Protein AF-0000000078547496 (afdb_homodimer)

Structure (mmCIF, N/CA/C/O backbone):
data_AF-0000000078547496-model_v1
#
loop_
_entity.id
_entity.type
_entity.pdbx_description
1 polymer Aminopeptidase
#
loop_
_atom_site.group_PDB
_atom_site.id
_atom_site.type_symbol
_atom_site.label_atom_id
_atom_site.label_alt_id
_atom_site.label_comp_id
_atom_site.label_asym_id
_atom_site.label_entity_id
_atom_site.label_seq_id
_atom_site.pdbx_PDB_ins_code
_atom_site.Cartn_x
_atom_site.Cartn_y
_atom_site.Cartn_z
_atom_site.occupancy
_atom_site.B_iso_or_equiv
_atom_site.auth_seq_id
_atom_site.auth_comp_id
_atom_site.auth_asym_id
_atom_site.auth_atom_id
_atom_site.pdbx_PDB_model_num
ATOM 1 N N . MET A 1 1 ? -31.172 48.812 3.635 1 89.94 1 MET A N 1
ATOM 2 C CA . MET A 1 1 ? -29.969 48.875 2.811 1 89.94 1 MET A CA 1
ATOM 3 C C . MET A 1 1 ? -30.062 50 1.812 1 89.94 1 MET A C 1
ATOM 5 O O . MET A 1 1 ? -31.141 50.344 1.342 1 89.94 1 MET A O 1
ATOM 9 N N . VAL A 1 2 ? -28.953 50.531 1.65 1 91.81 2 VAL A N 1
ATOM 10 C CA . VAL A 1 2 ? -28.906 51.625 0.682 1 91.81 2 VAL A CA 1
ATOM 11 C C . VAL A 1 2 ? -28.422 51.094 -0.667 1 91.81 2 VAL A C 1
ATOM 13 O O . VAL A 1 2 ? -27.438 50.375 -0.738 1 91.81 2 VAL A O 1
ATOM 16 N N . VAL A 1 3 ? -29.156 51.438 -1.668 1 93.88 3 VAL A N 1
ATOM 17 C CA . VAL A 1 3 ? -28.844 51 -3.016 1 93.88 3 VAL A CA 1
ATOM 18 C C . VAL A 1 3 ? -27.656 51.781 -3.574 1 93.88 3 VAL A C 1
ATOM 20 O O . VAL A 1 3 ? -27.688 53 -3.609 1 93.88 3 VAL A O 1
ATOM 23 N N . VAL A 1 4 ? -26.656 51.062 -3.99 1 92.69 4 VAL A N 1
ATOM 24 C CA . VAL A 1 4 ? -25.453 51.719 -4.48 1 92.69 4 VAL A CA 1
ATOM 25 C C . VAL A 1 4 ? -25.391 51.625 -6.004 1 92.69 4 VAL A C 1
ATOM 27 O O . VAL A 1 4 ? -24.688 52.406 -6.656 1 92.69 4 VAL A O 1
ATOM 30 N N . GLN A 1 5 ? -26.156 50.719 -6.562 1 94.19 5 GLN A N 1
ATOM 31 C CA . GLN A 1 5 ? -26.344 50.562 -8 1 94.19 5 GLN A CA 1
ATOM 32 C C . GLN A 1 5 ? -27.781 50.219 -8.352 1 94.19 5 GLN A C 1
ATOM 34 O O . GLN A 1 5 ? -28.375 49.344 -7.711 1 94.19 5 GLN A O 1
ATOM 39 N N . ALA A 1 6 ? -28.172 50.875 -9.352 1 94.94 6 ALA A N 1
ATOM 40 C CA . ALA A 1 6 ? -29.562 50.625 -9.75 1 94.94 6 ALA A CA 1
ATOM 41 C C . ALA A 1 6 ? -29.734 49.156 -10.117 1 94.94 6 ALA A C 1
ATOM 43 O O . ALA A 1 6 ? -28.891 48.562 -10.789 1 94.94 6 ALA A O 1
ATOM 44 N N . THR A 1 7 ? -30.781 48.625 -9.578 1 95.31 7 THR A N 1
ATOM 45 C CA . THR A 1 7 ? -31 47.188 -9.82 1 95.31 7 THR A CA 1
ATOM 46 C C . THR A 1 7 ? -32.469 46.844 -9.57 1 95.31 7 THR A C 1
ATOM 48 O O . THR A 1 7 ? -33.219 47.594 -8.969 1 95.31 7 THR A O 1
ATOM 51 N N . ASN A 1 8 ? -32.875 45.75 -10.156 1 96 8 ASN A N 1
ATOM 52 C CA . ASN A 1 8 ? -34.219 45.188 -9.867 1 96 8 ASN A CA 1
ATOM 53 C C . ASN A 1 8 ? -34.094 43.844 -9.141 1 96 8 ASN A C 1
ATOM 55 O O . ASN A 1 8 ? -35.031 43.031 -9.188 1 96 8 ASN A O 1
ATOM 59 N N . ALA A 1 9 ? -32.969 43.594 -8.625 1 96.38 9 ALA A N 1
ATOM 60 C CA . ALA A 1 9 ? -32.781 42.312 -7.938 1 96.38 9 ALA A CA 1
ATOM 61 C C . ALA A 1 9 ? -31.938 42.5 -6.676 1 96.38 9 ALA A C 1
ATOM 63 O O . ALA A 1 9 ? -30.984 43.281 -6.66 1 96.38 9 ALA A O 1
ATOM 64 N N . ILE A 1 10 ? -32.281 41.781 -5.586 1 95.81 10 ILE A N 1
ATOM 65 C CA . ILE A 1 10 ? -31.516 41.719 -4.359 1 95.81 10 ILE A CA 1
ATOM 66 C C . ILE A 1 10 ? -30.922 40.312 -4.227 1 95.81 10 ILE A C 1
ATOM 68 O O . ILE A 1 10 ? -31.656 39.312 -4.145 1 95.81 10 ILE A O 1
ATOM 72 N N . VAL A 1 11 ? -29.578 40.25 -4.266 1 96.5 11 VAL A N 1
ATOM 73 C CA . VAL A 1 11 ? -28.891 38.969 -4.191 1 96.5 11 VAL A CA 1
ATOM 74 C C . VAL A 1 11 ? -28.25 38.812 -2.816 1 96.5 11 VAL A C 1
ATOM 76 O O . VAL A 1 11 ? -27.469 39.656 -2.385 1 96.5 11 VAL A O 1
ATOM 79 N N . LEU A 1 12 ? -28.594 37.75 -2.059 1 97.19 12 LEU A N 1
ATOM 80 C CA . LEU A 1 12 ? -28.016 37.438 -0.758 1 97.19 12 LEU A CA 1
ATOM 81 C C . LEU A 1 12 ? -27.359 36.062 -0.783 1 97.19 12 LEU A C 1
ATOM 83 O O . LEU A 1 12 ? -27.625 35.25 -1.682 1 97.19 12 LEU A O 1
ATOM 87 N N . ASN A 1 13 ? -26.453 35.875 0.131 1 96.94 13 ASN A N 1
ATOM 88 C CA . ASN A 1 13 ? -25.906 34.531 0.353 1 96.94 13 ASN A CA 1
ATOM 89 C C . ASN A 1 13 ? -26.828 33.688 1.243 1 96.94 13 ASN A C 1
ATOM 91 O O . ASN A 1 13 ? -27.422 34.219 2.193 1 96.94 13 ASN A O 1
ATOM 95 N N . MET A 1 14 ? -26.984 32.375 0.861 1 96.81 14 MET A N 1
ATOM 96 C CA . MET A 1 14 ? -27.859 31.5 1.623 1 96.81 14 MET A CA 1
ATOM 97 C C . MET A 1 14 ? -27.5 30.047 1.399 1 96.81 14 MET A C 1
ATOM 99 O O . MET A 1 14 ? -27.172 29.641 0.28 1 96.81 14 MET A O 1
ATOM 103 N N . LYS A 1 15 ? -27.5 29.312 2.496 1 94.69 15 LYS A N 1
ATOM 104 C CA . LYS A 1 15 ? -27.219 27.891 2.414 1 94.69 15 LYS A CA 1
ATOM 105 C C . LYS A 1 15 ? -28.047 27.094 3.42 1 94.69 15 LYS A C 1
ATOM 107 O O . LYS A 1 15 ? -28.125 27.453 4.594 1 94.69 15 LYS A O 1
ATOM 112 N N . ASP A 1 16 ? -28.75 26.047 3.066 1 93.12 16 ASP A N 1
ATOM 113 C CA . ASP A 1 16 ? -29.5 25.125 3.91 1 93.12 16 ASP A CA 1
ATOM 114 C C . ASP A 1 16 ? -30.656 25.828 4.621 1 93.12 16 ASP A C 1
ATOM 116 O O . ASP A 1 16 ? -30.844 25.656 5.824 1 93.12 16 ASP A O 1
ATOM 120 N N . ILE A 1 17 ? -31.281 26.719 3.975 1 95.12 17 ILE A N 1
ATOM 121 C CA . ILE A 1 17 ? -32.438 27.469 4.465 1 95.12 17 ILE A CA 1
ATOM 122 C C . ILE A 1 17 ? -33.594 27.312 3.496 1 95.12 17 ILE A C 1
ATOM 124 O O . ILE A 1 17 ? -33.406 27.281 2.279 1 95.12 17 ILE A O 1
ATOM 128 N N . VAL A 1 18 ? -34.781 27.172 4.031 1 94.38 18 VAL A N 1
ATOM 129 C CA . VAL A 1 18 ? -36 27.109 3.223 1 94.38 18 VAL A CA 1
ATOM 130 C C . VAL A 1 18 ? -36.781 28.406 3.363 1 94.38 18 VAL A C 1
ATOM 132 O O . VAL A 1 18 ? -37.281 28.719 4.441 1 94.38 18 VAL A O 1
ATOM 135 N N . ILE A 1 19 ? -36.938 29.109 2.295 1 95 19 ILE A N 1
ATOM 136 C CA . ILE A 1 19 ? -37.625 30.391 2.297 1 95 19 ILE A CA 1
ATOM 137 C C . ILE A 1 19 ? -39.156 30.172 2.234 1 95 19 ILE A C 1
ATOM 139 O O . ILE A 1 19 ? -39.625 29.328 1.477 1 95 19 ILE A O 1
ATOM 143 N N . LEU A 1 20 ? -39.781 30.891 3.129 1 93.56 20 LEU A N 1
ATOM 144 C CA . LEU A 1 20 ? -41.25 30.922 3.043 1 93.56 20 LEU A CA 1
ATOM 145 C C . LEU A 1 20 ? -41.688 32.031 2.105 1 93.56 20 LEU A C 1
ATOM 147 O O . LEU A 1 20 ? -41.906 33.188 2.541 1 93.56 20 LEU A O 1
ATOM 151 N N . LEU A 1 21 ? -42.031 31.734 0.866 1 84.94 21 LEU A N 1
ATOM 152 C CA . LEU A 1 21 ? -42.188 32.625 -0.268 1 84.94 21 LEU A CA 1
ATOM 153 C C . LEU A 1 21 ? -43.281 33.656 -0.021 1 84.94 21 LEU A C 1
ATOM 155 O O . LEU A 1 21 ? -43.156 34.844 -0.322 1 84.94 21 LEU A O 1
ATOM 159 N N . ASP A 1 22 ? -44.375 33.219 0.554 1 86.5 22 ASP A N 1
ATOM 160 C CA . ASP A 1 22 ? -45.562 34.062 0.708 1 86.5 22 ASP A CA 1
ATOM 161 C C . ASP A 1 22 ? -45.406 35.031 1.883 1 86.5 22 ASP A C 1
ATOM 163 O O . ASP A 1 22 ? -46.219 35.938 2.053 1 86.5 22 ASP A O 1
ATOM 167 N N . LYS A 1 23 ? -44.25 34.906 2.518 1 91.12 23 LYS A N 1
ATOM 168 C CA . LYS A 1 23 ? -44.062 35.719 3.719 1 91.12 23 LYS A CA 1
ATOM 169 C C . LYS A 1 23 ? -42.875 36.656 3.578 1 91.12 23 LYS A C 1
ATOM 171 O O . LYS A 1 23 ? -42.375 37.156 4.578 1 91.12 23 LYS A O 1
ATOM 176 N N . CYS A 1 24 ? -42.438 36.844 2.406 1 93.81 24 CYS A N 1
ATOM 177 C CA . CYS A 1 24 ? -41.344 37.781 2.145 1 93.81 24 CYS A CA 1
ATOM 178 C C . CYS A 1 24 ? -41.906 39.094 1.597 1 93.81 24 CYS A C 1
ATOM 180 O O . CYS A 1 24 ? -42.844 39.125 0.83 1 93.81 24 CYS A O 1
ATOM 182 N N . GLU A 1 25 ? -41.25 40.219 2.105 1 94.5 25 GLU A N 1
ATOM 183 C CA . GLU A 1 25 ? -41.719 41.562 1.682 1 94.5 25 GLU A CA 1
ATOM 184 C C . GLU A 1 25 ? -40.531 42.5 1.454 1 94.5 25 GLU A C 1
ATOM 186 O O . GLU A 1 25 ? -39.562 42.469 2.205 1 94.5 25 GLU A O 1
ATOM 191 N N . ALA A 1 26 ? -40.656 43.281 0.436 1 94.69 26 ALA A N 1
ATOM 192 C CA . ALA A 1 26 ? -39.688 44.344 0.159 1 94.69 26 ALA A CA 1
ATOM 193 C C . ALA A 1 26 ? -40.375 45.719 0.131 1 94.69 26 ALA A C 1
ATOM 195 O O . ALA A 1 26 ? -41.5 45.844 -0.376 1 94.69 26 ALA A O 1
ATOM 196 N N . ARG A 1 27 ? -39.625 46.656 0.765 1 95 27 ARG A N 1
ATOM 197 C CA . ARG A 1 27 ? -40.188 48 0.815 1 95 27 ARG A CA 1
ATOM 198 C C . ARG A 1 27 ? -39.125 49.062 0.579 1 95 27 ARG A C 1
ATOM 200 O O . ARG A 1 27 ? -37.969 48.844 0.933 1 95 27 ARG A O 1
ATOM 207 N N . SER A 1 28 ? -39.375 50.031 -0.055 1 91.69 28 SER A N 1
ATOM 208 C CA . SER A 1 28 ? -38.594 51.281 -0.08 1 91.69 28 SER A CA 1
ATOM 209 C C . SER A 1 28 ? -39.312 52.406 0.667 1 91.69 28 SER A C 1
ATOM 211 O O . SER A 1 28 ? -40.312 52.938 0.187 1 91.69 28 SER A O 1
ATOM 213 N N . ASN A 1 29 ? -38.844 52.656 1.875 1 83.62 29 ASN A N 1
ATOM 214 C CA . ASN A 1 29 ? -39.562 53.531 2.777 1 83.62 29 ASN A CA 1
ATOM 215 C C . ASN A 1 29 ? -40.969 53.062 3.02 1 83.62 29 ASN A C 1
ATOM 217 O O . ASN A 1 29 ? -41.188 51.938 3.498 1 83.62 29 ASN A O 1
ATOM 221 N N . THR A 1 30 ? -41.938 53.781 2.449 1 84.81 30 THR A N 1
ATOM 222 C CA . THR A 1 30 ? -43.312 53.406 2.725 1 84.81 30 THR A CA 1
ATOM 223 C C . THR A 1 30 ? -43.938 52.688 1.521 1 84.81 30 THR A C 1
ATOM 225 O O . THR A 1 30 ? -45.062 52.188 1.602 1 84.81 30 THR A O 1
ATOM 228 N N . VAL A 1 31 ? -43.156 52.531 0.525 1 90.5 31 VAL A N 1
ATOM 229 C CA . VAL A 1 31 ? -43.719 51.969 -0.695 1 90.5 31 VAL A CA 1
ATOM 230 C C . VAL A 1 31 ? -43.344 50.5 -0.782 1 90.5 31 VAL A C 1
ATOM 232 O O . VAL A 1 31 ? -42.188 50.125 -0.64 1 90.5 31 VAL A O 1
ATOM 235 N N . ARG A 1 32 ? -44.375 49.75 -0.981 1 93.19 32 ARG A N 1
ATOM 236 C CA . ARG A 1 32 ? -44.156 48.312 -1.154 1 93.19 32 ARG A CA 1
ATOM 237 C C . ARG A 1 32 ? -43.594 48 -2.541 1 93.19 32 ARG A C 1
ATOM 239 O O . ARG A 1 32 ? -44.094 48.531 -3.543 1 93.19 32 ARG A O 1
ATOM 246 N N . LEU A 1 33 ? -42.531 47.219 -2.545 1 94.19 33 LEU A N 1
ATOM 247 C CA . LEU A 1 33 ? -41.969 46.75 -3.795 1 94.19 33 LEU A CA 1
ATOM 248 C C . LEU A 1 33 ? -42.438 45.312 -4.105 1 94.19 33 LEU A C 1
ATOM 250 O O . LEU A 1 33 ? -42.531 44.469 -3.213 1 94.19 33 LEU A O 1
ATOM 254 N N . THR A 1 34 ? -42.812 45.031 -5.375 1 94.06 34 THR A N 1
ATOM 255 C CA . THR A 1 34 ? -43.312 43.719 -5.758 1 94.06 34 THR A CA 1
ATOM 256 C C . THR A 1 34 ? -42.188 42.781 -6.07 1 94.06 34 THR A C 1
ATOM 258 O O . THR A 1 34 ? -41.375 43.031 -6.961 1 94.06 34 THR A O 1
ATOM 261 N N . ILE A 1 35 ? -42.156 41.719 -5.309 1 95.12 35 ILE A N 1
ATOM 262 C CA . ILE A 1 35 ? -41.25 40.625 -5.617 1 95.12 35 ILE A CA 1
ATOM 263 C C . ILE A 1 35 ? -41.844 39.719 -6.68 1 95.12 35 ILE A C 1
ATOM 265 O O . ILE A 1 35 ? -42.875 39.062 -6.438 1 95.12 35 ILE A O 1
ATOM 269 N N . THR A 1 36 ? -41.219 39.625 -7.832 1 94.62 36 THR A N 1
ATOM 270 C CA . THR A 1 36 ? -41.781 38.844 -8.938 1 94.62 36 THR A CA 1
ATOM 271 C C . THR A 1 36 ? -41.312 37.406 -8.891 1 94.62 36 THR A C 1
ATOM 273 O O . THR A 1 36 ? -42.031 36.5 -9.336 1 94.62 36 THR A O 1
ATOM 276 N N . ASN A 1 37 ? -40.156 37.281 -8.5 1 94.44 37 ASN A N 1
ATOM 277 C CA . ASN A 1 37 ? -39.594 35.938 -8.453 1 94.44 37 ASN A CA 1
ATOM 278 C C . ASN A 1 37 ? -38.531 35.812 -7.363 1 94.44 37 ASN A C 1
ATOM 280 O O . ASN A 1 37 ? -37.875 36.812 -7.016 1 94.44 37 ASN A O 1
ATOM 284 N N . ILE A 1 38 ? -38.375 34.594 -6.773 1 95.31 38 ILE A N 1
ATOM 285 C CA . ILE A 1 38 ? -37.312 34.25 -5.859 1 95.31 38 ILE A CA 1
ATOM 286 C C . ILE A 1 38 ? -36.531 33.062 -6.422 1 95.31 38 ILE A C 1
ATOM 288 O O . ILE A 1 38 ? -37.062 31.953 -6.566 1 95.31 38 ILE A O 1
ATOM 292 N N . ASN A 1 39 ? -35.281 33.281 -6.781 1 95.25 39 ASN A N 1
ATOM 293 C CA . ASN A 1 39 ? -34.438 32.281 -7.371 1 95.25 39 ASN A CA 1
ATOM 294 C C . ASN A 1 39 ? -33.375 31.797 -6.383 1 95.25 39 ASN A C 1
ATOM 296 O O . ASN A 1 39 ? -32.594 32.594 -5.859 1 95.25 39 ASN A O 1
ATOM 300 N N . ILE A 1 40 ? -33.375 30.5 -6.133 1 94.44 40 ILE A N 1
ATOM 301 C CA . ILE A 1 40 ? -32.375 29.906 -5.242 1 94.44 40 ILE A CA 1
ATOM 302 C C . ILE A 1 40 ? -31.312 29.203 -6.059 1 94.44 40 ILE A C 1
ATOM 304 O O . ILE A 1 40 ? -31.609 28.344 -6.898 1 94.44 40 ILE A O 1
ATOM 308 N N . ASP A 1 41 ? -30.062 29.547 -5.906 1 94.44 41 ASP A N 1
ATOM 309 C CA . ASP A 1 41 ? -28.906 28.922 -6.539 1 94.44 41 ASP A CA 1
ATOM 310 C C . ASP A 1 41 ? -28.094 28.125 -5.523 1 94.44 41 ASP A C 1
ATOM 312 O O . ASP A 1 41 ? -27.203 28.672 -4.863 1 94.44 41 ASP A O 1
ATOM 316 N N . GLU A 1 42 ? -28.219 26.859 -5.492 1 89.25 42 GLU A N 1
ATOM 317 C CA . GLU A 1 42 ? -27.547 26 -4.516 1 89.25 42 GLU A CA 1
ATOM 318 C C . GLU A 1 42 ? -26.062 25.875 -4.824 1 89.25 42 GLU A C 1
ATOM 320 O O . GLU A 1 42 ? -25.25 25.656 -3.922 1 89.25 42 GLU A O 1
ATOM 325 N N . HIS A 1 43 ? -25.75 26.062 -6.031 1 85.25 43 HIS A N 1
ATOM 326 C CA . HIS A 1 43 ? -24.359 25.922 -6.441 1 85.25 43 HIS A CA 1
ATOM 327 C C . HIS A 1 43 ? -23.5 27.062 -5.902 1 85.25 43 HIS A C 1
ATOM 329 O O . HIS A 1 43 ? -22.375 26.844 -5.445 1 85.25 43 HIS A O 1
ATOM 335 N N . PHE A 1 44 ? -24.094 28.188 -5.887 1 89.88 44 PHE A N 1
ATOM 336 C CA . PHE A 1 44 ? -23.328 29.359 -5.461 1 89.88 44 PHE A CA 1
ATOM 337 C C . PHE A 1 44 ? -23.781 29.828 -4.082 1 89.88 44 PHE A C 1
ATOM 339 O O . PHE A 1 44 ? -23.312 30.844 -3.578 1 89.88 44 PHE A O 1
ATOM 346 N N . ASP A 1 45 ? -24.688 29.156 -3.436 1 92.94 45 ASP A N 1
ATOM 347 C CA . ASP A 1 45 ? -25.219 29.5 -2.119 1 92.94 45 ASP A CA 1
ATOM 348 C C . ASP A 1 45 ? -25.797 30.906 -2.113 1 92.94 45 ASP A C 1
ATOM 350 O O . ASP A 1 45 ? -25.422 31.734 -1.27 1 92.94 45 ASP A O 1
ATOM 354 N N . ARG A 1 46 ? -26.766 31.078 -3.109 1 96.25 46 ARG A N 1
ATOM 355 C CA . ARG A 1 46 ? -27.328 32.406 -3.24 1 96.25 46 ARG A CA 1
ATOM 356 C C . ARG A 1 46 ? -28.844 32.344 -3.402 1 96.25 46 ARG A C 1
ATOM 358 O O . ARG A 1 46 ? -29.391 31.328 -3.842 1 96.25 46 ARG A O 1
ATOM 365 N N . VAL A 1 47 ? -29.469 33.375 -2.961 1 96.75 47 VAL A N 1
ATOM 366 C CA . VAL A 1 47 ? -30.891 33.625 -3.217 1 96.75 47 VAL A CA 1
ATOM 367 C C . VAL A 1 47 ? -31.094 35 -3.826 1 96.75 47 VAL A C 1
ATOM 369 O O . VAL A 1 47 ? -30.469 35.969 -3.4 1 96.75 47 VAL A O 1
ATOM 372 N N . THR A 1 48 ? -31.844 35.062 -4.895 1 97.06 48 THR A N 1
ATOM 373 C CA . THR A 1 48 ? -32.125 36.312 -5.598 1 97.06 48 THR A CA 1
ATOM 374 C C . THR A 1 48 ? -33.594 36.656 -5.52 1 97.06 48 THR A C 1
ATOM 376 O O . THR A 1 48 ? -34.469 35.875 -5.938 1 97.06 48 THR A O 1
ATOM 379 N N . PHE A 1 49 ? -33.906 37.812 -4.945 1 96.44 49 PHE A N 1
ATOM 380 C CA . PHE A 1 49 ? -35.25 38.375 -4.953 1 96.44 49 PHE A CA 1
ATOM 381 C C . PHE A 1 49 ? -35.406 39.344 -6.105 1 96.44 49 PHE A C 1
ATOM 383 O O . PHE A 1 49 ? -34.844 40.469 -6.09 1 96.44 49 PHE A O 1
ATOM 390 N N . VAL A 1 50 ? -36.156 38.938 -7.09 1 96.62 50 VAL A N 1
ATOM 391 C CA . VAL A 1 50 ? -36.375 39.75 -8.273 1 96.62 50 VAL A CA 1
ATOM 392 C C . VAL A 1 50 ? -37.562 40.688 -8.055 1 96.62 50 VAL A C 1
ATOM 394 O O . VAL A 1 50 ? -38.656 40.25 -7.664 1 96.62 50 VAL A O 1
ATOM 397 N N . LEU A 1 51 ? -37.281 41.969 -8.273 1 95.5 51 LEU A N 1
ATOM 398 C CA . LEU A 1 51 ? -38.312 43 -8.078 1 95.5 51 LEU A CA 1
ATOM 399 C C . LEU A 1 51 ? -38.906 43.438 -9.414 1 95.5 51 LEU A C 1
ATOM 401 O O . LEU A 1 51 ? -38.25 43.406 -10.445 1 95.5 51 LEU A O 1
ATOM 405 N N . ALA A 1 52 ? -40.156 43.812 -9.359 1 94.69 52 ALA A N 1
ATOM 406 C CA . ALA A 1 52 ? -40.812 44.344 -10.547 1 94.69 52 ALA A CA 1
ATOM 407 C C . ALA A 1 52 ? -40.281 45.719 -10.898 1 94.69 52 ALA A C 1
ATOM 409 O O . ALA A 1 52 ? -40.156 46.062 -12.078 1 94.69 52 ALA A O 1
ATOM 410 N N . GLU A 1 53 ? -39.906 46.438 -9.883 1 92.5 53 GLU A N 1
ATOM 411 C CA . GLU A 1 53 ? -39.406 47.812 -10.031 1 92.5 53 GLU A CA 1
ATOM 412 C C . GLU A 1 53 ? -37.875 47.875 -9.945 1 92.5 53 GLU A C 1
ATOM 414 O O . GLU A 1 53 ? -37.281 47.094 -9.227 1 92.5 53 GLU A O 1
ATOM 419 N N . THR A 1 54 ? -37.406 48.812 -10.68 1 94.31 54 THR A N 1
ATOM 420 C CA . THR A 1 54 ? -36 49.125 -10.5 1 94.31 54 THR A CA 1
ATOM 421 C C . THR A 1 54 ? -35.812 50.094 -9.328 1 94.31 54 THR A C 1
ATOM 423 O O . THR A 1 54 ? -36.469 51.125 -9.266 1 94.31 54 THR A O 1
ATOM 426 N N . VAL A 1 55 ? -35.031 49.625 -8.391 1 94.12 55 VAL A N 1
ATOM 427 C CA . VAL A 1 55 ? -34.688 50.5 -7.293 1 94.12 55 VAL A CA 1
ATOM 428 C C . VAL A 1 55 ? -33.469 51.344 -7.668 1 94.12 55 VAL A C 1
ATOM 430 O O . VAL A 1 55 ? -32.562 50.844 -8.32 1 94.12 55 VAL A O 1
ATOM 433 N N . HIS A 1 56 ? -33.375 52.594 -7.25 1 93.38 56 HIS A N 1
ATOM 434 C CA . HIS A 1 56 ? -32.375 53.531 -7.734 1 93.38 56 HIS A CA 1
ATOM 435 C C . HIS A 1 56 ? -31.344 53.844 -6.656 1 93.38 56 HIS A C 1
ATOM 437 O O . HIS A 1 56 ? -31.578 53.594 -5.469 1 93.38 56 HIS A O 1
ATOM 443 N N . ILE A 1 57 ? -30.266 54.406 -7.109 1 93.94 57 ILE A N 1
ATOM 444 C CA . ILE A 1 57 ? -29.141 54.75 -6.242 1 93.94 57 ILE A CA 1
ATOM 445 C C . ILE A 1 57 ? -29.609 55.688 -5.145 1 93.94 57 ILE A C 1
ATOM 447 O O . ILE A 1 57 ? -30.344 56.656 -5.414 1 93.94 57 ILE A O 1
ATOM 451 N N . GLY A 1 58 ? -29.219 55.312 -3.9 1 91.31 58 GLY A N 1
ATOM 452 C CA . GLY A 1 58 ? -29.547 56.188 -2.771 1 91.31 58 GLY A CA 1
ATOM 453 C C . GLY A 1 58 ? -30.844 55.781 -2.084 1 91.31 58 GLY A C 1
ATOM 454 O O . GLY A 1 58 ? -31.109 56.188 -0.951 1 91.31 58 GLY A O 1
ATOM 455 N N . GLN A 1 59 ? -31.578 55.062 -2.809 1 92.31 59 GLN A N 1
ATOM 456 C CA . GLN A 1 59 ? -32.812 54.594 -2.207 1 92.31 59 GLN A CA 1
ATOM 457 C C . GLN A 1 59 ? -32.562 53.594 -1.067 1 92.31 59 GLN A C 1
ATOM 459 O O . GLN A 1 59 ? -31.609 52.812 -1.133 1 92.31 59 GLN A O 1
ATOM 464 N N . GLU A 1 60 ? -33.406 53.781 -0.075 1 94.31 60 GLU A N 1
ATOM 465 C CA . GLU A 1 60 ? -33.344 52.812 1.029 1 94.31 60 GLU A CA 1
ATOM 466 C C . GLU A 1 60 ? -34.406 51.719 0.859 1 94.31 60 GLU A C 1
ATOM 468 O O . GLU A 1 60 ? -35.594 52 0.651 1 94.31 60 GLU A O 1
ATOM 473 N N . VAL A 1 61 ? -33.906 50.469 0.887 1 94.69 61 VAL A N 1
ATOM 474 C CA . VAL A 1 61 ? -34.781 49.312 0.724 1 94.69 61 VAL A CA 1
ATOM 475 C C . VAL A 1 61 ? -34.719 48.438 1.976 1 94.69 61 VAL A C 1
ATOM 477 O O . VAL A 1 61 ? -33.656 48.219 2.539 1 94.69 61 VAL A O 1
ATOM 480 N N . SER A 1 62 ? -35.906 48.094 2.41 1 95.38 62 SER A N 1
ATOM 481 C CA . SER A 1 62 ? -36.031 47.094 3.477 1 95.38 62 SER A CA 1
ATOM 482 C C . SER A 1 62 ? -36.562 45.781 2.943 1 95.38 62 SER A C 1
ATOM 484 O O . SER A 1 62 ? -37.562 45.75 2.199 1 95.38 62 SER A O 1
ATOM 486 N N . LEU A 1 63 ? -35.812 44.719 3.193 1 95.56 63 LEU A N 1
ATOM 487 C CA . LEU A 1 63 ? -36.219 43.375 2.818 1 95.56 63 LEU A CA 1
ATOM 488 C C . LEU A 1 63 ? -36.5 42.531 4.055 1 95.56 63 LEU A C 1
ATOM 490 O O . LEU A 1 63 ? -35.625 42.375 4.914 1 95.56 63 LEU A O 1
ATOM 494 N N . LYS A 1 64 ? -37.688 42.062 4.176 1 95.69 64 LYS A N 1
ATOM 495 C CA . LYS A 1 64 ? -38.062 41.094 5.215 1 95.69 64 LYS A CA 1
ATOM 496 C C . LYS A 1 64 ? -38.188 39.688 4.645 1 95.69 64 LYS A C 1
ATOM 498 O O . LYS A 1 64 ? -38.938 39.438 3.699 1 95.69 64 LYS A O 1
ATOM 503 N N . VAL A 1 65 ? -37.438 38.812 5.172 1 96.38 65 VAL A N 1
ATOM 504 C CA . VAL A 1 65 ? -37.438 37.438 4.711 1 96.38 65 VAL A CA 1
ATOM 505 C C . VAL A 1 65 ? -37.844 36.531 5.859 1 96.38 65 VAL A C 1
ATOM 507 O O . VAL A 1 65 ? -37.219 36.531 6.93 1 96.38 65 VAL A O 1
ATOM 510 N N . ASN A 1 66 ? -38.906 35.688 5.672 1 95.69 66 ASN A N 1
ATOM 511 C CA . ASN A 1 66 ? -39.281 34.625 6.57 1 95.69 66 ASN A CA 1
ATOM 512 C C . ASN A 1 66 ? -38.781 33.25 6.059 1 95.69 66 ASN A C 1
ATOM 514 O O . ASN A 1 66 ? -38.906 32.969 4.875 1 95.69 66 ASN A O 1
ATOM 518 N N . TYR A 1 67 ? -38.156 32.562 6.934 1 96.5 67 TYR A N 1
ATOM 519 C CA . TYR A 1 67 ? -37.5 31.328 6.477 1 96.5 67 TYR A CA 1
ATOM 520 C C . TYR A 1 67 ? -37.438 30.297 7.598 1 96.5 67 TYR A C 1
ATOM 522 O O . TYR A 1 67 ? -37.75 30.609 8.75 1 96.5 67 TYR A O 1
ATOM 530 N N . VAL A 1 68 ? -37.188 29.094 7.242 1 95.31 68 VAL A N 1
ATOM 531 C CA . VAL A 1 68 ? -36.938 28 8.172 1 95.31 68 VAL A CA 1
ATOM 532 C C . VAL A 1 68 ? -35.469 27.547 8.039 1 95.31 68 VAL A C 1
ATOM 534 O O . VAL A 1 68 ? -35.031 27.234 6.938 1 95.31 68 VAL A O 1
ATOM 537 N N . GLY A 1 69 ? -34.781 27.781 9.18 1 93.62 69 GLY A N 1
ATOM 538 C CA . GLY A 1 69 ? -33.406 27.25 9.258 1 93.62 69 GLY A CA 1
ATOM 539 C C . GLY A 1 69 ? -33.312 26.047 10.164 1 93.62 69 GLY A C 1
ATOM 540 O O . GLY A 1 69 ? -34.281 25.641 10.797 1 93.62 69 GLY A O 1
ATOM 541 N N . PHE A 1 70 ? -32.094 25.391 10.156 1 92.06 70 PHE A N 1
ATOM 542 C CA . PHE A 1 70 ? -31.891 24.172 10.93 1 92.06 70 PHE A CA 1
ATOM 543 C C . PHE A 1 70 ? -30.797 24.375 11.969 1 92.06 70 PHE A C 1
ATOM 545 O O . PHE A 1 70 ? -29.797 25.031 11.703 1 92.06 70 PHE A O 1
ATOM 552 N N . VAL A 1 71 ? -31.016 23.875 13.195 1 94.88 71 VAL A N 1
ATOM 553 C CA . VAL A 1 71 ? -29.906 23.609 14.109 1 94.88 71 VAL A CA 1
ATOM 554 C C . VAL A 1 71 ? -29.25 22.281 13.75 1 94.88 71 VAL A C 1
ATOM 556 O O . VAL A 1 71 ? -29.75 21.219 14.117 1 94.88 71 VAL A O 1
ATOM 559 N N . ASN A 1 72 ? -28.172 22.359 13.094 1 90.88 72 ASN A N 1
ATOM 560 C CA . ASN A 1 72 ? -27.609 21.172 12.461 1 90.88 72 ASN A CA 1
ATOM 561 C C . ASN A 1 72 ? -26.578 20.5 13.359 1 90.88 72 ASN A C 1
ATOM 563 O O . ASN A 1 72 ? -26.547 20.75 14.57 1 90.88 72 ASN A O 1
ATOM 567 N N . ASP A 1 73 ? -25.844 19.562 12.836 1 85.44 73 ASP A N 1
ATOM 568 C CA . ASP A 1 73 ? -24.797 18.859 13.57 1 85.44 73 ASP A CA 1
ATOM 569 C C . ASP A 1 73 ? -23.469 18.922 12.82 1 85.44 73 ASP A C 1
ATOM 571 O O . ASP A 1 73 ? -22.641 18.016 12.945 1 85.44 73 ASP A O 1
ATOM 575 N N . LYS A 1 74 ? -23.25 19.922 11.992 1 86.44 74 LYS A N 1
ATOM 576 C CA . LYS A 1 74 ? -22.078 20.016 11.117 1 86.44 74 LYS A CA 1
ATOM 577 C C . LYS A 1 74 ? -21.047 20.969 11.695 1 86.44 74 LYS A C 1
ATOM 579 O O . LYS A 1 74 ? -20.031 21.266 11.055 1 86.44 74 LYS A O 1
ATOM 584 N N . LEU A 1 75 ? -21.266 21.531 12.867 1 90.06 75 LEU A N 1
ATOM 585 C CA . LEU A 1 75 ? -20.406 22.469 13.578 1 90.06 75 LEU A CA 1
ATOM 586 C C . LEU A 1 75 ? -20.266 23.781 12.812 1 90.06 75 LEU A C 1
ATOM 588 O O . LEU A 1 75 ? -19.219 24.438 12.891 1 90.06 75 LEU A O 1
ATOM 592 N N . ARG A 1 76 ? -21.266 24.078 11.953 1 91.88 76 ARG A N 1
ATOM 593 C CA . ARG A 1 76 ? -21.312 25.297 11.164 1 91.88 76 ARG A CA 1
ATOM 594 C C . ARG A 1 76 ? -22.688 25.953 11.258 1 91.88 76 ARG A C 1
ATOM 596 O O . ARG A 1 76 ? -23.688 25.266 11.422 1 91.88 76 ARG A O 1
ATOM 603 N N . GLY A 1 77 ? -22.625 27.25 11.031 1 94.88 77 GLY A N 1
ATOM 604 C CA . GLY A 1 77 ? -23.906 27.906 11.258 1 94.88 77 GLY A CA 1
ATOM 605 C C . GLY A 1 77 ? -24.422 27.75 12.672 1 94.88 77 GLY A C 1
ATOM 606 O O . GLY A 1 77 ? -23.672 27.906 13.633 1 94.88 77 GLY A O 1
ATOM 607 N N . LEU A 1 78 ? -25.625 27.547 12.773 1 96.62 78 LEU A N 1
ATOM 608 C CA . LEU A 1 78 ? -26.203 27.188 14.062 1 96.62 78 LEU A CA 1
ATOM 609 C C . LEU A 1 78 ? -26.234 25.672 14.25 1 96.62 78 LEU A C 1
ATOM 611 O O . LEU A 1 78 ? -26.859 24.969 13.469 1 96.62 78 LEU A O 1
ATOM 615 N N . TYR A 1 79 ? -25.5 25.203 15.188 1 94.56 79 TYR A N 1
ATOM 616 C CA . TYR A 1 79 ? -25.406 23.75 15.359 1 94.56 79 TYR A CA 1
ATOM 617 C C . TYR A 1 79 ? -25.641 23.359 16.812 1 94.56 79 TYR A C 1
ATOM 619 O O . TYR A 1 79 ? -25.656 24.219 17.703 1 94.56 79 TYR A O 1
ATOM 627 N N . GLN A 1 80 ? -25.875 22.109 17.016 1 93.75 80 GLN A N 1
ATOM 628 C CA . GLN A 1 80 ? -26.125 21.578 18.344 1 93.75 80 GLN A CA 1
ATOM 629 C C . GLN A 1 80 ? -24.891 20.859 18.891 1 93.75 80 GLN A C 1
ATOM 631 O O . GLN A 1 80 ? -24.109 20.297 18.141 1 93.75 80 GLN A O 1
ATOM 636 N N . THR A 1 81 ? -24.672 20.969 20.109 1 90.81 81 THR A N 1
ATOM 637 C CA . THR A 1 81 ? -23.688 20.188 20.844 1 90.81 81 THR A CA 1
ATOM 638 C C . THR A 1 81 ? -24.312 19.547 22.078 1 90.81 81 THR A C 1
ATOM 640 O O . THR A 1 81 ? -25.312 20.031 22.594 1 90.81 81 THR A O 1
ATOM 643 N N . THR A 1 82 ? -23.812 18.391 22.406 1 88.44 82 THR A N 1
ATOM 644 C CA . THR A 1 82 ? -24.359 17.672 23.547 1 88.44 82 THR A CA 1
ATOM 645 C C . THR A 1 82 ? -23.328 17.547 24.672 1 88.44 82 THR A C 1
ATOM 647 O O . THR A 1 82 ? -22.125 17.625 24.422 1 88.44 82 THR A O 1
ATOM 650 N N . TYR A 1 83 ? -23.781 17.469 25.875 1 86.44 83 TYR A N 1
ATOM 651 C CA . TYR A 1 83 ? -22.969 17.25 27.062 1 86.44 83 TYR A CA 1
ATOM 652 C C . TYR A 1 83 ? -23.75 16.547 28.156 1 86.44 83 TYR A C 1
ATOM 654 O O . TYR A 1 83 ? -24.984 16.438 28.078 1 86.44 83 TYR A O 1
ATOM 662 N N . THR A 1 84 ? -23.047 16.016 29.094 1 82.69 84 THR A N 1
ATOM 663 C CA . THR A 1 84 ? -23.703 15.344 30.219 1 82.69 84 THR A CA 1
ATOM 664 C C . THR A 1 84 ? -23.641 16.219 31.469 1 82.69 84 THR A C 1
ATOM 666 O O . THR A 1 84 ? -22.578 16.734 31.828 1 82.69 84 THR A O 1
ATOM 669 N N . ASP A 1 85 ? -24.781 16.281 32.094 1 82.69 85 ASP A N 1
ATOM 670 C CA . ASP A 1 85 ? -24.812 17.094 33.312 1 82.69 85 ASP A CA 1
ATOM 671 C C . ASP A 1 85 ? -24.328 16.281 34.531 1 82.69 85 ASP A C 1
ATOM 673 O O . ASP A 1 85 ? -23.891 15.141 34.375 1 82.69 85 ASP A O 1
ATOM 677 N N . LEU A 1 86 ? -24.297 16.891 35.656 1 78.75 86 LEU A N 1
ATOM 678 C CA . LEU A 1 86 ? -23.781 16.281 36.906 1 78.75 86 LEU A CA 1
ATOM 679 C C . LEU A 1 86 ? -24.609 15.07 37.281 1 78.75 86 LEU A C 1
ATOM 681 O O . LEU A 1 86 ? -24.141 14.195 38 1 78.75 86 LEU A O 1
ATOM 685 N N . LYS A 1 87 ? -25.812 14.961 36.844 1 80.31 87 LYS A N 1
ATOM 686 C CA . LYS A 1 87 ? -26.703 13.852 37.156 1 80.31 87 LYS A CA 1
ATOM 687 C C . LYS A 1 87 ? -26.625 12.758 36.125 1 80.31 87 LYS A C 1
ATOM 689 O O . LYS A 1 87 ? -27.406 11.797 36.156 1 80.31 87 LYS A O 1
ATOM 694 N N . GLY A 1 88 ? -25.812 13.016 35.156 1 78.44 88 GLY A N 1
ATOM 695 C CA . GLY A 1 88 ? -25.625 12.008 34.125 1 78.44 88 GLY A CA 1
ATOM 696 C C . GLY A 1 88 ? -26.625 12.125 33 1 78.44 88 GLY A C 1
ATOM 697 O O . GLY A 1 88 ? -26.703 11.258 32.125 1 78.44 88 GLY A O 1
ATOM 698 N N . LYS A 1 89 ? -27.359 13.117 32.969 1 88.31 89 LYS A N 1
ATOM 699 C CA . LYS A 1 89 ? -28.375 13.312 31.922 1 88.31 89 LYS A CA 1
ATOM 700 C C . LYS A 1 89 ? -27.781 14.023 30.719 1 88.31 89 LYS A C 1
ATOM 702 O O . LYS A 1 89 ? -27.031 14.992 30.859 1 88.31 89 LYS A O 1
ATOM 707 N N . LEU A 1 90 ? -28.203 13.586 29.547 1 88.56 90 LEU A N 1
ATOM 708 C CA . LEU A 1 90 ? -27.766 14.188 28.281 1 88.56 90 LEU A CA 1
ATOM 709 C C . LEU A 1 90 ? -28.484 15.516 28.047 1 88.56 90 LEU A C 1
ATOM 711 O O . LEU A 1 90 ? -29.703 15.594 28.141 1 88.56 90 LEU A O 1
ATOM 715 N N . LYS A 1 91 ? -27.75 16.562 27.828 1 91.94 91 LYS A N 1
ATOM 716 C CA . LYS A 1 91 ? -28.25 17.906 27.547 1 91.94 91 LYS A CA 1
ATOM 717 C C . LYS A 1 91 ? -27.75 18.406 26.203 1 91.94 91 LYS A C 1
ATOM 719 O O . LYS A 1 91 ? -26.797 17.859 25.641 1 91.94 91 LYS A O 1
ATOM 724 N N . MET A 1 92 ? -28.469 19.406 25.703 1 92.81 92 MET A N 1
ATOM 725 C CA . MET A 1 92 ? -28.094 19.969 24.406 1 92.81 92 MET A CA 1
ATOM 726 C C . MET A 1 92 ? -27.875 21.484 24.516 1 92.81 92 MET A C 1
ATOM 728 O O . MET A 1 92 ? -28.469 22.141 25.375 1 92.81 92 MET A O 1
ATOM 732 N N . ALA A 1 93 ? -27.016 22 23.75 1 95.19 93 ALA A N 1
ATOM 733 C CA . ALA A 1 93 ? -26.797 23.422 23.562 1 95.19 93 ALA A CA 1
ATOM 734 C C . ALA A 1 93 ? -26.781 23.797 22.078 1 95.19 93 ALA A C 1
ATOM 736 O O . ALA A 1 93 ? -26.5 22.953 21.234 1 95.19 93 ALA A O 1
ATOM 737 N N . ALA A 1 94 ? -27.172 24.984 21.797 1 97.19 94 ALA A N 1
ATOM 738 C CA . ALA A 1 94 ? -27.094 25.516 20.438 1 97.19 94 ALA A CA 1
ATOM 739 C C . ALA A 1 94 ? -26.016 26.594 20.328 1 97.19 94 ALA A C 1
ATOM 741 O O . ALA A 1 94 ? -25.938 27.469 21.188 1 97.19 94 ALA A O 1
ATOM 742 N N . VAL A 1 95 ? -25.156 26.453 19.391 1 96.81 95 VAL A N 1
ATOM 743 C CA . VAL A 1 95 ? -24.016 27.359 19.234 1 96.81 95 VAL A CA 1
ATOM 744 C C . VAL A 1 95 ? -23.875 27.75 17.766 1 96.81 95 VAL A C 1
ATOM 746 O O . VAL A 1 95 ? -24.156 26.953 16.859 1 96.81 95 VAL A O 1
ATOM 749 N N . SER A 1 96 ? -23.453 28.938 17.516 1 96.88 96 SER A N 1
ATOM 750 C CA . SER A 1 96 ? -23.219 29.375 16.141 1 96.88 96 SER A CA 1
ATOM 751 C C . SER A 1 96 ? -21.734 29.391 15.812 1 96.88 96 SER A C 1
ATOM 753 O O . SER A 1 96 ? -20.891 29.578 16.703 1 96.88 96 SER A O 1
ATOM 755 N N . HIS A 1 97 ? -21.328 29.094 14.656 1 96.12 97 HIS A N 1
ATOM 756 C CA . HIS A 1 97 ? -20.031 29.281 14.047 1 96.12 97 HIS A CA 1
ATOM 757 C C . HIS A 1 97 ? -20.156 29.797 12.617 1 96.12 97 HIS A C 1
ATOM 759 O O . HIS A 1 97 ? -20.562 29.047 11.727 1 96.12 97 HIS A O 1
ATOM 765 N N . CYS A 1 98 ? -19.656 31.016 12.391 1 96.88 98 CYS A N 1
ATOM 766 C CA . CYS A 1 98 ? -20.016 31.641 11.133 1 96.88 98 CYS A CA 1
ATOM 767 C C . CYS A 1 98 ? -18.781 31.844 10.25 1 96.88 98 CYS A C 1
ATOM 769 O O . CYS A 1 98 ? -18.922 32.094 9.047 1 96.88 98 CYS A O 1
ATOM 771 N N . GLU A 1 99 ? -17.578 31.859 10.789 1 94.94 99 GLU A N 1
ATOM 772 C CA . GLU A 1 99 ? -16.375 32.094 9.992 1 94.94 99 GLU A CA 1
ATOM 773 C C . GLU A 1 99 ? -16 30.844 9.195 1 94.94 99 GLU A C 1
ATOM 775 O O . GLU A 1 99 ? -16 29.734 9.742 1 94.94 99 GLU A O 1
ATOM 780 N N . PRO A 1 100 ? -15.719 30.906 7.926 1 94.12 100 PRO A N 1
ATOM 781 C CA . PRO A 1 100 ? -15.57 32.156 7.195 1 94.12 100 PRO A CA 1
ATOM 782 C C . PRO A 1 100 ? -16.844 32.562 6.465 1 94.12 100 PRO A C 1
ATOM 784 O O . PRO A 1 100 ? -17.047 33.75 6.176 1 94.12 100 PRO A O 1
ATOM 787 N N . MET A 1 101 ? -17.625 31.594 6.074 1 94.19 101 MET A N 1
ATOM 788 C CA . MET A 1 101 ? -18.797 31.891 5.254 1 94.19 101 MET A CA 1
ATOM 789 C C . MET A 1 101 ? -19.984 31 5.668 1 94.19 101 MET A C 1
ATOM 791 O O . MET A 1 101 ? -20.594 30.344 4.828 1 94.19 101 MET A O 1
ATOM 795 N N . GLU A 1 102 ? -20.266 31.062 6.977 1 95.62 102 GLU A N 1
ATOM 796 C CA . GLU A 1 102 ? -21.297 30.156 7.438 1 95.62 102 GLU A CA 1
ATOM 797 C C . GLU A 1 102 ? -22.469 30.906 8.047 1 95.62 102 GLU A C 1
ATOM 799 O O . GLU A 1 102 ? -23.469 30.297 8.461 1 95.62 102 GLU A O 1
ATOM 804 N N . ALA A 1 103 ? -22.375 32.219 8.078 1 97.25 103 ALA A N 1
ATOM 805 C CA . ALA A 1 103 ? -23.531 33 8.508 1 97.25 103 ALA A CA 1
ATOM 806 C C . ALA A 1 103 ? -24.734 32.75 7.602 1 97.25 103 ALA A C 1
ATOM 808 O O . ALA A 1 103 ? -25.875 32.781 8.055 1 97.25 103 ALA A O 1
ATOM 809 N N . ARG A 1 104 ? -24.438 32.438 6.367 1 96.88 104 ARG A N 1
ATOM 810 C CA . ARG A 1 104 ? -25.438 32.156 5.344 1 96.88 104 ARG A CA 1
ATOM 811 C C . ARG A 1 104 ? -26.281 30.938 5.715 1 96.88 104 ARG A C 1
ATOM 813 O O . ARG A 1 104 ? -27.344 30.703 5.133 1 96.88 104 ARG A O 1
ATOM 820 N N . ARG A 1 105 ? -25.875 30.188 6.684 1 96.31 105 ARG A N 1
ATOM 821 C CA . ARG A 1 105 ? -26.641 29.031 7.16 1 96.31 105 ARG A CA 1
ATOM 822 C C . ARG A 1 105 ? -27.625 29.453 8.25 1 96.31 105 ARG A C 1
ATOM 824 O O . ARG A 1 105 ? -28.531 28.703 8.594 1 96.31 105 ARG A O 1
ATOM 831 N N . ILE A 1 106 ? -27.453 30.625 8.758 1 97.12 106 ILE A N 1
ATOM 832 C CA . ILE A 1 106 ? -28.297 31.109 9.852 1 97.12 106 ILE A CA 1
ATOM 833 C C . ILE A 1 106 ? -29.297 32.125 9.312 1 97.12 106 ILE A C 1
ATOM 835 O O . ILE A 1 106 ? -30.484 32.094 9.68 1 97.12 106 ILE A O 1
ATOM 839 N N . VAL A 1 107 ? -28.812 33.031 8.477 1 96.56 107 VAL A N 1
ATOM 840 C CA . VAL A 1 107 ? -29.641 34.125 7.938 1 96.56 107 VAL A CA 1
ATOM 841 C C . VAL A 1 107 ? -29.234 34.406 6.5 1 96.56 107 VAL A C 1
ATOM 843 O O . VAL A 1 107 ? -28.031 34.5 6.191 1 96.56 107 VAL A O 1
ATOM 846 N N . PRO A 1 108 ? -30.266 34.5 5.547 1 96.62 108 PRO A N 1
ATOM 847 C CA . PRO A 1 108 ? -29.875 35.094 4.262 1 96.62 108 PRO A CA 1
ATOM 848 C C . PRO A 1 108 ? -29.266 36.5 4.414 1 96.62 108 PRO A C 1
ATOM 850 O O . PRO A 1 108 ? -29.922 37.406 4.949 1 96.62 108 PRO A O 1
ATOM 853 N N . CYS A 1 109 ? -28.047 36.656 3.99 1 96.62 109 CYS A N 1
ATOM 854 C CA . CYS A 1 109 ? -27.344 37.906 4.238 1 96.62 109 CYS A CA 1
ATOM 855 C C . CYS A 1 109 ? -26.172 38.094 3.285 1 96.62 109 CYS A C 1
ATOM 857 O O . CYS A 1 109 ? -25.906 37.219 2.461 1 96.62 109 CYS A O 1
ATOM 859 N N . PHE A 1 110 ? -25.547 39.281 3.305 1 96.25 110 PHE A N 1
ATOM 860 C CA . PHE A 1 110 ? -24.266 39.469 2.654 1 96.25 110 PHE A CA 1
ATOM 861 C C . PHE A 1 110 ? -23.141 38.875 3.48 1 96.25 110 PHE A C 1
ATOM 863 O O . PHE A 1 110 ? -22.625 39.5 4.41 1 96.25 110 PHE A O 1
ATOM 870 N N . ASP A 1 111 ? -22.766 37.688 3.074 1 96 111 ASP A N 1
ATOM 871 C CA . ASP A 1 111 ? -21.844 36.906 3.887 1 96 111 ASP A CA 1
ATOM 872 C C . ASP A 1 111 ? -20.406 37.062 3.389 1 96 111 ASP A C 1
ATOM 874 O O . ASP A 1 111 ? -19.75 36.094 3.041 1 96 111 ASP A O 1
ATOM 878 N N . GLU A 1 112 ? -19.891 38.312 3.406 1 93.81 112 GLU A N 1
ATOM 879 C CA . GLU A 1 112 ? -18.531 38.719 3.074 1 93.81 112 GLU A CA 1
ATOM 880 C C . GLU A 1 112 ? -18.016 39.75 4.066 1 93.81 112 GLU A C 1
ATOM 882 O O . GLU A 1 112 ? -18.781 40.562 4.586 1 93.81 112 GLU A O 1
ATOM 887 N N . PRO A 1 113 ? -16.75 39.719 4.277 1 95.25 113 PRO A N 1
ATOM 888 C CA . PRO A 1 113 ? -16.188 40.625 5.293 1 95.25 113 PRO A CA 1
ATOM 889 C C . PRO A 1 113 ? -16.469 42.094 4.988 1 95.25 113 PRO A C 1
ATOM 891 O O . PRO A 1 113 ? -16.641 42.906 5.91 1 95.25 113 PRO A O 1
ATOM 894 N N . LYS A 1 114 ? -16.516 42.5 3.756 1 93.94 114 LYS A N 1
ATOM 895 C CA . LYS A 1 114 ? -16.609 43.906 3.377 1 93.94 114 LYS A CA 1
ATOM 896 C C . LYS A 1 114 ? -17.984 44.469 3.738 1 93.94 114 LYS A C 1
ATOM 898 O O . LYS A 1 114 ? -18.125 45.688 3.926 1 93.94 114 LYS A O 1
ATOM 903 N N . TYR A 1 115 ? -18.953 43.625 3.836 1 94.88 115 TYR A N 1
ATOM 904 C CA . TYR A 1 115 ? -20.312 44.094 4.117 1 94.88 115 TYR A CA 1
ATOM 905 C C . TYR A 1 115 ? -20.625 44 5.605 1 94.88 115 TYR A C 1
ATOM 907 O O . TYR A 1 115 ? -21.359 43.125 6.027 1 94.88 115 TYR A O 1
ATOM 915 N N . LYS A 1 116 ? -20.109 44.906 6.336 1 95.81 116 LYS A N 1
ATOM 916 C CA . LYS A 1 116 ? -20.391 44.969 7.77 1 95.81 116 LYS A CA 1
ATOM 917 C C . LYS A 1 116 ? -21.766 45.562 8.039 1 95.81 116 LYS A C 1
ATOM 919 O O . LYS A 1 116 ? -22.281 46.344 7.246 1 95.81 116 LYS A O 1
ATOM 924 N N . ALA A 1 117 ? -22.359 45.156 9.18 1 95.81 117 ALA A N 1
ATOM 925 C CA . ALA A 1 117 ? -23.688 45.656 9.531 1 95.81 117 ALA A CA 1
ATOM 926 C C . ALA A 1 117 ? -23.859 45.688 11.047 1 95.81 117 ALA A C 1
ATOM 928 O O . ALA A 1 117 ? -23.094 45.062 11.789 1 95.81 117 ALA A O 1
ATOM 929 N N . VAL A 1 118 ? -24.859 46.5 11.414 1 96.44 118 VAL A N 1
ATOM 930 C CA . VAL A 1 118 ? -25.344 46.438 12.789 1 96.44 118 VAL A CA 1
ATOM 931 C C . VAL A 1 118 ? -26.359 45.312 12.922 1 96.44 118 VAL A C 1
ATOM 933 O O . VAL A 1 118 ? -27.297 45.219 12.133 1 96.44 118 VAL A O 1
ATOM 936 N N . TRP A 1 119 ? -26.156 44.469 13.828 1 96.94 119 TRP A N 1
ATOM 937 C CA . TRP A 1 119 ? -27.031 43.312 14.039 1 96.94 119 TRP A CA 1
ATOM 938 C C . TRP A 1 119 ? -27.891 43.5 15.273 1 96.94 119 TRP A C 1
ATOM 940 O O . TRP A 1 119 ? -27.375 43.719 16.375 1 96.94 119 TRP A O 1
ATOM 950 N N . ASN A 1 120 ? -29.156 43.5 15.109 1 96.75 120 ASN A N 1
ATOM 951 C CA . ASN A 1 120 ? -30.141 43.406 16.188 1 96.75 120 ASN A CA 1
ATOM 952 C C . ASN A 1 120 ? -30.656 42 16.359 1 96.75 120 ASN A C 1
ATOM 954 O O . ASN A 1 120 ? -31.328 41.469 15.484 1 96.75 120 ASN A O 1
ATOM 958 N N . VAL A 1 121 ? -30.359 41.438 17.516 1 97.62 121 VAL A N 1
ATOM 959 C CA . VAL A 1 121 ? -30.609 40 17.672 1 97.62 121 VAL A CA 1
ATOM 960 C C . VAL A 1 121 ? -31.672 39.781 18.75 1 97.62 121 VAL A C 1
ATOM 962 O O . VAL A 1 121 ? -31.625 40.375 19.812 1 97.62 121 VAL A O 1
ATOM 965 N N . THR A 1 122 ? -32.625 39 18.453 1 97.75 122 THR A N 1
ATOM 966 C CA . THR A 1 122 ? -33.594 38.438 19.391 1 97.75 122 THR A CA 1
ATOM 967 C C . THR A 1 122 ? -33.594 36.906 19.297 1 97.75 122 THR A C 1
ATOM 969 O O . THR A 1 122 ? -33.688 36.344 18.203 1 97.75 122 THR A O 1
ATOM 972 N N . ILE A 1 123 ? -33.5 36.281 20.453 1 97.88 123 ILE A N 1
ATOM 973 C CA . ILE A 1 123 ? -33.5 34.844 20.469 1 97.88 123 ILE A CA 1
ATOM 974 C C . ILE A 1 123 ? -34.688 34.312 21.297 1 97.88 123 ILE A C 1
ATOM 976 O O . ILE A 1 123 ? -34.844 34.688 22.453 1 97.88 123 ILE A O 1
ATOM 980 N N . ILE A 1 124 ? -35.469 33.531 20.688 1 97.44 124 ILE A N 1
ATOM 981 C CA . ILE A 1 124 ? -36.531 32.812 21.391 1 97.44 124 ILE A CA 1
ATOM 982 C C . ILE A 1 124 ? -36.031 31.391 21.672 1 97.44 124 ILE A C 1
ATOM 984 O O . ILE A 1 124 ? -35.75 30.625 20.75 1 97.44 124 ILE A O 1
ATOM 988 N N . HIS A 1 125 ? -35.906 31.047 22.922 1 97.25 125 HIS A N 1
ATOM 989 C CA . HIS A 1 125 ? -35.312 29.781 23.328 1 97.25 125 HIS A CA 1
ATOM 990 C C . HIS A 1 125 ? -36.094 29.141 24.453 1 97.25 125 HIS A C 1
ATOM 992 O O . HIS A 1 125 ? -36.906 29.781 25.094 1 97.25 125 HIS A O 1
ATOM 998 N N . PRO A 1 126 ? -35.844 27.844 24.734 1 96.19 126 PRO A N 1
ATOM 999 C CA . PRO A 1 126 ? -36.656 27.141 25.75 1 96.19 126 PRO A CA 1
ATOM 1000 C C . PRO A 1 126 ? -36.469 27.719 27.141 1 96.19 126 PRO A C 1
ATOM 1002 O O . PRO A 1 126 ? -35.344 28.094 27.516 1 96.19 126 PRO A O 1
ATOM 1005 N N . ASN A 1 127 ? -37.594 27.641 27.859 1 95.44 127 ASN A N 1
ATOM 1006 C CA . ASN A 1 127 ? -37.5 28.047 29.266 1 95.44 127 ASN A CA 1
ATOM 1007 C C . ASN A 1 127 ? -36.562 27.141 30.047 1 95.44 127 ASN A C 1
ATOM 1009 O O . ASN A 1 127 ? -36.531 25.938 29.844 1 95.44 127 ASN A O 1
ATOM 1013 N N . GLY A 1 128 ? -35.781 27.797 30.875 1 92.94 128 GLY A N 1
ATOM 1014 C CA . GLY A 1 128 ? -34.781 27.047 31.609 1 92.94 128 GLY A CA 1
ATOM 1015 C C . GLY A 1 128 ? -33.375 27.203 31.031 1 92.94 128 GLY A C 1
ATOM 1016 O O . GLY A 1 128 ? -32.375 26.891 31.703 1 92.94 128 GLY A O 1
ATOM 1017 N N . THR A 1 129 ? -33.312 27.641 29.781 1 96.12 129 THR A N 1
ATOM 1018 C CA . THR A 1 129 ? -32 27.906 29.172 1 96.12 129 THR A CA 1
ATOM 1019 C C . THR A 1 129 ? -31.672 29.391 29.219 1 96.12 129 THR A C 1
ATOM 1021 O O . THR A 1 129 ? -32.531 30.219 29.547 1 96.12 129 THR A O 1
ATOM 1024 N N . LYS A 1 130 ? -30.438 29.625 28.984 1 96.56 130 LYS A N 1
ATOM 1025 C CA . LYS A 1 130 ? -29.953 31 28.844 1 96.56 130 LYS A CA 1
ATOM 1026 C C . LYS A 1 130 ? -29.453 31.25 27.422 1 96.56 130 LYS A C 1
ATOM 1028 O O . LYS A 1 130 ? -28.891 30.344 26.797 1 96.56 130 LYS A O 1
ATOM 1033 N N . ALA A 1 131 ? -29.734 32.5 26.984 1 97.94 131 ALA A N 1
ATOM 1034 C CA . ALA A 1 131 ? -29.25 32.906 25.656 1 97.94 131 ALA A CA 1
ATOM 1035 C C . ALA A 1 131 ? -28.266 34.062 25.766 1 97.94 131 ALA A C 1
ATOM 1037 O O . ALA A 1 131 ? -28.469 35 26.547 1 97.94 131 ALA A O 1
ATOM 1038 N N . ILE A 1 132 ? -27.172 33.938 25.078 1 97.75 132 ILE A N 1
ATOM 1039 C CA . ILE A 1 132 ? -26.234 35.062 24.969 1 97.75 132 ILE A CA 1
ATOM 1040 C C . ILE A 1 132 ? -25.891 35.281 23.5 1 97.75 132 ILE A C 1
ATOM 1042 O O . ILE A 1 132 ? -26.031 34.406 22.672 1 97.75 132 ILE A O 1
ATOM 1046 N N . ALA A 1 133 ? -25.484 36.5 23.156 1 97.88 133 ALA A N 1
ATOM 1047 C CA . ALA A 1 133 ? -25.109 36.938 21.812 1 97.88 133 ALA A CA 1
ATOM 1048 C C . ALA A 1 133 ? -23.953 37.938 21.844 1 97.88 133 ALA A C 1
ATOM 1050 O O . ALA A 1 133 ? -23.297 38.094 22.875 1 97.88 133 ALA A O 1
ATOM 1051 N N . ASN A 1 134 ? -23.672 38.562 20.719 1 97.69 134 ASN A N 1
ATOM 1052 C CA . ASN A 1 134 ? -22.547 39.5 20.609 1 97.69 134 ASN A CA 1
ATOM 1053 C C . ASN A 1 134 ? -22.688 40.656 21.594 1 97.69 134 ASN A C 1
ATOM 1055 O O . ASN A 1 134 ? -21.719 41 22.266 1 97.69 134 ASN A O 1
ATOM 1059 N N . ALA A 1 135 ? -23.906 41.156 21.719 1 96.88 135 ALA A N 1
ATOM 1060 C CA . ALA A 1 135 ? -24.109 42.375 22.469 1 96.88 135 ALA A CA 1
ATOM 1061 C C . ALA A 1 135 ? -24.719 42.094 23.844 1 96.88 135 ALA A C 1
ATOM 1063 O O . ALA A 1 135 ? -25.156 40.969 24.109 1 96.88 135 ALA A O 1
ATOM 1064 N N . MET A 1 136 ? -24.75 43.188 24.672 1 96.12 136 MET A N 1
ATOM 1065 C CA . MET A 1 136 ? -25.281 43.094 26.031 1 96.12 136 MET A CA 1
ATOM 1066 C C . MET A 1 136 ? -26.766 42.781 26.016 1 96.12 136 MET A C 1
ATOM 1068 O O . MET A 1 136 ? -27.5 43.219 25.141 1 96.12 136 MET A O 1
ATOM 1072 N N . GLU A 1 137 ? -27.141 42.062 27.016 1 95.75 137 GLU A N 1
ATOM 1073 C CA . GLU A 1 137 ? -28.562 41.75 27.172 1 95.75 137 GLU A CA 1
ATOM 1074 C C . GLU A 1 137 ? -29.375 43 27.406 1 95.75 137 GLU A C 1
ATOM 1076 O O . GLU A 1 137 ? -28.953 43.906 28.141 1 95.75 137 GLU A O 1
ATOM 1081 N N . LEU A 1 138 ? -30.469 43.125 26.734 1 96.62 138 LEU A N 1
ATOM 1082 C CA . LEU A 1 138 ? -31.375 44.25 26.859 1 96.62 138 LEU A CA 1
ATOM 1083 C C . LEU A 1 138 ? -32.594 43.875 27.734 1 96.62 138 LEU A C 1
ATOM 1085 O O . LEU A 1 138 ? -32.938 44.625 28.641 1 96.62 138 LEU A O 1
ATOM 1089 N N . SER A 1 139 ? -33.219 42.75 27.344 1 96.19 139 SER A N 1
ATOM 1090 C CA . SER A 1 139 ? -34.406 42.281 28.109 1 96.19 139 SER A CA 1
ATOM 1091 C C . SER A 1 139 ? -34.594 40.781 27.938 1 96.19 139 SER A C 1
ATOM 1093 O O . SER A 1 139 ? -34.094 40.188 26.984 1 96.19 139 SER A O 1
ATOM 1095 N N . GLU A 1 140 ? -35.156 40.281 28.906 1 95.06 140 GLU A N 1
ATOM 1096 C CA . GLU A 1 140 ? -35.594 38.875 28.906 1 95.06 140 GLU A CA 1
ATOM 1097 C C . GLU A 1 140 ? -37 38.719 29.422 1 95.06 140 GLU A C 1
ATOM 1099 O O . GLU A 1 140 ? -37.344 39.188 30.516 1 95.06 140 GLU A O 1
ATOM 1104 N N . THR A 1 141 ? -37.844 38.094 28.609 1 95.31 141 THR A N 1
ATOM 1105 C CA . THR A 1 141 ? -39.25 37.875 29.016 1 95.31 141 THR A CA 1
ATOM 1106 C C . THR A 1 141 ? -39.656 36.438 28.719 1 95.31 141 THR A C 1
ATOM 1108 O O . THR A 1 141 ? -39.094 35.781 27.828 1 95.31 141 THR A O 1
ATOM 1111 N N . THR A 1 142 ? -40.594 36 29.516 1 94.81 142 THR A N 1
ATOM 1112 C CA . THR A 1 142 ? -41.156 34.656 29.281 1 94.81 142 THR A CA 1
ATOM 1113 C C . THR A 1 142 ? -42.438 34.75 28.469 1 94.81 142 THR A C 1
ATOM 1115 O O . THR A 1 142 ? -43.312 35.562 28.781 1 94.81 142 THR A O 1
ATOM 1118 N N . GLU A 1 143 ? -42.5 34 27.484 1 92.75 143 GLU A N 1
ATOM 1119 C CA . GLU A 1 143 ? -43.719 33.969 26.703 1 92.75 143 GLU A CA 1
ATOM 1120 C C . GLU A 1 143 ? -44.906 33.5 27.562 1 92.75 143 GLU A C 1
ATOM 1122 O O . GLU A 1 143 ? -44.719 32.75 28.516 1 92.75 143 GLU A O 1
ATOM 1127 N N . PRO A 1 144 ? -46.062 33.875 27.172 1 91.56 144 PRO A N 1
ATOM 1128 C CA . PRO A 1 144 ? -47.25 33.562 27.969 1 91.56 144 PRO A CA 1
ATOM 1129 C C . PRO A 1 144 ? -47.438 32.062 28.156 1 91.56 144 PRO A C 1
ATOM 1131 O O . PRO A 1 144 ? -47.938 31.609 29.203 1 91.56 144 PRO A O 1
ATOM 1134 N N . ASN A 1 145 ? -47.062 31.297 27.234 1 91.75 145 ASN A N 1
ATOM 1135 C CA . ASN A 1 145 ? -47.25 29.844 27.344 1 91.75 145 ASN A CA 1
ATOM 1136 C C . ASN A 1 145 ? -46.25 29.219 28.297 1 91.75 145 ASN A C 1
ATOM 1138 O O . ASN A 1 145 ? -46.344 28.031 28.625 1 91.75 145 ASN A O 1
ATOM 1142 N N . GLY A 1 146 ? -45.281 29.938 28.734 1 92 146 GLY A N 1
ATOM 1143 C CA . GLY A 1 146 ? -44.344 29.5 29.75 1 92 146 GLY A CA 1
ATOM 1144 C C . GLY A 1 146 ? -43.281 28.578 29.203 1 92 146 GLY A C 1
ATOM 1145 O O . GLY A 1 146 ? -42.344 28.188 29.922 1 92 146 GLY A O 1
ATOM 1146 N N . LYS A 1 147 ? -43.375 28.234 28.031 1 94.56 147 LYS A N 1
ATOM 1147 C CA . LYS A 1 147 ? -42.469 27.25 27.469 1 94.56 147 LYS A CA 1
ATOM 1148 C C . LYS A 1 147 ? -41.219 27.906 26.859 1 94.56 147 LYS A C 1
ATOM 1150 O O . LYS A 1 147 ? -40.188 27.266 26.719 1 94.56 147 LYS A O 1
ATOM 1155 N N . TRP A 1 148 ? -41.344 29.156 26.422 1 96.25 148 TRP A N 1
ATOM 1156 C CA . TRP A 1 148 ? -40.281 29.844 25.688 1 96.25 148 TRP A CA 1
ATOM 1157 C C . TRP A 1 148 ? -39.906 31.141 26.375 1 96.25 148 TRP A C 1
ATOM 1159 O O . TRP A 1 148 ? -40.75 31.781 27.031 1 96.25 148 TRP A O 1
ATOM 1169 N N . LYS A 1 149 ? -38.656 31.484 26.25 1 96.81 149 LYS A N 1
ATOM 1170 C CA . LYS A 1 149 ? -38.125 32.75 26.703 1 96.81 149 LYS A CA 1
ATOM 1171 C C . LYS A 1 149 ? -37.688 33.625 25.516 1 96.81 149 LYS A C 1
ATOM 1173 O O . LYS A 1 149 ? -37.188 33.094 24.516 1 96.81 149 LYS A O 1
ATOM 1178 N N . VAL A 1 150 ? -37.969 34.875 25.625 1 97.44 150 VAL A N 1
ATOM 1179 C CA . VAL A 1 150 ? -37.531 35.812 24.609 1 97.44 150 VAL A CA 1
ATOM 1180 C C . VAL A 1 150 ? -36.406 36.688 25.172 1 97.44 150 VAL A C 1
ATOM 1182 O O . VAL A 1 150 ? -36.625 37.469 26.094 1 97.44 150 VAL A O 1
ATOM 1185 N N . SER A 1 151 ? -35.219 36.5 24.672 1 97.94 151 SER A N 1
ATOM 1186 C CA . SER A 1 151 ? -34.062 37.312 25.047 1 97.94 151 SER A CA 1
ATOM 1187 C C . SER A 1 151 ? -33.719 38.312 23.938 1 97.94 151 SER A C 1
ATOM 1189 O O . SER A 1 151 ? -33.469 37.938 22.797 1 97.94 151 SER A O 1
ATOM 1191 N N . ARG A 1 152 ? -33.688 39.562 24.281 1 97.88 152 ARG A N 1
ATOM 1192 C CA . ARG A 1 152 ? -33.312 40.625 23.344 1 97.88 152 ARG A CA 1
ATOM 1193 C C . ARG A 1 152 ? -31.969 41.219 23.734 1 97.88 152 ARG A C 1
ATOM 1195 O O . ARG A 1 152 ? -31.656 41.375 24.922 1 97.88 152 ARG A O 1
ATOM 1202 N N . PHE A 1 153 ? -31.25 41.656 22.797 1 98 153 PHE A N 1
ATOM 1203 C CA . PHE A 1 153 ? -29.906 42.219 23.016 1 98 153 PHE A CA 1
ATOM 1204 C C . PHE A 1 153 ? -29.781 43.594 22.422 1 98 153 PHE A C 1
ATOM 1206 O O . PHE A 1 153 ? -30.547 43.969 21.531 1 98 153 PHE A O 1
ATOM 1213 N N . ARG A 1 154 ? -28.828 44.375 22.906 1 97.19 154 ARG A N 1
ATOM 1214 C CA . ARG A 1 154 ? -28.516 45.688 22.328 1 97.19 154 ARG A CA 1
ATOM 1215 C C . ARG A 1 154 ? -27.969 45.531 20.906 1 97.19 154 ARG A C 1
ATOM 1217 O O . ARG A 1 154 ? -27.531 44.438 20.516 1 97.19 154 ARG A O 1
ATOM 1224 N N . PRO A 1 155 ? -28.141 46.562 20.109 1 96.19 155 PRO A N 1
ATOM 1225 C CA . PRO A 1 155 ? -27.484 46.5 18.797 1 96.19 155 PRO A CA 1
ATOM 1226 C C . PRO A 1 155 ? -25.969 46.312 18.891 1 96.19 155 PRO A C 1
ATOM 1228 O O . PRO A 1 155 ? -25.328 46.906 19.766 1 96.19 155 PRO A O 1
ATOM 1231 N N . THR A 1 156 ? -25.469 45.5 18.062 1 95.69 156 THR A N 1
ATOM 1232 C CA . THR A 1 156 ? -24.031 45.344 18.016 1 95.69 156 THR A CA 1
ATOM 1233 C C . THR A 1 156 ? -23.375 46.562 17.391 1 95.69 156 THR A C 1
ATOM 1235 O O . THR A 1 156 ? -24.047 47.406 16.766 1 95.69 156 THR A O 1
ATOM 1238 N N . PRO A 1 157 ? -22.016 46.719 17.625 1 93.5 157 PRO A N 1
ATOM 1239 C CA . PRO A 1 157 ? -21.312 47.594 16.672 1 93.5 157 PRO A CA 1
ATOM 1240 C C . PRO A 1 157 ? -21.391 47.062 15.242 1 93.5 157 PRO A C 1
ATOM 1242 O O . PRO A 1 157 ? -21.891 45.969 15.016 1 93.5 157 PRO A O 1
ATOM 1245 N N . ILE A 1 158 ? -20.984 47.875 14.344 1 95.12 158 ILE A N 1
ATOM 1246 C CA . ILE A 1 158 ? -20.953 47.375 12.969 1 95.12 158 ILE A CA 1
ATOM 1247 C C . ILE A 1 158 ? -19.969 46.25 12.852 1 95.12 158 ILE A C 1
ATOM 1249 O O . ILE A 1 158 ? -18.781 46.406 13.172 1 95.12 158 ILE A O 1
ATOM 1253 N N . LEU A 1 159 ? -20.344 45.125 12.531 1 94.38 159 LEU A N 1
ATOM 1254 C CA . LEU A 1 159 ? -19.406 44 12.445 1 94.38 159 LEU A CA 1
ATOM 1255 C C . LEU A 1 159 ? -19.719 43.125 11.234 1 94.38 159 LEU A C 1
ATOM 1257 O O . LEU A 1 159 ? -20.828 43.156 10.711 1 94.38 159 LEU A O 1
ATOM 1261 N N . ALA A 1 160 ? -18.75 42.406 10.805 1 96.56 160 ALA A N 1
ATOM 1262 C CA . ALA A 1 160 ? -18.859 41.5 9.672 1 96.56 160 ALA A CA 1
ATOM 1263 C C . ALA A 1 160 ? -19.703 40.25 10.031 1 96.56 160 ALA A C 1
ATOM 1265 O O . ALA A 1 160 ? -19.766 39.875 11.203 1 96.56 160 ALA A O 1
ATOM 1266 N N . SER A 1 161 ? -20.297 39.625 9.031 1 96.94 161 SER A N 1
ATOM 1267 C CA . SER A 1 161 ? -21.219 38.5 9.227 1 96.94 161 SER A CA 1
ATOM 1268 C C . SER A 1 161 ? -20.547 37.312 9.898 1 96.94 161 SER A C 1
ATOM 1270 O O . SER A 1 161 ? -21.172 36.594 10.664 1 96.94 161 SER A O 1
ATOM 1272 N N . TYR A 1 162 ? -19.234 37.094 9.594 1 96.56 162 TYR A N 1
ATOM 1273 C CA . TYR A 1 162 ? -18.547 35.906 10.117 1 96.56 162 TYR A CA 1
ATOM 1274 C C . TYR A 1 162 ? -18.344 36 11.617 1 96.56 162 TYR A C 1
ATOM 1276 O O . TYR A 1 162 ? -18.016 35.031 12.281 1 96.56 162 TYR A O 1
ATOM 1284 N N . LEU A 1 163 ? -18.672 37.156 12.25 1 97.56 163 LEU A N 1
ATOM 1285 C CA . LEU A 1 163 ? -18.438 37.375 13.672 1 97.56 163 LEU A CA 1
ATOM 1286 C C . LEU A 1 163 ? -19.75 37.25 14.453 1 97.56 163 LEU A C 1
ATOM 1288 O O . LEU A 1 163 ? -19.734 37.312 15.688 1 97.56 163 LEU A O 1
ATOM 1292 N N . VAL A 1 164 ? -20.828 37.094 13.789 1 97.25 164 VAL A N 1
ATOM 1293 C CA . VAL A 1 164 ? -22.109 36.938 14.477 1 97.25 164 VAL A CA 1
ATOM 1294 C C . VAL A 1 164 ? -22.094 35.656 15.32 1 97.25 164 VAL A C 1
ATOM 1296 O O . VAL A 1 164 ? -21.641 34.594 14.867 1 97.25 164 VAL A O 1
ATOM 1299 N N . ALA A 1 165 ? -22.578 35.844 16.594 1 97.56 165 ALA A N 1
ATOM 1300 C CA . ALA A 1 165 ? -22.531 34.688 17.484 1 97.56 165 ALA A CA 1
ATOM 1301 C C . ALA A 1 165 ? -23.75 34.625 18.391 1 97.56 165 ALA A C 1
ATOM 1303 O O . ALA A 1 165 ? -24.25 35.688 18.844 1 97.56 165 ALA A O 1
ATOM 1304 N N . LEU A 1 166 ? -24.234 33.5 18.578 1 97 166 LEU A N 1
ATOM 1305 C CA . LEU A 1 166 ? -25.297 33.188 19.531 1 97 166 LEU A CA 1
ATOM 1306 C C . LEU A 1 166 ? -25.047 31.891 20.25 1 97 166 LEU A C 1
ATOM 1308 O O . LEU A 1 166 ? -24.453 30.969 19.672 1 97 166 LEU A O 1
ATOM 1312 N N . PHE A 1 167 ? -25.453 31.797 21.438 1 98 167 PHE A N 1
ATOM 1313 C CA . PHE A 1 167 ? -25.25 30.609 22.25 1 98 167 PHE A CA 1
ATOM 1314 C C . PHE A 1 167 ? -26.406 30.438 23.234 1 98 167 PHE A C 1
ATOM 1316 O O . PHE A 1 167 ? -26.781 31.375 23.953 1 98 167 PHE A O 1
ATOM 1323 N N . VAL A 1 168 ? -27.047 29.297 23.156 1 98.19 168 VAL A N 1
ATOM 1324 C CA . VAL A 1 168 ? -28.141 28.938 24.062 1 98.19 168 VAL A CA 1
ATOM 1325 C C . VAL A 1 168 ? -27.797 27.641 24.797 1 98.19 168 VAL A C 1
ATOM 1327 O O . VAL A 1 168 ? -27.469 26.625 24.188 1 98.19 168 VAL A O 1
ATOM 1330 N N . SER A 1 169 ? -27.844 27.703 26.109 1 97.06 169 SER A N 1
ATOM 1331 C CA . SER A 1 169 ? -27.469 26.516 26.859 1 97.06 169 SER A CA 1
ATOM 1332 C C . SER A 1 169 ? -27.969 26.594 28.297 1 97.06 169 SER A C 1
ATOM 1334 O O . SER A 1 169 ? -28.656 27.562 28.672 1 97.06 169 SER A O 1
ATOM 1336 N N . GLU A 1 170 ? -27.625 25.547 29.047 1 95.69 170 GLU A N 1
ATOM 1337 C CA . GLU A 1 170 ? -27.828 25.516 30.5 1 95.69 170 GLU A CA 1
ATOM 1338 C C . GLU A 1 170 ? -26.5 25.656 31.234 1 95.69 170 GLU A C 1
ATOM 1340 O O . GLU A 1 170 ? -26.391 25.266 32.406 1 95.69 170 GLU A O 1
ATOM 1345 N N . PHE A 1 171 ? -25.531 26.219 30.562 1 95.81 171 PHE A N 1
ATOM 1346 C CA . PHE A 1 171 ? -24.219 26.438 31.172 1 95.81 171 PHE A CA 1
ATOM 1347 C C . PHE A 1 171 ? -24.328 27.453 32.312 1 95.81 171 PHE A C 1
ATOM 1349 O O . PHE A 1 171 ? -25.266 28.25 32.344 1 95.81 171 PHE A O 1
ATOM 1356 N N . ASP A 1 172 ? -23.359 27.266 33.219 1 93.88 172 ASP A N 1
ATOM 1357 C CA . ASP A 1 172 ? -23.141 28.297 34.25 1 93.88 172 ASP A CA 1
ATOM 1358 C C . ASP A 1 172 ? -21.891 29.125 33.938 1 93.88 172 ASP A C 1
ATOM 1360 O O . ASP A 1 172 ? -21.172 28.812 32.969 1 93.88 172 ASP A O 1
ATOM 1364 N N . TYR A 1 173 ? -21.75 30.266 34.625 1 96.5 173 TYR A N 1
ATOM 1365 C CA . TYR A 1 173 ? -20.625 31.141 34.312 1 96.5 173 TYR A CA 1
ATOM 1366 C C . TYR A 1 173 ? -20.016 31.75 35.562 1 96.5 173 TYR A C 1
ATOM 1368 O O . TYR A 1 173 ? -20.672 31.797 36.594 1 96.5 173 TYR A O 1
ATOM 1376 N N . ASP A 1 174 ? -18.766 32.094 35.531 1 96.81 174 ASP A N 1
ATOM 1377 C CA . ASP A 1 174 ? -18.094 33 36.438 1 96.81 174 ASP A CA 1
ATOM 1378 C C . ASP A 1 174 ? -17.922 34.375 35.812 1 96.81 174 ASP A C 1
ATOM 1380 O O . ASP A 1 174 ? -17.766 34.5 34.594 1 96.81 174 ASP A O 1
ATOM 1384 N N . GLU A 1 175 ? -18.031 35.438 36.656 1 96.12 175 GLU A N 1
ATOM 1385 C CA . GLU A 1 175 ? -18.016 36.781 36.125 1 96.12 175 GLU A CA 1
ATOM 1386 C C . GLU A 1 175 ? -16.969 37.625 36.844 1 96.12 175 GLU A C 1
ATOM 1388 O O . GLU A 1 175 ? -16.766 37.5 38.031 1 96.12 175 GLU A O 1
ATOM 1393 N N . THR A 1 176 ? -16.281 38.406 36.062 1 95.56 176 THR A N 1
ATOM 1394 C CA . THR A 1 176 ? -15.344 39.406 36.594 1 95.56 176 THR A CA 1
ATOM 1395 C C . THR A 1 176 ? -15.297 40.625 35.656 1 95.56 176 THR A C 1
ATOM 1397 O O . THR A 1 176 ? -16.016 40.688 34.656 1 95.56 176 THR A O 1
ATOM 1400 N N . TYR A 1 177 ? -14.578 41.656 36.031 1 95.44 177 TYR A N 1
ATOM 1401 C CA . TYR A 1 177 ? -14.531 42.906 35.281 1 95.44 177 TYR A CA 1
ATOM 1402 C C . TYR A 1 177 ? -13.094 43.375 35.094 1 95.44 177 TYR A C 1
ATOM 1404 O O . TYR A 1 177 ? -12.25 43.156 35.969 1 95.44 177 TYR A O 1
ATOM 1412 N N . THR A 1 178 ? -12.875 44 33.969 1 94.69 178 THR A N 1
ATOM 1413 C CA . THR A 1 178 ? -11.602 44.688 33.781 1 94.69 178 THR A CA 1
ATOM 1414 C C . THR A 1 178 ? -11.547 45.969 34.625 1 94.69 178 THR A C 1
ATOM 1416 O O . THR A 1 178 ? -12.547 46.344 35.25 1 94.69 178 THR A O 1
ATOM 1419 N N . ASN A 1 179 ? -10.359 46.562 34.594 1 93.06 179 ASN A N 1
ATOM 1420 C CA . ASN A 1 179 ? -10.188 47.812 35.312 1 93.06 179 ASN A CA 1
ATOM 1421 C C . ASN A 1 179 ? -11.094 48.906 34.781 1 93.06 179 ASN A C 1
ATOM 1423 O O . ASN A 1 179 ? -11.547 49.781 35.531 1 93.06 179 ASN A O 1
ATOM 1427 N N . ARG A 1 180 ? -11.344 48.875 33.5 1 92.31 180 ARG A N 1
ATOM 1428 C CA . ARG A 1 180 ? -12.18 49.906 32.906 1 92.31 180 ARG A CA 1
ATOM 1429 C C . ARG A 1 180 ? -13.656 49.531 33 1 92.31 180 ARG A C 1
ATOM 1431 O O . ARG A 1 180 ? -14.516 50.281 32.531 1 92.31 180 ARG A O 1
ATOM 1438 N N . GLY A 1 181 ? -13.953 48.375 33.469 1 93.81 181 GLY A N 1
ATOM 1439 C CA . GLY A 1 181 ? -15.336 48 33.719 1 93.81 181 GLY A CA 1
ATOM 1440 C C . GLY A 1 181 ? -15.938 47.125 32.656 1 93.81 181 GLY A C 1
ATOM 1441 O O . GLY A 1 181 ? -17.156 46.969 32.594 1 93.81 181 GLY A O 1
ATOM 1442 N N . VAL A 1 182 ? -15.188 46.562 31.797 1 95.25 182 VAL A N 1
ATOM 1443 C CA . VAL A 1 182 ? -15.688 45.594 30.812 1 95.25 182 VAL A CA 1
ATOM 1444 C C . VAL A 1 182 ? -16.047 44.281 31.516 1 95.25 182 VAL A C 1
ATOM 1446 O O . VAL A 1 182 ? -15.234 43.719 32.25 1 95.25 182 VAL A O 1
ATOM 1449 N N . ARG A 1 183 ? -17.188 43.781 31.328 1 97 183 ARG A N 1
ATOM 1450 C CA . ARG A 1 183 ? -17.641 42.531 31.953 1 97 183 ARG A CA 1
ATOM 1451 C C . ARG A 1 183 ? -17.109 41.312 31.203 1 97 183 ARG A C 1
ATOM 1453 O O . ARG A 1 183 ? -17.266 41.188 30 1 97 183 ARG A O 1
ATOM 1460 N N . PHE A 1 184 ? -16.422 40.469 31.953 1 97.44 184 PHE A N 1
ATOM 1461 C CA . PHE A 1 184 ? -15.984 39.188 31.406 1 97.44 184 PHE A CA 1
ATOM 1462 C C . PHE A 1 184 ? -16.719 38.031 32.094 1 97.44 184 PHE A C 1
ATOM 1464 O O . PHE A 1 184 ? -16.828 38 33.312 1 97.44 184 PHE A O 1
ATOM 1471 N N . ARG A 1 185 ? -17.219 37.125 31.297 1 97.88 185 ARG A N 1
ATOM 1472 C CA . ARG A 1 185 ? -17.797 35.875 31.812 1 97.88 185 ARG A CA 1
ATOM 1473 C C . ARG A 1 185 ? -17.203 34.656 31.125 1 97.88 185 ARG A C 1
ATOM 1475 O O . ARG A 1 185 ? -16.906 34.688 29.922 1 97.88 185 ARG A O 1
ATOM 1482 N N . LEU A 1 186 ? -16.953 33.656 31.859 1 97.62 186 LEU A N 1
ATOM 1483 C CA . LEU A 1 186 ? -16.547 32.375 31.312 1 97.62 186 LEU A CA 1
ATOM 1484 C C . LEU A 1 186 ? -17.609 31.312 31.578 1 97.62 186 LEU A C 1
ATOM 1486 O O . LEU A 1 186 ? -17.906 31 32.75 1 97.62 186 LEU A O 1
ATOM 1490 N N . TRP A 1 187 ? -18.203 30.812 30.453 1 97.19 187 TRP A N 1
ATOM 1491 C CA . TRP A 1 187 ? -19.297 29.828 30.5 1 97.19 187 TRP A CA 1
ATOM 1492 C C . TRP A 1 187 ? -18.766 28.422 30.266 1 97.19 187 TRP A C 1
ATOM 1494 O O . TRP A 1 187 ? -17.938 28.203 29.375 1 97.19 187 TRP A O 1
ATOM 1504 N N . SER A 1 188 ? -19.141 27.453 31.031 1 94.62 188 SER A N 1
ATOM 1505 C CA . SER A 1 188 ? -18.812 26.047 30.828 1 94.62 188 SER A CA 1
ATOM 1506 C C . SER A 1 188 ? -19.859 25.125 31.453 1 94.62 188 SER A C 1
ATOM 1508 O O . SER A 1 188 ? -20.797 25.594 32.094 1 94.62 188 SER A O 1
ATOM 1510 N N . THR A 1 189 ? -19.75 23.922 31.172 1 90.69 189 THR A N 1
ATOM 1511 C CA . THR A 1 189 ? -20.656 22.953 31.781 1 90.69 189 THR A CA 1
ATOM 1512 C C . THR A 1 189 ? -20.5 22.953 33.312 1 90.69 189 THR A C 1
ATOM 1514 O O . THR A 1 189 ? -19.438 23.297 33.812 1 90.69 189 THR A O 1
ATOM 1517 N N . PRO A 1 190 ? -21.516 22.531 33.969 1 84.88 190 PRO A N 1
ATOM 1518 C CA . PRO A 1 190 ? -21.422 22.531 35.438 1 84.88 190 PRO A CA 1
ATOM 1519 C C . PRO A 1 190 ? -20.297 21.641 35.938 1 84.88 190 PRO A C 1
ATOM 1521 O O . PRO A 1 190 ? -19.688 21.953 36.969 1 84.88 190 PRO A O 1
ATOM 1524 N N . ALA A 1 191 ? -19.984 20.688 35.219 1 79.5 191 ALA A N 1
ATOM 1525 C CA . ALA A 1 191 ? -18.969 19.719 35.656 1 79.5 191 ALA A CA 1
ATOM 1526 C C . ALA A 1 191 ? -17.578 20.344 35.625 1 79.5 191 ALA A C 1
ATOM 1528 O O . ALA A 1 191 ? -16.688 19.906 36.375 1 79.5 191 ALA A O 1
ATOM 1529 N N . THR A 1 192 ? -17.359 21.406 34.938 1 85 192 THR A N 1
ATOM 1530 C CA . THR A 1 192 ? -16.016 21.969 34.75 1 85 192 THR A CA 1
ATOM 1531 C C . THR A 1 192 ? -15.914 23.328 35.438 1 85 192 THR A C 1
ATOM 1533 O O . THR A 1 192 ? -15 24.109 35.156 1 85 192 THR A O 1
ATOM 1536 N N . ARG A 1 193 ? -16.766 23.578 36.344 1 85.94 193 ARG A N 1
ATOM 1537 C CA . ARG A 1 193 ? -16.828 24.875 37.031 1 85.94 193 ARG A CA 1
ATOM 1538 C C . ARG A 1 193 ? -15.5 25.203 37.688 1 85.94 193 ARG A C 1
ATOM 1540 O O . ARG A 1 193 ? -15.055 26.344 37.688 1 85.94 193 ARG A O 1
ATOM 1547 N N . HIS A 1 194 ? -14.844 24.234 38.219 1 83.5 194 HIS A N 1
ATOM 1548 C CA . HIS A 1 194 ? -13.633 24.422 39 1 83.5 194 HIS A CA 1
ATOM 1549 C C . HIS A 1 194 ? -12.453 24.812 38.125 1 83.5 194 HIS A C 1
ATOM 1551 O O . HIS A 1 194 ? -11.406 25.219 38.625 1 83.5 194 HIS A O 1
ATOM 1557 N N . LYS A 1 195 ? -12.578 24.828 36.844 1 85.62 195 LYS A N 1
ATOM 1558 C CA . LYS A 1 195 ? -11.477 25.094 35.906 1 85.62 195 LYS A CA 1
ATOM 1559 C C . LYS A 1 195 ? -11.594 26.484 35.312 1 85.62 195 LYS A C 1
ATOM 1561 O O . LYS A 1 195 ? -10.742 26.906 34.531 1 85.62 195 LYS A O 1
ATOM 1566 N N . ARG A 1 196 ? -12.562 27.312 35.719 1 91 196 ARG A N 1
ATOM 1567 C CA . ARG A 1 196 ? -12.875 28.547 35 1 91 196 ARG A CA 1
ATOM 1568 C C . ARG A 1 196 ? -11.953 29.672 35.438 1 91 196 ARG A C 1
ATOM 1570 O O . ARG A 1 196 ? -11.703 30.609 34.688 1 91 196 ARG A O 1
ATOM 1577 N N . GLU A 1 197 ? -11.492 29.578 36.594 1 88.19 197 GLU A N 1
ATOM 1578 C CA . GLU A 1 197 ? -10.805 30.703 37.219 1 88.19 197 GLU A CA 1
ATOM 1579 C C . GLU A 1 197 ? -9.562 31.094 36.438 1 88.19 197 GLU A C 1
ATOM 1581 O O . GLU A 1 197 ? -9.344 32.281 36.156 1 88.19 197 GLU A O 1
ATOM 1586 N N . PHE A 1 198 ? -8.805 30.219 36.062 1 85 198 PHE A N 1
ATOM 1587 C CA . PHE A 1 198 ? -7.559 30.484 35.344 1 85 198 PHE A CA 1
ATOM 1588 C C . PHE A 1 198 ? -7.832 31.156 34 1 85 198 PHE A C 1
ATOM 1590 O O . PHE A 1 198 ? -7.176 32.156 33.656 1 85 198 PHE A O 1
ATOM 1597 N N . GLY A 1 199 ? -8.758 30.625 33.281 1 87.88 199 GLY A N 1
ATOM 1598 C CA . GLY A 1 199 ? -9.094 31.203 31.984 1 87.88 199 GLY A CA 1
ATOM 1599 C C . GLY A 1 199 ? -9.562 32.656 32.094 1 87.88 199 GLY A C 1
ATOM 1600 O O . GLY A 1 199 ? -9.227 33.469 31.234 1 87.88 199 GLY A O 1
ATOM 1601 N N . LEU A 1 200 ? -10.305 32.938 33.062 1 91.5 200 LEU A N 1
ATOM 1602 C CA . LEU A 1 200 ? -10.812 34.281 33.281 1 91.5 200 LEU A CA 1
ATOM 1603 C C . LEU A 1 200 ? -9.68 35.25 33.625 1 91.5 200 LEU A C 1
ATOM 1605 O O . LEU A 1 200 ? -9.648 36.375 33.125 1 91.5 200 LEU A O 1
ATOM 1609 N N . LYS A 1 201 ? -8.844 34.812 34.438 1 87.94 201 LYS A N 1
ATOM 1610 C CA . LYS A 1 201 ? -7.699 35.656 34.812 1 87.94 201 LYS A CA 1
ATOM 1611 C C . LYS A 1 201 ? -6.82 35.938 33.594 1 87.94 201 LYS A C 1
ATOM 1613 O O . LYS A 1 201 ? -6.375 37.094 33.438 1 87.94 201 LYS A O 1
ATOM 1618 N N . VAL A 1 202 ? -6.559 34.969 32.844 1 87.5 202 VAL A N 1
ATOM 1619 C CA . VAL A 1 202 ? -5.746 35.125 31.625 1 87.5 202 VAL A CA 1
ATOM 1620 C C . VAL A 1 202 ? -6.41 36.125 30.688 1 87.5 202 VAL A C 1
ATOM 1622 O O . VAL A 1 202 ? -5.746 37 30.109 1 87.5 202 VAL A O 1
ATOM 1625 N N . ALA A 1 203 ? -7.684 36 30.547 1 92.38 203 ALA A N 1
ATOM 1626 C CA . ALA A 1 203 ? -8.43 36.844 29.609 1 92.38 203 ALA A CA 1
ATOM 1627 C C . ALA A 1 203 ? -8.367 38.312 30.031 1 92.38 203 ALA A C 1
ATOM 1629 O O . ALA A 1 203 ? -8.117 39.188 29.188 1 92.38 203 ALA A O 1
ATOM 1630 N N . ILE A 1 204 ? -8.547 38.562 31.219 1 92.25 204 ILE A N 1
ATOM 1631 C CA . ILE A 1 204 ? -8.531 39.938 31.719 1 92.25 204 ILE A CA 1
ATOM 1632 C C . ILE A 1 204 ? -7.137 40.531 31.562 1 92.25 204 ILE A C 1
ATOM 1634 O O . ILE A 1 204 ? -6.992 41.688 31.109 1 92.25 204 ILE A O 1
ATOM 1638 N N . THR A 1 205 ? -6.199 39.75 31.906 1 88.31 205 THR A N 1
ATOM 1639 C CA . THR A 1 205 ? -4.816 40.219 31.812 1 88.31 205 THR A CA 1
ATOM 1640 C C . THR A 1 205 ? -4.48 40.625 30.375 1 88.31 205 THR A C 1
ATOM 1642 O O . THR A 1 205 ? -3.926 41.688 30.141 1 88.31 205 THR A O 1
ATOM 1645 N N . PHE A 1 206 ? -4.828 39.844 29.453 1 91.06 206 PHE A N 1
ATOM 1646 C CA . PHE A 1 206 ? -4.477 40.094 28.078 1 91.06 206 PHE A CA 1
ATOM 1647 C C . PHE A 1 206 ? -5.297 41.25 27.516 1 91.06 206 PHE A C 1
ATOM 1649 O O . PHE A 1 206 ? -4.805 42.062 26.719 1 91.06 206 PHE A O 1
ATOM 1656 N N . MET A 1 207 ? -6.555 41.344 27.891 1 93.38 207 MET A N 1
ATOM 1657 C CA . MET A 1 207 ? -7.367 42.469 27.438 1 93.38 207 MET A CA 1
ATOM 1658 C C . MET A 1 207 ? -6.746 43.781 27.859 1 93.38 207 MET A C 1
ATOM 1660 O O . MET A 1 207 ? -6.629 44.719 27.047 1 93.38 207 MET A O 1
ATOM 1664 N N . GLU A 1 208 ? -6.309 43.844 29.031 1 92.31 208 GLU A N 1
ATOM 1665 C CA . GLU A 1 208 ? -5.719 45.062 29.547 1 92.31 208 GLU A CA 1
ATOM 1666 C C . GLU A 1 208 ? -4.359 45.344 28.906 1 92.31 208 GLU A C 1
ATOM 1668 O O . GLU A 1 208 ? -4.035 46.469 28.594 1 92.31 208 GLU A O 1
ATOM 1673 N N . LEU A 1 209 ? -3.633 44.312 28.703 1 89.81 209 LEU A N 1
ATOM 1674 C CA . LEU A 1 209 ? -2.332 44.469 28.047 1 89.81 209 LEU A CA 1
ATOM 1675 C C . LEU A 1 209 ? -2.484 44.969 26.625 1 89.81 209 LEU A C 1
ATOM 1677 O O . LEU A 1 209 ? -1.705 45.812 26.172 1 89.81 209 LEU A O 1
ATOM 1681 N N . PHE A 1 210 ? -3.436 44.469 25.906 1 92.31 210 PHE A N 1
ATOM 1682 C CA . PHE A 1 210 ? -3.643 44.875 24.516 1 92.31 210 PHE A CA 1
ATOM 1683 C C . PHE A 1 210 ? -4.137 46.312 24.438 1 92.31 210 PHE A C 1
ATOM 1685 O O . PHE A 1 210 ? -3.697 47.062 23.578 1 92.31 210 PHE A O 1
ATOM 1692 N N . GLU A 1 211 ? -5.023 46.656 25.297 1 92.69 211 GLU A N 1
ATOM 1693 C CA . GLU A 1 211 ? -5.508 48.031 25.328 1 92.69 211 GLU A CA 1
ATOM 1694 C C . GLU A 1 211 ? -4.379 49 25.625 1 92.69 211 GLU A C 1
ATOM 1696 O O . GLU A 1 211 ? -4.316 50.094 25.031 1 92.69 211 GLU A O 1
ATOM 1701 N N . GLU A 1 212 ? -3.576 48.594 26.484 1 90.25 212 GLU A N 1
ATOM 1702 C CA . GLU A 1 212 ? -2.428 49.438 26.812 1 90.25 212 GLU A CA 1
ATOM 1703 C C . GLU A 1 212 ? -1.45 49.531 25.641 1 90.25 212 GLU A C 1
ATOM 1705 O O . GLU A 1 212 ? -0.997 50.625 25.281 1 90.25 212 GLU A O 1
ATOM 1710 N N . TYR A 1 213 ? -1.141 48.469 25.062 1 90.12 213 TYR A N 1
ATOM 1711 C CA . TYR A 1 213 ? -0.137 48.406 24 1 90.12 213 TYR A CA 1
ATOM 1712 C C . TYR A 1 213 ? -0.615 49.156 22.766 1 90.12 213 TYR A C 1
ATOM 1714 O O . TYR A 1 213 ? 0.15 49.875 22.141 1 90.12 213 TYR A O 1
ATOM 1722 N N . PHE A 1 214 ? -1.879 48.906 22.391 1 92.31 214 PHE A N 1
ATOM 1723 C CA . PHE A 1 214 ? -2.402 49.531 21.172 1 92.31 214 PHE A CA 1
ATOM 1724 C C . PHE A 1 214 ? -2.828 50.969 21.422 1 92.31 214 PHE A C 1
ATOM 1726 O O . PHE A 1 214 ? -2.949 51.75 20.484 1 92.31 214 PHE A O 1
ATOM 1733 N N . GLY A 1 215 ? -3.145 51.281 22.672 1 90.38 215 GLY A N 1
ATOM 1734 C CA . GLY A 1 215 ? -3.605 52.594 23.031 1 90.38 215 GLY A CA 1
ATOM 1735 C C . GLY A 1 215 ? -5.039 52.875 22.609 1 90.38 215 GLY A C 1
ATOM 1736 O O . GLY A 1 215 ? -5.445 54.031 22.469 1 90.38 215 GLY A O 1
ATOM 1737 N N . ILE A 1 216 ? -5.699 51.844 22.281 1 93.5 216 ILE A N 1
ATOM 1738 C CA . ILE A 1 216 ? -7.09 51.938 21.844 1 93.5 216 ILE A CA 1
ATOM 1739 C C . ILE A 1 216 ? -7.93 50.938 22.609 1 93.5 216 ILE A C 1
ATOM 1741 O O . ILE A 1 216 ? -7.605 49.75 22.641 1 93.5 216 ILE A O 1
ATOM 1745 N N . GLN A 1 217 ? -8.953 51.438 23.203 1 91.31 217 GLN A N 1
ATOM 1746 C CA . GLN A 1 217 ? -9.844 50.562 23.984 1 91.31 217 GLN A CA 1
ATOM 1747 C C . GLN A 1 217 ? -10.781 49.781 23.062 1 91.31 217 GLN A C 1
ATOM 1749 O O . GLN A 1 217 ? -11.148 50.25 22 1 91.31 217 GLN A O 1
ATOM 1754 N N . ASP A 1 218 ? -11.109 48.594 23.516 1 87.44 218 ASP A N 1
ATOM 1755 C CA . ASP A 1 218 ? -12.109 47.812 22.797 1 87.44 218 ASP A CA 1
ATOM 1756 C C . ASP A 1 218 ? -13.477 48.5 22.844 1 87.44 218 ASP A C 1
ATOM 1758 O O . ASP A 1 218 ? -13.742 49.281 23.75 1 87.44 218 ASP A O 1
ATOM 1762 N N . VAL A 1 219 ? -14.266 48.156 21.906 1 85.5 219 VAL A N 1
ATOM 1763 C CA . VAL A 1 219 ? -15.547 48.844 21.75 1 85.5 219 VAL A CA 1
ATOM 1764 C C . VAL A 1 219 ? -16.594 48.188 22.625 1 85.5 219 VAL A C 1
ATOM 1766 O O . VAL A 1 219 ? -17.531 48.844 23.109 1 85.5 219 VAL A O 1
ATOM 1769 N N . THR A 1 220 ? -16.484 46.938 22.734 1 88.31 220 THR A N 1
ATOM 1770 C CA . THR A 1 220 ? -17.531 46.219 23.453 1 88.31 220 THR A CA 1
ATOM 1771 C C . THR A 1 220 ? -17.297 46.281 24.969 1 88.31 220 THR A C 1
ATOM 1773 O O . THR A 1 220 ? -16.156 46.25 25.422 1 88.31 220 THR A O 1
ATOM 1776 N N . MET A 1 221 ? -18.406 46.406 25.719 1 92 221 MET A N 1
ATOM 1777 C CA . MET A 1 221 ? -18.344 46.469 27.172 1 92 221 MET A CA 1
ATOM 1778 C C . MET A 1 221 ? -18.656 45.094 27.797 1 92 221 MET A C 1
ATOM 1780 O O . MET A 1 221 ? -18.891 45 29 1 92 221 MET A O 1
ATOM 1784 N N . LYS A 1 222 ? -18.672 44.156 27.047 1 94.38 222 LYS A N 1
ATOM 1785 C CA . LYS A 1 222 ? -18.828 42.812 27.547 1 94.38 222 LYS A CA 1
ATOM 1786 C C . LYS A 1 222 ? -18.016 41.812 26.719 1 94.38 222 LYS A C 1
ATOM 1788 O O . LYS A 1 222 ? -17.812 42.031 25.516 1 94.38 222 LYS A O 1
ATOM 1793 N N . GLN A 1 223 ? -17.609 40.812 27.312 1 96.94 223 GLN A N 1
ATOM 1794 C CA . GLN A 1 223 ? -16.906 39.719 26.656 1 96.94 223 GLN A CA 1
ATOM 1795 C C . GLN A 1 223 ? -17.266 38.375 27.328 1 96.94 223 GLN A C 1
ATOM 1797 O O . GLN A 1 223 ? -16.75 38.062 28.406 1 96.94 223 GLN A O 1
ATOM 1802 N N . ASP A 1 224 ? -18.062 37.594 26.672 1 98 224 ASP A N 1
ATOM 1803 C CA . ASP A 1 224 ? -18.344 36.219 27.109 1 98 224 ASP A CA 1
ATOM 1804 C C . ASP A 1 224 ? -17.391 35.25 26.453 1 98 224 ASP A C 1
ATOM 1806 O O . ASP A 1 224 ? -17.047 35.375 25.281 1 98 224 ASP A O 1
ATOM 1810 N N . MET A 1 225 ? -16.906 34.344 27.172 1 98 225 MET A N 1
ATOM 1811 C CA . MET A 1 225 ? -16.109 33.219 26.688 1 98 225 MET A CA 1
ATOM 1812 C C . MET A 1 225 ? -16.781 31.891 27.016 1 98 225 MET A C 1
ATOM 1814 O O . MET A 1 225 ? -17.125 31.641 28.172 1 98 225 MET A O 1
ATOM 1818 N N . VAL A 1 226 ? -16.953 31.031 26 1 97.5 226 VAL A N 1
ATOM 1819 C CA . VAL A 1 226 ? -17.672 29.781 26.203 1 97.5 226 VAL A CA 1
ATOM 1820 C C . VAL A 1 226 ? -16.75 28.609 25.906 1 97.5 226 VAL A C 1
ATOM 1822 O O . VAL A 1 226 ? -16.125 28.547 24.844 1 97.5 226 VAL A O 1
ATOM 1825 N N . ALA A 1 227 ? -16.672 27.672 26.812 1 94.94 227 ALA A N 1
ATOM 1826 C CA . ALA A 1 227 ? -15.961 26.406 26.594 1 94.94 227 ALA A CA 1
ATOM 1827 C C . ALA A 1 227 ? -16.891 25.344 26.047 1 94.94 227 ALA A C 1
ATOM 1829 O O . ALA A 1 227 ? -17.703 24.766 26.781 1 94.94 227 ALA A O 1
ATOM 1830 N N . LEU A 1 228 ? -16.719 25.016 24.797 1 93.12 228 LEU A N 1
ATOM 1831 C CA . LEU A 1 228 ? -17.641 24.125 24.094 1 93.12 228 LEU A CA 1
ATOM 1832 C C . LEU A 1 228 ? -17.109 22.703 24.062 1 93.12 228 LEU A C 1
ATOM 1834 O O . LEU A 1 228 ? -15.906 22.484 23.875 1 93.12 228 LEU A O 1
ATOM 1838 N N . PRO A 1 229 ? -18 21.766 24.188 1 85.62 229 PRO A N 1
ATOM 1839 C CA . PRO A 1 229 ? -17.578 20.375 24.031 1 85.62 229 PRO A CA 1
ATOM 1840 C C . PRO A 1 229 ? -17.188 20.031 22.609 1 85.62 229 PRO A C 1
ATOM 1842 O O . PRO A 1 229 ? -16.281 19.219 22.391 1 85.62 229 PRO A O 1
ATOM 1845 N N . ASP A 1 230 ? -17.969 20.609 21.625 1 86 230 ASP A N 1
ATOM 1846 C CA . ASP A 1 230 ? -17.719 20.359 20.219 1 86 230 ASP A CA 1
ATOM 1847 C C . ASP A 1 230 ? -17.469 21.656 19.453 1 86 230 ASP A C 1
ATOM 1849 O O . ASP A 1 230 ? -18.312 22.547 19.453 1 86 230 ASP A O 1
ATOM 1853 N N . PHE A 1 231 ? -16.391 21.656 18.906 1 87.75 231 PHE A N 1
ATOM 1854 C CA . PHE A 1 231 ? -16.062 22.797 18.047 1 87.75 231 PHE A CA 1
ATOM 1855 C C . PHE A 1 231 ? -15.055 22.406 16.969 1 87.75 231 PHE A C 1
ATOM 1857 O O . PHE A 1 231 ? -14.141 21.625 17.234 1 87.75 231 PHE A O 1
ATOM 1864 N N . CYS A 1 232 ? -15.203 22.812 15.734 1 84.12 232 CYS A N 1
ATOM 1865 C CA . CYS A 1 232 ? -14.391 22.391 14.602 1 84.12 232 CYS A CA 1
ATOM 1866 C C . CYS A 1 232 ? -13.008 23.031 14.648 1 84.12 232 CYS A C 1
ATOM 1868 O O . CYS A 1 232 ? -12.07 22.531 14.031 1 84.12 232 CYS A O 1
ATOM 1870 N N . ALA A 1 233 ? -12.844 24.172 15.344 1 86.25 233 ALA A N 1
ATOM 1871 C CA . ALA A 1 233 ? -11.57 24.891 15.477 1 86.25 233 ALA A CA 1
ATOM 1872 C C . ALA A 1 233 ? -11.148 24.969 16.938 1 86.25 233 ALA A C 1
ATOM 1874 O O . ALA A 1 233 ? -11.766 24.359 17.812 1 86.25 233 ALA A O 1
ATOM 1875 N N . GLY A 1 234 ? -10.055 25.688 17.156 1 87.94 234 GLY A N 1
ATOM 1876 C CA . GLY A 1 234 ? -9.641 25.938 18.531 1 87.94 234 GLY A CA 1
ATOM 1877 C C . GLY A 1 234 ? -10.523 26.938 19.25 1 87.94 234 GLY A C 1
ATOM 1878 O O . GLY A 1 234 ? -10.914 26.734 20.391 1 87.94 234 GLY A O 1
ATOM 1879 N N . ALA A 1 235 ? -10.75 27.938 18.516 1 95.62 235 ALA A N 1
ATOM 1880 C CA . ALA A 1 235 ? -11.586 29.016 19.031 1 95.62 235 ALA A CA 1
ATOM 1881 C C . ALA A 1 235 ? -12.062 29.938 17.906 1 95.62 235 ALA A C 1
ATOM 1883 O O . ALA A 1 235 ? -11.68 29.75 16.75 1 95.62 235 ALA A O 1
ATOM 1884 N N . MET A 1 236 ? -12.977 30.75 18.219 1 96.81 236 MET A N 1
ATOM 1885 C CA . MET A 1 236 ? -13.477 31.766 17.312 1 96.81 236 MET A CA 1
ATOM 1886 C C . MET A 1 236 ? -13.641 33.094 18.031 1 96.81 236 MET A C 1
ATOM 1888 O O . MET A 1 236 ? -14.234 33.156 19.109 1 96.81 236 MET A O 1
ATOM 1892 N N . GLU A 1 237 ? -13.219 34.188 17.484 1 97.19 237 GLU A N 1
ATOM 1893 C CA . GLU A 1 237 ? -13.023 35.469 18.125 1 97.19 237 GLU A CA 1
ATOM 1894 C C . GLU A 1 237 ? -14.305 36.312 18.094 1 97.19 237 GLU A C 1
ATOM 1896 O O . GLU A 1 237 ? -14.266 37.531 18.266 1 97.19 237 GLU A O 1
ATOM 1901 N N . ASN A 1 238 ? -15.398 35.75 17.938 1 97.12 238 ASN A N 1
ATOM 1902 C CA . ASN A 1 238 ? -16.625 36.531 17.828 1 97.12 238 ASN A CA 1
ATOM 1903 C C . ASN A 1 238 ? -16.641 37.688 18.812 1 97.12 238 ASN A C 1
ATOM 1905 O O . ASN A 1 238 ? -16.359 37.531 20 1 97.12 238 ASN A O 1
ATOM 1909 N N . TRP A 1 239 ? -17 38.812 18.234 1 95 239 TRP A N 1
ATOM 1910 C CA . TRP A 1 239 ? -16.938 40.031 19.031 1 95 239 TRP A CA 1
ATOM 1911 C C . TRP A 1 239 ? -17.938 40 20.172 1 95 239 TRP A C 1
ATOM 1913 O O . TRP A 1 239 ? -19.141 39.906 19.953 1 95 239 TRP A O 1
ATOM 1923 N N . GLY A 1 240 ? -17.484 40.031 21.359 1 96.69 240 GLY A N 1
ATOM 1924 C CA . GLY A 1 240 ? -18.328 40.031 22.547 1 96.69 240 GLY A CA 1
ATOM 1925 C C . GLY A 1 240 ? -18.703 38.625 23.016 1 96.69 240 GLY A C 1
ATOM 1926 O O . GLY A 1 240 ? -19.266 38.469 24.094 1 96.69 240 GLY A O 1
ATOM 1927 N N . LEU A 1 241 ? -18.422 37.625 22.266 1 97.94 241 LEU A N 1
ATOM 1928 C CA . LEU A 1 241 ? -18.719 36.219 22.578 1 97.94 241 LEU A CA 1
ATOM 1929 C C . LEU A 1 241 ? -17.719 35.281 21.922 1 97.94 241 LEU A C 1
ATOM 1931 O O . LEU A 1 241 ? -18 34.688 20.875 1 97.94 241 LEU A O 1
ATOM 1935 N N . ILE A 1 242 ? -16.625 35.062 22.594 1 98 242 ILE A N 1
ATOM 1936 C CA . ILE A 1 242 ? -15.609 34.188 22.047 1 98 242 ILE A CA 1
ATOM 1937 C C . ILE A 1 242 ? -15.938 32.75 22.406 1 98 242 ILE A C 1
ATOM 1939 O O . ILE A 1 242 ? -16.25 32.438 23.547 1 98 242 ILE A O 1
ATOM 1943 N N . THR A 1 243 ? -15.891 31.875 21.422 1 97.19 243 THR A N 1
ATOM 1944 C CA . THR A 1 243 ? -16.141 30.453 21.641 1 97.19 243 THR A CA 1
ATOM 1945 C C . THR A 1 243 ? -14.844 29.656 21.547 1 97.19 243 THR A C 1
ATOM 1947 O O . THR A 1 243 ? -13.977 29.953 20.734 1 97.19 243 THR A O 1
ATOM 1950 N N . PHE A 1 244 ? -14.68 28.688 22.516 1 95.12 244 PHE A N 1
ATOM 1951 C CA . PHE A 1 244 ? -13.492 27.844 22.594 1 95.12 244 PHE A CA 1
ATOM 1952 C C . PHE A 1 244 ? -13.883 26.359 22.656 1 95.12 244 PHE A C 1
ATOM 1954 O O . PHE A 1 244 ? -14.914 26.016 23.234 1 95.12 244 PHE A O 1
ATOM 1961 N N . ARG A 1 245 ? -13.055 25.609 22.047 1 89.81 245 ARG A N 1
ATOM 1962 C CA . ARG A 1 245 ? -13.07 24.234 22.516 1 89.81 245 ARG A CA 1
ATOM 1963 C C . ARG A 1 245 ? -12.617 24.141 23.969 1 89.81 245 ARG A C 1
ATOM 1965 O O . ARG A 1 245 ? -11.711 24.859 24.391 1 89.81 245 ARG A O 1
ATOM 1972 N N . GLU A 1 246 ? -13.094 23.25 24.672 1 85.56 246 GLU A N 1
ATOM 1973 C CA . GLU A 1 246 ? -12.906 23.172 26.109 1 85.56 246 GLU A CA 1
ATOM 1974 C C . GLU A 1 246 ? -11.43 23.172 26.484 1 85.56 246 GLU A C 1
ATOM 1976 O O . GLU A 1 246 ? -10.992 23.906 27.359 1 85.56 246 GLU A O 1
ATOM 1981 N N . ASN A 1 247 ? -10.625 22.406 25.766 1 79.56 247 ASN A N 1
ATOM 1982 C CA . ASN A 1 247 ? -9.227 22.219 26.125 1 79.56 247 ASN A CA 1
ATOM 1983 C C . ASN A 1 247 ? -8.391 23.453 25.812 1 79.56 247 ASN A C 1
ATOM 1985 O O . ASN A 1 247 ? -7.254 23.578 26.281 1 79.56 247 ASN A O 1
ATOM 1989 N N . PHE A 1 248 ? -8.945 24.438 25.141 1 87.94 248 PHE A N 1
ATOM 1990 C CA . PHE A 1 248 ? -8.234 25.656 24.797 1 87.94 248 PHE A CA 1
ATOM 1991 C C . PHE A 1 248 ? -8.602 26.797 25.75 1 87.94 248 PHE A C 1
ATOM 1993 O O . PHE A 1 248 ? -8.078 27.906 25.656 1 87.94 248 PHE A O 1
ATOM 2000 N N . LEU A 1 249 ? -9.453 26.484 26.656 1 89.31 249 LEU A N 1
ATOM 2001 C CA . LEU A 1 249 ? -9.883 27.531 27.594 1 89.31 249 LEU A CA 1
ATOM 2002 C C . LEU A 1 249 ? -9.805 27.031 29.031 1 89.31 249 LEU A C 1
ATOM 2004 O O . LEU A 1 249 ? -9.43 27.797 29.922 1 89.31 249 LEU A O 1
ATOM 2008 N N . LEU A 1 250 ? -10.195 25.75 29.141 1 86 250 LEU A N 1
ATOM 2009 C CA . LEU A 1 250 ? -10.32 25.203 30.484 1 86 250 LEU A CA 1
ATOM 2010 C C . LEU A 1 250 ? -9.062 24.422 30.875 1 86 250 LEU A C 1
ATOM 2012 O O . LEU A 1 250 ? -8.867 23.297 30.406 1 86 250 LEU A O 1
ATOM 2016 N N . VAL A 1 251 ? -8.156 24.953 31.594 1 74.5 251 VAL A N 1
ATOM 2017 C CA . VAL A 1 251 ? -6.98 24.25 32.094 1 74.5 251 VAL A CA 1
ATOM 2018 C C . VAL A 1 251 ? -6.805 24.531 33.562 1 74.5 251 VAL A C 1
ATOM 2020 O O . VAL A 1 251 ? -7.324 25.531 34.094 1 74.5 251 VAL A O 1
ATOM 2023 N N . TYR A 1 252 ? -6.305 23.406 34.188 1 61.59 252 TYR A N 1
ATOM 2024 C CA . TYR A 1 252 ? -5.938 23.672 35.562 1 61.59 252 TYR A CA 1
ATOM 2025 C C . TYR A 1 252 ? -4.711 24.562 35.656 1 61.59 252 TYR A C 1
ATOM 2027 O O . TYR A 1 252 ? -3.729 24.359 34.938 1 61.59 252 TYR A O 1
ATOM 2035 N N . GLY A 1 253 ? -4.988 25.719 36.125 1 56.06 253 GLY A N 1
ATOM 2036 C CA . GLY A 1 253 ? -3.939 26.719 36.219 1 56.06 253 GLY A CA 1
ATOM 2037 C C . GLY A 1 253 ? -2.76 26.266 37.062 1 56.06 253 GLY A C 1
ATOM 2038 O O . GLY A 1 253 ? -2.934 25.844 38.188 1 56.06 253 GLY A O 1
ATOM 2039 N N . ARG A 1 254 ? -1.772 25.5 36.562 1 53.66 254 ARG A N 1
ATOM 2040 C CA . ARG A 1 254 ? -0.541 25.359 37.344 1 53.66 254 ARG A CA 1
ATOM 2041 C C . ARG A 1 254 ? 0.405 26.516 37.062 1 53.66 254 ARG A C 1
ATOM 2043 O O . ARG A 1 254 ? 0.617 26.906 35.906 1 53.66 254 ARG A O 1
ATOM 2050 N N . PRO A 1 255 ? 0.843 27.031 38.188 1 46.06 255 PRO A N 1
ATOM 2051 C CA . PRO A 1 255 ? 1.823 28.109 38 1 46.06 255 PRO A CA 1
ATOM 2052 C C . PRO A 1 255 ? 3.002 27.688 37.125 1 46.06 255 PRO A C 1
ATOM 2054 O O . PRO A 1 255 ? 3.281 26.484 37 1 46.06 255 PRO A O 1
ATOM 2057 N N . ASN A 1 256 ? 3.412 28.516 36.062 1 43.56 256 ASN A N 1
ATOM 2058 C CA . ASN A 1 256 ? 4.656 28.453 35.312 1 43.56 256 ASN A CA 1
ATOM 2059 C C . ASN A 1 256 ? 4.523 27.562 34.094 1 43.56 256 ASN A C 1
ATOM 2061 O O . ASN A 1 256 ? 5.523 27.109 33.531 1 43.56 256 ASN A O 1
ATOM 2065 N N . ILE A 1 257 ? 3.258 27.016 33.875 1 53.03 257 ILE A N 1
ATOM 2066 C CA . ILE A 1 257 ? 3.061 26.188 32.688 1 53.03 257 ILE A CA 1
ATOM 2067 C C . ILE A 1 257 ? 2.244 26.969 31.672 1 53.03 257 ILE A C 1
ATOM 2069 O O . ILE A 1 257 ? 1.19 27.531 31.984 1 53.03 257 ILE A O 1
ATOM 2073 N N . VAL A 1 258 ? 3.018 27.312 30.547 1 58.72 258 VAL A N 1
ATOM 2074 C CA . VAL A 1 258 ? 2.248 27.875 29.438 1 58.72 258 VAL A CA 1
ATOM 2075 C C . VAL A 1 258 ? 1.28 26.828 28.891 1 58.72 258 VAL A C 1
ATOM 2077 O O . VAL A 1 258 ? 1.697 25.75 28.469 1 58.72 258 VAL A O 1
ATOM 2080 N N . HIS A 1 259 ? 0.109 27.266 29.016 1 64.62 259 HIS A N 1
ATOM 2081 C CA . HIS A 1 259 ? -0.954 26.391 28.547 1 64.62 259 HIS A CA 1
ATOM 2082 C C . HIS A 1 259 ? -1.456 26.828 27.172 1 64.62 259 HIS A C 1
ATOM 2084 O O . HIS A 1 259 ? -1.347 28 26.812 1 64.62 259 HIS A O 1
ATOM 2090 N N . THR A 1 260 ? -1.767 25.938 26.359 1 75.44 260 THR A N 1
ATOM 2091 C CA . THR A 1 260 ? -2.434 26.203 25.078 1 75.44 260 THR A CA 1
ATOM 2092 C C . THR A 1 260 ? -3.584 27.188 25.266 1 75.44 260 THR A C 1
ATOM 2094 O O . THR A 1 260 ? -3.867 27.984 24.375 1 75.44 260 THR A O 1
ATOM 2097 N N . SER A 1 261 ? -4.09 27.203 26.469 1 81.75 261 SER A N 1
ATOM 2098 C CA . SER A 1 261 ? -5.203 28.094 26.766 1 81.75 261 SER A CA 1
ATOM 2099 C C . SER A 1 261 ? -4.758 29.562 26.766 1 81.75 261 SER A C 1
ATOM 2101 O O . SER A 1 261 ? -5.48 30.438 26.281 1 81.75 261 SER A O 1
ATOM 2103 N N . GLN A 1 262 ? -3.602 29.812 27.281 1 82.44 262 GLN A N 1
ATOM 2104 C CA . GLN A 1 262 ? -3.102 31.188 27.312 1 82.44 262 GLN A CA 1
ATOM 2105 C C . GLN A 1 262 ? -2.852 31.719 25.906 1 82.44 262 GLN A C 1
ATOM 2107 O O . GLN A 1 262 ? -3.219 32.844 25.594 1 82.44 262 GLN A O 1
ATOM 2112 N N . ILE A 1 263 ? -2.289 30.875 25.078 1 85.5 263 ILE A N 1
ATOM 2113 C CA . ILE A 1 263 ? -1.968 31.25 23.703 1 85.5 263 ILE A CA 1
ATOM 2114 C C . ILE A 1 263 ? -3.256 31.484 22.922 1 85.5 263 ILE A C 1
ATOM 2116 O O . ILE A 1 263 ? -3.377 32.5 22.203 1 85.5 263 ILE A O 1
ATOM 2120 N N . THR A 1 264 ? -4.184 30.641 23.141 1 90.88 264 THR A N 1
ATOM 2121 C CA . THR A 1 264 ? -5.43 30.734 22.391 1 90.88 264 THR A CA 1
ATOM 2122 C C . THR A 1 264 ? -6.246 31.938 22.828 1 90.88 264 THR A C 1
ATOM 2124 O O . THR A 1 264 ? -6.82 32.656 22 1 90.88 264 THR A O 1
ATOM 2127 N N . VAL A 1 265 ? -6.262 32.125 24.094 1 91.94 265 VAL A N 1
ATOM 2128 C CA . VAL A 1 265 ? -7.004 33.281 24.625 1 91.94 265 VAL A CA 1
ATOM 2129 C C . VAL A 1 265 ? -6.379 34.562 24.125 1 91.94 265 VAL A C 1
ATOM 2131 O O . VAL A 1 265 ? -7.086 35.469 23.688 1 91.94 265 VAL A O 1
ATOM 2134 N N . ALA A 1 266 ? -5.059 34.625 24.188 1 91.38 266 ALA A N 1
ATOM 2135 C CA . ALA A 1 266 ? -4.359 35.812 23.672 1 91.38 266 ALA A CA 1
ATOM 2136 C C . ALA A 1 266 ? -4.648 36.031 22.188 1 91.38 266 ALA A C 1
ATOM 2138 O O . ALA A 1 266 ? -4.879 37.156 21.75 1 91.38 266 ALA A O 1
ATOM 2139 N N . HIS A 1 267 ? -4.605 35 21.422 1 93.81 267 HIS A N 1
ATOM 2140 C CA . HIS A 1 267 ? -4.875 35.031 20 1 93.81 267 HIS A CA 1
ATOM 2141 C C . HIS A 1 267 ? -6.262 35.594 19.703 1 93.81 267 HIS A C 1
ATOM 2143 O O . HIS A 1 267 ? -6.41 36.531 18.906 1 93.81 267 HIS A O 1
ATOM 2149 N N . GLU A 1 268 ? -7.223 35.062 20.422 1 96.62 268 GLU A N 1
ATOM 2150 C CA . GLU A 1 268 ? -8.609 35.438 20.172 1 96.62 268 GLU A CA 1
ATOM 2151 C C . GLU A 1 268 ? -8.859 36.875 20.609 1 96.62 268 GLU A C 1
ATOM 2153 O O . GLU A 1 268 ? -9.656 37.594 19.984 1 96.62 268 GLU A O 1
ATOM 2158 N N . LEU A 1 269 ? -8.25 37.25 21.641 1 95.94 269 LEU A N 1
ATOM 2159 C CA . LEU A 1 269 ? -8.461 38.625 22.109 1 95.94 269 LEU A CA 1
ATOM 2160 C C . LEU A 1 269 ? -7.766 39.625 21.188 1 95.94 269 LEU A C 1
ATOM 2162 O O . LEU A 1 269 ? -8.25 40.719 21 1 95.94 269 LEU A O 1
ATOM 2166 N N . ALA A 1 270 ? -6.629 39.281 20.625 1 95.81 270 ALA A N 1
ATOM 2167 C CA . ALA A 1 270 ? -5.953 40.156 19.672 1 95.81 270 ALA A CA 1
ATOM 2168 C C . ALA A 1 270 ? -6.859 40.438 18.484 1 95.81 270 ALA A C 1
ATOM 2170 O O . ALA A 1 270 ? -6.805 41.562 17.922 1 95.81 270 ALA A O 1
ATOM 2171 N N . HIS A 1 271 ? -7.703 39.531 18.156 1 97.12 271 HIS A N 1
ATOM 2172 C CA . HIS A 1 271 ? -8.617 39.688 17.031 1 97.12 271 HIS A CA 1
ATOM 2173 C C . HIS A 1 271 ? -9.578 40.875 17.25 1 97.12 271 HIS A C 1
ATOM 2175 O O . HIS A 1 271 ? -10.148 41.375 16.281 1 97.12 271 HIS A O 1
ATOM 2181 N N . GLN A 1 272 ? -9.836 41.25 18.469 1 96.25 272 GLN A N 1
ATOM 2182 C CA . GLN A 1 272 ? -10.727 42.375 18.688 1 96.25 272 GLN A CA 1
ATOM 2183 C C . GLN A 1 272 ? -10.266 43.594 17.922 1 96.25 272 GLN A C 1
ATOM 2185 O O . GLN A 1 272 ? -11.086 44.375 17.406 1 96.25 272 GLN A O 1
ATOM 2190 N N . TRP A 1 273 ? -9 43.812 17.812 1 96.44 273 TRP A N 1
ATOM 2191 C CA . TRP A 1 273 ? -8.445 44.906 17.062 1 96.44 273 TRP A CA 1
ATOM 2192 C C . TRP A 1 273 ? -8.219 44.531 15.609 1 96.44 273 TRP A C 1
ATOM 2194 O O . TRP A 1 273 ? -8.438 45.344 14.703 1 96.44 273 TRP A O 1
ATOM 2204 N N . PHE A 1 274 ? -7.75 43.375 15.414 1 97.25 274 PHE A N 1
ATOM 2205 C CA . PHE A 1 274 ? -7.41 42.875 14.078 1 97.25 274 PHE A CA 1
ATOM 2206 C C . PHE A 1 274 ? -8.414 41.844 13.602 1 97.25 274 PHE A C 1
ATOM 2208 O O . PHE A 1 274 ? -8.391 40.688 14.062 1 97.25 274 PHE A O 1
ATOM 2215 N N . GLY A 1 275 ? -9.188 42.125 12.672 1 96.06 275 GLY A N 1
ATOM 2216 C CA . GLY A 1 275 ? -10.242 41.25 12.195 1 96.06 275 GLY A CA 1
ATOM 2217 C C . GLY A 1 275 ? -11.633 41.719 12.586 1 96.06 275 GLY A C 1
ATOM 2218 O O . GLY A 1 275 ? -12.586 41.531 11.828 1 96.06 275 GLY A O 1
ATOM 2219 N N . ASN A 1 276 ? -11.711 42.188 13.836 1 96.75 276 ASN A N 1
ATOM 2220 C CA . ASN A 1 276 ? -13.008 42.688 14.297 1 96.75 276 ASN A CA 1
ATOM 2221 C C . ASN A 1 276 ? -13.148 44.188 14.062 1 96.75 276 ASN A C 1
ATOM 2223 O O . ASN A 1 276 ? -13.867 44.594 13.148 1 96.75 276 ASN A O 1
ATOM 2227 N N . MET A 1 277 ? -12.367 44.969 14.828 1 96.44 277 MET A N 1
ATOM 2228 C CA . MET A 1 277 ? -12.398 46.438 14.672 1 96.44 277 MET A CA 1
ATOM 2229 C C . MET A 1 277 ? -11.953 46.844 13.273 1 96.44 277 MET A C 1
ATOM 2231 O O . MET A 1 277 ? -12.688 47.531 12.562 1 96.44 277 MET A O 1
ATOM 2235 N N . VAL A 1 278 ? -10.758 46.5 12.961 1 97.38 278 VAL A N 1
ATOM 2236 C CA . VAL A 1 278 ? -10.297 46.625 11.578 1 97.38 278 VAL A CA 1
ATOM 2237 C C . VAL A 1 278 ? -10.484 45.312 10.844 1 97.38 278 VAL A C 1
ATOM 2239 O O . VAL A 1 278 ? -9.805 44.344 11.133 1 97.38 278 VAL A O 1
ATOM 2242 N N . THR A 1 279 ? -11.414 45.281 9.938 1 97.38 279 THR A N 1
ATOM 2243 C CA . THR A 1 279 ? -11.781 44.031 9.25 1 97.38 279 THR A CA 1
ATOM 2244 C C . THR A 1 279 ? -11.141 44 7.867 1 97.38 279 THR A C 1
ATOM 2246 O O . THR A 1 279 ? -11.055 45 7.176 1 97.38 279 THR A O 1
ATOM 2249 N N . LEU A 1 280 ? -10.641 42.844 7.461 1 96.88 280 LEU A N 1
ATOM 2250 C CA . LEU A 1 280 ? -10.125 42.688 6.102 1 96.88 280 LEU A CA 1
ATOM 2251 C C . LEU A 1 280 ? -11.219 42.969 5.074 1 96.88 280 LEU A C 1
ATOM 2253 O O . LEU A 1 280 ? -12.391 42.688 5.324 1 96.88 280 LEU A O 1
ATOM 2257 N N . LYS A 1 281 ? -10.844 43.438 3.998 1 95.5 281 LYS A N 1
ATOM 2258 C CA . LYS A 1 281 ? -11.797 43.781 2.957 1 95.5 281 LYS A CA 1
ATOM 2259 C C . LYS A 1 281 ? -12.398 42.562 2.309 1 95.5 281 LYS A C 1
ATOM 2261 O O . LYS A 1 281 ? -13.586 42.531 1.966 1 95.5 281 LYS A O 1
ATOM 2266 N N . ASP A 1 282 ? -11.57 41.594 2.072 1 92.81 282 ASP A N 1
ATOM 2267 C CA . ASP A 1 282 ? -11.969 40.312 1.521 1 92.81 282 ASP A CA 1
ATOM 2268 C C . ASP A 1 282 ? -11.047 39.188 2.012 1 92.81 282 ASP A C 1
ATOM 2270 O O . ASP A 1 282 ? -10.125 39.438 2.797 1 92.81 282 ASP A O 1
ATOM 2274 N N . TRP A 1 283 ? -11.344 38 1.609 1 94.69 283 TRP A N 1
ATOM 2275 C CA . TRP A 1 283 ? -10.625 36.844 2.137 1 94.69 283 TRP A CA 1
ATOM 2276 C C . TRP A 1 283 ? -9.281 36.656 1.43 1 94.69 283 TRP A C 1
ATOM 2278 O O . TRP A 1 283 ? -8.531 35.719 1.722 1 94.69 283 TRP A O 1
ATOM 2288 N N . ASN A 1 284 ? -8.906 37.594 0.521 1 94.94 284 ASN A N 1
ATOM 2289 C CA . ASN A 1 284 ? -7.629 37.5 -0.184 1 94.94 284 ASN A CA 1
ATOM 2290 C C . ASN A 1 284 ? -6.453 37.781 0.749 1 94.94 284 ASN A C 1
ATOM 2292 O O . ASN A 1 284 ? -5.312 37.438 0.445 1 94.94 284 ASN A O 1
ATOM 2296 N N . GLU A 1 285 ? -6.766 38.469 1.872 1 96 285 GLU A N 1
ATOM 2297 C CA . GLU A 1 285 ? -5.684 38.875 2.766 1 96 285 GLU A CA 1
ATOM 2298 C C . GLU A 1 285 ? -5.988 38.5 4.211 1 96 285 GLU A C 1
ATOM 2300 O O . GLU A 1 285 ? -5.922 39.344 5.109 1 96 285 GLU A O 1
ATOM 2305 N N . VAL A 1 286 ? -6.082 37.219 4.41 1 96.44 286 VAL A N 1
ATOM 2306 C CA . VAL A 1 286 ? -6.441 36.625 5.699 1 96.44 286 VAL A CA 1
ATOM 2307 C C . VAL A 1 286 ? -5.371 36.969 6.734 1 96.44 286 VAL A C 1
ATOM 2309 O O . VAL A 1 286 ? -5.668 37.094 7.926 1 96.44 286 VAL A O 1
ATOM 2312 N N . TRP A 1 287 ? -4.156 37.281 6.348 1 96.75 287 TRP A N 1
ATOM 2313 C CA . TRP A 1 287 ? -3.031 37.531 7.238 1 96.75 287 TRP A CA 1
ATOM 2314 C C . TRP A 1 287 ? -3.24 38.812 8.031 1 96.75 287 TRP A C 1
ATOM 2316 O O . TRP A 1 287 ? -2.643 39 9.094 1 96.75 287 TRP A O 1
ATOM 2326 N N . LEU A 1 288 ? -4.117 39.719 7.602 1 97.62 288 LEU A N 1
ATOM 2327 C CA . LEU A 1 288 ? -4.375 40.969 8.281 1 97.62 288 LEU A CA 1
ATOM 2328 C C . LEU A 1 288 ? -5.098 40.75 9.602 1 97.62 288 LEU A C 1
ATOM 2330 O O . LEU A 1 288 ? -5.129 41.625 10.469 1 97.62 288 LEU A O 1
ATOM 2334 N N . LYS A 1 289 ? -5.695 39.656 9.695 1 96.94 289 LYS A N 1
ATOM 2335 C CA . LYS A 1 289 ? -6.27 39.281 10.977 1 96.94 289 LYS A CA 1
ATOM 2336 C C . LYS A 1 289 ? -5.441 38.156 11.641 1 96.94 289 LYS A C 1
ATOM 2338 O O . LYS A 1 289 ? -4.809 38.406 12.672 1 96.94 289 LYS A O 1
ATOM 2343 N N . GLU A 1 290 ? -5.215 37.062 10.93 1 96.44 290 GLU A N 1
ATOM 2344 C CA . GLU A 1 290 ? -4.562 35.906 11.5 1 96.44 290 GLU A CA 1
ATOM 2345 C C . GLU A 1 290 ? -3.08 36.156 11.742 1 96.44 290 GLU A C 1
ATOM 2347 O O . GLU A 1 290 ? -2.506 35.656 12.711 1 96.44 290 GLU A O 1
ATOM 2352 N N . GLY A 1 291 ? -2.453 36.875 10.844 1 96.12 291 GLY A N 1
ATOM 2353 C CA . GLY A 1 291 ? -1.046 37.188 11.023 1 96.12 291 GLY A CA 1
ATOM 2354 C C . GLY A 1 291 ? -0.785 38.062 12.234 1 96.12 291 GLY A C 1
ATOM 2355 O O . GLY A 1 291 ? 0.141 37.812 13.008 1 96.12 291 GLY A O 1
ATOM 2356 N N . PHE A 1 292 ? -1.594 39.031 12.406 1 96.38 292 PHE A N 1
ATOM 2357 C CA . PHE A 1 292 ? -1.451 39.938 13.547 1 96.38 292 PHE A CA 1
ATOM 2358 C C . PHE A 1 292 ? -1.769 39.219 14.852 1 96.38 292 PHE A C 1
ATOM 2360 O O . PHE A 1 292 ? -1.053 39.375 15.844 1 96.38 292 PHE A O 1
ATOM 2367 N N . ALA A 1 293 ? -2.865 38.469 14.828 1 95.56 293 ALA A N 1
ATOM 2368 C CA . ALA A 1 293 ? -3.227 37.719 16.031 1 95.56 293 ALA A CA 1
ATOM 2369 C C . ALA A 1 293 ? -2.123 36.75 16.438 1 95.56 293 ALA A C 1
ATOM 2371 O O . ALA A 1 293 ? -1.786 36.625 17.609 1 95.56 293 ALA A O 1
ATOM 2372 N N . LYS A 1 294 ? -1.617 36.094 15.438 1 94 294 LYS A N 1
ATOM 2373 C CA . LYS A 1 294 ? -0.542 35.156 15.688 1 94 294 LYS A CA 1
ATOM 2374 C C . LYS A 1 294 ? 0.704 35.844 16.219 1 94 294 LYS A C 1
ATOM 2376 O O . LYS A 1 294 ? 1.371 35.344 17.125 1 94 294 LYS A O 1
ATOM 2381 N N . TYR A 1 295 ? 1.041 36.969 15.688 1 92.75 295 TYR A N 1
ATOM 2382 C CA . TYR A 1 295 ? 2.201 37.719 16.156 1 92.75 295 TYR A CA 1
ATOM 2383 C C . TYR A 1 295 ? 2.035 38.156 17.609 1 92.75 295 TYR A C 1
ATOM 2385 O O . TYR A 1 295 ? 2.943 37.969 18.422 1 92.75 295 TYR A O 1
ATOM 2393 N N . PHE A 1 296 ? 0.921 38.594 17.969 1 90.62 296 PHE A N 1
ATOM 2394 C CA . PHE A 1 296 ? 0.716 39.156 19.297 1 90.62 296 PHE A CA 1
ATOM 2395 C C . PHE A 1 296 ? 0.481 38.062 20.328 1 90.62 296 PHE A C 1
ATOM 2397 O O . PHE A 1 296 ? 0.793 38.25 21.516 1 90.62 296 PHE A O 1
ATOM 2404 N N . GLU A 1 297 ? -0.103 36.969 19.891 1 87.88 297 GLU A N 1
ATOM 2405 C CA . GLU A 1 297 ? -0.233 35.875 20.844 1 87.88 297 GLU A CA 1
ATOM 2406 C C . GLU A 1 297 ? 1.132 35.438 21.359 1 87.88 297 GLU A C 1
ATOM 2408 O O . GLU A 1 297 ? 1.267 35.062 22.531 1 87.88 297 GLU A O 1
ATOM 2413 N N . ASN A 1 298 ? 2.051 35.531 20.484 1 76.56 298 ASN A N 1
ATOM 2414 C CA . ASN A 1 298 ? 3.404 35.094 20.828 1 76.56 298 ASN A CA 1
ATOM 2415 C C . ASN A 1 298 ? 4.148 36.156 21.625 1 76.56 298 ASN A C 1
ATOM 2417 O O . ASN A 1 298 ? 4.84 35.844 22.594 1 76.56 298 ASN A O 1
ATOM 2421 N N . THR A 1 299 ? 4.105 37.406 21.25 1 74.62 299 THR A N 1
ATOM 2422 C CA . THR A 1 299 ? 4.949 38.469 21.781 1 74.62 299 THR A CA 1
ATOM 2423 C C . THR A 1 299 ? 4.414 38.969 23.125 1 74.62 299 THR A C 1
ATOM 2425 O O . THR A 1 299 ? 5.188 39.375 24 1 74.62 299 THR A O 1
ATOM 2428 N N . MET A 1 300 ? 3.205 38.969 23.234 1 64.19 300 MET A N 1
ATOM 2429 C CA . MET A 1 300 ? 2.66 39.5 24.484 1 64.19 300 MET A CA 1
ATOM 2430 C C . MET A 1 300 ? 2.803 38.5 25.609 1 64.19 300 MET A C 1
ATOM 2432 O O . MET A 1 300 ? 2.859 38.875 26.781 1 64.19 300 MET A O 1
ATOM 2436 N N . LEU A 1 301 ? 2.785 37.281 25.25 1 57.59 301 LEU A N 1
ATOM 2437 C CA . LEU A 1 301 ? 2.988 36.25 26.25 1 57.59 301 LEU A CA 1
ATOM 2438 C C . LEU A 1 301 ? 4.371 36.344 26.891 1 57.59 301 LEU A C 1
ATOM 2440 O O . LEU A 1 301 ? 4.535 36.094 28.078 1 57.59 301 LEU A O 1
ATOM 2444 N N . ASP A 1 302 ? 5.371 36.75 26.188 1 55.09 302 ASP A N 1
ATOM 2445 C CA . ASP A 1 302 ? 6.754 36.812 26.656 1 55.09 302 ASP A CA 1
ATOM 2446 C C . ASP A 1 302 ? 6.922 37.906 27.719 1 55.09 302 ASP A C 1
ATOM 2448 O O . ASP A 1 302 ? 7.625 37.688 28.719 1 55.09 302 ASP A O 1
ATOM 2452 N N . ASN A 1 303 ? 6.398 39.156 27.562 1 51.62 303 ASN A N 1
ATOM 2453 C CA . ASN A 1 303 ? 6.746 40.312 28.375 1 51.62 303 ASN A CA 1
ATOM 2454 C C . ASN A 1 303 ? 6.07 40.25 29.75 1 51.62 303 ASN A C 1
ATOM 2456 O O . ASN A 1 303 ? 6.625 40.75 30.734 1 51.62 303 ASN A O 1
ATOM 2460 N N . LYS A 1 304 ? 4.809 39.875 29.812 1 52.31 304 LYS A N 1
ATOM 2461 C CA . LYS A 1 304 ? 4.145 40.312 31.031 1 52.31 304 LYS A CA 1
ATOM 2462 C C . LYS A 1 304 ? 3.652 39.125 31.844 1 52.31 304 LYS A C 1
ATOM 2464 O O . LYS A 1 304 ? 3.336 39.281 33.031 1 52.31 304 LYS A O 1
ATOM 2469 N N . ILE A 1 305 ? 3.254 38.219 31.156 1 47.5 305 ILE A N 1
ATOM 2470 C CA . ILE A 1 305 ? 2.578 37.281 32.062 1 47.5 305 ILE A CA 1
ATOM 2471 C C . ILE A 1 305 ? 3.611 36.469 32.844 1 47.5 305 ILE A C 1
ATOM 2473 O O . ILE A 1 305 ? 3.459 36.25 34.031 1 47.5 305 ILE A O 1
ATOM 2477 N N . ASP A 1 306 ? 4.371 35.562 32.188 1 45.78 306 ASP A N 1
ATOM 2478 C CA . ASP A 1 306 ? 5.105 34.625 33.031 1 45.78 306 ASP A CA 1
ATOM 2479 C C . ASP A 1 306 ? 6.426 35.25 33.5 1 45.78 306 ASP A C 1
ATOM 2481 O O . ASP A 1 306 ? 7.18 35.812 32.688 1 45.78 306 ASP A O 1
ATOM 2485 N N . ASN A 1 307 ? 6.539 35.688 34.75 1 39.91 307 ASN A N 1
ATOM 2486 C CA . ASN A 1 307 ? 7.648 35.875 35.656 1 39.91 307 ASN A CA 1
ATOM 2487 C C . ASN A 1 307 ? 8.914 35.188 35.156 1 39.91 307 ASN A C 1
ATOM 2489 O O . ASN A 1 307 ? 9.578 34.469 35.906 1 39.91 307 ASN A O 1
ATOM 2493 N N . GLY A 1 308 ? 9.344 35.375 33.938 1 41.62 308 GLY A N 1
ATOM 2494 C CA . GLY A 1 308 ? 10.609 34.812 33.531 1 41.62 308 GLY A CA 1
ATOM 2495 C C . GLY A 1 308 ? 10.469 33.781 32.406 1 41.62 308 GLY A C 1
ATOM 2496 O O . GLY A 1 308 ? 11.43 33.094 32.062 1 41.62 308 GLY A O 1
ATOM 2497 N N . LEU A 1 309 ? 9.375 33.375 31.984 1 43.12 309 LEU A N 1
ATOM 2498 C CA . LEU A 1 309 ? 9.25 32.281 31.047 1 43.12 309 LEU A CA 1
ATOM 2499 C C . LEU A 1 309 ? 9.594 32.719 29.641 1 43.12 309 LEU A C 1
ATOM 2501 O O . LEU A 1 309 ? 8.984 33.656 29.109 1 43.12 309 LEU A O 1
ATOM 2505 N N . ASN A 1 310 ? 10.805 32.938 29.266 1 45.84 310 ASN A N 1
ATOM 2506 C CA . ASN A 1 310 ? 11.328 33.156 27.922 1 45.84 310 ASN A CA 1
ATOM 2507 C C . ASN A 1 310 ? 10.648 32.219 26.906 1 45.84 310 ASN A C 1
ATOM 2509 O O . ASN A 1 310 ? 11.312 31.594 26.094 1 45.84 310 ASN A O 1
ATOM 2513 N N . LEU A 1 311 ? 9.391 31.844 27.047 1 48.16 311 LEU A N 1
ATOM 2514 C CA . LEU A 1 311 ? 8.602 30.938 26.203 1 48.16 311 LEU A CA 1
ATOM 2515 C C . LEU A 1 311 ? 8.406 31.531 24.812 1 48.16 311 LEU A C 1
ATOM 2517 O O . LEU A 1 311 ? 8.359 30.797 23.828 1 48.16 311 LEU A O 1
ATOM 2521 N N . TYR A 1 312 ? 8.359 32.906 24.703 1 51.41 312 TYR A N 1
ATOM 2522 C CA . TYR A 1 312 ? 7.992 33.625 23.5 1 51.41 312 TYR A CA 1
ATOM 2523 C C . TYR A 1 312 ? 9.008 33.375 22.391 1 51.41 312 TYR A C 1
ATOM 2525 O O . TYR A 1 312 ? 8.633 33.125 21.234 1 51.41 312 TYR A O 1
ATOM 2533 N N . GLY A 1 313 ? 10.195 33.562 22.828 1 54.16 313 GLY A N 1
ATOM 2534 C CA . GLY A 1 313 ? 11.234 33.5 21.812 1 54.16 313 GLY A CA 1
ATOM 2535 C C . GLY A 1 313 ? 11.258 32.156 21.078 1 54.16 313 GLY A C 1
ATOM 2536 O O . GLY A 1 313 ? 11.391 32.094 19.859 1 54.16 313 GLY A O 1
ATOM 2537 N N . ASP A 1 314 ? 10.664 31.344 21.766 1 63.5 314 ASP A N 1
ATOM 2538 C CA . ASP A 1 314 ? 10.773 30 21.203 1 63.5 314 ASP A CA 1
ATOM 2539 C C . ASP A 1 314 ? 9.594 29.688 20.297 1 63.5 314 ASP A C 1
ATOM 2541 O O . ASP A 1 314 ? 9.773 29.125 19.203 1 63.5 314 ASP A O 1
ATOM 2545 N N . LEU A 1 315 ? 8.422 30.219 20.609 1 63.75 315 LEU A N 1
ATOM 2546 C CA . LEU A 1 315 ? 7.227 29.938 19.812 1 63.75 315 LEU A CA 1
ATOM 2547 C C . LEU A 1 315 ? 7.281 30.672 18.484 1 63.75 315 LEU A C 1
ATOM 2549 O O . LEU A 1 315 ? 6.906 30.109 17.453 1 63.75 315 LEU A O 1
ATOM 2553 N N . ALA A 1 316 ? 7.773 31.891 18.625 1 70.69 316 ALA A N 1
ATOM 2554 C CA . ALA A 1 316 ? 7.906 32.656 17.406 1 70.69 316 ALA A CA 1
ATOM 2555 C C . ALA A 1 316 ? 8.891 32.031 16.438 1 70.69 316 ALA A C 1
ATOM 2557 O O . ALA A 1 316 ? 8.672 32.031 15.227 1 70.69 316 ALA A O 1
ATOM 2558 N N . THR A 1 317 ? 9.758 31.469 17.078 1 74.56 317 THR A N 1
ATOM 2559 C CA . THR A 1 317 ? 10.781 30.828 16.25 1 74.56 317 THR A CA 1
ATOM 2560 C C . THR A 1 317 ? 10.234 29.547 15.609 1 74.56 317 THR A C 1
ATOM 2562 O O . THR A 1 317 ? 10.531 29.25 14.445 1 74.56 317 THR A O 1
ATOM 2565 N N . MET A 1 318 ? 9.352 28.953 16.328 1 79.19 318 MET A N 1
ATOM 2566 C CA . MET A 1 318 ? 8.758 27.734 15.773 1 79.19 318 MET A CA 1
ATOM 2567 C C . MET A 1 318 ? 7.777 28.062 14.656 1 79.19 318 MET A C 1
ATOM 2569 O O . MET A 1 318 ? 7.723 27.359 13.648 1 79.19 318 MET A O 1
ATOM 2573 N N . ASP A 1 319 ? 7.094 29.078 14.883 1 84.5 319 ASP A N 1
ATOM 2574 C CA . ASP A 1 319 ? 6.156 29.516 13.852 1 84.5 319 ASP A CA 1
ATOM 2575 C C . ASP A 1 319 ? 6.895 29.969 12.602 1 84.5 319 ASP A C 1
ATOM 2577 O O . ASP A 1 319 ? 6.414 29.766 11.484 1 84.5 319 ASP A O 1
ATOM 2581 N N . PHE A 1 320 ? 7.969 30.609 12.945 1 89.44 320 PHE A N 1
ATOM 2582 C CA . PHE A 1 320 ? 8.828 31.062 11.859 1 89.44 320 PHE A CA 1
ATOM 2583 C C . PHE A 1 320 ? 9.266 29.875 11 1 89.44 320 PHE A C 1
ATOM 2585 O O . PHE A 1 320 ? 9.211 29.938 9.766 1 89.44 320 PHE A O 1
ATOM 2592 N N . GLU A 1 321 ? 9.547 28.828 11.617 1 91.94 321 GLU A N 1
ATOM 2593 C CA . GLU A 1 321 ? 10 27.625 10.906 1 91.94 321 GLU A CA 1
ATOM 2594 C C . GLU A 1 321 ? 8.852 26.984 10.125 1 91.94 321 GLU A C 1
ATOM 2596 O O . GLU A 1 321 ? 9.055 26.469 9.023 1 91.94 321 GLU A O 1
ATOM 2601 N N . LYS A 1 322 ? 7.727 26.969 10.68 1 92.19 322 LYS A N 1
ATOM 2602 C CA . LYS A 1 322 ? 6.551 26.422 10.008 1 92.19 322 LYS A CA 1
ATOM 2603 C C . LYS A 1 322 ? 6.25 27.188 8.727 1 92.19 322 LYS A C 1
ATOM 2605 O O . LYS A 1 322 ? 5.875 26.594 7.711 1 92.19 322 LYS A O 1
ATOM 2610 N N . ALA A 1 323 ? 6.387 28.469 8.867 1 95.25 323 ALA A N 1
ATOM 2611 C CA . ALA A 1 323 ? 6.152 29.328 7.711 1 95.25 323 ALA A CA 1
ATOM 2612 C C . ALA A 1 323 ? 7.137 29.016 6.586 1 95.25 323 ALA A C 1
ATOM 2614 O O . ALA A 1 323 ? 6.738 28.875 5.426 1 95.25 323 ALA A O 1
ATOM 2615 N N . LEU A 1 324 ? 8.375 28.922 6.977 1 96.81 324 LEU A N 1
ATOM 2616 C CA . LEU A 1 324 ? 9.406 28.641 5.98 1 96.81 324 LEU A CA 1
ATOM 2617 C C . LEU A 1 324 ? 9.172 27.297 5.316 1 96.81 324 LEU A C 1
ATOM 2619 O O . LEU A 1 324 ? 9.352 27.156 4.105 1 96.81 324 LEU A O 1
ATOM 2623 N N . GLU A 1 325 ? 8.781 26.375 6.098 1 95.25 325 GLU A N 1
ATOM 2624 C CA . GLU A 1 325 ? 8.539 25.031 5.582 1 95.25 325 GLU A CA 1
ATOM 2625 C C . GLU A 1 325 ? 7.418 25.031 4.551 1 95.25 325 GLU A C 1
ATOM 2627 O O . GLU A 1 325 ? 7.578 24.5 3.449 1 95.25 325 GLU A O 1
ATOM 2632 N N . LYS A 1 326 ? 6.344 25.594 4.879 1 95.38 326 LYS A N 1
ATOM 2633 C CA . LYS A 1 326 ? 5.199 25.641 3.971 1 95.38 326 LYS A CA 1
ATOM 2634 C C . LYS A 1 326 ? 5.52 26.453 2.717 1 95.38 326 LYS A C 1
ATOM 2636 O O . LYS A 1 326 ? 5.121 26.078 1.612 1 95.38 326 LYS A O 1
ATOM 2641 N N . ASP A 1 327 ? 6.234 27.516 2.893 1 97.06 327 ASP A N 1
ATOM 2642 C CA . ASP A 1 327 ? 6.504 28.469 1.815 1 97.06 327 ASP A CA 1
ATOM 2643 C C . ASP A 1 327 ? 7.625 27.953 0.908 1 97.06 327 ASP A C 1
ATOM 2645 O O . ASP A 1 327 ? 7.973 28.609 -0.079 1 97.06 327 ASP A O 1
ATOM 2649 N N . SER A 1 328 ? 8.195 26.828 1.238 1 97.12 328 SER A N 1
ATOM 2650 C CA . SER A 1 328 ? 9.289 26.266 0.457 1 97.12 328 SER A CA 1
ATOM 2651 C C . SER A 1 328 ? 8.758 25.438 -0.708 1 97.12 328 SER A C 1
ATOM 2653 O O . SER A 1 328 ? 9.531 24.953 -1.538 1 97.12 328 SER A O 1
ATOM 2655 N N . PHE A 1 329 ? 7.469 25.281 -0.844 1 95.5 329 PHE A N 1
ATOM 2656 C CA . PHE A 1 329 ? 6.859 24.469 -1.894 1 95.5 329 PHE A CA 1
ATOM 2657 C C . PHE A 1 329 ? 6.23 25.359 -2.963 1 95.5 329 PHE A C 1
ATOM 2659 O O . PHE A 1 329 ? 5.801 26.484 -2.678 1 95.5 329 PHE A O 1
ATOM 2666 N N . ALA A 1 330 ? 6.105 24.766 -4.188 1 95.06 330 ALA A N 1
ATOM 2667 C CA . ALA A 1 330 ? 5.469 25.469 -5.297 1 95.06 330 ALA A CA 1
ATOM 2668 C C . ALA A 1 330 ? 3.955 25.547 -5.102 1 95.06 330 ALA A C 1
ATOM 2670 O O . ALA A 1 330 ? 3.285 26.391 -5.707 1 95.06 330 ALA A O 1
ATOM 2671 N N . THR A 1 331 ? 3.459 24.719 -4.223 1 92.38 331 THR A N 1
ATOM 2672 C CA . THR A 1 331 ? 2.025 24.688 -3.953 1 92.38 331 THR A CA 1
ATOM 2673 C C . THR A 1 331 ? 1.649 25.719 -2.889 1 92.38 331 THR A C 1
ATOM 2675 O O . THR A 1 331 ? 0.487 25.797 -2.488 1 92.38 331 THR A O 1
ATOM 2678 N N . SER A 1 332 ? 2.633 26.453 -2.35 1 94.25 332 SER A N 1
ATOM 2679 C CA . SER A 1 332 ? 2.354 27.562 -1.435 1 94.25 332 SER A CA 1
ATOM 2680 C C . SER A 1 332 ? 1.509 28.641 -2.107 1 94.25 332 SER A C 1
ATOM 2682 O O . SER A 1 332 ? 0.988 28.438 -3.205 1 94.25 332 SER A O 1
ATOM 2684 N N . HIS A 1 333 ? 1.246 29.75 -1.438 1 93.75 333 HIS A N 1
ATOM 2685 C CA . HIS A 1 333 ? 0.557 30.938 -1.966 1 93.75 333 HIS A CA 1
ATOM 2686 C C . HIS A 1 333 ? 1.018 32.188 -1.261 1 93.75 333 HIS A C 1
ATOM 2688 O O . HIS A 1 333 ? 1.559 32.156 -0.155 1 93.75 333 HIS A O 1
ATOM 2694 N N . PRO A 1 334 ? 0.861 33.344 -1.855 1 96.06 334 PRO A N 1
ATOM 2695 C CA . PRO A 1 334 ? 1.203 34.625 -1.2 1 96.06 334 PRO A CA 1
ATOM 2696 C C . PRO A 1 334 ? 0.251 34.969 -0.059 1 96.06 334 PRO A C 1
ATOM 2698 O O . PRO A 1 334 ? -0.807 34.344 0.078 1 96.06 334 PRO A O 1
ATOM 2701 N N . LEU A 1 335 ? 0.677 35.875 0.778 1 96.62 335 LEU A N 1
ATOM 2702 C CA . LEU A 1 335 ? -0.219 36.375 1.803 1 96.62 335 LEU A CA 1
ATOM 2703 C C . LEU A 1 335 ? -1.398 37.125 1.17 1 96.62 335 LEU A C 1
ATOM 2705 O O . LEU A 1 335 ? -2.518 37.062 1.688 1 96.62 335 LEU A O 1
ATOM 2709 N N . CYS A 1 336 ? -1.122 37.875 0.102 1 93.88 336 CYS A N 1
ATOM 2710 C CA . CYS A 1 336 ? -2.176 38.438 -0.731 1 93.88 336 CYS A CA 1
ATOM 2711 C C . CYS A 1 336 ? -2.561 37.469 -1.854 1 93.88 336 CYS A C 1
ATOM 2713 O O . CYS A 1 336 ? -2.043 37.562 -2.967 1 93.88 336 CYS A O 1
ATOM 2715 N N . SER A 1 337 ? -3.486 36.656 -1.595 1 87.19 337 SER A N 1
ATOM 2716 C CA . SER A 1 337 ? -3.85 35.594 -2.525 1 87.19 337 SER A CA 1
ATOM 2717 C C . SER A 1 337 ? -5.035 36 -3.396 1 87.19 337 SER A C 1
ATOM 2719 O O . SER A 1 337 ? -5.758 36.938 -3.064 1 87.19 337 SER A O 1
ATOM 2721 N N . SER A 1 338 ? -5.102 35.375 -4.5 1 85.31 338 SER A N 1
ATOM 2722 C CA . SER A 1 338 ? -6.273 35.531 -5.359 1 85.31 338 SER A CA 1
ATOM 2723 C C . SER A 1 338 ? -7.258 34.375 -5.156 1 85.31 338 SER A C 1
ATOM 2725 O O . SER A 1 338 ? -7.215 33.375 -5.879 1 85.31 338 SER A O 1
ATOM 2727 N N . ILE A 1 339 ? -8.195 34.594 -4.242 1 89.38 339 ILE A N 1
ATOM 2728 C CA . ILE A 1 339 ? -9.172 33.531 -3.943 1 89.38 339 ILE A CA 1
ATOM 2729 C C . ILE A 1 339 ? -10.297 33.562 -4.969 1 89.38 339 ILE A C 1
ATOM 2731 O O . ILE A 1 339 ? -10.93 34.625 -5.176 1 89.38 339 ILE A O 1
ATOM 2735 N N . GLU A 1 340 ? -10.508 32.406 -5.613 1 83.94 340 GLU A N 1
ATOM 2736 C CA . GLU A 1 340 ? -11.484 32.344 -6.695 1 83.94 340 GLU A CA 1
ATOM 2737 C C . GLU A 1 340 ? -12.656 31.438 -6.336 1 83.94 340 GLU A C 1
ATOM 2739 O O . GLU A 1 340 ? -13.734 31.531 -6.93 1 83.94 340 GLU A O 1
ATOM 2744 N N . THR A 1 341 ? -12.43 30.531 -5.402 1 84.75 341 THR A N 1
ATOM 2745 C CA . THR A 1 341 ? -13.469 29.578 -5.047 1 84.75 341 THR A CA 1
ATOM 2746 C C . THR A 1 341 ? -13.688 29.547 -3.539 1 84.75 341 THR A C 1
ATOM 2748 O O . THR A 1 341 ? -12.82 29.984 -2.773 1 84.75 341 THR A O 1
ATOM 2751 N N . ALA A 1 342 ? -14.828 29 -3.158 1 83.94 342 ALA A N 1
ATOM 2752 C CA . ALA A 1 342 ? -15.156 28.875 -1.741 1 83.94 342 ALA A CA 1
ATOM 2753 C C . ALA A 1 342 ? -14.172 27.953 -1.024 1 83.94 342 ALA A C 1
ATOM 2755 O O . ALA A 1 342 ? -13.805 28.203 0.126 1 83.94 342 ALA A O 1
ATOM 2756 N N . SER A 1 343 ? -13.742 26.953 -1.696 1 85.12 343 SER A N 1
ATOM 2757 C CA . SER A 1 343 ? -12.805 26.016 -1.098 1 85.12 343 SER A CA 1
ATOM 2758 C C . SER A 1 343 ? -11.477 26.672 -0.779 1 85.12 343 SER A C 1
ATOM 2760 O O . SER A 1 343 ? -10.844 26.375 0.235 1 85.12 343 SER A O 1
ATOM 2762 N N . GLU A 1 344 ? -11.156 27.641 -1.583 1 87.25 344 GLU A N 1
ATOM 2763 C CA . GLU A 1 344 ? -9.891 28.328 -1.389 1 87.25 344 GLU A CA 1
ATOM 2764 C C . GLU A 1 344 ? -9.938 29.234 -0.155 1 87.25 344 GLU A C 1
ATOM 2766 O O . GLU A 1 344 ? -8.906 29.469 0.481 1 87.25 344 GLU A O 1
ATOM 2771 N N . VAL A 1 345 ? -11.102 29.672 0.158 1 89.88 345 VAL A N 1
ATOM 2772 C CA . VAL A 1 345 ? -11.25 30.484 1.357 1 89.88 345 VAL A CA 1
ATOM 2773 C C . VAL A 1 345 ? -10.906 29.656 2.594 1 89.88 345 VAL A C 1
ATOM 2775 O O . VAL A 1 345 ? -10.109 30.094 3.434 1 89.88 345 VAL A O 1
ATOM 2778 N N . TYR A 1 346 ? -11.422 28.516 2.617 1 88.75 346 TYR A N 1
ATOM 2779 C CA . TYR A 1 346 ? -11.18 27.641 3.76 1 88.75 346 TYR A CA 1
ATOM 2780 C C . TYR A 1 346 ? -9.711 27.25 3.838 1 88.75 346 TYR A C 1
ATOM 2782 O O . TYR A 1 346 ? -9.125 27.203 4.926 1 88.75 346 TYR A O 1
ATOM 2790 N N . GLU A 1 347 ? -9.109 27.047 2.746 1 88 347 GLU A N 1
ATOM 2791 C CA . GLU A 1 347 ? -7.727 26.578 2.699 1 88 347 GLU A CA 1
ATOM 2792 C C . GLU A 1 347 ? -6.75 27.719 2.994 1 88 347 GLU A C 1
ATOM 2794 O O . GLU A 1 347 ? -5.586 27.469 3.324 1 88 347 GLU A O 1
ATOM 2799 N N . SER A 1 348 ? -7.258 28.906 2.873 1 90.06 348 SER A N 1
ATOM 2800 C CA . SER A 1 348 ? -6.395 30.062 3.098 1 90.06 348 SER A CA 1
ATOM 2801 C C . SER A 1 348 ? -6.062 30.234 4.578 1 90.06 348 SER A C 1
ATOM 2803 O O . SER A 1 348 ? -5.125 30.938 4.934 1 90.06 348 SER A O 1
ATOM 2805 N N . PHE A 1 349 ? -6.797 29.516 5.414 1 91.56 349 PHE A N 1
ATOM 2806 C CA . PHE A 1 349 ? -6.484 29.484 6.836 1 91.56 349 PHE A CA 1
ATOM 2807 C C . PHE A 1 349 ? -5.422 28.438 7.133 1 91.56 349 PHE A C 1
ATOM 2809 O O . PHE A 1 349 ? -5.742 27.344 7.617 1 91.56 349 PHE A O 1
ATOM 2816 N N . ASP A 1 350 ? -4.219 28.781 6.77 1 91.69 350 ASP A N 1
ATOM 2817 C CA . ASP A 1 350 ? -3.123 27.828 6.871 1 91.69 350 ASP A CA 1
ATOM 2818 C C . ASP A 1 350 ? -1.881 28.469 7.477 1 91.69 350 ASP A C 1
ATOM 2820 O O . ASP A 1 350 ? -1.958 29.562 8.047 1 91.69 350 ASP A O 1
ATOM 2824 N N . ASP A 1 351 ? -0.845 27.844 7.395 1 92.19 351 ASP A N 1
ATOM 2825 C CA . ASP A 1 351 ? 0.391 28.312 8.023 1 92.19 351 ASP A CA 1
ATOM 2826 C C . ASP A 1 351 ? 0.918 29.562 7.336 1 92.19 351 ASP A C 1
ATOM 2828 O O . ASP A 1 351 ? 1.62 30.375 7.957 1 92.19 351 ASP A O 1
ATOM 2832 N N . ILE A 1 352 ? 0.601 29.766 6.109 1 94.88 352 ILE A N 1
ATOM 2833 C CA . ILE A 1 352 ? 1.042 30.969 5.43 1 94.88 352 ILE A CA 1
ATOM 2834 C C . ILE A 1 352 ? 0.325 32.188 6.016 1 94.88 352 ILE A C 1
ATOM 2836 O O . ILE A 1 352 ? 0.968 33.156 6.441 1 94.88 352 ILE A O 1
ATOM 2840 N N . SER A 1 353 ? -0.965 32.094 6.113 1 95.31 353 SER A N 1
ATOM 2841 C CA . SER A 1 353 ? -1.733 33.219 6.641 1 95.31 353 SER A CA 1
ATOM 2842 C C . SER A 1 353 ? -1.42 33.469 8.109 1 95.31 353 SER A C 1
ATOM 2844 O O . SER A 1 353 ? -1.433 34.594 8.578 1 95.31 353 SER A O 1
ATOM 2846 N N . TYR A 1 354 ? -1.126 32.375 8.781 1 94.69 354 TYR A N 1
ATOM 2847 C CA . TYR A 1 354 ? -0.859 32.469 10.211 1 94.69 354 TYR A CA 1
ATOM 2848 C C . TYR A 1 354 ? 0.615 32.781 10.469 1 94.69 354 TYR A C 1
ATOM 2850 O O . TYR A 1 354 ? 0.976 33.875 10.859 1 94.69 354 TYR A O 1
ATOM 2858 N N . SER A 1 355 ? 1.412 31.812 10.18 1 95.06 355 SER A N 1
ATOM 2859 C CA . SER A 1 355 ? 2.811 31.844 10.594 1 95.06 355 SER A CA 1
ATOM 2860 C C . SER A 1 355 ? 3.627 32.781 9.719 1 95.06 355 SER A C 1
ATOM 2862 O O . SER A 1 355 ? 4.465 33.531 10.219 1 95.06 355 SER A O 1
ATOM 2864 N N . LYS A 1 356 ? 3.465 32.688 8.422 1 96.38 356 LYS A N 1
ATOM 2865 C CA . LYS A 1 356 ? 4.188 33.656 7.582 1 96.38 356 LYS A CA 1
ATOM 2866 C C . LYS A 1 356 ? 3.748 35.094 7.863 1 96.38 356 LYS A C 1
ATOM 2868 O O . LYS A 1 356 ? 4.574 36 7.895 1 96.38 356 LYS A O 1
ATOM 2873 N N . GLY A 1 357 ? 2.412 35.25 7.977 1 96.56 357 GLY A N 1
ATOM 2874 C CA . GLY A 1 357 ? 1.936 36.562 8.367 1 96.56 357 GLY A CA 1
ATOM 2875 C C . GLY A 1 357 ? 2.604 37.094 9.625 1 96.56 357 GLY A C 1
ATOM 2876 O O . GLY A 1 357 ? 3.051 38.25 9.656 1 96.56 357 GLY A O 1
ATOM 2877 N N . SER A 1 358 ? 2.686 36.281 10.602 1 94.56 358 SER A N 1
ATOM 2878 C CA . SER A 1 358 ? 3.326 36.625 11.859 1 94.56 358 SER A CA 1
ATOM 2879 C C . SER A 1 358 ? 4.801 36.969 11.656 1 94.56 358 SER A C 1
ATOM 2881 O O . SER A 1 358 ? 5.316 37.906 12.227 1 94.56 358 SER A O 1
ATOM 2883 N N . ALA A 1 359 ? 5.449 36.219 10.883 1 94.62 359 ALA A N 1
ATOM 2884 C CA . ALA A 1 359 ? 6.879 36.375 10.625 1 94.62 359 ALA A CA 1
ATOM 2885 C C . ALA A 1 359 ? 7.145 37.719 9.914 1 94.62 359 ALA A C 1
ATOM 2887 O O . ALA A 1 359 ? 8.133 38.375 10.211 1 94.62 359 ALA A O 1
ATOM 2888 N N . ILE A 1 360 ? 6.324 38.031 8.992 1 96.38 360 ILE A N 1
ATOM 2889 C CA . ILE A 1 360 ? 6.496 39.281 8.227 1 96.38 360 ILE A CA 1
ATOM 2890 C C . ILE A 1 360 ? 6.254 40.469 9.133 1 96.38 360 ILE A C 1
ATOM 2892 O O . ILE A 1 360 ? 6.941 41.5 9.016 1 96.38 360 ILE A O 1
ATOM 2896 N N . ILE A 1 361 ? 5.285 40.375 10 1 95.5 361 ILE A N 1
ATOM 2897 C CA . ILE A 1 361 ? 5.023 41.438 10.961 1 95.5 361 ILE A CA 1
ATOM 2898 C C . ILE A 1 361 ? 6.227 41.594 11.891 1 95.5 361 ILE A C 1
ATOM 2900 O O . ILE A 1 361 ? 6.652 42.719 12.172 1 95.5 361 ILE A O 1
ATOM 2904 N N . ALA A 1 362 ? 6.777 40.531 12.352 1 92.5 362 ALA A N 1
ATOM 2905 C CA . ALA A 1 362 ? 7.961 40.562 13.203 1 92.5 362 ALA A CA 1
ATOM 2906 C C . ALA A 1 362 ? 9.133 41.219 12.477 1 92.5 362 ALA A C 1
ATOM 2908 O O . ALA A 1 362 ? 9.883 42 13.062 1 92.5 362 ALA A O 1
ATOM 2909 N N . MET A 1 363 ? 9.32 40.781 11.25 1 94.44 363 MET A N 1
ATOM 2910 C CA . MET A 1 363 ? 10.391 41.375 10.453 1 94.44 363 MET A CA 1
ATOM 2911 C C . MET A 1 363 ? 10.172 42.875 10.281 1 94.44 363 MET A C 1
ATOM 2913 O O . MET A 1 363 ? 11.125 43.656 10.328 1 94.44 363 MET A O 1
ATOM 2917 N N . THR A 1 364 ? 8.961 43.281 10.078 1 95.88 364 THR A N 1
ATOM 2918 C CA . THR A 1 364 ? 8.609 44.688 9.938 1 95.88 364 THR A CA 1
ATOM 2919 C C . THR A 1 364 ? 9.008 45.469 11.18 1 95.88 364 THR A C 1
ATOM 2921 O O . THR A 1 364 ? 9.57 46.562 11.078 1 95.88 364 THR A O 1
ATOM 2924 N N . LEU A 1 365 ? 8.703 44.938 12.289 1 93.44 365 LEU A N 1
ATOM 2925 C CA . LEU A 1 365 ? 9.094 45.562 13.539 1 93.44 365 LEU A CA 1
ATOM 2926 C C . LEU A 1 365 ? 10.602 45.75 13.602 1 93.44 365 LEU A C 1
ATOM 2928 O O . LEU A 1 365 ? 11.078 46.812 14.039 1 93.44 365 LEU A O 1
ATOM 2932 N N . LYS A 1 366 ? 11.344 44.781 13.172 1 91.38 366 LYS A N 1
ATOM 2933 C CA . LYS A 1 366 ? 12.805 44.875 13.188 1 91.38 366 LYS A CA 1
ATOM 2934 C C . LYS A 1 366 ? 13.305 45.938 12.211 1 91.38 366 LYS A C 1
ATOM 2936 O O . LYS A 1 366 ? 14.344 46.562 12.453 1 91.38 366 LYS A O 1
ATOM 2941 N N . ILE A 1 367 ? 12.625 46.094 11.156 1 94.94 367 ILE A N 1
ATOM 2942 C CA . ILE A 1 367 ? 13.023 47.062 10.133 1 94.94 367 ILE A CA 1
ATOM 2943 C C . ILE A 1 367 ? 12.75 48.5 10.617 1 94.94 367 ILE A C 1
ATOM 2945 O O . ILE A 1 367 ? 13.617 49.375 10.531 1 94.94 367 ILE A O 1
ATOM 2949 N N . VAL A 1 368 ? 11.555 48.75 11.172 1 95.81 368 VAL A N 1
ATOM 2950 C CA . VAL A 1 368 ? 11.125 50.125 11.422 1 95.81 368 VAL A CA 1
ATOM 2951 C C . VAL A 1 368 ? 11.445 50.5 12.859 1 95.81 368 VAL A C 1
ATOM 2953 O O . VAL A 1 368 ? 11.531 51.688 13.188 1 95.81 368 VAL A O 1
ATOM 2956 N N . GLY A 1 369 ? 11.609 49.5 13.75 1 91.94 369 GLY A N 1
ATOM 2957 C CA . GLY A 1 369 ? 11.812 49.781 15.164 1 91.94 369 GLY A CA 1
ATOM 2958 C C . GLY A 1 369 ? 10.523 49.781 15.961 1 91.94 369 GLY A C 1
ATOM 2959 O O . GLY A 1 369 ? 9.461 50.094 15.422 1 91.94 369 GLY A O 1
ATOM 2960 N N . GLU A 1 370 ? 10.562 49.562 17.203 1 91.31 370 GLU A N 1
ATOM 2961 C CA . GLU A 1 370 ? 9.406 49.375 18.062 1 91.31 370 GLU A CA 1
ATOM 2962 C C . GLU A 1 370 ? 8.555 50.656 18.141 1 91.31 370 GLU A C 1
ATOM 2964 O O . GLU A 1 370 ? 7.324 50.594 18.094 1 91.31 370 GLU A O 1
ATOM 2969 N N . LYS A 1 371 ? 9.18 51.75 18.281 1 93.69 371 LYS A N 1
ATOM 2970 C CA . LYS A 1 371 ? 8.445 53 18.438 1 93.69 371 LYS A CA 1
ATOM 2971 C C . LYS A 1 371 ? 7.621 53.312 17.188 1 93.69 371 LYS A C 1
ATOM 2973 O O . LYS A 1 371 ? 6.43 53.625 17.297 1 93.69 371 LYS A O 1
ATOM 2978 N N . LYS A 1 372 ? 8.273 53.25 16.062 1 96 372 LYS A N 1
ATOM 2979 C CA . LYS A 1 372 ? 7.586 53.562 14.805 1 96 372 LYS A CA 1
ATOM 2980 C C . LYS A 1 372 ? 6.551 52.5 14.469 1 96 372 LYS A C 1
ATOM 2982 O O . LYS A 1 372 ? 5.508 52.812 13.883 1 96 372 LYS A O 1
ATOM 2987 N N . PHE A 1 373 ? 6.855 51.312 14.844 1 95.5 373 PHE A N 1
ATOM 2988 C CA . PHE A 1 373 ? 5.891 50.219 14.664 1 95.5 373 PHE A CA 1
ATOM 2989 C C . PHE A 1 373 ? 4.613 50.5 15.445 1 95.5 373 PHE A C 1
ATOM 2991 O O . PHE A 1 373 ? 3.512 50.406 14.906 1 95.5 373 PHE A O 1
ATOM 2998 N N . LYS A 1 374 ? 4.727 50.844 16.703 1 94.19 374 LYS A N 1
ATOM 2999 C CA . LYS A 1 374 ? 3.586 51.156 17.562 1 94.19 374 LYS A CA 1
ATOM 3000 C C . LYS A 1 374 ? 2.797 52.344 17.016 1 94.19 374 LYS A C 1
ATOM 3002 O O . LYS A 1 374 ? 1.564 52.344 17.047 1 94.19 374 LYS A O 1
ATOM 3007 N N . GLU A 1 375 ? 3.543 53.312 16.531 1 95.81 375 GLU A N 1
ATOM 3008 C CA . GLU A 1 375 ? 2.887 54.469 15.93 1 95.81 375 GLU A CA 1
ATOM 3009 C C . GLU A 1 375 ? 2.104 54.094 14.68 1 95.81 375 GLU A C 1
ATOM 3011 O O . GLU A 1 375 ? 0.991 54.562 14.469 1 95.81 375 GLU A O 1
ATOM 3016 N N . GLY A 1 376 ? 2.756 53.344 13.891 1 96.31 376 GLY A N 1
ATOM 3017 C CA . GLY A 1 376 ? 2.072 52.844 12.711 1 96.31 376 GLY A CA 1
ATOM 3018 C C . GLY A 1 376 ? 0.814 52.062 13.031 1 96.31 376 GLY A C 1
ATOM 3019 O O . GLY A 1 376 ? -0.206 52.188 12.359 1 96.31 376 GLY A O 1
ATOM 3020 N N . LEU A 1 377 ? 0.868 51.219 14.062 1 95.88 377 LEU A N 1
ATOM 3021 C CA . LEU A 1 377 ? -0.288 50.469 14.516 1 95.88 377 LEU A CA 1
ATOM 3022 C C . LEU A 1 377 ? -1.412 51.375 14.961 1 95.88 377 LEU A C 1
ATOM 3024 O O . LEU A 1 377 ? -2.58 51.156 14.641 1 95.88 377 LEU A O 1
ATOM 3028 N N . ASN A 1 378 ? -0.993 52.281 15.727 1 94.69 378 ASN A N 1
ATOM 3029 C CA . ASN A 1 378 ? -1.97 53.281 16.203 1 94.69 378 ASN A CA 1
ATOM 3030 C C . ASN A 1 378 ? -2.658 54 15.047 1 94.69 378 ASN A C 1
ATOM 3032 O O . ASN A 1 378 ? -3.881 54.125 15.039 1 94.69 378 ASN A O 1
ATOM 3036 N N . HIS A 1 379 ? -1.906 54.406 14.023 1 96.31 379 HIS A N 1
ATOM 3037 C CA . HIS A 1 379 ? -2.461 55.031 12.836 1 96.31 379 HIS A CA 1
ATOM 3038 C C . HIS A 1 379 ? -3.416 54.094 12.102 1 96.31 379 HIS A C 1
ATOM 3040 O O . HIS A 1 379 ? -4.508 54.531 11.703 1 96.31 379 HIS A O 1
ATOM 3046 N N . TYR A 1 380 ? -3.006 52.938 11.961 1 97.44 380 TYR A N 1
ATOM 3047 C CA . TYR A 1 380 ? -3.76 51.938 11.219 1 97.44 380 TYR A CA 1
ATOM 3048 C C . TYR A 1 380 ? -5.109 51.688 11.875 1 97.44 380 TYR A C 1
ATOM 3050 O O . TYR A 1 380 ? -6.148 51.719 11.219 1 97.44 380 TYR A O 1
ATOM 3058 N N . ILE A 1 381 ? -5.109 51.438 13.18 1 97.12 381 ILE A N 1
ATOM 3059 C CA . ILE A 1 381 ? -6.328 51.062 13.898 1 97.12 381 ILE A CA 1
ATOM 3060 C C . ILE A 1 381 ? -7.258 52.281 13.977 1 97.12 381 ILE A C 1
ATOM 3062 O O . ILE A 1 381 ? -8.469 52.156 13.781 1 97.12 381 ILE A O 1
ATOM 3066 N N . LYS A 1 382 ? -6.715 53.438 14.203 1 96.25 382 LYS A N 1
ATOM 3067 C CA . LYS A 1 382 ? -7.535 54.625 14.312 1 96.25 382 LYS A CA 1
ATOM 3068 C C . LYS A 1 382 ? -8.164 54.969 12.961 1 96.25 382 LYS A C 1
ATOM 3070 O O . LYS A 1 382 ? -9.344 55.312 12.891 1 96.25 382 LYS A O 1
ATOM 3075 N N . LYS A 1 383 ? -7.387 54.938 11.977 1 97.31 383 LYS A N 1
ATOM 3076 C CA . LYS A 1 383 ? -7.855 55.312 10.648 1 97.31 383 LYS A CA 1
ATOM 3077 C C . LYS A 1 383 ? -8.953 54.375 10.164 1 97.31 383 LYS A C 1
ATOM 3079 O O . LYS A 1 383 ? -9.898 54.781 9.492 1 97.31 383 LYS A O 1
ATOM 3084 N N . PHE A 1 384 ? -8.82 53.188 10.453 1 97.62 384 PHE A N 1
ATOM 3085 C CA . PHE A 1 384 ? -9.75 52.188 9.922 1 97.62 384 PHE A CA 1
ATOM 3086 C C . PHE A 1 384 ? -10.641 51.625 11.031 1 97.62 384 PHE A C 1
ATOM 3088 O O . PHE A 1 384 ? -11.117 50.5 10.938 1 97.62 384 PHE A O 1
ATOM 3095 N N . PHE A 1 385 ? -10.836 52.375 12.055 1 96.12 385 PHE A N 1
ATOM 3096 C CA . PHE A 1 385 ? -11.703 52.031 13.18 1 96.12 385 PHE A CA 1
ATOM 3097 C C . PHE A 1 385 ? -13.117 51.719 12.688 1 96.12 385 PHE A C 1
ATOM 3099 O O . PHE A 1 385 ? -13.805 52.594 12.164 1 96.12 385 PHE A O 1
ATOM 3106 N N . LEU A 1 386 ? -13.539 50.375 12.82 1 96.12 386 LEU A N 1
ATOM 3107 C CA . LEU A 1 386 ? -14.836 49.844 12.438 1 96.12 386 LEU A CA 1
ATOM 3108 C C . LEU A 1 386 ? -15.016 49.875 10.922 1 96.12 386 LEU A C 1
ATOM 3110 O O . LEU A 1 386 ? -16.141 49.938 10.43 1 96.12 386 LEU A O 1
ATOM 3114 N N . GLN A 1 387 ? -13.875 49.844 10.234 1 96.94 387 GLN A N 1
ATOM 3115 C CA . GLN A 1 387 ? -13.875 49.812 8.773 1 96.94 387 GLN A CA 1
ATOM 3116 C C . GLN A 1 387 ? -13.086 48.625 8.242 1 96.94 387 GLN A C 1
ATOM 3118 O O . GLN A 1 387 ? -12.602 47.781 9.023 1 96.94 387 GLN A O 1
ATOM 3123 N N . ASN A 1 388 ? -13.148 48.469 6.922 1 97.38 388 ASN A N 1
ATOM 3124 C CA . ASN A 1 388 ? -12.359 47.469 6.25 1 97.38 388 ASN A CA 1
ATOM 3125 C C . ASN A 1 388 ? -11.016 48 5.777 1 97.38 388 ASN A C 1
ATOM 3127 O O . ASN A 1 388 ? -10.906 49.188 5.449 1 97.38 388 ASN A O 1
ATOM 3131 N N . ALA A 1 389 ? -10.023 47.188 5.809 1 97.5 389 ALA A N 1
ATOM 3132 C CA . ALA A 1 389 ? -8.695 47.594 5.355 1 97.5 389 ALA A CA 1
ATOM 3133 C C . ALA A 1 389 ? -8.062 46.5 4.488 1 97.5 389 ALA A C 1
ATOM 3135 O O . ALA A 1 389 ? -8.516 45.344 4.492 1 97.5 389 ALA A O 1
ATOM 3136 N N . GLN A 1 390 ? -7.105 46.906 3.674 1 96.44 390 GLN A N 1
ATOM 3137 C CA . GLN A 1 390 ? -6.262 46 2.877 1 96.44 390 GLN A CA 1
ATOM 3138 C C . GLN A 1 390 ? -4.797 46.125 3.299 1 96.44 390 GLN A C 1
ATOM 3140 O O . GLN A 1 390 ? -4.445 46.969 4.125 1 96.44 390 GLN A O 1
ATOM 3145 N N . GLY A 1 391 ? -4.035 45.188 2.766 1 96.5 391 GLY A N 1
ATOM 3146 C CA . GLY A 1 391 ? -2.619 45.188 3.098 1 96.5 391 GLY A CA 1
ATOM 3147 C C . GLY A 1 391 ? -1.936 46.5 2.826 1 96.5 391 GLY A C 1
ATOM 3148 O O . GLY A 1 391 ? -1.117 46.969 3.625 1 96.5 391 GLY A O 1
ATOM 3149 N N . ASP A 1 392 ? -2.275 47.125 1.782 1 96.88 392 ASP A N 1
ATOM 3150 C CA . ASP A 1 392 ? -1.684 48.406 1.409 1 96.88 392 ASP A CA 1
ATOM 3151 C C . ASP A 1 392 ? -1.995 49.469 2.451 1 96.88 392 ASP A C 1
ATOM 3153 O O . ASP A 1 392 ? -1.188 50.375 2.682 1 96.88 392 ASP A O 1
ATOM 3157 N N . ASP A 1 393 ? -3.137 49.344 3.078 1 97.81 393 ASP A N 1
ATOM 3158 C CA . ASP A 1 393 ? -3.514 50.281 4.117 1 97.81 393 ASP A CA 1
ATOM 3159 C C . ASP A 1 393 ? -2.588 50.188 5.328 1 97.81 393 ASP A C 1
ATOM 3161 O O . ASP A 1 393 ? -2.234 51.188 5.941 1 97.81 393 ASP A O 1
ATOM 3165 N N . TRP A 1 394 ? -2.268 49.031 5.684 1 97.69 394 TRP A N 1
ATOM 3166 C CA . TRP A 1 394 ? -1.315 48.781 6.766 1 97.69 394 TRP A CA 1
ATOM 3167 C C . TRP A 1 394 ? 0.048 49.375 6.43 1 97.69 394 TRP A C 1
ATOM 3169 O O . TRP A 1 394 ? 0.631 50.125 7.234 1 97.69 394 TRP A O 1
ATOM 3179 N N . TRP A 1 395 ? 0.544 49.094 5.258 1 97.88 395 TRP A N 1
ATOM 3180 C CA . TRP A 1 395 ? 1.86 49.594 4.859 1 97.88 395 TRP A CA 1
ATOM 3181 C C . TRP A 1 395 ? 1.882 51.125 4.793 1 97.88 395 TRP A C 1
ATOM 3183 O O . TRP A 1 395 ? 2.857 51.75 5.203 1 97.88 395 TRP A O 1
ATOM 3193 N N . ASN A 1 396 ? 0.825 51.656 4.262 1 97.69 396 ASN A N 1
ATOM 3194 C CA . ASN A 1 396 ? 0.728 53.125 4.191 1 97.69 396 ASN A CA 1
ATOM 3195 C C . ASN A 1 396 ? 0.709 53.75 5.586 1 97.69 396 ASN A C 1
ATOM 3197 O O . ASN A 1 396 ? 1.25 54.844 5.789 1 97.69 396 ASN A O 1
ATOM 3201 N N . SER A 1 397 ? 0.051 53.125 6.5 1 97.69 397 SER A N 1
ATOM 3202 C CA . SER A 1 397 ? 0.022 53.594 7.871 1 97.69 397 SER A CA 1
ATOM 3203 C C . SER A 1 397 ? 1.416 53.594 8.492 1 97.69 397 SER A C 1
ATOM 3205 O O . SER A 1 397 ? 1.766 54.5 9.258 1 97.69 397 SER A O 1
ATOM 3207 N N . LEU A 1 398 ? 2.203 52.656 8.227 1 97.5 398 LEU A N 1
ATOM 3208 C CA . LEU A 1 398 ? 3.584 52.625 8.695 1 97.5 398 LEU A CA 1
ATOM 3209 C C . LEU A 1 398 ? 4.414 53.719 8.055 1 97.5 398 LEU A C 1
ATOM 3211 O O . LEU A 1 398 ? 5.25 54.344 8.727 1 97.5 398 LEU A O 1
ATOM 3215 N N . ASP A 1 399 ? 4.176 53.906 6.758 1 97.5 399 ASP A N 1
ATOM 3216 C CA . ASP A 1 399 ? 4.902 54.969 6.062 1 97.5 399 ASP A CA 1
ATOM 3217 C C . ASP A 1 399 ? 4.59 56.344 6.668 1 97.5 399 ASP A C 1
ATOM 3219 O O . ASP A 1 399 ? 5.469 57.188 6.75 1 97.5 399 ASP A O 1
ATOM 3223 N N . GLN A 1 400 ? 3.367 56.469 7.043 1 96.81 400 GLN A N 1
ATOM 3224 C CA . GLN A 1 400 ? 2.977 57.719 7.707 1 96.81 400 GLN A CA 1
ATOM 3225 C C . GLN A 1 400 ? 3.727 57.875 9.023 1 96.81 400 GLN A C 1
ATOM 3227 O O . GLN A 1 400 ? 4.164 59 9.352 1 96.81 400 GLN A O 1
ATOM 3232 N N . ALA A 1 401 ? 3.92 56.812 9.742 1 96.56 401 ALA A N 1
ATOM 3233 C CA . ALA A 1 401 ? 4.633 56.875 11.016 1 96.56 401 ALA A CA 1
ATOM 3234 C C . ALA A 1 401 ? 6.121 57.125 10.797 1 96.56 401 ALA A C 1
ATOM 3236 O O . ALA A 1 401 ? 6.762 57.812 11.609 1 96.56 401 ALA A O 1
ATOM 3237 N N . LEU A 1 402 ? 6.746 56.625 9.805 1 95.56 402 LEU A N 1
ATOM 3238 C CA . LEU A 1 402 ? 8.18 56.719 9.547 1 95.56 402 LEU A CA 1
ATOM 3239 C C . LEU A 1 402 ? 8.57 58.156 9.141 1 95.56 402 LEU A C 1
ATOM 3241 O O . LEU A 1 402 ? 9.648 58.625 9.492 1 95.56 402 LEU A O 1
ATOM 3245 N N . GLU A 1 403 ? 7.824 58.875 8.477 1 86.44 403 GLU A N 1
ATOM 3246 C CA . GLU A 1 403 ? 8.055 60.25 8.094 1 86.44 403 GLU A CA 1
ATOM 3247 C C . GLU A 1 403 ? 9.453 60.438 7.52 1 86.44 403 GLU A C 1
ATOM 3249 O O . GLU A 1 403 ? 10.148 61.406 7.867 1 86.44 403 GLU A O 1
ATOM 3254 N N . GLY A 1 404 ? 9.977 59.531 6.809 1 84.12 404 GLY A N 1
ATOM 3255 C CA . GLY A 1 404 ? 11.289 59.625 6.18 1 84.12 404 GLY A CA 1
ATOM 3256 C C . GLY A 1 404 ? 12.438 59.5 7.164 1 84.12 404 GLY A C 1
ATOM 3257 O O . GLY A 1 404 ? 13.562 59.875 6.867 1 84.12 404 GLY A O 1
ATOM 3258 N N . SER A 1 405 ? 12.219 58.906 8.234 1 88.12 405 SER A N 1
ATOM 3259 C CA . SER A 1 405 ? 13.18 58.875 9.336 1 88.12 405 SER A CA 1
ATOM 3260 C C . SER A 1 405 ? 14.227 57.781 9.133 1 88.12 405 SER A C 1
ATOM 3262 O O . SER A 1 405 ? 15.258 57.75 9.797 1 88.12 405 SER A O 1
ATOM 3264 N N . LYS A 1 406 ? 13.945 56.906 8.219 1 93.12 406 LYS A N 1
ATOM 3265 C CA . LYS A 1 406 ? 14.852 55.781 8 1 93.12 406 LYS A CA 1
ATOM 3266 C C . LYS A 1 406 ? 15.227 55.656 6.527 1 93.12 406 LYS A C 1
ATOM 3268 O O . LYS A 1 406 ? 14.422 55.969 5.648 1 93.12 406 LYS A O 1
ATOM 3273 N N . GLU A 1 407 ? 16.375 55.125 6.332 1 93.12 407 GLU A N 1
ATOM 3274 C CA . GLU A 1 407 ? 16.875 54.969 4.969 1 93.12 407 GLU A CA 1
ATOM 3275 C C . GLU A 1 407 ? 16.422 53.656 4.363 1 93.12 407 GLU A C 1
ATOM 3277 O O . GLU A 1 407 ? 16.422 52.625 5.043 1 93.12 407 GLU A O 1
ATOM 3282 N N . GLY A 1 408 ? 15.992 53.75 3.102 1 94 408 GLY A N 1
ATOM 3283 C CA . GLY A 1 408 ? 15.586 52.562 2.369 1 94 408 GLY A CA 1
ATOM 3284 C C . GLY A 1 408 ? 16.719 51.938 1.601 1 94 408 GLY A C 1
ATOM 3285 O O . GLY A 1 408 ? 17.875 52.344 1.713 1 94 408 GLY A O 1
ATOM 3286 N N . PRO A 1 409 ? 16.422 50.906 0.846 1 94.31 409 PRO A N 1
ATOM 3287 C CA . PRO A 1 409 ? 17.453 50.156 0.142 1 94.31 409 PRO A CA 1
ATOM 3288 C C . PRO A 1 409 ? 18.141 50.969 -0.944 1 94.31 409 PRO A C 1
ATOM 3290 O O . PRO A 1 409 ? 19.312 50.688 -1.261 1 94.31 409 PRO A O 1
ATOM 3293 N N . ASN A 1 410 ? 17.453 51.969 -1.455 1 90.69 410 ASN A N 1
ATOM 3294 C CA . ASN A 1 410 ? 18.047 52.781 -2.535 1 90.69 410 ASN A CA 1
ATOM 3295 C C . ASN A 1 410 ? 18.578 54.094 -2.031 1 90.69 410 ASN A C 1
ATOM 3297 O O . ASN A 1 410 ? 18.797 55.031 -2.818 1 90.69 410 ASN A O 1
ATOM 3301 N N . GLY A 1 411 ? 18.766 54.25 -0.789 1 88.81 411 GLY A N 1
ATOM 3302 C CA . GLY A 1 411 ? 19.344 55.469 -0.218 1 88.81 411 GLY A CA 1
ATOM 3303 C C . GLY A 1 411 ? 18.312 56.531 0.139 1 88.81 411 GLY A C 1
ATOM 3304 O O . GLY A 1 411 ? 18.609 57.469 0.88 1 88.81 411 GLY A O 1
ATOM 3305 N N . GLY A 1 412 ? 17.172 56.438 -0.355 1 91.88 412 GLY A N 1
ATOM 3306 C CA . GLY A 1 412 ? 16.094 57.344 -0.003 1 91.88 412 GLY A CA 1
ATOM 3307 C C . GLY A 1 412 ? 15.336 56.906 1.245 1 91.88 412 GLY A C 1
ATOM 3308 O O . GLY A 1 412 ? 15.789 56.031 1.979 1 91.88 412 GLY A O 1
ATOM 3309 N N . SER A 1 413 ? 14.273 57.594 1.46 1 94.44 413 SER A N 1
ATOM 3310 C CA . SER A 1 413 ? 13.461 57.281 2.631 1 94.44 413 SER A CA 1
ATOM 3311 C C . SER A 1 413 ? 12.844 55.875 2.518 1 94.44 413 SER A C 1
ATOM 3313 O O . SER A 1 413 ? 12.398 55.469 1.44 1 94.44 413 SER A O 1
ATOM 3315 N N . LEU A 1 414 ? 12.852 55.25 3.602 1 96.31 414 LEU A N 1
ATOM 3316 C CA . LEU A 1 414 ? 12.25 53.938 3.652 1 96.31 414 LEU A CA 1
ATOM 3317 C C . LEU A 1 414 ? 10.758 54 3.377 1 96.31 414 LEU A C 1
ATOM 3319 O O . LEU A 1 414 ? 10.039 54.781 4.004 1 96.31 414 LEU A O 1
ATOM 3323 N N . LYS A 1 415 ? 10.273 53.25 2.422 1 96.25 415 LYS A N 1
ATOM 3324 C CA . LYS A 1 415 ? 8.852 53.094 2.119 1 96.25 415 LYS A CA 1
ATOM 3325 C C . LYS A 1 415 ? 8.406 51.656 2.355 1 96.25 415 LYS A C 1
ATOM 3327 O O . LYS A 1 415 ? 8.625 50.781 1.509 1 96.25 415 LYS A O 1
ATOM 3332 N N . MET A 1 416 ? 7.672 51.469 3.342 1 96.94 416 MET A N 1
ATOM 3333 C CA . MET A 1 416 ? 7.25 50.125 3.697 1 96.94 416 MET A CA 1
ATOM 3334 C C . MET A 1 416 ? 6.234 49.594 2.695 1 96.94 416 MET A C 1
ATOM 3336 O O . MET A 1 416 ? 6.148 48.375 2.477 1 96.94 416 MET A O 1
ATOM 3340 N N . TRP A 1 417 ? 5.469 50.438 2.088 1 96.44 417 TRP A N 1
ATOM 3341 C CA . TRP A 1 417 ? 4.559 50.031 1.025 1 96.44 417 TRP A CA 1
ATOM 3342 C C . TRP A 1 417 ? 5.301 49.25 -0.05 1 96.44 417 TRP A C 1
ATOM 3344 O O . TRP A 1 417 ? 4.836 48.188 -0.493 1 96.44 417 TRP A O 1
ATOM 3354 N N . TYR A 1 418 ? 6.41 49.781 -0.396 1 95.44 418 TYR A N 1
ATOM 3355 C CA . TYR A 1 418 ? 7.211 49.125 -1.434 1 95.44 418 TYR A CA 1
ATOM 3356 C C . TYR A 1 418 ? 7.848 47.844 -0.917 1 95.44 418 TYR A C 1
ATOM 3358 O O . TYR A 1 418 ? 7.812 46.812 -1.592 1 95.44 418 TYR A O 1
ATOM 3366 N N . ILE A 1 419 ? 8.422 47.844 0.233 1 96.44 419 ILE A N 1
ATOM 3367 C CA . ILE A 1 419 ? 9.094 46.688 0.821 1 96.44 419 ILE A CA 1
ATOM 3368 C C . ILE A 1 419 ? 8.055 45.594 1.167 1 96.44 419 ILE A C 1
ATOM 3370 O O . ILE A 1 419 ? 8.242 44.438 0.843 1 96.44 419 ILE A O 1
ATOM 3374 N N . GLY A 1 420 ? 6.953 46.031 1.803 1 97.12 420 GLY A N 1
ATOM 3375 C CA . GLY A 1 420 ? 5.93 45.094 2.262 1 97.12 420 GLY A CA 1
ATOM 3376 C C . GLY A 1 420 ? 5.289 44.312 1.133 1 97.12 420 GLY A C 1
ATOM 3377 O O . GLY A 1 420 ? 4.988 43.125 1.287 1 97.12 420 GLY A O 1
ATOM 3378 N N . ARG A 1 421 ? 5.094 44.906 0.01 1 96.56 421 ARG A N 1
ATOM 3379 C CA . ARG A 1 421 ? 4.457 44.25 -1.135 1 96.56 421 ARG A CA 1
ATOM 3380 C C . ARG A 1 421 ? 5.312 43.125 -1.667 1 96.56 421 ARG A C 1
ATOM 3382 O O . ARG A 1 421 ? 4.781 42.094 -2.143 1 96.56 421 ARG A O 1
ATOM 3389 N N . GLN A 1 422 ? 6.629 43.25 -1.568 1 96.94 422 GLN A N 1
ATOM 3390 C CA . GLN A 1 422 ? 7.52 42.188 -2.01 1 96.94 422 GLN A CA 1
ATOM 3391 C C . GLN A 1 422 ? 7.309 40.906 -1.191 1 96.94 422 GLN A C 1
ATOM 3393 O O . GLN A 1 422 ? 7.414 39.812 -1.719 1 96.94 422 GLN A O 1
ATOM 3398 N N . TRP A 1 423 ? 6.934 41.094 0.031 1 97.44 423 TRP A N 1
ATOM 3399 C CA . TRP A 1 423 ? 6.832 39.969 0.952 1 97.44 423 TRP A CA 1
ATOM 3400 C C . TRP A 1 423 ? 5.402 39.438 1.014 1 97.44 423 TRP A C 1
ATOM 3402 O O . TRP A 1 423 ? 5.16 38.344 1.504 1 97.44 423 TRP A O 1
ATOM 3412 N N . THR A 1 424 ? 4.395 40.188 0.512 1 97.06 424 THR A N 1
ATOM 3413 C CA . THR A 1 424 ? 3.01 39.781 0.695 1 97.06 424 THR A CA 1
ATOM 3414 C C . THR A 1 424 ? 2.365 39.438 -0.646 1 97.06 424 THR A C 1
ATOM 3416 O O . THR A 1 424 ? 1.386 38.688 -0.697 1 97.06 424 THR A O 1
ATOM 3419 N N . ARG A 1 425 ? 2.881 39.938 -1.733 1 96.12 425 ARG A N 1
ATOM 3420 C CA . ARG A 1 425 ? 2.217 39.75 -3.021 1 96.12 425 ARG A CA 1
ATOM 3421 C C . ARG A 1 425 ? 2.854 38.625 -3.818 1 96.12 425 ARG A C 1
ATOM 3423 O O . ARG A 1 425 ? 2.398 38.281 -4.918 1 96.12 425 ARG A O 1
ATOM 3430 N N . GLN A 1 426 ? 3.867 38.031 -3.357 1 95.12 426 GLN A N 1
ATOM 3431 C CA . GLN A 1 426 ? 4.426 36.812 -3.938 1 95.12 426 GLN A CA 1
ATOM 3432 C C . GLN A 1 426 ? 4.727 35.781 -2.859 1 95.12 426 GLN A C 1
ATOM 3434 O O . GLN A 1 426 ? 4.832 36.125 -1.678 1 95.12 426 GLN A O 1
ATOM 3439 N N . MET A 1 427 ? 4.723 34.5 -3.299 1 95.25 427 MET A N 1
ATOM 3440 C CA . MET A 1 427 ? 5.043 33.406 -2.383 1 95.25 427 MET A CA 1
ATOM 3441 C C . MET A 1 427 ? 6.547 33.188 -2.33 1 95.25 427 MET A C 1
ATOM 3443 O O . MET A 1 427 ? 7.305 33.781 -3.1 1 95.25 427 MET A O 1
ATOM 3447 N N . GLY A 1 428 ? 6.961 32.406 -1.303 1 96.19 428 GLY A N 1
ATOM 3448 C CA . GLY A 1 428 ? 8.352 32 -1.215 1 96.19 428 GLY A CA 1
ATOM 3449 C C . GLY A 1 428 ? 9.188 32.906 -0.348 1 96.19 428 GLY A C 1
ATOM 3450 O O . GLY A 1 428 ? 8.656 33.844 0.271 1 96.19 428 GLY A O 1
ATOM 3451 N N . PHE A 1 429 ? 10.453 32.656 -0.289 1 97.81 429 PHE A N 1
ATOM 3452 C CA . PHE A 1 429 ? 11.461 33.375 0.451 1 97.81 429 PHE A CA 1
ATOM 3453 C C . PHE A 1 429 ? 12.852 33.094 -0.096 1 97.81 429 PHE A C 1
ATOM 3455 O O . PHE A 1 429 ? 13.055 32.125 -0.812 1 97.81 429 PHE A O 1
ATOM 3462 N N . PRO A 1 430 ? 13.797 33.969 0.163 1 98.06 430 PRO A N 1
ATOM 3463 C CA . PRO A 1 430 ? 15.125 33.812 -0.438 1 98.06 430 PRO A CA 1
ATOM 3464 C C . PRO A 1 430 ? 16.062 32.938 0.419 1 98.06 430 PRO A C 1
ATOM 3466 O O . PRO A 1 430 ? 15.93 32.938 1.646 1 98.06 430 PRO A O 1
ATOM 3469 N N . LEU A 1 431 ? 16.875 32.219 -0.222 1 98.19 431 LEU A N 1
ATOM 3470 C CA . LEU A 1 431 ? 18.141 31.75 0.338 1 98.19 431 LEU A CA 1
ATOM 3471 C C . LEU A 1 431 ? 19.25 32.75 0.106 1 98.19 431 LEU A C 1
ATOM 3473 O O . LEU A 1 431 ? 19.656 33 -1.036 1 98.19 431 LEU A O 1
ATOM 3477 N N . VAL A 1 432 ? 19.703 33.406 1.134 1 98.44 432 VAL A N 1
ATOM 3478 C CA . VAL A 1 432 ? 20.766 34.375 1.057 1 98.44 432 VAL A CA 1
ATOM 3479 C C . VAL A 1 432 ? 22.125 33.688 1.202 1 98.44 432 VAL A C 1
ATOM 3481 O O . VAL A 1 432 ? 22.406 33.062 2.229 1 98.44 432 VAL A O 1
ATOM 3484 N N . THR A 1 433 ? 22.953 33.844 0.257 1 98.12 433 THR A N 1
ATOM 3485 C CA . THR A 1 433 ? 24.234 33.156 0.238 1 98.12 433 THR A CA 1
ATOM 3486 C C . THR A 1 433 ? 25.375 34.125 0.425 1 98.12 433 THR A C 1
ATOM 3488 O O . THR A 1 433 ? 25.406 35.188 -0.214 1 98.12 433 THR A O 1
ATOM 3491 N N . VAL A 1 434 ? 26.281 33.812 1.308 1 97.12 434 VAL A N 1
ATOM 3492 C CA . VAL A 1 434 ? 27.469 34.625 1.593 1 97.12 434 VAL A CA 1
ATOM 3493 C C . VAL A 1 434 ? 28.703 33.938 1.036 1 97.12 434 VAL A C 1
ATOM 3495 O O . VAL A 1 434 ? 29.016 32.812 1.417 1 97.12 434 VAL A O 1
ATOM 3498 N N . LYS A 1 435 ? 29.344 34.625 0.187 1 96 435 LYS A N 1
ATOM 3499 C CA . LYS A 1 435 ? 30.578 34.094 -0.405 1 96 435 LYS A CA 1
ATOM 3500 C C . LYS A 1 435 ? 31.781 34.938 -0 1 96 435 LYS A C 1
ATOM 3502 O O . LYS A 1 435 ? 31.766 36.156 -0.153 1 96 435 LYS A O 1
ATOM 3507 N N . THR A 1 436 ? 32.75 34.281 0.472 1 91.94 436 THR A N 1
ATOM 3508 C CA . THR A 1 436 ? 33.969 34.969 0.833 1 91.94 436 THR A CA 1
ATOM 3509 C C . THR A 1 436 ? 34.75 35.375 -0.414 1 91.94 436 THR A C 1
ATOM 3511 O O . THR A 1 436 ? 35.125 34.5 -1.21 1 91.94 436 THR A O 1
ATOM 3514 N N . LEU A 1 437 ? 35 36.625 -0.551 1 90.31 437 LEU A N 1
ATOM 3515 C CA . LEU A 1 437 ? 35.781 37.094 -1.688 1 90.31 437 LEU A CA 1
ATOM 3516 C C . LEU A 1 437 ? 37.25 37.219 -1.312 1 90.31 437 LEU A C 1
ATOM 3518 O O . LEU A 1 437 ? 38.125 36.906 -2.109 1 90.31 437 LEU A O 1
ATOM 3522 N N . ASN A 1 438 ? 37.5 37.844 -0.199 1 85.81 438 ASN A N 1
ATOM 3523 C CA . ASN A 1 438 ? 38.812 37.969 0.384 1 85.81 438 ASN A CA 1
ATOM 3524 C C . ASN A 1 438 ? 38.75 38.031 1.907 1 85.81 438 ASN A C 1
ATOM 3526 O O . ASN A 1 438 ? 37.75 37.688 2.508 1 85.81 438 ASN A O 1
ATOM 3530 N N . SER A 1 439 ? 39.875 38.438 2.514 1 81.06 439 SER A N 1
ATOM 3531 C CA . SER A 1 439 ? 39.969 38.312 3.965 1 81.06 439 SER A CA 1
ATOM 3532 C C . SER A 1 439 ? 39.094 39.344 4.656 1 81.06 439 SER A C 1
ATOM 3534 O O . SER A 1 439 ? 38.75 39.188 5.836 1 81.06 439 SER A O 1
ATOM 3536 N N . THR A 1 440 ? 38.594 40.312 3.977 1 86.06 440 THR A N 1
ATOM 3537 C CA . THR A 1 440 ? 37.844 41.344 4.664 1 86.06 440 THR A CA 1
ATOM 3538 C C . THR A 1 440 ? 36.469 41.594 4.012 1 86.06 440 THR A C 1
ATOM 3540 O O . THR A 1 440 ? 35.656 42.344 4.523 1 86.06 440 THR A O 1
ATOM 3543 N N . THR A 1 441 ? 36.312 40.969 2.895 1 89.69 441 THR A N 1
ATOM 3544 C CA . THR A 1 441 ? 35.094 41.281 2.146 1 89.69 441 THR A CA 1
ATOM 3545 C C . THR A 1 441 ? 34.344 40.031 1.769 1 89.69 441 THR A C 1
ATOM 3547 O O . THR A 1 441 ? 34.969 39.031 1.354 1 89.69 441 THR A O 1
ATOM 3550 N N . VAL A 1 442 ? 33 40.062 1.925 1 93.06 442 VAL A N 1
ATOM 3551 C CA . VAL A 1 442 ? 32.125 38.969 1.479 1 93.06 442 VAL A CA 1
ATOM 3552 C C . VAL A 1 442 ? 31.094 39.5 0.483 1 93.06 442 VAL A C 1
ATOM 3554 O O . VAL A 1 442 ? 30.703 40.688 0.55 1 93.06 442 VAL A O 1
ATOM 3557 N N . LYS A 1 443 ? 30.75 38.75 -0.418 1 96.31 443 LYS A N 1
ATOM 3558 C CA . LYS A 1 443 ? 29.672 39 -1.366 1 96.31 443 LYS A CA 1
ATOM 3559 C C . LYS A 1 443 ? 28.391 38.281 -0.934 1 96.31 443 LYS A C 1
ATOM 3561 O O . LYS A 1 443 ? 28.406 37.094 -0.627 1 96.31 443 LYS A O 1
ATOM 3566 N N . VAL A 1 444 ? 27.297 39.031 -0.861 1 97.31 444 VAL A N 1
ATOM 3567 C CA . VAL A 1 444 ? 26 38.5 -0.428 1 97.31 444 VAL A CA 1
ATOM 3568 C C . VAL A 1 444 ? 24.984 38.594 -1.558 1 97.31 444 VAL A C 1
ATOM 3570 O O . VAL A 1 444 ? 24.859 39.656 -2.178 1 97.31 444 VAL A O 1
ATOM 3573 N N . TRP A 1 445 ? 24.312 37.562 -1.871 1 97.5 445 TRP A N 1
ATOM 3574 C CA . TRP A 1 445 ? 23.266 37.562 -2.887 1 97.5 445 TRP A CA 1
ATOM 3575 C C . TRP A 1 445 ? 22.125 36.656 -2.51 1 97.5 445 TRP A C 1
ATOM 3577 O O . TRP A 1 445 ? 22.172 35.969 -1.479 1 97.5 445 TRP A O 1
ATOM 3587 N N . GLN A 1 446 ? 21.016 36.656 -3.289 1 97.81 446 GLN A N 1
ATOM 3588 C CA . GLN A 1 446 ? 19.812 35.906 -2.922 1 97.81 446 GLN A CA 1
ATOM 3589 C C . GLN A 1 446 ? 19.281 35.094 -4.102 1 97.81 446 GLN A C 1
ATOM 3591 O O . GLN A 1 446 ? 19.5 35.469 -5.262 1 97.81 446 GLN A O 1
ATOM 3596 N N . GLN A 1 447 ? 18.703 33.969 -3.852 1 96.75 447 GLN A N 1
ATOM 3597 C CA . GLN A 1 447 ? 17.906 33.156 -4.758 1 96.75 447 GLN A CA 1
ATOM 3598 C C . GLN A 1 447 ? 16.688 32.594 -4.047 1 96.75 447 GLN A C 1
ATOM 3600 O O . GLN A 1 447 ? 16.719 32.375 -2.832 1 96.75 447 GLN A O 1
ATOM 3605 N N . ARG A 1 448 ? 15.609 32.375 -4.758 1 96.5 448 ARG A N 1
ATOM 3606 C CA . ARG A 1 448 ? 14.438 31.766 -4.129 1 96.5 448 ARG A CA 1
ATOM 3607 C C . ARG A 1 448 ? 14.766 30.375 -3.58 1 96.5 448 ARG A C 1
ATOM 3609 O O . ARG A 1 448 ? 15.398 29.562 -4.258 1 96.5 448 ARG A O 1
ATOM 3616 N N . TYR A 1 449 ? 14.438 30.109 -2.381 1 97.69 449 TYR A N 1
ATOM 3617 C CA . TYR A 1 449 ? 14.523 28.766 -1.811 1 97.69 449 TYR A CA 1
ATOM 3618 C C . TYR A 1 449 ? 13.328 27.922 -2.217 1 97.69 449 TYR A C 1
ATOM 3620 O O . TYR A 1 449 ? 12.18 28.281 -1.953 1 97.69 449 TYR A O 1
ATOM 3628 N N . LEU A 1 450 ? 13.531 26.859 -2.885 1 96 450 LEU A N 1
ATOM 3629 C CA . LEU A 1 450 ? 12.508 25.906 -3.326 1 96 450 LEU A CA 1
ATOM 3630 C C . LEU A 1 450 ? 12.977 24.469 -3.119 1 96 450 LEU A C 1
ATOM 3632 O O . LEU A 1 450 ? 14.055 24.094 -3.588 1 96 450 LEU A O 1
ATOM 3636 N N . LYS A 1 451 ? 12.188 23.656 -2.43 1 94.62 451 LYS A N 1
ATOM 3637 C CA . LYS A 1 451 ? 12.578 22.281 -2.113 1 94.62 451 LYS A CA 1
ATOM 3638 C C . LYS A 1 451 ? 12.664 21.422 -3.375 1 94.62 451 LYS A C 1
ATOM 3640 O O . LYS A 1 451 ? 13.633 20.688 -3.561 1 94.62 451 LYS A O 1
ATOM 3645 N N . ASN A 1 452 ? 11.617 21.5 -4.195 1 92.38 452 ASN A N 1
ATOM 3646 C CA . ASN A 1 452 ? 11.609 20.797 -5.48 1 92.38 452 ASN A CA 1
ATOM 3647 C C . ASN A 1 452 ? 11.766 21.766 -6.645 1 92.38 452 ASN A C 1
ATOM 3649 O O . ASN A 1 452 ? 10.797 22.406 -7.066 1 92.38 452 ASN A O 1
ATOM 3653 N N . PRO A 1 453 ? 12.875 21.797 -7.164 1 90.25 453 PRO A N 1
ATOM 3654 C CA . PRO A 1 453 ? 13.125 22.781 -8.227 1 90.25 453 PRO A CA 1
ATOM 3655 C C . PRO A 1 453 ? 12.305 22.5 -9.484 1 90.25 453 PRO A C 1
ATOM 3657 O O . PRO A 1 453 ? 12.125 23.391 -10.312 1 90.25 453 PRO A O 1
ATOM 3660 N N . ASN A 1 454 ? 11.781 21.297 -9.578 1 89.06 454 ASN A N 1
ATOM 3661 C CA . ASN A 1 454 ? 11.047 20.906 -10.781 1 89.06 454 ASN A CA 1
ATOM 3662 C C . ASN A 1 454 ? 9.539 21.125 -10.602 1 89.06 454 ASN A C 1
ATOM 3664 O O . ASN A 1 454 ? 8.773 20.938 -11.547 1 89.06 454 ASN A O 1
ATOM 3668 N N . ALA A 1 455 ? 9.195 21.516 -9.43 1 91.56 455 ALA A N 1
ATOM 3669 C CA . ALA A 1 455 ? 7.773 21.734 -9.188 1 91.56 455 ALA A CA 1
ATOM 3670 C C . ALA A 1 455 ? 7.301 23.047 -9.797 1 91.56 455 ALA A C 1
ATOM 3672 O O . ALA A 1 455 ? 8.055 24.016 -9.859 1 91.56 455 ALA A O 1
ATOM 3673 N N . LEU A 1 456 ? 6.016 23 -10.25 1 90.62 456 LEU A N 1
ATOM 3674 C CA . LEU A 1 456 ? 5.434 24.188 -10.844 1 90.62 456 LEU A CA 1
ATOM 3675 C C . LEU A 1 456 ? 4.379 24.797 -9.93 1 90.62 456 LEU A C 1
ATOM 3677 O O . LEU A 1 456 ? 3.586 24.078 -9.32 1 90.62 456 LEU A O 1
ATOM 3681 N N . GLU A 1 457 ? 4.504 26.156 -9.82 1 92.38 457 GLU A N 1
ATOM 3682 C CA . GLU A 1 457 ? 3.469 26.875 -9.078 1 92.38 457 GLU A CA 1
ATOM 3683 C C . GLU A 1 457 ? 2.109 26.734 -9.758 1 92.38 457 GLU A C 1
ATOM 3685 O O . GLU A 1 457 ? 2.031 26.422 -10.945 1 92.38 457 GLU A O 1
ATOM 3690 N N . LEU A 1 458 ? 1.087 27.016 -8.977 1 89.12 458 LEU A N 1
ATOM 3691 C CA . LEU A 1 458 ? -0.221 27.156 -9.609 1 89.12 458 LEU A CA 1
ATOM 3692 C C . LEU A 1 458 ? -0.183 28.203 -10.719 1 89.12 458 LEU A C 1
ATOM 3694 O O . LEU A 1 458 ? 0.584 29.156 -10.648 1 89.12 458 LEU A O 1
ATOM 3698 N N . LEU A 1 459 ? -0.992 28.078 -11.727 1 89.31 459 LEU A N 1
ATOM 3699 C CA . LEU A 1 459 ? -0.987 28.938 -12.898 1 89.31 459 LEU A CA 1
ATOM 3700 C C . LEU A 1 459 ? -1.074 30.406 -12.5 1 89.31 459 LEU A C 1
ATOM 3702 O O . LEU A 1 459 ? -0.362 31.25 -13.047 1 89.31 459 LEU A O 1
ATOM 3706 N N . LYS A 1 460 ? -1.814 30.75 -11.508 1 89.69 460 LYS A N 1
ATOM 3707 C CA . LYS A 1 460 ? -2.066 32.125 -11.117 1 89.69 460 LYS A CA 1
ATOM 3708 C C . LYS A 1 460 ? -0.868 32.719 -10.375 1 89.69 460 LYS A C 1
ATOM 3710 O O . LYS A 1 460 ? -0.774 33.938 -10.203 1 89.69 460 LYS A O 1
ATOM 3715 N N . TYR A 1 461 ? 0.105 31.891 -10.023 1 91.19 461 TYR A N 1
ATOM 3716 C CA . TYR A 1 461 ? 1.259 32.406 -9.281 1 91.19 461 TYR A CA 1
ATOM 3717 C C . TYR A 1 461 ? 2.545 32.188 -10.078 1 91.19 461 TYR A C 1
ATOM 3719 O O . TYR A 1 461 ? 3.643 32.375 -9.547 1 91.19 461 TYR A O 1
ATOM 3727 N N . ARG A 1 462 ? 2.504 31.812 -11.312 1 90.94 462 ARG A N 1
ATOM 3728 C CA . ARG A 1 462 ? 3.666 31.484 -12.141 1 90.94 462 ARG A CA 1
ATOM 3729 C C . ARG A 1 462 ? 4.324 32.75 -12.672 1 90.94 462 ARG A C 1
ATOM 3731 O O . ARG A 1 462 ? 5.473 32.719 -13.109 1 90.94 462 ARG A O 1
ATOM 3738 N N . SER A 1 463 ? 3.637 33.969 -12.57 1 90.69 463 SER A N 1
ATOM 3739 C CA . SER A 1 463 ? 4.203 35.25 -12.969 1 90.69 463 SER A CA 1
ATOM 3740 C C . SER A 1 463 ? 4.273 36.219 -11.797 1 90.69 463 SER A C 1
ATOM 3742 O O . SER A 1 463 ? 3.49 37.156 -11.711 1 90.69 463 SER A O 1
ATOM 3744 N N . PRO A 1 464 ? 5.324 36.062 -10.977 1 91.12 464 PRO A N 1
ATOM 3745 C CA . PRO A 1 464 ? 5.422 36.906 -9.781 1 91.12 464 PRO A CA 1
ATOM 3746 C C . PRO A 1 464 ? 5.754 38.344 -10.102 1 91.12 464 PRO A C 1
ATOM 3748 O O . PRO A 1 464 ? 6.562 38.625 -10.992 1 91.12 464 PRO A O 1
ATOM 3751 N N . SER A 1 465 ? 5.203 39.25 -9.383 1 89.44 465 SER A N 1
ATOM 3752 C CA . SER A 1 465 ? 5.348 40.688 -9.617 1 89.44 465 SER A CA 1
ATOM 3753 C C . SER A 1 465 ? 6.781 41.156 -9.367 1 89.44 465 SER A C 1
ATOM 3755 O O . SER A 1 465 ? 7.242 42.125 -9.977 1 89.44 465 SER A O 1
ATOM 3757 N N . TYR A 1 466 ? 7.516 40.438 -8.508 1 95.38 466 TYR A N 1
ATOM 3758 C CA . TYR A 1 466 ? 8.852 40.906 -8.125 1 95.38 466 TYR A CA 1
ATOM 3759 C C . TYR A 1 466 ? 9.898 39.844 -8.43 1 95.38 466 TYR A C 1
ATOM 3761 O O . TYR A 1 466 ? 10.977 39.844 -7.836 1 95.38 466 TYR A O 1
ATOM 3769 N N . GLY A 1 467 ? 9.539 38.844 -9.188 1 94.62 467 GLY A N 1
ATOM 3770 C CA . GLY A 1 467 ? 10.469 37.844 -9.695 1 94.62 467 GLY A CA 1
ATOM 3771 C C . GLY A 1 467 ? 11.008 36.906 -8.617 1 94.62 467 GLY A C 1
ATOM 3772 O O . GLY A 1 467 ? 12.117 36.375 -8.742 1 94.62 467 GLY A O 1
ATOM 3773 N N . TYR A 1 468 ? 10.281 36.812 -7.531 1 95.62 468 TYR A N 1
ATOM 3774 C CA . TYR A 1 468 ? 10.688 36 -6.387 1 95.62 468 TYR A CA 1
ATOM 3775 C C . TYR A 1 468 ? 12.031 36.438 -5.844 1 95.62 468 TYR A C 1
ATOM 3777 O O . TYR A 1 468 ? 12.898 35.625 -5.543 1 95.62 468 TYR A O 1
ATOM 3785 N N . LYS A 1 469 ? 12.195 37.75 -5.781 1 97.19 469 LYS A N 1
ATOM 3786 C CA . LYS A 1 469 ? 13.305 38.438 -5.133 1 97.19 469 LYS A CA 1
ATOM 3787 C C . LYS A 1 469 ? 12.797 39.5 -4.164 1 97.19 469 LYS A C 1
ATOM 3789 O O . LYS A 1 469 ? 11.664 39.969 -4.281 1 97.19 469 LYS A O 1
ATOM 3794 N N . TRP A 1 470 ? 13.625 39.938 -3.197 1 98.12 470 TRP A N 1
ATOM 3795 C CA . TRP A 1 470 ? 13.172 40.812 -2.125 1 98.12 470 TRP A CA 1
ATOM 3796 C C . TRP A 1 470 ? 14.273 41.781 -1.711 1 98.12 470 TRP A C 1
ATOM 3798 O O . TRP A 1 470 ? 15.461 41.438 -1.789 1 98.12 470 TRP A O 1
ATOM 3808 N N . ASP A 1 471 ? 13.914 43 -1.392 1 97.75 471 ASP A N 1
ATOM 3809 C CA . ASP A 1 471 ? 14.82 43.812 -0.609 1 97.75 471 ASP A CA 1
ATOM 3810 C C . ASP A 1 471 ? 14.891 43.344 0.841 1 97.75 471 ASP A C 1
ATOM 3812 O O . ASP A 1 471 ? 13.859 43.219 1.507 1 97.75 471 ASP A O 1
ATOM 3816 N N . ILE A 1 472 ? 16.109 43.062 1.286 1 97.88 472 ILE A N 1
ATOM 3817 C CA . ILE A 1 472 ? 16.266 42.438 2.596 1 97.88 472 ILE A CA 1
ATOM 3818 C C . ILE A 1 472 ? 17.172 43.312 3.477 1 97.88 472 ILE A C 1
ATOM 3820 O O . ILE A 1 472 ? 18.297 43.625 3.094 1 97.88 472 ILE A O 1
ATOM 3824 N N . LEU A 1 473 ? 16.688 43.75 4.641 1 96.44 473 LEU A N 1
ATOM 3825 C CA . LEU A 1 473 ? 17.578 44.344 5.629 1 96.44 473 LEU A CA 1
ATOM 3826 C C . LEU A 1 473 ? 18.328 43.281 6.418 1 96.44 473 LEU A C 1
ATOM 3828 O O . LEU A 1 473 ? 17.734 42.625 7.285 1 96.44 473 LEU A O 1
ATOM 3832 N N . LEU A 1 474 ? 19.578 43.156 6.176 1 95.62 474 LEU A N 1
ATOM 3833 C CA . LEU A 1 474 ? 20.375 42.125 6.84 1 95.62 474 LEU A CA 1
ATOM 3834 C C . LEU A 1 474 ? 20.859 42.625 8.211 1 95.62 474 LEU A C 1
ATOM 3836 O O . LEU A 1 474 ? 21.344 43.75 8.336 1 95.62 474 LEU A O 1
ATOM 3840 N N . HIS A 1 475 ? 20.578 41.844 9.227 1 93.5 475 HIS A N 1
ATOM 3841 C CA . HIS A 1 475 ? 21.25 42 10.516 1 93.5 475 HIS A CA 1
ATOM 3842 C C . HIS A 1 475 ? 22.359 40.969 10.68 1 93.5 475 HIS A C 1
ATOM 3844 O O . HIS A 1 475 ? 22.109 39.781 10.68 1 93.5 475 HIS A O 1
ATOM 3850 N N . TYR A 1 476 ? 23.594 41.406 10.68 1 92.5 476 TYR A N 1
ATOM 3851 C CA . TYR A 1 476 ? 24.703 40.469 10.648 1 92.5 476 TYR A CA 1
ATOM 3852 C C . TYR A 1 476 ? 25.625 40.688 11.836 1 92.5 476 TYR A C 1
ATOM 3854 O O . TYR A 1 476 ? 25.609 41.75 12.469 1 92.5 476 TYR A O 1
ATOM 3862 N N . GLN A 1 477 ? 26.266 39.688 12.227 1 91.31 477 GLN A N 1
ATOM 3863 C CA . GLN A 1 477 ? 27.203 39.656 13.336 1 91.31 477 GLN A CA 1
ATOM 3864 C C . GLN A 1 477 ? 28.531 39 12.898 1 91.31 477 GLN A C 1
ATOM 3866 O O . GLN A 1 477 ? 28.531 38.031 12.133 1 91.31 477 GLN A O 1
ATOM 3871 N N . THR A 1 478 ? 29.641 39.688 13.227 1 86.75 478 THR A N 1
ATOM 3872 C CA . THR A 1 478 ? 30.969 39.156 13.016 1 86.75 478 THR A CA 1
ATOM 3873 C C . THR A 1 478 ? 31.688 38.938 14.352 1 86.75 478 THR A C 1
ATOM 3875 O O . THR A 1 478 ? 32 39.906 15.047 1 86.75 478 THR A O 1
ATOM 3878 N N . GLY A 1 479 ? 31.984 37.75 14.656 1 76.81 479 GLY A N 1
ATOM 3879 C CA . GLY A 1 479 ? 32.531 37.469 15.984 1 76.81 479 GLY A CA 1
ATOM 3880 C C . GLY A 1 479 ? 31.625 37.938 17.109 1 76.81 479 GLY A C 1
ATOM 3881 O O . GLY A 1 479 ? 30.422 37.656 17.109 1 76.81 479 GLY A O 1
ATOM 3882 N N . LYS A 1 480 ? 32.188 38.688 18.109 1 74.81 480 LYS A N 1
ATOM 3883 C CA . LYS A 1 480 ? 31.422 39.156 19.25 1 74.81 480 LYS A CA 1
ATOM 3884 C C . LYS A 1 480 ? 30.781 40.531 18.953 1 74.81 480 LYS A C 1
ATOM 3886 O O . LYS A 1 480 ? 29.875 40.969 19.672 1 74.81 480 LYS A O 1
ATOM 3891 N N . GLU A 1 481 ? 31.219 41.031 17.938 1 70.31 481 GLU A N 1
ATOM 3892 C CA . GLU A 1 481 ? 30.734 42.375 17.609 1 70.31 481 GLU A CA 1
ATOM 3893 C C . GLU A 1 481 ? 29.484 42.281 16.734 1 70.31 481 GLU A C 1
ATOM 3895 O O . GLU A 1 481 ? 29.5 41.625 15.688 1 70.31 481 GLU A O 1
ATOM 3900 N N . ILE A 1 482 ? 28.391 42.719 17.359 1 64.56 482 ILE A N 1
ATOM 3901 C CA . ILE A 1 482 ? 27.156 42.844 16.578 1 64.56 482 ILE A CA 1
ATOM 3902 C C . ILE A 1 482 ? 27.188 44.125 15.75 1 64.56 482 ILE A C 1
ATOM 3904 O O . ILE A 1 482 ? 27.312 45.219 16.297 1 64.56 482 ILE A O 1
ATOM 3908 N N . PHE A 1 483 ? 27.719 44.094 14.594 1 62.47 483 PHE A N 1
ATOM 3909 C CA . PHE A 1 483 ? 28.031 45.281 13.82 1 62.47 483 PHE A CA 1
ATOM 3910 C C . PHE A 1 483 ? 26.75 46.062 13.477 1 62.47 483 PHE A C 1
ATOM 3912 O O . PHE A 1 483 ? 26.672 47.25 13.688 1 62.47 483 PHE A O 1
ATOM 3919 N N . GLY A 1 484 ? 25.969 45.906 12.602 1 76.5 484 GLY A N 1
ATOM 3920 C CA . GLY A 1 484 ? 24.953 46.781 12.047 1 76.5 484 GLY A CA 1
ATOM 3921 C C . GLY A 1 484 ? 24.047 46.094 11.047 1 76.5 484 GLY A C 1
ATOM 3922 O O . GLY A 1 484 ? 23.953 44.875 11.023 1 76.5 484 GLY A O 1
ATOM 3923 N N . SER A 1 485 ? 23.078 46.75 10.484 1 88.06 485 SER A N 1
ATOM 3924 C CA . SER A 1 485 ? 22.125 46.312 9.453 1 88.06 485 SER A CA 1
ATOM 3925 C C . SER A 1 485 ? 22.453 46.969 8.109 1 88.06 485 SER A C 1
ATOM 3927 O O . SER A 1 485 ? 22.922 48.094 8.062 1 88.06 485 SER A O 1
ATOM 3929 N N . LYS A 1 486 ? 22.469 46.125 7.027 1 92.81 486 LYS A N 1
ATOM 3930 C CA . LYS A 1 486 ? 22.656 46.594 5.66 1 92.81 486 LYS A CA 1
ATOM 3931 C C . LYS A 1 486 ? 21.594 46.031 4.727 1 92.81 486 LYS A C 1
ATOM 3933 O O . LYS A 1 486 ? 21.203 44.875 4.867 1 92.81 486 LYS A O 1
ATOM 3938 N N . TRP A 1 487 ? 21.172 46.875 3.754 1 95.94 487 TRP A N 1
ATOM 3939 C CA . TRP A 1 487 ? 20.172 46.438 2.807 1 95.94 487 TRP A CA 1
ATOM 3940 C C . TRP A 1 487 ? 20.797 45.594 1.702 1 95.94 487 TRP A C 1
ATOM 3942 O O . TRP A 1 487 ? 21.75 46 1.061 1 95.94 487 TRP A O 1
ATOM 3952 N N . LEU A 1 488 ? 20.359 44.375 1.541 1 97.5 488 LEU A N 1
ATOM 3953 C CA . LEU A 1 488 ? 20.562 43.594 0.319 1 97.5 488 LEU A CA 1
ATOM 3954 C C . LEU A 1 488 ? 19.469 43.906 -0.698 1 97.5 488 LEU A C 1
ATOM 3956 O O . LEU A 1 488 ? 18.297 43.562 -0.477 1 97.5 488 LEU A O 1
ATOM 3960 N N . LYS A 1 489 ? 19.844 44.469 -1.816 1 96.44 489 LYS A N 1
ATOM 3961 C CA . LYS A 1 489 ? 18.875 44.875 -2.836 1 96.44 489 LYS A CA 1
ATOM 3962 C C . LYS A 1 489 ? 18.438 43.656 -3.666 1 96.44 489 LYS A C 1
ATOM 3964 O O . LYS A 1 489 ? 19.172 42.688 -3.797 1 96.44 489 LYS A O 1
ATOM 3969 N N . ARG A 1 490 ? 17.297 43.812 -4.273 1 94.06 490 ARG A N 1
ATOM 3970 C CA . ARG A 1 490 ? 16.656 42.719 -4.988 1 94.06 490 ARG A CA 1
ATOM 3971 C C . ARG A 1 490 ? 17.484 42.281 -6.195 1 94.06 490 ARG A C 1
ATOM 3973 O O . ARG A 1 490 ? 17.656 41.094 -6.438 1 94.06 490 ARG A O 1
ATOM 3980 N N . GLU A 1 491 ? 18.062 43.188 -6.938 1 92.62 491 GLU A N 1
ATOM 3981 C CA . GLU A 1 491 ? 18.625 42.875 -8.25 1 92.62 491 GLU A CA 1
ATOM 3982 C C . GLU A 1 491 ? 20.156 42.906 -8.211 1 92.62 491 GLU A C 1
ATOM 3984 O O . GLU A 1 491 ? 20.812 42.594 -9.203 1 92.62 491 GLU A O 1
ATOM 3989 N N . GLU A 1 492 ? 20.75 43.25 -7.031 1 94.5 492 GLU A N 1
ATOM 3990 C CA . GLU A 1 492 ? 22.188 43.406 -6.98 1 94.5 492 GLU A CA 1
ATOM 3991 C C . GLU A 1 492 ? 22.781 42.75 -5.734 1 94.5 492 GLU A C 1
ATOM 3993 O O . GLU A 1 492 ? 22.188 42.812 -4.66 1 94.5 492 GLU A O 1
ATOM 3998 N N . PRO A 1 493 ? 23.953 42.188 -5.941 1 96.69 493 PRO A N 1
ATOM 3999 C CA . PRO A 1 493 ? 24.609 41.625 -4.754 1 96.69 493 PRO A CA 1
ATOM 4000 C C . PRO A 1 493 ? 25.109 42.719 -3.809 1 96.69 493 PRO A C 1
ATOM 4002 O O . PRO A 1 493 ? 25.25 43.875 -4.211 1 96.69 493 PRO A O 1
ATOM 4005 N N . LEU A 1 494 ? 25.281 42.375 -2.619 1 96.44 494 LEU A N 1
ATOM 4006 C CA . LEU A 1 494 ? 25.828 43.25 -1.592 1 96.44 494 LEU A CA 1
ATOM 4007 C C . LEU A 1 494 ? 27.25 42.844 -1.234 1 96.44 494 LEU A C 1
ATOM 4009 O O . LEU A 1 494 ? 27.547 41.656 -1.082 1 96.44 494 LEU A O 1
ATOM 4013 N N . TYR A 1 495 ? 28.141 43.781 -1.193 1 94 495 TYR A N 1
ATOM 4014 C CA . TYR A 1 495 ? 29.5 43.562 -0.751 1 94 495 TYR A CA 1
ATOM 4015 C C . TYR A 1 495 ? 29.734 44.125 0.647 1 94 495 TYR A C 1
ATOM 4017 O O . TYR A 1 495 ? 29.641 45.344 0.858 1 94 495 TYR A O 1
ATOM 4025 N N . LEU A 1 496 ? 29.938 43.281 1.635 1 90.06 496 LEU A N 1
ATOM 4026 C CA . LEU A 1 496 ? 30.062 43.625 3.041 1 90.06 496 LEU A CA 1
ATOM 4027 C C . LEU A 1 496 ? 31.516 43.562 3.504 1 90.06 496 LEU A C 1
ATOM 4029 O O . LEU A 1 496 ? 32.188 42.562 3.25 1 90.06 496 LEU A O 1
ATOM 4033 N N . ASN A 1 497 ? 31.922 44.656 4.129 1 85.12 497 ASN A N 1
ATOM 4034 C CA . ASN A 1 497 ? 33.219 44.594 4.805 1 85.12 497 ASN A CA 1
ATOM 4035 C C . ASN A 1 497 ? 33.094 44.031 6.207 1 85.12 497 ASN A C 1
ATOM 4037 O O . ASN A 1 497 ? 32.375 44.562 7.051 1 85.12 497 ASN A O 1
ATOM 4041 N N . ILE A 1 498 ? 33.75 42.906 6.453 1 82.94 498 ILE A N 1
ATOM 4042 C CA . ILE A 1 498 ? 33.562 42.156 7.703 1 82.94 498 ILE A CA 1
ATOM 4043 C C . ILE A 1 498 ? 34.75 42.344 8.609 1 82.94 498 ILE A C 1
ATOM 4045 O O . ILE A 1 498 ? 34.875 41.719 9.656 1 82.94 498 ILE A O 1
ATOM 4049 N N . GLY A 1 499 ? 35.594 43.281 8.359 1 77.12 499 GLY A N 1
ATOM 4050 C CA . GLY A 1 499 ? 36.75 43.594 9.172 1 77.12 499 GLY A CA 1
ATOM 4051 C C . GLY A 1 499 ? 37.875 42.562 8.984 1 77.12 499 GLY A C 1
ATOM 4052 O O . GLY A 1 499 ? 37.719 41.625 8.227 1 77.12 499 GLY A O 1
ATOM 4053 N N . GLU A 1 500 ? 38.938 42.875 9.789 1 69.75 500 GLU A N 1
ATOM 4054 C CA . GLU A 1 500 ? 40.125 42.062 9.633 1 69.75 500 GLU A CA 1
ATOM 4055 C C . GLU A 1 500 ? 40.062 40.781 10.469 1 69.75 500 GLU A C 1
ATOM 4057 O O . GLU A 1 500 ? 39.438 40.781 11.531 1 69.75 500 GLU A O 1
ATOM 4062 N N . GLY A 1 501 ? 40.469 39.625 10.016 1 64.62 501 GLY A N 1
ATOM 4063 C CA . GLY A 1 501 ? 40.594 38.375 10.742 1 64.62 501 GLY A CA 1
ATOM 4064 C C . GLY A 1 501 ? 39.562 37.312 10.352 1 64.62 501 GLY A C 1
ATOM 4065 O O . GLY A 1 501 ? 38.469 37.656 9.883 1 64.62 501 GLY A O 1
ATOM 4066 N N . GLU A 1 502 ? 39.906 36.281 9.758 1 73.69 502 GLU A N 1
ATOM 4067 C CA . GLU A 1 502 ? 39.125 35.094 9.344 1 73.69 502 GLU A CA 1
ATOM 4068 C C . GLU A 1 502 ? 38 34.812 10.344 1 73.69 502 GLU A C 1
ATOM 4070 O O . GLU A 1 502 ? 37.938 33.719 10.898 1 73.69 502 GLU A O 1
ATOM 4075 N N . LYS A 1 503 ? 37 35.875 10.586 1 81.75 503 LYS A N 1
ATOM 4076 C CA . LYS A 1 503 ? 35.938 35.688 11.562 1 81.75 503 LYS A CA 1
ATOM 4077 C C . LYS A 1 503 ? 34.656 35.156 10.898 1 81.75 503 LYS A C 1
ATOM 4079 O O . LYS A 1 503 ? 34.438 35.375 9.703 1 81.75 503 LYS A O 1
ATOM 4084 N N . ALA A 1 504 ? 33.906 34.531 11.719 1 90.31 504 ALA A N 1
ATOM 4085 C CA . ALA A 1 504 ? 32.625 34 11.234 1 90.31 504 ALA A CA 1
ATOM 4086 C C . ALA A 1 504 ? 31.609 35.125 11.07 1 90.31 504 ALA A C 1
ATOM 4088 O O . ALA A 1 504 ? 31.516 36.031 11.914 1 90.31 504 ALA A O 1
ATOM 4089 N N . VAL A 1 505 ? 30.953 35.125 9.992 1 91.69 505 VAL A N 1
ATOM 4090 C CA . VAL A 1 505 ? 29.891 36.094 9.711 1 91.69 505 VAL A CA 1
ATOM 4091 C C . VAL A 1 505 ? 28.547 35.375 9.688 1 91.69 505 VAL A C 1
ATOM 4093 O O . VAL A 1 505 ? 28.391 34.344 9.062 1 91.69 505 VAL A O 1
ATOM 4096 N N . VAL A 1 506 ? 27.609 35.938 10.469 1 94.25 506 VAL A N 1
ATOM 4097 C CA . VAL A 1 506 ? 26.219 35.469 10.43 1 94.25 506 VAL A CA 1
ATOM 4098 C C . VAL A 1 506 ? 25.312 36.594 9.984 1 94.25 506 VAL A C 1
ATOM 4100 O O . VAL A 1 506 ? 25.359 37.719 10.547 1 94.25 506 VAL A O 1
ATOM 4103 N N . VAL A 1 507 ? 24.438 36.344 8.992 1 95.31 507 VAL A N 1
ATOM 4104 C CA . VAL A 1 507 ? 23.781 37.469 8.336 1 95.31 507 VAL A CA 1
ATOM 4105 C C . VAL A 1 507 ? 22.297 37.5 8.727 1 95.31 507 VAL A C 1
ATOM 4107 O O . VAL A 1 507 ? 21.562 38.375 8.297 1 95.31 507 VAL A O 1
ATOM 4110 N N . ASN A 1 508 ? 21.766 36.625 9.453 1 94.88 508 ASN A N 1
ATOM 4111 C CA . ASN A 1 508 ? 20.375 36.656 9.938 1 94.88 508 ASN A CA 1
ATOM 4112 C C . ASN A 1 508 ? 20.312 36.531 11.453 1 94.88 508 ASN A C 1
ATOM 4114 O O . ASN A 1 508 ? 19.625 35.625 11.977 1 94.88 508 ASN A O 1
ATOM 4118 N N . VAL A 1 509 ? 20.938 37.406 12.109 1 93.44 509 VAL A N 1
ATOM 4119 C CA . VAL A 1 509 ? 21.047 37.406 13.562 1 93.44 509 VAL A CA 1
ATOM 4120 C C . VAL A 1 509 ? 19.656 37.438 14.188 1 93.44 509 VAL A C 1
ATOM 4122 O O . VAL A 1 509 ? 18.797 38.219 13.75 1 93.44 509 VAL A O 1
ATOM 4125 N N . ASP A 1 510 ? 19.422 36.5 15.133 1 88.88 510 ASP A N 1
ATOM 4126 C CA . ASP A 1 510 ? 18.188 36.406 15.906 1 88.88 510 ASP A CA 1
ATOM 4127 C C . ASP A 1 510 ? 16.984 36.094 15.008 1 88.88 510 ASP A C 1
ATOM 4129 O O . ASP A 1 510 ? 15.844 36.375 15.383 1 88.88 510 ASP A O 1
ATOM 4133 N N . ARG A 1 511 ? 17.266 35.719 13.734 1 90.94 511 ARG A N 1
ATOM 4134 C CA . ARG A 1 511 ? 16.203 35.438 12.773 1 90.94 511 ARG A CA 1
ATOM 4135 C C . ARG A 1 511 ? 15.344 36.688 12.547 1 90.94 511 ARG A C 1
ATOM 4137 O O . ARG A 1 511 ? 14.117 36.625 12.641 1 90.94 511 ARG A O 1
ATOM 4144 N N . SER A 1 512 ? 16.062 37.688 12.266 1 90.81 512 SER A N 1
ATOM 4145 C CA . SER A 1 512 ? 15.422 39 12.141 1 90.81 512 SER A CA 1
ATOM 4146 C C . SER A 1 512 ? 14.711 39.125 10.797 1 90.81 512 SER A C 1
ATOM 4148 O O . SER A 1 512 ? 13.789 39.938 10.656 1 90.81 512 SER A O 1
ATOM 4150 N N . GLY A 1 513 ? 15.148 38.469 9.859 1 94.44 513 GLY A N 1
ATOM 4151 C CA . GLY A 1 513 ? 14.539 38.5 8.539 1 94.44 513 GLY A CA 1
ATOM 4152 C C . GLY A 1 513 ? 13.898 37.188 8.133 1 94.44 513 GLY A C 1
ATOM 4153 O O . GLY A 1 513 ? 14.289 36.125 8.633 1 94.44 513 GLY A O 1
ATOM 4154 N N . TYR A 1 514 ? 12.922 37.219 7.238 1 96.62 514 TYR A N 1
ATOM 4155 C CA . TYR A 1 514 ? 12.219 36.031 6.742 1 96.62 514 TYR A CA 1
ATOM 4156 C C . TYR A 1 514 ? 12.945 35.438 5.551 1 96.62 514 TYR A C 1
ATOM 4158 O O . TYR A 1 514 ? 12.461 35.5 4.418 1 96.62 514 TYR A O 1
ATOM 4166 N N . PHE A 1 515 ? 14.078 34.875 5.781 1 97.62 515 PHE A N 1
ATOM 4167 C CA . PHE A 1 515 ? 14.898 34.219 4.766 1 97.62 515 PHE A CA 1
ATOM 4168 C C . PHE A 1 515 ? 15.812 33.188 5.395 1 97.62 515 PHE A C 1
ATOM 4170 O O . PHE A 1 515 ? 15.898 33.062 6.621 1 97.62 515 PHE A O 1
ATOM 4177 N N . ARG A 1 516 ? 16.375 32.312 4.598 1 97.94 516 ARG A N 1
ATOM 4178 C CA . ARG A 1 516 ? 17.391 31.375 5.031 1 97.94 516 ARG A CA 1
ATOM 4179 C C . ARG A 1 516 ? 18.781 31.844 4.629 1 97.94 516 ARG A C 1
ATOM 4181 O O . ARG A 1 516 ? 18.953 32.5 3.602 1 97.94 516 ARG A O 1
ATOM 4188 N N . GLN A 1 517 ? 19.781 31.531 5.453 1 98.12 517 GLN A N 1
ATOM 4189 C CA . GLN A 1 517 ? 21.172 31.922 5.203 1 98.12 517 GLN A CA 1
ATOM 4190 C C . GLN A 1 517 ? 22.016 30.719 4.789 1 98.12 517 GLN A C 1
ATOM 4192 O O . GLN A 1 517 ? 21.75 29.594 5.211 1 98.12 517 GLN A O 1
ATOM 4197 N N . ASN A 1 518 ? 22.938 30.922 3.963 1 98.31 518 ASN A N 1
ATOM 4198 C CA . ASN A 1 518 ? 23.922 29.938 3.547 1 98.31 518 ASN A CA 1
ATOM 4199 C C . ASN A 1 518 ? 25.297 30.578 3.301 1 98.31 518 ASN A C 1
ATOM 4201 O O . ASN A 1 518 ? 25.391 31.797 3.166 1 98.31 518 ASN A O 1
ATOM 4205 N N . TYR A 1 519 ? 26.328 29.75 3.338 1 97.81 519 TYR A N 1
ATOM 4206 C CA . TYR A 1 519 ? 27.703 30.25 3.229 1 97.81 519 TYR A CA 1
ATOM 4207 C C . TYR A 1 519 ? 28.531 29.359 2.326 1 97.81 519 TYR A C 1
ATOM 4209 O O . TYR A 1 519 ? 28.188 28.203 2.084 1 97.81 519 TYR A O 1
ATOM 4217 N N . ASP A 1 520 ? 29.609 29.938 1.778 1 96 520 ASP A N 1
ATOM 4218 C CA . ASP A 1 520 ? 30.578 29.109 1.058 1 96 520 ASP A CA 1
ATOM 4219 C C . ASP A 1 520 ? 31.375 28.25 2.02 1 96 520 ASP A C 1
ATOM 4221 O O . ASP A 1 520 ? 31.266 28.391 3.238 1 96 520 ASP A O 1
ATOM 4225 N N . PRO A 1 521 ? 32.125 27.281 1.516 1 95.31 521 PRO A N 1
ATOM 4226 C CA . PRO A 1 521 ? 32.812 26.344 2.393 1 95.31 521 PRO A CA 1
ATOM 4227 C C . PRO A 1 521 ? 33.688 27.047 3.439 1 95.31 521 PRO A C 1
ATOM 4229 O O . PRO A 1 521 ? 33.719 26.625 4.602 1 95.31 521 PRO A O 1
ATOM 4232 N N . ARG A 1 522 ? 34.375 28.094 3.051 1 93.06 522 ARG A N 1
ATOM 4233 C CA . ARG A 1 522 ? 35.188 28.828 3.996 1 93.06 522 ARG A CA 1
ATOM 4234 C C . ARG A 1 522 ? 34.344 29.484 5.078 1 93.06 522 ARG A C 1
ATOM 4236 O O . ARG A 1 522 ? 34.719 29.484 6.254 1 93.06 522 ARG A O 1
ATOM 4243 N N . GLY A 1 523 ? 33.281 30.141 4.633 1 93.75 523 GLY A N 1
ATOM 4244 C CA . GLY A 1 523 ? 32.344 30.734 5.594 1 93.75 523 GLY A CA 1
ATOM 4245 C C . GLY A 1 523 ? 31.828 29.719 6.598 1 93.75 523 GLY A C 1
ATOM 4246 O O . GLY A 1 523 ? 31.766 30 7.797 1 93.75 523 GLY A O 1
ATOM 4247 N N . TRP A 1 524 ? 31.438 28.531 6.133 1 96.81 524 TRP A N 1
ATOM 4248 C CA . TRP A 1 524 ? 30.953 27.484 7.016 1 96.81 524 TRP A CA 1
ATOM 4249 C C . TRP A 1 524 ? 32.031 27 7.957 1 96.81 524 TRP A C 1
ATOM 4251 O O . TRP A 1 524 ? 31.781 26.719 9.133 1 96.81 524 TRP A O 1
ATOM 4261 N N . GLN A 1 525 ? 33.25 26.891 7.484 1 94.88 525 GLN A N 1
ATOM 4262 C CA . GLN A 1 525 ? 34.375 26.469 8.344 1 94.88 525 GLN A CA 1
ATOM 4263 C C . GLN A 1 525 ? 34.562 27.453 9.492 1 94.88 525 GLN A C 1
ATOM 4265 O O . GLN A 1 525 ? 34.844 27.031 10.625 1 94.88 525 GLN A O 1
ATOM 4270 N N . ASN A 1 526 ? 34.5 28.734 9.172 1 93 526 ASN A N 1
ATOM 4271 C CA . ASN A 1 526 ? 34.625 29.75 10.211 1 93 526 ASN A CA 1
ATOM 4272 C C . ASN A 1 526 ? 33.5 29.641 11.25 1 93 526 ASN A C 1
ATOM 4274 O O . ASN A 1 526 ? 33.75 29.797 12.445 1 93 526 ASN A O 1
ATOM 4278 N N . ILE A 1 527 ? 32.312 29.391 10.781 1 95.88 527 ILE A N 1
ATOM 4279 C CA . ILE A 1 527 ? 31.188 29.234 11.672 1 95.88 527 ILE A CA 1
ATOM 4280 C C . ILE A 1 527 ? 31.359 28 12.539 1 95.88 527 ILE A C 1
ATOM 4282 O O . ILE A 1 527 ? 31.125 28.031 13.75 1 95.88 527 ILE A O 1
ATOM 4286 N N . LEU A 1 528 ? 31.812 26.891 11.938 1 96.75 528 LEU A N 1
ATOM 4287 C CA . LEU A 1 528 ? 32.062 25.641 12.648 1 96.75 528 LEU A CA 1
ATOM 4288 C C . LEU A 1 528 ? 33.062 25.859 13.766 1 96.75 528 LEU A C 1
ATOM 4290 O O . LEU A 1 528 ? 32.875 25.406 14.898 1 96.75 528 LEU A O 1
ATOM 4294 N N . LYS A 1 529 ? 34.094 26.516 13.422 1 94.75 529 LYS A N 1
ATOM 4295 C CA . LYS A 1 529 ? 35.156 26.812 14.398 1 94.75 529 LYS A CA 1
ATOM 4296 C C . LYS A 1 529 ? 34.594 27.641 15.555 1 94.75 529 LYS A C 1
ATOM 4298 O O . LYS A 1 529 ? 34.875 27.344 16.719 1 94.75 529 LYS A O 1
ATOM 4303 N N . GLN A 1 530 ? 33.812 28.625 15.227 1 94.19 530 GLN A N 1
ATOM 4304 C CA . GLN A 1 530 ? 33.25 29.5 16.25 1 94.19 530 GLN A CA 1
ATOM 4305 C C . GLN A 1 530 ? 32.312 28.734 17.156 1 94.19 530 GLN A C 1
ATOM 4307 O O . GLN A 1 530 ? 32.312 28.938 18.375 1 94.19 530 GLN A O 1
ATOM 4312 N N . PHE A 1 531 ? 31.438 27.922 16.609 1 96.44 531 PHE A N 1
ATOM 4313 C CA . PHE A 1 531 ? 30.516 27.125 17.406 1 96.44 531 PHE A CA 1
ATOM 4314 C C . PHE A 1 531 ? 31.266 26.203 18.359 1 96.44 531 PHE A C 1
ATOM 4316 O O . PHE A 1 531 ? 30.844 26.016 19.5 1 96.44 531 PHE A O 1
ATOM 4323 N N . LYS A 1 532 ? 32.344 25.609 17.906 1 95.62 532 LYS A N 1
ATOM 4324 C CA . LYS A 1 532 ? 33.125 24.688 18.719 1 95.62 532 LYS A CA 1
ATOM 4325 C C . LYS A 1 532 ? 33.875 25.438 19.828 1 95.62 532 LYS A C 1
ATOM 4327 O O . LYS A 1 532 ? 33.938 24.969 20.969 1 95.62 532 LYS A O 1
ATOM 4332 N N . GLU A 1 533 ? 34.375 26.578 19.422 1 94.06 533 GLU A N 1
ATOM 4333 C CA . GLU A 1 533 ? 35.188 27.344 20.375 1 94.06 533 GLU A CA 1
ATOM 4334 C C . GLU A 1 533 ? 34.281 28.062 21.375 1 94.06 533 GLU A C 1
ATOM 4336 O O . GLU A 1 533 ? 34.531 28.031 22.594 1 94.06 533 GLU A O 1
ATOM 4341 N N . ASP A 1 534 ? 33.312 28.797 20.875 1 94.75 534 ASP A N 1
ATOM 4342 C CA . ASP A 1 534 ? 32.406 29.547 21.734 1 94.75 534 ASP A CA 1
ATOM 4343 C C . ASP A 1 534 ? 31.094 29.828 21 1 94.75 534 ASP A C 1
ATOM 4345 O O . ASP A 1 534 ? 30.922 30.875 20.391 1 94.75 534 ASP A O 1
ATOM 4349 N N . HIS A 1 535 ? 30.109 28.969 21.141 1 95.31 535 HIS A N 1
ATOM 4350 C CA . HIS A 1 535 ? 28.828 29.109 20.469 1 95.31 535 HIS A CA 1
ATOM 4351 C C . HIS A 1 535 ? 27.953 30.156 21.156 1 95.31 535 HIS A C 1
ATOM 4353 O O . HIS A 1 535 ? 27.016 30.672 20.547 1 95.31 535 HIS A O 1
ATOM 4359 N N . GLU A 1 536 ? 28.266 30.562 22.375 1 93.75 536 GLU A N 1
ATOM 4360 C CA . GLU A 1 536 ? 27.391 31.422 23.172 1 93.75 536 GLU A CA 1
ATOM 4361 C C . GLU A 1 536 ? 27.562 32.906 22.797 1 93.75 536 GLU A C 1
ATOM 4363 O O . GLU A 1 536 ? 26.797 33.75 23.266 1 93.75 536 GLU A O 1
ATOM 4368 N N . ILE A 1 537 ? 28.562 33.125 21.938 1 92.31 537 ILE A N 1
ATOM 4369 C CA . ILE A 1 537 ? 28.625 34.469 21.422 1 92.31 537 ILE A CA 1
ATOM 4370 C C . ILE A 1 537 ? 27.359 34.781 20.625 1 92.31 537 ILE A C 1
ATOM 4372 O O . ILE A 1 537 ? 26.984 35.969 20.469 1 92.31 537 ILE A O 1
ATOM 4376 N N . TYR A 1 538 ? 26.75 33.75 20.062 1 93.19 538 TYR A N 1
ATOM 4377 C CA . TYR A 1 538 ? 25.484 33.875 19.344 1 93.19 538 TYR A CA 1
ATOM 4378 C C . TYR A 1 538 ? 24.312 33.562 20.25 1 93.19 538 TYR A C 1
ATOM 4380 O O . TYR A 1 538 ? 24.375 32.656 21.078 1 93.19 538 TYR A O 1
ATOM 4388 N N . SER A 1 539 ? 23.219 34.312 20.141 1 90.31 539 SER A N 1
ATOM 4389 C CA . SER A 1 539 ? 22 34 20.875 1 90.31 539 SER A CA 1
ATOM 4390 C C . SER A 1 539 ? 21.469 32.625 20.5 1 90.31 539 SER A C 1
ATOM 4392 O O . SER A 1 539 ? 21.828 32.094 19.469 1 90.31 539 SER A O 1
ATOM 4394 N N . ALA A 1 540 ? 20.625 32.031 21.312 1 90.44 540 ALA A N 1
ATOM 4395 C CA . ALA A 1 540 ? 19.984 30.75 21.016 1 90.44 540 ALA A CA 1
ATOM 4396 C C . ALA A 1 540 ? 19.203 30.812 19.703 1 90.44 540 ALA A C 1
ATOM 4398 O O . ALA A 1 540 ? 19.188 29.859 18.938 1 90.44 540 ALA A O 1
ATOM 4399 N N . ARG A 1 541 ? 18.578 31.953 19.406 1 91.12 541 ARG A N 1
ATOM 4400 C CA . ARG A 1 541 ? 17.797 32.125 18.172 1 91.12 541 ARG A CA 1
ATOM 4401 C C . ARG A 1 541 ? 18.719 32.094 16.953 1 91.12 541 ARG A C 1
ATOM 4403 O O . ARG A 1 541 ? 18.344 31.562 15.906 1 91.12 541 ARG A O 1
ATOM 4410 N N . THR A 1 542 ? 19.812 32.781 17.141 1 93.5 542 THR A N 1
ATOM 4411 C CA . THR A 1 542 ? 20.766 32.781 16.047 1 93.5 542 THR A CA 1
ATOM 4412 C C . THR A 1 542 ? 21.312 31.375 15.781 1 93.5 542 THR A C 1
ATOM 4414 O O . THR A 1 542 ? 21.406 30.953 14.633 1 93.5 542 THR A O 1
ATOM 4417 N N . ARG A 1 543 ? 21.703 30.672 16.875 1 95.62 543 ARG A N 1
ATOM 4418 C CA . ARG A 1 543 ? 22.203 29.312 16.719 1 95.62 543 ARG A CA 1
ATOM 4419 C C . ARG A 1 543 ? 21.141 28.406 16.109 1 95.62 543 ARG A C 1
ATOM 4421 O O . ARG A 1 543 ? 21.438 27.609 15.219 1 95.62 543 ARG A O 1
ATOM 4428 N N . PHE A 1 544 ? 19.859 28.578 16.594 1 95.31 544 PHE A N 1
ATOM 4429 C CA . PHE A 1 544 ? 18.719 27.891 16.016 1 95.31 544 PHE A CA 1
ATOM 4430 C C . PHE A 1 544 ? 18.625 28.125 14.508 1 95.31 544 PHE A C 1
ATOM 4432 O O . PHE A 1 544 ? 18.5 27.172 13.734 1 95.31 544 PHE A O 1
ATOM 4439 N N . GLY A 1 545 ? 18.734 29.375 14.125 1 95.62 545 GLY A N 1
ATOM 4440 C CA . GLY A 1 545 ? 18.625 29.75 12.727 1 95.62 545 GLY A CA 1
ATOM 4441 C C . GLY A 1 545 ? 19.734 29.156 11.867 1 95.62 545 GLY A C 1
ATOM 4442 O O . GLY A 1 545 ? 19.469 28.672 10.766 1 95.62 545 GLY A O 1
ATOM 4443 N N . VAL A 1 546 ? 20.922 29.203 12.367 1 97.5 546 VAL A N 1
ATOM 4444 C CA . VAL A 1 546 ? 22.078 28.703 11.609 1 97.5 546 VAL A CA 1
ATOM 4445 C C . VAL A 1 546 ? 21.922 27.203 11.375 1 97.5 546 VAL A C 1
ATOM 4447 O O . VAL A 1 546 ? 22.125 26.719 10.258 1 97.5 546 VAL A O 1
ATOM 4450 N N . ILE A 1 547 ? 21.531 26.484 12.367 1 97.88 547 ILE A N 1
ATOM 4451 C CA . ILE A 1 547 ? 21.375 25.031 12.266 1 97.88 547 ILE A CA 1
ATOM 4452 C C . ILE A 1 547 ? 20.219 24.703 11.336 1 97.88 547 ILE A C 1
ATOM 4454 O O . ILE A 1 547 ? 20.328 23.844 10.469 1 97.88 547 ILE A O 1
ATOM 4458 N N . SER A 1 548 ? 19.078 25.359 11.531 1 97.38 548 SER A N 1
ATOM 4459 C CA . SER A 1 548 ? 17.922 25.156 10.672 1 97.38 548 SER A CA 1
ATOM 4460 C C . SER A 1 548 ? 18.266 25.391 9.203 1 97.38 548 SER A C 1
ATOM 4462 O O . SER A 1 548 ? 17.891 24.594 8.336 1 97.38 548 SER A O 1
ATOM 4464 N N . ASP A 1 549 ? 19 26.469 8.969 1 98.19 549 ASP A N 1
ATOM 4465 C CA . ASP A 1 549 ? 19.344 26.844 7.602 1 98.19 549 ASP A CA 1
ATOM 4466 C C . ASP A 1 549 ? 20.359 25.891 7.004 1 98.19 549 ASP A C 1
ATOM 4468 O O . ASP A 1 549 ? 20.359 25.641 5.797 1 98.19 549 ASP A O 1
ATOM 4472 N N . ALA A 1 550 ? 21.234 25.344 7.867 1 98.5 550 ALA A N 1
ATOM 4473 C CA . ALA A 1 550 ? 22.172 24.344 7.387 1 98.5 550 ALA A CA 1
ATOM 4474 C C . ALA A 1 550 ? 21.453 23.094 6.891 1 98.5 550 ALA A C 1
ATOM 4476 O O . ALA A 1 550 ? 21.734 22.594 5.797 1 98.5 550 ALA A O 1
ATOM 4477 N N . PHE A 1 551 ? 20.516 22.578 7.637 1 98 551 PHE A N 1
ATOM 4478 C CA . PHE A 1 551 ? 19.734 21.438 7.215 1 98 551 PHE A CA 1
ATOM 4479 C C . PHE A 1 551 ? 18.984 21.75 5.922 1 98 551 PHE A C 1
ATOM 4481 O O . PHE A 1 551 ? 18.922 20.906 5.016 1 98 551 PHE A O 1
ATOM 4488 N N . ALA A 1 552 ? 18.375 22.953 5.855 1 97.62 552 ALA A N 1
ATOM 4489 C CA . ALA A 1 552 ? 17.578 23.344 4.699 1 97.62 552 ALA A CA 1
ATOM 4490 C C . ALA A 1 552 ? 18.438 23.438 3.445 1 97.62 552 ALA A C 1
ATOM 4492 O O . ALA A 1 552 ? 18.031 23.016 2.363 1 97.62 552 ALA A O 1
ATOM 4493 N N . ALA A 1 553 ? 19.594 24.078 3.607 1 98.12 553 ALA A N 1
ATOM 4494 C CA . ALA A 1 553 ? 20.5 24.219 2.473 1 98.12 553 ALA A CA 1
ATOM 4495 C C . ALA A 1 553 ? 20.953 22.844 1.962 1 98.12 553 ALA A C 1
ATOM 4497 O O . ALA A 1 553 ? 21.078 22.641 0.753 1 98.12 553 ALA A O 1
ATOM 4498 N N . ALA A 1 554 ? 21.188 21.906 2.844 1 97.62 554 ALA A N 1
ATOM 4499 C CA . ALA A 1 554 ? 21.578 20.562 2.455 1 97.62 554 ALA A CA 1
ATOM 4500 C C . ALA A 1 554 ? 20.453 19.844 1.71 1 97.62 554 ALA A C 1
ATOM 4502 O O . ALA A 1 554 ? 20.703 19.109 0.752 1 97.62 554 ALA A O 1
ATOM 4503 N N . GLN A 1 555 ? 19.266 20.078 2.088 1 95.75 555 GLN A N 1
ATOM 4504 C CA . GLN A 1 555 ? 18.109 19.422 1.516 1 95.75 555 GLN A CA 1
ATOM 4505 C C . GLN A 1 555 ? 17.938 19.797 0.043 1 95.75 555 GLN A C 1
ATOM 4507 O O . GLN A 1 555 ? 17.344 19.031 -0.726 1 95.75 555 GLN A O 1
ATOM 4512 N N . VAL A 1 556 ? 18.438 20.969 -0.356 1 95.75 556 VAL A N 1
ATOM 4513 C CA . VAL A 1 556 ? 18.281 21.406 -1.742 1 95.75 556 VAL A CA 1
ATOM 4514 C C . VAL A 1 556 ? 19.641 21.391 -2.443 1 95.75 556 VAL A C 1
ATOM 4516 O O . VAL A 1 556 ? 19.844 22.125 -3.412 1 95.75 556 VAL A O 1
ATOM 4519 N N . ASP A 1 557 ? 20.594 20.766 -1.866 1 95.25 557 ASP A N 1
ATOM 4520 C CA . ASP A 1 557 ? 21.891 20.469 -2.467 1 95.25 557 ASP A CA 1
ATOM 4521 C C . ASP A 1 557 ? 22.766 21.719 -2.551 1 95.25 557 ASP A C 1
ATOM 4523 O O . ASP A 1 557 ? 23.5 21.891 -3.518 1 95.25 557 ASP A O 1
ATOM 4527 N N . ARG A 1 558 ? 22.594 22.625 -1.605 1 96.88 558 ARG A N 1
ATOM 4528 C CA . ARG A 1 558 ? 23.422 23.828 -1.573 1 96.88 558 ARG A CA 1
ATOM 4529 C C . ARG A 1 558 ? 24.469 23.75 -0.466 1 96.88 558 ARG A C 1
ATOM 4531 O O . ARG A 1 558 ? 25.297 24.641 -0.323 1 96.88 558 ARG A O 1
ATOM 4538 N N . LEU A 1 559 ? 24.375 22.719 0.277 1 97.44 559 LEU A N 1
ATOM 4539 C CA . LEU A 1 559 ? 25.344 22.406 1.327 1 97.44 559 LEU A CA 1
ATOM 4540 C C . LEU A 1 559 ? 25.516 20.891 1.48 1 97.44 559 LEU A C 1
ATOM 4542 O O . LEU A 1 559 ? 24.531 20.141 1.386 1 97.44 559 LEU A O 1
ATOM 4546 N N . ASP A 1 560 ? 26.734 20.453 1.662 1 96.38 560 ASP A N 1
ATOM 4547 C CA . ASP A 1 560 ? 26.984 19.031 1.917 1 96.38 560 ASP A CA 1
ATOM 4548 C C . ASP A 1 560 ? 26.531 18.656 3.322 1 96.38 560 ASP A C 1
ATOM 4550 O O . ASP A 1 560 ? 26.812 19.359 4.289 1 96.38 560 ASP A O 1
ATOM 4554 N N . TYR A 1 561 ? 25.844 17.484 3.416 1 97.06 561 TYR A N 1
ATOM 4555 C CA . TYR A 1 561 ? 25.344 17.031 4.711 1 97.06 561 TYR A CA 1
ATOM 4556 C C . TYR A 1 561 ? 26.5 16.797 5.684 1 97.06 561 TYR A C 1
ATOM 4558 O O . TYR A 1 561 ? 26.328 16.922 6.898 1 97.06 561 TYR A O 1
ATOM 4566 N N . LYS A 1 562 ? 27.672 16.469 5.219 1 96.06 562 LYS A N 1
ATOM 4567 C CA . LYS A 1 562 ? 28.844 16.297 6.086 1 96.06 562 LYS A CA 1
ATOM 4568 C C . LYS A 1 562 ? 29.109 17.562 6.895 1 96.06 562 LYS A C 1
ATOM 4570 O O . LYS A 1 562 ? 29.484 17.5 8.062 1 96.06 562 LYS A O 1
ATOM 4575 N N . THR A 1 563 ? 28.984 18.703 6.203 1 97.62 563 THR A N 1
ATOM 4576 C CA . THR A 1 563 ? 29.156 19.984 6.883 1 97.62 563 THR A CA 1
ATOM 4577 C C . THR A 1 563 ? 28.125 20.172 7.98 1 97.62 563 THR A C 1
ATOM 4579 O O . THR A 1 563 ? 28.422 20.688 9.055 1 97.62 563 THR A O 1
ATOM 4582 N N . VAL A 1 564 ? 26.891 19.75 7.727 1 98.06 564 VAL A N 1
ATOM 4583 C CA . VAL A 1 564 ? 25.828 19.828 8.719 1 98.06 564 VAL A CA 1
ATOM 4584 C C . VAL A 1 564 ? 26.203 19 9.945 1 98.06 564 VAL A C 1
ATOM 4586 O O . VAL A 1 564 ? 26.078 19.469 11.078 1 98.06 564 VAL A O 1
ATOM 4589 N N . PHE A 1 565 ? 26.656 17.797 9.742 1 97.56 565 PHE A N 1
ATOM 4590 C CA . PHE A 1 565 ? 26.984 16.906 10.852 1 97.56 565 PHE A CA 1
ATOM 4591 C C . PHE A 1 565 ? 28.203 17.422 11.609 1 97.56 565 PHE A C 1
ATOM 4593 O O . PHE A 1 565 ? 28.297 17.266 12.828 1 97.56 565 PHE A O 1
ATOM 4600 N N . GLN A 1 566 ? 29.156 18.062 10.898 1 97.25 566 GLN A N 1
ATOM 4601 C CA . GLN A 1 566 ? 30.281 18.703 11.57 1 97.25 566 GLN A CA 1
ATOM 4602 C C . GLN A 1 566 ? 29.797 19.844 12.469 1 97.25 566 GLN A C 1
ATOM 4604 O O . GLN A 1 566 ? 30.328 20.031 13.562 1 97.25 566 GLN A O 1
ATOM 4609 N N . LEU A 1 567 ? 28.844 20.594 11.969 1 97.88 567 LEU A N 1
ATOM 4610 C CA . LEU A 1 567 ? 28.266 21.672 12.75 1 97.88 567 LEU A CA 1
ATOM 4611 C C . LEU A 1 567 ? 27.672 21.156 14.055 1 97.88 567 LEU A C 1
ATOM 4613 O O . LEU A 1 567 ? 27.719 21.844 15.078 1 97.88 567 LEU A O 1
ATOM 4617 N N . LEU A 1 568 ? 27.156 19.953 14.039 1 97.5 568 LEU A N 1
ATOM 4618 C CA . LEU A 1 568 ? 26.453 19.391 15.195 1 97.5 568 LEU A CA 1
ATOM 4619 C C . LEU A 1 568 ? 27.438 18.844 16.219 1 97.5 568 LEU A C 1
ATOM 4621 O O . LEU A 1 568 ? 27.047 18.469 17.328 1 97.5 568 LEU A O 1
ATOM 4625 N N . GLU A 1 569 ? 28.719 18.859 15.992 1 96.31 569 GLU A N 1
ATOM 4626 C CA . GLU A 1 569 ? 29.719 18.266 16.875 1 96.31 569 GLU A CA 1
ATOM 4627 C C . GLU A 1 569 ? 29.828 19.047 18.188 1 96.31 569 GLU A C 1
ATOM 4629 O O . GLU A 1 569 ? 30.266 18.5 19.203 1 96.31 569 GLU A O 1
ATOM 4634 N N . TYR A 1 570 ? 29.359 20.266 18.234 1 97.38 570 TYR A N 1
ATOM 4635 C CA . TYR A 1 570 ? 29.484 21.078 19.438 1 97.38 570 TYR A CA 1
ATOM 4636 C C . TYR A 1 570 ? 28.359 20.766 20.422 1 97.38 570 TYR A C 1
ATOM 4638 O O . TYR A 1 570 ? 28.359 21.25 21.547 1 97.38 570 TYR A O 1
ATOM 4646 N N . LEU A 1 571 ? 27.422 19.969 20.062 1 97.06 571 LEU A N 1
ATOM 4647 C CA . LEU A 1 571 ? 26.125 19.797 20.719 1 97.06 571 LEU A CA 1
ATOM 4648 C C . LEU A 1 571 ? 26.297 19.406 22.172 1 97.06 571 LEU A C 1
ATOM 4650 O O . LEU A 1 571 ? 25.484 19.781 23.031 1 97.06 571 LEU A O 1
ATOM 4654 N N . PRO A 1 572 ? 27.312 18.625 22.547 1 95.44 572 PRO A N 1
ATOM 4655 C CA . PRO A 1 572 ? 27.453 18.297 23.969 1 95.44 572 PRO A CA 1
ATOM 4656 C C . PRO A 1 572 ? 27.578 19.531 24.859 1 95.44 572 PRO A C 1
ATOM 4658 O O . PRO A 1 572 ? 27.328 19.453 26.062 1 95.44 572 PRO A O 1
ATOM 4661 N N . LYS A 1 573 ? 27.859 20.688 24.188 1 95.88 573 LYS A N 1
ATOM 4662 C CA . LYS A 1 573 ? 28.016 21.938 24.938 1 95.88 573 LYS A CA 1
ATOM 4663 C C . LYS A 1 573 ? 26.734 22.766 24.891 1 95.88 573 LYS A C 1
ATOM 4665 O O . LYS A 1 573 ? 26.609 23.766 25.609 1 95.88 573 LYS A O 1
ATOM 4670 N N . GLU A 1 574 ? 25.75 22.406 24.094 1 95.88 574 GLU A N 1
ATOM 4671 C CA . GLU A 1 574 ? 24.547 23.188 23.891 1 95.88 574 GLU A CA 1
ATOM 4672 C C . GLU A 1 574 ? 23.531 22.953 25.016 1 95.88 574 GLU A C 1
ATOM 4674 O O . GLU A 1 574 ? 23.172 21.812 25.312 1 95.88 574 GLU A O 1
ATOM 4679 N N . GLN A 1 575 ? 23.016 24.047 25.547 1 90.38 575 GLN A N 1
ATOM 4680 C CA . GLN A 1 575 ? 22.109 23.922 26.688 1 90.38 575 GLN A CA 1
ATOM 4681 C C . GLN A 1 575 ? 20.703 24.359 26.312 1 90.38 575 GLN A C 1
ATOM 4683 O O . GLN A 1 575 ? 19.75 24.078 27.031 1 90.38 575 GLN A O 1
ATOM 4688 N N . SER A 1 576 ? 20.594 25.047 25.188 1 88.88 576 SER A N 1
ATOM 4689 C CA . SER A 1 576 ? 19.297 25.578 24.797 1 88.88 576 SER A CA 1
ATOM 4690 C C . SER A 1 576 ? 18.375 24.484 24.281 1 88.88 576 SER A C 1
ATOM 4692 O O . SER A 1 576 ? 18.703 23.812 23.297 1 88.88 576 SER A O 1
ATOM 4694 N N . SER A 1 577 ? 17.172 24.359 24.875 1 85.75 577 SER A N 1
ATOM 4695 C CA . SER A 1 577 ? 16.172 23.375 24.438 1 85.75 577 SER A CA 1
ATOM 4696 C C . SER A 1 577 ? 15.656 23.719 23.047 1 85.75 577 SER A C 1
ATOM 4698 O O . SER A 1 577 ? 15.344 22.812 22.266 1 85.75 577 SER A O 1
ATOM 4700 N N . MET A 1 578 ? 15.523 24.922 22.75 1 87.06 578 MET A N 1
ATOM 4701 C CA . MET A 1 578 ? 15.047 25.344 21.438 1 87.06 578 MET A CA 1
ATOM 4702 C C . MET A 1 578 ? 15.992 24.891 20.344 1 87.06 578 MET A C 1
ATOM 4704 O O . MET A 1 578 ? 15.555 24.453 19.266 1 87.06 578 MET A O 1
ATOM 4708 N N . VAL A 1 579 ? 17.266 25.031 20.609 1 93 579 VAL A N 1
ATOM 4709 C CA . VAL A 1 579 ? 18.266 24.609 19.625 1 93 579 VAL A CA 1
ATOM 4710 C C . VAL A 1 579 ? 18.219 23.094 19.438 1 93 579 VAL A C 1
ATOM 4712 O O . VAL A 1 579 ? 18.266 22.609 18.312 1 93 579 VAL A O 1
ATOM 4715 N N . TRP A 1 580 ? 18.062 22.391 20.547 1 93.25 580 TRP A N 1
ATOM 4716 C CA . TRP A 1 580 ? 17.953 20.938 20.453 1 93.25 580 TRP A CA 1
ATOM 4717 C C . TRP A 1 580 ? 16.703 20.516 19.688 1 93.25 580 TRP A C 1
ATOM 4719 O O . TRP A 1 580 ? 16.703 19.5 19 1 93.25 580 TRP A O 1
ATOM 4729 N N . ASP A 1 581 ? 15.672 21.266 19.781 1 91.5 581 ASP A N 1
ATOM 4730 C CA . ASP A 1 581 ? 14.438 20.938 19.062 1 91.5 581 ASP A CA 1
ATOM 4731 C C . ASP A 1 581 ? 14.656 20.969 17.562 1 91.5 581 ASP A C 1
ATOM 4733 O O . ASP A 1 581 ? 14.172 20.094 16.844 1 91.5 581 ASP A O 1
ATOM 4737 N N . ILE A 1 582 ? 15.328 22.016 17.094 1 93.94 582 ILE A N 1
ATOM 4738 C CA . ILE A 1 582 ? 15.555 22.125 15.648 1 93.94 582 ILE A CA 1
ATOM 4739 C C . ILE A 1 582 ? 16.547 21.047 15.203 1 93.94 582 ILE A C 1
ATOM 4741 O O . ILE A 1 582 ? 16.453 20.531 14.094 1 93.94 582 ILE A O 1
ATOM 4745 N N . VAL A 1 583 ? 17.516 20.719 16.078 1 96.19 583 VAL A N 1
ATOM 4746 C CA . VAL A 1 583 ? 18.438 19.625 15.781 1 96.19 583 VAL A CA 1
ATOM 4747 C C . VAL A 1 583 ? 17.656 18.328 15.602 1 96.19 583 VAL A C 1
ATOM 4749 O O . VAL A 1 583 ? 17.828 17.609 14.617 1 96.19 583 VAL A O 1
ATOM 4752 N N . LYS A 1 584 ? 16.797 18.062 16.516 1 94.75 584 LYS A N 1
ATOM 4753 C CA . LYS A 1 584 ? 15.969 16.859 16.453 1 94.75 584 LYS A CA 1
ATOM 4754 C C . LYS A 1 584 ? 15.125 16.844 15.18 1 94.75 584 LYS A C 1
ATOM 4756 O O . LYS A 1 584 ? 15.047 15.836 14.484 1 94.75 584 LYS A O 1
ATOM 4761 N N . SER A 1 585 ? 14.492 17.953 14.922 1 94.25 585 SER A N 1
ATOM 4762 C CA . SER A 1 585 ? 13.625 18.047 13.75 1 94.25 585 SER A CA 1
ATOM 4763 C C . SER A 1 585 ? 14.398 17.75 12.469 1 94.25 585 SER A C 1
ATOM 4765 O O . SER A 1 585 ? 13.898 17.062 11.586 1 94.25 585 SER A O 1
ATOM 4767 N N . GLY A 1 586 ? 15.594 18.344 12.383 1 95.69 586 GLY A N 1
ATOM 4768 C CA . GLY A 1 586 ? 16.422 18.094 11.219 1 95.69 586 GLY A CA 1
ATOM 4769 C C . GLY A 1 586 ? 16.844 16.641 11.086 1 95.69 586 GLY A C 1
ATOM 4770 O O . GLY A 1 586 ? 16.812 16.078 9.992 1 95.69 586 GLY A O 1
ATOM 4771 N N . LEU A 1 587 ? 17.188 16.047 12.219 1 96.5 587 LEU A N 1
ATOM 4772 C CA . LEU A 1 587 ? 17.609 14.648 12.227 1 96.5 587 LEU A CA 1
ATOM 4773 C C . LEU A 1 587 ? 16.453 13.711 11.906 1 96.5 587 LEU A C 1
ATOM 4775 O O . LEU A 1 587 ? 16.609 12.758 11.141 1 96.5 587 LEU A O 1
ATOM 4779 N N . VAL A 1 588 ? 15.336 13.984 12.453 1 94.38 588 VAL A N 1
ATOM 4780 C CA . VAL A 1 588 ? 14.141 13.172 12.227 1 94.38 588 VAL A CA 1
ATOM 4781 C C . VAL A 1 588 ? 13.75 13.25 10.75 1 94.38 588 VAL A C 1
ATOM 4783 O O . VAL A 1 588 ? 13.344 12.242 10.164 1 94.38 588 VAL A O 1
ATOM 4786 N N . ALA A 1 589 ? 13.867 14.406 10.164 1 93.81 589 ALA A N 1
ATOM 4787 C CA . ALA A 1 589 ? 13.539 14.57 8.75 1 93.81 589 ALA A CA 1
ATOM 4788 C C . ALA A 1 589 ? 14.414 13.672 7.879 1 93.81 589 ALA A C 1
ATOM 4790 O O . ALA A 1 589 ? 13.93 13.094 6.898 1 93.81 589 ALA A O 1
ATOM 4791 N N . ILE A 1 590 ? 15.625 13.562 8.227 1 95.44 590 ILE A N 1
ATOM 4792 C CA . ILE A 1 590 ? 16.531 12.719 7.465 1 95.44 590 ILE A CA 1
ATOM 4793 C C . ILE A 1 590 ? 16.062 11.266 7.535 1 95.44 590 ILE A C 1
ATOM 4795 O O . ILE A 1 590 ? 15.984 10.578 6.508 1 95.44 590 ILE A O 1
ATOM 4799 N N . VAL A 1 591 ? 15.75 10.805 8.711 1 93.38 591 VAL A N 1
ATOM 4800 C CA . VAL A 1 591 ? 15.289 9.43 8.875 1 93.38 591 VAL A CA 1
ATOM 4801 C C . VAL A 1 591 ? 14 9.227 8.086 1 93.38 591 VAL A C 1
ATOM 4803 O O . VAL A 1 591 ? 13.812 8.18 7.453 1 93.38 591 VAL A O 1
ATOM 4806 N N . ASP A 1 592 ? 13.133 10.172 8.156 1 90.94 592 ASP A N 1
ATOM 4807 C CA . ASP A 1 592 ? 11.852 10.086 7.457 1 90.94 592 ASP A CA 1
ATOM 4808 C C . ASP A 1 592 ? 12.055 9.977 5.949 1 90.94 592 ASP A C 1
ATOM 4810 O O . ASP A 1 592 ? 11.281 9.305 5.258 1 90.94 592 ASP A O 1
ATOM 4814 N N . PHE A 1 593 ? 13.086 10.641 5.449 1 92.75 593 PHE A N 1
ATOM 4815 C CA . PHE A 1 593 ? 13.359 10.609 4.016 1 92.75 593 PHE A CA 1
ATOM 4816 C C . PHE A 1 593 ? 13.797 9.211 3.584 1 92.75 593 PHE A C 1
ATOM 4818 O O . PHE A 1 593 ? 13.539 8.797 2.451 1 92.75 593 PHE A O 1
ATOM 4825 N N . PHE A 1 594 ? 14.383 8.492 4.484 1 90.94 594 PHE A N 1
ATOM 4826 C CA . PHE A 1 594 ? 14.789 7.121 4.172 1 90.94 594 PHE A CA 1
ATOM 4827 C C . PHE A 1 594 ? 13.578 6.195 4.145 1 90.94 594 PHE A C 1
ATOM 4829 O O . PHE A 1 594 ? 13.586 5.176 3.451 1 90.94 594 PHE A O 1
ATOM 4836 N N . GLY A 1 595 ? 12.578 6.594 4.91 1 82.75 595 GLY A N 1
ATOM 4837 C CA . GLY A 1 595 ? 11.406 5.734 4.965 1 82.75 595 GLY A CA 1
ATOM 4838 C C . GLY A 1 595 ? 11.727 4.328 5.438 1 82.75 595 GLY A C 1
ATOM 4839 O O . GLY A 1 595 ? 12.383 4.145 6.461 1 82.75 595 GLY A O 1
ATOM 4840 N N . ASN A 1 596 ? 11.188 3.334 4.723 1 80.06 596 ASN A N 1
ATOM 4841 C CA . ASN A 1 596 ? 11.406 1.938 5.086 1 80.06 596 ASN A CA 1
ATOM 4842 C C . ASN A 1 596 ? 12.438 1.275 4.184 1 80.06 596 ASN A C 1
ATOM 4844 O O . ASN A 1 596 ? 12.5 0.048 4.098 1 80.06 596 ASN A O 1
ATOM 4848 N N . GLU A 1 597 ? 13.227 2.047 3.555 1 87.62 597 GLU A N 1
ATOM 4849 C CA . GLU A 1 597 ? 14.289 1.507 2.711 1 87.62 597 GLU A CA 1
ATOM 4850 C C . GLU A 1 597 ? 15.414 0.915 3.551 1 87.62 597 GLU A C 1
ATOM 4852 O O . GLU A 1 597 ? 15.578 1.27 4.723 1 87.62 597 GLU A O 1
ATOM 4857 N N . PRO A 1 598 ? 16.172 -0.02 3.057 1 86.38 598 PRO A N 1
ATOM 4858 C CA . PRO A 1 598 ? 17.188 -0.729 3.838 1 86.38 598 PRO A CA 1
ATOM 4859 C C . PRO A 1 598 ? 18.203 0.215 4.484 1 86.38 598 PRO A C 1
ATOM 4861 O O . PRO A 1 598 ? 18.672 -0.039 5.598 1 86.38 598 PRO A O 1
ATOM 4864 N N . GLU A 1 599 ? 18.547 1.312 3.805 1 90.56 599 GLU A N 1
ATOM 4865 C CA . GLU A 1 599 ? 19.547 2.26 4.305 1 90.56 599 GLU A CA 1
ATOM 4866 C C . GLU A 1 599 ? 19.047 2.982 5.551 1 90.56 599 GLU A C 1
ATOM 4868 O O . GLU A 1 599 ? 19.828 3.582 6.289 1 90.56 599 GLU A O 1
ATOM 4873 N N . ALA A 1 600 ? 17.766 2.881 5.809 1 89.69 600 ALA A N 1
ATOM 4874 C CA . ALA A 1 600 ? 17.172 3.555 6.957 1 89.69 600 ALA A CA 1
ATOM 4875 C C . ALA A 1 600 ? 17.766 3.055 8.266 1 89.69 600 ALA A C 1
ATOM 4877 O O . ALA A 1 600 ? 17.828 3.793 9.25 1 89.69 600 ALA A O 1
ATOM 4878 N N . GLU A 1 601 ? 18.203 1.829 8.266 1 87.81 601 GLU A N 1
ATOM 4879 C CA . GLU A 1 601 ? 18.797 1.244 9.469 1 87.81 601 GLU A CA 1
ATOM 4880 C C . GLU A 1 601 ? 19.984 2.066 9.961 1 87.81 601 GLU A C 1
ATOM 4882 O O . GLU A 1 601 ? 20.078 2.387 11.141 1 87.81 601 GLU A O 1
ATOM 4887 N N . PHE A 1 602 ? 20.844 2.453 9.031 1 92.31 602 PHE A N 1
ATOM 4888 C CA . PHE A 1 602 ? 22.047 3.186 9.375 1 92.31 602 PHE A CA 1
ATOM 4889 C C . PHE A 1 602 ? 21.719 4.609 9.805 1 92.31 602 PHE A C 1
ATOM 4891 O O . PHE A 1 602 ? 22.344 5.152 10.719 1 92.31 602 PHE A O 1
ATOM 4898 N N . ALA A 1 603 ? 20.766 5.211 9.148 1 94.62 603 ALA A N 1
ATOM 4899 C CA . ALA A 1 603 ? 20.328 6.555 9.516 1 94.62 603 ALA A CA 1
ATOM 4900 C C . ALA A 1 603 ? 19.75 6.578 10.93 1 94.62 603 ALA A C 1
ATOM 4902 O O . ALA A 1 603 ? 20.078 7.465 11.727 1 94.62 603 ALA A O 1
ATOM 4903 N N . LYS A 1 604 ? 18.906 5.602 11.234 1 92.5 604 LYS A N 1
ATOM 4904 C CA . LYS A 1 604 ? 18.297 5.512 12.555 1 92.5 604 LYS A CA 1
ATOM 4905 C C . LYS A 1 604 ? 19.344 5.367 13.641 1 92.5 604 LYS A C 1
ATOM 4907 O O . LYS A 1 604 ? 19.281 6.047 14.672 1 92.5 604 LYS A O 1
ATOM 4912 N N . ARG A 1 605 ? 20.312 4.551 13.438 1 91.94 605 ARG A N 1
ATOM 4913 C CA . ARG A 1 605 ? 21.359 4.312 14.43 1 91.94 605 ARG A CA 1
ATOM 4914 C C . ARG A 1 605 ? 22.203 5.559 14.633 1 91.94 605 ARG A C 1
ATOM 4916 O O . ARG A 1 605 ? 22.562 5.895 15.766 1 91.94 605 ARG A O 1
ATOM 4923 N N . TYR A 1 606 ? 22.531 6.191 13.555 1 94.94 606 TYR A N 1
ATOM 4924 C CA . TYR A 1 606 ? 23.344 7.398 13.648 1 94.94 606 TYR A CA 1
ATOM 4925 C C . TYR A 1 606 ? 22.609 8.508 14.375 1 94.94 606 TYR A C 1
ATOM 4927 O O . TYR A 1 606 ? 23.172 9.18 15.242 1 94.94 606 TYR A O 1
ATOM 4935 N N . VAL A 1 607 ? 21.375 8.727 14.023 1 95.38 607 VAL A N 1
ATOM 4936 C CA . VAL A 1 607 ? 20.562 9.766 14.641 1 95.38 607 VAL A CA 1
ATOM 4937 C C . VAL A 1 607 ? 20.391 9.469 16.125 1 95.38 607 VAL A C 1
ATOM 4939 O O . VAL A 1 607 ? 20.469 10.367 16.969 1 95.38 607 VAL A O 1
ATOM 4942 N N . ASN A 1 608 ? 20.188 8.219 16.469 1 94.06 608 ASN A N 1
ATOM 4943 C CA . ASN A 1 608 ? 20.047 7.84 17.859 1 94.06 608 ASN A CA 1
ATOM 4944 C C . ASN A 1 608 ? 21.328 8.109 18.656 1 94.06 608 ASN A C 1
ATOM 4946 O O . ASN A 1 608 ? 21.281 8.43 19.844 1 94.06 608 ASN A O 1
ATOM 4950 N N . LYS A 1 609 ? 22.438 7.949 17.984 1 94.25 609 LYS A N 1
ATOM 4951 C CA . LYS A 1 609 ? 23.719 8.281 18.609 1 94.25 609 LYS A CA 1
ATOM 4952 C C . LYS A 1 609 ? 23.75 9.75 19.031 1 94.25 609 LYS A C 1
ATOM 4954 O O . LYS A 1 609 ? 24.203 10.07 20.125 1 94.25 609 LYS A O 1
ATOM 4959 N N . ILE A 1 610 ? 23.266 10.625 18.203 1 95.19 610 ILE A N 1
ATOM 4960 C CA . ILE A 1 610 ? 23.234 12.055 18.516 1 95.19 610 ILE A CA 1
ATOM 4961 C C . ILE A 1 610 ? 22.172 12.328 19.578 1 95.19 610 ILE A C 1
ATOM 4963 O O . ILE A 1 610 ? 22.422 13.07 20.531 1 95.19 610 ILE A O 1
ATOM 4967 N N . MET A 1 611 ? 21.031 11.727 19.406 1 93.31 611 MET A N 1
ATOM 4968 C CA . MET A 1 611 ? 19.938 11.93 20.359 1 93.31 611 MET A CA 1
ATOM 4969 C C . MET A 1 611 ? 20.312 11.461 21.75 1 93.31 611 MET A C 1
ATOM 4971 O O . MET A 1 611 ? 19.891 12.031 22.75 1 93.31 611 MET A O 1
ATOM 4975 N N . LYS A 1 612 ? 21.109 10.453 21.844 1 91.81 612 LYS A N 1
ATOM 4976 C CA . LYS A 1 612 ? 21.562 9.914 23.109 1 91.81 612 LYS A CA 1
ATOM 4977 C C . LYS A 1 612 ? 22.328 10.961 23.922 1 91.81 612 LYS A C 1
ATOM 4979 O O . LYS A 1 612 ? 22.266 10.977 25.141 1 91.81 612 LYS A O 1
ATOM 4984 N N . ILE A 1 613 ? 23.047 11.875 23.203 1 93.62 613 ILE A N 1
ATOM 4985 C CA . ILE A 1 613 ? 23.766 12.945 23.875 1 93.62 613 ILE A CA 1
ATOM 4986 C C . ILE A 1 613 ? 22.797 13.758 24.734 1 93.62 613 ILE A C 1
ATOM 4988 O O . ILE A 1 613 ? 23.062 14.008 25.906 1 93.62 613 ILE A O 1
ATOM 4992 N N . TRP A 1 614 ? 21.703 14.117 24.094 1 92.19 614 TRP A N 1
ATOM 4993 C CA . TRP A 1 614 ? 20.703 14.906 24.812 1 92.19 614 TRP A CA 1
ATOM 4994 C C . TRP A 1 614 ? 20.078 14.102 25.953 1 92.19 614 TRP A C 1
ATOM 4996 O O . TRP A 1 614 ? 19.844 14.633 27.047 1 92.19 614 TRP A O 1
ATOM 5006 N N . ILE A 1 615 ? 19.766 12.859 25.719 1 88.81 615 ILE A N 1
ATOM 5007 C CA . ILE A 1 615 ? 19.141 11.984 26.703 1 88.81 615 ILE A CA 1
ATOM 5008 C C . ILE A 1 615 ? 20.062 11.852 27.922 1 88.81 615 ILE A C 1
ATOM 5010 O O . ILE A 1 615 ? 19.609 11.906 29.062 1 88.81 615 ILE A O 1
ATOM 5014 N N . ASP A 1 616 ? 21.328 11.695 27.672 1 87.5 616 ASP A N 1
ATOM 5015 C CA . ASP A 1 616 ? 22.297 11.555 28.75 1 87.5 616 ASP A CA 1
ATOM 5016 C C . ASP A 1 616 ? 22.438 12.852 29.547 1 87.5 616 ASP A C 1
ATOM 5018 O O . ASP A 1 616 ? 22.609 12.828 30.766 1 87.5 616 ASP A O 1
ATOM 5022 N N . MET A 1 617 ? 22.328 13.914 28.797 1 87.5 617 MET A N 1
ATOM 5023 C CA . MET A 1 617 ? 22.469 15.234 29.406 1 87.5 617 MET A CA 1
ATOM 5024 C C . MET A 1 617 ? 21.281 15.555 30.297 1 87.5 617 MET A C 1
ATOM 5026 O O . MET A 1 617 ? 21.438 16.172 31.359 1 87.5 617 MET A O 1
ATOM 5030 N N . THR A 1 618 ? 20.047 15.109 29.969 1 85.56 618 THR A N 1
ATOM 5031 C CA . THR A 1 618 ? 18.844 15.586 30.625 1 85.56 618 THR A CA 1
ATOM 5032 C C . THR A 1 618 ? 18.219 14.484 31.469 1 85.56 618 THR A C 1
ATOM 5034 O O . THR A 1 618 ? 17.359 14.75 32.312 1 85.56 618 THR A O 1
ATOM 5037 N N . ASN A 1 619 ? 18.547 13.234 31.297 1 80.25 619 ASN A N 1
ATOM 5038 C CA . ASN A 1 619 ? 18.016 12.07 32 1 80.25 619 ASN A CA 1
ATOM 5039 C C . ASN A 1 619 ? 16.5 12.133 32.125 1 80.25 619 ASN A C 1
ATOM 5041 O O . ASN A 1 619 ? 15.961 12.164 33.25 1 80.25 619 ASN A O 1
ATOM 5045 N N . PRO A 1 620 ? 15.867 12.094 31 1 79.19 620 PRO A N 1
ATOM 5046 C CA . PRO A 1 620 ? 14.414 12.289 30.984 1 79.19 620 PRO A CA 1
ATOM 5047 C C . PRO A 1 620 ? 13.656 11.086 31.547 1 79.19 620 PRO A C 1
ATOM 5049 O O . PRO A 1 620 ? 12.43 11.133 31.688 1 79.19 620 PRO A O 1
ATOM 5052 N N . TRP A 1 621 ? 14.219 9.984 31.984 1 75.5 621 TRP A N 1
ATOM 5053 C CA . TRP A 1 621 ? 13.578 8.734 32.375 1 75.5 621 TRP A CA 1
ATOM 5054 C C . TRP A 1 621 ? 13.141 8.789 33.844 1 75.5 621 TRP A C 1
ATOM 5056 O O . TRP A 1 621 ? 12.484 7.867 34.344 1 75.5 621 TRP A O 1
ATOM 5066 N N . LEU A 1 622 ? 13.508 9.789 34.594 1 59.22 622 LEU A N 1
ATOM 5067 C CA . LEU A 1 622 ? 13.117 9.883 36 1 59.22 622 LEU A CA 1
ATOM 5068 C C . LEU A 1 622 ? 11.602 9.969 36.156 1 59.22 622 LEU A C 1
ATOM 5070 O O . LEU A 1 622 ? 10.977 10.922 35.656 1 59.22 622 LEU A O 1
ATOM 5074 N N . HIS A 1 623 ? 10.852 8.891 36.344 1 55 623 HIS A N 1
ATOM 5075 C CA . HIS A 1 623 ? 9.414 8.703 36.188 1 55 623 HIS A CA 1
ATOM 5076 C C . HIS A 1 623 ? 8.664 9.031 37.469 1 55 623 HIS A C 1
ATOM 5078 O O . HIS A 1 623 ? 7.43 9.109 37.469 1 55 623 HIS A O 1
ATOM 5084 N N . SER A 1 624 ? 9.188 8.828 38.75 1 48.31 624 SER A N 1
ATOM 5085 C CA . SER A 1 624 ? 8.273 8.969 39.875 1 48.31 624 SER A CA 1
ATOM 5086 C C . SER A 1 624 ? 8.117 10.438 40.281 1 48.31 624 SER A C 1
ATOM 5088 O O . SER A 1 624 ? 9.109 11.164 40.375 1 48.31 624 SER A O 1
ATOM 5090 N N . ASP A 1 625 ? 7.066 10.984 40.125 1 41.44 625 ASP A N 1
ATOM 5091 C CA . ASP A 1 625 ? 6.742 12.266 40.75 1 41.44 625 ASP A CA 1
ATOM 5092 C C . ASP A 1 625 ? 6.902 12.188 42.281 1 41.44 625 ASP A C 1
ATOM 5094 O O . ASP A 1 625 ? 6.527 13.117 43 1 41.44 625 ASP A O 1
ATOM 5098 N N . ASP A 1 626 ? 7.086 10.93 42.969 1 36.5 626 ASP A N 1
ATOM 5099 C CA . ASP A 1 626 ? 7.16 10.953 44.438 1 36.5 626 ASP A CA 1
ATOM 5100 C C . ASP A 1 626 ? 8.453 11.609 44.906 1 36.5 626 ASP A C 1
ATOM 5102 O O . ASP A 1 626 ? 9.547 11.203 44.5 1 36.5 626 ASP A O 1
ATOM 5106 N N . PRO A 1 627 ? 8.516 12.766 45.5 1 34.53 627 PRO A N 1
ATOM 5107 C CA . PRO A 1 627 ? 9.711 13.367 46.094 1 34.53 627 PRO A CA 1
ATOM 5108 C C . PRO A 1 627 ? 10.609 12.344 46.781 1 34.53 627 PRO A C 1
ATOM 5110 O O . PRO A 1 627 ? 11.812 12.555 46.906 1 34.53 627 PRO A O 1
ATOM 5113 N N . GLU A 1 628 ? 10.281 11.211 47.531 1 31.25 628 GLU A N 1
ATOM 5114 C CA . GLU A 1 628 ? 11.031 10.359 48.438 1 31.25 628 GLU A CA 1
ATOM 5115 C C . GLU A 1 628 ? 11.812 9.281 47.688 1 31.25 628 GLU A C 1
ATOM 5117 O O . GLU A 1 628 ? 12.812 8.773 48.188 1 31.25 628 GLU A O 1
ATOM 5122 N N . GLU A 1 629 ? 11.391 8.492 46.719 1 31.59 629 GLU A N 1
ATOM 5123 C CA . GLU A 1 629 ? 12.078 7.258 46.375 1 31.59 629 GLU A CA 1
ATOM 5124 C C . GLU A 1 629 ? 13.148 7.516 45.312 1 31.59 629 GLU A C 1
ATOM 5126 O O . GLU A 1 629 ? 12.844 7.523 44.094 1 31.59 629 GLU A O 1
ATOM 5131 N N . GLY A 1 630 ? 14.234 8.289 45.438 1 27.84 630 GLY A N 1
ATOM 5132 C CA . GLY A 1 630 ? 15.508 8.203 44.75 1 27.84 630 GLY A CA 1
ATOM 5133 C C . GLY A 1 630 ? 16.094 6.805 44.75 1 27.84 630 GLY A C 1
ATOM 5134 O O . GLY A 1 630 ? 17.156 6.578 45.344 1 27.84 630 GLY A O 1
ATOM 5135 N N . VAL A 1 631 ? 15.508 5.547 44.75 1 26.38 631 VAL A N 1
ATOM 5136 C CA . VAL A 1 631 ? 16.297 4.316 44.75 1 26.38 631 VAL A CA 1
ATOM 5137 C C . VAL A 1 631 ? 17.188 4.266 43.5 1 26.38 631 VAL A C 1
ATOM 5139 O O . VAL A 1 631 ? 16.703 4.395 42.375 1 26.38 631 VAL A O 1
ATOM 5142 N N . SER A 1 632 ? 18.594 4.305 43.625 1 25.19 632 SER A N 1
ATOM 5143 C CA . SER A 1 632 ? 19.75 3.908 42.812 1 25.19 632 SER A CA 1
ATOM 5144 C C . SER A 1 632 ? 19.641 2.455 42.375 1 25.19 632 SER A C 1
ATOM 5146 O O . SER A 1 632 ? 19.547 1.549 43.188 1 25.19 632 SER A O 1
ATOM 5148 N N . SER A 1 633 ? 18.906 1.862 41.594 1 25.56 633 SER A N 1
ATOM 5149 C CA . SER A 1 633 ? 19.156 0.51 41.125 1 25.56 633 SER A CA 1
ATOM 5150 C C . SER A 1 633 ? 20.578 0.359 40.594 1 25.56 633 SER A C 1
ATOM 5152 O O . SER A 1 633 ? 20.938 0.931 39.562 1 25.56 633 SER A O 1
ATOM 5154 N N . THR A 1 634 ? 21.672 0.175 41.531 1 23.98 634 THR A N 1
ATOM 5155 C CA . THR A 1 634 ? 23 -0.427 41.344 1 23.98 634 THR A CA 1
ATOM 5156 C C . THR A 1 634 ? 22.875 -1.83 40.781 1 23.98 634 THR A C 1
ATOM 5158 O O . THR A 1 634 ? 22.328 -2.734 41.406 1 23.98 634 THR A O 1
ATOM 5161 N N . THR A 1 635 ? 22.547 -2.127 39.625 1 24.12 635 THR A N 1
ATOM 5162 C CA . THR A 1 635 ? 22.922 -3.416 39.031 1 24.12 635 THR A CA 1
ATOM 5163 C C . THR A 1 635 ? 24.375 -3.746 39.344 1 24.12 635 THR A C 1
ATOM 5165 O O . THR A 1 635 ? 25.281 -3.023 38.906 1 24.12 635 THR A O 1
ATOM 5168 N N . GLU A 1 636 ? 24.797 -4.441 40.5 1 22.3 636 GLU A N 1
ATOM 5169 C CA . GLU A 1 636 ? 25.984 -5.207 40.906 1 22.3 636 GLU A CA 1
ATOM 5170 C C . GLU A 1 636 ? 26.438 -6.133 39.781 1 22.3 636 GLU A C 1
ATOM 5172 O O . GLU A 1 636 ? 25.625 -6.855 39.188 1 22.3 636 GLU A O 1
ATOM 5177 N N . GLU A 1 637 ? 27.562 -5.797 39.156 1 22.36 637 GLU A N 1
ATOM 5178 C CA . GLU A 1 637 ? 28.469 -6.711 38.469 1 22.36 637 GLU A CA 1
ATOM 5179 C C . GLU A 1 637 ? 28.828 -7.902 39.344 1 22.36 637 GLU A C 1
ATOM 5181 O O . GLU A 1 637 ? 29.375 -7.727 40.438 1 22.36 637 GLU A O 1
ATOM 5186 N N . ILE A 1 638 ? 28.109 -8.969 39.406 1 22.22 638 ILE A N 1
ATOM 5187 C CA . ILE A 1 638 ? 28.484 -10.227 40.031 1 22.22 638 ILE A CA 1
ATOM 5188 C C . ILE A 1 638 ? 29.844 -10.688 39.469 1 22.22 638 ILE A C 1
ATOM 5190 O O . ILE A 1 638 ? 29.938 -11.117 38.312 1 22.22 638 ILE A O 1
ATOM 5194 N N . SER A 1 639 ? 31.031 -9.969 39.812 1 19.53 639 SER A N 1
ATOM 5195 C CA . SER A 1 639 ? 32.375 -10.547 39.688 1 19.53 639 SER A CA 1
ATOM 5196 C C . SER A 1 639 ? 32.531 -11.742 40.625 1 19.53 639 SER A C 1
ATOM 5198 O O . SER A 1 639 ? 32.312 -11.633 41.812 1 19.53 639 SER A O 1
ATOM 5200 N N . THR A 1 640 ? 32.375 -12.93 40.156 1 19.91 640 THR A N 1
ATOM 5201 C CA . THR A 1 640 ? 32.781 -14.164 40.812 1 19.91 640 THR A CA 1
ATOM 5202 C C . THR A 1 640 ? 34.312 -14.18 41.031 1 19.91 640 THR A C 1
ATOM 5204 O O . THR A 1 640 ? 34.906 -15.242 41.031 1 19.91 640 THR A O 1
ATOM 5207 N N . THR A 1 641 ? 34.969 -13.133 41.5 1 18.56 641 THR A N 1
ATOM 5208 C CA . THR A 1 641 ? 36.344 -13.43 41.938 1 18.56 641 THR A CA 1
ATOM 5209 C C . THR A 1 641 ? 36.344 -14.461 43.062 1 18.56 641 THR A C 1
ATOM 5211 O O . THR A 1 641 ? 35.438 -14.461 43.938 1 18.56 641 THR A O 1
ATOM 5214 N N . SER A 1 642 ? 37.156 -15.578 42.906 1 19.23 642 SER A N 1
ATOM 5215 C CA . SER A 1 642 ? 37.875 -16.641 43.625 1 19.23 642 SER A CA 1
ATOM 5216 C C . SER A 1 642 ? 38.438 -16.141 44.938 1 19.23 642 SER A C 1
ATOM 5218 O O . SER A 1 642 ? 38.562 -14.93 45.156 1 19.23 642 SER A O 1
ATOM 5220 N N . GLU A 1 643 ? 39.344 -16.938 45.656 1 18.81 643 GLU A N 1
ATOM 5221 C CA . GLU A 1 643 ? 39.719 -17.359 47 1 18.81 643 GLU A CA 1
ATOM 5222 C C . GLU A 1 643 ? 40.406 -16.234 47.781 1 18.81 643 GLU A C 1
ATOM 5224 O O . GLU A 1 643 ? 39.969 -15.898 48.875 1 18.81 643 GLU A O 1
ATOM 5229 N N . GLU A 1 644 ? 41.75 -16.281 48 1 19.16 644 GLU A N 1
ATOM 5230 C CA . GLU A 1 644 ? 42.281 -16.297 49.375 1 19.16 644 GLU A CA 1
ATOM 5231 C C . GLU A 1 644 ? 42.125 -14.93 50.031 1 19.16 644 GLU A C 1
ATOM 5233 O O . GLU A 1 644 ? 41.688 -14.828 51.156 1 19.16 644 GLU A O 1
ATOM 5238 N N . VAL A 1 645 ? 42.969 -14.078 49.656 1 18.22 645 VAL A N 1
ATOM 5239 C CA . VAL A 1 645 ? 44.312 -13.75 50.156 1 18.22 645 VAL A CA 1
ATOM 5240 C C . VAL A 1 645 ? 44.219 -12.547 51.094 1 18.22 645 VAL A C 1
ATOM 5242 O O . VAL A 1 645 ? 43.25 -11.805 51.094 1 18.22 645 VAL A O 1
ATOM 5245 N N . SER A 1 646 ? 44.812 -11.391 50.875 1 17.45 646 SER A N 1
ATOM 5246 C CA . SER A 1 646 ? 45.844 -10.742 51.719 1 17.45 646 SER A CA 1
ATOM 5247 C C . SER A 1 646 ? 45.188 -9.75 52.688 1 17.45 646 SER A C 1
ATOM 5249 O O . SER A 1 646 ? 44.062 -9.312 52.469 1 17.45 646 SER A O 1
ATOM 5251 N N . SER A 1 647 ? 46.031 -9.078 53.531 1 18.61 647 SER A N 1
ATOM 5252 C CA . SER A 1 647 ? 46.406 -8.461 54.781 1 18.61 647 SER A CA 1
ATOM 5253 C C . SER A 1 647 ? 45.594 -7.18 55.031 1 18.61 647 SER A C 1
ATOM 5255 O O . SER A 1 647 ? 44.469 -7.035 54.531 1 18.61 647 SER A O 1
ATOM 5257 N N . THR A 1 648 ? 46.344 -6.098 55.375 1 17.52 648 THR A N 1
ATOM 5258 C CA . THR A 1 648 ? 46.406 -5.168 56.5 1 17.52 648 THR A CA 1
ATOM 5259 C C . THR A 1 648 ? 45.375 -4.047 56.312 1 17.52 648 THR A C 1
ATOM 5261 O O . THR A 1 648 ? 44.625 -3.734 57.219 1 17.52 648 THR A O 1
ATOM 5264 N N . THR A 1 649 ? 45.812 -3.094 55.469 1 18.11 649 THR A N 1
ATOM 5265 C CA . THR A 1 649 ? 46.031 -1.731 55.938 1 18.11 649 THR A CA 1
ATOM 5266 C C . THR A 1 649 ? 44.688 -0.967 56.031 1 18.11 649 THR A C 1
ATOM 5268 O O . THR A 1 649 ? 43.719 -1.345 55.375 1 18.11 649 THR A O 1
ATOM 5271 N N . SER A 1 650 ? 44.688 0.349 56.312 1 18.42 650 SER A N 1
ATOM 5272 C CA . SER A 1 650 ? 44.125 1.393 57.156 1 18.42 650 SER A CA 1
ATOM 5273 C C . SER A 1 650 ? 42.875 2.006 56.562 1 18.42 650 SER A C 1
ATOM 5275 O O . SER A 1 650 ? 42.062 2.625 57.25 1 18.42 650 SER A O 1
ATOM 5277 N N . GLU A 1 651 ? 42.844 2.037 55.125 1 18.06 651 GLU A N 1
ATOM 5278 C CA . GLU A 1 651 ? 42.5 3.373 54.625 1 18.06 651 GLU A CA 1
ATOM 5279 C C . GLU A 1 651 ? 41.062 3.717 54.938 1 18.06 651 GLU A C 1
ATOM 5281 O O . GLU A 1 651 ? 40.219 2.83 55 1 18.06 651 GLU A O 1
ATOM 5286 N N . SER A 1 652 ? 40.844 5.004 55.156 1 18.23 652 SER A N 1
ATOM 5287 C CA . SER A 1 652 ? 39.938 6.035 55.656 1 18.23 652 SER A CA 1
ATOM 5288 C C . SER A 1 652 ? 38.594 5.996 54.969 1 18.23 652 SER A C 1
ATOM 5290 O O . SER A 1 652 ? 38.5 6.059 53.75 1 18.23 652 SER A O 1
ATOM 5292 N N . ARG A 1 653 ? 37.719 5.266 55.406 1 19.33 653 ARG A N 1
ATOM 5293 C CA . ARG A 1 653 ? 36.281 5.012 55.188 1 19.33 653 ARG A CA 1
ATOM 5294 C C . ARG A 1 653 ? 35.531 6.32 55.031 1 19.33 653 ARG A C 1
ATOM 5296 O O . ARG A 1 653 ? 35.125 6.934 56 1 19.33 653 ARG A O 1
ATOM 5303 N N . THR A 1 654 ? 36 7.164 54.031 1 18.09 654 THR A N 1
ATOM 5304 C CA . THR A 1 654 ? 35.406 8.477 53.844 1 18.09 654 THR A CA 1
ATOM 5305 C C . THR A 1 654 ? 33.875 8.367 53.719 1 18.09 654 THR A C 1
ATOM 5307 O O . THR A 1 654 ? 33.375 7.559 52.938 1 18.09 654 THR A O 1
ATOM 5310 N N . ARG A 1 655 ? 33.188 8.617 54.75 1 21.61 655 ARG A N 1
ATOM 5311 C CA . ARG A 1 655 ? 31.797 8.953 55.125 1 21.61 655 ARG A CA 1
ATOM 5312 C C . ARG A 1 655 ? 31.141 9.766 54 1 21.61 655 ARG A C 1
ATOM 5314 O O . ARG A 1 655 ? 31.453 10.938 53.812 1 21.61 655 ARG A O 1
ATOM 5321 N N . ARG A 1 656 ? 30.938 9.109 53 1 21.84 656 ARG A N 1
ATOM 5322 C CA . ARG A 1 656 ? 30.406 9.773 51.781 1 21.84 656 ARG A CA 1
ATOM 5323 C C . ARG A 1 656 ? 29.125 10.539 52.125 1 21.84 656 ARG A C 1
ATOM 5325 O O . ARG A 1 656 ? 28.141 9.961 52.562 1 21.84 656 ARG A O 1
ATOM 5332 N N . LYS A 1 657 ? 29.297 11.773 52.656 1 20.22 657 LYS A N 1
ATOM 5333 C CA . LYS A 1 657 ? 28.375 12.875 52.906 1 20.22 657 LYS A CA 1
ATOM 5334 C C . LYS A 1 657 ? 27.25 12.891 51.875 1 20.22 657 LYS A C 1
ATOM 5336 O O . LYS A 1 657 ? 27.5 13.031 50.688 1 20.22 657 LYS A O 1
ATOM 5341 N N . TYR A 1 658 ? 26.312 12.117 52.219 1 24.03 658 TYR A N 1
ATOM 5342 C CA . TYR A 1 658 ? 24.969 12.18 51.656 1 24.03 658 TYR A CA 1
ATOM 5343 C C . TYR A 1 658 ? 24.484 13.617 51.5 1 24.03 658 TYR A C 1
ATOM 5345 O O . TYR A 1 658 ? 24.109 14.25 52.5 1 24.03 658 TYR A O 1
ATOM 5353 N N . SER A 1 659 ? 25.328 14.484 51.062 1 22.05 659 SER A N 1
ATOM 5354 C CA . SER A 1 659 ? 25.141 15.93 51.156 1 22.05 659 SER A CA 1
ATOM 5355 C C . SER A 1 659 ? 23.734 16.344 50.781 1 22.05 659 SER A C 1
ATOM 5357 O O . SER A 1 659 ? 23.078 15.656 50 1 22.05 659 SER A O 1
ATOM 5359 N N . LYS A 1 660 ? 22.953 17.188 51.594 1 26.78 660 LYS A N 1
ATOM 5360 C CA . LYS A 1 660 ? 21.766 18.031 51.656 1 26.78 660 LYS A CA 1
ATOM 5361 C C . LYS A 1 660 ? 21.391 18.578 50.281 1 26.78 660 LYS A C 1
ATOM 5363 O O . LYS A 1 660 ? 20.359 19.234 50.156 1 26.78 660 LYS A O 1
ATOM 5368 N N . ARG A 1 661 ? 22.25 18.734 49.438 1 25.08 661 ARG A N 1
ATOM 5369 C CA . ARG A 1 661 ? 22.109 19.703 48.375 1 25.08 661 ARG A CA 1
ATOM 5370 C C . ARG A 1 661 ? 21.062 19.25 47.375 1 25.08 661 ARG A C 1
ATOM 5372 O O . ARG A 1 661 ? 20.562 20.062 46.562 1 25.08 661 ARG A O 1
ATOM 5379 N N . SER A 1 662 ? 21.031 18.078 47.094 1 24.47 662 SER A N 1
ATOM 5380 C CA . SER A 1 662 ? 20.297 18.031 45.844 1 24.47 662 SER A CA 1
ATOM 5381 C C . SER A 1 662 ? 18.797 18.203 46.062 1 24.47 662 SER A C 1
ATOM 5383 O O . SER A 1 662 ? 18.031 17.266 45.812 1 24.47 662 SER A O 1
ATOM 5385 N N . GLN A 1 663 ? 18.234 18.516 47.188 1 24.97 663 GLN A N 1
ATOM 5386 C CA . GLN A 1 663 ? 16.938 19.109 47.469 1 24.97 663 GLN A CA 1
ATOM 5387 C C . GLN A 1 663 ? 16.547 20.141 46.406 1 24.97 663 GLN A C 1
ATOM 5389 O O . GLN A 1 663 ? 15.875 21.125 46.688 1 24.97 663 GLN A O 1
ATOM 5394 N N . GLY A 1 664 ? 17.344 20.219 45.438 1 25.83 664 GLY A N 1
ATOM 5395 C CA . GLY A 1 664 ? 17.391 21.344 44.5 1 25.83 664 GLY A CA 1
ATOM 5396 C C . GLY A 1 664 ? 16.047 21.688 43.906 1 25.83 664 GLY A C 1
ATOM 5397 O O . GLY A 1 664 ? 15.086 20.922 44.031 1 25.83 664 GLY A O 1
ATOM 5398 N N . ASN A 1 665 ? 15.992 22.922 43.25 1 25.78 665 ASN A N 1
ATOM 5399 C CA . ASN A 1 665 ? 14.93 23.641 42.562 1 25.78 665 ASN A CA 1
ATOM 5400 C C . ASN A 1 665 ? 14.148 22.719 41.625 1 25.78 665 ASN A C 1
ATOM 5402 O O . ASN A 1 665 ? 14.656 22.297 40.594 1 25.78 665 ASN A O 1
ATOM 5406 N N . ILE A 1 666 ? 13.625 21.688 41.969 1 34.25 666 ILE A N 1
ATOM 5407 C CA . ILE A 1 666 ? 12.445 21.266 41.219 1 34.25 666 ILE A CA 1
ATOM 5408 C C . ILE A 1 666 ? 11.852 22.453 40.469 1 34.25 666 ILE A C 1
ATOM 5410 O O . ILE A 1 666 ? 10.875 23.062 40.938 1 34.25 666 ILE A O 1
ATOM 5414 N N . ASN A 1 667 ? 12.453 23.516 40.344 1 35.03 667 ASN A N 1
ATOM 5415 C CA . ASN A 1 667 ? 12.289 24.781 39.625 1 35.03 667 ASN A CA 1
ATOM 5416 C C . ASN A 1 667 ? 11.586 24.562 38.281 1 35.03 667 ASN A C 1
ATOM 5418 O O . ASN A 1 667 ? 11.461 23.422 37.812 1 35.03 667 ASN A O 1
ATOM 5422 N N . SER A 1 668 ? 11.477 25.719 37.375 1 39.62 668 SER A N 1
ATOM 5423 C CA . SER A 1 668 ? 10.812 26.328 36.219 1 39.62 668 SER A CA 1
ATOM 5424 C C . SER A 1 668 ? 11.008 25.5 34.969 1 39.62 668 SER A C 1
ATOM 5426 O O . SER A 1 668 ? 11.82 25.844 34.094 1 39.62 668 SER A O 1
ATOM 5428 N N . GLU A 1 669 ? 11.148 24.266 35.156 1 49.34 669 GLU A N 1
ATOM 5429 C CA . GLU A 1 669 ? 11.211 23.672 33.812 1 49.34 669 GLU A CA 1
ATOM 5430 C C . GLU A 1 669 ? 10.039 24.109 32.938 1 49.34 669 GLU A C 1
ATOM 5432 O O . GLU A 1 669 ? 8.875 24.016 33.375 1 49.34 669 GLU A O 1
ATOM 5437 N N . SER A 1 670 ? 10.406 24.812 31.922 1 60.19 670 SER A N 1
ATOM 5438 C CA . SER A 1 670 ? 9.438 25.391 31 1 60.19 670 SER A CA 1
ATOM 5439 C C . SER A 1 670 ? 8.602 24.297 30.328 1 60.19 670 SER A C 1
ATOM 5441 O O . SER A 1 670 ? 9.008 23.141 30.281 1 60.19 670 SER A O 1
ATOM 5443 N N . SER A 1 671 ? 7.32 24.422 30.281 1 64.44 671 SER A N 1
ATOM 5444 C CA . SER A 1 671 ? 6.406 23.562 29.531 1 64.44 671 SER A CA 1
ATOM 5445 C C . SER A 1 671 ? 7.051 23.078 28.234 1 64.44 671 SER A C 1
ATOM 5447 O O . SER A 1 671 ? 6.848 21.922 27.844 1 64.44 671 SER A O 1
ATOM 5449 N N . PHE A 1 672 ? 8.008 23.844 27.781 1 68.69 672 PHE A N 1
ATOM 5450 C CA . PHE A 1 672 ? 8.656 23.469 26.531 1 68.69 672 PHE A CA 1
ATOM 5451 C C . PHE A 1 672 ? 9.68 22.359 26.766 1 68.69 672 PHE A C 1
ATOM 5453 O O . PHE A 1 672 ? 9.828 21.453 25.938 1 68.69 672 PHE A O 1
ATOM 5460 N N . ASP A 1 673 ? 10.281 22.391 27.906 1 72.31 673 ASP A N 1
ATOM 5461 C CA . ASP A 1 673 ? 11.273 21.375 28.219 1 72.31 673 ASP A CA 1
ATOM 5462 C C . ASP A 1 673 ? 10.617 20 28.391 1 72.31 673 ASP A C 1
ATOM 5464 O O . ASP A 1 673 ? 11.164 18.984 27.938 1 72.31 673 ASP A O 1
ATOM 5468 N N . ASN A 1 674 ? 9.461 20.078 28.984 1 72.38 674 ASN A N 1
ATOM 5469 C CA . ASN A 1 674 ? 8.742 18.828 29.156 1 72.38 674 ASN A CA 1
ATOM 5470 C C . ASN A 1 674 ? 8.266 18.266 27.812 1 72.38 674 ASN A C 1
ATOM 5472 O O . ASN A 1 674 ? 8.297 17.047 27.594 1 72.38 674 ASN A O 1
ATOM 5476 N N . PHE A 1 675 ? 7.789 19.188 27.016 1 75.38 675 PHE A N 1
ATOM 5477 C CA . PHE A 1 675 ? 7.391 18.781 25.672 1 75.38 675 PHE A CA 1
ATOM 5478 C C . PHE A 1 675 ? 8.57 18.172 24.922 1 75.38 675 PHE A C 1
ATOM 5480 O O . PHE A 1 675 ? 8.43 17.125 24.281 1 75.38 675 PHE A O 1
ATOM 5487 N N . LEU A 1 676 ? 9.68 18.797 25.031 1 81.69 676 LEU A N 1
ATOM 5488 C CA . LEU A 1 676 ? 10.867 18.344 24.297 1 81.69 676 LEU A CA 1
ATOM 5489 C C . LEU A 1 676 ? 11.32 16.969 24.812 1 81.69 676 LEU A C 1
ATOM 5491 O O . LEU A 1 676 ? 11.758 16.125 24.031 1 81.69 676 LEU A O 1
ATOM 5495 N N . LYS A 1 677 ? 11.219 16.812 26.125 1 84.12 677 LYS A N 1
ATOM 5496 C CA . LYS A 1 677 ? 11.586 15.531 26.703 1 84.12 677 LYS A CA 1
ATOM 5497 C C . LYS A 1 677 ? 10.742 14.398 26.125 1 84.12 677 LYS A C 1
ATOM 5499 O O . LYS A 1 677 ? 11.281 13.375 25.703 1 84.12 677 LYS A O 1
ATOM 5504 N N . GLY A 1 678 ? 9.461 14.625 26.125 1 84.5 678 GLY A N 1
ATOM 5505 C CA . GLY A 1 678 ? 8.57 13.625 25.547 1 84.5 678 GLY A CA 1
ATOM 5506 C C . GLY A 1 678 ? 8.844 13.352 24.078 1 84.5 678 GLY A C 1
ATOM 5507 O O . GLY A 1 678 ? 8.852 12.203 23.641 1 84.5 678 GLY A O 1
ATOM 5508 N N . SER A 1 679 ? 9.047 14.414 23.344 1 87.5 679 SER A N 1
ATOM 5509 C CA . SER A 1 679 ? 9.281 14.32 21.906 1 87.5 679 SER A CA 1
ATOM 5510 C C . SER A 1 679 ? 10.586 13.586 21.609 1 87.5 679 SER A C 1
ATOM 5512 O O . SER A 1 679 ? 10.664 12.812 20.656 1 87.5 679 SER A O 1
ATOM 5514 N N . PHE A 1 680 ? 11.625 13.836 22.422 1 89.5 680 PHE A N 1
ATOM 5515 C CA . PHE A 1 680 ? 12.906 13.172 22.234 1 89.5 680 PHE A CA 1
ATOM 5516 C C . PHE A 1 680 ? 12.797 11.68 22.547 1 89.5 680 PHE A C 1
ATOM 5518 O O . PHE A 1 680 ? 13.344 10.852 21.812 1 89.5 680 PHE A O 1
ATOM 5525 N N . ILE A 1 681 ? 12.102 11.391 23.578 1 89.69 681 ILE A N 1
ATOM 5526 C CA . ILE A 1 681 ? 11.938 9.992 23.969 1 89.69 681 ILE A CA 1
ATOM 5527 C C . ILE A 1 681 ? 11.18 9.242 22.875 1 89.69 681 ILE A C 1
ATOM 5529 O O . ILE A 1 681 ? 11.547 8.125 22.5 1 89.69 681 ILE A O 1
ATOM 5533 N N . GLU A 1 682 ? 10.18 9.844 22.375 1 89.44 682 GLU A N 1
ATOM 5534 C CA . GLU A 1 682 ? 9.383 9.227 21.328 1 89.44 682 GLU A CA 1
ATOM 5535 C C . GLU A 1 682 ? 10.234 8.914 20.094 1 89.44 682 GLU A C 1
ATOM 5537 O O . GLU A 1 682 ? 10.18 7.801 19.562 1 89.44 682 GLU A O 1
ATOM 5542 N N . SER A 1 683 ? 11.016 9.852 19.672 1 91.38 683 SER A N 1
ATOM 5543 C CA . SER A 1 683 ? 11.844 9.664 18.484 1 91.38 683 SER A CA 1
ATOM 5544 C C . SER A 1 683 ? 12.969 8.664 18.734 1 91.38 683 SER A C 1
ATOM 5546 O O . SER A 1 683 ? 13.25 7.809 17.906 1 91.38 683 SER A O 1
ATOM 5548 N N . TYR A 1 684 ? 13.531 8.836 19.922 1 91.88 684 TYR A N 1
ATOM 5549 C CA . TYR A 1 684 ? 14.633 7.961 20.312 1 91.88 684 TYR A CA 1
ATOM 5550 C C . TYR A 1 684 ? 14.188 6.504 20.328 1 91.88 684 TYR A C 1
ATOM 5552 O O . TYR A 1 684 ? 14.891 5.625 19.812 1 91.88 684 TYR A O 1
ATOM 5560 N N . CYS A 1 685 ? 13.055 6.242 20.828 1 90.44 685 CYS A N 1
ATOM 5561 C CA . CYS A 1 685 ? 12.523 4.887 20.891 1 90.44 685 CYS A CA 1
ATOM 5562 C C . CYS A 1 685 ? 12.07 4.41 19.516 1 90.44 685 CYS A C 1
ATOM 5564 O O . CYS A 1 685 ? 12.281 3.25 19.156 1 90.44 685 CYS A O 1
ATOM 5566 N N . LYS A 1 686 ? 11.461 5.227 18.781 1 87.38 686 LYS A N 1
ATOM 5567 C CA . LYS A 1 686 ? 10.969 4.902 17.453 1 87.38 686 LYS A CA 1
ATOM 5568 C C . LYS A 1 686 ? 12.109 4.461 16.547 1 87.38 686 LYS A C 1
ATOM 5570 O O . LYS A 1 686 ? 11.922 3.621 15.656 1 87.38 686 LYS A O 1
ATOM 5575 N N . PHE A 1 687 ? 13.289 4.984 16.734 1 87.75 687 PHE A N 1
ATOM 5576 C CA . PHE A 1 687 ? 14.406 4.707 15.828 1 87.75 687 PHE A CA 1
ATOM 5577 C C . PHE A 1 687 ? 15.188 3.488 16.297 1 87.75 687 PHE A C 1
ATOM 5579 O O . PHE A 1 687 ? 16.234 3.154 15.727 1 87.75 687 PHE A O 1
ATOM 5586 N N . GLY A 1 688 ? 14.672 2.723 17.281 1 75.75 688 GLY A N 1
ATOM 5587 C CA . GLY A 1 688 ? 15.133 1.361 17.5 1 75.75 688 GLY A CA 1
ATOM 5588 C C . GLY A 1 688 ? 15.977 1.21 18.75 1 75.75 688 GLY A C 1
ATOM 5589 O O . GLY A 1 688 ? 16.75 0.252 18.875 1 75.75 688 GLY A O 1
ATOM 5590 N N . SER A 1 689 ? 15.883 2.02 19.562 1 69 689 SER A N 1
ATOM 5591 C CA . SER A 1 689 ? 16.594 1.789 20.812 1 69 689 SER A CA 1
ATOM 5592 C C . SER A 1 689 ? 15.914 0.707 21.641 1 69 689 SER A C 1
ATOM 5594 O O . SER A 1 689 ? 14.805 0.907 22.141 1 69 689 SER A O 1
ATOM 5596 N N . ASN A 1 690 ? 16.547 -0.489 21.672 1 67.81 690 ASN A N 1
ATOM 5597 C CA . ASN A 1 690 ? 15.992 -1.606 22.438 1 67.81 690 ASN A CA 1
ATOM 5598 C C . ASN A 1 690 ? 15.883 -1.28 23.922 1 67.81 690 ASN A C 1
ATOM 5600 O O . ASN A 1 690 ? 14.938 -1.697 24.594 1 67.81 690 ASN A O 1
ATOM 5604 N N . ASN A 1 691 ? 16.734 -0.46 24.359 1 77.88 691 ASN A N 1
ATOM 5605 C CA . ASN A 1 691 ? 16.703 -0.072 25.766 1 77.88 691 ASN A CA 1
ATOM 5606 C C . ASN A 1 691 ? 15.5 0.808 26.078 1 77.88 691 ASN A C 1
ATOM 5608 O O . ASN A 1 691 ? 14.836 0.616 27.094 1 77.88 691 ASN A O 1
ATOM 5612 N N . CYS A 1 692 ? 15.234 1.645 25.141 1 86.38 692 CYS A N 1
ATOM 5613 C CA . CYS A 1 692 ? 14.117 2.562 25.344 1 86.38 692 CYS A CA 1
ATOM 5614 C C . CYS A 1 692 ? 12.789 1.817 25.344 1 86.38 692 CYS A C 1
ATOM 5616 O O . CYS A 1 692 ? 11.961 2.012 26.234 1 86.38 692 CYS A O 1
ATOM 5618 N N . SER A 1 693 ? 12.578 0.969 24.438 1 85.81 693 SER A N 1
ATOM 5619 C CA . SER A 1 693 ? 11.336 0.22 24.297 1 85.81 693 SER A CA 1
ATOM 5620 C C . SER A 1 693 ? 11.117 -0.701 25.5 1 85.81 693 SER A C 1
ATOM 5622 O O . SER A 1 693 ? 10 -0.806 26.016 1 85.81 693 SER A O 1
ATOM 5624 N N . SER A 1 694 ? 12.18 -1.309 25.938 1 84.81 694 SER A N 1
ATOM 5625 C CA . SER A 1 694 ? 12.086 -2.207 27.094 1 84.81 694 SER A CA 1
ATOM 5626 C C . SER A 1 694 ? 11.773 -1.439 28.359 1 84.81 694 SER A C 1
ATOM 5628 O O . SER A 1 694 ? 10.984 -1.901 29.203 1 84.81 694 SER A O 1
ATOM 5630 N N . THR A 1 695 ? 12.383 -0.283 28.438 1 87.5 695 THR A N 1
ATOM 5631 C CA . THR A 1 695 ? 12.148 0.546 29.625 1 87.5 695 THR A CA 1
ATOM 5632 C C . THR A 1 695 ? 10.695 0.997 29.688 1 87.5 695 THR A C 1
ATOM 5634 O O . THR A 1 695 ? 10.055 0.886 30.734 1 87.5 695 THR A O 1
ATOM 5637 N N . LEU A 1 696 ? 10.203 1.479 28.625 1 91.38 696 LEU A N 1
ATOM 5638 C CA . LEU A 1 696 ? 8.836 1.971 28.578 1 91.38 696 LEU A CA 1
ATOM 5639 C C . LEU A 1 696 ? 7.84 0.831 28.797 1 91.38 696 LEU A C 1
ATOM 5641 O O . LEU A 1 696 ? 6.805 1.013 29.438 1 91.38 696 LEU A O 1
ATOM 5645 N N . ARG A 1 697 ? 8.141 -0.295 28.25 1 90.31 697 ARG A N 1
ATOM 5646 C CA . ARG A 1 697 ? 7.312 -1.476 28.453 1 90.31 697 ARG A CA 1
ATOM 5647 C C . ARG A 1 697 ? 7.238 -1.831 29.938 1 90.31 697 ARG A C 1
ATOM 5649 O O . ARG A 1 697 ? 6.16 -2.141 30.453 1 90.31 697 ARG A O 1
ATOM 5656 N N . GLU A 1 698 ? 8.367 -1.802 30.594 1 90.31 698 GLU A N 1
ATOM 5657 C CA . GLU A 1 698 ? 8.414 -2.127 32 1 90.31 698 GLU A CA 1
ATOM 5658 C C . GLU A 1 698 ? 7.656 -1.099 32.844 1 90.31 698 GLU A C 1
ATOM 5660 O O . GLU A 1 698 ? 6.961 -1.454 33.812 1 90.31 698 GLU A O 1
ATOM 5665 N N . ILE A 1 699 ? 7.859 0.124 32.5 1 92.31 699 ILE A N 1
ATOM 5666 C CA . ILE A 1 699 ? 7.113 1.179 33.156 1 92.31 699 ILE A CA 1
ATOM 5667 C C . ILE A 1 699 ? 5.613 0.931 33.031 1 92.31 699 ILE A C 1
ATOM 5669 O O . ILE A 1 699 ? 4.867 1.003 34 1 92.31 699 ILE A O 1
ATOM 5673 N N . PHE A 1 700 ? 5.16 0.644 31.828 1 94.56 700 PHE A N 1
ATOM 5674 C CA . PHE A 1 700 ? 3.752 0.365 31.578 1 94.56 700 PHE A CA 1
ATOM 5675 C C . PHE A 1 700 ? 3.281 -0.836 32.375 1 94.56 700 PHE A C 1
ATOM 5677 O O . PHE A 1 700 ? 2.201 -0.805 32.969 1 94.56 700 PHE A O 1
ATOM 5684 N N . LYS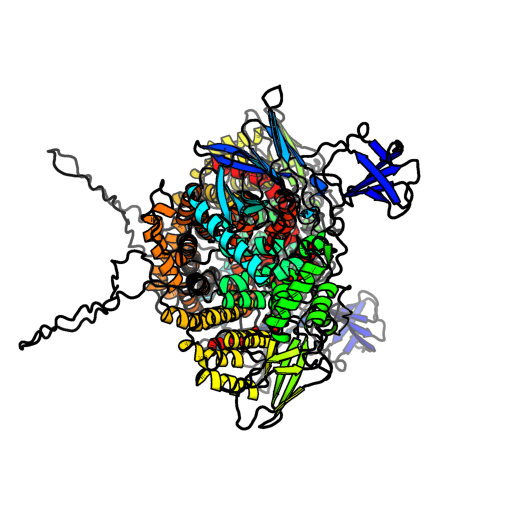 A 1 701 ? 4.039 -1.861 32.375 1 92.69 701 LYS A N 1
ATOM 5685 C CA . LYS A 1 701 ? 3.68 -3.092 33.062 1 92.69 701 LYS A CA 1
ATOM 5686 C C . LYS A 1 701 ? 3.492 -2.842 34.562 1 92.69 701 LYS A C 1
ATOM 5688 O O . LYS A 1 701 ? 2.494 -3.27 35.156 1 92.69 701 LYS A O 1
ATOM 5693 N N . ASN A 1 702 ? 4.371 -2.1 35.156 1 91.44 702 ASN A N 1
ATOM 5694 C CA . ASN A 1 702 ? 4.371 -1.89 36.594 1 91.44 702 ASN A CA 1
ATOM 5695 C C . ASN A 1 702 ? 3.383 -0.8 37 1 91.44 702 ASN A C 1
ATOM 5697 O O . ASN A 1 702 ? 2.643 -0.959 37.969 1 91.44 702 ASN A O 1
ATOM 5701 N N . GLU A 1 703 ? 3.381 0.249 36.219 1 93.19 703 GLU A N 1
ATOM 5702 C CA . GLU A 1 703 ? 2.684 1.449 36.656 1 93.19 703 GLU A CA 1
ATOM 5703 C C . GLU A 1 703 ? 1.271 1.516 36.094 1 93.19 703 GLU A C 1
ATOM 5705 O O . GLU A 1 703 ? 0.464 2.348 36.5 1 93.19 703 GLU A O 1
ATOM 5710 N N . VAL A 1 704 ? 0.92 0.691 35.156 1 94.44 704 VAL A N 1
ATOM 5711 C CA . VAL A 1 704 ? -0.402 0.724 34.562 1 94.44 704 VAL A CA 1
ATOM 5712 C C . VAL A 1 704 ? -1.047 -0.658 34.625 1 94.44 704 VAL A C 1
ATOM 5714 O O . VAL A 1 704 ? -1.999 -0.859 35.375 1 94.44 704 VAL A O 1
ATOM 5717 N N . TYR A 1 705 ? -0.421 -1.604 34 1 92.12 705 TYR A N 1
ATOM 5718 C CA . TYR A 1 705 ? -1.02 -2.92 33.812 1 92.12 705 TYR A CA 1
ATOM 5719 C C . TYR A 1 705 ? -1.305 -3.592 35.156 1 92.12 705 TYR A C 1
ATOM 5721 O O . TYR A 1 705 ? -2.41 -4.086 35.375 1 92.12 705 TYR A O 1
ATOM 5729 N N . HIS A 1 706 ? -0.342 -3.572 36.062 1 91.56 706 HIS A N 1
ATOM 5730 C CA . HIS A 1 706 ? -0.497 -4.234 37.344 1 91.56 706 HIS A CA 1
ATOM 5731 C C . HIS A 1 706 ? -1.107 -3.293 38.375 1 91.56 706 HIS A C 1
ATOM 5733 O O . HIS A 1 706 ? -1.839 -3.732 39.281 1 91.56 706 HIS A O 1
ATOM 5739 N N . ARG A 1 707 ? -0.844 -2.062 38.25 1 91.94 707 ARG A N 1
ATOM 5740 C CA . ARG A 1 707 ? -1.212 -1.102 39.281 1 91.94 707 ARG A CA 1
ATOM 5741 C C . ARG A 1 707 ? -2.686 -0.724 39.188 1 91.94 707 ARG A C 1
ATOM 5743 O O . ARG A 1 707 ? -3.357 -0.543 40.188 1 91.94 707 ARG A O 1
ATOM 5750 N N . CYS A 1 708 ? -3.123 -0.462 37.969 1 94.5 708 CYS A N 1
ATOM 5751 C CA . CYS A 1 708 ? -4.488 0.024 37.781 1 94.5 708 CYS A CA 1
ATOM 5752 C C . CYS A 1 708 ? -5.48 -1.133 37.781 1 94.5 708 CYS A C 1
ATOM 5754 O O . CYS A 1 708 ? -5.363 -2.037 36.938 1 94.5 708 CYS A O 1
ATOM 5756 N N . GLY A 1 709 ? -6.422 -1.075 38.625 1 90.31 709 GLY A N 1
ATOM 5757 C CA . GLY A 1 709 ? -7.477 -2.074 38.656 1 90.31 709 GLY A CA 1
ATOM 5758 C C . GLY A 1 709 ? -8.477 -1.904 37.531 1 90.31 709 GLY A C 1
ATOM 5759 O O . GLY A 1 709 ? -8.438 -0.91 36.812 1 90.31 709 GLY A O 1
ATOM 5760 N N . HIS A 1 710 ? -9.492 -2.766 37.375 1 89.12 710 HIS A N 1
ATOM 5761 C CA . HIS A 1 710 ? -10.422 -2.832 36.281 1 89.12 710 HIS A CA 1
ATOM 5762 C C . HIS A 1 710 ? -11.414 -1.673 36.312 1 89.12 710 HIS A C 1
ATOM 5764 O O . HIS A 1 710 ? -11.93 -1.259 35.281 1 89.12 710 HIS A O 1
ATOM 5770 N N . ASN A 1 711 ? -11.648 -1.089 37.5 1 90.75 711 ASN A N 1
ATOM 5771 C CA . ASN A 1 711 ? -12.664 -0.044 37.625 1 90.75 711 ASN A CA 1
ATOM 5772 C C . ASN A 1 711 ? -12.039 1.295 38.031 1 90.75 711 ASN A C 1
ATOM 5774 O O . ASN A 1 711 ? -12.742 2.203 38.469 1 90.75 711 ASN A O 1
ATOM 5778 N N . GLU A 1 712 ? -10.766 1.384 37.781 1 92.5 712 GLU A N 1
ATOM 5779 C CA . GLU A 1 712 ? -10.086 2.623 38.156 1 92.5 712 GLU A CA 1
ATOM 5780 C C . GLU A 1 712 ? -9.805 3.479 36.906 1 92.5 712 GLU A C 1
ATOM 5782 O O . GLU A 1 712 ? -9.641 2.953 35.812 1 92.5 712 GLU A O 1
ATOM 5787 N N . LYS A 1 713 ? -9.781 4.773 37.156 1 92 713 LYS A N 1
ATOM 5788 C CA . LYS A 1 713 ? -9.398 5.707 36.094 1 92 713 LYS A CA 1
ATOM 5789 C C . LYS A 1 713 ? -7.887 5.875 36.031 1 92 713 LYS A C 1
ATOM 5791 O O . LYS A 1 713 ? -7.207 5.871 37.062 1 92 713 LYS A O 1
ATOM 5796 N N . ALA A 1 714 ? -7.41 6.039 34.844 1 91.56 714 ALA A N 1
ATOM 5797 C CA . ALA A 1 714 ? -5.973 6.199 34.625 1 91.56 714 ALA A CA 1
ATOM 5798 C C . ALA A 1 714 ? -5.441 7.418 35.375 1 91.56 714 ALA A C 1
ATOM 5800 O O . ALA A 1 714 ? -4.363 7.367 35.969 1 91.56 714 ALA A O 1
ATOM 5801 N N . SER A 1 715 ? -6.195 8.516 35.406 1 85.44 715 SER A N 1
ATOM 5802 C CA . SER A 1 715 ? -5.793 9.758 36.031 1 85.44 715 SER A CA 1
ATOM 5803 C C . SER A 1 715 ? -5.605 9.57 37.531 1 85.44 715 SER A C 1
ATOM 5805 O O . SER A 1 715 ? -4.918 10.359 38.188 1 85.44 715 SER A O 1
ATOM 5807 N N . GLN A 1 716 ? -6.125 8.523 38.094 1 86.56 716 GLN A N 1
ATOM 5808 C CA . GLN A 1 716 ? -6.07 8.289 39.531 1 86.56 716 GLN A CA 1
ATOM 5809 C C . GLN A 1 716 ? -5.02 7.234 39.875 1 86.56 716 GLN A C 1
ATOM 5811 O O . GLN A 1 716 ? -4.379 7.309 40.938 1 86.56 716 GLN A O 1
ATOM 5816 N N . CYS A 1 717 ? -4.871 6.348 39 1 92.12 717 CYS A N 1
ATOM 5817 C CA . CYS A 1 717 ? -4.078 5.191 39.406 1 92.12 717 CYS A CA 1
ATOM 5818 C C . CYS A 1 717 ? -2.689 5.242 38.781 1 92.12 717 CYS A C 1
ATOM 5820 O O . CYS A 1 717 ? -1.746 4.648 39.312 1 92.12 717 CYS A O 1
ATOM 5822 N N . VAL A 1 718 ? -2.5 5.883 37.688 1 91.12 718 VAL A N 1
ATOM 5823 C CA . VAL A 1 718 ? -1.232 5.848 36.969 1 91.12 718 VAL A CA 1
ATOM 5824 C C . VAL A 1 718 ? -0.24 6.809 37.625 1 91.12 718 VAL A C 1
ATOM 5826 O O . VAL A 1 718 ? -0.584 7.949 37.938 1 91.12 718 VAL A O 1
ATOM 5829 N N . ARG A 1 719 ? 0.962 6.27 37.844 1 87.44 719 ARG A N 1
ATOM 5830 C CA . ARG A 1 719 ? 2.021 7.07 38.469 1 87.44 719 ARG A CA 1
ATOM 5831 C C . ARG A 1 719 ? 3.207 7.219 37.531 1 87.44 719 ARG A C 1
ATOM 5833 O O . ARG A 1 719 ? 4.309 6.758 37.812 1 87.44 719 ARG A O 1
ATOM 5840 N N . ILE A 1 720 ? 3.002 7.84 36.406 1 89.56 720 ILE A N 1
ATOM 5841 C CA . ILE A 1 720 ? 4.004 8.141 35.375 1 89.56 720 ILE A CA 1
ATOM 5842 C C . ILE A 1 720 ? 4.023 9.641 35.094 1 89.56 720 ILE A C 1
ATOM 5844 O O . ILE A 1 720 ? 2.969 10.273 35 1 89.56 720 ILE A O 1
ATOM 5848 N N . ARG A 1 721 ? 5.184 10.148 35.062 1 84.12 721 ARG A N 1
ATOM 5849 C CA . ARG A 1 721 ? 5.297 11.562 34.719 1 84.12 721 ARG A CA 1
ATOM 5850 C C . ARG A 1 721 ? 4.625 11.867 33.375 1 84.12 721 ARG A C 1
ATOM 5852 O O . ARG A 1 721 ? 4.617 11.023 32.469 1 84.12 721 ARG A O 1
ATOM 5859 N N . ARG A 1 722 ? 4.133 13.047 33.219 1 78.62 722 ARG A N 1
ATOM 5860 C CA . ARG A 1 722 ? 3.305 13.453 32.094 1 78.62 722 ARG A CA 1
ATOM 5861 C C . ARG A 1 722 ? 4.043 13.258 30.781 1 78.62 722 ARG A C 1
ATOM 5863 O O . ARG A 1 722 ? 3.467 12.781 29.797 1 78.62 722 ARG A O 1
ATOM 5870 N N . HIS A 1 723 ? 5.367 13.625 30.734 1 82.12 723 HIS A N 1
ATOM 5871 C CA . HIS A 1 723 ? 6.086 13.602 29.469 1 82.12 723 HIS A CA 1
ATOM 5872 C C . HIS A 1 723 ? 6.355 12.172 29.016 1 82.12 723 HIS A C 1
ATOM 5874 O O . HIS A 1 723 ? 6.656 11.938 27.844 1 82.12 723 HIS A O 1
ATOM 5880 N N . LEU A 1 724 ? 6.094 11.172 29.938 1 89.31 724 LEU A N 1
ATOM 5881 C CA . LEU A 1 724 ? 6.379 9.781 29.625 1 89.31 724 LEU A CA 1
ATOM 5882 C C . LEU A 1 724 ? 5.086 9.008 29.391 1 89.31 724 LEU A C 1
ATOM 5884 O O . LEU A 1 724 ? 5.113 7.895 28.844 1 89.31 724 LEU A O 1
ATOM 5888 N N . ARG A 1 725 ? 3.986 9.547 29.812 1 89.06 725 ARG A N 1
ATOM 5889 C CA . ARG A 1 725 ? 2.725 8.812 29.875 1 89.06 725 ARG A CA 1
ATOM 5890 C C . ARG A 1 725 ? 2.336 8.289 28.5 1 89.06 725 ARG A C 1
ATOM 5892 O O . ARG A 1 725 ? 2.084 7.094 28.328 1 89.06 725 ARG A O 1
ATOM 5899 N N . GLY A 1 726 ? 2.328 9.18 27.469 1 89.31 726 GLY A N 1
ATOM 5900 C CA . GLY A 1 726 ? 1.965 8.758 26.125 1 89.31 726 GLY A CA 1
ATOM 5901 C C . GLY A 1 726 ? 2.85 7.652 25.578 1 89.31 726 GLY A C 1
ATOM 5902 O O . GLY A 1 726 ? 2.354 6.68 25 1 89.31 726 GLY A O 1
ATOM 5903 N N . CYS A 1 727 ? 4.117 7.727 25.812 1 91.69 727 CYS A N 1
ATOM 5904 C CA . CYS A 1 727 ? 5.074 6.746 25.297 1 91.69 727 CYS A CA 1
ATOM 5905 C C . CYS A 1 727 ? 4.957 5.43 26.062 1 91.69 727 CYS A C 1
ATOM 5907 O O . CYS A 1 727 ? 5.121 4.355 25.469 1 91.69 727 CYS A O 1
ATOM 5909 N N . ALA A 1 728 ? 4.676 5.582 27.344 1 93.5 728 ALA A N 1
ATOM 5910 C CA . ALA A 1 728 ? 4.512 4.367 28.141 1 93.5 728 ALA A CA 1
ATOM 5911 C C . ALA A 1 728 ? 3.314 3.551 27.656 1 93.5 728 ALA A C 1
ATOM 5913 O O . ALA A 1 728 ? 3.412 2.332 27.5 1 93.5 728 ALA A O 1
ATOM 5914 N N . TYR A 1 729 ? 2.227 4.215 27.469 1 95.25 729 TYR A N 1
ATOM 5915 C CA . TYR A 1 729 ? 1.056 3.527 26.938 1 95.25 729 TYR A CA 1
ATOM 5916 C C . TYR A 1 729 ? 1.354 2.93 25.562 1 95.25 729 TYR A C 1
ATOM 5918 O O . TYR A 1 729 ? 0.976 1.79 25.281 1 95.25 729 TYR A O 1
ATOM 5926 N N . CYS A 1 730 ? 1.98 3.686 24.75 1 94.25 730 CYS A N 1
ATOM 5927 C CA . CYS A 1 730 ? 2.262 3.281 23.375 1 94.25 730 CYS A CA 1
ATOM 5928 C C . CYS A 1 730 ? 3.135 2.031 23.344 1 94.25 730 CYS A C 1
ATOM 5930 O O . CYS A 1 730 ? 2.781 1.038 22.703 1 94.25 730 CYS A O 1
ATOM 5932 N N . TYR A 1 731 ? 4.203 2.008 24.031 1 92.06 731 TYR A N 1
ATOM 5933 C CA . TYR A 1 731 ? 5.141 0.894 23.953 1 92.06 731 TYR A CA 1
ATOM 5934 C C . TYR A 1 731 ? 4.652 -0.282 24.797 1 92.06 731 TYR A C 1
ATOM 5936 O O . TYR A 1 731 ? 5.062 -1.424 24.578 1 92.06 731 TYR A O 1
ATOM 5944 N N . GLY A 1 732 ? 3.811 0.047 25.828 1 93.25 732 GLY A N 1
ATOM 5945 C CA . GLY A 1 732 ? 3.098 -1.048 26.469 1 93.25 732 GLY A CA 1
ATOM 5946 C C . GLY A 1 732 ? 2.246 -1.85 25.5 1 93.25 732 GLY A C 1
ATOM 5947 O O . GLY A 1 732 ? 2.359 -3.076 25.438 1 93.25 732 GLY A O 1
ATOM 5948 N N . VAL A 1 733 ? 1.455 -1.137 24.719 1 93.69 733 VAL A N 1
ATOM 5949 C CA . VAL A 1 733 ? 0.553 -1.772 23.75 1 93.69 733 VAL A CA 1
ATOM 5950 C C . VAL A 1 733 ? 1.361 -2.418 22.641 1 93.69 733 VAL A C 1
ATOM 5952 O O . VAL A 1 733 ? 1.077 -3.547 22.219 1 93.69 733 VAL A O 1
ATOM 5955 N N . LYS A 1 734 ? 2.346 -1.797 22.156 1 89.62 734 LYS A N 1
ATOM 5956 C CA . LYS A 1 734 ? 3.15 -2.275 21.031 1 89.62 734 LYS A CA 1
ATOM 5957 C C . LYS A 1 734 ? 3.885 -3.562 21.391 1 89.62 734 LYS A C 1
ATOM 5959 O O . LYS A 1 734 ? 3.914 -4.508 20.609 1 89.62 734 LYS A O 1
ATOM 5964 N N . GLU A 1 735 ? 4.434 -3.652 22.594 1 84.12 735 GLU A N 1
ATOM 5965 C CA . GLU A 1 735 ? 5.336 -4.738 22.953 1 84.12 735 GLU A CA 1
ATOM 5966 C C . GLU A 1 735 ? 4.582 -5.895 23.609 1 84.12 735 GLU A C 1
ATOM 5968 O O . GLU A 1 735 ? 4.953 -7.055 23.438 1 84.12 735 GLU A O 1
ATOM 5973 N N . ILE A 1 736 ? 3.564 -5.555 24.422 1 84.69 736 ILE A N 1
ATOM 5974 C CA . ILE A 1 736 ? 2.842 -6.586 25.141 1 84.69 736 ILE A CA 1
ATOM 5975 C C . ILE A 1 736 ? 1.729 -7.16 24.266 1 84.69 736 ILE A C 1
ATOM 5977 O O . ILE A 1 736 ? 1.415 -8.352 24.359 1 84.69 736 ILE A O 1
ATOM 5981 N N . GLY A 1 737 ? 1.116 -6.285 23.469 1 82.62 737 GLY A N 1
ATOM 5982 C CA . GLY A 1 737 ? 0.175 -6.789 22.484 1 82.62 737 GLY A CA 1
ATOM 5983 C C . GLY A 1 737 ? -1.273 -6.633 22.906 1 82.62 737 GLY A C 1
ATOM 5984 O O . GLY A 1 737 ? -1.657 -5.602 23.469 1 82.62 737 GLY A O 1
ATOM 5985 N N . ARG A 1 738 ? -2.111 -7.602 22.641 1 82.12 738 ARG A N 1
ATOM 5986 C CA . ARG A 1 738 ? -3.566 -7.516 22.703 1 82.12 738 ARG A CA 1
ATOM 5987 C C . ARG A 1 738 ? -4.039 -7.258 24.141 1 82.12 738 ARG A C 1
ATOM 5989 O O . ARG A 1 738 ? -4.961 -6.469 24.359 1 82.12 738 ARG A O 1
ATOM 5996 N N . THR A 1 739 ? -3.412 -7.887 25.094 1 87.06 739 THR A N 1
ATOM 5997 C CA . THR A 1 739 ? -3.854 -7.723 26.469 1 87.06 739 THR A CA 1
ATOM 5998 C C . THR A 1 739 ? -3.621 -6.293 26.953 1 87.06 739 THR A C 1
ATOM 6000 O O . THR A 1 739 ? -4.449 -5.73 27.672 1 87.06 739 THR A O 1
ATOM 6003 N N . ALA A 1 740 ? -2.525 -5.754 26.578 1 92.75 740 ALA A N 1
ATOM 6004 C CA . ALA A 1 740 ? -2.24 -4.363 26.922 1 92.75 740 ALA A CA 1
ATOM 6005 C C . ALA A 1 740 ? -3.209 -3.418 26.219 1 92.75 740 ALA A C 1
ATOM 6007 O O . ALA A 1 740 ? -3.646 -2.42 26.797 1 92.75 740 ALA A O 1
ATOM 6008 N N . LEU A 1 741 ? -3.506 -3.732 24.984 1 93.44 741 LEU A N 1
ATOM 6009 C CA . LEU A 1 741 ? -4.457 -2.922 24.234 1 93.44 741 LEU A CA 1
ATOM 6010 C C . LEU A 1 741 ? -5.82 -2.906 24.922 1 93.44 741 LEU A C 1
ATOM 6012 O O . LEU A 1 741 ? -6.438 -1.849 25.047 1 93.44 741 LEU A O 1
ATOM 6016 N N . GLU A 1 742 ? -6.254 -4.035 25.391 1 92.12 742 GLU A N 1
ATOM 6017 C CA . GLU A 1 742 ? -7.539 -4.117 26.078 1 92.12 742 GLU A CA 1
ATOM 6018 C C . GLU A 1 742 ? -7.516 -3.334 27.391 1 92.12 742 GLU A C 1
ATOM 6020 O O . GLU A 1 742 ? -8.5 -2.691 27.75 1 92.12 742 GLU A O 1
ATOM 6025 N N . LYS A 1 743 ? -6.438 -3.42 28.031 1 94.69 743 LYS A N 1
ATOM 6026 C CA . LYS A 1 743 ? -6.277 -2.652 29.266 1 94.69 743 LYS A CA 1
ATOM 6027 C C . LYS A 1 743 ? -6.398 -1.154 29 1 94.69 743 LYS A C 1
ATOM 6029 O O . LYS A 1 743 ? -7.125 -0.451 29.703 1 94.69 743 LYS A O 1
ATOM 6034 N N . VAL A 1 744 ? -5.691 -0.654 28 1 95.56 744 VAL A N 1
ATOM 6035 C CA . VAL A 1 744 ? -5.688 0.77 27.688 1 95.56 744 VAL A CA 1
ATOM 6036 C C . VAL A 1 744 ? -7.074 1.191 27.188 1 95.56 744 VAL A C 1
ATOM 6038 O O . VAL A 1 744 ? -7.547 2.283 27.516 1 95.56 744 VAL A O 1
ATOM 6041 N N . LYS A 1 745 ? -7.746 0.342 26.484 1 93.12 745 LYS A N 1
ATOM 6042 C CA . LYS A 1 745 ? -9.109 0.617 26.031 1 93.12 745 LYS A CA 1
ATOM 6043 C C . LYS A 1 745 ? -10.062 0.758 27.203 1 93.12 745 LYS A C 1
ATOM 6045 O O . LYS A 1 745 ? -10.922 1.641 27.203 1 93.12 745 LYS A O 1
ATOM 6050 N N . ASN A 1 746 ? -9.906 -0.089 28.141 1 94.19 746 ASN A N 1
ATOM 6051 C CA . ASN A 1 746 ? -10.734 -0.029 29.344 1 94.19 746 ASN A CA 1
ATOM 6052 C C . ASN A 1 746 ? -10.492 1.258 30.125 1 94.19 746 ASN A C 1
ATOM 6054 O O . ASN A 1 746 ? -11.445 1.908 30.578 1 94.19 746 ASN A O 1
ATOM 6058 N N . LEU A 1 747 ? -9.305 1.565 30.297 1 94.12 747 LEU A N 1
ATOM 6059 C CA . LEU A 1 747 ? -8.953 2.803 30.984 1 94.12 747 LEU A CA 1
ATOM 6060 C C . LEU A 1 747 ? -9.516 4.016 30.234 1 94.12 747 LEU A C 1
ATOM 6062 O O . LEU A 1 747 ? -9.992 4.961 30.859 1 94.12 747 LEU A O 1
ATOM 6066 N N . TYR A 1 748 ? -9.445 4.016 28.938 1 91 748 TYR A N 1
ATOM 6067 C CA . TYR A 1 748 ? -9.977 5.109 28.141 1 91 748 TYR A CA 1
ATOM 6068 C C . TYR A 1 748 ? -11.477 5.262 28.328 1 91 748 TYR A C 1
ATOM 6070 O O . TYR A 1 748 ? -11.984 6.379 28.422 1 91 748 TYR A O 1
ATOM 6078 N N . ALA A 1 749 ? -12.195 4.184 28.391 1 87.19 749 ALA A N 1
ATOM 6079 C CA . ALA A 1 749 ? -13.648 4.188 28.531 1 87.19 749 ALA A CA 1
ATOM 6080 C C . ALA A 1 749 ? -14.07 4.785 29.859 1 87.19 749 ALA A C 1
ATOM 6082 O O . ALA A 1 749 ? -15.117 5.438 29.953 1 87.19 749 ALA A O 1
ATOM 6083 N N . LEU A 1 750 ? -13.172 4.645 30.797 1 86.81 750 LEU A N 1
ATOM 6084 C CA . LEU A 1 750 ? -13.508 5.074 32.156 1 86.81 750 LEU A CA 1
ATOM 6085 C C . LEU A 1 750 ? -13.031 6.5 32.406 1 86.81 750 LEU A C 1
ATOM 6087 O O . LEU A 1 750 ? -13.516 7.164 33.312 1 86.81 750 LEU A O 1
ATOM 6091 N N . GLU A 1 751 ? -12.117 7 31.578 1 84.94 751 GLU A N 1
ATOM 6092 C CA . GLU A 1 751 ? -11.414 8.25 31.859 1 84.94 751 GLU A CA 1
ATOM 6093 C C . GLU A 1 751 ? -12.297 9.453 31.562 1 84.94 751 GLU A C 1
ATOM 6095 O O . GLU A 1 751 ? -13 9.484 30.547 1 84.94 751 GLU A O 1
ATOM 6100 N N . ASP A 1 752 ? -12.234 10.461 32.5 1 72.88 752 ASP A N 1
ATOM 6101 C CA . ASP A 1 752 ? -13 11.688 32.281 1 72.88 752 ASP A CA 1
ATOM 6102 C C . ASP A 1 752 ? -12.078 12.875 32.062 1 72.88 752 ASP A C 1
ATOM 6104 O O . ASP A 1 752 ? -12.516 13.922 31.562 1 72.88 752 ASP A O 1
ATOM 6108 N N . ASP A 1 753 ? -10.836 12.664 32.406 1 71.5 753 ASP A N 1
ATOM 6109 C CA . ASP A 1 753 ? -9.852 13.719 32.188 1 71.5 753 ASP A CA 1
ATOM 6110 C C . ASP A 1 753 ? -9.453 13.797 30.719 1 71.5 753 ASP A C 1
ATOM 6112 O O . ASP A 1 753 ? -8.961 12.82 30.141 1 71.5 753 ASP A O 1
ATOM 6116 N N . ASP A 1 754 ? -9.672 14.984 30.078 1 70.62 754 ASP A N 1
ATOM 6117 C CA . ASP A 1 754 ? -9.453 15.148 28.641 1 70.62 754 ASP A CA 1
ATOM 6118 C C . ASP A 1 754 ? -7.98 14.945 28.297 1 70.62 754 ASP A C 1
ATOM 6120 O O . ASP A 1 754 ? -7.66 14.375 27.25 1 70.62 754 ASP A O 1
ATOM 6124 N N . GLU A 1 755 ? -7.125 15.492 29.125 1 72.56 755 GLU A N 1
ATOM 6125 C CA . GLU A 1 755 ? -5.699 15.344 28.844 1 72.56 755 GLU A CA 1
ATOM 6126 C C . GLU A 1 755 ? -5.277 13.875 28.891 1 72.56 755 GLU A C 1
ATOM 6128 O O . GLU A 1 755 ? -4.539 13.406 28.016 1 72.56 755 GLU A O 1
ATOM 6133 N N . GLU A 1 756 ? -5.73 13.211 29.906 1 82.75 756 GLU A N 1
ATOM 6134 C CA . GLU A 1 756 ? -5.398 11.797 30.047 1 82.75 756 GLU A CA 1
ATOM 6135 C C . GLU A 1 756 ? -5.98 10.977 28.906 1 82.75 756 GLU A C 1
ATOM 6137 O O . GLU A 1 756 ? -5.363 10.008 28.453 1 82.75 756 GLU A O 1
ATOM 6142 N N . ARG A 1 757 ? -7.074 11.367 28.469 1 83.19 757 ARG A N 1
ATOM 6143 C CA . ARG A 1 757 ? -7.707 10.672 27.344 1 83.19 757 ARG A CA 1
ATOM 6144 C C . ARG A 1 757 ? -6.848 10.766 26.094 1 83.19 757 ARG A C 1
ATOM 6146 O O . ARG A 1 757 ? -6.789 9.82 25.297 1 83.19 757 ARG A O 1
ATOM 6153 N N . VAL A 1 758 ? -6.195 11.852 25.984 1 80.69 758 VAL A N 1
ATOM 6154 C CA . VAL A 1 758 ? -5.328 12.039 24.828 1 80.69 758 VAL A CA 1
ATOM 6155 C C . VAL A 1 758 ? -4.172 11.047 24.891 1 80.69 758 VAL A C 1
ATOM 6157 O O . VAL A 1 758 ? -3.826 10.43 23.875 1 80.69 758 VAL A O 1
ATOM 6160 N N . TYR A 1 759 ? -3.605 10.828 26.062 1 88.31 759 TYR A N 1
ATOM 6161 C CA . TYR A 1 759 ? -2.506 9.883 26.203 1 88.31 759 TYR A CA 1
ATOM 6162 C C . TYR A 1 759 ? -2.971 8.453 25.938 1 88.31 759 TYR A C 1
ATOM 6164 O O . TYR A 1 759 ? -2.268 7.684 25.266 1 88.31 759 TYR A O 1
ATOM 6172 N N . LEU A 1 760 ? -4.113 8.195 26.453 1 92.69 760 LEU A N 1
ATOM 6173 C CA . LEU A 1 760 ? -4.648 6.852 26.297 1 92.69 760 LEU A CA 1
ATOM 6174 C C . LEU A 1 760 ? -4.961 6.562 24.828 1 92.69 760 LEU A C 1
ATOM 6176 O O . LEU A 1 760 ? -4.699 5.461 24.344 1 92.69 760 LEU A O 1
ATOM 6180 N N . ARG A 1 761 ? -5.457 7.531 24.172 1 89.06 761 ARG A N 1
ATOM 6181 C CA . ARG A 1 761 ? -5.727 7.375 22.75 1 89.06 761 ARG A CA 1
ATOM 6182 C C . ARG A 1 761 ? -4.434 7.148 21.969 1 89.06 761 ARG A C 1
ATOM 6184 O O . ARG A 1 761 ? -4.41 6.387 21 1 89.06 761 ARG A O 1
ATOM 6191 N N . HIS A 1 762 ? -3.42 7.844 22.406 1 89.69 762 HIS A N 1
ATOM 6192 C CA . HIS A 1 762 ? -2.104 7.625 21.812 1 89.69 762 HIS A CA 1
ATOM 6193 C C . HIS A 1 762 ? -1.67 6.172 21.953 1 89.69 762 HIS A C 1
ATOM 6195 O O . HIS A 1 762 ? -1.232 5.547 20.984 1 89.69 762 HIS A O 1
ATOM 6201 N N . GLY A 1 763 ? -1.861 5.652 23.109 1 93.88 763 GLY A N 1
ATOM 6202 C CA . GLY A 1 763 ? -1.5 4.266 23.359 1 93.88 763 GLY A CA 1
ATOM 6203 C C . GLY A 1 763 ? -2.287 3.281 22.516 1 93.88 763 GLY A C 1
ATOM 6204 O O . GLY A 1 763 ? -1.725 2.322 21.984 1 93.88 763 GLY A O 1
ATOM 6205 N N . MET A 1 764 ? -3.549 3.502 22.312 1 92.62 764 MET A N 1
ATOM 6206 C CA . MET A 1 764 ? -4.426 2.602 21.578 1 92.62 764 MET A CA 1
ATOM 6207 C C . MET A 1 764 ? -4.023 2.537 20.109 1 92.62 764 MET A C 1
ATOM 6209 O O . MET A 1 764 ? -4.219 1.514 19.453 1 92.62 764 MET A O 1
ATOM 6213 N N . SER A 1 765 ? -3.436 3.592 19.625 1 93.88 765 SER A N 1
ATOM 6214 C CA . SER A 1 765 ? -3.08 3.678 18.219 1 93.88 765 SER A CA 1
ATOM 6215 C C . SER A 1 765 ? -1.72 3.041 17.953 1 93.88 765 SER A C 1
ATOM 6217 O O . SER A 1 765 ? -1.252 3.018 16.812 1 93.88 765 SER A O 1
ATOM 6219 N N . CYS A 1 766 ? -1.102 2.482 19 1 93.94 766 CYS A N 1
ATOM 6220 C CA . CYS A 1 766 ? 0.266 1.995 18.844 1 93.94 766 CYS A CA 1
ATOM 6221 C C . CYS A 1 766 ? 0.287 0.486 18.641 1 93.94 766 CYS A C 1
ATOM 6223 O O . CYS A 1 766 ? 1.356 -0.122 18.578 1 93.94 766 CYS A O 1
ATOM 6225 N N . THR A 1 767 ? -0.887 -0.142 18.453 1 91.31 767 THR A N 1
ATOM 6226 C CA . THR A 1 767 ? -0.954 -1.573 18.188 1 91.31 767 THR A CA 1
ATOM 6227 C C . THR A 1 767 ? -0.35 -1.896 16.828 1 91.31 767 THR A C 1
ATOM 6229 O O . THR A 1 767 ? -0.389 -1.069 15.906 1 91.31 767 THR A O 1
ATOM 6232 N N . GLU A 1 768 ? 0.196 -3.111 16.719 1 83.19 768 GLU A N 1
ATOM 6233 C CA . GLU A 1 768 ? 0.771 -3.549 15.453 1 83.19 768 GLU A CA 1
ATOM 6234 C C . GLU A 1 768 ? -0.238 -4.352 14.641 1 83.19 768 GLU A C 1
ATOM 6236 O O . GLU A 1 768 ? 0.063 -4.789 13.523 1 83.19 768 GLU A O 1
ATOM 6241 N N . GLU A 1 769 ? -1.405 -4.512 15.188 1 82.69 769 GLU A N 1
ATOM 6242 C CA . GLU A 1 769 ? -2.451 -5.258 14.492 1 82.69 769 GLU A CA 1
ATOM 6243 C C . GLU A 1 769 ? -3.248 -4.352 13.562 1 82.69 769 GLU A C 1
ATOM 6245 O O . GLU A 1 769 ? -4.113 -3.594 14.008 1 82.69 769 GLU A O 1
ATOM 6250 N N . VAL A 1 770 ? -3.105 -4.57 12.32 1 85.56 770 VAL A N 1
ATOM 6251 C CA . VAL A 1 770 ? -3.701 -3.705 11.305 1 85.56 770 VAL A CA 1
ATOM 6252 C C . VAL A 1 770 ? -5.223 -3.732 11.438 1 85.56 770 VAL A C 1
ATOM 6254 O O . VAL A 1 770 ? -5.883 -2.705 11.273 1 85.56 770 VAL A O 1
ATOM 6257 N N . HIS A 1 771 ? -5.816 -4.918 11.734 1 85.25 771 HIS A N 1
ATOM 6258 C CA . HIS A 1 771 ? -7.27 -5.023 11.797 1 85.25 771 HIS A CA 1
ATOM 6259 C C . HIS A 1 771 ? -7.84 -4.18 12.93 1 85.25 771 HIS A C 1
ATOM 6261 O O . HIS A 1 771 ? -8.945 -3.645 12.812 1 85.25 771 HIS A O 1
ATOM 6267 N N . GLU A 1 772 ? -7.039 -3.979 14.023 1 89 772 GLU A N 1
ATOM 6268 C CA . GLU A 1 772 ? -7.484 -3.139 15.133 1 89 772 GLU A CA 1
ATOM 6269 C C . GLU A 1 772 ? -7.434 -1.66 14.758 1 89 772 GLU A C 1
ATOM 6271 O O . GLU A 1 772 ? -8.297 -0.882 15.164 1 89 772 GLU A O 1
ATOM 6276 N N . LEU A 1 773 ? -6.379 -1.29 14.086 1 92.81 773 LEU A N 1
ATOM 6277 C CA . LEU A 1 773 ? -6.27 0.089 13.625 1 92.81 773 LEU A CA 1
ATOM 6278 C C . LEU A 1 773 ? -7.387 0.423 12.641 1 92.81 773 LEU A C 1
ATOM 6280 O O . LEU A 1 773 ? -8.008 1.483 12.742 1 92.81 773 LEU A O 1
ATOM 6284 N N . LYS A 1 774 ? -7.684 -0.52 11.758 1 91.75 774 LYS A N 1
ATOM 6285 C CA . LYS A 1 774 ? -8.781 -0.325 10.812 1 91.75 774 LYS A CA 1
ATOM 6286 C C . LYS A 1 774 ? -10.125 -0.243 11.539 1 91.75 774 LYS A C 1
ATOM 6288 O O . LYS A 1 774 ? -10.984 0.553 11.164 1 91.75 774 LYS A O 1
ATOM 6293 N N . ARG A 1 775 ? -10.289 -1.029 12.539 1 90.88 775 ARG A N 1
ATOM 6294 C CA . ARG A 1 775 ? -11.516 -0.989 13.336 1 90.88 775 ARG A CA 1
ATOM 6295 C C . ARG A 1 775 ? -11.703 0.384 13.977 1 90.88 775 ARG A C 1
ATOM 6297 O O . ARG A 1 775 ? -12.82 0.92 13.984 1 90.88 775 ARG A O 1
ATOM 6304 N N . SER A 1 776 ? -10.617 0.902 14.492 1 92.62 776 SER A N 1
ATOM 6305 C CA . SER A 1 776 ? -10.688 2.229 15.102 1 92.62 776 SER A CA 1
ATOM 6306 C C . SER A 1 776 ? -11.109 3.277 14.078 1 92.62 776 SER A C 1
ATOM 6308 O O . SER A 1 776 ? -11.906 4.168 14.383 1 92.62 776 SER A O 1
ATOM 6310 N N . LEU A 1 777 ? -10.617 3.195 12.898 1 95.69 777 LEU A N 1
ATOM 6311 C CA . LEU A 1 777 ? -10.953 4.137 11.836 1 95.69 777 LEU A CA 1
ATOM 6312 C C . LEU A 1 777 ? -12.406 3.955 11.398 1 95.69 777 LEU A C 1
ATOM 6314 O O . LEU A 1 777 ? -13.117 4.938 11.164 1 95.69 777 LEU A O 1
ATOM 6318 N N . LEU A 1 778 ? -12.836 2.699 11.305 1 94 778 LEU A N 1
ATOM 6319 C CA . LEU A 1 778 ? -14.211 2.416 10.898 1 94 778 LEU A CA 1
ATOM 6320 C C . LEU A 1 778 ? -15.195 2.902 11.961 1 94 778 LEU A C 1
ATOM 6322 O O . LEU A 1 778 ? -16.25 3.441 11.625 1 94 778 LEU A O 1
ATOM 6326 N N . ASN A 1 779 ? -14.797 2.736 13.195 1 92.44 779 ASN A N 1
ATOM 6327 C CA . ASN A 1 779 ? -15.633 3.26 14.273 1 92.44 779 ASN A CA 1
ATOM 6328 C C . ASN A 1 779 ? -15.742 4.781 14.219 1 92.44 779 ASN A C 1
ATOM 6330 O O . ASN A 1 779 ? -16.797 5.344 14.492 1 92.44 779 ASN A O 1
ATOM 6334 N N . ALA A 1 780 ? -14.672 5.391 13.859 1 93.81 780 ALA A N 1
ATOM 6335 C CA . ALA A 1 780 ? -14.641 6.848 13.781 1 93.81 780 ALA A CA 1
ATOM 6336 C C . ALA A 1 780 ? -15.609 7.363 12.719 1 93.81 780 ALA A C 1
ATOM 6338 O O . ALA A 1 780 ? -16.25 8.398 12.898 1 93.81 780 ALA A O 1
ATOM 6339 N N . ILE A 1 781 ? -15.805 6.656 11.633 1 94.56 781 ILE A N 1
ATOM 6340 C CA . ILE A 1 781 ? -16.625 7.18 10.539 1 94.56 781 ILE A CA 1
ATOM 6341 C C . ILE A 1 781 ? -18.016 6.566 10.594 1 94.56 781 ILE A C 1
ATOM 6343 O O . ILE A 1 781 ? -18.844 6.809 9.711 1 94.56 781 ILE A O 1
ATOM 6347 N N . ASP A 1 782 ? -18.25 5.754 11.641 1 91.12 782 ASP A N 1
ATOM 6348 C CA . ASP A 1 782 ? -19.562 5.184 11.875 1 91.12 782 ASP A CA 1
ATOM 6349 C C . ASP A 1 782 ? -20.453 6.152 12.664 1 91.12 782 ASP A C 1
ATOM 6351 O O . ASP A 1 782 ? -20.188 6.422 13.836 1 91.12 782 ASP A O 1
ATOM 6355 N N . GLU A 1 783 ? -21.5 6.574 12.133 1 85.88 783 GLU A N 1
ATOM 6356 C CA . GLU A 1 783 ? -22.391 7.57 12.734 1 85.88 783 GLU A CA 1
ATOM 6357 C C . GLU A 1 783 ? -23.047 7.031 14 1 85.88 783 GLU A C 1
ATOM 6359 O O . GLU A 1 783 ? -23.422 7.801 14.891 1 85.88 783 GLU A O 1
ATOM 6364 N N . THR A 1 784 ? -23.094 5.742 14.117 1 84.06 784 THR A N 1
ATOM 6365 C CA . THR A 1 784 ? -23.797 5.125 15.234 1 84.06 784 THR A CA 1
ATOM 6366 C C . THR A 1 784 ? -22.922 5.121 16.484 1 84.06 784 THR A C 1
ATOM 6368 O O . THR A 1 784 ? -23.422 4.914 17.594 1 84.06 784 THR A O 1
ATOM 6371 N N . ARG A 1 785 ? -21.641 5.359 16.453 1 77.62 785 ARG A N 1
ATOM 6372 C CA . ARG A 1 785 ? -20.703 5.242 17.578 1 77.62 785 ARG A CA 1
ATOM 6373 C C . ARG A 1 785 ? -20.578 6.562 18.328 1 77.62 785 ARG A C 1
ATOM 6375 O O . ARG A 1 785 ? -19.969 6.617 19.391 1 77.62 785 ARG A O 1
ATOM 6382 N N . ASN A 1 786 ? -21.25 7.473 18.062 1 78.31 786 ASN A N 1
ATOM 6383 C CA . ASN A 1 786 ? -21.312 8.766 18.734 1 78.31 786 ASN A CA 1
ATOM 6384 C C . ASN A 1 786 ? -19.922 9.336 18.984 1 78.31 786 ASN A C 1
ATOM 6386 O O . ASN A 1 786 ? -19.625 9.797 20.094 1 78.31 786 ASN A O 1
ATOM 6390 N N . ILE A 1 787 ? -18.922 9.211 18.141 1 84.56 787 ILE A N 1
ATOM 6391 C CA . ILE A 1 787 ? -17.625 9.875 18.203 1 84.56 787 ILE A CA 1
ATOM 6392 C C . ILE A 1 787 ? -17.75 11.305 17.688 1 84.56 787 ILE A C 1
ATOM 6394 O O . ILE A 1 787 ? -18.312 11.523 16.609 1 84.56 787 ILE A O 1
ATOM 6398 N N . ARG A 1 788 ? -17.281 12.172 18.516 1 83.31 788 ARG A N 1
ATOM 6399 C CA . ARG A 1 788 ? -17.375 13.578 18.125 1 83.31 788 ARG A CA 1
ATOM 6400 C C . ARG A 1 788 ? -16.562 13.836 16.859 1 83.31 788 ARG A C 1
ATOM 6402 O O . ARG A 1 788 ? -15.508 13.25 16.656 1 83.31 788 ARG A O 1
ATOM 6409 N N . LYS A 1 789 ? -16.969 14.75 16.031 1 83.69 789 LYS A N 1
ATOM 6410 C CA . LYS A 1 789 ? -16.391 14.992 14.719 1 83.69 789 LYS A CA 1
ATOM 6411 C C . LYS A 1 789 ? -14.922 15.422 14.828 1 83.69 789 LYS A C 1
ATOM 6413 O O . LYS A 1 789 ? -14.078 14.961 14.055 1 83.69 789 LYS A O 1
ATOM 6418 N N . HIS A 1 790 ? -14.625 16.312 15.766 1 80.56 790 HIS A N 1
ATOM 6419 C CA . HIS A 1 790 ? -13.242 16.75 15.883 1 80.56 790 HIS A CA 1
ATOM 6420 C C . HIS A 1 790 ? -12.344 15.617 16.359 1 80.56 790 HIS A C 1
ATOM 6422 O O . HIS A 1 790 ? -11.133 15.633 16.109 1 80.56 790 HIS A O 1
ATOM 6428 N N . GLU A 1 791 ? -12.898 14.664 17 1 84.88 791 GLU A N 1
ATOM 6429 C CA . GLU A 1 791 ? -12.141 13.508 17.484 1 84.88 791 GLU A CA 1
ATOM 6430 C C . GLU A 1 791 ? -11.812 12.555 16.344 1 84.88 791 GLU A C 1
ATOM 6432 O O . GLU A 1 791 ? -10.836 11.797 16.406 1 84.88 791 GLU A O 1
ATOM 6437 N N . ILE A 1 792 ? -12.641 12.602 15.336 1 92.06 792 ILE A N 1
ATOM 6438 C CA . ILE A 1 792 ? -12.406 11.734 14.188 1 92.06 792 ILE A CA 1
ATOM 6439 C C . ILE A 1 792 ? -11.039 12.047 13.578 1 92.06 792 ILE A C 1
ATOM 6441 O O . ILE A 1 792 ? -10.25 11.133 13.32 1 92.06 792 ILE A O 1
ATOM 6445 N N . GLU A 1 793 ? -10.789 13.312 13.391 1 92.31 793 GLU A N 1
ATOM 6446 C CA . GLU A 1 793 ? -9.508 13.719 12.828 1 92.31 793 GLU A CA 1
ATOM 6447 C C . GLU A 1 793 ? -8.352 13.266 13.719 1 92.31 793 GLU A C 1
ATOM 6449 O O . GLU A 1 793 ? -7.312 12.82 13.219 1 92.31 793 GLU A O 1
ATOM 6454 N N . TYR A 1 794 ? -8.508 13.336 14.984 1 90 794 TYR A N 1
ATOM 6455 C CA . TYR A 1 794 ? -7.461 12.938 15.914 1 90 794 TYR A CA 1
ATOM 6456 C C . TYR A 1 794 ? -7.152 11.445 15.781 1 90 794 TYR A C 1
ATOM 6458 O O . TYR A 1 794 ? -5.996 11.039 15.906 1 90 794 TYR A O 1
ATOM 6466 N N . ILE A 1 795 ? -8.133 10.648 15.594 1 93.12 795 ILE A N 1
ATOM 6467 C CA . ILE A 1 795 ? -7.941 9.211 15.422 1 93.12 795 ILE A CA 1
ATOM 6468 C C . ILE A 1 795 ? -7.117 8.945 14.164 1 93.12 795 ILE A C 1
ATOM 6470 O O . ILE A 1 795 ? -6.156 8.172 14.188 1 93.12 795 ILE A O 1
ATOM 6474 N N . PHE A 1 796 ? -7.473 9.609 13.039 1 95.56 796 PHE A N 1
ATOM 6475 C CA . PHE A 1 796 ? -6.703 9.461 11.805 1 95.56 796 PHE A CA 1
ATOM 6476 C C . PHE A 1 796 ? -5.262 9.914 12.016 1 95.56 796 PHE A C 1
ATOM 6478 O O . PHE A 1 796 ? -4.328 9.266 11.539 1 95.56 796 PHE A O 1
ATOM 6485 N N . TYR A 1 797 ? -5.09 10.992 12.75 1 94.25 797 TYR A N 1
ATOM 6486 C CA . TYR A 1 797 ? -3.762 11.531 13.016 1 94.25 797 TYR A CA 1
ATOM 6487 C C . TYR A 1 797 ? -2.914 10.531 13.789 1 94.25 797 TYR A C 1
ATOM 6489 O O . TYR A 1 797 ? -1.777 10.242 13.406 1 94.25 797 TYR A O 1
ATOM 6497 N N . ARG A 1 798 ? -3.473 9.969 14.766 1 92.12 798 ARG A N 1
ATOM 6498 C CA . ARG A 1 798 ? -2.725 9.039 15.609 1 92.12 798 ARG A CA 1
ATOM 6499 C C . ARG A 1 798 ? -2.389 7.762 14.844 1 92.12 798 ARG A C 1
ATOM 6501 O O . ARG A 1 798 ? -1.291 7.219 14.992 1 92.12 798 ARG A O 1
ATOM 6508 N N . VAL A 1 799 ? -3.309 7.297 14.07 1 94 799 VAL A N 1
ATOM 6509 C CA . VAL A 1 799 ? -3.047 6.113 13.266 1 94 799 VAL A CA 1
ATOM 6510 C C . VAL A 1 799 ? -1.94 6.406 12.258 1 94 799 VAL A C 1
ATOM 6512 O O . VAL A 1 799 ? -1.071 5.566 12.016 1 94 799 VAL A O 1
ATOM 6515 N N . SER A 1 800 ? -1.948 7.605 11.68 1 94.75 800 SER A N 1
ATOM 6516 C CA . SER A 1 800 ? -0.96 7.984 10.672 1 94.75 800 SER A CA 1
ATOM 6517 C C . SER A 1 800 ? 0.448 7.996 11.258 1 94.75 800 SER A C 1
ATOM 6519 O O . SER A 1 800 ? 1.43 7.832 10.531 1 94.75 800 SER A O 1
ATOM 6521 N N . LYS A 1 801 ? 0.562 8.133 12.586 1 90.88 801 LYS A N 1
ATOM 6522 C CA . LYS A 1 801 ? 1.867 8.195 13.234 1 90.88 801 LYS A CA 1
ATOM 6523 C C . LYS A 1 801 ? 2.416 6.797 13.5 1 90.88 801 LYS A C 1
ATOM 6525 O O . LYS A 1 801 ? 3.596 6.633 13.82 1 90.88 801 LYS A O 1
ATOM 6530 N N . ASN A 1 802 ? 1.535 5.828 13.375 1 89.81 802 ASN A N 1
ATOM 6531 C CA . ASN A 1 802 ? 1.964 4.438 13.477 1 89.81 802 ASN A CA 1
ATOM 6532 C C . ASN A 1 802 ? 2.674 3.977 12.211 1 89.81 802 ASN A C 1
ATOM 6534 O O . ASN A 1 802 ? 2.121 4.078 11.109 1 89.81 802 ASN A O 1
ATOM 6538 N N . PRO A 1 803 ? 3.854 3.438 12.375 1 81.5 803 PRO A N 1
ATOM 6539 C CA . PRO A 1 803 ? 4.602 3.027 11.18 1 81.5 803 PRO A CA 1
ATOM 6540 C C . PRO A 1 803 ? 3.857 1.99 10.344 1 81.5 803 PRO A C 1
ATOM 6542 O O . PRO A 1 803 ? 4.035 1.934 9.125 1 81.5 803 PRO A O 1
ATOM 6545 N N . VAL A 1 804 ? 2.998 1.209 10.945 1 82 804 VAL A N 1
ATOM 6546 C CA . VAL A 1 804 ? 2.275 0.167 10.219 1 82 804 VAL A CA 1
ATOM 6547 C C . VAL A 1 804 ? 1.248 0.803 9.289 1 82 804 VAL A C 1
ATOM 6549 O O . VAL A 1 804 ? 0.806 0.177 8.32 1 82 804 VAL A O 1
ATOM 6552 N N . ALA A 1 805 ? 0.93 2.074 9.539 1 85.94 805 ALA A N 1
ATOM 6553 C CA . ALA A 1 805 ? -0.081 2.779 8.758 1 85.94 805 ALA A CA 1
ATOM 6554 C C . ALA A 1 805 ? 0.393 3.004 7.328 1 85.94 805 ALA A C 1
ATOM 6556 O O . ALA A 1 805 ? -0.422 3.121 6.406 1 85.94 805 ALA A O 1
ATOM 6557 N N . HIS A 1 806 ? 1.692 3.053 7.137 1 80.62 806 HIS A N 1
ATOM 6558 C CA . HIS A 1 806 ? 2.246 3.254 5.801 1 80.62 806 HIS A CA 1
ATOM 6559 C C . HIS A 1 806 ? 1.751 2.184 4.836 1 80.62 806 HIS A C 1
ATOM 6561 O O . HIS A 1 806 ? 1.708 2.406 3.623 1 80.62 806 HIS A O 1
ATOM 6567 N N . GLN A 1 807 ? 1.191 1.138 5.5 1 73.56 807 GLN A N 1
ATOM 6568 C CA . GLN A 1 807 ? 0.885 -0.043 4.699 1 73.56 807 GLN A CA 1
ATOM 6569 C C . GLN A 1 807 ? -0.572 -0.038 4.246 1 73.56 807 GLN A C 1
ATOM 6571 O O . GLN A 1 807 ? -0.928 -0.708 3.273 1 73.56 807 GLN A O 1
ATOM 6576 N N . PHE A 1 808 ? -1.382 0.805 4.945 1 87.88 808 PHE A N 1
ATOM 6577 C CA . PHE A 1 808 ? -2.781 0.561 4.617 1 87.88 808 PHE A CA 1
ATOM 6578 C C . PHE A 1 808 ? -3.576 1.861 4.629 1 87.88 808 PHE A C 1
ATOM 6580 O O . PHE A 1 808 ? -4.684 1.924 4.09 1 87.88 808 PHE A O 1
ATOM 6587 N N . LEU A 1 809 ? -3.027 2.883 5.172 1 93.12 809 LEU A N 1
ATOM 6588 C CA . LEU A 1 809 ? -3.854 4.051 5.465 1 93.12 809 LEU A CA 1
ATOM 6589 C C . LEU A 1 809 ? -4.301 4.73 4.176 1 93.12 809 LEU A C 1
ATOM 6591 O O . LEU A 1 809 ? -5.453 5.156 4.062 1 93.12 809 LEU A O 1
ATOM 6595 N N . LEU A 1 810 ? -3.371 4.918 3.18 1 93.81 810 LEU A N 1
ATOM 6596 C CA . LEU A 1 810 ? -3.752 5.496 1.896 1 93.81 810 LEU A CA 1
ATOM 6597 C C . LEU A 1 810 ? -4.855 4.676 1.235 1 93.81 810 LEU A C 1
ATOM 6599 O O . LEU A 1 810 ? -5.82 5.238 0.707 1 93.81 810 LEU A O 1
ATOM 6603 N N . GLU A 1 811 ? -4.758 3.389 1.268 1 91.62 811 GLU A N 1
ATOM 6604 C CA . GLU A 1 811 ? -5.762 2.504 0.681 1 91.62 811 GLU A CA 1
ATOM 6605 C C . GLU A 1 811 ? -7.098 2.631 1.404 1 91.62 811 GLU A C 1
ATOM 6607 O O . GLU A 1 811 ? -8.156 2.639 0.77 1 91.62 811 GLU A O 1
ATOM 6612 N N . PHE A 1 812 ? -7.02 2.713 2.721 1 94.31 812 PHE A N 1
ATOM 6613 C CA . PHE A 1 812 ? -8.227 2.9 3.52 1 94.31 812 PHE A CA 1
ATOM 6614 C C . PHE A 1 812 ? -8.93 4.195 3.133 1 94.31 812 PHE A C 1
ATOM 6616 O O . PHE A 1 812 ? -10.156 4.215 2.969 1 94.31 812 PHE A O 1
ATOM 6623 N N . LEU A 1 813 ? -8.117 5.285 3.004 1 96.5 813 LEU A N 1
ATOM 6624 C CA . LEU A 1 813 ? -8.656 6.578 2.604 1 96.5 813 LEU A CA 1
ATOM 6625 C C . LEU A 1 813 ? -9.398 6.473 1.277 1 96.5 813 LEU A C 1
ATOM 6627 O O . LEU A 1 813 ? -10.531 6.957 1.153 1 96.5 813 LEU A O 1
ATOM 6631 N N . ILE A 1 814 ? -8.805 5.828 0.33 1 94.12 814 ILE A N 1
ATOM 6632 C CA . ILE A 1 814 ? -9.367 5.73 -1.014 1 94.12 814 ILE A CA 1
ATOM 6633 C C . ILE A 1 814 ? -10.648 4.895 -0.98 1 94.12 814 ILE A C 1
ATOM 6635 O O . ILE A 1 814 ? -11.664 5.281 -1.551 1 94.12 814 ILE A O 1
ATOM 6639 N N . GLU A 1 815 ? -10.625 3.824 -0.241 1 91.75 815 GLU A N 1
ATOM 6640 C CA . GLU A 1 815 ? -11.758 2.898 -0.194 1 91.75 815 GLU A CA 1
ATOM 6641 C C . GLU A 1 815 ? -12.938 3.508 0.553 1 91.75 815 GLU A C 1
ATOM 6643 O O . GLU A 1 815 ? -14.094 3.244 0.215 1 91.75 815 GLU A O 1
ATOM 6648 N N . LYS A 1 816 ? -12.602 4.324 1.609 1 95.06 816 LYS A N 1
ATOM 6649 C CA . LYS A 1 816 ? -13.664 4.828 2.477 1 95.06 816 LYS A CA 1
ATOM 6650 C C . LYS A 1 816 ? -13.867 6.328 2.279 1 95.06 816 LYS A C 1
ATOM 6652 O O . LYS A 1 816 ? -14.469 6.992 3.125 1 95.06 816 LYS A O 1
ATOM 6657 N N . TRP A 1 817 ? -13.438 6.875 1.171 1 96.38 817 TRP A N 1
ATOM 6658 C CA . TRP A 1 817 ? -13.461 8.312 0.929 1 96.38 817 TRP A CA 1
ATOM 6659 C C . TRP A 1 817 ? -14.875 8.867 1.029 1 96.38 817 TRP A C 1
ATOM 6661 O O . TRP A 1 817 ? -15.125 9.844 1.739 1 96.38 817 TRP A O 1
ATOM 6671 N N . ASP A 1 818 ? -15.836 8.188 0.422 1 95.19 818 ASP A N 1
ATOM 6672 C CA . ASP A 1 818 ? -17.203 8.688 0.406 1 95.19 818 ASP A CA 1
ATOM 6673 C C . ASP A 1 818 ? -17.812 8.695 1.81 1 95.19 818 ASP A C 1
ATOM 6675 O O . ASP A 1 818 ? -18.484 9.648 2.193 1 95.19 818 ASP A O 1
ATOM 6679 N N . ALA A 1 819 ? -17.5 7.695 2.541 1 94.88 819 ALA A N 1
ATOM 6680 C CA . ALA A 1 819 ? -18 7.598 3.908 1 94.88 819 ALA A CA 1
ATOM 6681 C C . ALA A 1 819 ? -17.359 8.648 4.805 1 94.88 819 ALA A C 1
ATOM 6683 O O . ALA A 1 819 ? -18.031 9.258 5.637 1 94.88 819 ALA A O 1
ATOM 6684 N N . ILE A 1 820 ? -16.031 8.859 4.684 1 96.44 820 ILE A N 1
ATOM 6685 C CA . ILE A 1 820 ? -15.297 9.859 5.457 1 96.44 820 ILE A CA 1
ATOM 6686 C C . ILE A 1 820 ? -15.859 11.25 5.156 1 96.44 820 ILE A C 1
ATOM 6688 O O . ILE A 1 820 ? -16.172 12.008 6.074 1 96.44 820 ILE A O 1
ATOM 6692 N N . TYR A 1 821 ? -16.016 11.508 3.838 1 94.62 821 TYR A N 1
ATOM 6693 C CA . TYR A 1 821 ? -16.5 12.812 3.395 1 94.62 821 TYR A CA 1
ATOM 6694 C C . TYR A 1 821 ? -17.906 13.086 3.945 1 94.62 821 TYR A C 1
ATOM 6696 O O . TYR A 1 821 ? -18.172 14.18 4.441 1 94.62 821 TYR A O 1
ATOM 6704 N N . ALA A 1 822 ? -18.766 12.109 3.947 1 92.44 822 ALA A N 1
ATOM 6705 C CA . ALA A 1 822 ? -20.141 12.266 4.402 1 92.44 822 ALA A CA 1
ATOM 6706 C C . ALA A 1 822 ? -20.219 12.375 5.922 1 92.44 822 ALA A C 1
ATOM 6708 O O . ALA A 1 822 ? -20.969 13.188 6.457 1 92.44 822 ALA A O 1
ATOM 6709 N N . ARG A 1 823 ? -19.375 11.625 6.609 1 93.38 823 ARG A N 1
ATOM 6710 C CA . ARG A 1 823 ? -19.391 11.578 8.07 1 93.38 823 ARG A CA 1
ATOM 6711 C C . ARG A 1 823 ? -18.828 12.852 8.672 1 93.38 823 ARG A C 1
ATOM 6713 O O . ARG A 1 823 ? -19.375 13.406 9.625 1 93.38 823 ARG A O 1
ATOM 6720 N N . VAL A 1 824 ? -17.688 13.258 8.211 1 91.75 824 VAL A N 1
ATOM 6721 C CA . VAL A 1 824 ? -17.031 14.414 8.781 1 91.75 824 VAL A CA 1
ATOM 6722 C C . VAL A 1 824 ? -17.75 15.695 8.367 1 91.75 824 VAL A C 1
ATOM 6724 O O . VAL A 1 824 ? -18.016 16.562 9.203 1 91.75 824 VAL A O 1
ATOM 6727 N N . ALA A 1 825 ? -18.094 15.836 7.145 1 87.75 825 ALA A N 1
ATOM 6728 C CA . ALA A 1 825 ? -18.938 16.891 6.57 1 87.75 825 ALA A CA 1
ATOM 6729 C C . ALA A 1 825 ? -18.406 18.266 6.941 1 87.75 825 ALA A C 1
ATOM 6731 O O . ALA A 1 825 ? -19.188 19.219 7.117 1 87.75 825 ALA A O 1
ATOM 6732 N N . ASP A 1 826 ? -17.156 18.406 7.289 1 87 826 ASP A N 1
ATOM 6733 C CA . ASP A 1 826 ? -16.453 19.656 7.562 1 87 826 ASP A CA 1
ATOM 6734 C C . ASP A 1 826 ? -15.18 19.766 6.742 1 87 826 ASP A C 1
ATOM 6736 O O . ASP A 1 826 ? -14.297 18.906 6.84 1 87 826 ASP A O 1
ATOM 6740 N N . PHE A 1 827 ? -15.133 20.797 5.992 1 87.38 827 PHE A N 1
ATOM 6741 C CA . PHE A 1 827 ? -14.062 20.938 5.016 1 87.38 827 PHE A CA 1
ATOM 6742 C C . PHE A 1 827 ? -12.695 20.938 5.703 1 87.38 827 PHE A C 1
ATOM 6744 O O . PHE A 1 827 ? -11.773 20.25 5.25 1 87.38 827 PHE A O 1
ATOM 6751 N N . LYS A 1 828 ? -12.555 21.688 6.742 1 88.56 828 LYS A N 1
ATOM 6752 C CA . LYS A 1 828 ? -11.266 21.828 7.41 1 88.56 828 LYS A CA 1
ATOM 6753 C C . LYS A 1 828 ? -10.844 20.516 8.055 1 88.56 828 LYS A C 1
ATOM 6755 O O . LYS A 1 828 ? -9.672 20.125 7.996 1 88.56 828 LYS A O 1
ATOM 6760 N N . LEU A 1 829 ? -11.758 19.875 8.711 1 91.19 829 LEU A N 1
ATOM 6761 C CA . LEU A 1 829 ? -11.445 18.578 9.328 1 91.19 829 LEU A CA 1
ATOM 6762 C C . LEU A 1 829 ? -11.062 17.562 8.273 1 91.19 829 LEU A C 1
ATOM 6764 O O . LEU A 1 829 ? -10.148 16.75 8.492 1 91.19 829 LEU A O 1
ATOM 6768 N N . ILE A 1 830 ? -11.742 17.562 7.117 1 94.69 830 ILE A N 1
ATOM 6769 C CA . ILE A 1 830 ? -11.422 16.656 6.027 1 94.69 830 ILE A CA 1
ATOM 6770 C C . ILE A 1 830 ? -10.023 16.953 5.488 1 94.69 830 ILE A C 1
ATOM 6772 O O . ILE A 1 830 ? -9.25 16.047 5.195 1 94.69 830 ILE A O 1
ATOM 6776 N N . GLU A 1 831 ? -9.758 18.25 5.352 1 94.12 831 GLU A N 1
ATOM 6777 C CA . GLU A 1 831 ? -8.43 18.688 4.914 1 94.12 831 GLU A CA 1
ATOM 6778 C C . GLU A 1 831 ? -7.344 18.125 5.832 1 94.12 831 GLU A C 1
ATOM 6780 O O . GLU A 1 831 ? -6.316 17.641 5.363 1 94.12 831 GLU A O 1
ATOM 6785 N N . MET A 1 832 ? -7.574 18.188 7.098 1 94.25 832 MET A N 1
ATOM 6786 C CA . MET A 1 832 ? -6.609 17.688 8.078 1 94.25 832 MET A CA 1
ATOM 6787 C C . MET A 1 832 ? -6.445 16.172 7.961 1 94.25 832 MET A C 1
ATOM 6789 O O . MET A 1 832 ? -5.332 15.664 8.047 1 94.25 832 MET A O 1
ATOM 6793 N N . ILE A 1 833 ? -7.531 15.453 7.781 1 96.5 833 ILE A N 1
ATOM 6794 C CA . ILE A 1 833 ? -7.488 14 7.617 1 96.5 833 ILE A CA 1
ATOM 6795 C C . ILE A 1 833 ? -6.688 13.648 6.367 1 96.5 833 ILE A C 1
ATOM 6797 O O . ILE A 1 833 ? -5.859 12.734 6.395 1 96.5 833 ILE A O 1
ATOM 6801 N N . LEU A 1 834 ? -6.949 14.414 5.281 1 97.25 834 LEU A N 1
ATOM 6802 C CA . LEU A 1 834 ? -6.203 14.203 4.043 1 97.25 834 LEU A CA 1
ATOM 6803 C C . LEU A 1 834 ? -4.711 14.43 4.262 1 97.25 834 LEU A C 1
ATOM 6805 O O . LEU A 1 834 ? -3.887 13.641 3.793 1 97.25 834 LEU A O 1
ATOM 6809 N N . GLN A 1 835 ? -4.383 15.445 4.98 1 96 835 GLN A N 1
ATOM 6810 C CA . GLN A 1 835 ? -2.984 15.711 5.297 1 96 835 GLN A CA 1
ATOM 6811 C C . GLN A 1 835 ? -2.363 14.562 6.078 1 96 835 GLN A C 1
ATOM 6813 O O . GLN A 1 835 ? -1.259 14.109 5.762 1 96 835 GLN A O 1
ATOM 6818 N N . ASP A 1 836 ? -3.092 14.078 7.062 1 95.62 836 ASP A N 1
ATOM 6819 C CA . ASP A 1 836 ? -2.609 12.984 7.902 1 95.62 836 ASP A CA 1
ATOM 6820 C C . ASP A 1 836 ? -2.379 11.719 7.086 1 95.62 836 ASP A C 1
ATOM 6822 O O . ASP A 1 836 ? -1.375 11.031 7.27 1 95.62 836 ASP A O 1
ATOM 6826 N N . CYS A 1 837 ? -3.248 11.406 6.191 1 96.25 837 CYS A N 1
ATOM 6827 C CA . CYS A 1 837 ? -3.188 10.172 5.414 1 96.25 837 CYS A CA 1
ATOM 6828 C C . CYS A 1 837 ? -2.107 10.258 4.34 1 96.25 837 CYS A C 1
ATOM 6830 O O . CYS A 1 837 ? -1.493 9.25 3.99 1 96.25 837 CYS A O 1
ATOM 6832 N N . LEU A 1 838 ? -1.854 11.484 3.812 1 96.19 838 LEU A N 1
ATOM 6833 C CA . LEU A 1 838 ? -1.028 11.594 2.615 1 96.19 838 LEU A CA 1
ATOM 6834 C C . LEU A 1 838 ? 0.396 12 2.977 1 96.19 838 LEU A C 1
ATOM 6836 O O . LEU A 1 838 ? 1.318 11.82 2.178 1 96.19 838 LEU A O 1
ATOM 6840 N N . GLN A 1 839 ? 0.61 12.562 4.176 1 94.31 839 GLN A N 1
ATOM 6841 C CA . GLN A 1 839 ? 1.949 12.992 4.566 1 94.31 839 GLN A CA 1
ATOM 6842 C C . GLN A 1 839 ? 2.881 11.789 4.742 1 94.31 839 GLN A C 1
ATOM 6844 O O . GLN A 1 839 ? 4.102 11.953 4.793 1 94.31 839 GLN A O 1
ATOM 6849 N N . ILE A 1 840 ? 2.373 10.578 4.672 1 91 840 ILE A N 1
ATOM 6850 C CA . ILE A 1 840 ? 3.172 9.391 4.953 1 91 840 ILE A CA 1
ATOM 6851 C C . ILE A 1 840 ? 3.547 8.703 3.645 1 91 840 ILE A C 1
ATOM 6853 O O . ILE A 1 840 ? 4.109 7.605 3.652 1 91 840 ILE A O 1
ATOM 6857 N N . LEU A 1 841 ? 3.271 9.258 2.469 1 91.75 841 LEU A N 1
ATOM 6858 C CA . LEU A 1 841 ? 3.648 8.688 1.18 1 91.75 841 LEU A CA 1
ATOM 6859 C C . LEU A 1 841 ? 5.168 8.609 1.045 1 91.75 841 LEU A C 1
ATOM 6861 O O . LEU A 1 841 ? 5.867 9.594 1.288 1 91.75 841 LEU A O 1
ATOM 6865 N N . ARG A 1 842 ? 5.691 7.418 0.68 1 88.81 842 ARG A N 1
ATOM 6866 C CA . ARG A 1 842 ? 7.141 7.238 0.657 1 88.81 842 ARG A CA 1
ATOM 6867 C C . ARG A 1 842 ? 7.59 6.586 -0.646 1 88.81 842 ARG A C 1
ATOM 6869 O O . ARG A 1 842 ? 8.789 6.488 -0.917 1 88.81 842 ARG A O 1
ATOM 6876 N N . THR A 1 843 ? 6.652 6.133 -1.531 1 89.75 843 THR A N 1
ATOM 6877 C CA . THR A 1 843 ? 7.039 5.41 -2.736 1 89.75 843 THR A CA 1
ATOM 6878 C C . THR A 1 843 ? 6.406 6.039 -3.975 1 89.75 843 THR A C 1
ATOM 6880 O O . THR A 1 843 ? 5.414 6.762 -3.869 1 89.75 843 THR A O 1
ATOM 6883 N N . ASP A 1 844 ? 7.035 5.742 -5.133 1 91.25 844 ASP A N 1
ATOM 6884 C CA . ASP A 1 844 ? 6.48 6.223 -6.395 1 91.25 844 ASP A CA 1
ATOM 6885 C C . ASP A 1 844 ? 5.09 5.641 -6.637 1 91.25 844 ASP A C 1
ATOM 6887 O O . ASP A 1 844 ? 4.215 6.32 -7.18 1 91.25 844 ASP A O 1
ATOM 6891 N N . ALA A 1 845 ? 4.844 4.449 -6.227 1 90.44 845 ALA A N 1
ATOM 6892 C CA . ALA A 1 845 ? 3.549 3.797 -6.383 1 90.44 845 ALA A CA 1
ATOM 6893 C C . ALA A 1 845 ? 2.465 4.539 -5.605 1 90.44 845 ALA A C 1
ATOM 6895 O O . ALA A 1 845 ? 1.351 4.719 -6.102 1 90.44 845 ALA A O 1
ATOM 6896 N N . GLN A 1 846 ? 2.748 4.91 -4.445 1 92.75 846 GLN A N 1
ATOM 6897 C CA . GLN A 1 846 ? 1.789 5.641 -3.625 1 92.75 846 GLN A CA 1
ATOM 6898 C C . GLN A 1 846 ? 1.474 7.004 -4.234 1 92.75 846 GLN A C 1
ATOM 6900 O O . GLN A 1 846 ? 0.341 7.484 -4.145 1 92.75 846 GLN A O 1
ATOM 6905 N N . ILE A 1 847 ? 2.512 7.648 -4.812 1 94.5 847 ILE A N 1
ATOM 6906 C CA . ILE A 1 847 ? 2.311 8.93 -5.484 1 94.5 847 ILE A CA 1
ATOM 6907 C C . ILE A 1 847 ? 1.346 8.75 -6.652 1 94.5 847 ILE A C 1
ATOM 6909 O O . ILE A 1 847 ? 0.423 9.547 -6.828 1 94.5 847 ILE A O 1
ATOM 6913 N N . ILE A 1 848 ? 1.525 7.684 -7.422 1 93.5 848 ILE A N 1
ATOM 6914 C CA . ILE A 1 848 ? 0.647 7.379 -8.547 1 93.5 848 ILE A CA 1
ATOM 6915 C C . ILE A 1 848 ? -0.784 7.188 -8.047 1 93.5 848 ILE A C 1
ATOM 6917 O O . ILE A 1 848 ? -1.729 7.711 -8.641 1 93.5 848 ILE A O 1
ATOM 6921 N N . LEU A 1 849 ? -0.938 6.453 -6.988 1 93.12 849 LEU A N 1
ATOM 6922 C CA . LEU A 1 849 ? -2.252 6.184 -6.414 1 93.12 849 LEU A CA 1
ATOM 6923 C C . LEU A 1 849 ? -2.902 7.473 -5.918 1 93.12 849 LEU A C 1
ATOM 6925 O O . LEU A 1 849 ? -4.105 7.676 -6.105 1 93.12 849 LEU A O 1
ATOM 6929 N N . ALA A 1 850 ? -2.096 8.344 -5.266 1 95.75 850 ALA A N 1
ATOM 6930 C CA . ALA A 1 850 ? -2.613 9.617 -4.773 1 95.75 850 ALA A CA 1
ATOM 6931 C C . ALA A 1 850 ? -3.068 10.508 -5.926 1 95.75 850 ALA A C 1
ATOM 6933 O O . ALA A 1 850 ? -4.09 11.188 -5.824 1 95.75 850 ALA A O 1
ATOM 6934 N N . GLU A 1 851 ? -2.295 10.531 -7.004 1 95.56 851 GLU A N 1
ATOM 6935 C CA . GLU A 1 851 ? -2.672 11.297 -8.188 1 95.56 851 GLU A CA 1
ATOM 6936 C C . GLU A 1 851 ? -3.969 10.766 -8.797 1 95.56 851 GLU A C 1
ATOM 6938 O O . GLU A 1 851 ? -4.832 11.547 -9.203 1 95.56 851 GLU A O 1
ATOM 6943 N N . HIS A 1 852 ? -4.078 9.453 -8.82 1 94.19 852 HIS A N 1
ATOM 6944 C CA . HIS A 1 852 ? -5.305 8.828 -9.305 1 94.19 852 HIS A CA 1
ATOM 6945 C C . HIS A 1 852 ? -6.496 9.195 -8.43 1 94.19 852 HIS A C 1
ATOM 6947 O O . HIS A 1 852 ? -7.582 9.484 -8.938 1 94.19 852 HIS A O 1
ATOM 6953 N N . PHE A 1 853 ? -6.352 9.203 -7.172 1 95.25 853 PHE A N 1
ATOM 6954 C CA . PHE A 1 853 ? -7.379 9.57 -6.207 1 95.25 853 PHE A CA 1
ATOM 6955 C C . PHE A 1 853 ? -7.828 11.016 -6.422 1 95.25 853 PHE A C 1
ATOM 6957 O O . PHE A 1 853 ? -9.023 11.289 -6.508 1 95.25 853 PHE A O 1
ATOM 6964 N N . LYS A 1 854 ? -6.852 11.938 -6.477 1 96.12 854 LYS A N 1
ATOM 6965 C CA . LYS A 1 854 ? -7.148 13.352 -6.691 1 96.12 854 LYS A CA 1
ATOM 6966 C C . LYS A 1 854 ? -7.984 13.555 -7.953 1 96.12 854 LYS A C 1
ATOM 6968 O O . LYS A 1 854 ? -8.93 14.344 -7.957 1 96.12 854 LYS A O 1
ATOM 6973 N N . LYS A 1 855 ? -7.691 12.828 -8.945 1 94.44 855 LYS A N 1
ATOM 6974 C CA . LYS A 1 855 ? -8.305 13.016 -10.258 1 94.44 855 LYS A CA 1
ATOM 6975 C C . LYS A 1 855 ? -9.688 12.375 -10.32 1 94.44 855 LYS A C 1
ATOM 6977 O O . LYS A 1 855 ? -10.602 12.922 -10.938 1 94.44 855 LYS A O 1
ATOM 6982 N N . ASN A 1 856 ? -9.906 11.25 -9.602 1 93.25 856 ASN A N 1
ATOM 6983 C CA . ASN A 1 856 ? -11.07 10.422 -9.914 1 93.25 856 ASN A CA 1
ATOM 6984 C C . ASN A 1 856 ? -12.062 10.383 -8.758 1 93.25 856 ASN A C 1
ATOM 6986 O O . ASN A 1 856 ? -13.242 10.117 -8.961 1 93.25 856 ASN A O 1
ATOM 6990 N N . ALA A 1 857 ? -11.641 10.594 -7.531 1 93.69 857 ALA A N 1
ATOM 6991 C CA . ALA A 1 857 ? -12.547 10.5 -6.391 1 93.69 857 ALA A CA 1
ATOM 6992 C C . ALA A 1 857 ? -13.445 11.727 -6.297 1 93.69 857 ALA A C 1
ATOM 6994 O O . ALA A 1 857 ? -13.008 12.852 -6.555 1 93.69 857 ALA A O 1
ATOM 6995 N N . ALA A 1 858 ? -14.648 11.539 -5.883 1 93.19 858 ALA A N 1
ATOM 6996 C CA . ALA A 1 858 ? -15.625 12.625 -5.781 1 93.19 858 ALA A CA 1
ATOM 6997 C C . ALA A 1 858 ? -15.156 13.688 -4.793 1 93.19 858 ALA A C 1
ATOM 6999 O O . ALA A 1 858 ? -14.719 13.375 -3.686 1 93.19 858 ALA A O 1
ATOM 7000 N N . ASN A 1 859 ? -15.109 14.969 -5.164 1 92.38 859 ASN A N 1
ATOM 7001 C CA . ASN A 1 859 ? -14.852 16.141 -4.34 1 92.38 859 ASN A CA 1
ATOM 7002 C C . ASN A 1 859 ? -13.375 16.266 -3.971 1 92.38 859 ASN A C 1
ATOM 7004 O O . ASN A 1 859 ? -12.961 17.234 -3.346 1 92.38 859 ASN A O 1
ATOM 7008 N N . ALA A 1 860 ? -12.547 15.188 -4.332 1 94.5 860 ALA A N 1
ATOM 7009 C CA . ALA A 1 860 ? -11.141 15.219 -3.957 1 94.5 860 ALA A CA 1
ATOM 7010 C C . ALA A 1 860 ? -10.422 16.391 -4.625 1 94.5 860 ALA A C 1
ATOM 7012 O O . ALA A 1 860 ? -9.492 16.969 -4.051 1 94.5 860 ALA A O 1
ATOM 7013 N N . ARG A 1 861 ? -10.852 16.859 -5.785 1 91.62 861 ARG A N 1
ATOM 7014 C CA . ARG A 1 861 ? -10.227 17.938 -6.555 1 91.62 861 ARG A CA 1
ATOM 7015 C C . ARG A 1 861 ? -10.344 19.266 -5.82 1 91.62 861 ARG A C 1
ATOM 7017 O O . ARG A 1 861 ? -9.562 20.188 -6.074 1 91.62 861 ARG A O 1
ATOM 7024 N N . ASN A 1 862 ? -11.258 19.297 -4.891 1 90.94 862 ASN A N 1
ATOM 7025 C CA . ASN A 1 862 ? -11.5 20.547 -4.168 1 90.94 862 ASN A CA 1
ATOM 7026 C C . ASN A 1 862 ? -10.438 20.781 -3.102 1 90.94 862 ASN A C 1
ATOM 7028 O O . ASN A 1 862 ? -10.32 21.891 -2.574 1 90.94 862 ASN A O 1
ATOM 7032 N N . PHE A 1 863 ? -9.672 19.781 -2.832 1 93.69 863 PHE A N 1
ATOM 7033 C CA . PHE A 1 863 ? -8.719 19.891 -1.733 1 93.69 863 PHE A CA 1
ATOM 7034 C C . PHE A 1 863 ? -7.297 20.062 -2.264 1 93.69 863 PHE A C 1
ATOM 7036 O O . PHE A 1 863 ? -6.66 19.094 -2.678 1 93.69 863 PHE A O 1
ATOM 7043 N N . HIS A 1 864 ? -6.73 21.234 -2.096 1 92.19 864 HIS A N 1
ATOM 7044 C CA . HIS A 1 864 ? -5.387 21.562 -2.559 1 92.19 864 HIS A CA 1
ATOM 7045 C C . HIS A 1 864 ? -4.324 20.875 -1.719 1 92.19 864 HIS A C 1
ATOM 7047 O O . HIS A 1 864 ? -3.205 20.656 -2.184 1 92.19 864 HIS A O 1
ATOM 7053 N N . VAL A 1 865 ? -4.695 20.484 -0.544 1 94.19 865 VAL A N 1
ATOM 7054 C CA . VAL A 1 865 ? -3.777 19.828 0.378 1 94.19 865 VAL A CA 1
ATOM 7055 C C . VAL A 1 865 ? -3.252 18.531 -0.249 1 94.19 865 VAL A C 1
ATOM 7057 O O . VAL A 1 865 ? -2.121 18.125 0.019 1 94.19 865 VAL A O 1
ATOM 7060 N N . ILE A 1 866 ? -4.035 17.875 -1.128 1 96 866 ILE A N 1
ATOM 7061 C CA . ILE A 1 866 ? -3.607 16.641 -1.802 1 96 866 ILE A CA 1
ATOM 7062 C C . ILE A 1 866 ? -2.412 16.953 -2.703 1 96 866 ILE A C 1
ATOM 7064 O O . ILE A 1 866 ? -1.418 16.219 -2.689 1 96 866 ILE A O 1
ATOM 7068 N N . ASP A 1 867 ? -2.48 18.062 -3.432 1 94.25 867 ASP A N 1
ATOM 7069 C CA . ASP A 1 867 ? -1.386 18.469 -4.305 1 94.25 867 ASP A CA 1
ATOM 7070 C C . ASP A 1 867 ? -0.132 18.797 -3.498 1 94.25 867 ASP A C 1
ATOM 7072 O O . ASP A 1 867 ? 0.983 18.484 -3.916 1 94.25 867 ASP A O 1
ATOM 7076 N N . GLU A 1 868 ? -0.37 19.438 -2.393 1 93.69 868 GLU A N 1
ATOM 7077 C CA . GLU A 1 868 ? 0.744 19.781 -1.516 1 93.69 868 GLU A CA 1
ATOM 7078 C C . GLU A 1 868 ? 1.486 18.531 -1.044 1 93.69 868 GLU A C 1
ATOM 7080 O O . GLU A 1 868 ? 2.719 18.484 -1.067 1 93.69 868 GLU A O 1
ATOM 7085 N N . GLN A 1 869 ? 0.726 17.562 -0.615 1 96.12 869 GLN A N 1
ATOM 7086 C CA . GLN A 1 869 ? 1.334 16.344 -0.087 1 96.12 869 GLN A CA 1
ATOM 7087 C C . GLN A 1 869 ? 1.998 15.531 -1.196 1 96.12 869 GLN A C 1
ATOM 7089 O O . GLN A 1 869 ? 3.021 14.883 -0.972 1 96.12 869 GLN A O 1
ATOM 7094 N N . ILE A 1 870 ? 1.422 15.516 -2.418 1 96.06 870 ILE A N 1
ATOM 7095 C CA . ILE A 1 870 ? 2.025 14.844 -3.568 1 96.06 870 ILE A CA 1
ATOM 7096 C C . ILE A 1 870 ? 3.369 15.492 -3.893 1 96.06 870 ILE A C 1
ATOM 7098 O O . ILE A 1 870 ? 4.359 14.797 -4.121 1 96.06 870 ILE A O 1
ATOM 7102 N N . GLU A 1 871 ? 3.457 16.859 -3.889 1 95.62 871 GLU A N 1
ATOM 7103 C CA . GLU A 1 871 ? 4.715 17.547 -4.141 1 95.62 871 GLU A CA 1
ATOM 7104 C C . GLU A 1 871 ? 5.758 17.219 -3.082 1 95.62 871 GLU A C 1
ATOM 7106 O O . GLU A 1 871 ? 6.926 16.984 -3.402 1 95.62 871 GLU A O 1
ATOM 7111 N N . ALA A 1 872 ? 5.309 17.219 -1.862 1 94.81 872 ALA A N 1
ATOM 7112 C CA . ALA A 1 872 ? 6.215 16.875 -0.77 1 94.81 872 ALA A CA 1
ATOM 7113 C C . ALA A 1 872 ? 6.77 15.469 -0.938 1 94.81 872 ALA A C 1
ATOM 7115 O O . ALA A 1 872 ? 7.957 15.227 -0.707 1 94.81 872 ALA A O 1
ATOM 7116 N N . ALA A 1 873 ? 5.895 14.508 -1.299 1 94.81 873 ALA A N 1
ATOM 7117 C CA . ALA A 1 873 ? 6.312 13.125 -1.519 1 94.81 873 ALA A CA 1
ATOM 7118 C C . ALA A 1 873 ? 7.316 13.031 -2.664 1 94.81 873 ALA A C 1
ATOM 7120 O O . ALA A 1 873 ? 8.289 12.281 -2.582 1 94.81 873 ALA A O 1
ATOM 7121 N N . LYS A 1 874 ? 7.055 13.758 -3.758 1 95.06 874 LYS A N 1
ATOM 7122 C CA . LYS A 1 874 ? 7.973 13.766 -4.895 1 95.06 874 LYS A CA 1
ATOM 7123 C C . LYS A 1 874 ? 9.344 14.305 -4.488 1 95.06 874 LYS A C 1
ATOM 7125 O O . LYS A 1 874 ? 10.375 13.789 -4.93 1 95.06 874 LYS A O 1
ATOM 7130 N N . HIS A 1 875 ? 9.312 15.344 -3.645 1 94.81 875 HIS A N 1
ATOM 7131 C CA . HIS A 1 875 ? 10.57 15.883 -3.135 1 94.81 875 HIS A CA 1
ATOM 7132 C C . HIS A 1 875 ? 11.328 14.836 -2.32 1 94.81 875 HIS A C 1
ATOM 7134 O O . HIS A 1 875 ? 12.539 14.688 -2.465 1 94.81 875 HIS A O 1
ATOM 7140 N N . ARG A 1 876 ? 10.672 14.164 -1.468 1 93.75 876 ARG A N 1
ATOM 7141 C CA . ARG A 1 876 ? 11.297 13.133 -0.641 1 93.75 876 ARG A CA 1
ATOM 7142 C C . ARG A 1 876 ? 11.938 12.055 -1.503 1 93.75 876 ARG A C 1
ATO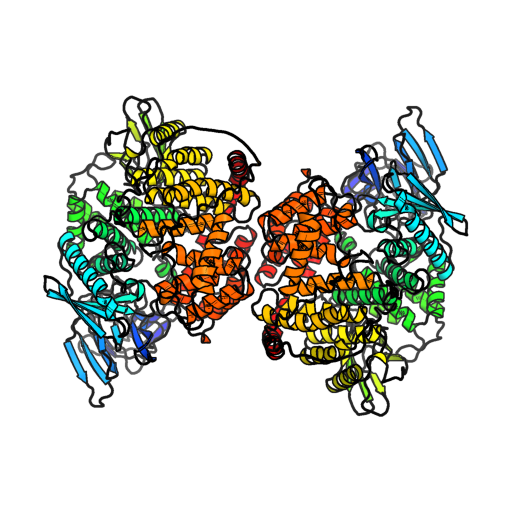M 7144 O O . ARG A 1 876 ? 13.039 11.586 -1.206 1 93.75 876 ARG A O 1
ATOM 7151 N N . ARG A 1 877 ? 11.219 11.648 -2.566 1 92.88 877 ARG A N 1
ATOM 7152 C CA . ARG A 1 877 ? 11.742 10.625 -3.467 1 92.88 877 ARG A CA 1
ATOM 7153 C C . ARG A 1 877 ? 12.992 11.117 -4.188 1 92.88 877 ARG A C 1
ATOM 7155 O O . ARG A 1 877 ? 13.953 10.367 -4.348 1 92.88 877 ARG A O 1
ATOM 7162 N N . MET A 1 878 ? 12.945 12.344 -4.641 1 94.19 878 MET A N 1
ATOM 7163 C CA . MET A 1 878 ? 14.102 12.945 -5.301 1 94.19 878 MET A CA 1
ATOM 7164 C C . MET A 1 878 ? 15.297 13 -4.359 1 94.19 878 MET A C 1
ATOM 7166 O O . MET A 1 878 ? 16.406 12.656 -4.75 1 94.19 878 MET A O 1
ATOM 7170 N N . TRP A 1 879 ? 15.016 13.43 -3.133 1 95.25 879 TRP A N 1
ATOM 7171 C CA . TRP A 1 879 ? 16.062 13.5 -2.113 1 95.25 879 TRP A CA 1
ATOM 7172 C C . TRP A 1 879 ? 16.672 12.125 -1.862 1 95.25 879 TRP A C 1
ATOM 7174 O O . TRP A 1 879 ? 17.891 11.984 -1.797 1 95.25 879 TRP A O 1
ATOM 7184 N N . TYR A 1 880 ? 15.875 11.094 -1.708 1 94.06 880 TYR A N 1
ATOM 7185 C CA . TYR A 1 880 ? 16.328 9.734 -1.426 1 94.06 880 TYR A CA 1
ATOM 7186 C C . TYR A 1 880 ? 17.25 9.227 -2.531 1 94.06 880 TYR A C 1
ATOM 7188 O O . TYR A 1 880 ? 18.312 8.672 -2.254 1 94.06 880 TYR A O 1
ATOM 7196 N N . ARG A 1 881 ? 16.891 9.375 -3.766 1 92.12 881 ARG A N 1
ATOM 7197 C CA . ARG A 1 881 ? 17.656 8.891 -4.906 1 92.12 881 ARG A CA 1
ATOM 7198 C C . ARG A 1 881 ? 19.031 9.547 -4.961 1 92.12 881 ARG A C 1
ATOM 7200 O O . ARG A 1 881 ? 20.016 8.906 -5.324 1 92.12 881 ARG A O 1
ATOM 7207 N N . LYS A 1 882 ? 19.047 10.75 -4.5 1 94.25 882 LYS A N 1
ATOM 7208 C CA . LYS A 1 882 ? 20.281 11.516 -4.637 1 94.25 882 LYS A CA 1
ATOM 7209 C C . LYS A 1 882 ? 21.219 11.266 -3.457 1 94.25 882 LYS A C 1
ATOM 7211 O O . LYS A 1 882 ? 22.438 11.141 -3.635 1 94.25 882 LYS A O 1
ATOM 7216 N N . HIS A 1 883 ? 20.641 11.195 -2.232 1 95.69 883 HIS A N 1
ATOM 7217 C CA . HIS A 1 883 ? 21.484 11.328 -1.047 1 95.69 883 HIS A CA 1
ATOM 7218 C C . HIS A 1 883 ? 21.578 10.008 -0.293 1 95.69 883 HIS A C 1
ATOM 7220 O O . HIS A 1 883 ? 22.469 9.828 0.54 1 95.69 883 HIS A O 1
ATOM 7226 N N . SER A 1 884 ? 20.688 9.07 -0.47 1 93.5 884 SER A N 1
ATOM 7227 C CA . SER A 1 884 ? 20.516 7.926 0.417 1 93.5 884 SER A CA 1
ATOM 7228 C C . SER A 1 884 ? 21.797 7.09 0.496 1 93.5 884 SER A C 1
ATOM 7230 O O . SER A 1 884 ? 22.219 6.699 1.585 1 93.5 884 SER A O 1
ATOM 7232 N N . GLN A 1 885 ? 22.484 6.801 -0.612 1 92.19 885 GLN A N 1
ATOM 7233 C CA . GLN A 1 885 ? 23.641 5.926 -0.635 1 92.19 885 GLN A CA 1
ATOM 7234 C C . GLN A 1 885 ? 24.828 6.57 0.081 1 92.19 885 GLN A C 1
ATOM 7236 O O . GLN A 1 885 ? 25.453 5.953 0.949 1 92.19 885 GLN A O 1
ATOM 7241 N N . GLU A 1 886 ? 25.109 7.793 -0.292 1 95.06 886 GLU A N 1
ATOM 7242 C CA . GLU A 1 886 ? 26.234 8.508 0.303 1 95.06 886 GLU A CA 1
ATOM 7243 C C . GLU A 1 886 ? 26.031 8.695 1.805 1 95.06 886 GLU A C 1
ATOM 7245 O O . GLU A 1 886 ? 26.969 8.516 2.588 1 95.06 886 GLU A O 1
ATOM 7250 N N . LEU A 1 887 ? 24.891 9.062 2.193 1 96.56 887 LEU A N 1
ATOM 7251 C CA . LEU A 1 887 ? 24.609 9.289 3.607 1 96.56 887 LEU A CA 1
ATOM 7252 C C . LEU A 1 887 ? 24.641 7.98 4.387 1 96.56 887 LEU A C 1
ATOM 7254 O O . LEU A 1 887 ? 25.125 7.941 5.52 1 96.56 887 LEU A O 1
ATOM 7258 N N . ALA A 1 888 ? 24.062 6.957 3.795 1 94.62 888 ALA A N 1
ATOM 7259 C CA . ALA A 1 888 ? 24.109 5.656 4.457 1 94.62 888 ALA A CA 1
ATOM 7260 C C . ALA A 1 888 ? 25.547 5.227 4.723 1 94.62 888 ALA A C 1
ATOM 7262 O O . ALA A 1 888 ? 25.859 4.703 5.797 1 94.62 888 ALA A O 1
ATOM 7263 N N . GLU A 1 889 ? 26.406 5.414 3.754 1 94.94 889 GLU A N 1
ATOM 7264 C CA . GLU A 1 889 ? 27.828 5.09 3.924 1 94.94 889 GLU A CA 1
ATOM 7265 C C . GLU A 1 889 ? 28.469 5.949 5.012 1 94.94 889 GLU A C 1
ATOM 7267 O O . GLU A 1 889 ? 29.25 5.453 5.816 1 94.94 889 GLU A O 1
ATOM 7272 N N . PHE A 1 890 ? 28.156 7.203 4.996 1 96.19 890 PHE A N 1
ATOM 7273 C CA . PHE A 1 890 ? 28.641 8.102 6.031 1 96.19 890 PHE A CA 1
ATOM 7274 C C . PHE A 1 890 ? 28.203 7.637 7.41 1 96.19 890 PHE A C 1
ATOM 7276 O O . PHE A 1 890 ? 29.016 7.59 8.344 1 96.19 890 PHE A O 1
ATOM 7283 N N . PHE A 1 891 ? 26.875 7.32 7.516 1 96.06 891 PHE A N 1
ATOM 7284 C CA . PHE A 1 891 ? 26.344 6.879 8.805 1 96.06 891 PHE A CA 1
ATOM 7285 C C . PHE A 1 891 ? 27.031 5.594 9.25 1 96.06 891 PHE A C 1
ATOM 7287 O O . PHE A 1 891 ? 27.422 5.469 10.414 1 96.06 891 PHE A O 1
ATOM 7294 N N . LYS A 1 892 ? 27.234 4.695 8.352 1 93 892 LYS A N 1
ATOM 7295 C CA . LYS A 1 892 ? 27.875 3.422 8.656 1 93 892 LYS A CA 1
ATOM 7296 C C . LYS A 1 892 ? 29.312 3.633 9.164 1 93 892 LYS A C 1
ATOM 7298 O O . LYS A 1 892 ? 29.719 3.004 10.141 1 93 892 LYS A O 1
ATOM 7303 N N . SER A 1 893 ? 29.953 4.512 8.547 1 94.62 893 SER A N 1
ATOM 7304 C CA . SER A 1 893 ? 31.359 4.758 8.875 1 94.62 893 SER A CA 1
ATOM 7305 C C . SER A 1 893 ? 31.484 5.504 10.195 1 94.62 893 SER A C 1
ATOM 7307 O O . SER A 1 893 ? 32.562 5.484 10.82 1 94.62 893 SER A O 1
ATOM 7309 N N . ASN A 1 894 ? 30.453 6.152 10.609 1 93.44 894 ASN A N 1
ATOM 7310 C CA . ASN A 1 894 ? 30.547 6.977 11.812 1 93.44 894 ASN A CA 1
ATOM 7311 C C . ASN A 1 894 ? 29.766 6.363 12.969 1 93.44 894 ASN A C 1
ATOM 7313 O O . ASN A 1 894 ? 29.438 7.047 13.938 1 93.44 894 ASN A O 1
ATOM 7317 N N . LEU A 1 895 ? 29.344 5.129 12.82 1 89.19 895 LEU A N 1
ATOM 7318 C CA . LEU A 1 895 ? 28.688 4.398 13.906 1 89.19 895 LEU A CA 1
ATOM 7319 C C . LEU A 1 895 ? 29.734 3.748 14.812 1 89.19 895 LEU A C 1
ATOM 7321 O O . LEU A 1 895 ? 30.766 3.273 14.344 1 89.19 895 LEU A O 1
ATOM 7325 N N . MET B 1 1 ? 17.172 -30.453 -47.062 1 89.88 1 MET B N 1
ATOM 7326 C CA . MET B 1 1 ? 15.742 -30.219 -46.938 1 89.88 1 MET B CA 1
ATOM 7327 C C . MET B 1 1 ? 15.047 -30.359 -48.281 1 89.88 1 MET B C 1
ATOM 7329 O O . MET B 1 1 ? 15.625 -30.047 -49.312 1 89.88 1 MET B O 1
ATOM 7333 N N . VAL B 1 2 ? 13.938 -30.859 -48.156 1 91.69 2 VAL B N 1
ATOM 7334 C CA . VAL B 1 2 ? 13.148 -31 -49.375 1 91.69 2 VAL B CA 1
ATOM 7335 C C . VAL B 1 2 ? 12.172 -29.828 -49.5 1 91.69 2 VAL B C 1
ATOM 7337 O O . VAL B 1 2 ? 11.477 -29.484 -48.531 1 91.69 2 VAL B O 1
ATOM 7340 N N . VAL B 1 3 ? 12.172 -29.266 -50.625 1 93.88 3 VAL B N 1
ATOM 7341 C CA . VAL B 1 3 ? 11.32 -28.109 -50.906 1 93.88 3 VAL B CA 1
ATOM 7342 C C . VAL B 1 3 ? 9.883 -28.562 -51.094 1 93.88 3 VAL B C 1
ATOM 7344 O O . VAL B 1 3 ? 9.609 -29.422 -51.969 1 93.88 3 VAL B O 1
ATOM 7347 N N . VAL B 1 4 ? 9 -28.016 -50.344 1 92.75 4 VAL B N 1
ATOM 7348 C CA . VAL B 1 4 ? 7.598 -28.406 -50.406 1 92.75 4 VAL B CA 1
ATOM 7349 C C . VAL B 1 4 ? 6.785 -27.344 -51.125 1 92.75 4 VAL B C 1
ATOM 7351 O O . VAL B 1 4 ? 5.695 -27.625 -51.625 1 92.75 4 VAL B O 1
ATOM 7354 N N . GLN B 1 5 ? 7.332 -26.156 -51.219 1 94.25 5 GLN B N 1
ATOM 7355 C CA . GLN B 1 5 ? 6.762 -25.047 -52 1 94.25 5 GLN B CA 1
ATOM 7356 C C . GLN B 1 5 ? 7.855 -24.25 -52.688 1 94.25 5 GLN B C 1
ATOM 7358 O O . GLN B 1 5 ? 8.875 -23.922 -52.062 1 94.25 5 GLN B O 1
ATOM 7363 N N . ALA B 1 6 ? 7.523 -23.984 -53.875 1 94.94 6 ALA B N 1
ATOM 7364 C CA . ALA B 1 6 ? 8.516 -23.219 -54.625 1 94.94 6 ALA B CA 1
ATOM 7365 C C . ALA B 1 6 ? 8.812 -21.875 -53.938 1 94.94 6 ALA B C 1
ATOM 7367 O O . ALA B 1 6 ? 7.895 -21.203 -53.469 1 94.94 6 ALA B O 1
ATOM 7368 N N . THR B 1 7 ? 10.07 -21.641 -53.844 1 95.38 7 THR B N 1
ATOM 7369 C CA . THR B 1 7 ? 10.453 -20.422 -53.125 1 95.38 7 THR B CA 1
ATOM 7370 C C . THR B 1 7 ? 11.867 -20 -53.531 1 95.38 7 THR B C 1
ATOM 7372 O O . THR B 1 7 ? 12.625 -20.781 -54.094 1 95.38 7 THR B O 1
ATOM 7375 N N . ASN B 1 8 ? 12.156 -18.734 -53.344 1 96 8 ASN B N 1
ATOM 7376 C CA . ASN B 1 8 ? 13.516 -18.234 -53.5 1 96 8 ASN B CA 1
ATOM 7377 C C . ASN B 1 8 ? 14.117 -17.797 -52.156 1 96 8 ASN B C 1
ATOM 7379 O O . ASN B 1 8 ? 15.047 -16.984 -52.125 1 96 8 ASN B O 1
ATOM 7383 N N . ALA B 1 9 ? 13.5 -18.203 -51.125 1 96.31 9 ALA B N 1
ATOM 7384 C CA . ALA B 1 9 ? 13.984 -17.812 -49.812 1 96.31 9 ALA B CA 1
ATOM 7385 C C . ALA B 1 9 ? 13.914 -18.969 -48.812 1 96.31 9 ALA B C 1
ATOM 7387 O O . ALA B 1 9 ? 12.961 -19.75 -48.844 1 96.31 9 ALA B O 1
ATOM 7388 N N . ILE B 1 10 ? 14.93 -19.094 -47.938 1 95.81 10 ILE B N 1
ATOM 7389 C CA . ILE B 1 10 ? 14.938 -20.016 -46.812 1 95.81 10 ILE B CA 1
ATOM 7390 C C . ILE B 1 10 ? 14.836 -19.25 -45.5 1 95.81 10 ILE B C 1
ATOM 7392 O O . ILE B 1 10 ? 15.711 -18.438 -45.188 1 95.81 10 ILE B O 1
ATOM 7396 N N . VAL B 1 11 ? 13.727 -19.469 -44.781 1 96.56 11 VAL B N 1
ATOM 7397 C CA . VAL B 1 11 ? 13.492 -18.766 -43.531 1 96.56 11 VAL B CA 1
ATOM 7398 C C . VAL B 1 11 ? 13.703 -19.703 -42.344 1 96.56 11 VAL B C 1
ATOM 7400 O O . VAL B 1 11 ? 13.094 -20.781 -42.281 1 96.56 11 VAL B O 1
ATOM 7403 N N . LEU B 1 12 ? 14.625 -19.391 -41.438 1 97.19 12 LEU B N 1
ATOM 7404 C CA . LEU B 1 12 ? 14.906 -20.141 -40.219 1 97.19 12 LEU B CA 1
ATOM 7405 C C . LEU B 1 12 ? 14.656 -19.297 -38.969 1 97.19 12 LEU B C 1
ATOM 7407 O O . LEU B 1 12 ? 14.594 -18.062 -39.062 1 97.19 12 LEU B O 1
ATOM 7411 N N . ASN B 1 13 ? 14.414 -19.984 -37.875 1 97 13 ASN B N 1
ATOM 7412 C CA . ASN B 1 13 ? 14.391 -19.297 -36.594 1 97 13 ASN B CA 1
ATOM 7413 C C . ASN B 1 13 ? 15.805 -19.094 -36.062 1 97 13 ASN B C 1
ATOM 7415 O O . ASN B 1 13 ? 16.656 -19.969 -36.188 1 97 13 ASN B O 1
ATOM 7419 N N . MET B 1 14 ? 16.047 -17.875 -35.469 1 96.88 14 MET B N 1
ATOM 7420 C CA . MET B 1 14 ? 17.359 -17.547 -34.938 1 96.88 14 MET B CA 1
ATOM 7421 C C . MET B 1 14 ? 17.266 -16.438 -33.875 1 96.88 14 MET B C 1
ATOM 7423 O O . MET B 1 14 ? 16.5 -15.484 -34.062 1 96.88 14 MET B O 1
ATOM 7427 N N . LYS B 1 15 ? 18 -16.656 -32.812 1 94.75 15 LYS B N 1
ATOM 7428 C CA . LYS B 1 15 ? 18.047 -15.641 -31.75 1 94.75 15 LYS B CA 1
ATOM 7429 C C . LYS B 1 15 ? 19.422 -15.562 -31.125 1 94.75 15 LYS B C 1
ATOM 7431 O O . LYS B 1 15 ? 20.016 -16.594 -30.766 1 94.75 15 LYS B O 1
ATOM 7436 N N . ASP B 1 16 ? 20.062 -14.414 -30.984 1 93.25 16 ASP B N 1
ATOM 7437 C CA . ASP B 1 16 ? 21.328 -14.148 -30.297 1 93.25 16 ASP B CA 1
ATOM 7438 C C . ASP B 1 16 ? 22.484 -14.875 -30.984 1 93.25 16 ASP B C 1
ATOM 7440 O O . ASP B 1 16 ? 23.297 -15.516 -30.328 1 93.25 16 ASP B O 1
ATOM 7444 N N . ILE B 1 17 ? 22.469 -14.93 -32.25 1 95.12 17 ILE B N 1
ATOM 7445 C CA . ILE B 1 17 ? 23.5 -15.531 -33.094 1 95.12 17 ILE B CA 1
ATOM 7446 C C . ILE B 1 17 ? 24 -14.516 -34.125 1 95.12 17 ILE B C 1
ATOM 7448 O O . ILE B 1 17 ? 23.219 -13.719 -34.625 1 95.12 17 ILE B O 1
ATOM 7452 N N . VAL B 1 18 ? 25.297 -14.508 -34.344 1 94.38 18 VAL B N 1
ATOM 7453 C CA . VAL B 1 18 ? 25.891 -13.648 -35.375 1 94.38 18 VAL B CA 1
ATOM 7454 C C . VAL B 1 18 ? 26.312 -14.5 -36.562 1 94.38 18 VAL B C 1
ATOM 7456 O O . VAL B 1 18 ? 27.234 -15.32 -36.469 1 94.38 18 VAL B O 1
ATOM 7459 N N . ILE B 1 19 ? 25.734 -14.25 -37.688 1 95.06 19 ILE B N 1
ATOM 7460 C CA . ILE B 1 19 ? 26 -15.016 -38.906 1 95.06 19 ILE B CA 1
ATOM 7461 C C . ILE B 1 19 ? 27.266 -14.484 -39.562 1 95.06 19 ILE B C 1
ATOM 7463 O O . ILE B 1 19 ? 27.453 -13.266 -39.656 1 95.06 19 ILE B O 1
ATOM 7467 N N . LEU B 1 20 ? 28.094 -15.438 -39.906 1 93.56 20 LEU B N 1
ATOM 7468 C CA . LEU B 1 20 ? 29.25 -15.086 -40.75 1 93.56 20 LEU B CA 1
ATOM 7469 C C . LEU B 1 20 ? 28.891 -15.156 -42.219 1 93.56 20 LEU B C 1
ATOM 7471 O O . LEU B 1 20 ? 29.031 -16.203 -42.844 1 93.56 20 LEU B O 1
ATOM 7475 N N . LEU B 1 21 ? 28.578 -14.031 -42.844 1 84.88 21 LEU B N 1
ATOM 7476 C CA . LEU B 1 21 ? 27.906 -13.898 -44.125 1 84.88 21 LEU B CA 1
ATOM 7477 C C . LEU B 1 21 ? 28.734 -14.523 -45.25 1 84.88 21 LEU B C 1
ATOM 7479 O O . LEU B 1 21 ? 28.188 -15.211 -46.125 1 84.88 21 LEU B O 1
ATOM 7483 N N . ASP B 1 22 ? 30.016 -14.359 -45.219 1 86.62 22 ASP B N 1
ATOM 7484 C CA . ASP B 1 22 ? 30.891 -14.789 -46.312 1 86.62 22 ASP B CA 1
ATOM 7485 C C . ASP B 1 22 ? 31.156 -16.297 -46.219 1 86.62 22 ASP B C 1
ATOM 7487 O O . ASP B 1 22 ? 31.719 -16.875 -47.156 1 86.62 22 ASP B O 1
ATOM 7491 N N . LYS B 1 23 ? 30.547 -16.906 -45.188 1 91.19 23 LYS B N 1
ATOM 7492 C CA . LYS B 1 23 ? 30.859 -18.312 -45 1 91.19 23 LYS B CA 1
ATOM 7493 C C . LYS B 1 23 ? 29.609 -19.172 -45.094 1 91.19 23 LYS B C 1
ATOM 7495 O O . LYS B 1 23 ? 29.594 -20.328 -44.656 1 91.19 23 LYS B O 1
ATOM 7500 N N . CYS B 1 24 ? 28.562 -18.625 -45.625 1 93.88 24 CYS B N 1
ATOM 7501 C CA . CYS B 1 24 ? 27.328 -19.359 -45.812 1 93.88 24 CYS B CA 1
ATOM 7502 C C . CYS B 1 24 ? 27.188 -19.812 -47.25 1 93.88 24 CYS B C 1
ATOM 7504 O O . CYS B 1 24 ? 27.578 -19.094 -48.188 1 93.88 24 CYS B O 1
ATOM 7506 N N . GLU B 1 25 ? 26.688 -21.094 -47.406 1 94.5 25 GLU B N 1
ATOM 7507 C CA . GLU B 1 25 ? 26.531 -21.656 -48.75 1 94.5 25 GLU B CA 1
ATOM 7508 C C . GLU B 1 25 ? 25.234 -22.438 -48.875 1 94.5 25 GLU B C 1
ATOM 7510 O O . GLU B 1 25 ? 24.812 -23.125 -47.938 1 94.5 25 GLU B O 1
ATOM 7515 N N . ALA B 1 26 ? 24.625 -22.281 -50.031 1 94.75 26 ALA B N 1
ATOM 7516 C CA . ALA B 1 26 ? 23.438 -23.078 -50.375 1 94.75 26 ALA B CA 1
ATOM 7517 C C . ALA B 1 26 ? 23.672 -23.875 -51.656 1 94.75 26 ALA B C 1
ATOM 7519 O O . ALA B 1 26 ? 24.297 -23.391 -52.594 1 94.75 26 ALA B O 1
ATOM 7520 N N . ARG B 1 27 ? 23.172 -25.141 -51.531 1 94.88 27 ARG B N 1
ATOM 7521 C CA . ARG B 1 27 ? 23.359 -26.016 -52.688 1 94.88 27 ARG B CA 1
ATOM 7522 C C . ARG B 1 27 ? 22.109 -26.844 -52.969 1 94.88 27 ARG B C 1
ATOM 7524 O O . ARG B 1 27 ? 21.375 -27.188 -52.031 1 94.88 27 ARG B O 1
ATOM 7531 N N . SER B 1 28 ? 21.781 -27.062 -54.125 1 91.69 28 SER B N 1
ATOM 7532 C CA . SER B 1 28 ? 20.844 -28.094 -54.562 1 91.69 28 SER B CA 1
ATOM 7533 C C . SER B 1 28 ? 21.578 -29.234 -55.281 1 91.69 28 SER B C 1
ATOM 7535 O O . SER B 1 28 ? 22.031 -29.078 -56.406 1 91.69 28 SER B O 1
ATOM 7537 N N . ASN B 1 29 ? 21.734 -30.344 -54.531 1 83.62 29 ASN B N 1
ATOM 7538 C CA . ASN B 1 29 ? 22.609 -31.406 -55 1 83.62 29 ASN B CA 1
ATOM 7539 C C . ASN B 1 29 ? 24.016 -30.906 -55.312 1 83.62 29 ASN B C 1
ATOM 7541 O O . ASN B 1 29 ? 24.688 -30.375 -54.406 1 83.62 29 ASN B O 1
ATOM 7545 N N . THR B 1 30 ? 24.344 -30.828 -56.562 1 84.81 30 THR B N 1
ATOM 7546 C CA . THR B 1 30 ? 25.719 -30.438 -56.906 1 84.81 30 THR B CA 1
ATOM 7547 C C . THR B 1 30 ? 25.766 -28.984 -57.406 1 84.81 30 THR B C 1
ATOM 7549 O O . THR B 1 30 ? 26.844 -28.438 -57.594 1 84.81 30 THR B O 1
ATOM 7552 N N . VAL B 1 31 ? 24.625 -28.391 -57.438 1 90.38 31 VAL B N 1
ATOM 7553 C CA . VAL B 1 31 ? 24.578 -27.047 -58 1 90.38 31 VAL B CA 1
ATOM 7554 C C . VAL B 1 31 ? 24.578 -26.016 -56.875 1 90.38 31 VAL B C 1
ATOM 7556 O O . VAL B 1 31 ? 23.75 -26.109 -55.938 1 90.38 31 VAL B O 1
ATOM 7559 N N . ARG B 1 32 ? 25.5 -25.109 -57 1 93.38 32 ARG B N 1
ATOM 7560 C CA . ARG B 1 32 ? 25.562 -24.016 -56.031 1 93.38 32 ARG B CA 1
ATOM 7561 C C . ARG B 1 32 ? 24.453 -23 -56.281 1 93.38 32 ARG B C 1
ATOM 7563 O O . ARG B 1 32 ? 24.219 -22.594 -57.438 1 93.38 32 ARG B O 1
ATOM 7570 N N . LEU B 1 33 ? 23.734 -22.703 -55.219 1 94.06 33 LEU B N 1
ATOM 7571 C CA . LEU B 1 33 ? 22.719 -21.656 -55.281 1 94.06 33 LEU B CA 1
ATOM 7572 C C . LEU B 1 33 ? 23.281 -20.328 -54.75 1 94.06 33 LEU B C 1
ATOM 7574 O O . LEU B 1 33 ? 24 -20.312 -53.75 1 94.06 33 LEU B O 1
ATOM 7578 N N . THR B 1 34 ? 22.969 -19.188 -55.438 1 94.06 34 THR B N 1
ATOM 7579 C CA . THR B 1 34 ? 23.484 -17.891 -55.062 1 94.06 34 THR B CA 1
ATOM 7580 C C . THR B 1 34 ? 22.609 -17.25 -54 1 94.06 34 THR B C 1
ATOM 7582 O O . THR B 1 34 ? 21.422 -17.016 -54.219 1 94.06 34 THR B O 1
ATOM 7585 N N . ILE B 1 35 ? 23.234 -17.016 -52.875 1 95.12 35 ILE B N 1
ATOM 7586 C CA . ILE B 1 35 ? 22.562 -16.25 -51.812 1 95.12 35 ILE B CA 1
ATOM 7587 C C . ILE B 1 35 ? 22.719 -14.75 -52.125 1 95.12 35 ILE B C 1
ATOM 7589 O O . ILE B 1 35 ? 23.828 -14.227 -52.094 1 95.12 35 ILE B O 1
ATOM 7593 N N . THR B 1 36 ? 21.625 -14.055 -52.344 1 94.62 36 THR B N 1
ATOM 7594 C CA . THR B 1 36 ? 21.688 -12.648 -52.719 1 94.62 36 THR B CA 1
ATOM 7595 C C . THR B 1 36 ? 21.641 -11.75 -51.469 1 94.62 36 THR B C 1
ATOM 7597 O O . THR B 1 36 ? 22.219 -10.656 -51.5 1 94.62 36 THR B O 1
ATOM 7600 N N . ASN B 1 37 ? 20.922 -12.188 -50.594 1 94.38 37 ASN B N 1
ATOM 7601 C CA . ASN B 1 37 ? 20.766 -11.391 -49.375 1 94.38 37 ASN B CA 1
ATOM 7602 C C . ASN B 1 37 ? 20.484 -12.266 -48.156 1 94.38 37 ASN B C 1
ATOM 7604 O O . ASN B 1 37 ? 19.922 -13.352 -48.281 1 94.38 37 ASN B O 1
ATOM 7608 N N . ILE B 1 38 ? 20.953 -11.828 -46.969 1 95.31 38 ILE B N 1
ATOM 7609 C CA . ILE B 1 38 ? 20.625 -12.414 -45.656 1 95.31 38 ILE B CA 1
ATOM 7610 C C . ILE B 1 38 ? 19.953 -11.367 -44.781 1 95.31 38 ILE B C 1
ATOM 7612 O O . ILE B 1 38 ? 20.578 -10.375 -44.406 1 95.31 38 ILE B O 1
ATOM 7616 N N . ASN B 1 39 ? 18.703 -11.578 -44.5 1 95.25 39 ASN B N 1
ATOM 7617 C CA . ASN B 1 39 ? 17.922 -10.648 -43.688 1 95.25 39 ASN B CA 1
ATOM 7618 C C . ASN B 1 39 ? 17.672 -11.203 -42.281 1 95.25 39 ASN B C 1
ATOM 7620 O O . ASN B 1 39 ? 17.125 -12.289 -42.125 1 95.25 39 ASN B O 1
ATOM 7624 N N . ILE B 1 40 ? 18.078 -10.438 -41.281 1 94.44 40 ILE B N 1
ATOM 7625 C CA . ILE B 1 40 ? 17.859 -10.828 -39.906 1 94.44 40 ILE B CA 1
ATOM 7626 C C . ILE B 1 40 ? 16.703 -10.023 -39.312 1 94.44 40 ILE B C 1
ATOM 7628 O O . ILE B 1 40 ? 16.719 -8.789 -39.344 1 94.44 40 ILE B O 1
ATOM 7632 N N . ASP B 1 41 ? 15.695 -10.648 -38.812 1 94.56 41 ASP B N 1
ATOM 7633 C CA . ASP B 1 41 ? 14.555 -10.039 -38.125 1 94.56 41 ASP B CA 1
ATOM 7634 C C . ASP B 1 41 ? 14.578 -10.336 -36.625 1 94.56 41 ASP B C 1
ATOM 7636 O O . ASP B 1 41 ? 14.07 -11.367 -36.188 1 94.56 41 ASP B O 1
ATOM 7640 N N . GLU B 1 42 ? 14.977 -9.422 -35.844 1 89.5 42 GLU B N 1
ATOM 7641 C CA . GLU B 1 42 ? 15.125 -9.609 -34.406 1 89.5 42 GLU B CA 1
ATOM 7642 C C . GLU B 1 42 ? 13.766 -9.648 -33.688 1 89.5 42 GLU B C 1
ATOM 7644 O O . GLU B 1 42 ? 13.617 -10.273 -32.656 1 89.5 42 GLU B O 1
ATOM 7649 N N . HIS B 1 43 ? 12.844 -9.055 -34.312 1 85.62 43 HIS B N 1
ATOM 7650 C CA . HIS B 1 43 ? 11.516 -8.992 -33.719 1 85.62 43 HIS B CA 1
ATOM 7651 C C . HIS B 1 43 ? 10.836 -10.359 -33.75 1 85.62 43 HIS B C 1
ATOM 7653 O O . HIS B 1 43 ? 10.195 -10.758 -32.75 1 85.62 43 HIS B O 1
ATOM 7659 N N . PHE B 1 44 ? 11.078 -11.039 -34.781 1 90.25 44 PHE B N 1
ATOM 7660 C CA . PHE B 1 44 ? 10.414 -12.328 -34.938 1 90.25 44 PHE B CA 1
ATOM 7661 C C . PHE B 1 44 ? 11.398 -13.477 -34.75 1 90.25 44 PHE B C 1
ATOM 7663 O O . PHE B 1 44 ? 11.047 -14.641 -34.906 1 90.25 44 PHE B O 1
ATOM 7670 N N . ASP B 1 45 ? 12.625 -13.219 -34.406 1 93 45 ASP B N 1
ATOM 7671 C CA . ASP B 1 45 ? 13.672 -14.219 -34.219 1 93 45 ASP B CA 1
ATOM 7672 C C . ASP B 1 45 ? 13.836 -15.102 -35.438 1 93 45 ASP B C 1
ATOM 7674 O O . ASP B 1 45 ? 13.781 -16.328 -35.344 1 93 45 ASP B O 1
ATOM 7678 N N . ARG B 1 46 ? 14.07 -14.344 -36.594 1 96.25 46 ARG B N 1
ATOM 7679 C CA . ARG B 1 46 ? 14.18 -15.086 -37.875 1 96.25 46 ARG B CA 1
ATOM 7680 C C . ARG B 1 46 ? 15.359 -14.586 -38.688 1 96.25 46 ARG B C 1
ATOM 7682 O O . ARG B 1 46 ? 15.797 -13.453 -38.531 1 96.25 46 ARG B O 1
ATOM 7689 N N . VAL B 1 47 ? 15.875 -15.484 -39.469 1 96.81 47 VAL B N 1
ATOM 7690 C CA . VAL B 1 47 ? 16.859 -15.148 -40.5 1 96.81 47 VAL B CA 1
ATOM 7691 C C . VAL B 1 47 ? 16.406 -15.688 -41.844 1 96.81 47 VAL B C 1
ATOM 7693 O O . VAL B 1 47 ? 15.891 -16.812 -41.938 1 96.81 47 VAL B O 1
ATOM 7696 N N . THR B 1 48 ? 16.438 -14.859 -42.844 1 97.06 48 THR B N 1
ATOM 7697 C CA . THR B 1 48 ? 16.016 -15.219 -44.219 1 97.06 48 THR B CA 1
ATOM 7698 C C . THR B 1 48 ? 17.203 -15.195 -45.156 1 97.06 48 THR B C 1
ATOM 7700 O O . THR B 1 48 ? 17.875 -14.164 -45.312 1 97.06 48 THR B O 1
ATOM 7703 N N . PHE B 1 49 ? 17.484 -16.328 -45.781 1 96.5 49 PHE B N 1
ATOM 7704 C CA . PHE B 1 49 ? 18.469 -16.422 -46.844 1 96.5 49 PHE B CA 1
ATOM 7705 C C . PHE B 1 49 ? 17.781 -16.312 -48.219 1 96.5 49 PHE B C 1
ATOM 7707 O O . PHE B 1 49 ? 17.078 -17.234 -48.625 1 96.5 49 PHE B O 1
ATOM 7714 N N . VAL B 1 50 ? 18 -15.18 -48.844 1 96.62 50 VAL B N 1
ATOM 7715 C CA . VAL B 1 50 ? 17.359 -14.938 -50.125 1 96.62 50 VAL B CA 1
ATOM 7716 C C . VAL B 1 50 ? 18.25 -15.484 -51.25 1 96.62 50 VAL B C 1
ATOM 7718 O O . VAL B 1 50 ? 19.438 -15.195 -51.312 1 96.62 50 VAL B O 1
ATOM 7721 N N . LEU B 1 51 ? 17.609 -16.328 -52.094 1 95.56 51 LEU B N 1
ATOM 7722 C CA . LEU B 1 51 ? 18.312 -16.953 -53.219 1 95.56 51 LEU B CA 1
ATOM 7723 C C . LEU B 1 51 ? 18.031 -16.25 -54.531 1 95.56 51 LEU B C 1
ATOM 7725 O O . LEU B 1 51 ? 16.953 -15.68 -54.688 1 95.56 51 LEU B O 1
ATOM 7729 N N . ALA B 1 52 ? 19 -16.266 -55.375 1 94.69 52 ALA B N 1
ATOM 7730 C CA . ALA B 1 52 ? 18.812 -15.703 -56.719 1 94.69 52 ALA B CA 1
ATOM 7731 C C . ALA B 1 52 ? 17.859 -16.578 -57.531 1 94.69 52 ALA B C 1
ATOM 7733 O O . ALA B 1 52 ? 17.078 -16.062 -58.344 1 94.69 52 ALA B O 1
ATOM 7734 N N . GLU B 1 53 ? 17.938 -17.844 -57.281 1 92.44 53 GLU B N 1
ATOM 7735 C CA . GLU B 1 53 ? 17.141 -18.828 -58.031 1 92.44 53 GLU B CA 1
ATOM 7736 C C . GLU B 1 53 ? 15.922 -19.266 -57.219 1 92.44 53 GLU B C 1
ATOM 7738 O O . GLU B 1 53 ? 15.961 -19.328 -56 1 92.44 53 GLU B O 1
ATOM 7743 N N . THR B 1 54 ? 14.938 -19.562 -58 1 94.38 54 THR B N 1
ATOM 7744 C CA . THR B 1 54 ? 13.797 -20.219 -57.375 1 94.38 54 THR B CA 1
ATOM 7745 C C . THR B 1 54 ? 14.023 -21.734 -57.281 1 94.38 54 THR B C 1
ATOM 7747 O O . THR B 1 54 ? 14.336 -22.375 -58.281 1 94.38 54 THR B O 1
ATOM 7750 N N . VAL B 1 55 ? 13.984 -22.188 -56.062 1 94.19 55 VAL B N 1
ATOM 7751 C CA . VAL B 1 55 ? 14.07 -23.641 -55.906 1 94.19 55 VAL B CA 1
ATOM 7752 C C . VAL B 1 55 ? 12.672 -24.25 -56.031 1 94.19 55 VAL B C 1
ATOM 7754 O O . VAL B 1 55 ? 11.688 -23.672 -55.562 1 94.19 55 VAL B O 1
ATOM 7757 N N . HIS B 1 56 ? 12.523 -25.438 -56.594 1 93.44 56 HIS B N 1
ATOM 7758 C CA . HIS B 1 56 ? 11.227 -26 -56.938 1 93.44 56 HIS B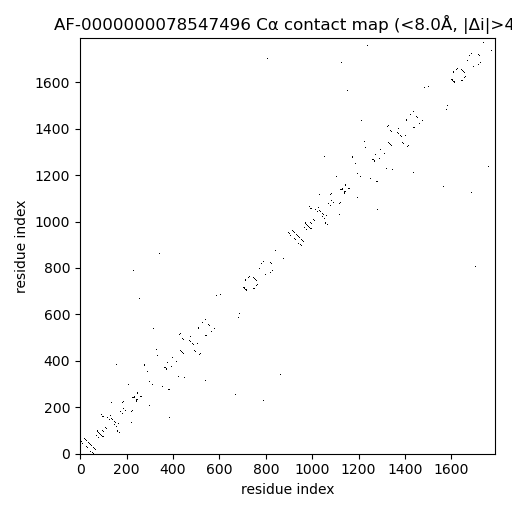 CA 1
ATOM 7759 C C . HIS B 1 56 ? 10.867 -27.172 -56.031 1 93.44 56 HIS B C 1
ATOM 7761 O O . HIS B 1 56 ? 11.734 -27.734 -55.375 1 93.44 56 HIS B O 1
ATOM 7767 N N . ILE B 1 57 ? 9.617 -27.5 -56.094 1 93.88 57 ILE B N 1
ATOM 7768 C CA . ILE B 1 57 ? 9.062 -28.578 -55.281 1 93.88 57 ILE B CA 1
ATOM 7769 C C . ILE B 1 57 ? 9.805 -29.875 -55.562 1 93.88 57 ILE B C 1
ATOM 7771 O O . ILE B 1 57 ? 10.055 -30.219 -56.719 1 93.88 57 ILE B O 1
ATOM 7775 N N . GLY B 1 58 ? 10.211 -30.516 -54.438 1 91.31 58 GLY B N 1
ATOM 7776 C CA . GLY B 1 58 ? 10.875 -31.797 -54.562 1 91.31 58 GLY B CA 1
ATOM 7777 C C . GLY B 1 58 ? 12.391 -31.688 -54.594 1 91.31 58 GLY B C 1
ATOM 7778 O O . GLY B 1 58 ? 13.094 -32.688 -54.406 1 91.31 58 GLY B O 1
ATOM 7779 N N . GLN B 1 59 ? 12.781 -30.547 -54.906 1 92.25 59 GLN B N 1
ATOM 7780 C CA . GLN B 1 59 ? 14.227 -30.328 -54.906 1 92.25 59 GLN B CA 1
ATOM 7781 C C . GLN B 1 59 ? 14.812 -30.453 -53.5 1 92.25 59 GLN B C 1
ATOM 7783 O O . GLN B 1 59 ? 14.172 -30.062 -52.531 1 92.25 59 GLN B O 1
ATOM 7788 N N . GLU B 1 60 ? 16.016 -31.047 -53.5 1 94.25 60 GLU B N 1
ATOM 7789 C CA . GLU B 1 60 ? 16.75 -31.109 -52.25 1 94.25 60 GLU B CA 1
ATOM 7790 C C . GLU B 1 60 ? 17.766 -29.984 -52.156 1 94.25 60 GLU B C 1
ATOM 7792 O O . GLU B 1 60 ? 18.578 -29.781 -53.062 1 94.25 60 GLU B O 1
ATOM 7797 N N . VAL B 1 61 ? 17.641 -29.234 -51.062 1 94.69 61 VAL B N 1
ATOM 7798 C CA . VAL B 1 61 ? 18.547 -28.109 -50.844 1 94.69 61 VAL B CA 1
ATOM 7799 C C . VAL B 1 61 ? 19.344 -28.328 -49.562 1 94.69 61 VAL B C 1
ATOM 7801 O O . VAL B 1 61 ? 18.812 -28.797 -48.562 1 94.69 61 VAL B O 1
ATOM 7804 N N . SER B 1 62 ? 20.625 -28.078 -49.688 1 95.38 62 SER B N 1
ATOM 7805 C CA . SER B 1 62 ? 21.516 -28.062 -48.531 1 95.38 62 SER B CA 1
ATOM 7806 C C . SER B 1 62 ? 21.984 -26.641 -48.219 1 95.38 62 SER B C 1
ATOM 7808 O O . SER B 1 62 ? 22.406 -25.906 -49.125 1 95.38 62 SER B O 1
ATOM 7810 N N . LEU B 1 63 ? 21.719 -26.234 -47 1 95.56 63 LEU B N 1
ATOM 7811 C CA . LEU B 1 63 ? 22.188 -24.938 -46.531 1 95.56 63 LEU B CA 1
ATOM 7812 C C . LEU B 1 63 ? 23.234 -25.094 -45.438 1 95.56 63 LEU B C 1
ATOM 7814 O O . LEU B 1 63 ? 22.984 -25.75 -44.406 1 95.56 63 LEU B O 1
ATOM 7818 N N . LYS B 1 64 ? 24.391 -24.578 -45.656 1 95.69 64 LYS B N 1
ATOM 7819 C CA . LYS B 1 64 ? 25.453 -24.5 -44.656 1 95.69 64 LYS B CA 1
ATOM 7820 C C . LYS B 1 64 ? 25.578 -23.094 -44.094 1 95.69 64 LYS B C 1
ATOM 7822 O O . LYS B 1 64 ? 25.766 -22.125 -44.844 1 95.69 64 LYS B O 1
ATOM 7827 N N . VAL B 1 65 ? 25.422 -22.984 -42.844 1 96.38 65 VAL B N 1
ATOM 7828 C CA . VAL B 1 65 ? 25.484 -21.703 -42.188 1 96.38 65 VAL B CA 1
ATOM 7829 C C . VAL B 1 65 ? 26.625 -21.703 -41.156 1 96.38 65 VAL B C 1
ATOM 7831 O O . VAL B 1 65 ? 26.672 -22.562 -40.281 1 96.38 65 VAL B O 1
ATOM 7834 N N . ASN B 1 66 ? 27.609 -20.75 -41.25 1 95.75 66 ASN B N 1
ATOM 7835 C CA . ASN B 1 66 ? 28.625 -20.5 -40.25 1 95.75 66 ASN B CA 1
ATOM 7836 C C . ASN B 1 66 ? 28.25 -19.312 -39.375 1 95.75 66 ASN B C 1
ATOM 7838 O O . ASN B 1 66 ? 27.812 -18.266 -39.875 1 95.75 66 ASN B O 1
ATOM 7842 N N . TYR B 1 67 ? 28.344 -19.516 -38.125 1 96.56 67 TYR B N 1
ATOM 7843 C CA . TYR B 1 67 ? 27.859 -18.484 -37.219 1 96.56 67 TYR B CA 1
ATOM 7844 C C . TYR B 1 67 ? 28.609 -18.516 -35.906 1 96.56 67 TYR B C 1
ATOM 7846 O O . TYR B 1 67 ? 29.391 -19.438 -35.625 1 96.56 67 TYR B O 1
ATOM 7854 N N . VAL B 1 68 ? 28.5 -17.469 -35.156 1 95.38 68 VAL B N 1
ATOM 7855 C CA . VAL B 1 68 ? 29.016 -17.359 -33.781 1 95.38 68 VAL B CA 1
ATOM 7856 C C . VAL B 1 68 ? 27.844 -17.297 -32.812 1 95.38 68 VAL B C 1
ATOM 7858 O O . VAL B 1 68 ? 26.969 -16.438 -32.938 1 95.38 68 VAL B O 1
ATOM 7861 N N . GLY B 1 69 ? 27.812 -18.391 -31.984 1 93.81 69 GLY B N 1
ATOM 7862 C CA . GLY B 1 69 ? 26.844 -18.375 -30.891 1 93.81 69 GLY B CA 1
ATOM 7863 C C . GLY B 1 69 ? 27.484 -18.125 -29.531 1 93.81 69 GLY B C 1
ATOM 7864 O O . GLY B 1 69 ? 28.719 -18.047 -29.422 1 93.81 69 GLY B O 1
ATOM 7865 N N . PHE B 1 70 ? 26.641 -17.922 -28.484 1 92.25 70 PHE B N 1
ATOM 7866 C CA . PHE B 1 70 ? 27.141 -17.594 -27.156 1 92.25 70 PHE B CA 1
ATOM 7867 C C . PHE B 1 70 ? 26.75 -18.672 -26.156 1 92.25 70 PHE B C 1
ATOM 7869 O O . PHE B 1 70 ? 25.641 -19.203 -26.203 1 92.25 70 PHE B O 1
ATOM 7876 N N . VAL B 1 71 ? 27.672 -19.094 -25.281 1 94.94 71 VAL B N 1
ATOM 7877 C CA . VAL B 1 71 ? 27.312 -19.75 -24.031 1 94.94 71 VAL B CA 1
ATOM 7878 C C . VAL B 1 71 ? 26.875 -18.719 -23 1 94.94 71 VAL B C 1
ATOM 7880 O O . VAL B 1 71 ? 27.719 -18.078 -22.359 1 94.94 71 VAL B O 1
ATOM 7883 N N . ASN B 1 72 ? 25.625 -18.578 -22.859 1 90.94 72 ASN B N 1
ATOM 7884 C CA . ASN B 1 72 ? 25.094 -17.453 -22.109 1 90.94 72 ASN B CA 1
ATOM 7885 C C . ASN B 1 72 ? 24.859 -17.797 -20.641 1 90.94 72 ASN B C 1
ATOM 7887 O O . ASN B 1 72 ? 25.406 -18.781 -20.141 1 90.94 72 ASN B O 1
ATOM 7891 N N . ASP B 1 73 ? 24.203 -16.938 -19.906 1 85.38 73 ASP B N 1
ATOM 7892 C CA . ASP B 1 73 ? 23.891 -17.156 -18.5 1 85.38 73 ASP B CA 1
ATOM 7893 C C . ASP B 1 73 ? 22.391 -17 -18.25 1 85.38 73 ASP B C 1
ATOM 7895 O O . ASP B 1 73 ? 21.969 -16.625 -17.156 1 85.38 73 ASP B O 1
ATOM 7899 N N . LYS B 1 74 ? 21.547 -17.219 -19.25 1 86.56 74 LYS B N 1
ATOM 7900 C CA . LYS B 1 74 ? 20.109 -16.969 -19.172 1 86.56 74 LYS B CA 1
ATOM 7901 C C . LYS B 1 74 ? 19.344 -18.281 -18.969 1 86.56 74 LYS B C 1
ATOM 7903 O O . LYS B 1 74 ? 18.109 -18.281 -18.969 1 86.56 74 LYS B O 1
ATOM 7908 N N . LEU B 1 75 ? 20.016 -19.391 -18.812 1 90.19 75 LEU B N 1
ATOM 7909 C CA . LEU B 1 75 ? 19.469 -20.719 -18.609 1 90.19 75 LEU B CA 1
ATOM 7910 C C . LEU B 1 75 ? 18.656 -21.188 -19.812 1 90.19 75 LEU B C 1
ATOM 7912 O O . LEU B 1 75 ? 17.688 -21.938 -19.672 1 90.19 75 LEU B O 1
ATOM 7916 N N . ARG B 1 76 ? 18.953 -20.594 -21 1 91.94 76 ARG B N 1
ATOM 7917 C CA . ARG B 1 76 ? 18.312 -20.938 -22.266 1 91.94 76 ARG B CA 1
ATOM 7918 C C . ARG B 1 76 ? 19.344 -21.156 -23.359 1 91.94 76 ARG B C 1
ATOM 7920 O O . ARG B 1 76 ? 20.406 -20.547 -23.344 1 91.94 76 ARG B O 1
ATOM 7927 N N . GLY B 1 77 ? 18.891 -21.938 -24.312 1 94.94 77 GLY B N 1
ATOM 7928 C CA . GLY B 1 77 ? 19.906 -22.266 -25.297 1 94.94 77 GLY B CA 1
ATOM 7929 C C . GLY B 1 77 ? 21.109 -22.969 -24.703 1 94.94 77 GLY B C 1
ATOM 7930 O O . GLY B 1 77 ? 20.953 -23.906 -23.891 1 94.94 77 GLY B O 1
ATOM 7931 N N . LEU B 1 78 ? 22.188 -22.641 -25.141 1 96.69 78 LEU B N 1
ATOM 7932 C CA . LEU B 1 78 ? 23.422 -23.109 -24.5 1 96.69 78 LEU B CA 1
ATOM 7933 C C . LEU B 1 78 ? 23.875 -22.156 -23.422 1 96.69 78 LEU B C 1
ATOM 7935 O O . LEU B 1 78 ? 24.141 -20.969 -23.688 1 96.69 78 LEU B O 1
ATOM 7939 N N . TYR B 1 79 ? 23.875 -22.594 -22.219 1 94.62 79 TYR B N 1
ATOM 7940 C CA . TYR B 1 79 ? 24.219 -21.703 -21.109 1 94.62 79 TYR B CA 1
ATOM 7941 C C . TYR B 1 79 ? 25.266 -22.328 -20.203 1 94.62 79 TYR B C 1
ATOM 7943 O O . TYR B 1 79 ? 25.547 -23.531 -20.297 1 94.62 79 TYR B O 1
ATOM 7951 N N . GLN B 1 80 ? 25.828 -21.516 -19.375 1 93.75 80 GLN B N 1
ATOM 7952 C CA . GLN B 1 80 ? 26.859 -21.969 -18.438 1 93.75 80 GLN B CA 1
ATOM 7953 C C . GLN B 1 80 ? 26.297 -22.094 -17.031 1 93.75 80 GLN B C 1
ATOM 7955 O O . GLN B 1 80 ? 25.375 -21.359 -16.656 1 93.75 80 GLN B O 1
ATOM 7960 N N . THR B 1 81 ? 26.719 -23.047 -16.344 1 90.88 81 THR B N 1
ATOM 7961 C CA . THR B 1 81 ? 26.453 -23.188 -14.914 1 90.88 81 THR B CA 1
ATOM 7962 C C . THR B 1 81 ? 27.766 -23.406 -14.148 1 90.88 81 THR B C 1
ATOM 7964 O O . THR B 1 81 ? 28.75 -23.875 -14.719 1 90.88 81 THR B O 1
ATOM 7967 N N . THR B 1 82 ? 27.781 -22.906 -12.938 1 88.44 82 THR B N 1
ATOM 7968 C CA . THR B 1 82 ? 29 -23.031 -12.133 1 88.44 82 THR B CA 1
ATOM 7969 C C . THR B 1 82 ? 28.75 -23.922 -10.922 1 88.44 82 THR B C 1
ATOM 7971 O O . THR B 1 82 ? 27.609 -24.078 -10.477 1 88.44 82 THR B O 1
ATOM 7974 N N . TYR B 1 83 ? 29.781 -24.562 -10.469 1 86.44 83 TYR B N 1
ATOM 7975 C CA . TYR B 1 83 ? 29.766 -25.391 -9.266 1 86.44 83 TYR B CA 1
ATOM 7976 C C . TYR B 1 83 ? 31.141 -25.453 -8.625 1 86.44 83 TYR B C 1
ATOM 7978 O O . TYR B 1 83 ? 32.125 -25.047 -9.234 1 86.44 83 TYR B O 1
ATOM 7986 N N . THR B 1 84 ? 31.172 -25.828 -7.391 1 82.62 84 THR B N 1
ATOM 7987 C CA . THR B 1 84 ? 32.438 -25.953 -6.684 1 82.62 84 THR B CA 1
ATOM 7988 C C . THR B 1 84 ? 32.844 -27.422 -6.566 1 82.62 84 THR B C 1
ATOM 7990 O O . THR B 1 84 ? 32.031 -28.266 -6.164 1 82.62 84 THR B O 1
ATOM 7993 N N . ASP B 1 85 ? 34.094 -27.656 -6.867 1 82.69 85 ASP B N 1
ATOM 7994 C CA . ASP B 1 85 ? 34.562 -29.031 -6.766 1 82.69 85 ASP B CA 1
ATOM 7995 C C . ASP B 1 85 ? 35 -29.359 -5.336 1 82.69 85 ASP B C 1
ATOM 7997 O O . ASP B 1 85 ? 34.781 -28.562 -4.422 1 82.69 85 ASP B O 1
ATOM 8001 N N . LEU B 1 86 ? 35.406 -30.578 -5.113 1 78.5 86 LEU B N 1
ATOM 8002 C CA . LEU B 1 86 ? 35.75 -31.078 -3.785 1 78.5 86 LEU B CA 1
ATOM 8003 C C . LEU B 1 86 ? 36.906 -30.281 -3.197 1 78.5 86 LEU B C 1
ATOM 8005 O O . LEU B 1 86 ? 37.094 -30.25 -1.977 1 78.5 86 LEU B O 1
ATOM 8009 N N . LYS B 1 87 ? 37.688 -29.625 -3.99 1 78.88 87 LYS B N 1
ATOM 8010 C CA . LYS B 1 87 ? 38.844 -28.859 -3.539 1 78.88 87 LYS B CA 1
ATOM 8011 C C . LYS B 1 87 ? 38.5 -27.391 -3.336 1 78.88 87 LYS B C 1
ATOM 8013 O O . LYS B 1 87 ? 39.375 -26.562 -3.076 1 78.88 87 LYS B O 1
ATOM 8018 N N . GLY B 1 88 ? 37.25 -27.125 -3.594 1 78.12 88 GLY B N 1
ATOM 8019 C CA . GLY B 1 88 ? 36.812 -25.75 -3.379 1 78.12 88 GLY B CA 1
ATOM 8020 C C . GLY B 1 88 ? 37 -24.859 -4.59 1 78.12 88 GLY B C 1
ATOM 8021 O O . GLY B 1 88 ? 36.812 -23.641 -4.508 1 78.12 88 GLY B O 1
ATOM 8022 N N . LYS B 1 89 ? 37.406 -25.375 -5.633 1 88.31 89 LYS B N 1
ATOM 8023 C CA . LYS B 1 89 ? 37.656 -24.594 -6.844 1 88.31 89 LYS B CA 1
ATOM 8024 C C . LYS B 1 89 ? 36.375 -24.438 -7.66 1 88.31 89 LYS B C 1
ATOM 8026 O O . LYS B 1 89 ? 35.594 -25.391 -7.832 1 88.31 89 LYS B O 1
ATOM 8031 N N . LEU B 1 90 ? 36.188 -23.25 -8.227 1 88.69 90 LEU B N 1
ATOM 8032 C CA . LEU B 1 90 ? 35.031 -22.938 -9.07 1 88.69 90 LEU B CA 1
ATOM 8033 C C . LEU B 1 90 ? 35.188 -23.578 -10.453 1 88.69 90 LEU B C 1
ATOM 8035 O O . LEU B 1 90 ? 36.25 -23.406 -11.094 1 88.69 90 LEU B O 1
ATOM 8039 N N . LYS B 1 91 ? 34.25 -24.344 -10.875 1 91.94 91 LYS B N 1
ATOM 8040 C CA . LYS B 1 91 ? 34.219 -24.984 -12.18 1 91.94 91 LYS B CA 1
ATOM 8041 C C . LYS B 1 91 ? 33 -24.562 -12.977 1 91.94 91 LYS B C 1
ATOM 8043 O O . LYS B 1 91 ? 32.031 -24.031 -12.414 1 91.94 91 LYS B O 1
ATOM 8048 N N . MET B 1 92 ? 33.094 -24.797 -14.289 1 92.88 92 MET B N 1
ATOM 8049 C CA . MET B 1 92 ? 32 -24.422 -15.164 1 92.88 92 MET B CA 1
ATOM 8050 C C . MET B 1 92 ? 31.531 -25.609 -15.992 1 92.88 92 MET B C 1
ATOM 8052 O O . MET B 1 92 ? 32.312 -26.516 -16.281 1 92.88 92 MET B O 1
ATOM 8056 N N . ALA B 1 93 ? 30.297 -25.656 -16.297 1 95.25 93 ALA B N 1
ATOM 8057 C CA . ALA B 1 93 ? 29.703 -26.609 -17.234 1 95.25 93 ALA B CA 1
ATOM 8058 C C . ALA B 1 93 ? 28.844 -25.891 -18.266 1 95.25 93 ALA B C 1
ATOM 8060 O O . ALA B 1 93 ? 28.359 -24.781 -18.016 1 95.25 93 ALA B O 1
ATOM 8061 N N . ALA B 1 94 ? 28.75 -26.453 -19.406 1 97.19 94 ALA B N 1
ATOM 8062 C CA . ALA B 1 94 ? 27.844 -25.953 -20.453 1 97.19 94 ALA B CA 1
ATOM 8063 C C . ALA B 1 94 ? 26.672 -26.891 -20.656 1 97.19 94 ALA B C 1
ATOM 8065 O O . ALA B 1 94 ? 26.844 -28.109 -20.75 1 97.19 94 ALA B O 1
ATOM 8066 N N . VAL B 1 95 ? 25.5 -26.375 -20.625 1 96.81 95 VAL B N 1
ATOM 8067 C CA . VAL B 1 95 ? 24.266 -27.156 -20.719 1 96.81 95 VAL B CA 1
ATOM 8068 C C . VAL B 1 95 ? 23.297 -26.5 -21.688 1 96.81 95 VAL B C 1
ATOM 8070 O O . VAL B 1 95 ? 23.25 -25.266 -21.797 1 96.81 95 VAL B O 1
ATOM 8073 N N . SER B 1 96 ? 22.547 -27.281 -22.375 1 96.88 96 SER B N 1
ATOM 8074 C CA . SER B 1 96 ? 21.547 -26.719 -23.281 1 96.88 96 SER B CA 1
ATOM 8075 C C . SER B 1 96 ? 20.156 -26.844 -22.703 1 96.88 96 SER B C 1
ATOM 8077 O O . SER B 1 96 ? 19.875 -27.75 -21.906 1 96.88 96 SER B O 1
ATOM 8079 N N . HIS B 1 97 ? 19.297 -25.953 -22.922 1 96.19 97 HIS B N 1
ATOM 8080 C CA . HIS B 1 97 ? 17.859 -25.984 -22.703 1 96.19 97 HIS B CA 1
ATOM 8081 C C . HIS B 1 97 ? 17.109 -25.359 -23.875 1 96.19 97 HIS B C 1
ATOM 8083 O O . HIS B 1 97 ? 17.141 -24.141 -24.062 1 96.19 97 HIS B O 1
ATOM 8089 N N . CYS B 1 98 ? 16.297 -26.188 -24.531 1 96.94 98 CYS B N 1
ATOM 8090 C CA . CYS B 1 98 ? 15.797 -25.734 -25.828 1 96.94 98 CYS B CA 1
ATOM 8091 C C . CYS B 1 98 ? 14.281 -25.562 -25.781 1 96.94 98 CYS B C 1
ATOM 8093 O O . CYS B 1 98 ? 13.711 -24.906 -26.656 1 96.94 98 CYS B O 1
ATOM 8095 N N . GLU B 1 99 ? 13.578 -26.188 -24.875 1 95 99 GLU B N 1
ATOM 8096 C CA . GLU B 1 99 ? 12.125 -26.094 -24.828 1 95 99 GLU B CA 1
ATOM 8097 C C . GLU B 1 99 ? 11.688 -24.75 -24.234 1 95 99 GLU B C 1
ATOM 8099 O O . GLU B 1 99 ? 12.203 -24.344 -23.188 1 95 99 GLU B O 1
ATOM 8104 N N . PRO B 1 100 ? 10.758 -24.031 -24.797 1 94.25 100 PRO B N 1
ATOM 8105 C CA . PRO B 1 100 ? 9.977 -24.469 -25.953 1 94.25 100 PRO B CA 1
ATOM 8106 C C . PRO B 1 100 ? 10.562 -23.984 -27.281 1 94.25 100 PRO B C 1
ATOM 8108 O O . PRO B 1 100 ? 10.312 -24.594 -28.328 1 94.25 100 PRO B O 1
ATOM 8111 N N . MET B 1 101 ? 11.211 -22.859 -27.25 1 94.31 101 MET B N 1
ATOM 8112 C CA . MET B 1 101 ? 11.688 -22.25 -28.5 1 94.31 101 MET B CA 1
ATOM 8113 C C . MET B 1 101 ? 13.07 -21.641 -28.312 1 94.31 101 MET B C 1
ATOM 8115 O O . MET B 1 101 ? 13.281 -20.469 -28.641 1 94.31 101 MET B O 1
ATOM 8119 N N . GLU B 1 102 ? 13.969 -22.5 -27.797 1 95.69 102 GLU B N 1
ATOM 8120 C CA . GLU B 1 102 ? 15.273 -21.922 -27.484 1 95.69 102 GLU B CA 1
ATOM 8121 C C . GLU B 1 102 ? 16.391 -22.594 -28.266 1 95.69 102 GLU B C 1
ATOM 8123 O O . GLU B 1 102 ? 17.562 -22.219 -28.156 1 95.69 102 GLU B O 1
ATOM 8128 N N . ALA B 1 103 ? 16.016 -23.578 -29.078 1 97.31 103 ALA B N 1
ATOM 8129 C CA . ALA B 1 103 ? 17.016 -24.156 -29.969 1 97.31 103 ALA B CA 1
ATOM 8130 C C . ALA B 1 103 ? 17.594 -23.109 -30.906 1 97.31 103 ALA B C 1
ATOM 8132 O O . ALA B 1 103 ? 18.766 -23.172 -31.297 1 97.31 103 ALA B O 1
ATOM 8133 N N . ARG B 1 104 ? 16.797 -22.125 -31.203 1 96.94 104 ARG B N 1
ATOM 8134 C CA . ARG B 1 104 ? 17.141 -21.016 -32.094 1 96.94 104 ARG B CA 1
ATOM 8135 C C . ARG B 1 104 ? 18.312 -20.203 -31.531 1 96.94 104 ARG B C 1
ATOM 8137 O O . ARG B 1 104 ? 18.922 -19.422 -32.25 1 96.94 104 ARG B O 1
ATOM 8144 N N . ARG B 1 105 ? 18.641 -20.422 -30.297 1 96.38 105 ARG B N 1
ATOM 8145 C CA . ARG B 1 105 ? 19.781 -19.75 -29.672 1 96.38 105 ARG B CA 1
ATOM 8146 C C . ARG B 1 105 ? 21.062 -20.547 -29.875 1 96.38 105 ARG B C 1
ATOM 8148 O O . ARG B 1 105 ? 22.156 -20.031 -29.656 1 96.38 105 ARG B O 1
ATOM 8155 N N . ILE B 1 106 ? 20.906 -21.766 -30.297 1 97.19 106 ILE B N 1
ATOM 8156 C CA . ILE B 1 106 ? 22.062 -22.641 -30.469 1 97.19 106 ILE B CA 1
ATOM 8157 C C . ILE B 1 106 ? 22.391 -22.781 -31.969 1 97.19 106 ILE B C 1
ATOM 8159 O O . ILE B 1 106 ? 23.547 -22.734 -32.344 1 97.19 106 ILE B O 1
ATOM 8163 N N . VAL B 1 107 ? 21.344 -23 -32.75 1 96.62 107 VAL B N 1
ATOM 8164 C CA . VAL B 1 107 ? 21.5 -23.219 -34.188 1 96.62 107 VAL B CA 1
ATOM 8165 C C . VAL B 1 107 ? 20.344 -22.562 -34.938 1 96.62 107 VAL B C 1
ATOM 8167 O O . VAL B 1 107 ? 19.188 -22.688 -34.531 1 96.62 107 VAL B O 1
ATOM 8170 N N . PRO B 1 108 ? 20.688 -21.766 -36.062 1 96.69 108 PRO B N 1
ATOM 8171 C CA . PRO B 1 108 ? 19.562 -21.422 -36.938 1 96.69 108 PRO B CA 1
ATOM 8172 C C . PRO B 1 108 ? 18.828 -22.641 -37.469 1 96.69 108 PRO B C 1
ATOM 8174 O O . PRO B 1 108 ? 19.438 -23.5 -38.125 1 96.69 108 PRO B O 1
ATOM 8177 N N . CYS B 1 109 ? 17.562 -22.766 -37.188 1 96.69 109 CYS B N 1
ATOM 8178 C CA . CYS B 1 109 ? 16.828 -23.984 -37.5 1 96.69 109 CYS B CA 1
ATOM 8179 C C . CYS B 1 109 ? 15.32 -23.719 -37.5 1 96.69 109 CYS B C 1
ATOM 8181 O O . CYS B 1 109 ? 14.875 -22.609 -37.25 1 96.69 109 CYS B O 1
ATOM 8183 N N . PHE B 1 110 ? 14.555 -24.734 -38 1 96.25 110 PHE B N 1
ATOM 8184 C CA . PHE B 1 110 ? 13.109 -24.734 -37.781 1 96.25 110 PHE B CA 1
ATOM 8185 C C . PHE B 1 110 ? 12.758 -25.094 -36.344 1 96.25 110 PHE B C 1
ATOM 8187 O O . PHE B 1 110 ? 12.664 -26.266 -36 1 96.25 110 PHE B O 1
ATOM 8194 N N . ASP B 1 111 ? 12.5 -24.078 -35.594 1 96.06 111 ASP B N 1
ATOM 8195 C CA . ASP B 1 111 ? 12.336 -24.266 -34.156 1 96.06 111 ASP B CA 1
ATOM 8196 C C . ASP B 1 111 ? 10.859 -24.375 -33.781 1 96.06 111 ASP B C 1
ATOM 8198 O O . ASP B 1 111 ? 10.359 -23.594 -32.969 1 96.06 111 ASP B O 1
ATOM 8202 N N . GLU B 1 112 ? 10.164 -25.359 -34.344 1 93.88 112 GLU B N 1
ATOM 8203 C CA . GLU B 1 112 ? 8.781 -25.734 -34.094 1 93.88 112 GLU B CA 1
ATOM 8204 C C . GLU B 1 112 ? 8.633 -27.25 -33.969 1 93.88 112 GLU B C 1
ATOM 8206 O O . GLU B 1 112 ? 9.352 -28 -34.625 1 93.88 112 GLU B O 1
ATOM 8211 N N . PRO B 1 113 ? 7.703 -27.656 -33.156 1 95.31 113 PRO B N 1
ATOM 8212 C CA . PRO B 1 113 ? 7.574 -29.109 -32.938 1 95.31 113 PRO B CA 1
ATOM 8213 C C . PRO B 1 113 ? 7.301 -29.891 -34.219 1 95.31 113 PRO B C 1
ATOM 8215 O O . PRO B 1 113 ? 7.746 -31.031 -34.344 1 95.31 113 PRO B O 1
ATOM 8218 N N . LYS B 1 114 ? 6.617 -29.312 -35.156 1 94 114 LYS B N 1
ATOM 8219 C CA . LYS B 1 114 ? 6.18 -30.047 -36.344 1 94 114 LYS B CA 1
ATOM 8220 C C . LYS B 1 114 ? 7.363 -30.391 -37.25 1 94 114 LYS B C 1
ATOM 8222 O O . LYS B 1 114 ? 7.297 -31.344 -38.031 1 94 114 LYS B O 1
ATOM 8227 N N . TYR B 1 115 ? 8.414 -29.656 -37.156 1 94.94 115 TYR B N 1
ATOM 8228 C CA . TYR B 1 115 ? 9.57 -29.875 -38 1 94.94 115 TYR B CA 1
ATOM 8229 C C . TYR B 1 115 ? 10.617 -30.719 -37.312 1 94.94 115 TYR B C 1
ATOM 8231 O O . TYR B 1 115 ? 11.648 -30.203 -36.844 1 94.94 115 TYR B O 1
ATOM 8239 N N . LYS B 1 116 ? 10.391 -31.969 -37.25 1 95.88 116 LYS B N 1
ATOM 8240 C CA . LYS B 1 116 ? 11.344 -32.906 -36.656 1 95.88 116 LYS B CA 1
ATOM 8241 C C . LYS B 1 116 ? 12.492 -33.188 -37.625 1 95.88 116 LYS B C 1
ATOM 8243 O O . LYS B 1 116 ? 12.32 -33.125 -38.844 1 95.88 116 LYS B O 1
ATOM 8248 N N . ALA B 1 117 ? 13.648 -33.531 -37.062 1 95.81 117 ALA B N 1
ATOM 8249 C CA . ALA B 1 117 ? 14.82 -33.812 -37.875 1 95.81 117 ALA B CA 1
ATOM 8250 C C . ALA B 1 117 ? 15.742 -34.812 -37.188 1 95.81 117 ALA B C 1
ATOM 8252 O O . ALA B 1 117 ? 15.633 -35.062 -36 1 95.81 117 ALA B O 1
ATOM 8253 N N . VAL B 1 118 ? 16.562 -35.438 -38.062 1 96.44 118 VAL B N 1
ATOM 8254 C CA . VAL B 1 118 ? 17.688 -36.188 -37.5 1 96.44 118 VAL B CA 1
ATOM 8255 C C . VAL B 1 118 ? 18.859 -35.25 -37.219 1 96.44 118 VAL B C 1
ATOM 8257 O O . VAL B 1 118 ? 19.25 -34.438 -38.094 1 96.44 118 VAL B O 1
ATOM 8260 N N . TRP B 1 119 ? 19.359 -35.281 -36.094 1 97 119 TRP B N 1
ATOM 8261 C CA . TRP B 1 119 ? 20.453 -34.406 -35.656 1 97 119 TRP B CA 1
ATOM 8262 C C . TRP B 1 119 ? 21.766 -35.188 -35.594 1 97 119 TRP B C 1
ATOM 8264 O O . TRP B 1 119 ? 21.859 -36.188 -34.875 1 97 119 TRP B O 1
ATOM 8274 N N . ASN B 1 120 ? 22.719 -34.781 -36.312 1 96.75 120 ASN B N 1
ATOM 8275 C CA . ASN B 1 120 ? 24.109 -35.219 -36.188 1 96.75 120 ASN B CA 1
ATOM 8276 C C . ASN B 1 120 ? 24.953 -34.188 -35.438 1 96.75 120 ASN B C 1
ATOM 8278 O O . ASN B 1 120 ? 25.172 -33.062 -35.906 1 96.75 120 ASN B O 1
ATOM 8282 N N . VAL B 1 121 ? 25.422 -34.625 -34.281 1 97.62 121 VAL B N 1
ATOM 8283 C CA . VAL B 1 121 ? 26.031 -33.656 -33.375 1 97.62 121 VAL B CA 1
ATOM 8284 C C . VAL B 1 121 ? 27.516 -33.969 -33.219 1 97.62 121 VAL B C 1
ATOM 8286 O O . VAL B 1 121 ? 27.891 -35.125 -33 1 97.62 121 VAL B O 1
ATOM 8289 N N . THR B 1 122 ? 28.328 -33 -33.344 1 97.75 122 THR B N 1
ATOM 8290 C CA . THR B 1 122 ? 29.734 -33 -32.969 1 97.75 122 THR B CA 1
ATOM 8291 C C . THR B 1 122 ? 30.031 -31.859 -32.031 1 97.75 122 THR B C 1
ATOM 8293 O O . THR B 1 122 ? 29.672 -30.719 -32.281 1 97.75 122 THR B O 1
ATOM 8296 N N . ILE B 1 123 ? 30.703 -32.219 -30.953 1 97.94 123 ILE B N 1
ATOM 8297 C CA . ILE B 1 123 ? 31.031 -31.188 -29.953 1 97.94 123 ILE B CA 1
ATOM 8298 C C . ILE B 1 123 ? 32.531 -31.094 -29.797 1 97.94 123 ILE B C 1
ATOM 8300 O O . ILE B 1 123 ? 33.188 -32.094 -29.484 1 97.94 123 ILE B O 1
ATOM 8304 N N . ILE B 1 124 ? 33.062 -29.953 -30.016 1 97.44 124 ILE B N 1
ATOM 8305 C CA . ILE B 1 124 ? 34.469 -29.672 -29.703 1 97.44 124 ILE B CA 1
ATOM 8306 C C . ILE B 1 124 ? 34.531 -28.953 -28.359 1 97.44 124 ILE B C 1
ATOM 8308 O O . ILE B 1 124 ? 34 -27.859 -28.188 1 97.44 124 ILE B O 1
ATOM 8312 N N . HIS B 1 125 ? 35.156 -29.562 -27.391 1 97.25 125 HIS B N 1
ATOM 8313 C CA . HIS B 1 125 ? 35.156 -29.062 -26.016 1 97.25 125 HIS B CA 1
ATOM 8314 C C . HIS B 1 125 ? 36.531 -29.188 -25.375 1 97.25 125 HIS B C 1
ATOM 8316 O O . HIS B 1 125 ? 37.406 -29.891 -25.906 1 97.25 125 HIS B O 1
ATOM 8322 N N . PRO B 1 126 ? 36.781 -28.484 -24.266 1 96.19 126 PRO B N 1
ATOM 8323 C CA . PRO B 1 126 ? 38.125 -28.484 -23.672 1 96.19 126 PRO B CA 1
ATOM 8324 C C . PRO B 1 126 ? 38.562 -29.859 -23.203 1 96.19 126 PRO B C 1
ATOM 8326 O O . PRO B 1 126 ? 37.75 -30.625 -22.672 1 96.19 126 PRO B O 1
ATOM 8329 N N . ASN B 1 127 ? 39.875 -30.047 -23.359 1 95.5 127 ASN B N 1
ATOM 8330 C CA . ASN B 1 127 ? 40.438 -31.281 -22.844 1 95.5 127 ASN B CA 1
ATOM 8331 C C . ASN B 1 127 ? 40.281 -31.375 -21.328 1 95.5 127 ASN B C 1
ATOM 8333 O O . ASN B 1 127 ? 40.438 -30.375 -20.625 1 95.5 127 ASN B O 1
ATOM 8337 N N . GLY B 1 128 ? 39.906 -32.562 -20.906 1 92.94 128 GLY B N 1
ATOM 8338 C CA . GLY B 1 128 ? 39.625 -32.75 -19.484 1 92.94 128 GLY B CA 1
ATOM 8339 C C . GLY B 1 128 ? 38.156 -32.812 -19.172 1 92.94 128 GLY B C 1
ATOM 8340 O O . GLY B 1 128 ? 37.75 -33.25 -18.078 1 92.94 128 GLY B O 1
ATOM 8341 N N . THR B 1 129 ? 37.344 -32.281 -20.094 1 96.19 129 THR B N 1
ATOM 8342 C CA . THR B 1 129 ? 35.906 -32.375 -19.906 1 96.19 129 THR B CA 1
ATOM 8343 C C . THR B 1 129 ? 35.312 -33.531 -20.703 1 96.19 129 THR B C 1
ATOM 8345 O O . THR B 1 129 ? 36 -34.125 -21.516 1 96.19 129 THR B O 1
ATOM 8348 N N . LYS B 1 130 ? 34.125 -33.812 -20.344 1 96.56 130 LYS B N 1
ATOM 8349 C CA . LYS B 1 130 ? 33.344 -34.812 -21.078 1 96.56 130 LYS B CA 1
ATOM 8350 C C . LYS B 1 130 ? 32.125 -34.156 -21.734 1 96.56 130 LYS B C 1
ATOM 8352 O O . LYS B 1 130 ? 31.547 -33.219 -21.188 1 96.56 130 LYS B O 1
ATOM 8357 N N . ALA B 1 131 ? 31.844 -34.688 -22.953 1 97.94 131 ALA B N 1
ATOM 8358 C CA . ALA B 1 131 ? 30.672 -34.219 -23.672 1 97.94 131 ALA B CA 1
ATOM 8359 C C . ALA B 1 131 ? 29.656 -35.344 -23.891 1 97.94 131 ALA B C 1
ATOM 8361 O O . ALA B 1 131 ? 30.031 -36.469 -24.188 1 97.94 131 ALA B O 1
ATOM 8362 N N . ILE B 1 132 ? 28.422 -35.031 -23.594 1 97.81 132 ILE B N 1
ATOM 8363 C CA . ILE B 1 132 ? 27.344 -35.938 -23.906 1 97.81 132 ILE B CA 1
ATOM 8364 C C . ILE B 1 132 ? 26.25 -35.219 -24.672 1 97.81 132 ILE B C 1
ATOM 8366 O O . ILE B 1 132 ? 26.141 -34 -24.594 1 97.81 132 ILE B O 1
ATOM 8370 N N . ALA B 1 133 ? 25.469 -35.969 -25.453 1 97.88 133 ALA B N 1
ATOM 8371 C CA . ALA B 1 133 ? 24.359 -35.469 -26.266 1 97.88 133 ALA B CA 1
ATOM 8372 C C . ALA B 1 133 ? 23.203 -36.438 -26.297 1 97.88 133 ALA B C 1
ATOM 8374 O O . ALA B 1 133 ? 23.156 -37.406 -25.516 1 97.88 133 ALA B O 1
ATOM 8375 N N . ASN B 1 134 ? 22.234 -36.219 -27.172 1 97.75 134 ASN B N 1
ATOM 8376 C CA . ASN B 1 134 ? 21.047 -37.062 -27.266 1 97.75 134 ASN B CA 1
ATOM 8377 C C . ASN B 1 134 ? 21.406 -38.5 -27.578 1 97.75 134 ASN B C 1
ATOM 8379 O O . ASN B 1 134 ? 20.891 -39.438 -26.953 1 97.75 134 ASN B O 1
ATOM 8383 N N . ALA B 1 135 ? 22.359 -38.656 -28.469 1 96.94 135 ALA B N 1
ATOM 8384 C CA . ALA B 1 135 ? 22.641 -40 -29 1 96.94 135 ALA B CA 1
ATOM 8385 C C . ALA B 1 135 ? 23.922 -40.562 -28.391 1 96.94 135 ALA B C 1
ATOM 8387 O O . ALA B 1 135 ? 24.672 -39.844 -27.734 1 96.94 135 ALA B O 1
ATOM 8388 N N . MET B 1 136 ? 24.141 -41.875 -28.688 1 96.19 136 MET B N 1
ATOM 8389 C CA . MET B 1 136 ? 25.297 -42.594 -28.172 1 96.19 136 MET B CA 1
ATOM 8390 C C . MET B 1 136 ? 26.594 -42.031 -28.734 1 96.19 136 MET B C 1
ATOM 8392 O O . MET B 1 136 ? 26.641 -41.625 -29.891 1 96.19 136 MET B O 1
ATOM 8396 N N . GLU B 1 137 ? 27.562 -42.094 -27.922 1 95.81 137 GLU B N 1
ATOM 8397 C CA . GLU B 1 137 ? 28.891 -41.688 -28.359 1 95.81 137 GLU B CA 1
ATOM 8398 C C . GLU B 1 137 ? 29.406 -42.531 -29.5 1 95.81 137 GLU B C 1
ATOM 8400 O O . GLU B 1 137 ? 29.234 -43.781 -29.484 1 95.81 137 GLU B O 1
ATOM 8405 N N . LEU B 1 138 ? 29.938 -41.938 -30.5 1 96.69 138 LEU B N 1
ATOM 8406 C CA . LEU B 1 138 ? 30.5 -42.625 -31.656 1 96.69 138 LEU B CA 1
ATOM 8407 C C . LEU B 1 138 ? 32.031 -42.656 -31.578 1 96.69 138 LEU B C 1
ATOM 8409 O O . LEU B 1 138 ? 32.625 -43.719 -31.781 1 96.69 138 LEU B O 1
ATOM 8413 N N . SER B 1 139 ? 32.594 -41.469 -31.391 1 96.19 139 SER B N 1
ATOM 8414 C CA . SER B 1 139 ? 34.062 -41.375 -31.281 1 96.19 139 SER B CA 1
ATOM 8415 C C . SER B 1 139 ? 34.469 -40.156 -30.469 1 96.19 139 SER B C 1
ATOM 8417 O O . SER B 1 139 ? 33.719 -39.188 -30.328 1 96.19 139 SER B O 1
ATOM 8419 N N . GLU B 1 140 ? 35.594 -40.281 -29.922 1 95.12 140 GLU B N 1
ATOM 8420 C CA . GLU B 1 140 ? 36.219 -39.188 -29.203 1 95.12 140 GLU B CA 1
ATOM 8421 C C . GLU B 1 140 ? 37.719 -39.094 -29.562 1 95.12 140 GLU B C 1
ATOM 8423 O O . GLU B 1 140 ? 38.438 -40.094 -29.453 1 95.12 140 GLU B O 1
ATOM 8428 N N . THR B 1 141 ? 38.125 -37.938 -30.047 1 95.31 141 THR B N 1
ATOM 8429 C CA . THR B 1 141 ? 39.531 -37.75 -30.391 1 95.31 141 THR B CA 1
ATOM 8430 C C . THR B 1 141 ? 40.031 -36.406 -29.828 1 95.31 141 THR B C 1
ATOM 8432 O O . THR B 1 141 ? 39.25 -35.5 -29.578 1 95.31 141 THR B O 1
ATOM 8435 N N . THR B 1 142 ? 41.344 -36.438 -29.578 1 94.75 142 THR B N 1
ATOM 8436 C CA . THR B 1 142 ? 41.969 -35.188 -29.109 1 94.75 142 THR B CA 1
ATOM 8437 C C . THR B 1 142 ? 42.594 -34.438 -30.281 1 94.75 142 THR B C 1
ATOM 8439 O O . THR B 1 142 ? 43.281 -35.031 -31.109 1 94.75 142 THR B O 1
ATOM 8442 N N . GLU B 1 143 ? 42.281 -33.25 -30.344 1 92.69 143 GLU B N 1
ATOM 8443 C CA . GLU B 1 143 ? 42.875 -32.406 -31.391 1 92.69 143 GLU B CA 1
ATOM 8444 C C . GLU B 1 143 ? 44.406 -32.375 -31.234 1 92.69 143 GLU B C 1
ATOM 8446 O O . GLU B 1 143 ? 44.938 -32.531 -30.125 1 92.69 143 GLU B O 1
ATOM 8451 N N . PRO B 1 144 ? 45.094 -32.125 -32.312 1 91.5 144 PRO B N 1
ATOM 8452 C CA . PRO B 1 144 ? 46.531 -32.156 -32.281 1 91.5 144 PRO B CA 1
ATOM 8453 C C . PRO B 1 144 ? 47.125 -31.156 -31.281 1 91.5 144 PRO B C 1
ATOM 8455 O O . PRO B 1 144 ? 48.188 -31.422 -30.688 1 91.5 144 PRO B O 1
ATOM 8458 N N . ASN B 1 145 ? 46.531 -30.094 -31.062 1 91.62 145 ASN B N 1
ATOM 8459 C CA . ASN B 1 145 ? 47.062 -29.094 -30.141 1 91.62 145 ASN B CA 1
ATOM 8460 C C . ASN B 1 145 ? 46.875 -29.516 -28.688 1 91.62 145 ASN B C 1
ATOM 8462 O O . ASN B 1 145 ? 47.406 -28.859 -27.781 1 91.62 145 ASN B O 1
ATOM 8466 N N . GLY B 1 146 ? 46.156 -30.531 -28.438 1 91.88 146 GLY B N 1
ATOM 8467 C CA . GLY B 1 146 ? 46 -31.109 -27.109 1 91.88 146 GLY B CA 1
ATOM 8468 C C . GLY B 1 146 ? 45.031 -30.328 -26.219 1 91.88 146 GLY B C 1
ATOM 8469 O O . GLY B 1 146 ? 44.75 -30.734 -25.094 1 91.88 146 GLY B O 1
ATOM 8470 N N . LYS B 1 147 ? 44.562 -29.281 -26.672 1 94.5 147 LYS B N 1
ATOM 8471 C CA . LYS B 1 147 ? 43.75 -28.406 -25.844 1 94.5 147 LYS B CA 1
ATOM 8472 C C . LYS B 1 147 ? 42.281 -28.75 -25.969 1 94.5 147 LYS B C 1
ATOM 8474 O O . LYS B 1 147 ? 41.469 -28.422 -25.078 1 94.5 147 LYS B O 1
ATOM 8479 N N . TRP B 1 148 ? 41.875 -29.312 -27.094 1 96.25 148 TRP B N 1
ATOM 8480 C CA . TRP B 1 148 ? 40.469 -29.562 -27.391 1 96.25 148 TRP B CA 1
ATOM 8481 C C . TRP B 1 148 ? 40.219 -31.031 -27.688 1 96.25 148 TRP B C 1
ATOM 8483 O O . TRP B 1 148 ? 41.125 -31.719 -28.203 1 96.25 148 TRP B O 1
ATOM 8493 N N . LYS B 1 149 ? 39.062 -31.469 -27.328 1 96.88 149 LYS B N 1
ATOM 8494 C CA . LYS B 1 149 ? 38.562 -32.812 -27.656 1 96.88 149 LYS B CA 1
ATOM 8495 C C . LYS B 1 149 ? 37.375 -32.719 -28.641 1 96.88 149 LYS B C 1
ATOM 8497 O O . LYS B 1 149 ? 36.562 -31.797 -28.562 1 96.88 149 LYS B O 1
ATOM 8502 N N . VAL B 1 150 ? 37.375 -33.625 -29.531 1 97.44 150 VAL B N 1
ATOM 8503 C CA . VAL B 1 150 ? 36.281 -33.75 -30.484 1 97.44 150 VAL B CA 1
ATOM 8504 C C . VAL B 1 150 ? 35.438 -35 -30.172 1 97.44 150 VAL B C 1
ATOM 8506 O O . VAL B 1 150 ? 35.938 -36.125 -30.312 1 97.44 150 VAL B O 1
ATOM 8509 N N . SER B 1 151 ? 34.25 -34.781 -29.703 1 97.94 151 SER B N 1
ATOM 8510 C CA . SER B 1 151 ? 33.312 -35.875 -29.453 1 97.94 151 SER B CA 1
ATOM 8511 C C . SER B 1 151 ? 32.25 -35.938 -30.516 1 97.94 151 SER B C 1
ATOM 8513 O O . SER B 1 151 ? 31.516 -34.969 -30.75 1 97.94 151 SER B O 1
ATOM 8515 N N . ARG B 1 152 ? 32.094 -37.062 -31.156 1 97.88 152 ARG B N 1
ATOM 8516 C CA . ARG B 1 152 ? 31.078 -37.281 -32.156 1 97.88 152 ARG B CA 1
ATOM 8517 C C . ARG B 1 152 ? 30.016 -38.25 -31.672 1 97.88 152 ARG B C 1
ATOM 8519 O O . ARG B 1 152 ? 30.344 -39.219 -30.953 1 97.88 152 ARG B O 1
ATOM 8526 N N . PHE B 1 153 ? 28.859 -38.125 -32.062 1 98 153 PHE B N 1
ATOM 8527 C CA . PHE B 1 153 ? 27.75 -38.938 -31.609 1 98 153 PHE B CA 1
ATOM 8528 C C . PHE B 1 153 ? 27.016 -39.562 -32.812 1 98 153 PHE B C 1
ATOM 8530 O O . PHE B 1 153 ? 27.109 -39.094 -33.938 1 98 153 PHE B O 1
ATOM 8537 N N . ARG B 1 154 ? 26.312 -40.656 -32.531 1 97.19 154 ARG B N 1
ATOM 8538 C CA . ARG B 1 154 ? 25.469 -41.25 -33.562 1 97.19 154 ARG B CA 1
ATOM 8539 C C . ARG B 1 154 ? 24.312 -40.344 -33.938 1 97.19 154 ARG B C 1
ATOM 8541 O O . ARG B 1 154 ? 23.984 -39.406 -33.188 1 97.19 154 ARG B O 1
ATOM 8548 N N . PRO B 1 155 ? 23.781 -40.5 -35.156 1 96.25 155 PRO B N 1
ATOM 8549 C CA . PRO B 1 155 ? 22.594 -39.75 -35.469 1 96.25 155 PRO B CA 1
ATOM 8550 C C . PRO B 1 155 ? 21.438 -40 -34.5 1 96.25 155 PRO B C 1
ATOM 8552 O O . PRO B 1 155 ? 21.219 -41.156 -34.094 1 96.25 155 PRO B O 1
ATOM 8555 N N . THR B 1 156 ? 20.766 -39 -34.156 1 95.69 156 THR B N 1
ATOM 8556 C CA . THR B 1 156 ? 19.578 -39.156 -33.312 1 95.69 156 THR B CA 1
ATOM 8557 C C . THR B 1 156 ? 18.453 -39.781 -34.125 1 95.69 156 THR B C 1
ATOM 8559 O O . THR B 1 156 ? 18.484 -39.781 -35.344 1 95.69 156 THR B O 1
ATOM 8562 N N . PRO B 1 157 ? 17.422 -40.344 -33.375 1 93.5 157 PRO B N 1
ATOM 8563 C CA . PRO B 1 157 ? 16.156 -40.469 -34.094 1 93.5 157 PRO B CA 1
ATOM 8564 C C . PRO B 1 157 ? 15.594 -39.125 -34.562 1 93.5 157 PRO B C 1
ATOM 8566 O O . PRO B 1 157 ? 16.141 -38.094 -34.219 1 93.5 157 PRO B O 1
ATOM 8569 N N . ILE B 1 158 ? 14.594 -39.219 -35.375 1 95.12 158 ILE B N 1
ATOM 8570 C CA . ILE B 1 158 ? 13.969 -37.969 -35.781 1 95.12 158 ILE B CA 1
ATOM 8571 C C . ILE B 1 158 ? 13.344 -37.281 -34.562 1 95.12 158 ILE B C 1
ATOM 8573 O O . ILE B 1 158 ? 12.5 -37.875 -33.875 1 95.12 158 ILE B O 1
ATOM 8577 N N . LEU B 1 159 ? 13.742 -36.188 -34.188 1 94.44 159 LEU B N 1
ATOM 8578 C CA . LEU B 1 159 ? 13.188 -35.531 -33 1 94.44 159 LEU B CA 1
ATOM 8579 C C . LEU B 1 159 ? 13.008 -34.062 -33.219 1 94.44 159 LEU B C 1
ATOM 8581 O O . LEU B 1 159 ? 13.641 -33.469 -34.125 1 94.44 159 LEU B O 1
ATOM 8585 N N . ALA B 1 160 ? 12.164 -33.469 -32.5 1 96.56 160 ALA B N 1
ATOM 8586 C CA . ALA B 1 160 ? 11.867 -32.031 -32.531 1 96.56 160 ALA B CA 1
ATOM 8587 C C . ALA B 1 160 ? 13.023 -31.203 -31.984 1 96.56 160 ALA B C 1
ATOM 8589 O O . ALA B 1 160 ? 13.773 -31.688 -31.125 1 96.56 160 ALA B O 1
ATOM 8590 N N . SER B 1 161 ? 13.141 -29.938 -32.375 1 97 161 SER B N 1
ATOM 8591 C CA . SER B 1 161 ? 14.258 -29.078 -32.031 1 97 161 SER B CA 1
ATOM 8592 C C . SER B 1 161 ? 14.312 -28.828 -30.531 1 97 161 SER B C 1
ATOM 8594 O O . SER B 1 161 ? 15.398 -28.672 -29.953 1 97 161 SER B O 1
ATOM 8596 N N . TYR B 1 162 ? 13.125 -28.75 -29.859 1 96.62 162 TYR B N 1
ATOM 8597 C CA . TYR B 1 162 ? 13.094 -28.406 -28.438 1 96.62 162 TYR B CA 1
ATOM 8598 C C . TYR B 1 162 ? 13.688 -29.531 -27.594 1 96.62 162 TYR B C 1
ATOM 8600 O O . TYR B 1 162 ? 13.969 -29.344 -26.406 1 96.62 162 TYR B O 1
ATOM 8608 N N . LEU B 1 163 ? 14.031 -30.688 -28.188 1 97.56 163 LEU B N 1
ATOM 8609 C CA . LEU B 1 163 ? 14.531 -31.859 -27.469 1 97.56 163 LEU B CA 1
ATOM 8610 C C . LEU B 1 163 ? 16.047 -31.984 -27.625 1 97.56 163 LEU B C 1
ATOM 8612 O O . LEU B 1 163 ? 16.672 -32.844 -26.984 1 97.56 163 LEU B O 1
ATOM 8616 N N . VAL B 1 164 ? 16.625 -31.188 -28.438 1 97.31 164 VAL B N 1
ATOM 8617 C CA . VAL B 1 164 ? 18.078 -31.234 -28.641 1 97.31 164 VAL B CA 1
ATOM 8618 C C . VAL B 1 164 ? 18.781 -30.906 -27.328 1 97.31 164 VAL B C 1
ATOM 8620 O O . VAL B 1 164 ? 18.422 -29.953 -26.641 1 97.31 164 VAL B O 1
ATOM 8623 N N . ALA B 1 165 ? 19.797 -31.781 -27.031 1 97.62 165 ALA B N 1
ATOM 8624 C CA . ALA B 1 165 ? 20.469 -31.562 -25.75 1 97.62 165 ALA B CA 1
ATOM 8625 C C . ALA B 1 165 ? 21.969 -31.844 -25.875 1 97.62 165 ALA B C 1
ATOM 8627 O O . ALA B 1 165 ? 22.375 -32.781 -26.578 1 97.62 165 ALA B O 1
ATOM 8628 N N . LEU B 1 166 ? 22.734 -31.031 -25.266 1 97.06 166 LEU B N 1
ATOM 8629 C CA . LEU B 1 166 ? 24.172 -31.234 -25.109 1 97.06 166 LEU B CA 1
ATOM 8630 C C . LEU B 1 166 ? 24.625 -30.828 -23.719 1 97.06 166 LEU B C 1
ATOM 8632 O O . LEU B 1 166 ? 24.047 -29.922 -23.109 1 97.06 166 LEU B O 1
ATOM 8636 N N . PHE B 1 167 ? 25.594 -31.469 -23.234 1 98 167 PHE B N 1
ATOM 8637 C CA . PHE B 1 167 ? 26.125 -31.219 -21.891 1 98 167 PHE B CA 1
ATOM 8638 C C . PHE B 1 167 ? 27.625 -31.469 -21.859 1 98 167 PHE B C 1
ATOM 8640 O O . PHE B 1 167 ? 28.094 -32.531 -22.281 1 98 167 PHE B O 1
ATOM 8647 N N . VAL B 1 168 ? 28.375 -30.469 -21.469 1 98.19 168 VAL B N 1
ATOM 8648 C CA . VAL B 1 168 ? 29.812 -30.562 -21.328 1 98.19 168 VAL B CA 1
ATOM 8649 C C . VAL B 1 168 ? 30.219 -30.219 -19.891 1 98.19 168 VAL B C 1
ATOM 8651 O O . VAL B 1 168 ? 29.875 -29.156 -19.375 1 98.19 168 VAL B O 1
ATOM 8654 N N . SER B 1 169 ? 30.922 -31.109 -19.25 1 97.12 169 SER B N 1
ATOM 8655 C CA . SER B 1 169 ? 31.281 -30.859 -17.859 1 97.12 169 SER B CA 1
ATOM 8656 C C . SER B 1 169 ? 32.406 -31.766 -17.406 1 97.12 169 SER B C 1
ATOM 8658 O O . SER B 1 169 ? 32.938 -32.531 -18.203 1 97.12 169 SER B O 1
ATOM 8660 N N . GLU B 1 170 ? 32.75 -31.578 -16.125 1 95.75 170 GLU B N 1
ATOM 8661 C CA . GLU B 1 170 ? 33.688 -32.469 -15.438 1 95.75 170 GLU B CA 1
ATOM 8662 C C . GLU B 1 170 ? 32.938 -33.375 -14.445 1 95.75 170 GLU B C 1
ATOM 8664 O O . GLU B 1 170 ? 33.562 -33.906 -13.508 1 95.75 170 GLU B O 1
ATOM 8669 N N . PHE B 1 171 ? 31.672 -33.531 -14.672 1 95.88 171 PHE B N 1
ATOM 8670 C CA . PHE B 1 171 ? 30.859 -34.375 -13.82 1 95.88 171 PHE B CA 1
ATOM 8671 C C . PHE B 1 171 ? 31.312 -35.844 -13.93 1 95.88 171 PHE B C 1
ATOM 8673 O O . PHE B 1 171 ? 31.922 -36.219 -14.922 1 95.88 171 PHE B O 1
ATOM 8680 N N . ASP B 1 172 ? 31.031 -36.531 -12.805 1 93.88 172 ASP B N 1
ATOM 8681 C CA . ASP B 1 172 ? 31.141 -38 -12.844 1 93.88 172 ASP B CA 1
ATOM 8682 C C . ASP B 1 172 ? 29.781 -38.656 -12.906 1 93.88 172 ASP B C 1
ATOM 8684 O O . ASP B 1 172 ? 28.75 -38 -12.836 1 93.88 172 ASP B O 1
ATOM 8688 N N . TYR B 1 173 ? 29.766 -40 -13.211 1 96.5 173 TYR B N 1
ATOM 8689 C CA . TYR B 1 173 ? 28.469 -40.625 -13.383 1 96.5 173 TYR B CA 1
ATOM 8690 C C . TYR B 1 173 ? 28.484 -42.062 -12.805 1 96.5 173 TYR B C 1
ATOM 8692 O O . TYR B 1 173 ? 29.562 -42.625 -12.602 1 96.5 173 TYR B O 1
ATOM 8700 N N . ASP B 1 174 ? 27.359 -42.531 -12.383 1 96.81 174 ASP B N 1
ATOM 8701 C CA . ASP B 1 174 ? 27.094 -43.969 -12.164 1 96.81 174 ASP B CA 1
ATOM 8702 C C . ASP B 1 174 ? 26.297 -44.562 -13.328 1 96.81 174 ASP B C 1
ATOM 8704 O O . ASP B 1 174 ? 25.516 -43.844 -13.977 1 96.81 174 ASP B O 1
ATOM 8708 N N . GLU B 1 175 ? 26.594 -45.844 -13.617 1 96.19 175 GLU B N 1
ATOM 8709 C CA . GLU B 1 175 ? 26 -46.469 -14.797 1 96.19 175 GLU B CA 1
ATOM 8710 C C . GLU B 1 175 ? 25.312 -47.781 -14.438 1 96.19 175 GLU B C 1
ATOM 8712 O O . GLU B 1 175 ? 25.812 -48.531 -13.594 1 96.19 175 GLU B O 1
ATOM 8717 N N . THR B 1 176 ? 24.188 -47.969 -14.992 1 95.56 176 THR B N 1
ATOM 8718 C CA . THR B 1 176 ? 23.453 -49.25 -14.898 1 95.56 176 THR B CA 1
ATOM 8719 C C . THR B 1 176 ? 22.656 -49.5 -16.172 1 95.56 176 THR B C 1
ATOM 8721 O O . THR B 1 176 ? 22.719 -48.719 -17.125 1 95.56 176 THR B O 1
ATOM 8724 N N . TYR B 1 177 ? 22.016 -50.625 -16.297 1 95.56 177 TYR B N 1
ATOM 8725 C CA . TYR B 1 177 ? 21.312 -51.031 -17.5 1 95.56 177 TYR B CA 1
ATOM 8726 C C . TYR B 1 177 ? 19.922 -51.594 -17.172 1 95.56 177 TYR B C 1
ATOM 8728 O O . TYR B 1 177 ? 19.734 -52.188 -16.109 1 95.56 177 TYR B O 1
ATOM 8736 N N . THR B 1 178 ? 19.016 -51.312 -18.078 1 94.81 178 THR B N 1
ATOM 8737 C CA . THR B 1 178 ? 17.719 -51.969 -17.969 1 94.81 178 THR B CA 1
ATOM 8738 C C . THR B 1 178 ? 17.828 -53.438 -18.328 1 94.81 178 THR B C 1
ATOM 8740 O O . THR B 1 178 ? 18.875 -53.906 -18.781 1 94.81 178 THR B O 1
ATOM 8743 N N . ASN B 1 179 ? 16.688 -54.125 -18.125 1 93.12 179 ASN B N 1
ATOM 8744 C CA . ASN B 1 179 ? 16.656 -55.531 -18.469 1 93.12 179 ASN B CA 1
ATOM 8745 C C . ASN B 1 179 ? 16.859 -55.75 -19.969 1 93.12 179 ASN B C 1
ATOM 8747 O O . ASN B 1 179 ? 17.438 -56.75 -20.375 1 93.12 179 ASN B O 1
ATOM 8751 N N . ARG B 1 180 ? 16.406 -54.812 -20.75 1 92.38 180 ARG B N 1
ATOM 8752 C CA . ARG B 1 180 ? 16.531 -54.969 -22.203 1 92.38 180 ARG B CA 1
ATOM 8753 C C . ARG B 1 180 ? 17.891 -54.438 -22.688 1 92.38 180 ARG B C 1
ATOM 8755 O O . ARG B 1 180 ? 18.188 -54.469 -23.875 1 92.38 180 ARG B O 1
ATOM 8762 N N . GLY B 1 181 ? 18.641 -53.844 -21.828 1 93.88 181 GLY B N 1
ATOM 8763 C CA . GLY B 1 181 ? 20 -53.438 -22.156 1 93.88 181 GLY B CA 1
ATOM 8764 C C . GLY B 1 181 ? 20.141 -51.969 -22.453 1 93.88 181 GLY B C 1
ATOM 8765 O O . GLY B 1 181 ? 21.141 -51.531 -23.016 1 93.88 181 GLY B O 1
ATOM 8766 N N . VAL B 1 182 ? 19.203 -51.156 -22.141 1 95.31 182 VAL B N 1
ATOM 8767 C CA . VAL B 1 182 ? 19.328 -49.719 -22.297 1 95.31 182 VAL B CA 1
ATOM 8768 C C . VAL B 1 182 ? 20.281 -49.156 -21.234 1 95.31 182 VAL B C 1
ATOM 8770 O O . VAL B 1 182 ? 20.109 -49.438 -20.047 1 95.31 182 VAL B O 1
ATOM 8773 N N . ARG B 1 183 ? 21.234 -48.406 -21.578 1 97.06 183 ARG B N 1
ATOM 8774 C CA . ARG B 1 183 ? 22.219 -47.844 -20.656 1 97.06 183 ARG B CA 1
ATOM 8775 C C . ARG B 1 183 ? 21.672 -46.625 -19.969 1 97.06 183 ARG B C 1
ATOM 8777 O O . ARG B 1 183 ? 21.188 -45.688 -20.625 1 97.06 183 ARG B O 1
ATOM 8784 N N . PHE B 1 184 ? 21.672 -46.656 -18.641 1 97.5 184 PHE B N 1
ATOM 8785 C CA . PHE B 1 184 ? 21.328 -45.5 -17.844 1 97.5 184 PHE B CA 1
ATOM 8786 C C . PHE B 1 184 ? 22.547 -44.969 -17.109 1 97.5 184 PHE B C 1
ATOM 8788 O O . PHE B 1 184 ? 23.266 -45.719 -16.469 1 97.5 184 PHE B O 1
ATOM 8795 N N . ARG B 1 185 ? 22.75 -43.656 -17.188 1 97.88 185 ARG B N 1
ATOM 8796 C CA . ARG B 1 185 ? 23.781 -43 -16.391 1 97.88 185 ARG B CA 1
ATOM 8797 C C . ARG B 1 185 ? 23.219 -41.781 -15.641 1 97.88 185 ARG B C 1
ATOM 8799 O O . ARG B 1 185 ? 22.328 -41.094 -16.156 1 97.88 185 ARG B O 1
ATOM 8806 N N . LEU B 1 186 ? 23.609 -41.625 -14.453 1 97.62 186 LEU B N 1
ATOM 8807 C CA . LEU B 1 186 ? 23.281 -40.438 -13.68 1 97.62 186 LEU B CA 1
ATOM 8808 C C . LEU B 1 186 ? 24.531 -39.625 -13.383 1 97.62 186 LEU B C 1
ATOM 8810 O O . LEU B 1 186 ? 25.453 -40.125 -12.703 1 97.62 186 LEU B O 1
ATOM 8814 N N . TRP B 1 187 ? 24.562 -38.375 -13.969 1 97.19 187 TRP B N 1
ATOM 8815 C CA . TRP B 1 187 ? 25.688 -37.469 -13.859 1 97.19 187 TRP B CA 1
ATOM 8816 C C . TRP B 1 187 ? 25.453 -36.438 -12.773 1 97.19 187 TRP B C 1
ATOM 8818 O O . TRP B 1 187 ? 24.359 -35.875 -12.68 1 97.19 187 TRP B O 1
ATOM 8828 N N . SER B 1 188 ? 26.375 -36.156 -11.898 1 94.69 188 SER B N 1
ATOM 8829 C CA . SER B 1 188 ? 26.312 -35.125 -10.898 1 94.69 188 SER B CA 1
ATOM 8830 C C . SER B 1 188 ? 27.703 -34.625 -10.516 1 94.69 188 SER B C 1
ATOM 8832 O O . SER B 1 188 ? 28.703 -35.156 -10.984 1 94.69 188 SER B O 1
ATOM 8834 N N . THR B 1 189 ? 27.75 -33.594 -9.805 1 90.62 189 THR B N 1
ATOM 8835 C CA . THR B 1 189 ? 29.031 -33.125 -9.305 1 90.62 189 THR B CA 1
ATOM 8836 C C . THR B 1 189 ? 29.688 -34.156 -8.414 1 90.62 189 THR B C 1
ATOM 8838 O O . THR B 1 189 ? 29.016 -35 -7.812 1 90.62 189 THR B O 1
ATOM 8841 N N . PRO B 1 190 ? 30.969 -34.094 -8.305 1 84.75 190 PRO B N 1
ATOM 8842 C CA . PRO B 1 190 ? 31.672 -35.062 -7.48 1 84.75 190 PRO B CA 1
ATOM 8843 C C . PRO B 1 190 ? 31.219 -35.031 -6.02 1 84.75 190 PRO B C 1
ATOM 8845 O O . PRO B 1 190 ? 31.172 -36.094 -5.363 1 84.75 190 PRO B O 1
ATOM 8848 N N . ALA B 1 191 ? 30.797 -33.938 -5.594 1 79.62 191 ALA B N 1
ATOM 8849 C CA . ALA B 1 191 ? 30.391 -33.781 -4.199 1 79.62 191 ALA B CA 1
ATOM 8850 C C . ALA B 1 191 ? 29.109 -34.531 -3.895 1 79.62 191 ALA B C 1
ATOM 8852 O O . ALA B 1 191 ? 28.844 -34.875 -2.744 1 79.62 191 ALA B O 1
ATOM 8853 N N . THR B 1 192 ? 28.297 -34.875 -4.875 1 85 192 THR B N 1
ATOM 8854 C CA . THR B 1 192 ? 26.984 -35.438 -4.641 1 85 192 THR B CA 1
ATOM 8855 C C . THR B 1 192 ? 26.953 -36.906 -5.125 1 85 192 THR B C 1
ATOM 8857 O O . THR B 1 192 ? 25.875 -37.469 -5.324 1 85 192 THR B O 1
ATOM 8860 N N . ARG B 1 193 ? 28.062 -37.469 -5.246 1 85.88 193 ARG B N 1
ATOM 8861 C CA . ARG B 1 193 ? 28.188 -38.844 -5.77 1 85.88 193 ARG B CA 1
ATOM 8862 C C . ARG B 1 193 ? 27.375 -39.812 -4.938 1 85.88 193 ARG B C 1
ATOM 8864 O O . ARG B 1 193 ? 26.734 -40.719 -5.484 1 85.88 193 ARG B O 1
ATOM 8871 N N . HIS B 1 194 ? 27.312 -39.625 -3.693 1 83.44 194 HIS B N 1
ATOM 8872 C CA . HIS B 1 194 ? 26.688 -40.562 -2.77 1 83.44 194 HIS B CA 1
ATOM 8873 C C . HIS B 1 194 ? 25.172 -40.5 -2.879 1 83.44 194 HIS B C 1
ATOM 8875 O O . HIS B 1 194 ? 24.469 -41.375 -2.352 1 83.44 194 HIS B O 1
ATOM 8881 N N . LYS B 1 195 ? 24.609 -39.656 -3.641 1 85.75 195 LYS B N 1
ATOM 8882 C CA . LYS B 1 195 ? 23.172 -39.469 -3.738 1 85.75 195 LYS B CA 1
ATOM 8883 C C . LYS B 1 195 ? 22.625 -40.031 -5.047 1 85.75 195 LYS B C 1
ATOM 8885 O O . LYS B 1 195 ? 21.422 -39.969 -5.305 1 85.75 195 LYS B O 1
ATOM 8890 N N . ARG B 1 196 ? 23.438 -40.656 -5.887 1 91 196 ARG B N 1
ATOM 8891 C CA . ARG B 1 196 ? 23.062 -41 -7.25 1 91 196 ARG B CA 1
ATOM 8892 C C . ARG B 1 196 ? 22.266 -42.312 -7.289 1 91 196 ARG B C 1
ATOM 8894 O O . ARG B 1 196 ? 21.453 -42.531 -8.195 1 91 196 ARG B O 1
ATOM 8901 N N . GLU B 1 197 ? 22.516 -43.094 -6.359 1 88.12 197 GLU B N 1
ATOM 8902 C CA . GLU B 1 197 ? 22.016 -44.469 -6.414 1 88.12 197 GLU B CA 1
ATOM 8903 C C . GLU B 1 197 ? 20.484 -44.5 -6.465 1 88.12 197 GLU B C 1
ATOM 8905 O O . GLU B 1 197 ? 19.906 -45.219 -7.281 1 88.12 197 GLU B O 1
ATOM 8910 N N . PHE B 1 198 ? 19.875 -43.812 -5.668 1 85.06 198 PHE B N 1
ATOM 8911 C CA . PHE B 1 198 ? 18.406 -43.812 -5.578 1 85.06 198 PHE B CA 1
ATOM 8912 C C . PHE B 1 198 ? 17.797 -43.344 -6.887 1 85.06 198 PHE B C 1
ATOM 8914 O O . PHE B 1 198 ? 16.844 -43.938 -7.391 1 85.06 198 PHE B O 1
ATOM 8921 N N . GLY B 1 199 ? 18.281 -42.281 -7.402 1 87.94 199 GLY B N 1
ATOM 8922 C CA . GLY B 1 199 ? 17.766 -41.75 -8.648 1 87.94 199 GLY B CA 1
ATOM 8923 C C . GLY B 1 199 ? 17.875 -42.719 -9.805 1 87.94 199 GLY B C 1
ATOM 8924 O O . GLY B 1 199 ? 16.953 -42.812 -10.633 1 87.94 199 GLY B O 1
ATOM 8925 N N . LEU B 1 200 ? 18.938 -43.406 -9.859 1 91.5 200 LEU B N 1
ATOM 8926 C CA . LEU B 1 200 ? 19.156 -44.406 -10.922 1 91.5 200 LEU B CA 1
ATOM 8927 C C . LEU B 1 200 ? 18.172 -45.562 -10.789 1 91.5 200 LEU B C 1
ATOM 8929 O O . LEU B 1 200 ? 17.641 -46.031 -11.789 1 91.5 200 LEU B O 1
ATOM 8933 N N . LYS B 1 201 ? 18.016 -46 -9.609 1 88.06 201 LYS B N 1
ATOM 8934 C CA . LYS B 1 201 ? 17.078 -47.094 -9.367 1 88.06 201 LYS B CA 1
ATOM 8935 C C . LYS B 1 201 ? 15.664 -46.719 -9.766 1 88.06 201 LYS B C 1
ATOM 8937 O O . LYS B 1 201 ? 14.945 -47.5 -10.375 1 88.06 201 LYS B O 1
ATOM 8942 N N . VAL B 1 202 ? 15.266 -45.562 -9.398 1 87.38 202 VAL B N 1
ATOM 8943 C CA . VAL B 1 202 ? 13.93 -45.062 -9.711 1 87.38 202 VAL B CA 1
ATOM 8944 C C . VAL B 1 202 ? 13.758 -44.969 -11.227 1 87.38 202 VAL B C 1
ATOM 8946 O O . VAL B 1 202 ? 12.719 -45.375 -11.766 1 87.38 202 VAL B O 1
ATOM 8949 N N . ALA B 1 203 ? 14.766 -44.5 -11.898 1 92.56 203 ALA B N 1
ATOM 8950 C CA . ALA B 1 203 ? 14.695 -44.312 -13.344 1 92.56 203 ALA B CA 1
ATOM 8951 C C . ALA B 1 203 ? 14.523 -45.656 -14.07 1 92.56 203 ALA B C 1
ATOM 8953 O O . ALA B 1 203 ? 13.688 -45.781 -14.969 1 92.56 203 ALA B O 1
ATOM 8954 N N . ILE B 1 204 ? 15.242 -46.594 -13.688 1 92.38 204 ILE B N 1
ATOM 8955 C CA . ILE B 1 204 ? 15.18 -47.906 -14.328 1 92.38 204 ILE B CA 1
ATOM 8956 C C . ILE B 1 204 ? 13.812 -48.531 -14.086 1 92.38 204 ILE B C 1
ATOM 8958 O O . ILE B 1 204 ? 13.203 -49.094 -15.008 1 92.38 204 ILE B O 1
ATOM 8962 N N . THR B 1 205 ? 13.406 -48.406 -12.883 1 88.44 205 THR B N 1
ATOM 8963 C CA . THR B 1 205 ? 12.117 -49 -12.516 1 88.44 205 THR B CA 1
ATOM 8964 C C . THR B 1 205 ? 11 -48.406 -13.375 1 88.44 2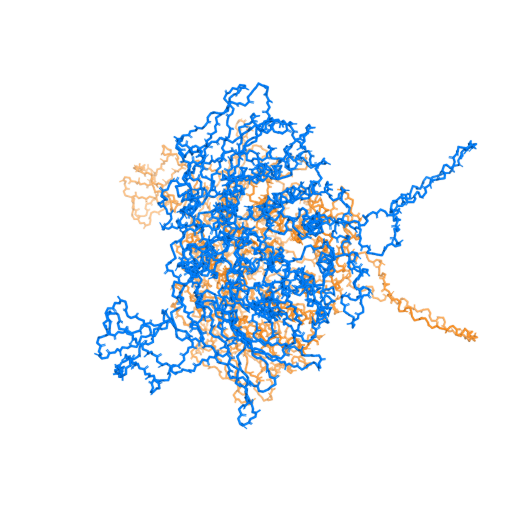05 THR B C 1
ATOM 8966 O O . THR B 1 205 ? 10.18 -49.125 -13.922 1 88.44 205 THR B O 1
ATOM 8969 N N . PHE B 1 206 ? 10.984 -47.156 -13.523 1 91.06 206 PHE B N 1
ATOM 8970 C CA . PHE B 1 206 ? 9.906 -46.5 -14.266 1 91.06 206 PHE B CA 1
ATOM 8971 C C . PHE B 1 206 ? 10.031 -46.781 -15.758 1 91.06 206 PHE B C 1
ATOM 8973 O O . PHE B 1 206 ? 9.023 -46.906 -16.453 1 91.06 206 PHE B O 1
ATOM 8980 N N . MET B 1 207 ? 11.25 -46.781 -16.266 1 93.56 207 MET B N 1
ATOM 8981 C CA . MET B 1 207 ? 11.422 -47.094 -17.672 1 93.56 207 MET B CA 1
ATOM 8982 C C . MET B 1 207 ? 10.828 -48.469 -18.016 1 93.56 207 MET B C 1
ATOM 8984 O O . MET B 1 207 ? 10.102 -48.594 -19 1 93.56 207 MET B O 1
ATOM 8988 N N . GLU B 1 208 ? 11.055 -49.375 -17.188 1 92.5 208 GLU B N 1
ATOM 8989 C CA . GLU B 1 208 ? 10.562 -50.719 -17.422 1 92.5 208 GLU B CA 1
ATOM 8990 C C . GLU B 1 208 ? 9.055 -50.812 -17.234 1 92.5 208 GLU B C 1
ATOM 8992 O O . GLU B 1 208 ? 8.359 -51.5 -18 1 92.5 208 GLU B O 1
ATOM 8997 N N . LEU B 1 209 ? 8.578 -50.125 -16.297 1 89.88 209 LEU B N 1
ATOM 8998 C CA . LEU B 1 209 ? 7.137 -50.094 -16.062 1 89.88 209 LEU B CA 1
ATOM 8999 C C . LEU B 1 209 ? 6.402 -49.469 -17.25 1 89.88 209 LEU B C 1
ATOM 9001 O O . LEU B 1 209 ? 5.336 -49.938 -17.641 1 89.88 209 LEU B O 1
ATOM 9005 N N . PHE B 1 210 ? 6.926 -48.406 -17.781 1 92.38 210 PHE B N 1
ATOM 9006 C CA . PHE B 1 210 ? 6.281 -47.719 -18.891 1 92.38 210 PHE B CA 1
ATOM 9007 C C . PHE B 1 210 ? 6.324 -48.594 -20.156 1 92.38 210 PHE B C 1
ATOM 9009 O O . PHE B 1 210 ? 5.34 -48.656 -20.891 1 92.38 210 PHE B O 1
ATOM 9016 N N . GLU B 1 211 ? 7.434 -49.188 -20.375 1 92.69 211 GLU B N 1
ATOM 9017 C CA . GLU B 1 211 ? 7.531 -50.094 -21.531 1 92.69 211 GLU B CA 1
ATOM 9018 C C . GLU B 1 211 ? 6.531 -51.219 -21.438 1 92.69 211 GLU B C 1
ATOM 9020 O O . GLU B 1 211 ? 5.926 -51.625 -22.438 1 92.69 211 GLU B O 1
ATOM 9025 N N . GLU B 1 212 ? 6.406 -51.688 -20.297 1 90.31 212 GLU B N 1
ATOM 9026 C CA . GLU B 1 212 ? 5.445 -52.781 -20.078 1 90.31 212 GLU B CA 1
ATOM 9027 C C . GLU B 1 212 ? 4.012 -52.281 -20.25 1 90.31 212 GLU B C 1
ATOM 9029 O O . GLU B 1 212 ? 3.207 -52.906 -20.938 1 90.31 212 GLU B O 1
ATOM 9034 N N . TYR B 1 213 ? 3.693 -51.188 -19.688 1 90.06 213 TYR B N 1
ATOM 9035 C CA . TYR B 1 213 ? 2.328 -50.688 -19.703 1 90.06 213 TYR B CA 1
ATOM 9036 C C . TYR B 1 213 ? 1.907 -50.281 -21.109 1 90.06 213 TYR B C 1
ATOM 9038 O O . TYR B 1 213 ? 0.787 -50.562 -21.531 1 90.06 213 TYR B O 1
ATOM 9046 N N . PHE B 1 214 ? 2.809 -49.594 -21.812 1 92.25 214 PHE B N 1
ATOM 9047 C CA . PHE B 1 214 ? 2.469 -49.094 -23.141 1 92.25 214 PHE B CA 1
ATOM 9048 C C . PHE B 1 214 ? 2.621 -50.188 -24.188 1 92.25 214 PHE B C 1
ATOM 9050 O O . PHE B 1 214 ? 2.057 -50.094 -25.281 1 92.25 214 PHE B O 1
ATOM 9057 N N . GLY B 1 215 ? 3.457 -51.156 -23.891 1 90.5 215 GLY B N 1
ATOM 9058 C CA . GLY B 1 215 ? 3.727 -52.25 -24.828 1 90.5 215 GLY B CA 1
ATOM 9059 C C . GLY B 1 215 ? 4.625 -51.844 -25.969 1 90.5 215 GLY B C 1
ATOM 9060 O O . GLY B 1 215 ? 4.613 -52.469 -27.031 1 90.5 215 GLY B O 1
ATOM 9061 N N . ILE B 1 216 ? 5.223 -50.75 -25.828 1 93.56 216 ILE B N 1
ATOM 9062 C CA . ILE B 1 216 ? 6.117 -50.188 -26.844 1 93.56 216 ILE B CA 1
ATOM 9063 C C . ILE B 1 216 ? 7.445 -49.812 -26.188 1 93.56 216 ILE B C 1
ATOM 9065 O O . ILE B 1 216 ? 7.465 -49.062 -25.219 1 93.56 216 ILE B O 1
ATOM 9069 N N . GLN B 1 217 ? 8.492 -50.312 -26.734 1 91.38 217 GLN B N 1
ATOM 9070 C CA . GLN B 1 217 ? 9.82 -50.031 -26.203 1 91.38 217 GLN B CA 1
ATOM 9071 C C . GLN B 1 217 ? 10.297 -48.656 -26.656 1 91.38 217 GLN B C 1
ATOM 9073 O O . GLN B 1 217 ? 9.93 -48.188 -27.734 1 91.38 217 GLN B O 1
ATOM 9078 N N . ASP B 1 218 ? 11.07 -48.031 -25.781 1 87.5 218 ASP B N 1
ATOM 9079 C CA . ASP B 1 218 ? 11.688 -46.75 -26.188 1 87.5 218 ASP B CA 1
ATOM 9080 C C . ASP B 1 218 ? 12.688 -46.969 -27.312 1 87.5 218 ASP B C 1
ATOM 9082 O O . ASP B 1 218 ? 13.188 -48.094 -27.516 1 87.5 218 ASP B O 1
ATOM 9086 N N . VAL B 1 219 ? 12.938 -45.938 -28.016 1 85.69 219 VAL B N 1
ATOM 9087 C CA . VAL B 1 219 ? 13.75 -46.031 -29.234 1 85.69 219 VAL B CA 1
ATOM 9088 C C . VAL B 1 219 ? 15.227 -45.906 -28.875 1 85.69 219 VAL B C 1
ATOM 9090 O O . VAL B 1 219 ? 16.078 -46.5 -29.547 1 85.69 219 VAL B O 1
ATOM 9093 N N . THR B 1 220 ? 15.492 -45.125 -27.922 1 88.44 220 THR B N 1
ATOM 9094 C CA . THR B 1 220 ? 16.891 -44.844 -27.594 1 88.44 220 THR B CA 1
ATOM 9095 C C . THR B 1 220 ? 17.469 -45.969 -26.719 1 88.44 220 THR B C 1
ATOM 9097 O O . THR B 1 220 ? 16.766 -46.5 -25.859 1 88.44 220 THR B O 1
ATOM 9100 N N . MET B 1 221 ? 18.75 -46.281 -26.969 1 92.12 221 MET B N 1
ATOM 9101 C CA . MET B 1 221 ? 19.438 -47.312 -26.188 1 92.12 221 MET B CA 1
ATOM 9102 C C . MET B 1 221 ? 20.328 -46.688 -25.125 1 92.12 221 MET B C 1
ATOM 9104 O O . MET B 1 221 ? 21.156 -47.375 -24.531 1 92.12 221 MET B O 1
ATOM 9108 N N . LYS B 1 222 ? 20.156 -45.531 -24.906 1 94.5 222 LYS B N 1
ATOM 9109 C CA . LYS B 1 222 ? 20.844 -44.844 -23.797 1 94.5 222 LYS B CA 1
ATOM 9110 C C . LYS B 1 222 ? 19.969 -43.781 -23.172 1 94.5 222 LYS B C 1
ATOM 9112 O O . LYS B 1 222 ? 19.141 -43.156 -23.844 1 94.5 222 LYS B O 1
ATOM 9117 N N . GLN B 1 223 ? 20.156 -43.562 -21.984 1 96.94 223 GLN B N 1
ATOM 9118 C CA . GLN B 1 223 ? 19.5 -42.5 -21.234 1 96.94 223 GLN B CA 1
ATOM 9119 C C . GLN B 1 223 ? 20.438 -41.906 -20.188 1 96.94 223 GLN B C 1
ATOM 9121 O O . GLN B 1 223 ? 20.656 -42.5 -19.125 1 96.94 223 GLN B O 1
ATOM 9126 N N . ASP B 1 224 ? 20.938 -40.719 -20.422 1 98 224 ASP B N 1
ATOM 9127 C CA . ASP B 1 224 ? 21.703 -40 -19.422 1 98 224 ASP B CA 1
ATOM 9128 C C . ASP B 1 224 ? 20.797 -39.062 -18.625 1 98 224 ASP B C 1
ATOM 9130 O O . ASP B 1 224 ? 19.875 -38.438 -19.172 1 98 224 ASP B O 1
ATOM 9134 N N . MET B 1 225 ? 20.984 -39 -17.391 1 98 225 MET B N 1
ATOM 9135 C CA . MET B 1 225 ? 20.312 -38.062 -16.484 1 98 225 MET B CA 1
ATOM 9136 C C . MET B 1 225 ? 21.344 -37.188 -15.766 1 98 225 MET B C 1
ATOM 9138 O O . MET B 1 225 ? 22.281 -37.688 -15.156 1 98 225 MET B O 1
ATOM 9142 N N . VAL B 1 226 ? 21.156 -35.844 -15.844 1 97.5 226 VAL B N 1
ATOM 9143 C CA . VAL B 1 226 ? 22.141 -34.938 -15.273 1 97.5 226 VAL B CA 1
ATOM 9144 C C . VAL B 1 226 ? 21.5 -34.094 -14.172 1 97.5 226 VAL B C 1
ATOM 9146 O O . VAL B 1 226 ? 20.453 -33.5 -14.383 1 97.5 226 VAL B O 1
ATOM 9149 N N . ALA B 1 227 ? 22.094 -34.062 -13.016 1 94.94 227 ALA B N 1
ATOM 9150 C CA . ALA B 1 227 ? 21.688 -33.188 -11.922 1 94.94 227 ALA B CA 1
ATOM 9151 C C . ALA B 1 227 ? 22.422 -31.844 -12 1 94.94 227 ALA B C 1
ATOM 9153 O O . ALA B 1 227 ? 23.594 -31.734 -11.625 1 94.94 227 ALA B O 1
ATOM 9154 N N . LEU B 1 228 ? 21.703 -30.812 -12.367 1 93.12 228 LEU B N 1
ATOM 9155 C CA . LEU B 1 228 ? 22.297 -29.516 -12.633 1 93.12 228 LEU B CA 1
ATOM 9156 C C . LEU B 1 228 ? 22.156 -28.594 -11.422 1 93.12 228 LEU B C 1
ATOM 9158 O O . LEU B 1 228 ? 21.125 -28.594 -10.758 1 93.12 228 LEU B O 1
ATOM 9162 N N . PRO B 1 229 ? 23.156 -27.812 -11.211 1 85.5 229 PRO B N 1
ATOM 9163 C CA . PRO B 1 229 ? 23.062 -26.812 -10.141 1 85.5 229 PRO B CA 1
ATOM 9164 C C . PRO B 1 229 ? 22.062 -25.703 -10.477 1 85.5 229 PRO B C 1
ATOM 9166 O O . PRO B 1 229 ? 21.391 -25.188 -9.578 1 85.5 229 PRO B O 1
ATOM 9169 N N . ASP B 1 230 ? 22.062 -25.312 -11.797 1 86 230 ASP B N 1
ATOM 9170 C CA . ASP B 1 230 ? 21.188 -24.234 -12.25 1 86 230 ASP B CA 1
ATOM 9171 C C . ASP B 1 230 ? 20.297 -24.719 -13.398 1 86 230 ASP B C 1
ATOM 9173 O O . ASP B 1 230 ? 20.781 -25.172 -14.43 1 86 230 ASP B O 1
ATOM 9177 N N . PHE B 1 231 ? 19.109 -24.578 -13.125 1 87.88 231 PHE B N 1
ATOM 9178 C CA . PHE B 1 231 ? 18.141 -24.891 -14.172 1 87.88 231 PHE B CA 1
ATOM 9179 C C . PHE B 1 231 ? 16.844 -24.125 -13.953 1 87.88 231 PHE B C 1
ATOM 9181 O O . PHE B 1 231 ? 16.406 -23.953 -12.82 1 87.88 231 PHE B O 1
ATOM 9188 N N . CYS B 1 232 ? 16.219 -23.562 -14.977 1 84.38 232 CYS B N 1
ATOM 9189 C CA . CYS B 1 232 ? 15.062 -22.688 -14.867 1 84.38 232 CYS B CA 1
ATOM 9190 C C . CYS B 1 232 ? 13.805 -23.484 -14.555 1 84.38 232 CYS B C 1
ATOM 9192 O O . CYS B 1 232 ? 12.82 -22.938 -14.062 1 84.38 232 CYS B O 1
ATOM 9194 N N . ALA B 1 233 ? 13.773 -24.797 -14.867 1 86.31 233 ALA B N 1
ATOM 9195 C CA . ALA B 1 233 ? 12.641 -25.672 -14.602 1 86.31 233 ALA B CA 1
ATOM 9196 C C . ALA B 1 233 ? 13.023 -26.797 -13.648 1 86.31 233 ALA B C 1
ATOM 9198 O O . ALA B 1 233 ? 14.125 -26.797 -13.094 1 86.31 233 ALA B O 1
ATOM 9199 N N . GLY B 1 234 ? 12.094 -27.703 -13.438 1 88.12 234 GLY B N 1
ATOM 9200 C CA . GLY B 1 234 ? 12.414 -28.891 -12.648 1 88.12 234 GLY B CA 1
ATOM 9201 C C . GLY B 1 234 ? 13.273 -29.891 -13.398 1 88.12 234 GLY B C 1
ATOM 9202 O O . GLY B 1 234 ? 14.25 -30.406 -12.844 1 88.12 234 GLY B O 1
ATOM 9203 N N . ALA B 1 235 ? 12.852 -30.062 -14.57 1 95.62 235 ALA B N 1
ATOM 9204 C CA . ALA B 1 235 ? 13.57 -30.984 -15.445 1 95.62 235 ALA B CA 1
ATOM 9205 C C . ALA B 1 235 ? 13.164 -30.797 -16.906 1 95.62 235 ALA B C 1
ATOM 9207 O O . ALA B 1 235 ? 12.289 -29.984 -17.203 1 95.62 235 ALA B O 1
ATOM 9208 N N . MET B 1 236 ? 13.906 -31.375 -17.75 1 96.88 236 MET B N 1
ATOM 9209 C CA . MET B 1 236 ? 13.609 -31.391 -19.188 1 96.88 236 MET B CA 1
ATOM 9210 C C . MET B 1 236 ? 13.82 -32.781 -19.766 1 96.88 236 MET B C 1
ATOM 9212 O O . MET B 1 236 ? 14.852 -33.406 -19.531 1 96.88 236 MET B O 1
ATOM 9216 N N . GLU B 1 237 ? 12.938 -33.281 -20.562 1 97.25 237 GLU B N 1
ATOM 9217 C CA . GLU B 1 237 ? 12.805 -34.656 -20.969 1 97.25 237 GLU B CA 1
ATOM 9218 C C . GLU B 1 237 ? 13.656 -34.969 -22.203 1 97.25 237 GLU B C 1
ATOM 9220 O O . GLU B 1 237 ? 13.43 -35.938 -22.906 1 97.25 237 GLU B O 1
ATOM 9225 N N . ASN B 1 238 ? 14.617 -34.219 -22.484 1 97.12 238 ASN B N 1
ATOM 9226 C CA . ASN B 1 238 ? 15.391 -34.438 -23.703 1 97.12 238 ASN B CA 1
ATOM 9227 C C . ASN B 1 238 ? 15.641 -35.906 -23.969 1 97.12 238 ASN B C 1
ATOM 9229 O O . ASN B 1 238 ? 16.047 -36.625 -23.062 1 97.12 238 ASN B O 1
ATOM 9233 N N . TRP B 1 239 ? 15.383 -36.25 -25.203 1 95.06 239 TRP B N 1
ATOM 9234 C CA . TRP B 1 239 ? 15.469 -37.656 -25.562 1 95.06 239 TRP B CA 1
ATOM 9235 C C . TRP B 1 239 ? 16.906 -38.156 -25.438 1 95.06 239 TRP B C 1
ATOM 9237 O O . TRP B 1 239 ? 17.812 -37.688 -26.109 1 95.06 239 TRP B O 1
ATOM 9247 N N . GLY B 1 240 ? 17.156 -39.062 -24.578 1 96.69 240 GLY B N 1
ATOM 9248 C CA . GLY B 1 240 ? 18.469 -39.688 -24.391 1 96.69 240 GLY B CA 1
ATOM 9249 C C . GLY B 1 240 ? 19.328 -38.906 -23.406 1 96.69 240 GLY B C 1
ATOM 9250 O O . GLY B 1 240 ? 20.406 -39.375 -23.016 1 96.69 240 GLY B O 1
ATOM 9251 N N . LEU B 1 241 ? 18.938 -37.75 -23 1 97.94 241 LEU B N 1
ATOM 9252 C CA . LEU B 1 241 ? 19.656 -36.906 -22.047 1 97.94 241 LEU B CA 1
ATOM 9253 C C . LEU B 1 241 ? 18.703 -36.031 -21.25 1 97.94 241 LEU B C 1
ATOM 9255 O O . LEU B 1 241 ? 18.516 -34.844 -21.578 1 97.94 241 LEU B O 1
ATOM 9259 N N . ILE B 1 242 ? 18.203 -36.531 -20.172 1 98 242 ILE B N 1
ATOM 9260 C CA . ILE B 1 242 ? 17.281 -35.781 -19.344 1 98 242 ILE B CA 1
ATOM 9261 C C . ILE B 1 242 ? 18.062 -34.906 -18.359 1 98 242 ILE B C 1
ATOM 9263 O O . ILE B 1 242 ? 19 -35.375 -17.719 1 98 242 ILE B O 1
ATOM 9267 N N . THR B 1 243 ? 17.719 -33.656 -18.281 1 97.25 243 THR B N 1
ATOM 9268 C CA . THR B 1 243 ? 18.344 -32.719 -17.359 1 97.25 243 THR B CA 1
ATOM 9269 C C . THR B 1 243 ? 17.422 -32.406 -16.203 1 97.25 243 THR B C 1
ATOM 9271 O O . THR B 1 243 ? 16.203 -32.25 -16.391 1 97.25 243 THR B O 1
ATOM 9274 N N . PHE B 1 244 ? 17.984 -32.375 -14.961 1 95.12 244 PHE B N 1
ATOM 9275 C CA . PHE B 1 244 ? 17.25 -32.094 -13.734 1 95.12 244 PHE B CA 1
ATOM 9276 C C . PHE B 1 244 ? 17.938 -31 -12.93 1 95.12 244 PHE B C 1
ATOM 9278 O O . PHE B 1 244 ? 19.172 -30.891 -12.93 1 95.12 244 PHE B O 1
ATOM 9285 N N . ARG B 1 245 ? 17.109 -30.234 -12.32 1 89.88 245 ARG B N 1
ATOM 9286 C CA . ARG B 1 245 ? 17.688 -29.562 -11.156 1 89.88 245 ARG B CA 1
ATOM 9287 C C . ARG B 1 245 ? 18.094 -30.562 -10.086 1 89.88 245 ARG B C 1
ATOM 9289 O O . ARG B 1 245 ? 17.391 -31.578 -9.875 1 89.88 245 ARG B O 1
ATOM 9296 N N . GLU B 1 246 ? 19.047 -30.297 -9.359 1 85.69 246 GLU B N 1
ATOM 9297 C CA . GLU B 1 246 ? 19.656 -31.25 -8.453 1 85.69 246 GLU B CA 1
ATOM 9298 C C . GLU B 1 246 ? 18.625 -31.828 -7.48 1 85.69 246 GLU B C 1
ATOM 9300 O O . GLU B 1 246 ? 18.562 -33.031 -7.277 1 85.69 246 GLU B O 1
ATOM 9305 N N . ASN B 1 247 ? 17.75 -30.969 -6.938 1 79.5 247 ASN B N 1
ATOM 9306 C CA . ASN B 1 247 ? 16.844 -31.391 -5.887 1 79.5 247 ASN B CA 1
ATOM 9307 C C . ASN B 1 247 ? 15.711 -32.25 -6.445 1 79.5 247 ASN B C 1
ATOM 9309 O O . ASN B 1 247 ? 14.992 -32.906 -5.688 1 79.5 247 ASN B O 1
ATOM 9313 N N . PHE B 1 248 ? 15.602 -32.375 -7.758 1 87.88 248 PHE B N 1
ATOM 9314 C CA . PHE B 1 248 ? 14.555 -33.188 -8.375 1 87.88 248 PHE B CA 1
ATOM 9315 C C . PHE B 1 248 ? 15.102 -34.562 -8.812 1 87.88 248 PHE B C 1
ATOM 9317 O O . PHE B 1 248 ? 14.367 -35.375 -9.344 1 87.88 248 PHE B O 1
ATOM 9324 N N . LEU B 1 249 ? 16.344 -34.75 -8.57 1 89.5 249 LEU B N 1
ATOM 9325 C CA . LEU B 1 249 ? 16.938 -36 -8.992 1 89.5 249 LEU B CA 1
ATOM 9326 C C . LEU B 1 249 ? 17.734 -36.625 -7.859 1 89.5 249 LEU B C 1
ATOM 9328 O O . LEU B 1 249 ? 17.719 -37.875 -7.684 1 89.5 249 LEU B O 1
ATOM 9332 N N . LEU B 1 250 ? 18.406 -35.719 -7.141 1 86.06 250 LEU B N 1
ATOM 9333 C CA . LEU B 1 250 ? 19.328 -36.188 -6.117 1 86.06 250 LEU B CA 1
ATOM 9334 C C . LEU B 1 250 ? 18.656 -36.188 -4.742 1 86.06 250 LEU B C 1
ATOM 9336 O O . LEU B 1 250 ? 18.453 -35.094 -4.164 1 86.06 250 LEU B O 1
ATOM 9340 N N . VAL B 1 251 ? 18.188 -37.25 -4.227 1 74.56 251 VAL B N 1
ATOM 9341 C CA . VAL B 1 251 ? 17.641 -37.344 -2.881 1 74.56 251 VAL B CA 1
ATOM 9342 C C . VAL B 1 251 ? 18.219 -38.562 -2.164 1 74.56 251 VAL B C 1
ATOM 9344 O O . VAL B 1 251 ? 18.719 -39.5 -2.807 1 74.56 251 VAL B O 1
ATOM 9347 N N . TYR B 1 252 ? 18.344 -38.281 -0.833 1 61.47 252 TYR B N 1
ATOM 9348 C CA . TYR B 1 252 ? 18.719 -39.438 -0.06 1 61.47 252 TYR B CA 1
ATOM 9349 C C . TYR B 1 252 ? 17.562 -40.438 0.019 1 61.47 252 TYR B C 1
ATOM 9351 O O . TYR B 1 252 ? 16.406 -40.031 0.271 1 61.47 252 TYR B O 1
ATOM 9359 N N . GLY B 1 253 ? 17.719 -41.531 -0.678 1 55.94 253 GLY B N 1
ATOM 9360 C CA . GLY B 1 253 ? 16.703 -42.562 -0.775 1 55.94 253 GLY B CA 1
ATOM 9361 C C . GLY B 1 253 ? 16.219 -43.062 0.577 1 55.94 253 GLY B C 1
ATOM 9362 O O . GLY B 1 253 ? 17.031 -43.5 1.406 1 55.94 253 GLY B O 1
ATOM 9363 N N . ARG B 1 254 ? 15.266 -42.375 1.199 1 53.19 254 ARG B N 1
ATOM 9364 C CA . ARG B 1 254 ? 14.641 -43.062 2.322 1 53.19 254 ARG B CA 1
ATOM 9365 C C . ARG B 1 254 ? 13.43 -43.875 1.864 1 53.19 254 ARG B C 1
ATOM 9367 O O . ARG B 1 254 ? 12.555 -43.344 1.164 1 53.19 254 ARG B O 1
ATOM 9374 N N . PRO B 1 255 ? 13.539 -45.219 1.915 1 45.81 255 PRO B N 1
ATOM 9375 C CA . PRO B 1 255 ? 12.57 -46.125 1.326 1 45.81 255 PRO B CA 1
ATOM 9376 C C . PRO B 1 255 ? 11.133 -45.656 1.47 1 45.81 255 PRO B C 1
ATOM 9378 O O . PRO B 1 255 ? 10.305 -45.875 0.578 1 45.81 255 PRO B O 1
ATOM 9381 N N . ASN B 1 256 ? 10.828 -44.875 2.479 1 43.38 256 ASN B N 1
ATOM 9382 C CA . ASN B 1 256 ? 9.414 -44.656 2.768 1 43.38 256 ASN B CA 1
ATOM 9383 C C . ASN B 1 256 ? 9 -43.219 2.547 1 43.38 256 ASN B C 1
ATOM 9385 O O . ASN B 1 256 ? 7.973 -42.781 3.064 1 43.38 256 ASN B O 1
ATOM 9389 N N . ILE B 1 257 ? 9.758 -42.531 1.707 1 53.03 257 ILE B N 1
ATOM 9390 C CA . ILE B 1 257 ? 9.445 -41.125 1.49 1 53.03 257 ILE B CA 1
ATOM 9391 C C . ILE B 1 257 ? 9.375 -40.844 -0.008 1 53.03 257 ILE B C 1
ATOM 9393 O O . ILE B 1 257 ? 10.289 -41.219 -0.757 1 53.03 257 ILE B O 1
ATOM 9397 N N . VAL B 1 258 ? 7.992 -40.625 -0.482 1 58.25 258 VAL B N 1
ATOM 9398 C CA . VAL B 1 258 ? 7.91 -40.125 -1.854 1 58.25 258 VAL B CA 1
ATOM 9399 C C . VAL B 1 258 ? 8.648 -38.812 -1.976 1 58.25 258 VAL B C 1
ATOM 9401 O O . VAL B 1 258 ? 8.328 -37.844 -1.273 1 58.25 258 VAL B O 1
ATOM 9404 N N . HIS B 1 259 ? 9.57 -38.969 -2.818 1 64.25 259 HIS B N 1
ATOM 9405 C CA . HIS B 1 259 ? 10.391 -37.781 -3.053 1 64.25 259 HIS B CA 1
ATOM 9406 C C . HIS B 1 259 ? 9.984 -37.062 -4.34 1 64.25 259 HIS B C 1
ATOM 9408 O O . HIS B 1 259 ? 9.453 -37.719 -5.258 1 64.25 259 HIS B O 1
ATOM 9414 N N . THR B 1 260 ? 9.984 -35.844 -4.363 1 75.38 260 THR B N 1
ATOM 9415 C CA . THR B 1 260 ? 9.812 -35.031 -5.566 1 75.38 260 THR B CA 1
ATOM 9416 C C . THR B 1 260 ? 10.625 -35.594 -6.723 1 75.38 260 THR B C 1
ATOM 9418 O O . THR B 1 260 ? 10.219 -35.531 -7.879 1 75.38 260 THR B O 1
ATOM 9421 N N . SER B 1 261 ? 11.664 -36.312 -6.344 1 81.69 261 SER B N 1
ATOM 9422 C CA . SER B 1 261 ? 12.531 -36.906 -7.363 1 81.69 261 SER B CA 1
ATOM 9423 C C . SER B 1 261 ? 11.836 -38.031 -8.102 1 81.69 261 SER B C 1
ATOM 9425 O O . SER B 1 261 ? 11.977 -38.156 -9.32 1 81.69 261 SER B O 1
ATOM 9427 N N . GLN B 1 262 ? 11.094 -38.812 -7.391 1 82.31 262 GLN B N 1
ATOM 9428 C CA . GLN B 1 262 ? 10.398 -39.938 -8.023 1 82.31 262 GLN B CA 1
ATOM 9429 C C . GLN B 1 262 ? 9.336 -39.438 -9 1 82.31 262 GLN B C 1
ATOM 9431 O O . GLN B 1 262 ? 9.219 -39.969 -10.117 1 82.31 262 GLN B O 1
ATOM 9436 N N . ILE B 1 263 ? 8.633 -38.406 -8.586 1 85.5 263 ILE B N 1
ATOM 9437 C CA . ILE B 1 263 ? 7.57 -37.844 -9.414 1 85.5 263 ILE B CA 1
ATOM 9438 C C . ILE B 1 263 ? 8.164 -37.219 -10.656 1 85.5 263 ILE B C 1
ATOM 9440 O O . ILE B 1 263 ? 7.672 -37.438 -11.773 1 85.5 263 ILE B O 1
ATOM 9444 N N . THR B 1 264 ? 9.234 -36.531 -10.469 1 90.88 264 THR B N 1
ATOM 9445 C CA . THR B 1 264 ? 9.844 -35.812 -11.578 1 90.88 264 THR B CA 1
ATOM 9446 C C . THR B 1 264 ? 10.477 -36.781 -12.57 1 90.88 264 THR B C 1
ATOM 9448 O O . THR B 1 264 ? 10.359 -36.625 -13.789 1 90.88 264 THR B O 1
ATOM 9451 N N . VAL B 1 265 ? 11.109 -37.75 -12.023 1 92.06 265 VAL B N 1
ATOM 9452 C CA . VAL B 1 265 ? 11.734 -38.75 -12.891 1 92.06 265 VAL B CA 1
ATOM 9453 C C . VAL B 1 265 ? 10.672 -39.5 -13.695 1 92.06 265 VAL B C 1
ATOM 9455 O O . VAL B 1 265 ? 10.82 -39.688 -14.906 1 92.06 265 VAL B O 1
ATOM 9458 N N . ALA B 1 266 ? 9.602 -39.875 -13.008 1 91.38 266 ALA B N 1
ATOM 9459 C CA . ALA B 1 266 ? 8.5 -40.531 -13.703 1 91.38 266 ALA B CA 1
ATOM 9460 C C . ALA B 1 266 ? 7.918 -39.625 -14.789 1 91.38 266 ALA B C 1
ATOM 9462 O O . ALA B 1 266 ? 7.629 -40.094 -15.898 1 91.38 266 ALA B O 1
ATOM 9463 N N . HIS B 1 267 ? 7.711 -38.406 -14.5 1 93.81 267 HIS B N 1
ATOM 9464 C CA . HIS B 1 267 ? 7.18 -37.438 -15.438 1 93.81 267 HIS B CA 1
ATOM 9465 C C . HIS B 1 267 ? 8.047 -37.312 -16.688 1 93.81 267 HIS B C 1
ATOM 9467 O O . HIS B 1 267 ? 7.539 -37.438 -17.812 1 93.81 267 HIS B O 1
ATOM 9473 N N . GLU B 1 268 ? 9.32 -37.188 -16.453 1 96.69 268 GLU B N 1
ATOM 9474 C CA . GLU B 1 268 ? 10.25 -37 -17.562 1 96.69 268 GLU B CA 1
ATOM 9475 C C . GLU B 1 268 ? 10.352 -38.25 -18.422 1 96.69 268 GLU B C 1
ATOM 9477 O O . GLU B 1 268 ? 10.523 -38.156 -19.641 1 96.69 268 GLU B O 1
ATOM 9482 N N . LEU B 1 269 ? 10.312 -39.344 -17.781 1 96 269 LEU B N 1
ATOM 9483 C CA . LEU B 1 269 ? 10.414 -40.562 -18.547 1 96 269 LEU B CA 1
ATOM 9484 C C . LEU B 1 269 ? 9.133 -40.812 -19.344 1 96 269 LEU B C 1
ATOM 9486 O O . LEU B 1 269 ? 9.18 -41.375 -20.453 1 96 269 LEU B O 1
ATOM 9490 N N . ALA B 1 270 ? 7.988 -40.469 -18.828 1 95.88 270 ALA B N 1
ATOM 9491 C CA . ALA B 1 270 ? 6.738 -40.594 -19.562 1 95.88 270 ALA B CA 1
ATOM 9492 C C . ALA B 1 270 ? 6.793 -39.844 -20.875 1 95.88 270 ALA B C 1
ATOM 9494 O O . ALA B 1 270 ? 6.207 -40.25 -21.875 1 95.88 270 ALA B O 1
ATOM 9495 N N . HIS B 1 271 ? 7.516 -38.781 -20.891 1 97.12 271 HIS B N 1
ATOM 9496 C CA . HIS B 1 271 ? 7.645 -37.938 -22.062 1 97.12 271 HIS B CA 1
ATOM 9497 C C . HIS B 1 271 ? 8.289 -38.688 -23.219 1 97.12 271 HIS B C 1
ATOM 9499 O O . HIS B 1 271 ? 8.141 -38.312 -24.391 1 97.12 271 HIS B O 1
ATOM 9505 N N . GLN B 1 272 ? 9.062 -39.719 -22.953 1 96.31 272 GLN B N 1
ATOM 9506 C CA . GLN B 1 272 ? 9.664 -40.469 -24.047 1 96.31 272 GLN B CA 1
ATOM 9507 C C . GLN B 1 272 ? 8.602 -40.938 -25.031 1 96.31 272 GLN B C 1
ATOM 9509 O O . GLN B 1 272 ? 8.836 -40.969 -26.25 1 96.31 272 GLN B O 1
ATOM 9514 N N . TRP B 1 273 ? 7.465 -41.281 -24.578 1 96.5 273 TRP B N 1
ATOM 9515 C CA . TRP B 1 273 ? 6.363 -41.719 -25.438 1 96.5 273 TRP B CA 1
ATOM 9516 C C . TRP B 1 273 ? 5.496 -40.531 -25.828 1 96.5 273 TRP B C 1
ATOM 9518 O O . TRP B 1 273 ? 5.02 -40.469 -26.969 1 96.5 273 TRP B O 1
ATOM 9528 N N . PHE B 1 274 ? 5.273 -39.688 -24.906 1 97.25 274 PHE B N 1
ATOM 9529 C CA . PHE B 1 274 ? 4.402 -38.531 -25.125 1 97.25 274 PHE B CA 1
ATOM 9530 C C . PHE B 1 274 ? 5.211 -37.25 -25.219 1 97.25 274 PHE B C 1
ATOM 9532 O O . PHE B 1 274 ? 5.668 -36.719 -24.188 1 97.25 274 PHE B O 1
ATOM 9539 N N . GLY B 1 275 ? 5.309 -36.656 -26.297 1 96.12 275 GLY B N 1
ATOM 9540 C CA . GLY B 1 275 ? 6.125 -35.469 -26.531 1 96.12 275 GLY B CA 1
ATOM 9541 C C . GLY B 1 275 ? 7.367 -35.75 -27.344 1 96.12 275 GLY B C 1
ATOM 9542 O O . GLY B 1 275 ? 7.789 -34.906 -28.141 1 96.12 275 GLY B O 1
ATOM 9543 N N . ASN B 1 276 ? 7.984 -36.875 -27.031 1 96.75 276 ASN B N 1
ATOM 9544 C CA . ASN B 1 276 ? 9.18 -37.25 -27.781 1 96.75 276 ASN B CA 1
ATOM 9545 C C . ASN B 1 276 ? 8.836 -38.125 -28.984 1 96.75 276 ASN B C 1
ATOM 9547 O O . ASN B 1 276 ? 8.883 -37.656 -30.125 1 96.75 276 ASN B O 1
ATOM 9551 N N . MET B 1 277 ? 8.406 -39.375 -28.703 1 96.44 277 MET B N 1
ATOM 9552 C CA . MET B 1 277 ? 8.023 -40.312 -29.766 1 96.44 277 MET B CA 1
ATOM 9553 C C . MET B 1 277 ? 6.836 -39.781 -30.562 1 96.44 277 MET B C 1
ATOM 9555 O O . MET B 1 277 ? 6.914 -39.625 -31.781 1 96.44 277 MET B O 1
ATOM 9559 N N . VAL B 1 278 ? 5.754 -39.594 -29.891 1 97.38 278 VAL B N 1
ATOM 9560 C CA . VAL B 1 278 ? 4.629 -38.875 -30.469 1 97.38 278 VAL B CA 1
ATOM 9561 C C . VAL B 1 278 ? 4.707 -37.406 -30.078 1 97.38 278 VAL B C 1
ATOM 9563 O O . VAL B 1 278 ? 4.5 -37.062 -28.922 1 97.38 278 VAL B O 1
ATOM 9566 N N . THR B 1 279 ? 5.004 -36.562 -31.031 1 97.5 279 THR B N 1
ATOM 9567 C CA . THR B 1 279 ? 5.227 -35.156 -30.781 1 97.5 279 THR B CA 1
ATOM 9568 C C . THR B 1 279 ? 3.994 -34.344 -31.141 1 97.5 279 THR B C 1
ATOM 9570 O O . THR B 1 279 ? 3.33 -34.625 -32.156 1 97.5 279 THR B O 1
ATOM 9573 N N . LEU B 1 280 ? 3.627 -33.344 -30.328 1 96.94 280 LEU B N 1
ATOM 9574 C CA . LEU B 1 280 ? 2.525 -32.469 -30.703 1 96.94 280 LEU B CA 1
ATOM 9575 C C . LEU B 1 280 ? 2.832 -31.734 -32 1 96.94 280 LEU B C 1
ATOM 9577 O O . LEU B 1 280 ? 3.992 -31.438 -32.281 1 96.94 280 LEU B O 1
ATOM 9581 N N . LYS B 1 281 ? 1.861 -31.438 -32.688 1 95.69 281 LYS B N 1
ATOM 9582 C CA . LYS B 1 281 ? 2.023 -30.781 -34 1 95.69 281 LYS B CA 1
ATOM 9583 C C . LYS B 1 281 ? 2.467 -29.328 -33.844 1 95.69 281 LYS B C 1
ATOM 9585 O O . LYS B 1 281 ? 3.273 -28.828 -34.625 1 95.69 281 LYS B O 1
ATOM 9590 N N . ASP B 1 282 ? 1.867 -28.688 -32.906 1 92.88 282 ASP B N 1
ATOM 9591 C CA . ASP B 1 282 ? 2.203 -27.312 -32.531 1 92.88 282 ASP B CA 1
ATOM 9592 C C . ASP B 1 282 ? 1.948 -27.047 -31.047 1 92.88 282 ASP B C 1
ATOM 9594 O O . ASP B 1 282 ? 1.55 -27.953 -30.312 1 92.88 282 ASP B O 1
ATOM 9598 N N . TRP B 1 283 ? 2.256 -25.859 -30.625 1 94.75 283 TRP B N 1
ATOM 9599 C CA . TRP B 1 283 ? 2.195 -25.547 -29.203 1 94.75 283 TRP B CA 1
ATOM 9600 C C . TRP B 1 283 ? 0.761 -25.266 -28.766 1 94.75 283 TRP B C 1
ATOM 9602 O O . TRP B 1 283 ? 0.509 -24.953 -27.594 1 94.75 283 TRP B O 1
ATOM 9612 N N . ASN B 1 284 ? -0.231 -25.391 -29.656 1 95 284 ASN B N 1
ATOM 9613 C CA . ASN B 1 284 ? -1.629 -25.156 -29.312 1 95 284 ASN B CA 1
ATOM 9614 C C . ASN B 1 284 ? -2.176 -26.234 -28.391 1 95 284 ASN B C 1
ATOM 9616 O O . ASN B 1 284 ? -3.191 -26.031 -27.719 1 95 284 ASN B O 1
ATOM 9620 N N . GLU B 1 285 ? -1.49 -27.406 -28.422 1 96.06 285 GLU B N 1
ATOM 9621 C CA . GLU B 1 285 ? -2.004 -28.531 -27.641 1 96.06 285 GLU B CA 1
ATOM 9622 C C . GLU B 1 285 ? -0.911 -29.156 -26.766 1 96.06 285 GLU B C 1
ATOM 9624 O O . GLU B 1 285 ? -0.685 -30.359 -26.812 1 96.06 285 GLU B O 1
ATOM 9629 N N . VAL B 1 286 ? -0.44 -28.344 -25.859 1 96.5 286 VAL B N 1
ATOM 9630 C CA . VAL B 1 286 ? 0.66 -28.719 -24.969 1 96.5 286 VAL B CA 1
ATOM 9631 C C . VAL B 1 286 ? 0.244 -29.891 -24.094 1 96.5 286 VAL B C 1
ATOM 9633 O O . VAL B 1 286 ? 1.081 -30.688 -23.688 1 96.5 286 VAL B O 1
ATOM 9636 N N . TRP B 1 287 ? -1.03 -30.109 -23.859 1 96.81 287 TRP B N 1
ATOM 9637 C CA . TRP B 1 287 ? -1.549 -31.141 -22.969 1 96.81 287 TRP B CA 1
ATOM 9638 C C . TRP B 1 287 ? -1.256 -32.531 -23.5 1 96.81 287 TRP B C 1
ATOM 9640 O O . TRP B 1 287 ? -1.235 -33.5 -22.75 1 96.81 287 TRP B O 1
ATOM 9650 N N . LEU B 1 288 ? -0.961 -32.688 -24.781 1 97.69 288 LEU B N 1
ATOM 9651 C CA . LEU B 1 288 ? -0.678 -33.969 -25.406 1 97.69 288 LEU B CA 1
ATOM 9652 C C . LEU B 1 288 ? 0.659 -34.531 -24.906 1 97.69 288 LEU B C 1
ATOM 9654 O O . LEU B 1 288 ? 0.934 -35.719 -25.062 1 97.69 288 LEU B O 1
ATOM 9658 N N . LYS B 1 289 ? 1.438 -33.688 -24.453 1 96.94 289 LYS B N 1
ATOM 9659 C CA . LYS B 1 289 ? 2.668 -34.125 -23.812 1 96.94 289 LYS B CA 1
ATOM 9660 C C . LYS B 1 289 ? 2.58 -33.969 -22.297 1 96.94 289 LYS B C 1
ATOM 9662 O O . LYS B 1 289 ? 2.52 -34.969 -21.562 1 96.94 289 LYS B O 1
ATOM 9667 N N . GLU B 1 290 ? 2.279 -32.781 -21.828 1 96.44 290 GLU B N 1
ATOM 9668 C CA . GLU B 1 290 ? 2.305 -32.469 -20.406 1 96.44 290 GLU B CA 1
ATOM 9669 C C . GLU B 1 290 ? 1.151 -33.156 -19.672 1 96.44 290 GLU B C 1
ATOM 9671 O O . GLU B 1 290 ? 1.297 -33.562 -18.516 1 96.44 290 GLU B O 1
ATOM 9676 N N . GLY B 1 291 ? 0.002 -33.188 -20.297 1 96.19 291 GLY B N 1
ATOM 9677 C CA . GLY B 1 291 ? -1.135 -33.844 -19.672 1 96.19 291 GLY B CA 1
ATOM 9678 C C . GLY B 1 291 ? -0.919 -35.344 -19.469 1 96.19 291 GLY B C 1
ATOM 9679 O O . GLY B 1 291 ? -1.219 -35.875 -18.406 1 96.19 291 GLY B O 1
ATOM 9680 N N . PHE B 1 292 ? -0.381 -35.969 -20.453 1 96.44 292 PHE B N 1
ATOM 9681 C CA . PHE B 1 292 ? -0.113 -37.406 -20.359 1 96.44 292 PHE B CA 1
ATOM 9682 C C . PHE B 1 292 ? 0.99 -37.688 -19.359 1 96.44 292 PHE B C 1
ATOM 9684 O O . PHE B 1 292 ? 0.877 -38.625 -18.547 1 96.44 292 PHE B O 1
ATOM 9691 N N . ALA B 1 293 ? 2.051 -36.875 -19.438 1 95.56 293 ALA B N 1
ATOM 9692 C CA . ALA B 1 293 ? 3.145 -37.094 -18.484 1 95.56 293 ALA B CA 1
ATOM 9693 C C . ALA B 1 293 ? 2.664 -36.906 -17.047 1 95.56 293 ALA B C 1
ATOM 9695 O O . ALA B 1 293 ? 3.025 -37.688 -16.156 1 95.56 293 ALA B O 1
ATOM 9696 N N . LYS B 1 294 ? 1.874 -35.875 -16.875 1 94 294 LYS B N 1
ATOM 9697 C CA . LYS B 1 294 ? 1.336 -35.625 -15.547 1 94 294 LYS B CA 1
ATOM 9698 C C . LYS B 1 294 ? 0.428 -36.75 -15.078 1 94 294 LYS B C 1
ATOM 9700 O O . LYS B 1 294 ? 0.459 -37.125 -13.906 1 94 294 LYS B O 1
ATOM 9705 N N . TYR B 1 295 ? -0.375 -37.281 -15.938 1 92.69 295 TYR B N 1
ATOM 9706 C CA . TYR B 1 295 ? -1.26 -38.375 -15.586 1 92.69 295 TYR B CA 1
ATOM 9707 C C . TYR B 1 295 ? -0.458 -39.625 -15.172 1 92.69 295 TYR B C 1
ATOM 9709 O O . TYR B 1 295 ? -0.74 -40.219 -14.133 1 92.69 295 TYR B O 1
ATOM 9717 N N . PHE B 1 296 ? 0.549 -39.906 -15.844 1 90.56 296 PHE B N 1
ATOM 9718 C CA . PHE B 1 296 ? 1.276 -41.156 -15.633 1 90.56 296 PHE B CA 1
ATOM 9719 C C . PHE B 1 296 ? 2.256 -41 -14.469 1 90.56 296 PHE B C 1
ATOM 9721 O O . PHE B 1 296 ? 2.578 -42 -13.797 1 90.56 296 PHE B O 1
ATOM 9728 N N . GLU B 1 297 ? 2.754 -39.781 -14.281 1 87.94 297 GLU B N 1
ATOM 9729 C CA . GLU B 1 297 ? 3.607 -39.625 -13.109 1 87.94 297 GLU B CA 1
ATOM 9730 C C . GLU B 1 297 ? 2.855 -39.969 -11.82 1 87.94 297 GLU B C 1
ATOM 9732 O O . GLU B 1 297 ? 3.439 -40.5 -10.883 1 87.94 297 GLU B O 1
ATOM 9737 N N . ASN B 1 298 ? 1.604 -39.656 -11.883 1 76.62 298 ASN B N 1
ATOM 9738 C CA . ASN B 1 298 ? 0.766 -39.906 -10.711 1 76.62 298 ASN B CA 1
ATOM 9739 C C . ASN B 1 298 ? 0.335 -41.375 -10.609 1 76.62 298 ASN B C 1
ATOM 9741 O O . ASN B 1 298 ? 0.345 -41.938 -9.516 1 76.62 298 ASN B O 1
ATOM 9745 N N . THR B 1 299 ? -0.12 -41.969 -11.656 1 74.44 299 THR B N 1
ATOM 9746 C CA . THR B 1 299 ? -0.776 -43.281 -11.648 1 74.44 299 THR B CA 1
ATOM 9747 C C . THR B 1 299 ? 0.252 -44.406 -11.523 1 74.44 299 THR B C 1
ATOM 9749 O O . THR B 1 299 ? -0.021 -45.438 -10.914 1 74.44 299 THR B O 1
ATOM 9752 N N . MET B 1 300 ? 1.323 -44.188 -12.078 1 63.88 300 MET B N 1
ATOM 9753 C CA . MET B 1 300 ? 2.295 -45.281 -12.055 1 63.88 300 MET B CA 1
ATOM 9754 C C . MET B 1 300 ? 3.002 -45.344 -10.703 1 63.88 300 MET B C 1
ATOM 9756 O O . MET B 1 300 ? 3.494 -46.406 -10.312 1 63.88 300 MET B O 1
ATOM 9760 N N . LEU B 1 301 ? 3.09 -44.219 -10.078 1 57.53 301 LEU B N 1
ATOM 9761 C CA . LEU B 1 301 ? 3.695 -44.219 -8.75 1 57.53 301 LEU B CA 1
ATOM 9762 C C . LEU B 1 301 ? 2.877 -45.031 -7.773 1 57.53 301 LEU B C 1
ATOM 9764 O O . LEU B 1 301 ? 3.438 -45.688 -6.879 1 57.53 301 LEU B O 1
ATOM 9768 N N . ASP B 1 302 ? 1.588 -45.125 -7.863 1 54.75 302 ASP B N 1
ATOM 9769 C CA . ASP B 1 302 ? 0.706 -45.812 -6.922 1 54.75 302 ASP B CA 1
ATOM 9770 C C . ASP B 1 302 ? 0.9 -47.312 -6.984 1 54.75 302 ASP B C 1
ATOM 9772 O O . ASP B 1 302 ? 0.896 -48 -5.953 1 54.75 302 ASP B O 1
ATOM 9776 N N . ASN B 1 303 ? 0.961 -48 -8.18 1 51.41 303 ASN B N 1
ATOM 9777 C CA . ASN B 1 303 ? 0.849 -49.438 -8.328 1 51.41 303 ASN B CA 1
ATOM 9778 C C . ASN B 1 303 ? 2.135 -50.156 -7.906 1 51.41 303 ASN B C 1
ATOM 9780 O O . ASN B 1 303 ? 2.094 -51.25 -7.391 1 51.41 303 ASN B O 1
ATOM 9784 N N . LYS B 1 304 ? 3.309 -49.656 -8.297 1 52.5 304 LYS B N 1
ATOM 9785 C CA . LYS B 1 304 ? 4.395 -50.625 -8.281 1 52.5 304 LYS B CA 1
ATOM 9786 C C . LYS B 1 304 ? 5.508 -50.188 -7.332 1 52.5 304 LYS B C 1
ATOM 9788 O O . LYS B 1 304 ? 6.348 -51 -6.941 1 52.5 304 LYS B O 1
ATOM 9793 N N . ILE B 1 305 ? 5.656 -48.969 -7.27 1 47.84 305 ILE B N 1
ATOM 9794 C CA . ILE B 1 305 ? 6.895 -48.719 -6.539 1 47.84 305 ILE B CA 1
ATOM 9795 C C . ILE B 1 305 ? 6.641 -48.844 -5.039 1 47.84 305 ILE B C 1
ATOM 9797 O O . ILE B 1 305 ? 7.445 -49.406 -4.309 1 47.84 305 ILE B O 1
ATOM 9801 N N . ASP B 1 306 ? 5.816 -47.969 -4.449 1 47.19 306 ASP B N 1
ATOM 9802 C CA . ASP B 1 306 ? 5.84 -47.969 -2.988 1 47.19 306 ASP B CA 1
ATOM 9803 C C . ASP B 1 306 ? 4.84 -48.969 -2.414 1 47.19 306 ASP B C 1
ATOM 9805 O O . ASP B 1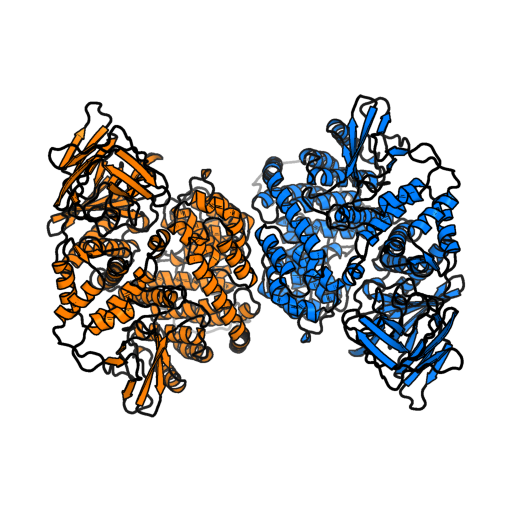 306 ? 3.678 -49 -2.818 1 47.19 306 ASP B O 1
ATOM 9809 N N . ASN B 1 307 ? 5.285 -50.125 -1.944 1 40.69 307 ASN B N 1
ATOM 9810 C CA . ASN B 1 307 ? 4.789 -51.094 -0.995 1 40.69 307 ASN B CA 1
ATOM 9811 C C . ASN B 1 307 ? 3.631 -50.562 -0.167 1 40.69 307 ASN B C 1
ATOM 9813 O O . ASN B 1 307 ? 3.609 -50.719 1.056 1 40.69 307 ASN B O 1
ATOM 9817 N N . GLY B 1 308 ? 2.615 -49.969 -0.758 1 42.28 308 GLY B N 1
ATOM 9818 C CA . GLY B 1 308 ? 1.47 -49.594 0.056 1 42.28 308 GLY B CA 1
ATOM 9819 C C . GLY B 1 308 ? 1.207 -48.094 0.063 1 42.28 308 GLY B C 1
ATOM 9820 O O . GLY B 1 308 ? 0.363 -47.625 0.821 1 42.28 308 GLY B O 1
ATOM 9821 N N . LEU B 1 309 ? 2 -47.281 -0.476 1 44.06 309 LEU B N 1
ATOM 9822 C CA . LEU B 1 309 ? 1.812 -45.844 -0.31 1 44.06 309 LEU B CA 1
ATOM 9823 C C . LEU B 1 309 ? 0.718 -45.312 -1.239 1 44.06 309 LEU B C 1
ATOM 9825 O O . LEU B 1 309 ? 0.793 -45.5 -2.455 1 44.06 309 LEU B O 1
ATOM 9829 N N . ASN B 1 310 ? -0.501 -45.5 -0.932 1 46.16 310 ASN B N 1
ATOM 9830 C CA . ASN B 1 310 ? -1.647 -44.906 -1.608 1 46.16 310 ASN B CA 1
ATOM 9831 C C . ASN B 1 310 ? -1.41 -43.438 -1.915 1 46.16 310 ASN B C 1
ATOM 9833 O O . ASN B 1 310 ? -2.18 -42.562 -1.482 1 46.16 310 ASN B O 1
ATOM 9837 N N . LEU B 1 311 ? -0.212 -43 -2.279 1 49.44 311 LEU B N 1
ATOM 9838 C CA . LEU B 1 311 ? 0.216 -41.625 -2.586 1 49.44 311 LEU B CA 1
ATOM 9839 C C . LEU B 1 311 ? -0.492 -41.125 -3.83 1 49.44 311 LEU B C 1
ATOM 9841 O O . LEU B 1 311 ? -0.806 -39.938 -3.914 1 49.44 311 LEU B O 1
ATOM 9845 N N . TYR B 1 312 ? -0.833 -42.062 -4.789 1 52.12 312 TYR B N 1
ATOM 9846 C CA . TYR B 1 312 ? -1.361 -41.688 -6.098 1 52.12 312 TYR B CA 1
ATOM 9847 C C . TYR B 1 312 ? -2.707 -41 -5.965 1 52.12 312 TYR B C 1
ATOM 9849 O O . TYR B 1 312 ? -2.941 -39.969 -6.602 1 52.12 312 TYR B O 1
ATOM 9857 N N . GLY B 1 313 ? -3.473 -41.656 -5.18 1 55.34 313 GLY B N 1
ATOM 9858 C CA . GLY B 1 313 ? -4.832 -41.125 -5.094 1 55.34 313 GLY B CA 1
ATOM 9859 C C . GLY B 1 313 ? -4.902 -39.719 -4.582 1 55.34 313 GLY B C 1
ATOM 9860 O O . GLY B 1 313 ? -5.648 -38.906 -5.113 1 55.34 313 GLY B O 1
ATOM 9861 N N . ASP B 1 314 ? -3.887 -39.438 -3.965 1 64.06 314 ASP B N 1
ATOM 9862 C CA . ASP B 1 314 ? -3.945 -38.156 -3.312 1 64.06 314 ASP B CA 1
ATOM 9863 C C . ASP B 1 314 ? -3.377 -37.062 -4.215 1 64.06 314 ASP B C 1
ATOM 9865 O O . ASP B 1 314 ? -3.965 -35.969 -4.344 1 64.06 314 ASP B O 1
ATOM 9869 N N . LEU B 1 315 ? -2.365 -37.375 -4.996 1 63.5 315 LEU B N 1
ATOM 9870 C CA . LEU B 1 315 ? -1.735 -36.406 -5.867 1 63.5 315 LEU B CA 1
ATOM 9871 C C . LEU B 1 315 ? -2.643 -36.062 -7.043 1 63.5 315 LEU B C 1
ATOM 9873 O O . LEU B 1 315 ? -2.74 -34.875 -7.434 1 63.5 315 LEU B O 1
ATOM 9877 N N . ALA B 1 316 ? -3.258 -37.125 -7.496 1 70.44 316 ALA B N 1
ATOM 9878 C CA . ALA B 1 316 ? -4.188 -36.906 -8.602 1 70.44 316 ALA B CA 1
ATOM 9879 C C . ALA B 1 316 ? -5.348 -36 -8.172 1 70.44 316 ALA B C 1
ATOM 9881 O O . ALA B 1 316 ? -5.793 -35.156 -8.93 1 70.44 316 ALA B O 1
ATOM 9882 N N . THR B 1 317 ? -5.613 -36.219 -6.996 1 74.19 317 THR B N 1
ATOM 9883 C CA . THR B 1 317 ? -6.73 -35.438 -6.48 1 74.19 317 THR B CA 1
ATOM 9884 C C . THR B 1 317 ? -6.316 -34 -6.27 1 74.19 317 THR B C 1
ATOM 9886 O O . THR B 1 317 ? -7.098 -33.062 -6.543 1 74.19 317 THR B O 1
ATOM 9889 N N . MET B 1 318 ? -5.086 -33.844 -5.957 1 78.94 318 MET B N 1
ATOM 9890 C CA . MET B 1 318 ? -4.598 -32.5 -5.758 1 78.94 318 MET B CA 1
ATOM 9891 C C . MET B 1 318 ? -4.449 -31.766 -7.09 1 78.94 318 MET B C 1
ATOM 9893 O O . MET B 1 318 ? -4.777 -30.578 -7.195 1 78.94 318 MET B O 1
ATOM 9897 N N . ASP B 1 319 ? -4.012 -32.469 -7.996 1 84.44 319 ASP B N 1
ATOM 9898 C CA . ASP B 1 319 ? -3.879 -31.906 -9.328 1 84.44 319 ASP B CA 1
ATOM 9899 C C . ASP B 1 319 ? -5.246 -31.547 -9.914 1 84.44 319 ASP B C 1
ATOM 9901 O O . ASP B 1 319 ? -5.387 -30.562 -10.625 1 84.44 319 ASP B O 1
ATOM 9905 N N . PHE B 1 320 ? -6.09 -32.469 -9.586 1 89.5 320 PHE B N 1
ATOM 9906 C CA . PHE B 1 320 ? -7.469 -32.25 -10.016 1 89.5 320 PHE B CA 1
ATOM 9907 C C . PHE B 1 320 ? -8 -30.938 -9.461 1 89.5 320 PHE B C 1
ATOM 9909 O O . PHE B 1 320 ? -8.617 -30.156 -10.188 1 89.5 320 PHE B O 1
ATOM 9916 N N . GLU B 1 321 ? -7.66 -30.656 -8.281 1 91.94 321 GLU B N 1
ATOM 9917 C CA . GLU B 1 321 ? -8.125 -29.438 -7.633 1 91.94 321 GLU B CA 1
ATOM 9918 C C . GLU B 1 321 ? -7.445 -28.203 -8.219 1 91.94 321 GLU B C 1
ATOM 9920 O O . GLU B 1 321 ? -8.07 -27.156 -8.367 1 91.94 321 GLU B O 1
ATOM 9925 N N . LYS B 1 322 ? -6.227 -28.328 -8.492 1 92.19 322 LYS B N 1
ATOM 9926 C CA . LYS B 1 322 ? -5.484 -27.219 -9.109 1 92.19 322 LYS B CA 1
ATOM 9927 C C . LYS B 1 322 ? -6.078 -26.844 -10.461 1 92.19 322 LYS B C 1
ATOM 9929 O O . LYS B 1 322 ? -6.16 -25.672 -10.805 1 92.19 322 LYS B O 1
ATOM 9934 N N . ALA B 1 323 ? -6.41 -27.875 -11.164 1 95.31 323 ALA B N 1
ATOM 9935 C CA . ALA B 1 323 ? -7.012 -27.656 -12.477 1 95.31 323 ALA B CA 1
ATOM 9936 C C . ALA B 1 323 ? -8.336 -26.906 -12.359 1 95.31 323 ALA B C 1
ATOM 9938 O O . ALA B 1 323 ? -8.586 -25.953 -13.094 1 95.31 323 ALA B O 1
ATOM 9939 N N . LEU B 1 324 ? -9.133 -27.375 -11.438 1 96.88 324 LEU B N 1
ATOM 9940 C CA . LEU B 1 324 ? -10.438 -26.75 -11.25 1 96.88 324 LEU B CA 1
ATOM 9941 C C . LEU B 1 324 ? -10.281 -25.297 -10.828 1 96.88 324 LEU B C 1
ATOM 9943 O O . LEU B 1 324 ? -11.031 -24.422 -11.289 1 96.88 324 LEU B O 1
ATOM 9947 N N . GLU B 1 325 ? -9.344 -25.078 -10.008 1 95.25 325 GLU B N 1
ATOM 9948 C CA . GLU B 1 325 ? -9.109 -23.719 -9.516 1 95.25 325 GLU B CA 1
ATOM 9949 C C . GLU B 1 325 ? -8.719 -22.781 -10.656 1 95.25 325 GLU B C 1
ATOM 9951 O O . GLU B 1 325 ? -9.305 -21.703 -10.805 1 95.25 325 GLU B O 1
ATOM 9956 N N . LYS B 1 326 ? -7.801 -23.156 -11.414 1 95.38 326 LYS B N 1
ATOM 9957 C CA . LYS B 1 326 ? -7.34 -22.328 -12.531 1 95.38 326 LYS B CA 1
ATOM 9958 C C . LYS B 1 326 ? -8.445 -22.156 -13.57 1 95.38 326 LYS B C 1
ATOM 9960 O O . LYS B 1 326 ? -8.609 -21.062 -14.117 1 95.38 326 LYS B O 1
ATOM 9965 N N . ASP B 1 327 ? -9.18 -23.188 -13.812 1 97.12 327 ASP B N 1
ATOM 9966 C CA . ASP B 1 327 ? -10.18 -23.203 -14.875 1 97.12 327 ASP B CA 1
ATOM 9967 C C . ASP B 1 327 ? -11.461 -22.5 -14.445 1 97.12 327 ASP B C 1
ATOM 9969 O O . ASP B 1 327 ? -12.406 -22.391 -15.227 1 97.12 327 ASP B O 1
ATOM 9973 N N . SER B 1 328 ? -11.492 -22.047 -13.219 1 97.19 328 SER B N 1
ATOM 9974 C CA . SER B 1 328 ? -12.672 -21.359 -12.688 1 97.19 328 SER B CA 1
ATOM 9975 C C . SER B 1 328 ? -12.656 -19.875 -13.047 1 97.19 328 SER B C 1
ATOM 9977 O O . SER B 1 328 ? -13.617 -19.156 -12.766 1 97.19 328 SER B O 1
ATOM 9979 N N . PHE B 1 329 ? -11.633 -19.391 -13.688 1 95.5 329 PHE B N 1
ATOM 9980 C CA . PHE B 1 329 ? -11.5 -17.984 -14.031 1 95.5 329 PHE B CA 1
ATOM 9981 C C . PHE B 1 329 ? -11.734 -17.766 -15.516 1 95.5 329 PHE B C 1
ATOM 9983 O O . PHE B 1 329 ? -11.484 -18.656 -16.328 1 95.5 329 PHE B O 1
ATOM 9990 N N . ALA B 1 330 ? -12.133 -16.5 -15.852 1 95.19 330 ALA B N 1
ATOM 9991 C CA . ALA B 1 330 ? -12.344 -16.125 -17.25 1 95.19 330 ALA B CA 1
ATOM 9992 C C . ALA B 1 330 ? -11.008 -15.961 -17.984 1 95.19 330 ALA B C 1
ATOM 9994 O O . ALA B 1 330 ? -10.961 -16 -19.203 1 95.19 330 ALA B O 1
ATOM 9995 N N . THR B 1 331 ? -9.961 -15.836 -17.203 1 92.5 331 THR B N 1
ATOM 9996 C CA . THR B 1 331 ? -8.633 -15.672 -17.781 1 92.5 331 THR B CA 1
ATOM 9997 C C . THR B 1 331 ? -8.008 -17.031 -18.094 1 92.5 331 THR B C 1
ATOM 9999 O O . THR B 1 331 ? -6.859 -17.094 -18.547 1 92.5 331 THR B O 1
ATOM 10002 N N . SER B 1 332 ? -8.703 -18.141 -17.797 1 94.31 332 SER B N 1
ATOM 10003 C CA . SER B 1 332 ? -8.25 -19.469 -18.188 1 94.31 332 SER B CA 1
ATOM 10004 C C . SER B 1 332 ? -8.148 -19.609 -19.703 1 94.31 332 SER B C 1
ATOM 10006 O O . SER B 1 332 ? -8.242 -18.609 -20.422 1 94.31 332 SER B O 1
ATOM 10008 N N . HIS B 1 333 ? -7.828 -20.781 -20.219 1 93.81 333 HIS B N 1
ATOM 10009 C CA . HIS B 1 333 ? -7.801 -21.109 -21.641 1 93.81 333 HIS B CA 1
ATOM 10010 C C . HIS B 1 333 ? -8.102 -22.594 -21.859 1 93.81 333 HIS B C 1
ATOM 10012 O O . HIS B 1 333 ? -7.957 -23.406 -20.953 1 93.81 333 HIS B O 1
ATOM 10018 N N . PRO B 1 334 ? -8.547 -22.984 -23.031 1 96.12 334 PRO B N 1
ATOM 10019 C CA . PRO B 1 334 ? -8.773 -24.391 -23.344 1 96.12 334 PRO B CA 1
ATOM 10020 C C . PRO B 1 334 ? -7.473 -25.188 -23.453 1 96.12 334 PRO B C 1
ATOM 10022 O O . PRO B 1 334 ? -6.391 -24.609 -23.531 1 96.12 334 PRO B O 1
ATOM 10025 N N . LEU B 1 335 ? -7.594 -26.5 -23.391 1 96.69 335 LEU B N 1
ATOM 10026 C CA . LEU B 1 335 ? -6.441 -27.344 -23.656 1 96.69 335 LEU B CA 1
ATOM 10027 C C . LEU B 1 335 ? -5.965 -27.188 -25.094 1 96.69 335 LEU B C 1
ATOM 10029 O O . LEU B 1 335 ? -4.766 -27.234 -25.359 1 96.69 335 LEU B O 1
ATOM 10033 N N . CYS B 1 336 ? -6.902 -27.047 -26.016 1 93.94 336 CYS B N 1
ATOM 10034 C CA . CYS B 1 336 ? -6.602 -26.656 -27.375 1 93.94 336 CYS B CA 1
ATOM 10035 C C . CYS B 1 336 ? -6.652 -25.141 -27.547 1 93.94 336 CYS B C 1
ATOM 10037 O O . CYS B 1 336 ? -7.688 -24.594 -27.922 1 93.94 336 CYS B O 1
ATOM 10039 N N . SER B 1 337 ? -5.578 -24.531 -27.359 1 87.5 337 SER B N 1
ATOM 10040 C CA . SER B 1 337 ? -5.52 -23.078 -27.328 1 87.5 337 SER B CA 1
ATOM 10041 C C . SER B 1 337 ? -5.09 -22.516 -28.688 1 87.5 337 SER B C 1
ATOM 10043 O O . SER B 1 337 ? -4.508 -23.234 -29.5 1 87.5 337 SER B O 1
ATOM 10045 N N . SER B 1 338 ? -5.477 -21.312 -28.906 1 85.5 338 SER B N 1
ATOM 10046 C CA . SER B 1 338 ? -4.996 -20.594 -30.078 1 85.5 338 SER B CA 1
ATOM 10047 C C . SER B 1 338 ? -3.818 -19.688 -29.719 1 85.5 338 SER B C 1
ATOM 10049 O O . SER B 1 338 ? -4 -18.5 -29.438 1 85.5 338 SER B O 1
ATOM 10051 N N . ILE B 1 339 ? -2.615 -20.25 -29.844 1 89.56 339 ILE B N 1
ATOM 10052 C CA . ILE B 1 339 ? -1.425 -19.484 -29.5 1 89.56 339 ILE B CA 1
ATOM 10053 C C . ILE B 1 339 ? -1.04 -18.562 -30.656 1 89.56 339 ILE B C 1
ATOM 10055 O O . ILE B 1 339 ? -0.87 -19.031 -31.797 1 89.56 339 ILE B O 1
ATOM 10059 N N . GLU B 1 340 ? -0.942 -17.25 -30.344 1 84.25 340 GLU B N 1
ATOM 10060 C CA . GLU B 1 340 ? -0.689 -16.266 -31.391 1 84.25 340 GLU B CA 1
ATOM 10061 C C . GLU B 1 340 ? 0.669 -15.602 -31.203 1 84.25 340 GLU B C 1
ATOM 10063 O O . GLU B 1 340 ? 1.222 -15.031 -32.156 1 84.25 340 GLU B O 1
ATOM 10068 N N . THR B 1 341 ? 1.184 -15.633 -30 1 84.88 341 THR B N 1
ATOM 10069 C CA . THR B 1 341 ? 2.441 -14.953 -29.703 1 84.88 341 THR B CA 1
ATOM 10070 C C . THR B 1 341 ? 3.414 -15.891 -29 1 84.88 341 THR B C 1
ATOM 10072 O O . THR B 1 341 ? 3.006 -16.906 -28.438 1 84.88 341 THR B O 1
ATOM 10075 N N . ALA B 1 342 ? 4.672 -15.508 -29.031 1 84.06 342 ALA B N 1
ATOM 10076 C CA . ALA B 1 342 ? 5.715 -16.281 -28.359 1 84.06 342 ALA B CA 1
ATOM 10077 C C . ALA B 1 342 ? 5.488 -16.328 -26.859 1 84.06 342 ALA B C 1
ATOM 10079 O O . ALA B 1 342 ? 5.73 -17.359 -26.219 1 84.06 342 ALA B O 1
ATOM 10080 N N . SER B 1 343 ? 5.012 -15.266 -26.328 1 85.25 343 SER B N 1
ATOM 10081 C CA . SER B 1 343 ? 4.773 -15.203 -24.891 1 85.25 343 SER B CA 1
ATOM 10082 C C . SER B 1 343 ? 3.691 -16.188 -24.469 1 85.25 343 SER B C 1
ATOM 10084 O O . SER B 1 343 ? 3.777 -16.781 -23.391 1 85.25 343 SER B O 1
ATOM 10086 N N . GLU B 1 344 ? 2.801 -16.406 -25.359 1 87.38 344 GLU B N 1
ATOM 10087 C CA . GLU B 1 344 ? 1.699 -17.312 -25.047 1 87.38 344 GLU B CA 1
ATOM 10088 C C . GLU B 1 344 ? 2.176 -18.766 -25.016 1 87.38 344 GLU B C 1
ATOM 10090 O O . GLU B 1 344 ? 1.607 -19.578 -24.297 1 87.38 344 GLU B O 1
ATOM 10095 N N . VAL B 1 345 ? 3.199 -19.016 -25.75 1 90.06 345 VAL B N 1
ATOM 10096 C CA . VAL B 1 345 ? 3.758 -20.375 -25.734 1 90.06 345 VAL B CA 1
ATOM 10097 C C . VAL B 1 345 ? 4.305 -20.672 -24.344 1 90.06 345 VAL B C 1
ATOM 10099 O O . VAL B 1 345 ? 3.99 -21.719 -23.75 1 90.06 345 VAL B O 1
ATOM 10102 N N . TYR B 1 346 ? 5 -19.75 -23.828 1 88.94 346 TYR B N 1
ATOM 10103 C CA . TYR B 1 346 ? 5.59 -19.953 -22.516 1 88.94 346 TYR B CA 1
ATOM 10104 C C . TYR B 1 346 ? 4.512 -20.047 -21.438 1 88.94 346 TYR B C 1
ATOM 10106 O O . TYR B 1 346 ? 4.605 -20.875 -20.531 1 88.94 346 TYR B O 1
ATOM 10114 N N . GLU B 1 347 ? 3.49 -19.328 -21.578 1 88.31 347 GLU B N 1
ATOM 10115 C CA . GLU B 1 347 ? 2.436 -19.266 -20.578 1 88.31 347 GLU B CA 1
ATOM 10116 C C . GLU B 1 347 ? 1.529 -20.5 -20.656 1 88.31 347 GLU B C 1
ATOM 10118 O O . GLU B 1 347 ? 0.802 -20.812 -19.703 1 88.31 347 GLU B O 1
ATOM 10123 N N . SER B 1 348 ? 1.615 -21.141 -21.781 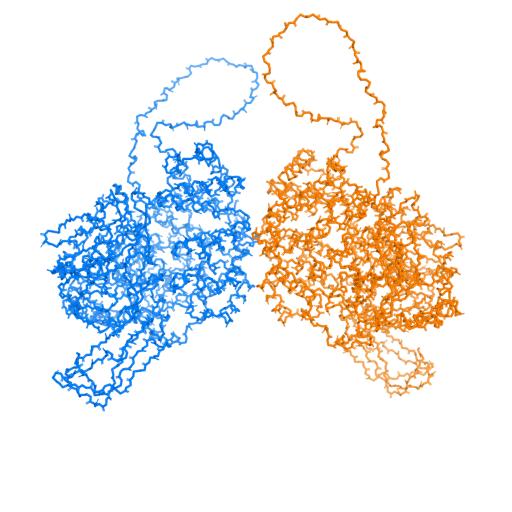1 90.38 348 SER B N 1
ATOM 10124 C CA . SER B 1 348 ? 0.759 -22.312 -21.969 1 90.38 348 SER B CA 1
ATOM 10125 C C . SER B 1 348 ? 1.22 -23.484 -21.109 1 90.38 348 SER B C 1
ATOM 10127 O O . SER B 1 348 ? 0.469 -24.438 -20.906 1 90.38 348 SER B O 1
ATOM 10129 N N . PHE B 1 349 ? 2.416 -23.359 -20.578 1 91.69 349 PHE B N 1
ATOM 10130 C CA . PHE B 1 349 ? 2.906 -24.359 -19.625 1 91.69 349 PHE B CA 1
ATOM 10131 C C . PHE B 1 349 ? 2.428 -24.047 -18.219 1 91.69 349 PHE B C 1
ATOM 10133 O O . PHE B 1 349 ? 3.189 -23.531 -17.406 1 91.69 349 PHE B O 1
ATOM 10140 N N . ASP B 1 350 ? 1.161 -24.328 -18.031 1 91.75 350 ASP B N 1
ATOM 10141 C CA . ASP B 1 350 ? 0.53 -23.953 -16.766 1 91.75 350 ASP B CA 1
ATOM 10142 C C . ASP B 1 350 ? -0.325 -25.109 -16.234 1 91.75 350 ASP B C 1
ATOM 10144 O O . ASP B 1 350 ? -0.217 -26.234 -16.688 1 91.75 350 ASP B O 1
ATOM 10148 N N . ASP B 1 351 ? -1.075 -24.828 -15.312 1 92.31 351 ASP B N 1
ATOM 10149 C CA . ASP B 1 351 ? -1.87 -25.859 -14.633 1 92.31 351 ASP B CA 1
ATOM 10150 C C . ASP B 1 351 ? -2.947 -26.422 -15.562 1 92.31 351 ASP B C 1
ATOM 10152 O O . ASP B 1 351 ? -3.391 -27.547 -15.398 1 92.31 351 ASP B O 1
ATOM 10156 N N . ILE B 1 352 ? -3.373 -25.656 -16.516 1 94.94 352 ILE B N 1
ATOM 10157 C CA . ILE B 1 352 ? -4.367 -26.172 -17.453 1 94.94 352 ILE B CA 1
ATOM 10158 C C . ILE B 1 352 ? -3.744 -27.266 -18.312 1 94.94 352 ILE B C 1
ATOM 10160 O O . ILE B 1 352 ? -4.27 -28.375 -18.391 1 94.94 352 ILE B O 1
ATOM 10164 N N . SER B 1 353 ? -2.598 -26.969 -18.875 1 95.38 353 SER B N 1
ATOM 10165 C CA . SER B 1 353 ? -1.946 -27.953 -19.75 1 95.38 353 SER B CA 1
ATOM 10166 C C . SER B 1 353 ? -1.49 -29.172 -18.953 1 95.38 353 SER B C 1
ATOM 10168 O O . SER B 1 353 ? -1.501 -30.297 -19.469 1 95.38 353 SER B O 1
ATOM 10170 N N . TYR B 1 354 ? -1.142 -28.922 -17.719 1 94.69 354 TYR B N 1
ATOM 10171 C CA . TYR B 1 354 ? -0.642 -30.016 -16.875 1 94.69 354 TYR B CA 1
ATOM 10172 C C . TYR B 1 354 ? -1.785 -30.719 -16.156 1 94.69 354 TYR B C 1
ATOM 10174 O O . TYR B 1 354 ? -2.135 -31.844 -16.516 1 94.69 354 TYR B O 1
ATOM 10182 N N . SER B 1 355 ? -2.377 -30 -15.266 1 95.06 355 SER B N 1
ATOM 10183 C CA . SER B 1 355 ? -3.32 -30.625 -14.336 1 95.06 355 SER B CA 1
ATOM 10184 C C . SER B 1 355 ? -4.66 -30.891 -15.008 1 95.06 355 SER B C 1
ATOM 10186 O O . SER B 1 355 ? -5.258 -31.953 -14.805 1 95.06 355 SER B O 1
ATOM 10188 N N . LYS B 1 356 ? -5.191 -29.938 -15.734 1 96.38 356 LYS B N 1
ATOM 10189 C CA . LYS B 1 356 ? -6.438 -30.219 -16.438 1 96.38 356 LYS B CA 1
ATOM 10190 C C . LYS B 1 356 ? -6.254 -31.328 -17.469 1 96.38 356 LYS B C 1
ATOM 10192 O O . LYS B 1 356 ? -7.121 -32.188 -17.625 1 96.38 356 LYS B O 1
ATOM 10197 N N . GLY B 1 357 ? -5.125 -31.219 -18.219 1 96.62 357 GLY B N 1
ATOM 10198 C CA . GLY B 1 357 ? -4.828 -32.312 -19.125 1 96.62 357 GLY B CA 1
ATOM 10199 C C . GLY B 1 357 ? -4.844 -33.656 -18.469 1 96.62 357 GLY B C 1
ATOM 10200 O O . GLY B 1 357 ? -5.457 -34.625 -18.969 1 96.62 357 GLY B O 1
ATOM 10201 N N . SER B 1 358 ? -4.215 -33.75 -17.344 1 94.62 358 SER B N 1
ATOM 10202 C CA . SER B 1 358 ? -4.168 -35 -16.578 1 94.62 358 SER B CA 1
ATOM 10203 C C . SER B 1 358 ? -5.559 -35.438 -16.125 1 94.62 358 SER B C 1
ATOM 10205 O O . SER B 1 358 ? -5.906 -36.594 -16.203 1 94.62 358 SER B O 1
ATOM 10207 N N . ALA B 1 359 ? -6.328 -34.531 -15.703 1 94.62 359 ALA B N 1
ATOM 10208 C CA . ALA B 1 359 ? -7.676 -34.781 -15.219 1 94.62 359 ALA B CA 1
ATOM 10209 C C . ALA B 1 359 ? -8.57 -35.312 -16.344 1 94.62 359 ALA B C 1
ATOM 10211 O O . ALA B 1 359 ? -9.367 -36.25 -16.125 1 94.62 359 ALA B O 1
ATOM 10212 N N . ILE B 1 360 ? -8.453 -34.75 -17.484 1 96.38 360 ILE B N 1
ATOM 10213 C CA . ILE B 1 360 ? -9.273 -35.156 -18.625 1 96.38 360 ILE B CA 1
ATOM 10214 C C . ILE B 1 360 ? -8.875 -36.562 -19.062 1 96.38 360 ILE B C 1
ATOM 10216 O O . ILE B 1 360 ? -9.727 -37.375 -19.453 1 96.38 360 ILE B O 1
ATOM 10220 N N . ILE B 1 361 ? -7.59 -36.875 -19.031 1 95.5 361 ILE B N 1
ATOM 10221 C CA . ILE B 1 361 ? -7.121 -38.188 -19.359 1 95.5 361 ILE B CA 1
ATOM 10222 C C . ILE B 1 361 ? -7.66 -39.219 -18.344 1 95.5 361 ILE B C 1
ATOM 10224 O O . ILE B 1 361 ? -8.125 -40.281 -18.719 1 95.5 361 ILE B O 1
ATOM 10228 N N . ALA B 1 362 ? -7.633 -38.875 -17.109 1 92.5 362 ALA B N 1
ATOM 10229 C CA . ALA B 1 362 ? -8.172 -39.719 -16.062 1 92.5 362 ALA B CA 1
ATOM 10230 C C . ALA B 1 362 ? -9.664 -39.969 -16.266 1 92.5 362 ALA B C 1
ATOM 10232 O O . ALA B 1 362 ? -10.148 -41.094 -16.078 1 92.5 362 ALA B O 1
ATOM 10233 N N . MET B 1 363 ? -10.359 -38.906 -16.531 1 94.44 363 MET B N 1
ATOM 10234 C CA . MET B 1 363 ? -11.789 -39.031 -16.797 1 94.44 363 MET B CA 1
ATOM 10235 C C . MET B 1 363 ? -12.039 -39.938 -18 1 94.44 363 MET B C 1
ATOM 10237 O O . MET B 1 363 ? -12.969 -40.75 -18 1 94.44 363 MET B O 1
ATOM 10241 N N . THR B 1 364 ? -11.234 -39.812 -19.016 1 95.94 364 THR B N 1
ATOM 10242 C CA . THR B 1 364 ? -11.344 -40.656 -20.203 1 95.94 364 THR B CA 1
ATOM 10243 C C . THR B 1 364 ? -11.203 -42.125 -19.859 1 95.94 364 THR B C 1
ATOM 10245 O O . THR B 1 364 ? -11.969 -42.969 -20.344 1 95.94 364 THR B O 1
ATOM 10248 N N . LEU B 1 365 ? -10.25 -42.406 -19.047 1 93.5 365 LEU B N 1
ATOM 10249 C CA . LEU B 1 365 ? -10.062 -43.781 -18.594 1 93.5 365 LEU B CA 1
ATOM 10250 C C . LEU B 1 365 ? -11.32 -44.281 -17.906 1 93.5 365 LEU B C 1
ATOM 10252 O O . LEU B 1 365 ? -11.719 -45.438 -18.125 1 93.5 365 LEU B O 1
ATOM 10256 N N . LYS B 1 366 ? -11.938 -43.469 -17.109 1 91.31 366 LYS B N 1
ATOM 10257 C CA . LYS B 1 366 ? -13.141 -43.875 -16.391 1 91.31 366 LYS B CA 1
ATOM 10258 C C . LYS B 1 366 ? -14.305 -44.094 -17.359 1 91.31 366 LYS B C 1
ATOM 10260 O O . LYS B 1 366 ? -15.164 -44.938 -17.109 1 91.31 366 LYS B O 1
ATOM 10265 N N . ILE B 1 367 ? -14.344 -43.375 -18.391 1 94.94 367 ILE B N 1
ATOM 10266 C CA . ILE B 1 367 ? -15.422 -43.469 -19.375 1 94.94 367 ILE B CA 1
ATOM 10267 C C . ILE B 1 367 ? -15.266 -44.719 -20.203 1 94.94 367 ILE B C 1
ATOM 10269 O O . ILE B 1 367 ? -16.219 -45.5 -20.359 1 94.94 367 ILE B O 1
ATOM 10273 N N . VAL B 1 368 ? -14.047 -45.031 -20.688 1 95.88 368 VAL B N 1
ATOM 10274 C CA . VAL B 1 368 ? -13.875 -46.062 -21.688 1 95.88 368 VAL B CA 1
ATOM 10275 C C . VAL B 1 368 ? -13.477 -47.375 -21.016 1 95.88 368 VAL B C 1
ATOM 10277 O O . VAL B 1 368 ? -13.641 -48.438 -21.578 1 95.88 368 VAL B O 1
ATOM 10280 N N . GLY B 1 369 ? -12.93 -47.281 -19.797 1 92.06 369 GLY B N 1
ATOM 10281 C CA . GLY B 1 369 ? -12.414 -48.469 -19.094 1 92.06 369 GLY B CA 1
ATOM 10282 C C . GLY B 1 369 ? -10.945 -48.719 -19.359 1 92.06 369 GLY B C 1
ATOM 10283 O O . GLY B 1 369 ? -10.414 -48.344 -20.406 1 92.06 369 GLY B O 1
ATOM 10284 N N . GLU B 1 370 ? -10.273 -49.406 -18.531 1 91.38 370 GLU B N 1
ATOM 10285 C CA . GLU B 1 370 ? -8.828 -49.594 -18.547 1 91.38 370 GLU B CA 1
ATOM 10286 C C . GLU B 1 370 ? -8.375 -50.344 -19.797 1 91.38 370 GLU B C 1
ATOM 10288 O O . GLU B 1 370 ? -7.383 -49.969 -20.422 1 91.38 370 GLU B O 1
ATOM 10293 N N . LYS B 1 371 ? -9.07 -51.344 -20.125 1 93.75 371 LYS B N 1
ATOM 10294 C CA . LYS B 1 371 ? -8.672 -52.188 -21.25 1 93.75 371 LYS B CA 1
ATOM 10295 C C . LYS B 1 371 ? -8.711 -51.406 -22.547 1 93.75 371 LYS B C 1
ATOM 10297 O O . LYS B 1 371 ? -7.746 -51.406 -23.328 1 93.75 371 LYS B O 1
ATOM 10302 N N . LYS B 1 372 ? -9.836 -50.75 -22.781 1 96.06 372 LYS B N 1
ATOM 10303 C CA . LYS B 1 372 ? -9.992 -49.969 -24.016 1 96.06 372 LYS B CA 1
ATOM 10304 C C . LYS B 1 372 ? -9.07 -48.781 -24.031 1 96.06 372 LYS B C 1
ATOM 10306 O O . LYS B 1 372 ? -8.586 -48.344 -25.094 1 96.06 372 LYS B O 1
ATOM 10311 N N . PHE B 1 373 ? -8.859 -48.219 -22.875 1 95.56 373 PHE B N 1
ATOM 10312 C CA . PHE B 1 373 ? -7.91 -47.125 -22.766 1 95.56 373 PHE B CA 1
ATOM 10313 C C . PHE B 1 373 ? -6.516 -47.562 -23.203 1 95.56 373 PHE B C 1
ATOM 10315 O O . PHE B 1 373 ? -5.871 -46.875 -24 1 95.56 373 PHE B O 1
ATOM 10322 N N . LYS B 1 374 ? -6.027 -48.688 -22.703 1 94.25 374 LYS B N 1
ATOM 10323 C CA . LYS B 1 374 ? -4.711 -49.188 -23.031 1 94.25 374 LYS B CA 1
ATOM 10324 C C . LYS B 1 374 ? -4.613 -49.5 -24.531 1 94.25 374 LYS B C 1
ATOM 10326 O O . LYS B 1 374 ? -3.586 -49.25 -25.156 1 94.25 374 LYS B O 1
ATOM 10331 N N . GLU B 1 375 ? -5.695 -50.031 -25.047 1 95.94 375 GLU B N 1
ATOM 10332 C CA . GLU B 1 375 ? -5.73 -50.312 -26.469 1 95.94 375 GLU B CA 1
ATOM 10333 C C . GLU B 1 375 ? -5.648 -49.031 -27.281 1 95.94 375 GLU B C 1
ATOM 10335 O O . GLU B 1 375 ? -4.957 -48.969 -28.312 1 95.94 375 GLU B O 1
ATOM 10340 N N . GLY B 1 376 ? -6.43 -48.125 -26.875 1 96.31 376 GLY B N 1
ATOM 10341 C CA . GLY B 1 376 ? -6.367 -46.812 -27.531 1 96.31 376 GLY B CA 1
ATOM 10342 C C . GLY B 1 376 ? -4.984 -46.188 -27.484 1 96.31 376 GLY B C 1
ATOM 10343 O O . GLY B 1 376 ? -4.527 -45.625 -28.484 1 96.31 376 GLY B O 1
ATOM 10344 N N . LEU B 1 377 ? -4.309 -46.312 -26.375 1 96 377 LEU B N 1
ATOM 10345 C CA . LEU B 1 377 ? -2.945 -45.812 -26.219 1 96 377 LEU B CA 1
ATOM 10346 C C . LEU B 1 377 ? -1.998 -46.531 -27.188 1 96 377 LEU B C 1
ATOM 10348 O O . LEU B 1 377 ? -1.153 -45.875 -27.812 1 96 377 LEU B O 1
ATOM 10352 N N . ASN B 1 378 ? -2.156 -47.75 -27.156 1 94.69 378 ASN B N 1
ATOM 10353 C CA . ASN B 1 378 ? -1.326 -48.562 -28.062 1 94.69 378 ASN B CA 1
ATOM 10354 C C . ASN B 1 378 ? -1.525 -48.125 -29.516 1 94.69 378 ASN B C 1
ATOM 10356 O O . ASN B 1 378 ? -0.555 -47.969 -30.266 1 94.69 378 ASN B O 1
ATOM 10360 N N . HIS B 1 379 ? -2.77 -47.938 -29.953 1 96.38 379 HIS B N 1
ATOM 10361 C CA . HIS B 1 379 ? -3.076 -47.469 -31.297 1 96.38 379 HIS B CA 1
ATOM 10362 C C . HIS B 1 379 ? -2.459 -46.094 -31.562 1 96.38 379 HIS B C 1
ATOM 10364 O O . HIS B 1 379 ? -1.858 -45.875 -32.625 1 96.38 379 HIS B O 1
ATOM 10370 N N . TYR B 1 380 ? -2.615 -45.25 -30.656 1 97.44 380 TYR B N 1
ATOM 10371 C CA . TYR B 1 380 ? -2.154 -43.875 -30.781 1 97.44 380 TYR B CA 1
ATOM 10372 C C . TYR B 1 380 ? -0.641 -43.844 -30.953 1 97.44 380 TYR B C 1
ATOM 10374 O O . TYR B 1 380 ? -0.14 -43.188 -31.891 1 97.44 380 TYR B O 1
ATOM 10382 N N . ILE B 1 381 ? 0.097 -44.531 -30.094 1 97.19 381 ILE B N 1
ATOM 10383 C CA . ILE B 1 381 ? 1.555 -44.469 -30.109 1 97.19 381 ILE B CA 1
ATOM 10384 C C . ILE B 1 381 ? 2.086 -45.188 -31.359 1 97.19 381 ILE B C 1
ATOM 10386 O O . ILE B 1 381 ? 3.008 -44.688 -32 1 97.19 381 ILE B O 1
ATOM 10390 N N . LYS B 1 382 ? 1.506 -46.281 -31.703 1 96.31 382 LYS B N 1
ATOM 10391 C CA . LYS B 1 382 ? 1.965 -47 -32.875 1 96.31 382 LYS B CA 1
ATOM 10392 C C . LYS B 1 382 ? 1.699 -46.219 -34.156 1 96.31 382 LYS B C 1
ATOM 10394 O O . LYS B 1 382 ? 2.562 -46.156 -35.031 1 96.31 382 LYS B O 1
ATOM 10399 N N . LYS B 1 383 ? 0.563 -45.719 -34.25 1 97.31 383 LYS B N 1
ATOM 10400 C CA . LYS B 1 383 ? 0.171 -45 -35.438 1 97.31 383 LYS B CA 1
ATOM 10401 C C . LYS B 1 383 ? 1.034 -43.75 -35.656 1 97.31 383 LYS B C 1
ATOM 10403 O O . LYS B 1 383 ? 1.361 -43.406 -36.781 1 97.31 383 LYS B O 1
ATOM 10408 N N . PHE B 1 384 ? 1.339 -43.125 -34.625 1 97.62 384 PHE B N 1
ATOM 10409 C CA . PHE B 1 384 ? 2.055 -41.875 -34.75 1 97.62 384 PHE B CA 1
ATOM 10410 C C . PHE B 1 384 ? 3.488 -42 -34.25 1 97.62 384 PHE B C 1
ATOM 10412 O O . PHE B 1 384 ? 4.09 -41.031 -33.812 1 97.62 384 PHE B O 1
ATOM 10419 N N . PHE B 1 385 ? 4.027 -43.188 -34.312 1 96.12 385 PHE B N 1
ATOM 10420 C CA . PHE B 1 385 ? 5.402 -43.469 -33.938 1 96.12 385 PHE B CA 1
ATOM 10421 C C . PHE B 1 385 ? 6.383 -42.625 -34.719 1 96.12 385 PHE B C 1
ATOM 10423 O O . PHE B 1 385 ? 6.488 -42.75 -35.938 1 96.12 385 PHE B O 1
ATOM 10430 N N . LEU B 1 386 ? 7.098 -41.656 -33.969 1 96.25 386 LEU B N 1
ATOM 10431 C CA . LEU B 1 386 ? 8.094 -40.719 -34.5 1 96.25 386 LEU B CA 1
ATOM 10432 C C . LEU B 1 386 ? 7.445 -39.719 -35.438 1 96.25 386 LEU B C 1
ATOM 10434 O O . LEU B 1 386 ? 8.094 -39.188 -36.344 1 96.25 386 LEU B O 1
ATOM 10438 N N . GLN B 1 387 ? 6.148 -39.469 -35.188 1 97 387 GLN B N 1
ATOM 10439 C CA . GLN B 1 387 ? 5.398 -38.469 -35.938 1 97 387 GLN B CA 1
ATOM 10440 C C . GLN B 1 387 ? 4.742 -37.438 -35.031 1 97 387 GLN B C 1
ATOM 10442 O O . GLN B 1 387 ? 4.934 -37.469 -33.812 1 97 387 GLN B O 1
ATOM 10447 N N . ASN B 1 388 ? 4.137 -36.469 -35.688 1 97.44 388 ASN B N 1
ATOM 10448 C CA . ASN B 1 388 ? 3.367 -35.469 -34.938 1 97.44 388 ASN B CA 1
ATOM 10449 C C . ASN B 1 388 ? 1.891 -35.844 -34.875 1 97.44 388 ASN B C 1
ATOM 10451 O O . ASN B 1 388 ? 1.361 -36.469 -35.781 1 97.44 388 ASN B O 1
ATOM 10455 N N . ALA B 1 389 ? 1.283 -35.5 -33.781 1 97.5 389 ALA B N 1
ATOM 10456 C CA . ALA B 1 389 ? -0.139 -35.781 -33.594 1 97.5 389 ALA B CA 1
ATOM 10457 C C . ALA B 1 389 ? -0.868 -34.562 -33 1 97.5 389 ALA B C 1
ATOM 10459 O O . ALA B 1 389 ? -0.237 -33.656 -32.469 1 97.5 389 ALA B O 1
ATOM 10460 N N . GLN B 1 390 ? -2.18 -34.531 -33.219 1 96.44 390 GLN B N 1
ATOM 10461 C CA . GLN B 1 390 ? -3.086 -33.562 -32.625 1 96.44 390 GLN B CA 1
ATOM 10462 C C . GLN B 1 390 ? -4.094 -34.25 -31.703 1 96.44 390 GLN B C 1
ATOM 10464 O O . GLN B 1 390 ? -4.148 -35.469 -31.625 1 96.44 390 GLN B O 1
ATOM 10469 N N . GLY B 1 391 ? -4.793 -33.406 -30.969 1 96.5 391 GLY B N 1
ATOM 10470 C CA . GLY B 1 391 ? -5.785 -33.938 -30.047 1 96.5 391 GLY B CA 1
ATOM 10471 C C . GLY B 1 391 ? -6.785 -34.844 -30.719 1 96.5 391 GLY B C 1
ATOM 10472 O O . GLY B 1 391 ? -7.141 -35.906 -30.172 1 96.5 391 GLY B O 1
ATOM 10473 N N . ASP B 1 392 ? -7.184 -34.5 -31.875 1 96.88 392 ASP B N 1
ATOM 10474 C CA . ASP B 1 392 ? -8.156 -35.312 -32.625 1 96.88 392 ASP B CA 1
ATOM 10475 C C . ASP B 1 392 ? -7.594 -36.688 -32.938 1 96.88 392 ASP B C 1
ATOM 10477 O O . ASP B 1 392 ? -8.344 -37.688 -32.969 1 96.88 392 ASP B O 1
ATOM 10481 N N . ASP B 1 393 ? -6.305 -36.781 -33.094 1 97.88 393 ASP B N 1
ATOM 10482 C CA . ASP B 1 393 ? -5.668 -38.062 -33.375 1 97.88 393 ASP B CA 1
ATOM 10483 C C . ASP B 1 393 ? -5.773 -39 -32.156 1 97.88 393 ASP B C 1
ATOM 10485 O O . ASP B 1 393 ? -5.98 -40.188 -32.312 1 97.88 393 ASP B O 1
ATOM 10489 N N . TRP B 1 394 ? -5.594 -38.469 -31.031 1 97.75 394 TRP B N 1
ATOM 10490 C CA . TRP B 1 394 ? -5.762 -39.25 -29.797 1 97.75 394 TRP B CA 1
ATOM 10491 C C . TRP B 1 394 ? -7.191 -39.75 -29.672 1 97.75 394 TRP B C 1
ATOM 10493 O O . TRP B 1 394 ? -7.418 -40.938 -29.422 1 97.75 394 TRP B O 1
ATOM 10503 N N . TRP B 1 395 ? -8.148 -38.875 -29.844 1 97.88 395 TRP B N 1
ATOM 10504 C CA . TRP B 1 395 ? -9.547 -39.25 -29.688 1 97.88 395 TRP B CA 1
ATOM 10505 C C . TRP B 1 395 ? -9.945 -40.312 -30.734 1 97.88 395 TRP B C 1
ATOM 10507 O O . TRP B 1 395 ? -10.672 -41.25 -30.422 1 97.88 395 TRP B O 1
ATOM 10517 N N . ASN B 1 396 ? -9.477 -40.094 -31.938 1 97.69 396 ASN B N 1
ATOM 10518 C CA . ASN B 1 396 ? -9.758 -41.062 -33 1 97.69 396 ASN B CA 1
ATOM 10519 C C . ASN B 1 396 ? -9.164 -42.438 -32.688 1 97.69 396 ASN B C 1
ATOM 10521 O O . ASN B 1 396 ? -9.75 -43.469 -33 1 97.69 396 ASN B O 1
ATOM 10525 N N . SER B 1 397 ? -8 -42.438 -32.094 1 97.75 397 SER B N 1
ATOM 10526 C CA . SER B 1 397 ? -7.371 -43.688 -31.703 1 97.75 397 SER B CA 1
ATOM 10527 C C . SER B 1 397 ? -8.195 -44.406 -30.641 1 97.75 397 SER B C 1
ATOM 10529 O O . SER B 1 397 ? -8.289 -45.656 -30.656 1 97.75 397 SER B O 1
ATOM 10531 N N . LEU B 1 398 ? -8.766 -43.75 -29.75 1 97.5 398 LEU B N 1
ATOM 10532 C CA . LEU B 1 398 ? -9.641 -44.344 -28.75 1 97.5 398 LEU B CA 1
ATOM 10533 C C . LEU B 1 398 ? -10.914 -44.875 -29.391 1 97.5 398 LEU B C 1
ATOM 10535 O O . LEU B 1 398 ? -11.391 -45.969 -29.016 1 97.5 398 LEU B O 1
ATOM 10539 N N . ASP B 1 399 ? -11.438 -44.094 -30.344 1 97.5 399 ASP B N 1
ATOM 10540 C CA . ASP B 1 399 ? -12.633 -44.562 -31.047 1 97.5 399 ASP B CA 1
ATOM 10541 C C . ASP B 1 399 ? -12.375 -45.875 -31.797 1 97.5 399 ASP B C 1
ATOM 10543 O O . ASP B 1 399 ? -13.25 -46.719 -31.859 1 97.5 399 ASP B O 1
ATOM 10547 N N . GLN B 1 400 ? -11.203 -45.938 -32.312 1 96.81 400 GLN B N 1
ATOM 10548 C CA . GLN B 1 400 ? -10.82 -47.156 -32.969 1 96.81 400 GLN B CA 1
ATOM 10549 C C . GLN B 1 400 ? -10.797 -48.344 -32 1 96.81 400 GLN B C 1
ATOM 10551 O O . GLN B 1 400 ? -11.234 -49.438 -32.344 1 96.81 400 GLN B O 1
ATOM 10556 N N . ALA B 1 401 ? -10.328 -48.094 -30.797 1 96.62 401 ALA B N 1
ATOM 10557 C CA . ALA B 1 401 ? -10.266 -49.125 -29.766 1 96.62 401 ALA B CA 1
ATOM 10558 C C . ALA B 1 401 ? -11.664 -49.531 -29.281 1 96.62 401 ALA B C 1
ATOM 10560 O O . ALA B 1 401 ? -11.922 -50.688 -28.953 1 96.62 401 ALA B O 1
ATOM 10561 N N . LEU B 1 402 ? -12.602 -48.656 -29.172 1 95.62 402 LEU B N 1
ATOM 10562 C CA . LEU B 1 402 ? -13.938 -48.875 -28.625 1 95.62 402 LEU B CA 1
ATOM 10563 C C . LEU B 1 402 ? -14.781 -49.688 -29.578 1 95.62 402 LEU B C 1
ATOM 10565 O O . LEU B 1 402 ? -15.594 -50.531 -29.141 1 95.62 402 LEU B O 1
ATOM 10569 N N . GLU B 1 403 ? -14.672 -49.594 -30.781 1 86.19 403 GLU B N 1
ATOM 10570 C CA . GLU B 1 403 ? -15.375 -50.406 -31.797 1 86.19 403 GLU B CA 1
ATOM 10571 C C . GLU B 1 403 ? -16.875 -50.469 -31.5 1 86.19 403 GLU B C 1
ATOM 10573 O O . GLU B 1 403 ? -17.469 -51.531 -31.594 1 86.19 403 GLU B O 1
ATOM 10578 N N . GLY B 1 404 ? -17.469 -49.469 -31.016 1 84.12 404 GLY B N 1
ATOM 10579 C CA . GLY B 1 404 ? -18.906 -49.406 -30.734 1 84.12 404 GLY B CA 1
ATOM 10580 C C . GLY B 1 404 ? -19.297 -50.219 -29.516 1 84.12 404 GLY B C 1
ATOM 10581 O O . GLY B 1 404 ? -20.469 -50.562 -29.344 1 84.12 404 GLY B O 1
ATOM 10582 N N . SER B 1 405 ? -18.422 -50.438 -28.641 1 88.25 405 SER B N 1
ATOM 10583 C CA . SER B 1 405 ? -18.625 -51.375 -27.531 1 88.25 405 SER B CA 1
ATOM 10584 C C . SER B 1 405 ? -19.344 -50.688 -26.375 1 88.25 405 SER B C 1
ATOM 10586 O O . SER B 1 405 ? -19.859 -51.375 -25.469 1 88.25 405 SER B O 1
ATOM 10588 N N . LYS B 1 406 ? -19.406 -49.406 -26.438 1 93.12 406 LYS B N 1
ATOM 10589 C CA . LYS B 1 406 ? -20.016 -48.656 -25.344 1 93.12 406 LYS B CA 1
ATOM 10590 C C . LYS B 1 406 ? -21.062 -47.688 -25.859 1 93.12 406 LYS B C 1
ATOM 10592 O O . LYS B 1 406 ? -20.922 -47.156 -26.953 1 93.12 406 LYS B O 1
ATOM 10597 N N . GLU B 1 407 ? -22 -47.438 -25.016 1 93.19 407 GLU B N 1
ATOM 10598 C CA . GLU B 1 407 ? -23.078 -46.531 -25.391 1 93.19 407 GLU B CA 1
ATOM 10599 C C . GLU B 1 407 ? -22.719 -45.062 -25.062 1 93.19 407 GLU B C 1
ATOM 10601 O O . GLU B 1 407 ? -22.141 -44.781 -24.016 1 93.19 407 GLU B O 1
ATOM 10606 N N . GLY B 1 408 ? -23.047 -44.219 -26.047 1 94.12 408 GLY B N 1
ATOM 10607 C CA . GLY B 1 408 ? -22.812 -42.812 -25.859 1 94.12 408 GLY B CA 1
ATOM 10608 C C . GLY B 1 408 ? -24.016 -42.094 -25.25 1 94.12 408 GLY B C 1
ATOM 10609 O O . GLY B 1 408 ? -25 -42.719 -24.875 1 94.12 408 GLY B O 1
ATOM 10610 N N . PRO B 1 409 ? -23.922 -40.781 -25.141 1 94.38 409 PRO B N 1
ATOM 10611 C CA . PRO B 1 409 ? -24.969 -40 -24.469 1 94.38 409 PRO B CA 1
ATOM 10612 C C . PRO B 1 409 ? -26.281 -40.031 -25.234 1 94.38 409 PRO B C 1
ATOM 10614 O O . PRO B 1 409 ? -27.359 -39.906 -24.625 1 94.38 409 PRO B O 1
ATOM 10617 N N . ASN B 1 410 ? -26.219 -40.25 -26.531 1 90.81 410 ASN B N 1
ATOM 10618 C CA . ASN B 1 410 ? -27.438 -40.219 -27.328 1 90.81 410 ASN B CA 1
ATOM 10619 C C . ASN B 1 410 ? -27.922 -41.625 -27.672 1 90.81 410 ASN B C 1
ATOM 10621 O O . ASN B 1 410 ? -28.719 -41.812 -28.594 1 90.81 410 ASN B O 1
ATOM 10625 N N . GLY B 1 411 ? -27.469 -42.625 -27.016 1 89 411 GLY B N 1
ATOM 10626 C CA . GLY B 1 411 ? -27.922 -44 -27.203 1 89 411 GLY B CA 1
ATOM 10627 C C . GLY B 1 411 ? -27.125 -44.75 -28.25 1 89 411 GLY B C 1
ATOM 10628 O O . GLY B 1 411 ? -27.203 -45.969 -28.328 1 89 411 GLY B O 1
ATOM 10629 N N . GLY B 1 412 ? -26.422 -44.094 -29.062 1 92 412 GLY B N 1
ATOM 10630 C CA . GLY B 1 412 ? -25.547 -44.719 -30.031 1 92 412 GLY B CA 1
ATOM 10631 C C . GLY B 1 412 ? -24.188 -45.094 -29.469 1 92 412 GLY B C 1
ATOM 10632 O O . GLY B 1 412 ? -23.984 -45.062 -28.266 1 92 412 GLY B O 1
ATOM 10633 N N . SER B 1 413 ? -23.344 -45.469 -30.359 1 94.5 413 SER B N 1
ATOM 10634 C CA . SER B 1 413 ? -21.984 -45.844 -29.938 1 94.5 413 SER B CA 1
ATOM 10635 C C . SER B 1 413 ? -21.234 -44.625 -29.391 1 94.5 413 SER B C 1
ATOM 10637 O O . SER B 1 413 ? -21.328 -43.531 -29.938 1 94.5 413 SER B O 1
ATOM 10639 N N . LEU B 1 414 ? -20.531 -44.906 -28.406 1 96.38 414 LEU B N 1
ATOM 10640 C CA . LEU B 1 414 ? -19.719 -43.875 -27.812 1 96.38 414 LEU B CA 1
ATOM 10641 C C . LEU B 1 414 ? -18.641 -43.406 -28.781 1 96.38 414 LEU B C 1
ATOM 10643 O O . LEU B 1 414 ? -17.906 -44.219 -29.344 1 96.38 414 LEU B O 1
ATOM 10647 N N . LYS B 1 415 ? -18.562 -42.125 -29.047 1 96.25 415 LYS B N 1
ATOM 10648 C CA . LYS B 1 415 ? -17.516 -41.469 -29.844 1 96.25 415 LYS B CA 1
ATOM 10649 C C . LYS B 1 415 ? -16.703 -40.5 -29 1 96.25 415 LYS B C 1
ATOM 10651 O O . LYS B 1 415 ? -17.125 -39.375 -28.75 1 96.25 415 LYS B O 1
ATOM 10656 N N . MET B 1 416 ? -15.555 -40.875 -28.734 1 96.94 416 MET B N 1
ATOM 10657 C CA . MET B 1 416 ? -14.711 -40.062 -27.875 1 96.94 416 MET B CA 1
ATOM 10658 C C . MET B 1 416 ? -14.273 -38.781 -28.578 1 96.94 416 MET B C 1
ATOM 10660 O O . MET B 1 416 ? -14.047 -37.75 -27.938 1 96.94 416 MET B O 1
ATOM 10664 N N . TRP B 1 417 ? -14.156 -38.812 -29.891 1 96.44 417 TRP B N 1
ATOM 10665 C CA . TRP B 1 417 ? -13.867 -37.625 -30.656 1 96.44 417 TRP B CA 1
ATOM 10666 C C . TRP B 1 417 ? -14.859 -36.5 -30.312 1 96.44 417 TRP B C 1
ATOM 10668 O O . TRP B 1 417 ? -14.469 -35.375 -30.109 1 96.44 417 TRP B O 1
ATOM 10678 N N . TYR B 1 418 ? -16.078 -36.875 -30.266 1 95.44 418 TYR B N 1
ATOM 10679 C CA . TYR B 1 418 ? -17.125 -35.906 -29.984 1 95.44 418 TYR B CA 1
ATOM 10680 C C . TYR B 1 418 ? -17.094 -35.5 -28.516 1 95.44 418 TYR B C 1
ATOM 10682 O O . TYR B 1 418 ? -17.172 -34.312 -28.219 1 95.44 418 TYR B O 1
ATOM 10690 N N . ILE B 1 419 ? -16.969 -36.375 -27.594 1 96.5 419 ILE B N 1
ATOM 10691 C CA . ILE B 1 419 ? -16.953 -36.094 -26.156 1 96.5 419 ILE B CA 1
ATOM 10692 C C . ILE B 1 419 ? -15.672 -35.344 -25.797 1 96.5 419 ILE B C 1
ATOM 10694 O O . ILE B 1 419 ? -15.727 -34.344 -25.094 1 96.5 419 ILE B O 1
ATOM 10698 N N . GLY B 1 420 ? -14.531 -35.812 -26.328 1 97.19 420 GLY B N 1
ATOM 10699 C CA . GLY B 1 420 ? -13.242 -35.25 -26 1 97.19 420 GLY B CA 1
ATOM 10700 C C . GLY B 1 420 ? -13.117 -33.781 -26.406 1 97.19 420 GLY B C 1
ATOM 10701 O O . GLY B 1 420 ? -12.523 -32.969 -25.703 1 97.19 420 GLY B O 1
ATOM 10702 N N . ARG B 1 421 ? -13.68 -33.406 -27.5 1 96.62 421 ARG B N 1
ATOM 10703 C CA . ARG B 1 421 ? -13.602 -32.031 -28.031 1 96.62 421 ARG B CA 1
ATOM 10704 C C . ARG B 1 421 ? -14.328 -31.062 -27.109 1 96.62 421 ARG B C 1
ATOM 10706 O O . ARG B 1 421 ? -13.906 -29.922 -26.969 1 96.62 421 ARG B O 1
ATOM 10713 N N . GLN B 1 422 ? -15.383 -31.516 -26.453 1 97 422 GLN B N 1
ATOM 10714 C CA . GLN B 1 422 ? -16.109 -30.672 -25.516 1 97 422 GLN B CA 1
ATOM 10715 C C . GLN B 1 422 ? -15.227 -30.266 -24.344 1 97 422 GLN B C 1
ATOM 10717 O O . GLN B 1 422 ? -15.336 -29.141 -23.828 1 97 422 GLN B O 1
ATOM 10722 N N . TRP B 1 423 ? -14.305 -31.109 -24 1 97.44 423 TRP B N 1
ATOM 10723 C CA . TRP B 1 423 ? -13.492 -30.906 -22.812 1 97.44 423 TRP B CA 1
ATOM 10724 C C . TRP B 1 423 ? -12.164 -30.25 -23.172 1 97.44 423 TRP B C 1
ATOM 10726 O O . TRP B 1 423 ? -11.453 -29.734 -22.312 1 97.44 423 TRP B O 1
ATOM 10736 N N . THR B 1 424 ? -11.758 -30.219 -24.469 1 97.06 424 THR B N 1
ATOM 10737 C CA . THR B 1 424 ? -10.43 -29.734 -24.812 1 97.06 424 THR B CA 1
ATOM 10738 C C . THR B 1 424 ? -10.523 -28.453 -25.641 1 97.06 424 THR B C 1
ATOM 10740 O O . THR B 1 424 ? -9.578 -27.672 -25.688 1 97.06 424 THR B O 1
ATOM 10743 N N . ARG B 1 425 ? -11.625 -28.203 -26.281 1 96.19 425 ARG B N 1
ATOM 10744 C CA . ARG B 1 425 ? -11.711 -27.078 -27.203 1 96.19 425 ARG B CA 1
ATOM 10745 C C . ARG B 1 425 ? -12.398 -25.875 -26.547 1 96.19 425 ARG B C 1
ATOM 10747 O O . ARG B 1 425 ? -12.508 -24.812 -27.156 1 96.19 425 ARG B O 1
ATOM 10754 N N . GLN B 1 426 ? -12.859 -25.984 -25.375 1 95.19 426 GLN B N 1
ATOM 10755 C CA . GLN B 1 426 ? -13.352 -24.859 -24.594 1 95.19 426 GLN B CA 1
ATOM 10756 C C . GLN B 1 426 ? -12.805 -24.906 -23.172 1 95.19 426 GLN B C 1
ATOM 10758 O O . GLN B 1 426 ? -12.352 -25.953 -22.703 1 95.19 426 GLN B O 1
ATOM 10763 N N . MET B 1 427 ? -12.742 -23.719 -22.562 1 95.31 427 MET B N 1
ATOM 10764 C CA . MET B 1 427 ? -12.281 -23.625 -21.188 1 95.31 427 MET B CA 1
ATOM 10765 C C . MET B 1 427 ? -13.438 -23.828 -20.219 1 95.31 427 MET B C 1
ATOM 10767 O O . MET B 1 427 ? -14.594 -23.891 -20.625 1 95.31 427 MET B O 1
ATOM 10771 N N . GLY B 1 428 ? -13.055 -24.047 -18.922 1 96.25 428 GLY B N 1
ATOM 10772 C CA . GLY B 1 428 ? -14.062 -24.141 -17.891 1 96.25 428 GLY B CA 1
ATOM 10773 C C . GLY B 1 428 ? -14.516 -25.562 -17.594 1 96.25 428 GLY B C 1
ATOM 10774 O O . GLY B 1 428 ? -13.969 -26.516 -18.156 1 96.25 428 GLY B O 1
ATOM 10775 N N . PHE B 1 429 ? -15.453 -25.672 -16.719 1 97.81 429 PHE B N 1
ATOM 10776 C CA . PHE B 1 429 ? -16.078 -26.922 -16.297 1 97.81 429 PHE B CA 1
ATOM 10777 C C . PHE B 1 429 ? -17.438 -26.672 -15.672 1 97.81 429 PHE B C 1
ATOM 10779 O O . PHE B 1 429 ? -17.75 -25.547 -15.305 1 97.81 429 PHE B O 1
ATOM 10786 N N . PRO B 1 430 ? -18.281 -27.672 -15.617 1 98.06 430 PRO B N 1
ATOM 10787 C CA . PRO B 1 430 ? -19.641 -27.453 -15.141 1 98.06 430 PRO B CA 1
ATOM 10788 C C . PRO B 1 430 ? -19.781 -27.625 -13.633 1 98.06 430 PRO B C 1
ATOM 10790 O O . PRO B 1 430 ? -19.031 -28.391 -13.023 1 98.06 430 PRO B O 1
ATOM 10793 N N . LEU B 1 431 ? -20.625 -26.859 -13.07 1 98.19 431 LEU B N 1
ATOM 10794 C CA . LEU B 1 431 ? -21.266 -27.172 -11.797 1 98.19 431 LEU B CA 1
ATOM 10795 C C . LEU B 1 431 ? -22.531 -28 -12.016 1 98.19 431 LEU B C 1
ATOM 10797 O O . LEU B 1 431 ? -23.5 -27.5 -12.586 1 98.19 431 LEU B O 1
ATOM 10801 N N . VAL B 1 432 ? -22.516 -29.234 -11.648 1 98.44 432 VAL B N 1
ATOM 10802 C CA . VAL B 1 432 ? -23.656 -30.125 -11.789 1 98.44 432 VAL B CA 1
ATOM 10803 C C . VAL B 1 432 ? -24.531 -30.031 -10.547 1 98.44 432 VAL B C 1
ATOM 10805 O O . VAL B 1 432 ? -24.094 -30.344 -9.438 1 98.44 432 VAL B O 1
ATOM 10808 N N . THR B 1 433 ? -25.75 -29.703 -10.719 1 98.12 433 THR B N 1
ATOM 10809 C CA . THR B 1 433 ? -26.656 -29.484 -9.602 1 98.12 433 THR B CA 1
ATOM 10810 C C . THR B 1 433 ? -27.734 -30.562 -9.555 1 98.12 433 THR B C 1
ATOM 10812 O O . THR B 1 433 ? -28.328 -30.891 -10.586 1 98.12 433 THR B O 1
ATOM 10815 N N . VAL B 1 434 ? -27.938 -31.125 -8.414 1 97.12 434 VAL B N 1
ATOM 10816 C CA . VAL B 1 434 ? -28.953 -32.156 -8.18 1 97.12 434 VAL B CA 1
ATOM 10817 C C . VAL B 1 434 ? -30.109 -31.578 -7.371 1 97.12 434 VAL B C 1
ATOM 10819 O O . VAL B 1 434 ? -29.906 -31.109 -6.25 1 97.12 434 VAL B O 1
ATOM 10822 N N . LYS B 1 435 ? -31.234 -31.641 -7.938 1 96 435 LYS B N 1
ATOM 10823 C CA . LYS B 1 435 ? -32.438 -31.156 -7.27 1 96 435 LYS B CA 1
ATOM 10824 C C . LYS B 1 435 ? -33.406 -32.281 -6.992 1 96 435 LYS B C 1
ATOM 10826 O O . LYS B 1 435 ? -33.75 -33.062 -7.895 1 96 435 LYS B O 1
ATOM 10831 N N . THR B 1 436 ? -33.812 -32.344 -5.793 1 91.94 436 THR B N 1
ATOM 10832 C CA . THR B 1 436 ? -34.781 -33.344 -5.426 1 91.94 436 THR B CA 1
ATOM 10833 C C . THR B 1 436 ? -36.188 -32.969 -5.938 1 91.94 436 THR B C 1
ATOM 10835 O O . THR B 1 436 ? -36.688 -31.906 -5.598 1 91.94 436 THR B O 1
ATOM 10838 N N . LEU B 1 437 ? -36.719 -33.844 -6.754 1 90.25 437 LEU B N 1
ATOM 10839 C CA . LEU B 1 437 ? -38.062 -33.594 -7.258 1 90.25 437 LEU B CA 1
ATOM 10840 C C . LEU B 1 437 ? -39.125 -34.25 -6.375 1 90.25 437 LEU B C 1
ATOM 10842 O O . LEU B 1 437 ? -40.188 -33.688 -6.121 1 90.25 437 LEU B O 1
ATOM 10846 N N . ASN B 1 438 ? -38.875 -35.5 -6.055 1 85.81 438 ASN B N 1
ATOM 10847 C CA . ASN B 1 438 ? -39.688 -36.25 -5.117 1 85.81 438 ASN B CA 1
ATOM 10848 C C . ASN B 1 438 ? -38.875 -37.281 -4.371 1 85.81 438 ASN B C 1
ATOM 10850 O O . ASN B 1 438 ? -37.625 -37.219 -4.359 1 85.81 438 ASN B O 1
ATOM 10854 N N . SER B 1 439 ? -39.562 -38.25 -3.725 1 81.06 439 SER B N 1
ATOM 10855 C CA . SER B 1 439 ? -38.875 -39.156 -2.824 1 81.06 439 SER B CA 1
ATOM 10856 C C . SER B 1 439 ? -38 -40.156 -3.598 1 81.06 439 SER B C 1
ATOM 10858 O O . SER B 1 439 ? -37.062 -40.75 -3.033 1 81.06 439 SER B O 1
ATOM 10860 N N . THR B 1 440 ? -38.156 -40.25 -4.867 1 86.12 440 THR B N 1
ATOM 10861 C CA . THR B 1 440 ? -37.438 -41.312 -5.582 1 86.12 440 THR B CA 1
ATOM 10862 C C . THR B 1 440 ? -36.688 -40.75 -6.793 1 86.12 440 THR B C 1
ATOM 10864 O O . THR B 1 440 ? -35.938 -41.438 -7.449 1 86.12 440 THR B O 1
ATOM 10867 N N . THR B 1 441 ? -37 -39.5 -7.066 1 89.69 441 THR B N 1
ATOM 10868 C CA . THR B 1 441 ? -36.469 -38.969 -8.312 1 89.69 441 THR B CA 1
ATOM 10869 C C . THR B 1 441 ? -35.75 -37.656 -8.07 1 89.69 441 THR B C 1
ATOM 10871 O O . THR B 1 441 ? -36.25 -36.812 -7.32 1 89.69 441 THR B O 1
ATOM 10874 N N . VAL B 1 442 ? -34.562 -37.5 -8.734 1 93.12 442 VAL B N 1
ATOM 10875 C CA . VAL B 1 442 ? -33.844 -36.219 -8.703 1 93.12 442 VAL B CA 1
ATOM 10876 C C . VAL B 1 442 ? -33.625 -35.719 -10.125 1 93.12 442 VAL B C 1
ATOM 10878 O O . VAL B 1 442 ? -33.531 -36.5 -11.07 1 93.12 442 VAL B O 1
ATOM 10881 N N . LYS B 1 443 ? -33.625 -34.469 -10.273 1 96.38 443 LYS B N 1
ATOM 10882 C CA . LYS B 1 443 ? -33.281 -33.781 -11.508 1 96.38 443 LYS B CA 1
ATOM 10883 C C . LYS B 1 443 ? -31.859 -33.281 -11.477 1 96.38 443 LYS B C 1
ATOM 10885 O O . LYS B 1 443 ? -31.438 -32.625 -10.516 1 96.38 443 LYS B O 1
ATOM 10890 N N . VAL B 1 444 ? -31.078 -33.625 -12.516 1 97.31 444 VAL B N 1
ATOM 10891 C CA . VAL B 1 444 ? -29.672 -33.25 -12.586 1 97.31 444 VAL B CA 1
ATOM 10892 C C . VAL B 1 444 ? -29.453 -32.344 -13.805 1 97.31 444 VAL B C 1
ATOM 10894 O O . VAL B 1 444 ? -29.906 -32.656 -14.906 1 97.31 444 VAL B O 1
ATOM 10897 N N . TRP B 1 445 ? -28.812 -31.219 -13.617 1 97.44 445 TRP B N 1
ATOM 10898 C CA . TRP B 1 445 ? -28.484 -30.328 -14.719 1 97.44 445 TRP B CA 1
ATOM 10899 C C . TRP B 1 445 ? -27.141 -29.656 -14.5 1 97.44 445 TRP B C 1
ATOM 10901 O O . TRP B 1 445 ? -26.5 -29.875 -13.469 1 97.44 445 TRP B O 1
ATOM 10911 N N . GLN B 1 446 ? -26.625 -28.891 -15.492 1 97.81 446 GLN B N 1
ATOM 10912 C CA . GLN B 1 446 ? -25.281 -28.344 -15.422 1 97.81 446 GLN B CA 1
ATOM 10913 C C . GLN B 1 446 ? -25.281 -26.859 -15.797 1 97.81 446 GLN B C 1
ATOM 10915 O O . GLN B 1 446 ? -26.141 -26.406 -16.562 1 97.81 446 GLN B O 1
ATOM 10920 N N . GLN B 1 447 ? -24.422 -26.094 -15.227 1 96.69 447 GLN B N 1
ATOM 10921 C CA . GLN B 1 447 ? -24.047 -24.734 -15.586 1 96.69 447 GLN B CA 1
ATOM 10922 C C . GLN B 1 447 ? -22.547 -24.531 -15.453 1 96.69 447 GLN B C 1
ATOM 10924 O O . GLN B 1 447 ? -21.891 -25.188 -14.648 1 96.69 447 GLN B O 1
ATOM 10929 N N . ARG B 1 448 ? -21.984 -23.656 -16.25 1 96.5 448 ARG B N 1
ATOM 10930 C CA . ARG B 1 448 ? -20.547 -23.391 -16.125 1 96.5 448 ARG B CA 1
ATOM 10931 C C . ARG B 1 448 ? -20.219 -22.844 -14.742 1 96.5 448 ARG B C 1
ATOM 10933 O O . ARG B 1 448 ? -20.906 -21.953 -14.242 1 96.5 448 ARG B O 1
ATOM 10940 N N . TYR B 1 449 ? -19.266 -23.375 -14.086 1 97.69 449 TYR B N 1
ATOM 10941 C CA . TYR B 1 449 ? -18.734 -22.812 -12.844 1 97.69 449 TYR B CA 1
ATOM 10942 C C . TYR B 1 449 ? -17.766 -21.672 -13.125 1 97.69 449 TYR B C 1
ATOM 10944 O O . TYR B 1 449 ? -16.766 -21.844 -13.82 1 97.69 449 TYR B O 1
ATOM 10952 N N . LEU B 1 450 ? -18.047 -20.516 -12.664 1 96 450 LEU B N 1
ATOM 10953 C CA . LEU B 1 450 ? -17.219 -19.328 -12.805 1 96 450 LEU B CA 1
ATOM 10954 C C . LEU B 1 450 ? -17.172 -18.547 -11.492 1 96 450 LEU B C 1
ATOM 10956 O O . LEU B 1 450 ? -18.203 -18.203 -10.93 1 96 450 LEU B O 1
ATOM 10960 N N . LYS B 1 451 ? -15.969 -18.234 -10.992 1 94.62 451 LYS B N 1
ATOM 10961 C CA . LYS B 1 451 ? -15.82 -17.562 -9.703 1 94.62 451 LYS B CA 1
ATOM 10962 C C . LYS B 1 451 ? -16.359 -16.125 -9.773 1 94.62 451 LYS B C 1
ATOM 10964 O O . LYS B 1 451 ? -17.078 -15.695 -8.875 1 94.62 451 LYS B O 1
ATOM 10969 N N . ASN B 1 452 ? -15.93 -15.398 -10.805 1 92.38 452 ASN B N 1
ATOM 10970 C CA . ASN B 1 452 ? -16.438 -14.047 -11.031 1 92.38 452 ASN B CA 1
ATOM 10971 C C . ASN B 1 452 ? -17.391 -13.992 -12.219 1 92.38 452 ASN B C 1
ATOM 10973 O O . ASN B 1 452 ? -16.953 -13.953 -13.375 1 92.38 452 ASN B O 1
ATOM 10977 N N . PRO B 1 453 ? -18.578 -13.922 -11.938 1 90.19 453 PRO B N 1
ATOM 10978 C CA . PRO B 1 453 ? -19.562 -13.969 -13.031 1 90.19 453 PRO B CA 1
ATOM 10979 C C . PRO B 1 453 ? -19.484 -12.75 -13.945 1 90.19 453 PRO B C 1
ATOM 10981 O O . PRO B 1 453 ? -19.969 -12.797 -15.078 1 90.19 453 PRO B O 1
ATOM 10984 N N . ASN B 1 454 ? -18.828 -11.703 -13.469 1 89.06 454 ASN B N 1
ATOM 10985 C CA . ASN B 1 454 ? -18.75 -10.469 -14.242 1 89.06 454 ASN B CA 1
ATOM 10986 C C . ASN B 1 454 ? -17.484 -10.398 -15.078 1 89.06 454 ASN B C 1
ATOM 10988 O O . ASN B 1 454 ? -17.281 -9.469 -15.852 1 89.06 454 ASN B O 1
ATOM 10992 N N . ALA B 1 455 ? -16.688 -11.391 -14.883 1 91.56 455 ALA B N 1
ATOM 10993 C CA . ALA B 1 455 ? -15.43 -11.391 -15.633 1 91.56 455 ALA B CA 1
ATOM 10994 C C . ALA B 1 455 ? -15.656 -11.812 -17.078 1 91.56 455 ALA B C 1
ATOM 10996 O O . ALA B 1 455 ? -16.531 -12.625 -17.375 1 91.56 455 ALA B O 1
ATOM 10997 N N . LEU B 1 456 ? -14.828 -11.18 -17.969 1 90.75 456 LEU B N 1
ATOM 10998 C CA . LEU B 1 456 ? -14.93 -11.508 -19.375 1 90.75 456 LEU B CA 1
ATOM 10999 C C . LEU B 1 456 ? -13.719 -12.312 -19.844 1 90.75 456 LEU B C 1
ATOM 11001 O O . LEU B 1 456 ? -12.586 -12.023 -19.453 1 90.75 456 LEU B O 1
ATOM 11005 N N . GLU B 1 457 ? -14.07 -13.391 -20.625 1 92.31 457 GLU B N 1
ATOM 11006 C CA . GLU B 1 457 ? -12.992 -14.156 -21.25 1 92.31 457 GLU B CA 1
ATOM 11007 C C . GLU B 1 457 ? -12.195 -13.305 -22.234 1 92.31 457 GLU B C 1
ATOM 11009 O O . GLU B 1 457 ? -12.68 -12.266 -22.688 1 92.31 457 GLU B O 1
ATOM 11014 N N . LEU B 1 458 ? -11.023 -13.781 -22.531 1 89.12 458 LEU B N 1
ATOM 11015 C CA . LEU B 1 458 ? -10.305 -13.164 -23.641 1 89.12 458 LEU B CA 1
ATOM 11016 C C . LEU B 1 458 ? -11.148 -13.188 -24.906 1 89.12 458 LEU B C 1
ATOM 11018 O O . LEU B 1 458 ? -11.961 -14.094 -25.109 1 89.12 458 LEU B O 1
ATOM 11022 N N . LEU B 1 459 ? -10.977 -12.25 -25.781 1 89.31 459 LEU B N 1
ATOM 11023 C CA . LEU B 1 459 ? -11.789 -12.086 -26.984 1 89.31 459 LEU B CA 1
ATOM 11024 C C . LEU B 1 459 ? -11.836 -13.383 -27.797 1 89.31 459 LEU B C 1
ATOM 11026 O O . LEU B 1 459 ? -12.898 -13.773 -28.266 1 89.31 459 LEU B O 1
ATOM 11030 N N . LYS B 1 460 ? -10.781 -14.125 -27.875 1 89.69 460 LYS B N 1
ATOM 11031 C CA . LYS B 1 460 ? -10.68 -15.32 -28.719 1 89.69 460 LYS B CA 1
ATOM 11032 C C . LYS B 1 460 ? -11.414 -16.5 -28.078 1 89.69 460 LYS B C 1
ATOM 11034 O O . LYS B 1 460 ? -11.664 -17.5 -28.75 1 89.69 460 LYS B O 1
ATOM 11039 N N . TYR B 1 461 ? -11.844 -16.359 -26.828 1 91.25 461 TYR B N 1
ATOM 11040 C CA . TYR B 1 461 ? -12.523 -17.453 -26.172 1 91.25 461 TYR B CA 1
ATOM 11041 C C . TYR B 1 461 ? -13.953 -17.078 -25.797 1 91.25 461 TYR B C 1
ATOM 11043 O O . TYR B 1 461 ? -14.617 -17.797 -25.047 1 91.25 461 TYR B O 1
ATOM 11051 N N . ARG B 1 462 ? -14.477 -15.977 -26.219 1 91 462 ARG B N 1
ATOM 11052 C CA . ARG B 1 462 ? -15.789 -15.461 -25.859 1 91 462 ARG B CA 1
ATOM 11053 C C . ARG B 1 462 ? -16.891 -16.156 -26.641 1 91 462 ARG B C 1
ATOM 11055 O O . ARG B 1 462 ? -18.062 -16.094 -26.266 1 91 462 ARG B O 1
ATOM 11062 N N . SER B 1 463 ? -16.547 -16.922 -27.734 1 90.69 463 SER B N 1
ATOM 11063 C CA . SER B 1 463 ? -17.516 -17.688 -28.5 1 90.69 463 SER B CA 1
ATOM 11064 C C . SER B 1 463 ? -17.188 -19.172 -28.484 1 90.69 463 SER B C 1
ATOM 11066 O O . SER B 1 463 ? -16.703 -19.734 -29.469 1 90.69 463 SER B O 1
ATOM 11068 N N . PRO B 1 464 ? -17.594 -19.859 -27.406 1 91.12 464 PRO B N 1
ATOM 11069 C CA . PRO B 1 464 ? -17.234 -21.266 -27.266 1 91.12 464 PRO B CA 1
ATOM 11070 C C . PRO B 1 464 ? -17.984 -22.172 -28.234 1 91.12 464 PRO B C 1
ATOM 11072 O O . PRO B 1 464 ? -19.188 -21.953 -28.469 1 91.12 464 PRO B O 1
ATOM 11075 N N . SER B 1 465 ? -17.375 -23.172 -28.734 1 89.44 465 SER B N 1
ATOM 11076 C CA . SER B 1 465 ? -17.922 -24.078 -29.734 1 89.44 465 SER B CA 1
ATOM 11077 C C . SER B 1 465 ? -19.078 -24.891 -29.156 1 89.44 465 SER B C 1
ATOM 11079 O O . SER B 1 465 ? -19.984 -25.281 -29.891 1 89.44 465 SER B O 1
ATOM 11081 N N . TYR B 1 466 ? -19.078 -25.125 -27.844 1 95.44 466 TYR B N 1
ATOM 11082 C CA . TYR B 1 466 ? -20.078 -26 -27.25 1 95.44 466 TYR B CA 1
ATOM 11083 C C . TYR B 1 466 ? -20.859 -25.281 -26.156 1 95.44 466 TYR B C 1
ATOM 11085 O O . TYR B 1 466 ? -21.438 -25.906 -25.281 1 95.44 466 TYR B O 1
ATOM 11093 N N . GLY B 1 467 ? -20.734 -23.969 -26.094 1 94.69 467 GLY B N 1
ATOM 11094 C CA . GLY B 1 467 ? -21.547 -23.141 -25.219 1 94.69 467 GLY B CA 1
ATOM 11095 C C . GLY B 1 467 ? -21.219 -23.312 -23.75 1 94.69 467 GLY B C 1
ATOM 11096 O O . GLY B 1 467 ? -22.078 -23.109 -22.891 1 94.69 467 GLY B O 1
ATOM 11097 N N . TYR B 1 468 ? -20.031 -23.797 -23.469 1 95.69 468 TYR B N 1
ATOM 11098 C CA . TYR B 1 468 ? -19.578 -24.062 -22.109 1 95.69 468 TYR B CA 1
ATOM 11099 C C . TYR B 1 468 ? -20.516 -25.047 -21.406 1 95.69 468 TYR B C 1
ATOM 11101 O O . TYR B 1 468 ? -20.875 -24.859 -20.25 1 95.69 468 TYR B O 1
ATOM 11109 N N . LYS B 1 469 ? -20.922 -26.047 -22.156 1 97.25 469 LYS B N 1
ATOM 11110 C CA . LYS B 1 469 ? -21.641 -27.219 -21.688 1 97.25 469 LYS B CA 1
ATOM 11111 C C . LYS B 1 469 ? -20.969 -28.516 -22.141 1 97.25 469 LYS B C 1
ATOM 11113 O O . LYS B 1 469 ? -20.203 -28.516 -23.094 1 97.25 469 LYS B O 1
ATOM 11118 N N . TRP B 1 470 ? -21.25 -29.641 -21.469 1 98.12 470 TRP B N 1
ATOM 11119 C CA . TRP B 1 470 ? -20.516 -30.875 -21.703 1 98.12 470 TRP B CA 1
ATOM 11120 C C . TRP B 1 470 ? -21.422 -32.094 -21.562 1 98.12 470 TRP B C 1
ATOM 11122 O O . TRP B 1 470 ? -22.375 -32.062 -20.766 1 98.12 470 TRP B O 1
ATOM 11132 N N . ASP B 1 471 ? -21.234 -33.094 -22.375 1 97.75 471 ASP B N 1
ATOM 11133 C CA . ASP B 1 471 ? -21.766 -34.406 -22.031 1 97.75 471 ASP B CA 1
ATOM 11134 C C . ASP B 1 471 ? -20.953 -35.031 -20.906 1 97.75 471 ASP B C 1
ATOM 11136 O O . ASP B 1 471 ? -19.734 -35.156 -21 1 97.75 471 ASP B O 1
ATOM 11140 N N . ILE B 1 472 ? -21.672 -35.438 -19.844 1 97.88 472 ILE B N 1
ATOM 11141 C CA . ILE B 1 472 ? -20.984 -35.875 -18.656 1 97.88 472 ILE B CA 1
ATOM 11142 C C . ILE B 1 472 ? -21.453 -37.281 -18.281 1 97.88 472 ILE B C 1
ATOM 11144 O O . ILE B 1 472 ? -22.656 -37.5 -18.094 1 97.88 472 ILE B O 1
ATOM 11148 N N . LEU B 1 473 ? -20.562 -38.25 -18.203 1 96.44 473 LEU B N 1
ATOM 11149 C CA . LEU B 1 473 ? -20.906 -39.562 -17.609 1 96.44 473 LEU B CA 1
ATOM 11150 C C . LEU B 1 473 ? -20.859 -39.469 -16.094 1 96.44 473 LEU B C 1
ATOM 11152 O O . LEU B 1 473 ? -19.781 -39.438 -15.492 1 96.44 473 LEU B O 1
ATOM 11156 N N . LEU B 1 474 ? -22 -39.5 -15.484 1 95.69 474 LEU B N 1
ATOM 11157 C CA . LEU B 1 474 ? -22.094 -39.406 -14.031 1 95.69 474 LEU B CA 1
ATOM 11158 C C . LEU B 1 474 ? -21.875 -40.781 -13.383 1 95.69 474 LEU B C 1
ATOM 11160 O O . LEU B 1 474 ? -22.469 -41.75 -13.805 1 95.69 474 LEU B O 1
ATOM 11164 N N . HIS B 1 475 ? -20.953 -40.844 -12.469 1 93.5 475 HIS B N 1
ATOM 11165 C CA . HIS B 1 475 ? -20.844 -41.938 -11.523 1 93.5 475 HIS B CA 1
ATOM 11166 C C . HIS B 1 475 ? -21.453 -41.562 -10.172 1 93.5 475 HIS B C 1
ATOM 11168 O O . HIS B 1 475 ? -20.969 -40.656 -9.508 1 93.5 475 HIS B O 1
ATOM 11174 N N . TYR B 1 476 ? -22.578 -42.156 -9.844 1 92.5 476 TYR B N 1
ATOM 11175 C CA . TYR B 1 476 ? -23.297 -41.719 -8.648 1 92.5 476 TYR B CA 1
ATOM 11176 C C . TYR B 1 476 ? -23.484 -42.875 -7.668 1 92.5 476 TYR B C 1
ATOM 11178 O O . TYR B 1 476 ? -23.391 -44.031 -8.039 1 92.5 476 TYR B O 1
ATOM 11186 N N . GLN B 1 477 ? -23.578 -42.562 -6.469 1 91.44 477 GLN B N 1
ATOM 11187 C CA . GLN B 1 477 ? -23.766 -43.469 -5.344 1 91.44 477 GLN B CA 1
ATOM 11188 C C . GLN B 1 477 ? -24.938 -43.031 -4.477 1 91.44 477 GLN B C 1
ATOM 11190 O O . GLN B 1 477 ? -25.141 -41.844 -4.246 1 91.44 477 GLN B O 1
ATOM 11195 N N . THR B 1 478 ? -25.859 -43.969 -4.188 1 87.12 478 THR B N 1
ATOM 11196 C CA . THR B 1 478 ? -26.953 -43.75 -3.246 1 87.12 478 THR B CA 1
ATOM 11197 C C . THR B 1 478 ? -26.812 -44.656 -2.02 1 87.12 478 THR B C 1
ATOM 11199 O O . THR B 1 478 ? -26.922 -45.875 -2.121 1 87.12 478 THR B O 1
ATOM 11202 N N . GLY B 1 479 ? -26.594 -44.031 -0.893 1 77.19 479 GLY B N 1
ATOM 11203 C CA . GLY B 1 479 ? -26.281 -44.844 0.28 1 77.19 479 GLY B CA 1
ATOM 11204 C C . GLY B 1 479 ? -25.078 -45.719 0.092 1 77.19 479 GLY B C 1
ATOM 11205 O O . GLY B 1 479 ? -24.016 -45.25 -0.325 1 77.19 479 GLY B O 1
ATOM 11206 N N . LYS B 1 480 ? -25.172 -47.031 0.451 1 74.94 480 LYS B N 1
ATOM 11207 C CA . LYS B 1 480 ? -24.062 -48 0.347 1 74.94 480 LYS B CA 1
ATOM 11208 C C . LYS B 1 480 ? -24 -48.625 -1.045 1 74.94 480 LYS B C 1
ATOM 11210 O O . LYS B 1 480 ? -23 -49.219 -1.418 1 74.94 480 LYS B O 1
ATOM 11215 N N . GLU B 1 481 ? -25.016 -48.406 -1.701 1 69.88 481 GLU B N 1
ATOM 11216 C CA . GLU B 1 481 ? -25.094 -49.031 -3.02 1 69.88 481 GLU B CA 1
ATOM 11217 C C . GLU B 1 481 ? -24.5 -48.125 -4.094 1 69.88 481 GLU B C 1
ATOM 11219 O O . GLU B 1 481 ? -24.875 -46.969 -4.203 1 69.88 481 GLU B O 1
ATOM 11224 N N . ILE B 1 482 ? -23.344 -48.625 -4.617 1 64.44 482 ILE B N 1
ATOM 11225 C CA . ILE B 1 482 ? -22.766 -47.906 -5.754 1 64.44 482 ILE B CA 1
ATOM 11226 C C . ILE B 1 482 ? -23.516 -48.281 -7.027 1 64.44 482 ILE B C 1
ATOM 11228 O O . ILE B 1 482 ? -23.578 -49.438 -7.402 1 64.44 482 ILE B O 1
ATOM 11232 N N . PHE B 1 483 ? -24.547 -47.594 -7.371 1 62.59 483 PHE B N 1
ATOM 11233 C CA . PHE B 1 483 ? -25.484 -48 -8.422 1 62.59 483 PHE B CA 1
ATOM 11234 C C . PHE B 1 483 ? -24.781 -48.031 -9.773 1 62.59 483 PHE B C 1
ATOM 11236 O O . PHE B 1 483 ? -24.875 -49.031 -10.508 1 62.59 483 PHE B O 1
ATOM 11243 N N . GLY B 1 484 ? -24.547 -47.188 -10.555 1 76.5 484 GLY B N 1
ATOM 11244 C CA . GLY B 1 484 ? -24.188 -47.219 -11.961 1 76.5 484 GLY B CA 1
ATOM 11245 C C . GLY B 1 484 ? -23.812 -45.844 -12.523 1 76.5 484 GLY B C 1
ATOM 11246 O O . GLY B 1 484 ? -23.469 -44.938 -11.766 1 76.5 484 GLY B O 1
ATOM 11247 N N . SER B 1 485 ? -23.469 -45.719 -13.75 1 88.06 485 SER B N 1
ATOM 11248 C CA . SER B 1 485 ? -23.125 -44.531 -14.523 1 88.06 485 SER B CA 1
ATOM 11249 C C . SER B 1 485 ? -24.25 -44.156 -15.492 1 88.06 485 SER B C 1
ATOM 11251 O O . SER B 1 485 ? -24.922 -45.062 -16.031 1 88.06 485 SER B O 1
ATOM 11253 N N . LYS B 1 486 ? -24.609 -42.844 -15.523 1 92.81 486 LYS B N 1
ATOM 11254 C CA . LYS B 1 486 ? -25.594 -42.312 -16.469 1 92.81 486 LYS B CA 1
ATOM 11255 C C . LYS B 1 486 ? -25.062 -41.031 -17.141 1 92.81 486 LYS B C 1
ATOM 11257 O O . LYS B 1 486 ? -24.391 -40.219 -16.5 1 92.81 486 LYS B O 1
ATOM 11262 N N . TRP B 1 487 ? -25.422 -40.906 -18.438 1 96 487 TRP B N 1
ATOM 11263 C CA . TRP B 1 487 ? -24.984 -39.719 -19.172 1 96 487 TRP B CA 1
ATOM 11264 C C . TRP B 1 487 ? -25.891 -38.531 -18.875 1 96 487 TRP B C 1
ATOM 11266 O O . TRP B 1 487 ? -27.109 -38.625 -19 1 96 487 TRP B O 1
ATOM 11276 N N . LEU B 1 488 ? -25.344 -37.469 -18.375 1 97.56 488 LEU B N 1
ATOM 11277 C CA . LEU B 1 488 ? -25.969 -36.156 -18.422 1 97.56 488 LEU B CA 1
ATOM 11278 C C . LEU B 1 488 ? -25.656 -35.438 -19.734 1 97.56 488 LEU B C 1
ATOM 11280 O O . LEU B 1 488 ? -24.5 -35.094 -20 1 97.56 488 LEU B O 1
ATOM 11284 N N . LYS B 1 489 ? -26.688 -35.188 -20.516 1 96.5 489 LYS B N 1
ATOM 11285 C CA . LYS B 1 489 ? -26.516 -34.562 -21.828 1 96.5 489 LYS B CA 1
ATOM 11286 C C . LYS B 1 489 ? -26.297 -33.062 -21.703 1 96.5 489 LYS B C 1
ATOM 11288 O O . LYS B 1 489 ? -26.75 -32.438 -20.734 1 96.5 489 LYS B O 1
ATOM 11293 N N . ARG B 1 490 ? -25.719 -32.5 -22.703 1 94.19 490 ARG B N 1
ATOM 11294 C CA . ARG B 1 490 ? -25.312 -31.109 -22.688 1 94.19 490 ARG B CA 1
ATOM 11295 C C . ARG B 1 490 ? -26.531 -30.188 -22.625 1 94.19 490 ARG B C 1
ATOM 11297 O O . ARG B 1 490 ? -26.531 -29.219 -21.859 1 94.19 490 ARG B O 1
ATOM 11304 N N . GLU B 1 491 ? -27.594 -30.484 -23.344 1 92.69 491 GLU B N 1
ATOM 11305 C CA . GLU B 1 491 ? -28.672 -29.516 -23.547 1 92.69 491 GLU B CA 1
ATOM 11306 C C . GLU B 1 491 ? -29.906 -29.891 -22.734 1 92.69 491 GLU B C 1
ATOM 11308 O O . GLU B 1 491 ? -30.891 -29.156 -22.719 1 92.69 491 GLU B O 1
ATOM 11313 N N . GLU B 1 492 ? -29.859 -31.062 -22.031 1 94.5 492 GLU B N 1
ATOM 11314 C CA . GLU B 1 492 ? -31.062 -31.531 -21.359 1 94.5 492 GLU B CA 1
ATOM 11315 C C . GLU B 1 492 ? -30.734 -32.031 -19.938 1 94.5 492 GLU B C 1
ATOM 11317 O O . GLU B 1 492 ? -29.703 -32.625 -19.719 1 94.5 492 GLU B O 1
ATOM 11322 N N . PRO B 1 493 ? -31.688 -31.734 -19.062 1 96.69 493 PRO B N 1
ATOM 11323 C CA . PRO B 1 493 ? -31.5 -32.281 -17.719 1 96.69 493 PRO B CA 1
ATOM 11324 C C . PRO B 1 493 ? -31.656 -33.812 -17.672 1 96.69 493 PRO B C 1
ATOM 11326 O O . PRO B 1 493 ? -32.25 -34.406 -18.594 1 96.69 493 PRO B O 1
ATOM 11329 N N . LEU B 1 494 ? -31.094 -34.375 -16.719 1 96.5 494 LEU B N 1
ATOM 11330 C CA . LEU B 1 494 ? -31.219 -35.812 -16.469 1 96.5 494 LEU B CA 1
ATOM 11331 C C . LEU B 1 494 ? -32.094 -36.094 -15.266 1 96.5 494 LEU B C 1
ATOM 11333 O O . LEU B 1 494 ? -32 -35.406 -14.234 1 96.5 494 LEU B O 1
ATOM 11337 N N . TYR B 1 495 ? -33.031 -36.969 -15.406 1 94 495 TYR B N 1
ATOM 11338 C CA . TYR B 1 495 ? -33.875 -37.406 -14.305 1 94 495 TYR B CA 1
ATOM 11339 C C . TYR B 1 495 ? -33.469 -38.781 -13.805 1 94 495 TYR B C 1
ATOM 11341 O O . TYR B 1 495 ? -33.562 -39.781 -14.539 1 94 495 TYR B O 1
ATOM 11349 N N . LEU B 1 496 ? -32.938 -38.906 -12.602 1 90.19 496 LEU B N 1
ATOM 11350 C CA . LEU B 1 496 ? -32.375 -40.125 -12.031 1 90.19 496 LEU B CA 1
ATOM 11351 C C . LEU B 1 496 ? -33.312 -40.688 -10.969 1 90.19 496 LEU B C 1
ATOM 11353 O O . LEU B 1 496 ? -33.781 -39.969 -10.094 1 90.19 496 LEU B O 1
ATOM 11357 N N . ASN B 1 497 ? -33.562 -41.969 -11.141 1 85.31 497 ASN B N 1
ATOM 11358 C CA . ASN B 1 497 ? -34.281 -42.688 -10.078 1 85.31 497 ASN B CA 1
ATOM 11359 C C . ASN B 1 497 ? -33.312 -43.156 -9 1 85.31 497 ASN B C 1
ATOM 11361 O O . ASN B 1 497 ? -32.406 -43.938 -9.273 1 85.31 497 ASN B O 1
ATOM 11365 N N . ILE B 1 498 ? -33.5 -42.656 -7.777 1 82.94 498 ILE B N 1
ATOM 11366 C CA . ILE B 1 498 ? -32.5 -42.938 -6.727 1 82.94 498 ILE B CA 1
ATOM 11367 C C . ILE B 1 498 ? -33.094 -43.938 -5.734 1 82.94 498 ILE B C 1
ATOM 11369 O O . ILE B 1 498 ? -32.5 -44.188 -4.68 1 82.94 498 ILE B O 1
ATOM 11373 N N . GLY B 1 499 ? -34.062 -44.625 -6.059 1 77.12 499 GLY B N 1
ATOM 11374 C CA . GLY B 1 499 ? -34.688 -45.656 -5.207 1 77.12 499 GLY B CA 1
ATOM 11375 C C . GLY B 1 499 ? -35.469 -45.062 -4.059 1 77.12 499 GLY B C 1
ATOM 11376 O O . GLY B 1 499 ? -35.562 -43.844 -3.908 1 77.12 499 GLY B O 1
ATOM 11377 N N . GLU B 1 500 ? -36 -46.031 -3.258 1 69.69 500 GLU B N 1
ATOM 11378 C CA . GLU B 1 500 ? -36.875 -45.625 -2.182 1 69.69 500 GLU B CA 1
ATOM 11379 C C . GLU B 1 500 ? -36.094 -45.25 -0.927 1 69.69 500 GLU B C 1
ATOM 11381 O O . GLU B 1 500 ? -35.031 -45.812 -0.676 1 69.69 500 GLU B O 1
ATOM 11386 N N . GLY B 1 501 ? -36.406 -44.219 -0.148 1 64.5 501 GLY B N 1
ATOM 11387 C CA . GLY B 1 501 ? -35.844 -43.844 1.15 1 64.5 501 GLY B CA 1
ATOM 11388 C C . GLY B 1 501 ? -34.969 -42.625 1.102 1 64.5 501 GLY B C 1
ATOM 11389 O O . GLY B 1 501 ? -34.312 -42.344 0.083 1 64.5 501 GLY B O 1
ATOM 11390 N N . GLU B 1 502 ? -35.344 -41.531 1.565 1 74.25 502 GLU B N 1
ATOM 11391 C CA . GLU B 1 502 ? -34.656 -40.25 1.706 1 74.25 502 GLU B CA 1
ATOM 11392 C C . GLU B 1 502 ? -33.156 -40.469 1.849 1 74.25 502 GLU B C 1
ATOM 11394 O O . GLU B 1 502 ? -32.531 -40.031 2.836 1 74.25 502 GLU B O 1
ATOM 11399 N N . LYS B 1 503 ? -32.438 -41.156 0.7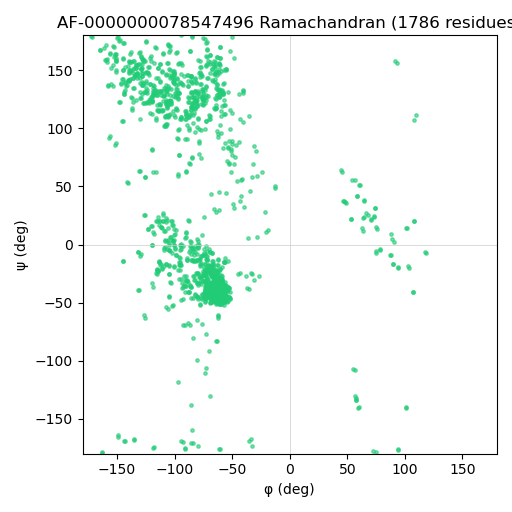74 1 81.88 503 LYS B N 1
ATOM 11400 C CA . LYS B 1 503 ? -31 -41.438 0.855 1 81.88 503 LYS B CA 1
ATOM 11401 C C . LYS B 1 503 ? -30.188 -40.344 0.191 1 81.88 503 LYS B C 1
ATOM 11403 O O . LYS B 1 503 ? -30.672 -39.656 -0.708 1 81.88 503 LYS B O 1
ATOM 11408 N N . ALA B 1 504 ? -28.984 -40.25 0.669 1 90.31 504 ALA B N 1
ATOM 11409 C CA . ALA B 1 504 ? -28.062 -39.281 0.094 1 90.31 504 ALA B CA 1
ATOM 11410 C C . ALA B 1 504 ? -27.562 -39.719 -1.271 1 90.31 504 ALA B C 1
ATOM 11412 O O . ALA B 1 504 ? -27.266 -40.906 -1.464 1 90.31 504 ALA B O 1
ATOM 11413 N N . VAL B 1 505 ? -27.578 -38.875 -2.205 1 91.75 505 VAL B N 1
ATOM 11414 C CA . VAL B 1 505 ? -27.062 -39.125 -3.547 1 91.75 505 VAL B CA 1
ATOM 11415 C C . VAL B 1 505 ? -25.797 -38.312 -3.787 1 91.75 505 VAL B C 1
ATOM 11417 O O . VAL B 1 505 ? -25.766 -37.094 -3.502 1 91.75 505 VAL B O 1
ATOM 11420 N N . VAL B 1 506 ? -24.75 -39 -4.219 1 94.25 506 VAL B N 1
ATOM 11421 C CA . VAL B 1 506 ? -23.531 -38.344 -4.648 1 94.25 506 VAL B CA 1
ATOM 11422 C C . VAL B 1 506 ? -23.266 -38.656 -6.117 1 94.25 506 VAL B C 1
ATOM 11424 O O . VAL B 1 506 ? -23.25 -39.812 -6.523 1 94.25 506 VAL B O 1
ATOM 11427 N N . VAL B 1 507 ? -22.984 -37.625 -6.93 1 95.25 507 VAL B N 1
ATOM 11428 C CA . VAL B 1 507 ? -23.047 -37.812 -8.375 1 95.25 507 VAL B CA 1
ATOM 11429 C C . VAL B 1 507 ? -21.625 -37.781 -8.953 1 95.25 507 VAL B C 1
ATOM 11431 O O . VAL B 1 507 ? -21.438 -37.938 -10.156 1 95.25 507 VAL B O 1
ATOM 11434 N N . ASN B 1 508 ? -20.609 -37.531 -8.281 1 94.88 508 ASN B N 1
ATOM 11435 C CA . ASN B 1 508 ? -19.234 -37.562 -8.75 1 94.88 508 ASN B CA 1
ATOM 11436 C C . ASN B 1 508 ? -18.359 -38.469 -7.879 1 94.88 508 ASN B C 1
ATOM 11438 O O . ASN B 1 508 ? -17.328 -38.031 -7.375 1 94.88 508 ASN B O 1
ATOM 11442 N N . VAL B 1 509 ? -18.734 -39.656 -7.793 1 93.44 509 VAL B N 1
ATOM 11443 C CA . VAL B 1 509 ? -18.062 -40.656 -6.949 1 93.44 509 VAL B CA 1
ATOM 11444 C C . VAL B 1 509 ? -16.609 -40.781 -7.363 1 93.44 509 VAL B C 1
ATOM 11446 O O . VAL B 1 509 ? -16.297 -40.844 -8.555 1 93.44 509 VAL B O 1
ATOM 11449 N N . ASP B 1 510 ? -15.703 -40.688 -6.352 1 88.88 510 ASP B N 1
ATOM 11450 C CA . ASP B 1 510 ? -14.266 -40.844 -6.5 1 88.88 510 ASP B CA 1
ATOM 11451 C C . ASP B 1 510 ? -13.68 -39.781 -7.41 1 88.88 510 ASP B C 1
ATOM 11453 O O . ASP B 1 510 ? -12.602 -39.969 -7.984 1 88.88 510 ASP B O 1
ATOM 11457 N N . ARG B 1 511 ? -14.477 -38.719 -7.688 1 90.94 511 ARG B N 1
ATOM 11458 C CA . ARG B 1 511 ? -14.039 -37.656 -8.586 1 90.94 511 ARG B CA 1
ATOM 11459 C C . ARG B 1 511 ? -13.727 -38.188 -9.977 1 90.94 511 ARG B C 1
ATOM 11461 O O . ARG B 1 511 ? -12.656 -37.938 -10.523 1 90.94 511 ARG B O 1
ATOM 11468 N N . SER B 1 512 ? -14.688 -38.875 -10.406 1 90.81 512 SER B N 1
ATOM 11469 C CA . SER B 1 512 ? -14.516 -39.594 -11.672 1 90.81 512 SER B CA 1
ATOM 11470 C C . SER B 1 512 ? -14.656 -38.625 -12.859 1 90.81 512 SER B C 1
ATOM 11472 O O . SER B 1 512 ? -14.148 -38.906 -13.945 1 90.81 512 SER B O 1
ATOM 11474 N N . GLY B 1 513 ? -15.367 -37.625 -12.688 1 94.44 513 GLY B N 1
ATOM 11475 C CA . GLY B 1 513 ? -15.555 -36.625 -13.742 1 94.44 513 GLY B CA 1
ATOM 11476 C C . GLY B 1 513 ? -14.945 -35.281 -13.414 1 94.44 513 GLY B C 1
ATOM 11477 O O . GLY B 1 513 ? -14.758 -34.938 -12.242 1 94.44 513 GLY B O 1
ATOM 11478 N N . TYR B 1 514 ? -14.609 -34.5 -14.445 1 96.69 514 TYR B N 1
ATOM 11479 C CA . TYR B 1 514 ? -14.023 -33.156 -14.297 1 96.69 514 TYR B CA 1
ATOM 11480 C C . TYR B 1 514 ? -15.109 -32.094 -14.148 1 96.69 514 TYR B C 1
ATOM 11482 O O . TYR B 1 514 ? -15.312 -31.281 -15.047 1 96.69 514 TYR B O 1
ATOM 11490 N N . PHE B 1 515 ? -15.797 -32.094 -13.055 1 97.62 515 PHE B N 1
ATOM 11491 C CA . PHE B 1 515 ? -16.859 -31.156 -12.742 1 97.62 515 PHE B CA 1
ATOM 11492 C C . PHE B 1 515 ? -17.047 -31.031 -11.234 1 97.62 515 PHE B C 1
ATOM 11494 O O . PHE B 1 515 ? -16.453 -31.797 -10.469 1 97.62 515 PHE B O 1
ATOM 11501 N N . ARG B 1 516 ? -17.719 -30.016 -10.805 1 97.94 516 ARG B N 1
ATOM 11502 C CA . ARG B 1 516 ? -18.125 -29.859 -9.414 1 97.94 516 ARG B CA 1
ATOM 11503 C C . ARG B 1 516 ? -19.578 -30.234 -9.211 1 97.94 516 ARG B C 1
ATOM 11505 O O . ARG B 1 516 ? -20.406 -30.062 -10.117 1 97.94 516 ARG B O 1
ATOM 11512 N N . GLN B 1 517 ? -19.922 -30.781 -8.047 1 98.12 517 GLN B N 1
ATOM 11513 C CA . GLN B 1 517 ? -21.281 -31.203 -7.719 1 98.12 517 GLN B CA 1
ATOM 11514 C C . GLN B 1 517 ? -21.922 -30.266 -6.703 1 98.12 517 GLN B C 1
ATOM 11516 O O . GLN B 1 517 ? -21.219 -29.688 -5.867 1 98.12 517 GLN B O 1
ATOM 11521 N N . ASN B 1 518 ? -23.156 -30.078 -6.797 1 98.31 518 ASN B N 1
ATOM 11522 C CA . ASN B 1 518 ? -23.953 -29.312 -5.848 1 98.31 518 ASN B CA 1
ATOM 11523 C C . ASN B 1 518 ? -25.359 -29.922 -5.695 1 98.31 518 ASN B C 1
ATOM 11525 O O . ASN B 1 518 ? -25.781 -30.719 -6.523 1 98.31 518 ASN B O 1
ATOM 11529 N N . TYR B 1 519 ? -26.016 -29.578 -4.594 1 97.88 519 TYR B N 1
ATOM 11530 C CA . TYR B 1 519 ? -27.297 -30.172 -4.277 1 97.88 519 TYR B CA 1
ATOM 11531 C C . TYR B 1 519 ? -28.266 -29.125 -3.727 1 97.88 519 TYR B C 1
ATOM 11533 O O . TYR B 1 519 ? -27.844 -28.062 -3.271 1 97.88 519 TYR B O 1
ATOM 11541 N N . ASP B 1 520 ? -29.562 -29.406 -3.838 1 96 520 ASP B N 1
ATOM 11542 C CA . ASP B 1 520 ? -30.547 -28.562 -3.174 1 96 520 ASP B CA 1
ATOM 11543 C C . ASP B 1 520 ? -30.516 -28.766 -1.661 1 96 520 ASP B C 1
ATOM 11545 O O . ASP B 1 520 ? -29.828 -29.656 -1.163 1 96 520 ASP B O 1
ATOM 11549 N N . PRO B 1 521 ? -31.156 -27.906 -0.906 1 95.31 521 PRO B N 1
ATOM 11550 C CA . PRO B 1 521 ? -31.078 -27.984 0.555 1 95.31 521 PRO B CA 1
ATOM 11551 C C . PRO B 1 521 ? -31.406 -29.375 1.098 1 95.31 521 PRO B C 1
ATOM 11553 O O . PRO B 1 521 ? -30.734 -29.844 2.012 1 95.31 521 PRO B O 1
ATOM 11556 N N . ARG B 1 522 ? -32.406 -30.016 0.546 1 93 522 ARG B N 1
ATOM 11557 C CA . ARG B 1 522 ? -32.781 -31.344 0.996 1 93 522 ARG B CA 1
ATOM 11558 C C . ARG B 1 522 ? -31.656 -32.344 0.698 1 93 522 ARG B C 1
ATOM 11560 O O . ARG B 1 522 ? -31.344 -33.219 1.524 1 93 522 ARG B O 1
ATOM 11567 N N . GLY B 1 523 ? -31.141 -32.281 -0.537 1 93.75 523 GLY B N 1
ATOM 11568 C CA . GLY B 1 523 ? -30.016 -33.125 -0.886 1 93.75 523 GLY B CA 1
ATOM 11569 C C . GLY B 1 523 ? -28.828 -32.969 0.044 1 93.75 523 GLY B C 1
ATOM 11570 O O . GLY B 1 523 ? -28.219 -33.938 0.476 1 93.75 523 GLY B O 1
ATOM 11571 N N . TRP B 1 524 ? -28.484 -31.719 0.38 1 96.75 524 TRP B N 1
ATOM 11572 C CA . TRP B 1 524 ? -27.375 -31.453 1.293 1 96.75 524 TRP B CA 1
ATOM 11573 C C . TRP B 1 524 ? -27.688 -31.984 2.689 1 96.75 524 TRP B C 1
ATOM 11575 O O . TRP B 1 524 ? -26.797 -32.5 3.369 1 96.75 524 TRP B O 1
ATOM 11585 N N . GLN B 1 525 ? -28.906 -31.859 3.143 1 94.88 525 GLN B N 1
ATOM 11586 C CA . GLN B 1 525 ? -29.266 -32.375 4.461 1 94.88 525 GLN B CA 1
ATOM 11587 C C . GLN B 1 525 ? -29.078 -33.875 4.535 1 94.88 525 GLN B C 1
ATOM 11589 O O . GLN B 1 525 ? -28.625 -34.406 5.559 1 94.88 525 GLN B O 1
ATOM 11594 N N . ASN B 1 526 ? -29.453 -34.562 3.461 1 93 526 ASN B N 1
ATOM 11595 C CA . ASN B 1 526 ? -29.25 -36 3.414 1 93 526 ASN B CA 1
ATOM 11596 C C . ASN B 1 526 ? -27.766 -36.375 3.461 1 93 526 ASN B C 1
ATOM 11598 O O . ASN B 1 526 ? -27.375 -37.344 4.125 1 93 526 ASN B O 1
ATOM 11602 N N . ILE B 1 527 ? -26.984 -35.625 2.762 1 95.88 527 ILE B N 1
ATOM 11603 C CA . ILE B 1 527 ? -25.547 -35.844 2.74 1 95.88 527 ILE B CA 1
ATOM 11604 C C . ILE B 1 527 ? -24.969 -35.562 4.125 1 95.88 527 ILE B C 1
ATOM 11606 O O . ILE B 1 527 ? -24.156 -36.344 4.625 1 95.88 527 ILE B O 1
ATOM 11610 N N . LEU B 1 528 ? -25.391 -34.5 4.77 1 96.75 528 LEU B N 1
ATOM 11611 C CA . LEU B 1 528 ? -24.938 -34.125 6.109 1 96.75 528 LEU B CA 1
ATOM 11612 C C . LEU B 1 528 ? -25.25 -35.25 7.098 1 96.75 528 LEU B C 1
ATOM 11614 O O . LEU B 1 528 ? -24.391 -35.625 7.891 1 96.75 528 LEU B O 1
ATOM 11618 N N . LYS B 1 529 ? -26.422 -35.719 6.996 1 94.81 529 LYS B N 1
ATOM 11619 C CA . LYS B 1 529 ? -26.844 -36.812 7.875 1 94.81 529 LYS B CA 1
ATOM 11620 C C . LYS B 1 529 ? -25.969 -38.062 7.656 1 94.81 529 LYS B C 1
ATOM 11622 O O . LYS B 1 529 ? -25.516 -38.688 8.617 1 94.81 529 LYS B O 1
ATOM 11627 N N . GLN B 1 530 ? -25.734 -38.375 6.418 1 94.12 530 GLN B N 1
ATOM 11628 C CA . GLN B 1 530 ? -24.938 -39.531 6.086 1 94.12 530 GLN B CA 1
ATOM 11629 C C . GLN B 1 530 ? -23.5 -39.375 6.594 1 94.12 530 GLN B C 1
ATOM 11631 O O . GLN B 1 530 ? -22.922 -40.344 7.121 1 94.12 530 GLN B O 1
ATOM 11636 N N . PHE B 1 531 ? -22.891 -38.25 6.398 1 96.38 531 PHE B N 1
ATOM 11637 C CA . PHE B 1 531 ? -21.531 -38 6.867 1 96.38 531 PHE B CA 1
ATOM 11638 C C . PHE B 1 531 ? -21.453 -38.125 8.383 1 96.38 531 PHE B C 1
ATOM 11640 O O . PHE B 1 531 ? -20.469 -38.688 8.906 1 96.38 531 PHE B O 1
ATOM 11647 N N . LYS B 1 532 ? -22.438 -37.656 9.102 1 95.56 532 LYS B N 1
ATOM 11648 C CA . LYS B 1 532 ? -22.469 -37.719 10.562 1 95.56 532 LYS B CA 1
ATOM 11649 C C . LYS B 1 532 ? -22.656 -39.156 11.039 1 95.56 532 LYS B C 1
ATOM 11651 O O . LYS B 1 532 ? -22.016 -39.594 12 1 95.56 532 LYS B O 1
ATOM 11656 N N . GLU B 1 533 ? -23.547 -39.844 10.336 1 94.06 533 GLU B N 1
ATOM 11657 C CA . GLU B 1 533 ? -23.891 -41.188 10.758 1 94.06 533 GLU B CA 1
ATOM 11658 C C . GLU B 1 533 ? -22.797 -42.188 10.352 1 94.06 533 GLU B C 1
ATOM 11660 O O . GLU B 1 533 ? -22.359 -43 11.156 1 94.06 533 GLU B O 1
ATOM 11665 N N . ASP B 1 534 ? -22.422 -42.156 9.086 1 94.75 534 ASP B N 1
ATOM 11666 C CA . ASP B 1 534 ? -21.391 -43.031 8.57 1 94.75 534 ASP B CA 1
ATOM 11667 C C . ASP B 1 534 ? -20.75 -42.438 7.312 1 94.75 534 ASP B C 1
ATOM 11669 O O . ASP B 1 534 ? -21.156 -42.781 6.195 1 94.75 534 ASP B O 1
ATOM 11673 N N . HIS B 1 535 ? -19.688 -41.719 7.445 1 95.31 535 HIS B N 1
ATOM 11674 C CA . HIS B 1 535 ? -19.016 -41.062 6.324 1 95.31 535 HIS B CA 1
ATOM 11675 C C . HIS B 1 535 ? -18.172 -42.094 5.535 1 95.31 535 HIS B C 1
ATOM 11677 O O . HIS B 1 535 ? -17.828 -41.844 4.379 1 95.31 535 HIS B O 1
ATOM 11683 N N . GLU B 1 536 ? -17.875 -43.25 6.074 1 93.75 536 GLU B N 1
ATOM 11684 C CA . GLU B 1 536 ? -16.938 -44.219 5.484 1 93.75 536 GLU B CA 1
ATOM 11685 C C . GLU B 1 536 ? -17.609 -45.031 4.395 1 93.75 536 GLU B C 1
ATOM 11687 O O . GLU B 1 536 ? -16.938 -45.781 3.68 1 93.75 536 GLU B O 1
ATOM 11692 N N . ILE B 1 537 ? -18.922 -44.844 4.305 1 92.31 537 ILE B N 1
ATOM 11693 C CA . ILE B 1 537 ? -19.562 -45.469 3.154 1 92.31 537 ILE B CA 1
ATOM 11694 C C . ILE B 1 537 ? -19 -44.906 1.862 1 92.31 537 ILE B C 1
ATOM 11696 O O . ILE B 1 537 ? -19.031 -45.531 0.811 1 92.31 537 ILE B O 1
ATOM 11700 N N . TYR B 1 538 ? -18.562 -43.656 1.918 1 93.25 538 TYR B N 1
ATOM 11701 C CA . TYR B 1 538 ? -17.922 -42.969 0.793 1 93.25 538 TYR B CA 1
ATOM 11702 C C . TYR B 1 538 ? -16.406 -43.094 0.87 1 93.25 538 TYR B C 1
ATOM 11704 O O . TYR B 1 538 ? -15.828 -43 1.954 1 93.25 538 TYR B O 1
ATOM 11712 N N . SER B 1 539 ? -15.742 -43.312 -0.251 1 90.31 539 SER B N 1
ATOM 11713 C CA . SER B 1 539 ? -14.281 -43.312 -0.285 1 90.31 539 SER B CA 1
ATOM 11714 C C . SER B 1 539 ? -13.727 -41.969 0.148 1 90.31 539 SER B C 1
ATOM 11716 O O . SER B 1 539 ? -14.445 -40.969 0.155 1 90.31 539 SER B O 1
ATOM 11718 N N . ALA B 1 540 ? -12.469 -41.875 0.554 1 90.5 540 ALA B N 1
ATOM 11719 C CA . ALA B 1 540 ? -11.812 -40.625 0.916 1 90.5 540 ALA B CA 1
ATOM 11720 C C . ALA B 1 540 ? -11.867 -39.625 -0.236 1 90.5 540 ALA B C 1
ATOM 11722 O O . ALA B 1 540 ? -12.031 -38.438 -0.017 1 90.5 540 ALA B O 1
ATOM 11723 N N . ARG B 1 541 ? -11.766 -40.094 -1.486 1 91.12 541 ARG B N 1
ATOM 11724 C CA . ARG B 1 541 ? -11.805 -39.25 -2.658 1 91.12 541 ARG B CA 1
ATOM 11725 C C . ARG B 1 541 ? -13.188 -38.625 -2.828 1 91.12 541 ARG B C 1
ATOM 11727 O O . ARG B 1 541 ? -13.305 -37.438 -3.221 1 91.12 541 ARG B O 1
ATOM 11734 N N . THR B 1 542 ? -14.141 -39.438 -2.586 1 93.56 542 THR B N 1
ATOM 11735 C CA . THR B 1 542 ? -15.508 -38.938 -2.682 1 93.56 542 THR B CA 1
ATOM 11736 C C . THR B 1 542 ? -15.773 -37.906 -1.607 1 93.56 542 THR B C 1
ATOM 11738 O O . THR B 1 542 ? -16.344 -36.844 -1.891 1 93.56 542 THR B O 1
ATOM 11741 N N . ARG B 1 543 ? -15.367 -38.188 -0.355 1 95.62 543 ARG B N 1
ATOM 11742 C CA . ARG B 1 543 ? -15.539 -37.25 0.728 1 95.62 543 ARG B CA 1
ATOM 11743 C C . ARG B 1 543 ? -14.781 -35.938 0.441 1 95.62 543 ARG B C 1
ATOM 11745 O O . ARG B 1 543 ? -15.305 -34.844 0.647 1 95.62 543 ARG B O 1
ATOM 11752 N N . PHE B 1 544 ? -13.516 -36.094 -0.088 1 95.31 544 PHE B N 1
ATOM 11753 C CA . PHE B 1 544 ? -12.711 -34.969 -0.53 1 95.31 544 PHE B CA 1
ATOM 11754 C C . PHE B 1 544 ? -13.484 -34.125 -1.538 1 95.31 544 PHE B C 1
ATOM 11756 O O . PHE B 1 544 ? -13.562 -32.906 -1.396 1 95.31 544 PHE B O 1
ATOM 11763 N N . GLY B 1 545 ? -14.047 -34.781 -2.514 1 95.62 545 GLY B N 1
ATOM 11764 C CA . GLY B 1 545 ? -14.773 -34.094 -3.57 1 95.62 545 GLY B CA 1
ATOM 11765 C C . GLY B 1 545 ? -16 -33.344 -3.07 1 95.62 545 GLY B C 1
ATOM 11766 O O . GLY B 1 545 ? -16.25 -32.219 -3.471 1 95.62 545 GLY B O 1
ATOM 11767 N N . VAL B 1 546 ? -16.734 -33.969 -2.199 1 97.5 546 VAL B N 1
ATOM 11768 C CA . VAL B 1 546 ? -17.953 -33.375 -1.673 1 97.5 546 VAL B CA 1
ATOM 11769 C C . VAL B 1 546 ? -17.609 -32.125 -0.885 1 97.5 546 VAL B C 1
ATOM 11771 O O . VAL B 1 546 ? -18.25 -31.078 -1.061 1 97.5 546 VAL B O 1
ATOM 11774 N N . ILE B 1 547 ? -16.609 -32.188 -0.084 1 97.88 547 ILE B N 1
ATOM 11775 C CA . ILE B 1 547 ? -16.219 -31.047 0.745 1 97.88 547 ILE B CA 1
ATOM 11776 C C . ILE B 1 547 ? -15.664 -29.938 -0.137 1 97.88 547 ILE B C 1
ATOM 11778 O O . ILE B 1 547 ? -16.031 -28.766 0.029 1 97.88 547 ILE B O 1
ATOM 11782 N N . SER B 1 548 ? -14.773 -30.281 -1.063 1 97.38 548 SER B N 1
ATOM 11783 C CA . SER B 1 548 ? -14.219 -29.297 -1.998 1 97.38 548 SER B CA 1
ATOM 11784 C C . SER B 1 548 ? -15.328 -28.562 -2.754 1 97.38 548 SER B C 1
ATOM 11786 O O . SER B 1 548 ? -15.289 -27.344 -2.881 1 97.38 548 SER B O 1
ATOM 11788 N N . ASP B 1 549 ? -16.297 -29.344 -3.211 1 98.19 549 ASP B N 1
ATOM 11789 C CA . ASP B 1 549 ? -17.359 -28.781 -4.023 1 98.19 549 ASP B CA 1
ATOM 11790 C C . ASP B 1 549 ? -18.312 -27.938 -3.172 1 98.19 549 ASP B C 1
ATOM 11792 O O . ASP B 1 549 ? -18.875 -26.953 -3.656 1 98.19 549 ASP B O 1
ATOM 11796 N N . ALA B 1 550 ? -18.453 -28.312 -1.907 1 98.5 550 ALA B N 1
ATOM 11797 C CA . ALA B 1 550 ? -19.266 -27.5 -1.003 1 98.5 550 ALA B CA 1
ATOM 11798 C C . ALA B 1 550 ? -18.641 -26.109 -0.821 1 98.5 550 ALA B C 1
ATOM 11800 O O . ALA B 1 550 ? -19.328 -25.094 -0.927 1 98.5 550 ALA B O 1
ATOM 11801 N N . PHE B 1 551 ? -17.359 -26.047 -0.551 1 97.94 551 PHE B N 1
ATOM 11802 C CA . PHE B 1 551 ? -16.672 -24.766 -0.43 1 97.94 551 PHE B CA 1
ATOM 11803 C C . PHE B 1 551 ? -16.797 -23.953 -1.717 1 97.94 551 PHE B C 1
ATOM 11805 O O . PHE B 1 551 ? -17.031 -22.75 -1.678 1 97.94 551 PHE B O 1
ATOM 11812 N N . ALA B 1 552 ? -16.609 -24.625 -2.863 1 97.62 552 ALA B N 1
ATOM 11813 C CA . ALA B 1 552 ? -16.641 -23.953 -4.16 1 97.62 552 ALA B CA 1
ATOM 11814 C C . ALA B 1 552 ? -18.031 -23.391 -4.449 1 97.62 552 ALA B C 1
ATOM 11816 O O . ALA B 1 552 ? -18.156 -22.281 -4.965 1 97.62 552 ALA B O 1
ATOM 11817 N N . ALA B 1 553 ? -19.031 -24.203 -4.184 1 98.12 553 ALA B N 1
ATOM 11818 C CA . ALA B 1 553 ? -20.406 -23.75 -4.41 1 98.12 553 ALA B CA 1
ATOM 11819 C C . ALA B 1 553 ? -20.734 -22.547 -3.543 1 98.12 553 ALA B C 1
ATOM 11821 O O . ALA B 1 553 ? -21.422 -21.625 -3.988 1 98.12 553 ALA B O 1
ATOM 11822 N N . ALA B 1 554 ? -20.25 -22.516 -2.33 1 97.56 554 ALA B N 1
ATOM 11823 C CA . ALA B 1 554 ? -20.469 -21.391 -1.436 1 97.56 554 ALA B CA 1
ATOM 11824 C C . ALA B 1 554 ? -19.766 -20.125 -1.95 1 97.56 554 ALA B C 1
ATOM 11826 O O . ALA B 1 554 ? -20.312 -19.031 -1.85 1 97.56 554 ALA B O 1
ATOM 11827 N N . GLN B 1 555 ? -18.656 -20.297 -2.52 1 95.69 555 GLN B N 1
ATOM 11828 C CA . GLN B 1 555 ? -17.844 -19.188 -3.006 1 95.69 555 GLN B CA 1
ATOM 11829 C C . GLN B 1 555 ? -18.547 -18.438 -4.125 1 95.69 555 GLN B C 1
ATOM 11831 O O . GLN B 1 555 ? -18.281 -17.25 -4.344 1 95.69 555 GLN B O 1
ATOM 11836 N N . VAL B 1 556 ? -19.438 -19.109 -4.859 1 95.69 556 VAL B N 1
ATOM 11837 C CA . VAL B 1 556 ? -20.125 -18.453 -5.969 1 95.69 556 VAL B CA 1
ATOM 11838 C C . VAL B 1 556 ? -21.609 -18.297 -5.629 1 95.69 556 VAL B C 1
ATOM 11840 O O . VAL B 1 556 ? -22.453 -18.203 -6.527 1 95.69 556 VAL B O 1
ATOM 11843 N N . ASP B 1 557 ? -21.953 -18.453 -4.398 1 95.25 557 ASP B N 1
ATOM 11844 C CA . ASP B 1 557 ? -23.266 -18.125 -3.844 1 95.25 557 ASP B CA 1
ATOM 11845 C C . ASP B 1 557 ? -24.297 -19.156 -4.27 1 95.25 557 ASP B C 1
ATOM 11847 O O . ASP B 1 557 ? -25.453 -18.797 -4.527 1 95.25 557 ASP B O 1
ATOM 11851 N N . ARG B 1 558 ? -23.891 -20.391 -4.457 1 96.88 558 ARG B N 1
ATOM 11852 C CA . ARG B 1 558 ? -24.828 -21.453 -4.809 1 96.88 558 ARG B CA 1
ATOM 11853 C C . ARG B 1 558 ? -25.094 -22.359 -3.615 1 96.88 558 ARG B C 1
ATOM 11855 O O . ARG B 1 558 ? -25.906 -23.281 -3.701 1 96.88 558 ARG B O 1
ATOM 11862 N N . LEU B 1 559 ? -24.406 -22.109 -2.578 1 97.38 559 LEU B N 1
ATOM 11863 C CA . LEU B 1 559 ? -24.578 -22.797 -1.305 1 97.38 559 LEU B CA 1
ATOM 11864 C C . LEU B 1 559 ? -24.297 -21.859 -0.135 1 97.38 559 LEU B C 1
ATOM 11866 O O . LEU B 1 559 ? -23.359 -21.047 -0.194 1 97.38 559 LEU B O 1
ATOM 11870 N N . ASP B 1 560 ? -25.109 -21.938 0.894 1 96.31 560 ASP B N 1
ATOM 11871 C CA . ASP B 1 560 ? -24.859 -21.156 2.098 1 96.31 560 ASP B CA 1
ATOM 11872 C C . ASP B 1 560 ? -23.672 -21.719 2.875 1 96.31 560 ASP B C 1
ATOM 11874 O O . ASP B 1 560 ? -23.562 -22.922 3.066 1 96.31 560 ASP B O 1
ATOM 11878 N N . TYR B 1 561 ? -22.797 -20.797 3.328 1 97.06 561 TYR B N 1
ATOM 11879 C CA . TYR B 1 561 ? -21.609 -21.219 4.07 1 97.06 561 TYR B CA 1
ATOM 11880 C C . TYR B 1 561 ? -22 -21.953 5.348 1 97.06 561 TYR B C 1
ATOM 11882 O O . TYR B 1 561 ? -21.25 -22.812 5.828 1 97.06 561 TYR B O 1
ATOM 11890 N N . LYS B 1 562 ? -23.125 -21.672 5.938 1 96 562 LYS B N 1
ATOM 11891 C CA . LYS B 1 562 ? -23.594 -22.391 7.121 1 96 562 LYS B CA 1
ATOM 11892 C C . LYS B 1 562 ? -23.688 -23.891 6.859 1 96 562 LYS B C 1
ATOM 11894 O O . LYS B 1 562 ? -23.359 -24.703 7.73 1 96 562 LYS B O 1
ATOM 11899 N N . THR B 1 563 ? -24.188 -24.203 5.668 1 97.62 563 THR B N 1
ATOM 11900 C CA . THR B 1 563 ? -24.281 -25.609 5.281 1 97.62 563 THR B CA 1
ATOM 11901 C C . THR B 1 563 ? -22.891 -26.25 5.199 1 97.62 563 THR B C 1
ATOM 11903 O O . THR B 1 563 ? -22.703 -27.406 5.586 1 97.62 563 THR B O 1
ATOM 11906 N N . VAL B 1 564 ? -21.922 -25.5 4.695 1 98.06 564 VAL B N 1
ATOM 11907 C CA . VAL B 1 564 ? -20.547 -25.984 4.617 1 98.06 564 VAL B CA 1
ATOM 11908 C C . VAL B 1 564 ? -20.031 -26.297 6.02 1 98.06 564 VAL B C 1
ATOM 11910 O O . VAL B 1 564 ? -19.453 -27.359 6.254 1 98.06 564 VAL B O 1
ATOM 11913 N N . PHE B 1 565 ? -20.234 -25.406 6.949 1 97.56 565 PHE B N 1
ATOM 11914 C CA . PHE B 1 565 ? -19.734 -25.578 8.305 1 97.56 565 PHE B CA 1
ATOM 11915 C C . PHE B 1 565 ? -20.453 -26.719 9.008 1 97.56 565 PHE B C 1
ATOM 11917 O O . PHE B 1 565 ? -19.859 -27.438 9.82 1 97.56 565 PHE B O 1
ATOM 11924 N N . GLN B 1 566 ? -21.75 -26.922 8.695 1 97.25 566 GLN B N 1
ATOM 11925 C CA . GLN B 1 566 ? -22.469 -28.062 9.219 1 97.25 566 GLN B CA 1
ATOM 11926 C C . GLN B 1 566 ? -21.875 -29.375 8.695 1 97.25 566 GLN B C 1
ATOM 11928 O O . GLN B 1 566 ? -21.781 -30.359 9.43 1 97.25 566 GLN B O 1
ATOM 11933 N N . LEU B 1 567 ? -21.516 -29.359 7.441 1 97.88 567 LEU B N 1
ATOM 11934 C CA . LEU B 1 567 ? -20.891 -30.531 6.836 1 97.88 567 LEU B CA 1
ATOM 11935 C C . LEU B 1 567 ? -19.594 -30.891 7.566 1 97.88 567 LEU B C 1
ATOM 11937 O O . LEU B 1 567 ? -19.25 -32.062 7.68 1 97.88 567 LEU B O 1
ATOM 11941 N N . LEU B 1 568 ? -18.906 -29.906 8.094 1 97.5 568 LEU B N 1
ATOM 11942 C CA . LEU B 1 568 ? -17.594 -30.125 8.711 1 97.5 568 LEU B CA 1
ATOM 11943 C C . LEU B 1 568 ? -17.75 -30.625 10.141 1 97.5 568 LEU B C 1
ATOM 11945 O O . LEU B 1 568 ? -16.766 -31 10.781 1 97.5 568 LEU B O 1
ATOM 11949 N N . GLU B 1 569 ? -18.938 -30.781 10.68 1 96.25 569 GLU B N 1
ATOM 11950 C CA . GLU B 1 569 ? -19.156 -31.172 12.07 1 96.25 569 GLU B CA 1
ATOM 11951 C C . GLU B 1 569 ? -18.734 -32.625 12.312 1 96.25 569 GLU B C 1
ATOM 11953 O O . GLU B 1 569 ? -18.453 -33 13.445 1 96.25 569 GLU B O 1
ATOM 11958 N N . TYR B 1 570 ? -18.609 -33.406 11.273 1 97.38 570 TYR B N 1
ATOM 11959 C CA . TYR B 1 570 ? -18.266 -34.812 11.445 1 97.38 570 TYR B CA 1
ATOM 11960 C C . TYR B 1 570 ? -16.75 -35 11.578 1 97.38 570 TYR B C 1
ATOM 11962 O O . TYR B 1 570 ? -16.281 -36.094 11.875 1 97.38 570 TYR B O 1
ATOM 11970 N N . LEU B 1 571 ? -15.992 -33.969 11.445 1 97 571 LEU B N 1
ATOM 11971 C CA . LEU B 1 571 ? -14.555 -34 11.219 1 97 571 LEU B CA 1
ATOM 11972 C C . LEU B 1 571 ? -13.836 -34.719 12.359 1 97 571 LEU B C 1
ATOM 11974 O O . LEU B 1 571 ? -12.828 -35.406 12.133 1 97 571 LEU B O 1
ATOM 11978 N N . PRO B 1 572 ? -14.297 -34.656 13.602 1 95.44 572 PRO B N 1
ATOM 11979 C CA . PRO B 1 572 ? -13.609 -35.406 14.664 1 95.44 572 PRO B CA 1
ATOM 11980 C C . PRO B 1 572 ? -13.523 -36.906 14.383 1 95.44 572 PRO B C 1
ATOM 11982 O O . PRO B 1 572 ? -12.664 -37.594 14.945 1 95.44 572 PRO B O 1
ATOM 11985 N N . LYS B 1 573 ? -14.359 -37.344 13.398 1 95.88 573 LYS B N 1
ATOM 11986 C CA . LYS B 1 573 ? -14.375 -38.75 13.055 1 95.88 573 LYS B CA 1
ATOM 11987 C C . LYS B 1 573 ? -13.531 -39.031 11.812 1 95.88 573 LYS B C 1
ATOM 11989 O O . LYS B 1 573 ? -13.289 -40.188 11.461 1 95.88 573 LYS B O 1
ATOM 11994 N N . GLU B 1 574 ? -13.07 -38.031 11.117 1 95.94 574 GLU B N 1
ATOM 11995 C CA . GLU B 1 574 ? -12.359 -38.156 9.852 1 95.94 574 GLU B CA 1
ATOM 11996 C C . GLU B 1 574 ? -10.891 -38.531 10.086 1 95.94 574 GLU B C 1
ATOM 11998 O O . GLU B 1 574 ? -10.18 -37.812 10.812 1 95.94 574 GLU B O 1
ATOM 12003 N N . GLN B 1 575 ? -10.43 -39.562 9.367 1 90.38 575 GLN B N 1
ATOM 12004 C CA . GLN B 1 575 ? -9.062 -40 9.594 1 90.38 575 GLN B CA 1
ATOM 12005 C C . GLN B 1 575 ? -8.195 -39.75 8.367 1 90.38 575 GLN B C 1
ATOM 12007 O O . GLN B 1 575 ? -6.965 -39.812 8.445 1 90.38 575 GLN B O 1
ATOM 12012 N N . SER B 1 576 ? -8.852 -39.469 7.25 1 88.81 576 SER B N 1
ATOM 12013 C CA . SER B 1 576 ? -8.102 -39.312 6.012 1 88.81 576 SER B CA 1
ATOM 12014 C C . SER B 1 576 ? -7.367 -37.969 5.984 1 88.81 576 SER B C 1
ATOM 12016 O O . SER B 1 576 ? -7.992 -36.906 6.074 1 88.81 576 SER B O 1
ATOM 12018 N N . SER B 1 577 ? -6.031 -38.031 5.762 1 85.69 577 SER B N 1
ATOM 12019 C CA . SER B 1 577 ? -5.223 -36.812 5.656 1 85.69 577 SER B CA 1
ATOM 12020 C C . SER B 1 577 ? -5.594 -36 4.422 1 85.69 577 SER B C 1
ATOM 12022 O O . SER B 1 577 ? -5.539 -34.75 4.438 1 85.69 577 SER B O 1
ATOM 12024 N N . MET B 1 578 ? -5.914 -36.625 3.381 1 86.94 578 MET B N 1
ATOM 12025 C CA . MET B 1 578 ? -6.297 -35.938 2.146 1 86.94 578 MET B CA 1
ATOM 12026 C C . MET B 1 578 ? -7.547 -35.094 2.355 1 86.94 578 MET B C 1
ATOM 12028 O O . MET B 1 578 ? -7.641 -33.969 1.85 1 86.94 578 MET B O 1
ATOM 12032 N N . VAL B 1 579 ? -8.477 -35.656 3.082 1 93.06 579 VAL B N 1
ATOM 12033 C CA . VAL B 1 579 ? -9.719 -34.938 3.348 1 93.06 579 VAL B CA 1
ATOM 12034 C C . VAL B 1 579 ? -9.43 -33.719 4.23 1 93.06 579 VAL B C 1
ATOM 12036 O O . VAL B 1 579 ? -9.945 -32.656 3.98 1 93.06 579 VAL B O 1
ATOM 12039 N N . TRP B 1 580 ? -8.57 -33.906 5.211 1 93.19 580 TRP B N 1
ATOM 12040 C CA . TRP B 1 580 ? -8.203 -32.812 6.078 1 93.19 580 TRP B CA 1
ATOM 12041 C C . TRP B 1 580 ? -7.48 -31.719 5.289 1 93.19 580 TRP B C 1
ATOM 12043 O O . TRP B 1 580 ? -7.609 -30.531 5.594 1 93.19 580 TRP B O 1
ATOM 12053 N N . ASP B 1 581 ? -6.75 -32.094 4.305 1 91.5 581 ASP B N 1
ATOM 12054 C CA . ASP B 1 581 ? -6.035 -31.109 3.488 1 91.5 581 ASP B CA 1
ATOM 12055 C C . ASP B 1 581 ? -7.008 -30.172 2.773 1 91.5 581 ASP B C 1
ATOM 12057 O O . ASP B 1 581 ? -6.785 -28.953 2.715 1 91.5 581 ASP B O 1
ATOM 12061 N N . ILE B 1 582 ? -8.047 -30.75 2.182 1 94 582 ILE B N 1
ATOM 12062 C CA . ILE B 1 582 ? -9 -29.922 1.458 1 94 582 ILE B CA 1
ATOM 12063 C C . ILE B 1 582 ? -9.812 -29.078 2.447 1 94 582 ILE B C 1
ATOM 12065 O O . ILE B 1 582 ? -10.188 -27.953 2.148 1 94 582 ILE B O 1
ATOM 12069 N N . VAL B 1 583 ? -10.062 -29.641 3.65 1 96.19 583 VAL B N 1
ATOM 12070 C CA . VAL B 1 583 ? -10.734 -28.859 4.695 1 96.19 583 VAL B CA 1
ATOM 12071 C C . VAL B 1 583 ? -9.883 -27.656 5.059 1 96.19 583 VAL B C 1
ATOM 12073 O O . VAL B 1 583 ? -10.391 -26.516 5.094 1 96.19 583 VAL B O 1
ATOM 12076 N N . LYS B 1 584 ? -8.648 -27.875 5.277 1 94.69 584 LYS B N 1
ATOM 12077 C CA . LYS B 1 584 ? -7.73 -26.797 5.602 1 94.69 584 LYS B CA 1
ATOM 12078 C C . LYS B 1 584 ? -7.691 -25.75 4.488 1 94.69 584 LYS B C 1
ATOM 12080 O O . LYS B 1 584 ? -7.766 -24.547 4.75 1 94.69 584 LYS B O 1
ATOM 12085 N N . SER B 1 585 ? -7.555 -26.219 3.289 1 94.19 585 SER B N 1
ATOM 12086 C CA . SER B 1 585 ? -7.477 -25.328 2.145 1 94.19 585 SER B CA 1
ATOM 12087 C C . SER B 1 585 ? -8.711 -24.438 2.055 1 94.19 585 SER B C 1
ATOM 12089 O O . SER B 1 585 ? -8.602 -23.234 1.781 1 94.19 585 SER B O 1
ATOM 12091 N N . GLY B 1 586 ? -9.875 -25.047 2.244 1 95.69 586 GLY B N 1
ATOM 12092 C CA . GLY B 1 586 ? -11.109 -24.281 2.223 1 95.69 586 GLY B CA 1
ATOM 12093 C C . GLY B 1 586 ? -11.188 -23.266 3.336 1 95.69 586 GLY B C 1
ATOM 12094 O O . GLY B 1 586 ? -11.609 -22.125 3.109 1 95.69 586 GLY B O 1
ATOM 12095 N N . LEU B 1 587 ? -10.742 -23.672 4.508 1 96.44 587 LEU B N 1
ATOM 12096 C CA . LEU B 1 587 ? -10.781 -22.781 5.668 1 96.44 587 LEU B CA 1
ATOM 12097 C C . LEU B 1 587 ? -9.781 -21.641 5.512 1 96.44 587 LEU B C 1
ATOM 12099 O O . LEU B 1 587 ? -10.094 -20.484 5.812 1 96.44 587 LEU B O 1
ATOM 12103 N N . VAL B 1 588 ? -8.633 -21.969 5.035 1 94.25 588 VAL B N 1
ATOM 12104 C CA . VAL B 1 588 ? -7.594 -20.969 4.832 1 94.25 588 VAL B CA 1
ATOM 12105 C C . VAL B 1 588 ? -8.047 -19.953 3.787 1 94.25 588 VAL B C 1
ATOM 12107 O O . VAL B 1 588 ? -7.789 -18.75 3.924 1 94.25 588 VAL B O 1
ATOM 12110 N N . ALA B 1 589 ? -8.719 -20.406 2.771 1 93.75 589 ALA B N 1
ATOM 12111 C CA . ALA B 1 589 ? -9.219 -19.5 1.734 1 93.75 589 ALA B CA 1
ATOM 12112 C C . ALA B 1 589 ? -10.188 -18.484 2.316 1 93.75 589 ALA B C 1
ATOM 12114 O O . ALA B 1 589 ? -10.172 -17.312 1.927 1 93.75 589 ALA B O 1
ATOM 12115 N N . ILE B 1 590 ? -10.977 -18.906 3.209 1 95.38 590 ILE B N 1
ATOM 12116 C CA . ILE B 1 590 ? -11.93 -18 3.84 1 95.38 590 ILE B CA 1
ATOM 12117 C C . ILE B 1 590 ? -11.18 -16.906 4.602 1 95.38 590 ILE B C 1
ATOM 12119 O O . ILE B 1 590 ? -11.492 -15.719 4.461 1 95.38 590 ILE B O 1
ATOM 12123 N N . VAL B 1 591 ? -10.211 -17.297 5.367 1 93.38 591 VAL B N 1
ATOM 12124 C CA . VAL B 1 591 ? -9.43 -16.328 6.129 1 93.38 591 VAL B CA 1
ATOM 12125 C C . VAL B 1 591 ? -8.734 -15.359 5.176 1 93.38 591 VAL B C 1
ATOM 12127 O O . VAL B 1 591 ? -8.68 -14.156 5.434 1 93.38 591 VAL B O 1
ATOM 12130 N N . ASP B 1 592 ? -8.203 -15.883 4.129 1 91 592 ASP B N 1
ATOM 12131 C CA . ASP B 1 592 ? -7.492 -15.078 3.141 1 91 592 ASP B CA 1
ATOM 12132 C C . ASP B 1 592 ? -8.422 -14.039 2.51 1 91 592 ASP B C 1
ATOM 12134 O O . ASP B 1 592 ? -7.988 -12.93 2.184 1 91 592 ASP B O 1
ATOM 12138 N N . PHE B 1 593 ? -9.672 -14.398 2.336 1 92.75 593 PHE B N 1
ATOM 12139 C CA . PHE B 1 593 ? -10.633 -13.484 1.734 1 92.75 593 PHE B CA 1
ATOM 12140 C C . PHE B 1 593 ? -10.906 -12.305 2.656 1 92.75 593 PHE B C 1
ATOM 12142 O O . PHE B 1 593 ? -11.195 -11.195 2.188 1 92.75 593 PHE B O 1
ATOM 12149 N N . PHE B 1 594 ? -10.742 -12.508 3.922 1 90.88 594 PHE B N 1
ATOM 12150 C CA . PHE B 1 594 ? -10.93 -11.414 4.871 1 90.88 594 PHE B CA 1
ATOM 12151 C C . PHE B 1 594 ? -9.742 -10.461 4.844 1 90.88 594 PHE B C 1
ATOM 12153 O O . PHE B 1 594 ? -9.883 -9.281 5.164 1 90.88 594 PHE B O 1
ATOM 12160 N N . GLY B 1 595 ? -8.609 -11.039 4.461 1 82.69 595 GLY B N 1
ATOM 12161 C CA . GLY B 1 595 ? -7.426 -10.195 4.453 1 82.69 595 GLY B CA 1
ATOM 12162 C C . GLY B 1 595 ? -7.125 -9.578 5.805 1 82.69 595 GLY B C 1
ATOM 12163 O O . GLY B 1 595 ? -7.098 -10.273 6.82 1 82.69 595 GLY B O 1
ATOM 12164 N N . ASN B 1 596 ? -6.832 -8.266 5.801 1 79.88 596 ASN B N 1
ATOM 12165 C CA . ASN B 1 596 ? -6.508 -7.562 7.035 1 79.88 596 ASN B CA 1
ATOM 12166 C C . ASN B 1 596 ? -7.684 -6.73 7.539 1 79.88 596 ASN B C 1
ATOM 12168 O O . ASN B 1 596 ? -7.508 -5.816 8.344 1 79.88 596 ASN B O 1
ATOM 12172 N N . GLU B 1 597 ? -8.828 -7.047 7.102 1 87.69 597 GLU B N 1
ATOM 12173 C CA . GLU B 1 597 ? -10.023 -6.344 7.559 1 87.69 597 GLU B CA 1
ATOM 12174 C C . GLU B 1 597 ? -10.383 -6.734 8.992 1 87.69 597 GLU B C 1
ATOM 12176 O O . GLU B 1 597 ? -9.984 -7.801 9.469 1 87.69 597 GLU B O 1
ATOM 12181 N N . PRO B 1 598 ? -11.047 -5.906 9.742 1 86.38 598 PRO B N 1
ATOM 12182 C CA . PRO B 1 598 ? -11.312 -6.148 11.164 1 86.38 598 PRO B CA 1
ATOM 12183 C C . PRO B 1 598 ? -12.031 -7.477 11.406 1 86.38 598 PRO B C 1
ATOM 12185 O O . PRO B 1 598 ? -11.773 -8.141 12.414 1 86.38 598 PRO B O 1
ATOM 12188 N N . GLU B 1 599 ? -12.914 -7.887 10.492 1 90.62 599 GLU B N 1
ATOM 12189 C CA . GLU B 1 599 ? -13.688 -9.117 10.641 1 90.62 599 GLU B CA 1
ATOM 12190 C C . GLU B 1 599 ? -12.789 -10.344 10.57 1 90.62 599 GLU B C 1
ATOM 12192 O O . GLU B 1 599 ? -13.188 -11.438 10.977 1 90.62 599 GLU B O 1
ATOM 12197 N N . ALA B 1 600 ? -11.586 -10.172 10.117 1 89.75 600 ALA B N 1
ATOM 12198 C CA . ALA B 1 600 ? -10.648 -11.281 9.969 1 89.75 600 ALA B CA 1
ATOM 12199 C C . ALA B 1 600 ? -10.352 -11.93 11.312 1 89.75 600 ALA B C 1
ATOM 12201 O O . ALA B 1 600 ? -10.062 -13.133 11.383 1 89.75 600 ALA B O 1
ATOM 12202 N N . GLU B 1 601 ? -10.43 -11.141 12.352 1 87.81 601 GLU B N 1
ATOM 12203 C CA . GLU B 1 601 ? -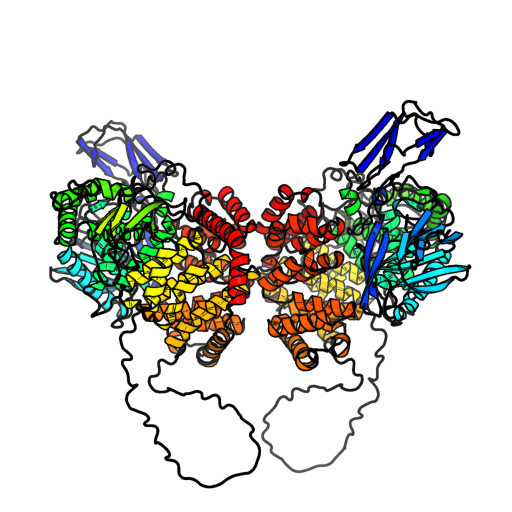10.156 -11.664 13.695 1 87.81 601 GLU B CA 1
ATOM 12204 C C . GLU B 1 601 ? -11.062 -12.836 14.031 1 87.81 601 GLU B C 1
ATOM 12206 O O . GLU B 1 601 ? -10.602 -13.875 14.5 1 87.81 601 GLU B O 1
ATOM 12211 N N . PHE B 1 602 ? -12.344 -12.688 13.719 1 92.19 602 PHE B N 1
ATOM 12212 C CA . PHE B 1 602 ? -13.32 -13.719 14.055 1 92.19 602 PHE B CA 1
ATOM 12213 C C . PHE B 1 602 ? -13.148 -14.938 13.156 1 92.19 602 PHE B C 1
ATOM 12215 O O . PHE B 1 602 ? -13.305 -16.078 13.609 1 92.19 602 PHE B O 1
ATOM 12222 N N . ALA B 1 603 ? -12.844 -14.727 11.914 1 94.62 603 ALA B N 1
ATOM 12223 C CA . ALA B 1 603 ? -12.594 -15.828 10.992 1 94.62 603 ALA B CA 1
ATOM 12224 C C . ALA B 1 603 ? -11.398 -16.656 11.438 1 94.62 603 ALA B C 1
ATOM 12226 O O . ALA B 1 603 ? -11.453 -17.891 11.445 1 94.62 603 ALA B O 1
ATOM 12227 N N . LYS B 1 604 ? -10.32 -15.969 11.805 1 92.44 604 LYS B N 1
ATOM 12228 C CA . LYS B 1 604 ? -9.102 -16.641 12.25 1 92.44 604 LYS B CA 1
ATOM 12229 C C . LYS B 1 604 ? -9.375 -17.5 13.484 1 92.44 604 LYS B C 1
ATOM 12231 O O . LYS B 1 604 ? -8.945 -18.656 13.555 1 92.44 604 LYS B O 1
ATOM 12236 N N . ARG B 1 605 ? -10.086 -17 14.422 1 91.88 605 ARG B N 1
ATOM 12237 C CA . ARG B 1 605 ? -10.383 -17.719 15.656 1 91.88 605 ARG B CA 1
ATOM 12238 C C . ARG B 1 605 ? -11.258 -18.938 15.383 1 91.88 605 ARG B C 1
ATOM 12240 O O . ARG B 1 605 ? -11.039 -20 15.953 1 91.88 605 ARG B O 1
ATOM 12247 N N . TYR B 1 606 ? -12.227 -18.734 14.555 1 94.88 606 TYR B N 1
ATOM 12248 C CA . TYR B 1 606 ? -13.125 -19.844 14.227 1 94.88 606 TYR B CA 1
ATOM 12249 C C . TYR B 1 606 ? -12.383 -20.953 13.5 1 94.88 606 TYR B C 1
ATOM 12251 O O . TYR B 1 606 ? -12.555 -22.141 13.812 1 94.88 606 TYR B O 1
ATOM 12259 N N . VAL B 1 607 ? -11.617 -20.609 12.516 1 95.31 607 VAL B N 1
ATOM 12260 C CA . VAL B 1 607 ? -10.859 -21.578 11.734 1 95.31 607 VAL B CA 1
ATOM 12261 C C . VAL B 1 607 ? -9.875 -22.312 12.641 1 95.31 607 VAL B C 1
ATOM 12263 O O . VAL B 1 607 ? -9.711 -23.531 12.531 1 95.31 607 VAL B O 1
ATOM 12266 N N . ASN B 1 608 ? -9.234 -21.594 13.547 1 93.94 608 ASN B N 1
ATOM 12267 C CA . ASN B 1 608 ? -8.312 -22.234 14.477 1 93.94 608 ASN B CA 1
ATOM 12268 C C . ASN B 1 608 ? -9.023 -23.234 15.383 1 93.94 608 ASN B C 1
ATOM 12270 O O . ASN B 1 608 ? -8.445 -24.234 15.781 1 93.94 608 ASN B O 1
ATOM 12274 N N . LYS B 1 609 ? -10.258 -22.922 15.711 1 94.25 609 LYS B N 1
ATOM 12275 C CA . LYS B 1 609 ? -11.055 -23.859 16.484 1 94.25 609 LYS B CA 1
ATOM 12276 C C . LYS B 1 609 ? -11.203 -25.203 15.766 1 94.25 609 LYS B C 1
ATOM 12278 O O . LYS B 1 609 ? -11.078 -26.266 16.375 1 94.25 609 LYS B O 1
ATOM 12283 N N . ILE B 1 610 ? -11.422 -25.172 14.484 1 95.19 610 ILE B N 1
ATOM 12284 C CA . ILE B 1 610 ? -11.555 -26.375 13.68 1 95.19 610 ILE B CA 1
ATOM 12285 C C . ILE B 1 610 ? -10.195 -27.047 13.516 1 95.19 610 ILE B C 1
ATOM 12287 O O . ILE B 1 610 ? -10.062 -28.266 13.672 1 95.19 610 ILE B O 1
ATOM 12291 N N . MET B 1 611 ? -9.195 -26.25 13.227 1 93.19 611 MET B N 1
ATOM 12292 C CA . MET B 1 611 ? -7.848 -26.781 13.023 1 93.19 611 MET B CA 1
ATOM 12293 C C . MET B 1 611 ? -7.336 -27.453 14.297 1 93.19 611 MET B C 1
ATOM 12295 O O . MET B 1 611 ? -6.59 -28.422 14.219 1 93.19 611 MET B O 1
ATOM 12299 N N . LYS B 1 612 ? -7.711 -26.969 15.43 1 91.75 612 LYS B N 1
ATOM 12300 C CA . LYS B 1 612 ? -7.297 -27.531 16.703 1 91.75 612 LYS B CA 1
ATOM 12301 C C . LYS B 1 612 ? -7.75 -28.984 16.844 1 91.75 612 LYS B C 1
ATOM 12303 O O . LYS B 1 612 ? -7.066 -29.812 17.469 1 91.75 612 LYS B O 1
ATOM 12308 N N . ILE B 1 613 ? -8.906 -29.328 16.219 1 93.56 613 ILE B N 1
ATOM 12309 C CA . ILE B 1 613 ? -9.391 -30.703 16.25 1 93.56 613 ILE B CA 1
ATOM 12310 C C . ILE B 1 613 ? -8.336 -31.641 15.664 1 93.56 613 ILE B C 1
ATOM 12312 O O . ILE B 1 613 ? -7.988 -32.656 16.266 1 93.56 613 ILE B O 1
ATOM 12316 N N . TRP B 1 614 ? -7.844 -31.219 14.508 1 92.12 614 TRP B N 1
ATOM 12317 C CA . TRP B 1 614 ? -6.828 -32.031 13.844 1 92.12 614 TRP B CA 1
ATOM 12318 C C . TRP B 1 614 ? -5.543 -32.062 14.664 1 92.12 614 TRP B C 1
ATOM 12320 O O . TRP B 1 614 ? -4.906 -33.125 14.773 1 92.12 614 TRP B O 1
ATOM 12330 N N . ILE B 1 615 ? -5.133 -30.969 15.195 1 88.69 615 ILE B N 1
ATOM 12331 C CA . ILE B 1 615 ? -3.91 -30.859 15.984 1 88.69 615 ILE B CA 1
ATOM 12332 C C . ILE B 1 615 ? -4.008 -31.781 17.203 1 88.69 615 ILE B C 1
ATOM 12334 O O . ILE B 1 615 ? -3.051 -32.469 17.531 1 88.69 615 ILE B O 1
ATOM 12338 N N . ASP B 1 616 ? -5.133 -31.781 17.844 1 87.44 616 ASP B N 1
ATOM 12339 C CA . ASP B 1 616 ? -5.344 -32.625 19.031 1 87.44 616 ASP B CA 1
ATOM 12340 C C . ASP B 1 616 ? -5.344 -34.094 18.656 1 87.44 616 ASP B C 1
ATOM 12342 O O . ASP B 1 616 ? -4.832 -34.938 19.406 1 87.44 616 ASP B O 1
ATOM 12346 N N . MET B 1 617 ? -5.859 -34.344 17.484 1 87.25 617 MET B N 1
ATOM 12347 C CA . MET B 1 617 ? -5.961 -35.719 17.016 1 87.25 617 MET B CA 1
ATOM 12348 C C . MET B 1 617 ? -4.586 -36.281 16.656 1 87.25 617 MET B C 1
ATOM 12350 O O . MET B 1 617 ? -4.301 -37.438 16.891 1 87.25 617 MET B O 1
ATOM 12354 N N . THR B 1 618 ? -3.658 -35.438 16.125 1 85.25 618 THR B N 1
ATOM 12355 C CA . THR B 1 618 ? -2.424 -35.938 15.531 1 85.25 618 THR B CA 1
ATOM 12356 C C . THR B 1 618 ? -1.22 -35.594 16.406 1 85.25 618 THR B C 1
ATOM 12358 O O . THR B 1 618 ? -0.137 -36.156 16.234 1 85.25 618 THR B O 1
ATOM 12361 N N . ASN B 1 619 ? -1.299 -34.656 17.312 1 80 619 ASN B N 1
ATOM 12362 C CA . ASN B 1 619 ? -0.235 -34.188 18.188 1 80 619 ASN B CA 1
ATOM 12363 C C . ASN B 1 619 ? 1.065 -33.969 17.422 1 80 619 ASN B C 1
ATOM 12365 O O . ASN B 1 619 ? 2.08 -34.594 17.719 1 80 619 ASN B O 1
ATOM 12369 N N . PRO B 1 620 ? 0.995 -33.062 16.516 1 78.88 620 PRO B N 1
ATOM 12370 C CA . PRO B 1 620 ? 2.141 -32.844 15.617 1 78.88 620 PRO B CA 1
ATOM 12371 C C . PRO B 1 620 ? 3.33 -32.219 16.312 1 78.88 620 PRO B C 1
ATOM 12373 O O . PRO B 1 620 ? 4.398 -32.062 15.719 1 78.88 620 PRO B O 1
ATOM 12376 N N . TRP B 1 621 ? 3.336 -31.828 17.578 1 75.12 621 TRP B N 1
ATOM 12377 C CA . TRP B 1 621 ? 4.355 -31.078 18.297 1 75.12 621 TRP B CA 1
ATOM 12378 C C . TRP B 1 621 ? 5.461 -31.984 18.812 1 75.12 621 TRP B C 1
ATOM 12380 O O . TRP B 1 621 ? 6.477 -31.516 19.328 1 75.12 621 TRP B O 1
ATOM 12390 N N . LEU B 1 622 ? 5.324 -33.312 18.734 1 59.03 622 LEU B N 1
ATOM 12391 C CA . LEU B 1 622 ? 6.348 -34.219 19.219 1 59.03 622 LEU B CA 1
ATOM 12392 C C . LEU B 1 622 ? 7.652 -34.031 18.453 1 59.03 622 LEU B C 1
ATOM 12394 O O . LEU B 1 622 ? 7.699 -34.25 17.234 1 59.03 622 LEU B O 1
ATOM 12398 N N . HIS B 1 623 ? 8.625 -33.25 18.891 1 54.72 623 HIS B N 1
ATOM 12399 C CA . HIS B 1 623 ? 9.766 -32.688 18.188 1 54.72 623 HIS B CA 1
ATOM 12400 C C . HIS B 1 623 ? 10.977 -33.594 18.266 1 54.72 623 HIS B C 1
ATOM 12402 O O . HIS B 1 623 ? 11.977 -33.375 17.578 1 54.72 623 HIS B O 1
ATOM 12408 N N . SER B 1 624 ? 11.242 -34.438 19.328 1 47.97 624 SER B N 1
ATOM 12409 C CA . SER B 1 624 ? 12.547 -35.094 19.359 1 47.97 624 SER B CA 1
ATOM 12410 C C . SER B 1 624 ? 12.555 -36.375 18.5 1 47.97 624 SER B C 1
ATOM 12412 O O . SER B 1 624 ? 11.625 -37.156 18.562 1 47.97 624 SER B O 1
ATOM 12414 N N . ASP B 1 625 ? 13.203 -36.406 17.5 1 41.56 625 ASP B N 1
ATOM 12415 C CA . ASP B 1 625 ? 13.516 -37.625 16.797 1 41.56 625 ASP B CA 1
ATOM 12416 C C . ASP B 1 625 ? 14.164 -38.656 17.734 1 41.56 625 ASP B C 1
ATOM 12418 O O . ASP B 1 625 ? 14.617 -39.719 17.312 1 41.56 625 ASP B O 1
ATOM 12422 N N . ASP B 1 626 ? 14.672 -38.281 19.047 1 36.66 626 ASP B N 1
ATOM 12423 C CA . ASP B 1 626 ? 15.344 -39.281 19.859 1 36.66 626 ASP B CA 1
ATOM 12424 C C . ASP B 1 626 ? 14.344 -40.344 20.359 1 36.66 626 ASP B C 1
ATOM 12426 O O . ASP B 1 626 ? 13.352 -40 21 1 36.66 626 ASP B O 1
ATOM 12430 N N . PRO B 1 627 ? 14.297 -41.562 19.922 1 34.62 627 PRO B N 1
ATOM 12431 C CA . PRO B 1 627 ? 13.461 -42.656 20.469 1 34.62 627 PRO B CA 1
ATOM 12432 C C . PRO B 1 627 ? 13.312 -42.562 21.984 1 34.62 627 PRO B C 1
ATOM 12434 O O . PRO B 1 627 ? 12.32 -43.062 22.547 1 34.62 627 PRO B O 1
ATOM 12437 N N . GLU B 1 628 ? 14.234 -42.188 22.953 1 31.3 628 GLU B N 1
ATOM 12438 C CA . GLU B 1 628 ? 14.281 -42.375 24.406 1 31.3 628 GLU B CA 1
ATOM 12439 C C . GLU B 1 628 ? 13.516 -41.25 25.125 1 31.3 628 GLU B C 1
ATOM 12441 O O . GLU B 1 628 ? 13.086 -41.438 26.266 1 31.3 628 GLU B O 1
ATOM 12446 N N . GLU B 1 629 ? 13.555 -39.969 24.922 1 31.67 629 GLU B N 1
ATOM 12447 C CA . GLU B 1 629 ? 13.102 -39 25.906 1 31.67 629 GLU B CA 1
ATOM 12448 C C . GLU B 1 629 ? 11.625 -38.688 25.719 1 31.67 629 GLU B C 1
ATOM 12450 O O . GLU B 1 629 ? 11.273 -37.812 24.938 1 31.67 629 GLU B O 1
ATOM 12455 N N . GLY B 1 630 ? 10.609 -39.562 25.828 1 27.95 630 GLY B N 1
ATOM 12456 C CA . GLY B 1 630 ? 9.219 -39.312 26.156 1 27.95 630 GLY B CA 1
ATOM 12457 C C . GLY B 1 630 ? 9.062 -38.438 27.406 1 27.95 630 GLY B C 1
ATOM 12458 O O . GLY B 1 630 ? 8.727 -38.969 28.469 1 27.95 630 GLY B O 1
ATOM 12459 N N . VAL B 1 631 ? 9.805 -37.406 27.891 1 26.75 631 VAL B N 1
ATOM 12460 C CA . VAL B 1 631 ? 9.438 -36.719 29.109 1 26.75 631 VAL B CA 1
ATOM 12461 C C . VAL B 1 631 ? 8.047 -36.094 28.969 1 26.75 631 VAL B C 1
ATOM 12463 O O . VAL B 1 631 ? 7.789 -35.344 28.031 1 26.75 631 VAL B O 1
ATOM 12466 N N . SER B 1 632 ? 6.945 -36.594 29.688 1 25.38 632 SER B N 1
ATOM 12467 C CA . SER B 1 632 ? 5.652 -36.062 30.125 1 25.38 632 SER B CA 1
ATOM 12468 C C . SER B 1 632 ? 5.801 -34.719 30.797 1 25.38 632 SER B C 1
ATOM 12470 O O . SER B 1 632 ? 6.504 -34.594 31.812 1 25.38 632 SER B O 1
ATOM 12472 N N . SER B 1 633 ? 6.098 -33.625 30.375 1 25.73 633 SER B N 1
ATOM 12473 C CA . SER B 1 633 ? 5.898 -32.406 31.156 1 25.73 633 SER B CA 1
ATOM 12474 C C . SER B 1 633 ? 4.496 -32.375 31.75 1 25.73 633 SER B C 1
ATOM 12476 O O . SER B 1 633 ? 3.516 -32.188 31.016 1 25.73 633 SER B O 1
ATOM 12478 N N . THR B 1 634 ? 4.133 -33.188 32.875 1 24.12 634 THR B N 1
ATOM 12479 C CA . THR B 1 634 ? 3.08 -32.969 33.875 1 24.12 634 THR B CA 1
ATOM 12480 C C . THR B 1 634 ? 3.143 -31.562 34.469 1 24.12 634 THR B C 1
ATOM 12482 O O . THR B 1 634 ? 4.125 -31.203 35.094 1 24.12 634 THR B O 1
ATOM 12485 N N . THR B 1 635 ? 2.746 -30.578 33.906 1 24.19 635 THR B N 1
ATOM 12486 C CA . THR B 1 635 ? 2.355 -29.406 34.688 1 24.19 635 THR B CA 1
ATOM 12487 C C . THR B 1 635 ? 1.463 -29.797 35.844 1 24.19 635 THR B C 1
ATOM 12489 O O . THR B 1 635 ? 0.361 -30.312 35.656 1 24.19 635 THR B O 1
ATOM 12492 N N . GLU B 1 636 ? 1.945 -30.234 37.125 1 22.59 636 GLU B N 1
ATOM 12493 C CA . GLU B 1 636 ? 1.38 -30.281 38.469 1 22.59 636 GLU B CA 1
ATOM 12494 C C . GLU B 1 636 ? 0.574 -29.031 38.781 1 22.59 636 GLU B C 1
ATOM 12496 O O . GLU B 1 636 ? 1.059 -27.906 38.594 1 22.59 636 GLU B O 1
ATOM 12501 N N . GLU B 1 637 ? -0.752 -29.156 38.781 1 22.72 637 GLU B N 1
ATOM 12502 C CA . GLU B 1 637 ? -1.648 -28.328 39.594 1 22.72 637 GLU B CA 1
ATOM 12503 C C . GLU B 1 637 ? -1.206 -28.297 41.062 1 22.72 637 GLU B C 1
ATOM 12505 O O . GLU B 1 637 ? -1.085 -29.344 41.688 1 22.72 637 GLU B O 1
ATOM 12510 N N . ILE B 1 638 ? -0.377 -27.438 41.531 1 22.28 638 ILE B N 1
ATOM 12511 C CA . ILE B 1 638 ? -0.04 -27.156 42.906 1 22.28 638 ILE B CA 1
ATOM 12512 C C . ILE B 1 638 ? -1.317 -26.922 43.719 1 22.28 638 ILE B C 1
ATOM 12514 O O . ILE B 1 638 ? -1.963 -25.875 43.562 1 22.28 638 ILE B O 1
ATOM 12518 N N . SER B 1 639 ? -2.332 -27.922 43.906 1 20.2 639 SER B N 1
ATOM 12519 C CA . SER B 1 639 ? -3.312 -27.844 45 1 20.2 639 SER B CA 1
ATOM 12520 C C . SER B 1 639 ? -2.637 -27.859 46.375 1 20.2 639 SER B C 1
ATOM 12522 O O . SER B 1 639 ? -1.772 -28.703 46.625 1 20.2 639 SER B O 1
ATOM 12524 N N . THR B 1 640 ? -2.516 -26.766 47.031 1 20.7 640 THR B N 1
ATOM 12525 C CA . THR B 1 640 ? -2.162 -26.531 48.438 1 20.7 640 THR B CA 1
ATOM 12526 C C . THR B 1 640 ? -3.098 -27.297 49.344 1 20.7 640 THR B C 1
ATOM 12528 O O . THR B 1 640 ? -4.09 -26.75 49.844 1 20.7 640 THR B O 1
ATOM 12531 N N . THR B 1 641 ? -3.537 -28.594 49.219 1 19.53 641 THR B N 1
ATOM 12532 C CA . THR B 1 641 ? -4.141 -29.281 50.375 1 19.53 641 THR B CA 1
ATOM 12533 C C . THR B 1 641 ? -3.188 -29.312 51.562 1 19.53 641 THR B C 1
ATOM 12535 O O . THR B 1 641 ? -1.971 -29.391 51.375 1 19.53 641 THR B O 1
ATOM 12538 N N . SER B 1 642 ? -3.715 -28.75 52.75 1 19.88 642 SER B N 1
ATOM 12539 C CA . SER B 1 642 ? -3.648 -28.984 54.188 1 19.88 642 SER B CA 1
ATOM 12540 C C . SER B 1 642 ? -3.561 -30.469 54.5 1 19.88 642 SER B C 1
ATOM 12542 O O . SER B 1 642 ? -4.406 -31.266 54.062 1 19.88 642 SER B O 1
ATOM 12544 N N . GLU B 1 643 ? -2.396 -30.969 55 1 19.48 643 GLU B N 1
ATOM 12545 C CA . GLU B 1 643 ? -1.781 -32.25 55.344 1 19.48 643 GLU B CA 1
ATOM 12546 C C . GLU B 1 643 ? -2.492 -32.875 56.562 1 19.48 643 GLU B C 1
ATOM 12548 O O . GLU B 1 643 ? -2.176 -32.562 57.688 1 19.48 643 GLU B O 1
ATOM 12553 N N . GLU B 1 644 ? -3.842 -32.969 56.844 1 19.78 644 GLU B N 1
ATOM 12554 C CA . GLU B 1 644 ? -3.969 -33.938 57.938 1 19.78 644 GLU B CA 1
ATOM 12555 C C . GLU B 1 644 ? -3.408 -35.312 57.531 1 19.78 644 GLU B C 1
ATOM 12557 O O . GLU B 1 644 ? -3.875 -35.906 56.562 1 19.78 644 GLU B O 1
ATOM 12562 N N . VAL B 1 645 ? -2.141 -35.562 57.906 1 20.41 645 VAL B N 1
ATOM 12563 C CA . VAL B 1 645 ? -1.205 -36.688 57.75 1 20.41 645 VAL B CA 1
ATOM 12564 C C . VAL B 1 645 ? -1.703 -37.906 58.5 1 20.41 645 VAL B C 1
ATOM 12566 O O . VAL B 1 645 ? -1.39 -38.062 59.688 1 20.41 645 VAL B O 1
ATOM 12569 N N . SER B 1 646 ? -2.965 -38.125 58.656 1 17.45 646 SER B N 1
ATOM 12570 C CA . SER B 1 646 ? -3.24 -39.312 59.438 1 17.45 646 SER B CA 1
ATOM 12571 C C . SER B 1 646 ? -2.465 -40.5 58.906 1 17.45 646 SER B C 1
ATOM 12573 O O . SER B 1 646 ? -1.993 -40.5 57.781 1 17.45 646 SER B O 1
ATOM 12575 N N . SER B 1 647 ? -2.65 -41.719 59.625 1 18.2 647 SER B N 1
ATOM 12576 C CA . SER B 1 647 ? -2.111 -42.969 60.125 1 18.2 647 SER B CA 1
ATOM 12577 C C . SER B 1 647 ? -1.849 -43.938 58.969 1 18.2 647 SER B C 1
ATOM 12579 O O . SER B 1 647 ? -0.753 -44.5 58.875 1 18.2 647 SER B O 1
ATOM 12581 N N . THR B 1 648 ? -2.908 -44.75 58.719 1 17.06 648 THR B N 1
ATOM 12582 C CA . THR B 1 648 ? -2.877 -46.219 58.75 1 17.06 648 THR B CA 1
ATOM 12583 C C . THR B 1 648 ? -2.156 -46.781 57.531 1 17.06 648 THR B C 1
ATOM 12585 O O . THR B 1 648 ? -1.248 -47.594 57.656 1 17.06 648 THR B O 1
ATOM 12588 N N . THR B 1 649 ? -2.957 -47.375 56.75 1 17.56 649 THR B N 1
ATOM 12589 C CA . THR B 1 649 ? -3.066 -48.781 56.375 1 17.56 649 THR B CA 1
ATOM 12590 C C . THR B 1 649 ? -2.111 -49.125 55.219 1 17.56 649 THR B C 1
ATOM 12592 O O . THR B 1 649 ? -1.642 -48.219 54.531 1 17.56 649 THR B O 1
ATOM 12595 N N . SER B 1 650 ? -2.41 -50.219 54.531 1 17.81 650 SER B N 1
ATOM 12596 C CA . SER B 1 650 ? -1.811 -51.438 54 1 17.81 650 SER B CA 1
ATOM 12597 C C . SER B 1 650 ? -1.071 -51.156 52.688 1 17.81 650 SER B C 1
ATOM 12599 O O . SER B 1 650 ? 0.098 -51.531 52.531 1 17.81 650 SER B O 1
ATOM 12601 N N . GLU B 1 651 ? -1.774 -51.469 51.656 1 17.12 651 GLU B N 1
ATOM 12602 C CA . GLU B 1 651 ? -1.656 -52.531 50.656 1 17.12 651 GLU B CA 1
ATOM 12603 C C . GLU B 1 651 ? -0.728 -52.125 49.531 1 17.12 651 GLU B C 1
ATOM 12605 O O . GLU B 1 651 ? -0.368 -50.969 49.406 1 17.12 651 GLU B O 1
ATOM 12610 N N . SER B 1 652 ? -1.158 -52.469 48.344 1 17.45 652 SER B N 1
ATOM 12611 C CA . SER B 1 652 ? -0.646 -53.125 47.156 1 17.45 652 SER B CA 1
ATOM 12612 C C . SER B 1 652 ? 0.125 -52.188 46.25 1 17.45 652 SER B C 1
ATOM 12614 O O . SER B 1 652 ? -0.311 -51.062 46.031 1 17.45 652 SER B O 1
ATOM 12616 N N . ARG B 1 653 ? 1.346 -52.156 46.344 1 18.91 653 ARG B N 1
ATOM 12617 C CA . ARG B 1 653 ? 2.529 -51.812 45.562 1 18.91 653 ARG B CA 1
ATOM 12618 C C . ARG B 1 653 ? 2.236 -51.844 44.062 1 18.91 653 ARG B C 1
ATOM 12620 O O . ARG B 1 653 ? 2.539 -52.844 43.375 1 18.91 653 ARG B O 1
ATOM 12627 N N . THR B 1 654 ? 0.989 -51.594 43.656 1 17 654 THR B N 1
ATOM 12628 C CA . THR B 1 654 ? 0.761 -51.875 42.25 1 17 654 THR B CA 1
ATOM 12629 C C . THR B 1 654 ? 1.812 -51.219 41.375 1 17 654 THR B C 1
ATOM 12631 O O . THR B 1 654 ? 1.98 -50 41.438 1 17 654 THR B O 1
ATOM 12634 N N . ARG B 1 655 ? 2.973 -51.781 41.188 1 20.84 655 ARG B N 1
ATOM 12635 C CA . ARG B 1 655 ? 4.023 -51.719 40.188 1 20.84 655 ARG B CA 1
ATOM 12636 C C . ARG B 1 655 ? 3.467 -51.25 38.844 1 20.84 655 ARG B C 1
ATOM 12638 O O . ARG B 1 655 ? 2.779 -52 38.156 1 20.84 655 ARG B O 1
ATOM 12645 N N . ARG B 1 656 ? 3.023 -50.25 38.781 1 20.7 656 ARG B N 1
ATOM 12646 C CA . ARG B 1 656 ? 2.268 -49.875 37.594 1 20.7 656 ARG B CA 1
ATOM 12647 C C . ARG B 1 656 ? 3.07 -50.125 36.344 1 20.7 656 ARG B C 1
ATOM 12649 O O . ARG B 1 656 ? 4.191 -49.656 36.188 1 20.7 656 ARG B O 1
ATOM 12656 N N . LYS B 1 657 ? 2.943 -51.312 35.812 1 19.86 657 LYS B N 1
ATOM 12657 C CA . LYS B 1 657 ? 3.414 -51.938 34.562 1 19.86 657 LYS B CA 1
ATOM 12658 C C . LYS B 1 657 ? 3.557 -50.875 33.469 1 19.86 657 LYS B C 1
ATOM 12660 O O . LYS B 1 657 ? 2.578 -50.219 33.094 1 19.86 657 LYS B O 1
ATOM 12665 N N . TYR B 1 658 ? 4.637 -50.25 33.594 1 22.16 658 TYR B N 1
ATOM 12666 C CA . TYR B 1 658 ? 5.234 -49.594 32.438 1 22.16 658 TYR B CA 1
ATOM 12667 C C . TYR B 1 658 ? 4.992 -50.375 31.156 1 22.16 658 TYR B C 1
ATOM 12669 O O . TYR B 1 658 ? 5.625 -51.406 30.922 1 22.16 658 TYR B O 1
ATOM 12677 N N . SER B 1 659 ? 3.826 -50.812 30.938 1 21.44 659 SER B N 1
ATOM 12678 C CA . SER B 1 659 ? 3.539 -51.781 29.891 1 21.44 659 SER B CA 1
ATOM 12679 C C . SER B 1 659 ? 4.32 -51.469 28.625 1 21.44 659 SER B C 1
ATOM 12681 O O . SER B 1 659 ? 4.648 -50.312 28.359 1 21.44 659 SER B O 1
ATOM 12683 N N . LYS B 1 660 ? 5.074 -52.469 27.969 1 24.66 660 LYS B N 1
ATOM 12684 C CA . LYS B 1 660 ? 5.781 -52.75 26.719 1 24.66 660 LYS B CA 1
ATOM 12685 C C . LYS B 1 660 ? 5.121 -52.031 25.531 1 24.66 660 LYS B C 1
ATOM 12687 O O . LYS B 1 660 ? 5.551 -52.188 24.391 1 24.66 660 LYS B O 1
ATOM 12692 N N . ARG B 1 661 ? 3.949 -51.844 25.578 1 23 661 ARG B N 1
ATOM 12693 C CA . ARG B 1 661 ? 3.166 -51.719 24.359 1 23 661 ARG B CA 1
ATOM 12694 C C . ARG B 1 661 ? 3.629 -50.5 23.547 1 23 661 ARG B C 1
ATOM 12696 O O . ARG B 1 661 ? 3.678 -50.562 22.312 1 23 661 ARG B O 1
ATOM 12703 N N . SER B 1 662 ? 3.486 -49.375 24.078 1 22.97 662 SER B N 1
ATOM 12704 C CA . SER B 1 662 ? 3.277 -48.594 22.859 1 22.97 662 SER B CA 1
ATOM 12705 C C . SER B 1 662 ? 4.586 -48.406 22.094 1 22.97 662 SER B C 1
ATOM 12707 O O . SER B 1 662 ? 5.297 -47.438 22.328 1 22.97 662 SER B O 1
ATOM 12709 N N . GLN B 1 663 ? 5.629 -49.094 22.109 1 25.22 663 GLN B N 1
ATOM 12710 C CA . GLN B 1 663 ? 6.742 -49.344 21.188 1 25.22 663 GLN B CA 1
ATOM 12711 C C . GLN B 1 663 ? 6.301 -49.188 19.734 1 25.22 663 GLN B C 1
ATOM 12713 O O . GLN B 1 663 ? 6.625 -50.031 18.891 1 25.22 663 GLN B O 1
ATOM 12718 N N . GLY B 1 664 ? 5.184 -48.781 19.562 1 26.58 664 GLY B N 1
ATOM 12719 C CA . GLY B 1 664 ? 4.469 -48.875 18.297 1 26.58 664 GLY B CA 1
ATOM 12720 C C . GLY B 1 664 ? 5.293 -48.406 17.109 1 26.58 664 GLY B C 1
ATOM 12721 O O . GLY B 1 664 ? 6.336 -47.781 17.281 1 26.58 664 GLY B O 1
ATOM 12722 N N . ASN B 1 665 ? 4.824 -48.875 15.898 1 26.3 665 ASN B N 1
ATOM 12723 C CA . ASN B 1 665 ? 5.242 -48.656 14.516 1 26.3 665 ASN B CA 1
ATOM 12724 C C . ASN B 1 665 ? 5.598 -47.219 14.266 1 26.3 665 ASN B C 1
ATOM 12726 O O . ASN B 1 665 ? 4.715 -46.344 14.227 1 26.3 665 ASN B O 1
ATOM 12730 N N . ILE B 1 666 ? 6.391 -46.625 14.852 1 34.56 666 ILE B N 1
ATOM 12731 C CA . ILE B 1 666 ? 7.09 -45.531 14.156 1 34.56 666 ILE B CA 1
ATOM 12732 C C . ILE B 1 666 ? 6.965 -45.75 12.648 1 34.56 666 ILE B C 1
ATOM 12734 O O . ILE B 1 666 ? 7.945 -46.062 11.977 1 34.56 666 ILE B O 1
ATOM 12738 N N . ASN B 1 667 ? 6.207 -46.594 12.156 1 35.53 667 ASN B N 1
ATOM 12739 C CA . ASN B 1 667 ? 5.754 -46.969 10.812 1 35.53 667 ASN B CA 1
ATOM 12740 C C . ASN B 1 667 ? 5.645 -45.75 9.906 1 35.53 667 ASN B C 1
ATOM 12742 O O . ASN B 1 667 ? 5.688 -44.594 10.375 1 35.53 667 ASN B O 1
ATOM 12746 N N . SER B 1 668 ? 4.922 -45.938 8.609 1 39.28 668 SER B N 1
ATOM 12747 C CA . SER B 1 668 ? 4.699 -45.438 7.25 1 39.28 668 SER B CA 1
ATOM 12748 C C . SER B 1 668 ? 4.066 -44.062 7.25 1 39.28 668 SER B C 1
ATOM 12750 O O . SER B 1 668 ? 2.873 -43.906 6.98 1 39.28 668 SER B O 1
ATOM 12752 N N . GLU B 1 669 ? 4.316 -43.375 8.227 1 49.22 669 GLU B N 1
ATOM 12753 C CA . GLU B 1 669 ? 3.715 -42.062 7.953 1 49.22 669 GLU B CA 1
ATOM 12754 C C . GLU B 1 669 ? 4.125 -41.531 6.574 1 49.22 669 GLU B C 1
ATOM 12756 O O . GLU B 1 669 ? 5.312 -41.469 6.258 1 49.22 669 GLU B O 1
ATOM 12761 N N . SER B 1 670 ? 3.125 -41.469 5.738 1 60.22 670 SER B N 1
ATOM 12762 C CA . SER B 1 670 ? 3.307 -41.062 4.355 1 60.22 670 SER B CA 1
ATOM 12763 C C . SER B 1 670 ? 3.891 -39.656 4.281 1 60.22 670 SER B C 1
ATOM 12765 O O . SER B 1 670 ? 3.801 -38.875 5.242 1 60.22 670 SER B O 1
ATOM 12767 N N . SER B 1 671 ? 4.898 -39.438 3.494 1 64.44 671 SER B N 1
ATOM 12768 C CA . SER B 1 671 ? 5.445 -38.125 3.178 1 64.44 671 SER B CA 1
ATOM 12769 C C . SER B 1 671 ? 4.355 -37.031 3.158 1 64.44 671 SER B C 1
ATOM 12771 O O . SER B 1 671 ? 4.574 -35.906 3.598 1 64.44 671 SER B O 1
ATOM 12773 N N . PHE B 1 672 ? 3.145 -37.531 2.889 1 68.94 672 PHE B N 1
ATOM 12774 C CA . PHE B 1 672 ? 2.045 -36.562 2.812 1 68.94 672 PHE B CA 1
ATOM 12775 C C . PHE B 1 672 ? 1.574 -36.156 4.207 1 68.94 672 PHE B C 1
ATOM 12777 O O . PHE B 1 672 ? 1.23 -35 4.441 1 68.94 672 PHE B O 1
ATOM 12784 N N . ASP B 1 673 ? 1.67 -37.094 5.109 1 72.44 673 ASP B N 1
ATOM 12785 C CA . ASP B 1 673 ? 1.246 -36.781 6.477 1 72.44 673 ASP B CA 1
ATOM 12786 C C . ASP B 1 673 ? 2.18 -35.781 7.133 1 72.44 673 ASP B C 1
ATOM 12788 O O . ASP B 1 673 ? 1.727 -34.875 7.852 1 72.44 673 ASP B O 1
ATOM 12792 N N . ASN B 1 674 ? 3.424 -35.969 6.797 1 72.44 674 ASN B N 1
ATOM 12793 C CA . ASN B 1 674 ? 4.387 -35 7.352 1 72.44 674 ASN B CA 1
ATOM 12794 C C . ASN B 1 674 ? 4.211 -33.625 6.754 1 72.44 674 ASN B C 1
ATOM 12796 O O . ASN B 1 674 ? 4.34 -32.625 7.457 1 72.44 674 ASN B O 1
ATOM 12800 N N . PHE B 1 675 ? 3.979 -33.625 5.441 1 75.38 675 PHE B N 1
ATOM 12801 C CA . PHE B 1 675 ? 3.701 -32.344 4.793 1 75.38 675 PHE B CA 1
ATOM 12802 C C . PHE B 1 675 ? 2.479 -31.688 5.41 1 75.38 675 PHE B C 1
ATOM 12804 O O . PHE B 1 675 ? 2.494 -30.484 5.695 1 75.38 675 PHE B O 1
ATOM 12811 N N . LEU B 1 676 ? 1.476 -32.469 5.641 1 81.56 676 LEU B N 1
ATOM 12812 C CA . LEU B 1 676 ? 0.228 -31.922 6.172 1 81.56 676 LEU B CA 1
ATOM 12813 C C . LEU B 1 676 ? 0.425 -31.391 7.59 1 81.56 676 LEU B C 1
ATOM 12815 O O . LEU B 1 676 ? -0.153 -30.375 7.961 1 81.56 676 LEU B O 1
ATOM 12819 N N . LYS B 1 677 ? 1.235 -32.125 8.344 1 84.06 677 LYS B N 1
ATOM 12820 C CA . LYS B 1 677 ? 1.52 -31.688 9.703 1 84.06 677 LYS B CA 1
ATOM 12821 C C . LYS B 1 677 ? 2.168 -30.297 9.703 1 84.06 677 LYS B C 1
ATOM 12823 O O . LYS B 1 677 ? 1.732 -29.406 10.43 1 84.06 677 LYS B O 1
ATOM 12828 N N . GLY B 1 678 ? 3.168 -30.172 8.875 1 84.44 678 GLY B N 1
ATOM 12829 C CA . GLY B 1 678 ? 3.83 -28.875 8.773 1 84.44 678 GLY B CA 1
ATOM 12830 C C . GLY B 1 678 ? 2.904 -27.766 8.305 1 84.44 678 GLY B C 1
ATOM 12831 O O . GLY B 1 678 ? 2.932 -26.656 8.844 1 84.44 678 GLY B O 1
ATOM 12832 N N . SER B 1 679 ? 2.109 -28.094 7.312 1 87.5 679 SER B N 1
ATOM 12833 C CA . SER B 1 679 ? 1.188 -27.125 6.73 1 87.5 679 SER B CA 1
ATOM 12834 C C . SER B 1 679 ? 0.13 -26.688 7.738 1 87.5 679 SER B C 1
ATOM 12836 O O . SER B 1 679 ? -0.255 -25.516 7.781 1 87.5 679 SER B O 1
ATOM 12838 N N . PHE B 1 680 ? -0.362 -27.625 8.555 1 89.38 680 PHE B N 1
ATOM 12839 C CA . PHE B 1 680 ? -1.365 -27.328 9.562 1 89.38 680 PHE B CA 1
ATOM 12840 C C . PHE B 1 680 ? -0.78 -26.453 10.664 1 89.38 680 PHE B C 1
ATOM 12842 O O . PHE B 1 680 ? -1.422 -25.5 11.109 1 89.38 680 PHE B O 1
ATOM 12849 N N . ILE B 1 681 ? 0.403 -26.766 11.047 1 89.62 681 ILE B N 1
ATOM 12850 C CA . ILE B 1 681 ? 1.05 -25.984 12.094 1 89.62 681 ILE B CA 1
ATOM 12851 C C . ILE B 1 681 ? 1.278 -24.562 11.609 1 89.62 681 ILE B C 1
ATOM 12853 O O . ILE B 1 681 ? 1.038 -23.594 12.352 1 89.62 681 ILE B O 1
ATOM 12857 N N . GLU B 1 682 ? 1.704 -24.438 10.414 1 89.31 682 GLU B N 1
ATOM 12858 C CA . GLU B 1 682 ? 1.957 -23.125 9.844 1 89.31 682 GLU B CA 1
ATOM 12859 C C . GLU B 1 682 ? 0.69 -22.266 9.836 1 89.31 682 GLU B C 1
ATOM 12861 O O . GLU B 1 682 ? 0.711 -21.109 10.266 1 89.31 682 GLU B O 1
ATOM 12866 N N . SER B 1 683 ? -0.392 -22.828 9.406 1 91.31 683 SER B N 1
ATOM 12867 C CA . SER B 1 683 ? -1.646 -22.094 9.328 1 91.31 683 SER B CA 1
ATOM 12868 C C . SER B 1 683 ? -2.209 -21.797 10.711 1 91.31 683 SER B C 1
ATOM 12870 O O . SER B 1 683 ? -2.688 -20.703 10.977 1 91.31 683 SER B O 1
ATOM 12872 N N . TYR B 1 684 ? -2.096 -22.844 11.523 1 91.88 684 TYR B N 1
ATOM 12873 C CA . TYR B 1 684 ? -2.607 -22.719 12.883 1 91.88 684 TYR B CA 1
ATOM 12874 C C . TYR B 1 684 ? -1.898 -21.594 13.633 1 91.88 684 TYR B C 1
ATOM 12876 O O . TYR B 1 684 ? -2.541 -20.781 14.312 1 91.88 684 TYR B O 1
ATOM 12884 N N . CYS B 1 685 ? -0.645 -21.484 13.484 1 90.38 685 CYS B N 1
ATOM 12885 C CA . CYS B 1 685 ? 0.135 -20.438 14.141 1 90.38 685 CYS B CA 1
ATOM 12886 C C . CYS B 1 685 ? -0.104 -19.094 13.484 1 90.38 685 CYS B C 1
ATOM 12888 O O . CYS B 1 685 ? -0.202 -18.062 14.172 1 90.38 685 CYS B O 1
ATOM 12890 N N . LYS B 1 686 ? -0.168 -19.047 12.227 1 87.44 686 LYS B N 1
ATOM 12891 C CA . LYS B 1 686 ? -0.386 -17.828 11.469 1 87.44 686 LYS B CA 1
ATOM 12892 C C . LYS B 1 686 ? -1.701 -17.156 11.867 1 87.44 686 LYS B C 1
ATOM 12894 O O . LYS B 1 686 ? -1.813 -15.93 11.844 1 87.44 686 LYS B O 1
ATOM 12899 N N . PHE B 1 687 ? -2.686 -17.906 12.242 1 87.75 687 PHE B N 1
ATOM 12900 C CA . PHE B 1 687 ? -4.008 -17.359 12.523 1 87.75 687 PHE B CA 1
ATOM 12901 C C . PHE B 1 687 ? -4.137 -16.969 13.992 1 87.75 687 PHE B C 1
ATOM 12903 O O . PHE B 1 687 ? -5.215 -16.594 14.445 1 87.75 687 PHE B O 1
ATOM 12910 N N . GLY B 1 688 ? -3.027 -16.969 14.758 1 75.81 688 GLY B N 1
ATOM 12911 C CA . GLY B 1 688 ? -2.984 -16.25 16.016 1 75.81 688 GLY B CA 1
ATOM 12912 C C . GLY B 1 688 ? -3 -17.156 17.234 1 75.81 688 GLY B C 1
ATOM 12913 O O . GLY B 1 688 ? -3.352 -16.734 18.328 1 75.81 688 GLY B O 1
ATOM 12914 N N . SER B 1 689 ? -2.678 -18.266 17.078 1 68.75 689 SER B N 1
ATOM 12915 C CA . SER B 1 689 ? -2.562 -19.094 18.281 1 68.75 689 SER B CA 1
ATOM 12916 C C . SER B 1 689 ? -1.326 -18.719 19.094 1 68.75 689 SER B C 1
ATOM 12918 O O . SER B 1 689 ? -0.197 -18.953 18.656 1 68.75 689 SER B O 1
ATOM 12920 N N . ASN B 1 690 ? -1.565 -18.031 20.234 1 67.69 690 ASN B N 1
ATOM 12921 C CA . ASN B 1 690 ? -0.46 -17.609 21.094 1 67.69 690 ASN B CA 1
ATOM 12922 C C . ASN B 1 690 ? 0.323 -18.812 21.609 1 67.69 690 ASN B C 1
ATOM 12924 O O . ASN B 1 690 ? 1.545 -18.75 21.75 1 67.69 690 ASN B O 1
ATOM 12928 N N . ASN B 1 691 ? -0.345 -19.875 21.734 1 77.88 691 ASN B N 1
ATOM 12929 C CA . ASN B 1 691 ? 0.323 -21.094 22.219 1 77.88 691 ASN B CA 1
ATOM 12930 C C . ASN B 1 691 ? 1.28 -21.656 21.172 1 77.88 691 ASN B C 1
ATOM 12932 O O . ASN B 1 691 ? 2.402 -22.047 21.484 1 77.88 691 ASN B O 1
ATOM 12936 N N . CYS B 1 692 ? 0.837 -21.562 19.984 1 86.19 692 CYS B N 1
ATOM 12937 C CA . CYS B 1 692 ? 1.657 -22.094 18.891 1 86.19 692 CYS B CA 1
ATOM 12938 C C . CYS B 1 692 ? 2.92 -21.266 18.703 1 86.19 692 CYS B C 1
ATOM 12940 O O . CYS B 1 692 ? 4.023 -21.812 18.625 1 86.19 692 CYS B O 1
ATOM 12942 N N . SER B 1 693 ? 2.814 -20 18.672 1 85.75 693 SER B N 1
ATOM 12943 C CA . SER B 1 693 ? 3.943 -19.109 18.453 1 85.75 693 SER B CA 1
ATOM 12944 C C . SER B 1 693 ? 4.953 -19.203 19.594 1 85.75 693 SER B C 1
ATOM 12946 O O . SER B 1 693 ? 6.16 -19.219 19.359 1 85.75 693 SER B O 1
ATOM 12948 N N . SER B 1 694 ? 4.438 -19.312 20.797 1 84.69 694 SER B N 1
ATOM 12949 C CA . SER B 1 694 ? 5.309 -19.406 21.953 1 84.69 694 SER B CA 1
ATOM 12950 C C . SER B 1 694 ? 6.059 -20.734 21.969 1 84.69 694 SER B C 1
ATOM 12952 O O . SER B 1 694 ? 7.242 -20.781 22.312 1 84.69 694 SER B O 1
ATOM 12954 N N . THR B 1 695 ? 5.344 -21.75 21.547 1 87.38 695 THR B N 1
ATOM 12955 C CA . THR B 1 695 ? 5.957 -23.062 21.5 1 87.38 695 THR B CA 1
ATOM 12956 C C . THR B 1 695 ? 7.094 -23.109 20.484 1 87.38 695 THR B C 1
ATOM 12958 O O . THR B 1 695 ? 8.188 -23.578 20.781 1 87.38 695 THR B O 1
ATOM 12961 N N . LEU B 1 696 ? 6.832 -22.641 19.344 1 91.31 696 LEU B N 1
ATOM 12962 C CA . LEU B 1 696 ? 7.832 -22.656 18.281 1 91.31 696 LEU B CA 1
ATOM 12963 C C . LEU B 1 696 ? 9.016 -21.75 18.641 1 91.31 696 LEU B C 1
ATOM 12965 O O . LEU B 1 696 ? 10.156 -22.078 18.312 1 91.31 696 LEU B O 1
ATOM 12969 N N . ARG B 1 697 ? 8.734 -20.656 19.25 1 90.19 697 ARG B N 1
ATOM 12970 C CA . ARG B 1 697 ? 9.789 -19.766 19.719 1 90.19 697 ARG B CA 1
ATOM 12971 C C . ARG B 1 697 ? 10.703 -20.484 20.703 1 90.19 697 ARG B C 1
ATOM 12973 O O . ARG B 1 697 ? 11.93 -20.359 20.625 1 90.19 697 ARG B O 1
ATOM 12980 N N . GLU B 1 698 ? 10.109 -21.203 21.625 1 90.25 698 GLU B N 1
ATOM 12981 C CA . GLU B 1 698 ? 10.883 -21.922 22.625 1 90.25 698 GLU B CA 1
ATOM 12982 C C . GLU B 1 698 ? 11.711 -23.031 22 1 90.25 698 GLU B C 1
ATOM 12984 O O . GLU B 1 698 ? 12.859 -23.266 22.375 1 90.25 698 GLU B O 1
ATOM 12989 N N . ILE B 1 699 ? 11.086 -23.719 21.094 1 92.12 699 ILE B N 1
ATOM 12990 C CA . ILE B 1 699 ? 11.812 -24.75 20.375 1 92.12 699 ILE B CA 1
ATOM 12991 C C . ILE B 1 699 ? 13.023 -24.141 19.672 1 92.12 699 ILE B C 1
ATOM 12993 O O . ILE B 1 699 ? 14.133 -24.672 19.766 1 92.12 699 ILE B O 1
ATOM 12997 N N . PHE B 1 700 ? 12.844 -23.047 18.984 1 94.56 700 PHE B N 1
ATOM 12998 C CA . PHE B 1 700 ? 13.938 -22.344 18.297 1 94.56 700 PHE B CA 1
ATOM 12999 C C . PHE B 1 700 ? 15.016 -21.938 19.297 1 94.56 700 PHE B C 1
ATOM 13001 O O . PHE B 1 700 ? 16.203 -22.109 19.031 1 94.56 700 PHE B O 1
ATOM 13008 N N . LYS B 1 701 ? 14.609 -21.375 20.359 1 92.75 701 LYS B N 1
ATOM 13009 C CA . LYS B 1 701 ? 15.547 -20.875 21.375 1 92.75 701 LYS B CA 1
ATOM 13010 C C . LYS B 1 701 ? 16.422 -22.016 21.906 1 92.75 701 LYS B C 1
ATOM 13012 O O . LYS B 1 701 ? 17.641 -21.875 21.984 1 92.75 701 LYS B O 1
ATOM 13017 N N . ASN B 1 702 ? 15.828 -23.109 22.172 1 91.44 702 ASN B N 1
ATOM 13018 C CA . ASN B 1 702 ? 16.531 -24.234 22.812 1 91.44 702 ASN B CA 1
ATOM 13019 C C . ASN B 1 702 ? 17.312 -25.047 21.781 1 91.44 702 ASN B C 1
ATOM 13021 O O . ASN B 1 702 ? 18.469 -25.422 22.031 1 91.44 702 ASN B O 1
ATOM 13025 N N . GLU B 1 703 ? 16.672 -25.281 20.672 1 93.12 703 GLU B N 1
ATOM 13026 C CA . GLU B 1 703 ? 17.219 -26.281 19.75 1 93.12 703 GLU B CA 1
ATOM 13027 C C . GLU B 1 703 ? 18.062 -25.625 18.672 1 93.12 703 GLU B C 1
ATOM 13029 O O . GLU B 1 703 ? 18.75 -26.312 17.922 1 93.12 703 GLU B O 1
ATOM 13034 N N . VAL B 1 704 ? 18.047 -24.344 18.531 1 94.38 704 VAL B N 1
ATOM 13035 C CA . VAL B 1 704 ? 18.812 -23.656 17.484 1 94.38 704 VAL B CA 1
ATOM 13036 C C . VAL B 1 704 ? 19.703 -22.594 18.125 1 94.38 704 VAL B C 1
ATOM 13038 O O . VAL B 1 704 ? 20.922 -22.75 18.156 1 94.38 704 VAL B O 1
ATOM 13041 N N . TYR B 1 705 ? 19.062 -21.641 18.734 1 92.12 705 TYR B N 1
ATOM 13042 C CA . TYR B 1 705 ? 19.75 -20.438 19.203 1 92.12 705 TYR B CA 1
ATOM 13043 C C . TYR B 1 705 ? 20.844 -20.781 20.219 1 92.12 705 TYR B C 1
ATOM 13045 O O . TYR B 1 705 ? 21.984 -20.344 20.078 1 92.12 705 TYR B O 1
ATOM 13053 N N . HIS B 1 706 ? 20.516 -21.625 21.188 1 91.62 706 HIS B N 1
ATOM 13054 C CA . HIS B 1 706 ? 21.469 -21.984 22.25 1 91.62 706 HIS B CA 1
ATOM 13055 C C . HIS B 1 706 ? 22.297 -23.203 21.844 1 91.62 706 HIS B C 1
ATOM 13057 O O . HIS B 1 706 ? 23.453 -23.312 22.234 1 91.62 706 HIS B O 1
ATOM 13063 N N . ARG B 1 707 ? 21.734 -24.047 21.094 1 91.88 707 ARG B N 1
ATOM 13064 C CA . ARG B 1 707 ? 22.359 -25.328 20.812 1 91.88 707 ARG B CA 1
ATOM 13065 C C . ARG B 1 707 ? 23.422 -25.203 19.734 1 91.88 707 ARG B C 1
ATOM 13067 O O . ARG B 1 707 ? 24.469 -25.859 19.812 1 91.88 707 ARG B O 1
ATOM 13074 N N . CYS B 1 708 ? 23.094 -24.484 18.688 1 94.44 708 CYS B N 1
ATOM 13075 C CA . CYS B 1 708 ? 24.016 -24.406 17.562 1 94.44 708 CYS B CA 1
ATOM 13076 C C . CYS B 1 708 ? 25.078 -23.344 17.797 1 94.44 708 CYS B C 1
ATOM 13078 O O . CYS B 1 708 ? 24.75 -22.172 18.016 1 94.44 708 CYS B O 1
ATOM 13080 N N . GLY B 1 709 ? 26.297 -23.734 17.75 1 90.12 709 GLY B N 1
ATOM 13081 C CA . GLY B 1 709 ? 27.406 -22.797 17.875 1 90.12 709 GLY B CA 1
ATOM 13082 C C . GLY B 1 709 ? 27.609 -21.953 16.625 1 90.12 709 GLY B C 1
ATOM 13083 O O . GLY B 1 709 ? 26.969 -22.172 15.602 1 90.12 709 GLY B O 1
ATOM 13084 N N . HIS B 1 710 ? 28.547 -21.016 16.609 1 89 710 HIS B N 1
ATOM 13085 C CA . HIS B 1 710 ? 28.734 -20.016 15.562 1 89 710 HIS B CA 1
ATOM 13086 C C . HIS B 1 710 ? 29.328 -20.641 14.297 1 89 710 HIS B C 1
ATOM 13088 O O . HIS B 1 710 ? 29.094 -20.125 13.195 1 89 710 HIS B O 1
ATOM 13094 N N . ASN B 1 711 ? 30.031 -21.797 14.438 1 90.62 711 ASN B N 1
ATOM 13095 C CA . ASN B 1 711 ? 30.688 -22.391 13.281 1 90.62 711 ASN B CA 1
ATOM 13096 C C . ASN B 1 711 ? 30.078 -23.75 12.922 1 90.62 711 ASN B C 1
ATOM 13098 O O . ASN B 1 711 ? 30.688 -24.531 12.188 1 90.62 711 ASN B O 1
ATOM 13102 N N . GLU B 1 712 ? 28.875 -23.938 13.391 1 92.62 712 GLU B N 1
ATOM 13103 C CA . GLU B 1 712 ? 28.219 -25.219 13.117 1 92.62 712 GLU B CA 1
ATOM 13104 C C . GLU B 1 712 ? 27.156 -25.078 12.031 1 92.62 712 GLU B C 1
ATOM 13106 O O . GLU B 1 712 ? 26.562 -24 11.875 1 92.62 712 GLU B O 1
ATOM 13111 N N . LYS B 1 713 ? 26.984 -26.172 11.32 1 92 713 LYS B N 1
ATOM 13112 C CA . LYS B 1 713 ? 25.906 -26.219 10.328 1 92 713 LYS B CA 1
ATOM 13113 C C . LYS B 1 713 ? 24.578 -26.641 10.977 1 92 713 LYS B C 1
ATOM 13115 O O . LYS B 1 713 ? 24.562 -27.484 11.867 1 92 713 LYS B O 1
ATOM 13120 N N . ALA B 1 714 ? 23.531 -26.062 10.469 1 91.62 714 ALA B N 1
ATOM 13121 C CA . ALA B 1 714 ? 22.203 -26.359 11 1 91.62 714 ALA B CA 1
ATOM 13122 C C . ALA B 1 714 ? 21.875 -27.844 10.867 1 91.62 714 ALA B C 1
ATOM 13124 O O . ALA B 1 714 ? 21.328 -28.453 11.789 1 91.62 714 ALA B O 1
ATOM 13125 N N . SER B 1 715 ? 22.25 -28.484 9.758 1 85.5 715 SER B N 1
ATOM 13126 C CA . SER B 1 715 ? 21.969 -29.891 9.484 1 85.5 715 SER B CA 1
ATOM 13127 C C . SER B 1 715 ? 22.641 -30.797 10.508 1 85.5 715 SER B C 1
ATOM 13129 O O . SER B 1 715 ? 22.234 -31.938 10.695 1 85.5 715 SER B O 1
ATOM 13131 N N . GLN B 1 716 ? 23.609 -30.297 11.234 1 86.62 716 GLN B N 1
ATOM 13132 C CA . GLN B 1 716 ? 24.375 -31.094 12.188 1 86.62 716 GLN B CA 1
ATOM 13133 C C . GLN B 1 716 ? 23.922 -30.797 13.617 1 86.62 716 GLN B C 1
ATOM 13135 O O . GLN B 1 716 ? 23.922 -31.703 14.469 1 86.62 716 GLN B O 1
ATOM 13140 N N . CYS B 1 717 ? 23.547 -29.625 13.828 1 92.12 717 CYS B N 1
ATOM 13141 C CA . CYS B 1 717 ? 23.359 -29.25 15.227 1 92.12 717 CYS B CA 1
ATOM 13142 C C . CYS B 1 717 ? 21.891 -29.172 15.586 1 92.12 717 CYS B C 1
ATOM 13144 O O . CYS B 1 717 ? 21.516 -29.312 16.75 1 92.12 717 CYS B O 1
ATOM 13146 N N . VAL B 1 718 ? 21.016 -28.938 14.664 1 91.25 718 VAL B N 1
ATOM 13147 C CA . VAL B 1 718 ? 19.594 -28.719 14.961 1 91.25 718 VAL B CA 1
ATOM 13148 C C . VAL B 1 718 ? 18.906 -30.062 15.188 1 91.25 718 VAL B C 1
ATOM 13150 O O . VAL B 1 718 ? 19.094 -31.016 14.422 1 91.25 718 VAL B O 1
ATOM 13153 N N . ARG B 1 719 ? 18.172 -30.109 16.297 1 87.56 719 ARG B N 1
ATOM 13154 C CA . ARG B 1 719 ? 17.438 -31.312 16.656 1 87.56 719 ARG B CA 1
ATOM 13155 C C . ARG B 1 719 ? 15.93 -31.062 16.656 1 87.56 719 ARG B C 1
ATOM 13157 O O . ARG B 1 719 ? 15.281 -31.172 17.703 1 87.56 719 ARG B O 1
ATOM 13164 N N . ILE B 1 720 ? 15.383 -30.719 15.531 1 89.56 720 ILE B N 1
ATOM 13165 C CA . ILE B 1 720 ? 13.961 -30.484 15.312 1 89.56 720 ILE B CA 1
ATOM 13166 C C . ILE B 1 720 ? 13.461 -31.375 14.172 1 89.56 720 ILE B C 1
ATOM 13168 O O . ILE B 1 720 ? 14.133 -31.516 13.148 1 89.56 720 ILE B O 1
ATOM 13172 N N . ARG B 1 721 ? 12.359 -31.953 14.414 1 84.25 721 ARG B N 1
ATOM 13173 C CA . ARG B 1 721 ? 11.773 -32.781 13.359 1 84.25 721 ARG B CA 1
ATOM 13174 C C . ARG B 1 721 ? 11.562 -31.953 12.086 1 84.25 721 ARG B C 1
ATOM 13176 O O . ARG B 1 721 ? 11.289 -30.75 12.164 1 84.25 721 ARG B O 1
ATOM 13183 N N . ARG B 1 722 ? 11.625 -32.562 10.969 1 78.75 722 ARG B N 1
ATOM 13184 C CA . ARG B 1 722 ? 11.625 -31.938 9.664 1 78.75 722 ARG B CA 1
ATOM 13185 C C . ARG B 1 722 ? 10.375 -31.078 9.469 1 78.75 722 ARG B C 1
ATOM 13187 O O . ARG B 1 722 ? 10.453 -29.953 8.961 1 78.75 722 ARG B O 1
ATOM 13194 N N . HIS B 1 723 ? 9.172 -31.609 9.898 1 82.12 723 HIS B N 1
ATOM 13195 C CA . HIS B 1 723 ? 7.93 -30.906 9.602 1 82.12 723 HIS B CA 1
ATOM 13196 C C . HIS B 1 723 ? 7.789 -29.641 10.453 1 82.12 723 HIS B C 1
ATOM 13198 O O . HIS B 1 723 ? 6.984 -28.766 10.141 1 82.12 723 HIS B O 1
ATOM 13204 N N . LEU B 1 724 ? 8.711 -29.5 11.469 1 89.19 724 LEU B N 1
ATOM 13205 C CA . LEU B 1 724 ? 8.633 -28.344 12.367 1 89.19 724 LEU B CA 1
ATOM 13206 C C . LEU B 1 724 ? 9.75 -27.344 12.086 1 89.19 724 LEU B C 1
ATOM 13208 O O . LEU B 1 724 ? 9.695 -26.203 12.547 1 89.19 724 LEU B O 1
ATOM 13212 N N . ARG B 1 725 ? 10.758 -27.781 11.383 1 89.12 725 ARG B N 1
ATOM 13213 C CA . ARG B 1 725 ? 11.984 -27.016 11.234 1 89.12 725 ARG B CA 1
ATOM 13214 C C . ARG B 1 725 ? 11.703 -25.625 10.648 1 89.12 725 ARG B C 1
ATOM 13216 O O . ARG B 1 725 ? 12.094 -24.609 11.227 1 89.12 725 ARG B O 1
ATOM 13223 N N . GLY B 1 726 ? 10.969 -25.578 9.492 1 89.31 726 GLY B N 1
ATOM 13224 C CA . GLY B 1 726 ? 10.656 -24.312 8.859 1 89.31 726 GLY B CA 1
ATOM 13225 C C . GLY B 1 726 ? 9.906 -23.359 9.773 1 89.31 726 GLY B C 1
ATOM 13226 O O . GLY B 1 726 ? 10.234 -22.172 9.852 1 89.31 726 GLY B O 1
ATOM 13227 N N . CYS B 1 727 ? 8.961 -23.844 10.516 1 91.56 727 CYS B N 1
ATOM 13228 C CA . CYS B 1 727 ? 8.133 -23.031 11.391 1 91.56 727 CYS B CA 1
ATOM 13229 C C . CYS B 1 727 ? 8.93 -22.562 12.609 1 91.56 727 CYS B C 1
ATOM 13231 O O . CYS B 1 727 ? 8.727 -21.453 13.102 1 91.56 727 CYS B O 1
ATOM 13233 N N . ALA B 1 728 ? 9.789 -23.453 13.047 1 93.5 728 ALA B N 1
ATOM 13234 C CA . ALA B 1 728 ? 10.617 -23.094 14.195 1 93.5 728 ALA B CA 1
ATOM 13235 C C . ALA B 1 728 ? 11.539 -21.922 13.859 1 93.5 728 ALA B C 1
ATOM 13237 O O . ALA B 1 728 ? 11.641 -20.969 14.625 1 93.5 728 ALA B O 1
ATOM 13238 N N . TYR B 1 729 ? 12.18 -22.016 12.75 1 95.19 729 TYR B N 1
ATOM 13239 C CA . TYR B 1 729 ? 13.023 -20.922 12.305 1 95.19 729 TYR B CA 1
ATOM 13240 C C . TYR B 1 729 ? 12.203 -19.641 12.125 1 95.19 729 TYR B C 1
ATOM 13242 O O . TYR B 1 729 ? 12.625 -18.562 12.531 1 95.19 729 TYR B O 1
ATOM 13250 N N . CYS B 1 730 ? 11.078 -19.781 11.508 1 94.19 730 CYS B N 1
ATOM 13251 C CA . CYS B 1 730 ? 10.219 -18.641 11.188 1 94.19 730 CYS B CA 1
ATOM 13252 C C . CYS B 1 730 ? 9.766 -17.922 12.453 1 94.19 730 CYS B C 1
ATOM 13254 O O . CYS B 1 730 ? 9.953 -16.719 12.594 1 94.19 730 CYS B O 1
ATOM 13256 N N . TYR B 1 731 ? 9.266 -18.594 13.391 1 92 731 TYR B N 1
ATOM 13257 C CA . TYR B 1 731 ? 8.711 -17.969 14.586 1 92 731 TYR B CA 1
ATOM 13258 C C . TYR B 1 731 ? 9.812 -17.578 15.562 1 92 731 TYR B C 1
ATOM 13260 O O . TYR B 1 731 ? 9.609 -16.719 16.422 1 92 731 TYR B O 1
ATOM 13268 N N . GLY B 1 732 ? 10.969 -18.312 15.461 1 93.25 732 GLY B N 1
ATOM 13269 C CA . GLY B 1 732 ? 12.133 -17.797 16.156 1 93.25 732 GLY B CA 1
ATOM 13270 C C . GLY B 1 732 ? 12.508 -16.391 15.727 1 93.25 732 GLY B C 1
ATOM 13271 O O . GLY B 1 732 ? 12.656 -15.5 16.562 1 93.25 732 GLY B O 1
ATOM 13272 N N . VAL B 1 733 ? 12.586 -16.188 14.422 1 93.75 733 VAL B N 1
ATOM 13273 C CA . VAL B 1 733 ? 12.977 -14.898 13.859 1 93.75 733 VAL B CA 1
ATOM 13274 C C . VAL B 1 733 ? 11.867 -13.875 14.109 1 93.75 733 VAL B C 1
ATOM 13276 O O . VAL B 1 733 ? 12.148 -12.734 14.492 1 93.75 733 VAL B O 1
ATOM 13279 N N . LYS B 1 734 ? 10.672 -14.234 13.969 1 89.62 734 LYS B N 1
ATOM 13280 C CA . LYS B 1 734 ? 9.531 -13.328 14.102 1 89.62 734 LYS B CA 1
ATOM 13281 C C . LYS B 1 734 ? 9.406 -12.82 15.531 1 89.62 734 LYS B C 1
ATOM 13283 O O . LYS B 1 734 ? 9.18 -11.625 15.758 1 89.62 734 LYS B O 1
ATOM 13288 N N . GLU B 1 735 ? 9.609 -13.664 16.516 1 84.06 735 GLU B N 1
ATOM 13289 C CA . GLU B 1 735 ? 9.297 -13.328 17.906 1 84.06 735 GLU B CA 1
ATOM 13290 C C . GLU B 1 735 ? 10.516 -12.773 18.625 1 84.06 735 GLU B C 1
ATOM 13292 O O . GLU B 1 735 ? 10.391 -11.914 19.5 1 84.06 735 GLU B O 1
ATOM 13297 N N . ILE B 1 736 ? 11.695 -13.32 18.312 1 84.56 736 ILE B N 1
ATOM 13298 C CA . ILE B 1 736 ? 12.906 -12.914 19.016 1 84.56 736 ILE B CA 1
ATOM 13299 C C . ILE B 1 736 ? 13.492 -11.672 18.344 1 84.56 736 ILE B C 1
ATOM 13301 O O . ILE B 1 736 ? 14.062 -10.805 19.016 1 84.56 736 ILE B O 1
ATOM 13305 N N . GLY B 1 737 ? 13.391 -11.625 17.016 1 82.62 737 GLY B N 1
ATOM 13306 C CA . GLY B 1 737 ? 13.766 -10.398 16.328 1 82.62 737 GLY B CA 1
ATOM 13307 C C . GLY B 1 737 ? 15.148 -10.469 15.695 1 82.62 737 GLY B C 1
ATOM 13308 O O . GLY B 1 737 ? 15.516 -11.484 15.109 1 82.62 737 GLY B O 1
ATOM 13309 N N . ARG B 1 738 ? 15.922 -9.414 15.766 1 82 738 ARG B N 1
ATOM 13310 C CA . ARG B 1 738 ? 17.141 -9.195 14.984 1 82 738 ARG B CA 1
ATOM 13311 C C . ARG B 1 738 ? 18.203 -10.227 15.336 1 82 738 ARG B C 1
ATOM 13313 O O . ARG B 1 738 ? 18.906 -10.727 14.453 1 82 738 ARG B O 1
ATOM 13320 N N . THR B 1 739 ? 18.312 -10.547 16.594 1 86.88 739 THR B N 1
ATOM 13321 C CA . THR B 1 739 ? 19.359 -11.484 17 1 86.88 739 THR B CA 1
ATOM 13322 C C . THR B 1 739 ? 19.094 -12.867 16.422 1 86.88 739 THR B C 1
ATOM 13324 O O . THR B 1 739 ? 20.016 -13.562 16 1 86.88 739 THR B O 1
ATOM 13327 N N . ALA B 1 740 ? 17.875 -13.266 16.438 1 92.69 740 ALA B N 1
ATOM 13328 C CA . ALA B 1 740 ? 17.516 -14.539 15.836 1 92.69 740 ALA B CA 1
ATOM 13329 C C . ALA B 1 740 ? 17.734 -14.523 14.328 1 92.69 740 ALA B C 1
ATOM 13331 O O . ALA B 1 740 ? 18.172 -15.523 13.75 1 92.69 740 ALA B O 1
ATOM 13332 N N . LEU B 1 741 ? 17.391 -13.422 13.719 1 93.38 741 LEU B N 1
ATOM 13333 C CA . LEU B 1 741 ? 17.609 -13.289 12.281 1 93.38 741 LEU B CA 1
ATOM 13334 C C . LEU B 1 741 ? 19.078 -13.445 11.93 1 93.38 741 LEU B C 1
ATOM 13336 O O . LEU B 1 741 ? 19.422 -14.148 10.977 1 93.38 741 LEU B O 1
ATOM 13340 N N . GLU B 1 742 ? 19.938 -12.852 12.711 1 92 742 GLU B N 1
ATOM 13341 C CA . GLU B 1 742 ? 21.375 -12.969 12.461 1 92 742 GLU B CA 1
ATOM 13342 C C . GLU B 1 742 ? 21.859 -14.398 12.656 1 92 742 GLU B C 1
ATOM 13344 O O . GLU B 1 742 ? 22.719 -14.875 11.906 1 92 742 GLU B O 1
ATOM 13349 N N . LYS B 1 743 ? 21.328 -15.008 13.617 1 94.62 743 LYS B N 1
ATOM 13350 C CA . LYS B 1 743 ? 21.656 -16.406 13.852 1 94.62 743 LYS B CA 1
ATOM 13351 C C . LYS B 1 743 ? 21.281 -17.281 12.648 1 94.62 743 LYS B C 1
ATOM 13353 O O . LYS B 1 743 ? 22.094 -18.078 12.18 1 94.62 743 LYS B O 1
ATOM 13358 N N . VAL B 1 744 ? 20.078 -17.125 12.148 1 95.62 744 VAL B N 1
ATOM 13359 C CA . VAL B 1 744 ? 19.578 -17.922 11.031 1 95.62 744 VAL B CA 1
ATOM 13360 C C . VAL B 1 744 ? 20.375 -17.594 9.773 1 95.62 744 VAL B C 1
ATOM 13362 O O . VAL B 1 744 ? 20.688 -18.484 8.969 1 95.62 744 VAL B O 1
ATOM 13365 N N . LYS B 1 745 ? 20.75 -16.359 9.594 1 93.06 745 LYS B N 1
ATOM 13366 C CA . LYS B 1 745 ? 21.578 -15.953 8.461 1 93.06 745 LYS B CA 1
ATOM 13367 C C . LYS B 1 745 ? 22.938 -16.625 8.5 1 93.06 745 LYS B C 1
ATOM 13369 O O . LYS B 1 745 ? 23.453 -17.062 7.469 1 93.06 745 LYS B O 1
ATOM 13374 N N . ASN B 1 746 ? 23.484 -16.672 9.656 1 94.06 746 ASN B N 1
ATOM 13375 C CA . ASN B 1 746 ? 24.781 -17.328 9.828 1 94.06 746 ASN B CA 1
ATOM 13376 C C . ASN B 1 746 ? 24.703 -18.828 9.523 1 94.06 746 ASN B C 1
ATOM 13378 O O . ASN B 1 746 ? 25.562 -19.375 8.828 1 94.06 746 ASN B O 1
ATOM 13382 N N . LEU B 1 747 ? 23.734 -19.422 10.016 1 94.06 747 LEU B N 1
ATOM 13383 C CA . LEU B 1 747 ? 23.516 -20.844 9.742 1 94.06 747 LEU B CA 1
ATOM 13384 C C . LEU B 1 747 ? 23.328 -21.094 8.25 1 94.06 747 LEU B C 1
ATOM 13386 O O . LEU B 1 747 ? 23.828 -22.078 7.707 1 94.06 747 LEU B O 1
ATOM 13390 N N . TYR B 1 748 ? 22.594 -20.25 7.598 1 90.94 748 TYR B N 1
ATOM 13391 C CA . TYR B 1 748 ? 22.359 -20.375 6.164 1 90.94 748 TYR B CA 1
ATOM 13392 C C . TYR B 1 748 ? 23.672 -20.266 5.383 1 90.94 748 TYR B C 1
ATOM 13394 O O . TYR B 1 748 ? 23.891 -21.016 4.43 1 90.94 748 TYR B O 1
ATOM 13402 N N . ALA B 1 749 ? 24.547 -19.375 5.758 1 87.19 749 ALA B N 1
ATOM 13403 C CA . ALA B 1 749 ? 25.812 -19.141 5.07 1 87.19 749 ALA B CA 1
ATOM 13404 C C . ALA B 1 749 ? 26.719 -20.359 5.172 1 87.19 749 ALA B C 1
ATOM 13406 O O . ALA B 1 749 ? 27.484 -20.656 4.25 1 87.19 749 ALA B O 1
ATOM 13407 N N . LEU B 1 750 ? 26.5 -21.094 6.234 1 86.81 750 LEU B N 1
ATOM 13408 C CA . LEU B 1 750 ? 27.391 -22.234 6.496 1 86.81 750 LEU B CA 1
ATOM 13409 C C . LEU B 1 750 ? 26.797 -23.516 5.941 1 86.81 750 LEU B C 1
ATOM 13411 O O . LEU B 1 750 ? 27.516 -24.5 5.742 1 86.81 750 LEU B O 1
ATOM 13415 N N . GLU B 1 751 ? 25.5 -23.531 5.633 1 85.06 751 GLU B N 1
ATOM 13416 C CA . GLU B 1 751 ? 24.781 -24.766 5.324 1 85.06 751 GLU B CA 1
ATOM 13417 C C . GLU B 1 751 ? 25.078 -25.234 3.9 1 85.06 751 GLU B C 1
ATOM 13419 O O . GLU B 1 751 ? 25.109 -24.422 2.971 1 85.06 751 GLU B O 1
ATOM 13424 N N . ASP B 1 752 ? 25.281 -26.578 3.766 1 72.81 752 ASP B N 1
ATOM 13425 C CA . ASP B 1 752 ? 25.531 -27.156 2.447 1 72.81 752 ASP B CA 1
ATOM 13426 C C . ASP B 1 752 ? 24.375 -28.047 2.008 1 72.81 752 ASP B C 1
ATOM 13428 O O . ASP B 1 752 ? 24.25 -28.359 0.824 1 72.81 752 ASP B O 1
ATOM 13432 N N . ASP B 1 753 ? 23.594 -28.422 2.98 1 71.5 753 ASP B N 1
ATOM 13433 C CA . ASP B 1 753 ? 22.422 -29.234 2.664 1 71.5 753 ASP B CA 1
ATOM 13434 C C . ASP B 1 753 ? 21.312 -28.406 2.035 1 71.5 753 ASP B C 1
ATOM 13436 O O . ASP B 1 753 ? 20.844 -27.438 2.637 1 71.5 753 ASP B O 1
ATOM 13440 N N . ASP B 1 754 ? 20.891 -28.781 0.791 1 70.88 754 ASP B N 1
ATOM 13441 C CA . ASP B 1 754 ? 19.922 -27.984 0.031 1 70.88 754 ASP B CA 1
ATOM 13442 C C . ASP B 1 754 ? 18.578 -27.938 0.742 1 70.88 754 ASP B C 1
ATOM 13444 O O . ASP B 1 754 ? 17.906 -26.906 0.729 1 70.88 754 ASP B O 1
ATOM 13448 N N . GLU B 1 755 ? 18.188 -29.062 1.268 1 72.88 755 GLU B N 1
ATOM 13449 C CA . GLU B 1 755 ? 16.906 -29.078 1.96 1 72.88 755 GLU B CA 1
ATOM 13450 C C . GLU B 1 755 ? 16.906 -28.156 3.178 1 72.88 755 GLU B C 1
ATOM 13452 O O . GLU B 1 755 ? 15.961 -27.422 3.41 1 72.88 755 GLU B O 1
ATOM 13457 N N . GLU B 1 756 ? 17.969 -28.266 3.932 1 82.81 756 GLU B N 1
ATOM 13458 C CA . GLU B 1 756 ? 18.078 -27.422 5.125 1 82.81 756 GLU B CA 1
ATOM 13459 C C . GLU B 1 756 ? 18.156 -25.953 4.758 1 82.81 756 GLU B C 1
ATOM 13461 O O . GLU B 1 756 ? 17.641 -25.094 5.477 1 82.81 756 GLU B O 1
ATOM 13466 N N . ARG B 1 757 ? 18.75 -25.703 3.682 1 83.12 757 ARG B N 1
ATOM 13467 C CA . ARG B 1 757 ? 18.844 -24.312 3.217 1 83.12 757 ARG B CA 1
ATOM 13468 C C . ARG B 1 757 ? 17.453 -23.734 2.924 1 83.12 757 ARG B C 1
ATOM 13470 O O . ARG B 1 757 ? 17.219 -22.562 3.16 1 83.12 757 ARG B O 1
ATOM 13477 N N . VAL B 1 758 ? 16.625 -24.594 2.502 1 80.69 758 VAL B N 1
ATOM 13478 C CA . VAL B 1 758 ? 15.266 -24.141 2.205 1 80.69 758 VAL B CA 1
ATOM 13479 C C . VAL B 1 758 ? 14.562 -23.734 3.498 1 80.69 758 VAL B C 1
ATOM 13481 O O . VAL B 1 758 ? 13.891 -22.703 3.541 1 80.69 758 VAL B O 1
ATOM 13484 N N . TYR B 1 759 ? 14.758 -24.484 4.57 1 88.31 759 TYR B N 1
ATOM 13485 C CA . TYR B 1 759 ? 14.141 -24.156 5.852 1 88.31 759 TYR B CA 1
ATOM 13486 C C . TYR B 1 759 ? 14.703 -22.859 6.406 1 88.31 759 TYR B C 1
ATOM 13488 O O . TYR B 1 759 ? 13.953 -22.031 6.934 1 88.31 759 TYR B O 1
ATOM 13496 N N . LEU B 1 760 ? 15.977 -22.766 6.266 1 92.62 760 LEU B N 1
ATOM 13497 C CA . LEU B 1 760 ? 16.641 -21.578 6.797 1 92.62 760 LEU B CA 1
ATOM 13498 C C . LEU B 1 760 ? 16.203 -20.328 6.039 1 92.62 760 LEU B C 1
ATOM 13500 O O . LEU B 1 760 ? 15.977 -19.281 6.641 1 92.62 760 LEU B O 1
ATOM 13504 N N . ARG B 1 761 ? 16.047 -20.484 4.77 1 89 761 ARG B N 1
ATOM 13505 C CA . ARG B 1 761 ? 15.562 -19.359 3.965 1 89 761 ARG B CA 1
ATOM 13506 C C . ARG B 1 761 ? 14.141 -18.969 4.367 1 89 761 ARG B C 1
ATOM 13508 O O . ARG B 1 761 ? 13.789 -17.781 4.367 1 89 761 ARG B O 1
ATOM 13515 N N . HIS B 1 762 ? 13.383 -19.969 4.672 1 89.62 762 HIS B N 1
ATOM 13516 C CA . HIS B 1 762 ? 12.039 -19.703 5.184 1 89.62 762 HIS B CA 1
ATOM 13517 C C . HIS B 1 762 ? 12.086 -18.859 6.453 1 89.62 762 HIS B C 1
ATOM 13519 O O . HIS B 1 762 ? 11.359 -17.875 6.574 1 89.62 762 HIS B O 1
ATOM 13525 N N . GLY B 1 763 ? 12.953 -19.219 7.316 1 93.88 763 GLY B N 1
ATOM 13526 C CA . GLY B 1 763 ? 13.102 -18.484 8.562 1 93.88 763 GLY B CA 1
ATOM 13527 C C . GLY B 1 763 ? 13.539 -17.047 8.359 1 93.88 763 GLY B C 1
ATOM 13528 O O . GLY B 1 763 ? 13.008 -16.141 9 1 93.88 763 GLY B O 1
ATOM 13529 N N . MET B 1 764 ? 14.422 -16.781 7.438 1 92.69 764 MET B N 1
ATOM 13530 C CA . MET B 1 764 ? 14.961 -15.453 7.18 1 92.69 764 MET B CA 1
ATOM 13531 C C . MET B 1 764 ? 13.883 -14.523 6.645 1 92.69 764 MET B C 1
ATOM 13533 O O . MET B 1 764 ? 13.93 -13.312 6.871 1 92.69 764 MET B O 1
ATOM 13537 N N . SER B 1 765 ? 12.898 -15.094 6.004 1 93.88 765 SER B N 1
ATOM 13538 C CA . SER B 1 765 ? 11.852 -14.297 5.379 1 93.88 765 SER B CA 1
ATOM 13539 C C . SER B 1 765 ? 10.742 -13.977 6.371 1 93.88 765 SER B C 1
ATOM 13541 O O . SER B 1 765 ? 9.766 -13.305 6.02 1 93.88 765 SER B O 1
ATOM 13543 N N . CYS B 1 766 ? 10.906 -14.398 7.621 1 93.94 766 CYS B N 1
ATOM 13544 C CA . CYS B 1 766 ? 9.812 -14.266 8.578 1 93.94 766 CYS B CA 1
ATOM 13545 C C . CYS B 1 766 ? 10.023 -13.055 9.477 1 93.94 766 CYS B C 1
ATOM 13547 O O . CYS B 1 766 ? 9.258 -12.828 10.422 1 93.94 766 CYS B O 1
ATOM 13549 N N . THR B 1 767 ? 11.039 -12.211 9.188 1 91.31 767 THR B N 1
ATOM 13550 C CA . THR B 1 767 ? 11.281 -11 9.961 1 91.31 767 THR B CA 1
ATOM 13551 C C . THR B 1 767 ? 10.141 -10 9.758 1 91.31 767 THR B C 1
ATOM 13553 O O . THR B 1 767 ? 9.516 -9.969 8.695 1 91.31 767 THR B O 1
ATOM 13556 N N . GLU B 1 768 ? 9.914 -9.188 10.789 1 83.12 768 GLU B N 1
ATOM 13557 C CA . GLU B 1 768 ? 8.883 -8.156 10.703 1 83.12 768 GLU B CA 1
ATOM 13558 C C . GLU B 1 768 ? 9.469 -6.82 10.266 1 83.12 768 GLU B C 1
ATOM 13560 O O . GLU B 1 768 ? 8.742 -5.836 10.109 1 83.12 768 GLU B O 1
ATOM 13565 N N . GLU B 1 769 ? 10.758 -6.797 10.062 1 82.75 769 GLU B N 1
ATOM 13566 C CA . GLU B 1 769 ? 11.422 -5.57 9.641 1 82.75 769 GLU B CA 1
ATOM 13567 C C . GLU B 1 769 ? 11.391 -5.414 8.125 1 82.75 769 GLU B C 1
ATOM 13569 O O . GLU B 1 769 ? 12.164 -6.055 7.414 1 82.75 769 GLU B O 1
ATOM 13574 N N . VAL B 1 770 ? 10.672 -4.477 7.684 1 85.69 770 VAL B N 1
ATOM 13575 C CA . VAL B 1 770 ? 10.445 -4.285 6.254 1 85.69 770 VAL B CA 1
ATOM 13576 C C . VAL B 1 770 ? 11.773 -4.008 5.551 1 85.69 770 VAL B C 1
ATOM 13578 O O . VAL B 1 770 ? 12.008 -4.484 4.441 1 85.69 770 VAL B O 1
ATOM 13581 N N . HIS B 1 771 ? 12.688 -3.219 6.191 1 85.25 771 HIS B N 1
ATOM 13582 C CA . HIS B 1 771 ? 13.938 -2.855 5.543 1 85.25 771 HIS B CA 1
ATOM 13583 C C . HIS B 1 771 ? 14.805 -4.086 5.289 1 85.25 771 HIS B C 1
ATOM 13585 O O . HIS B 1 771 ? 15.539 -4.141 4.301 1 85.25 771 HIS B O 1
ATOM 13591 N N . GLU B 1 772 ? 14.664 -5.133 6.16 1 88.94 772 GLU B N 1
ATOM 13592 C CA . GLU B 1 772 ? 15.422 -6.367 5.965 1 88.94 772 GLU B CA 1
ATOM 13593 C C . GLU B 1 772 ? 14.852 -7.188 4.809 1 88.94 772 GLU B C 1
ATOM 13595 O O . GLU B 1 772 ? 15.602 -7.812 4.055 1 88.94 772 GLU B O 1
ATOM 13600 N N . LEU B 1 773 ? 13.547 -7.25 4.754 1 92.88 773 LEU B N 1
ATOM 13601 C CA . LEU B 1 773 ? 12.906 -7.953 3.648 1 92.88 773 LEU B CA 1
ATOM 13602 C C . LEU B 1 773 ? 13.242 -7.285 2.316 1 92.88 773 LEU B C 1
ATOM 13604 O O . LEU B 1 773 ? 13.562 -7.969 1.341 1 92.88 773 LEU B O 1
ATOM 13608 N N . LYS B 1 774 ? 13.25 -5.965 2.311 1 91.81 774 LYS B N 1
ATOM 13609 C CA . LYS B 1 774 ? 13.609 -5.23 1.104 1 91.81 774 LYS B CA 1
ATOM 13610 C C . LYS B 1 774 ? 15.07 -5.469 0.736 1 91.81 774 LYS B C 1
ATOM 13612 O O . LYS B 1 774 ? 15.406 -5.594 -0.443 1 91.81 774 LYS B O 1
ATOM 13617 N N . ARG B 1 775 ? 15.922 -5.523 1.713 1 90.88 775 ARG B N 1
ATOM 13618 C CA . ARG B 1 775 ? 17.328 -5.809 1.475 1 90.88 775 ARG B CA 1
ATOM 13619 C C . ARG B 1 775 ? 17.516 -7.168 0.803 1 90.88 775 ARG B C 1
ATOM 13621 O O . ARG B 1 775 ? 18.297 -7.305 -0.129 1 90.88 775 ARG B O 1
ATOM 13628 N N . SER B 1 776 ? 16.75 -8.133 1.304 1 92.62 776 SER B N 1
ATOM 13629 C CA . SER B 1 776 ? 16.828 -9.461 0.706 1 92.62 776 SER B CA 1
ATOM 13630 C C . SER B 1 776 ? 16.406 -9.43 -0.759 1 92.62 776 SER B C 1
ATOM 13632 O O . SER B 1 776 ? 17.031 -10.094 -1.601 1 92.62 776 SER B O 1
ATOM 13634 N N . LEU B 1 777 ? 15.406 -8.703 -1.075 1 95.69 777 LEU B N 1
ATOM 13635 C CA . LEU B 1 777 ? 14.922 -8.602 -2.447 1 95.69 777 LEU B CA 1
ATOM 13636 C C . LEU B 1 777 ? 15.922 -7.848 -3.318 1 95.69 777 LEU B C 1
ATOM 13638 O O . LEU B 1 777 ? 16.172 -8.234 -4.465 1 95.69 777 LEU B O 1
ATOM 13642 N N . LEU B 1 778 ? 16.516 -6.789 -2.758 1 94 778 LEU B N 1
ATOM 13643 C CA . LEU B 1 778 ? 17.5 -6.012 -3.498 1 94 778 LEU B CA 1
ATOM 13644 C C . LEU B 1 778 ? 18.766 -6.836 -3.768 1 94 778 LEU B C 1
ATOM 13646 O O . LEU B 1 778 ? 19.344 -6.762 -4.855 1 94 778 LEU B O 1
ATOM 13650 N N . ASN B 1 779 ? 19.109 -7.633 -2.787 1 92.38 779 ASN B N 1
ATOM 13651 C CA . ASN B 1 779 ? 20.234 -8.531 -2.992 1 92.38 779 ASN B CA 1
ATOM 13652 C C . ASN B 1 779 ? 19.953 -9.555 -4.09 1 92.38 779 ASN B C 1
ATOM 13654 O O . ASN B 1 779 ? 20.844 -9.906 -4.867 1 92.38 779 ASN B O 1
ATOM 13658 N N . ALA B 1 780 ? 18.75 -10 -4.137 1 93.75 780 ALA B N 1
ATOM 13659 C CA . ALA B 1 780 ? 18.359 -10.992 -5.133 1 93.75 780 ALA B CA 1
ATOM 13660 C C . ALA B 1 780 ? 18.469 -10.438 -6.547 1 93.75 780 ALA B C 1
ATOM 13662 O O . ALA B 1 780 ? 18.859 -11.148 -7.473 1 93.75 780 ALA B O 1
ATOM 13663 N N . ILE B 1 781 ? 18.234 -9.164 -6.758 1 94.56 781 ILE B N 1
ATOM 13664 C CA . ILE B 1 781 ? 18.219 -8.633 -8.117 1 94.56 781 ILE B CA 1
ATOM 13665 C C . ILE B 1 781 ? 19.547 -7.918 -8.406 1 94.56 781 ILE B C 1
ATOM 13667 O O . ILE B 1 781 ? 19.703 -7.328 -9.477 1 94.56 781 ILE B O 1
ATOM 13671 N N . ASP B 1 782 ? 20.453 -7.98 -7.418 1 91.06 782 ASP B N 1
ATOM 13672 C CA . ASP B 1 782 ? 21.797 -7.434 -7.605 1 91.06 782 ASP B CA 1
ATOM 13673 C C . ASP B 1 782 ? 22.703 -8.445 -8.289 1 91.06 782 ASP B C 1
ATOM 13675 O O . ASP B 1 782 ? 23.047 -9.484 -7.707 1 91.06 782 ASP B O 1
ATOM 13679 N N . GLU B 1 783 ? 23.203 -8.164 -9.406 1 85.62 783 GLU B N 1
ATOM 13680 C CA . GLU B 1 783 ? 24.016 -9.07 -10.211 1 85.62 783 GLU B CA 1
ATOM 13681 C C . GLU B 1 783 ? 25.344 -9.383 -9.531 1 85.62 783 GLU B C 1
ATOM 13683 O O . GLU B 1 783 ? 25.953 -10.43 -9.766 1 85.62 783 GLU B O 1
ATOM 13688 N N . THR B 1 784 ? 25.734 -8.523 -8.617 1 83.75 784 THR B N 1
ATOM 13689 C CA . THR B 1 784 ? 27.031 -8.68 -7.984 1 83.75 784 THR B CA 1
ATOM 13690 C C . THR B 1 784 ? 26.969 -9.703 -6.855 1 83.75 784 THR B C 1
ATOM 13692 O O . THR B 1 784 ? 28 -10.18 -6.387 1 83.75 784 THR B O 1
ATOM 13695 N N . ARG B 1 785 ? 25.828 -10.148 -6.348 1 77.44 785 ARG B N 1
ATOM 13696 C CA . ARG B 1 785 ? 25.672 -11.016 -5.184 1 77.44 785 ARG B CA 1
ATOM 13697 C C . ARG B 1 785 ? 25.672 -12.484 -5.594 1 77.44 785 ARG B C 1
ATOM 13699 O O . ARG B 1 785 ? 25.703 -13.375 -4.738 1 77.44 785 ARG B O 1
ATOM 13706 N N . ASN B 1 786 ? 25.891 -12.812 -6.68 1 78.25 786 ASN B N 1
ATOM 13707 C CA . ASN B 1 786 ? 26 -14.172 -7.211 1 78.25 786 ASN B CA 1
ATOM 13708 C C . ASN B 1 786 ? 24.859 -15.055 -6.734 1 78.25 786 ASN B C 1
ATOM 13710 O O . ASN B 1 786 ? 25.078 -16.172 -6.281 1 78.25 786 ASN B O 1
ATOM 13714 N N . ILE B 1 787 ? 23.625 -14.641 -6.586 1 84.44 787 ILE B N 1
ATOM 13715 C CA . ILE B 1 787 ? 22.438 -15.445 -6.32 1 84.44 787 ILE B CA 1
ATOM 13716 C C . ILE B 1 787 ? 21.938 -16.078 -7.621 1 84.44 787 ILE B C 1
ATOM 13718 O O . ILE B 1 787 ? 21.797 -15.391 -8.633 1 84.44 787 ILE B O 1
ATOM 13722 N N . ARG B 1 788 ? 21.797 -17.359 -7.504 1 83.25 788 ARG B N 1
ATOM 13723 C CA . ARG B 1 788 ? 21.344 -18.078 -8.688 1 83.25 788 ARG B CA 1
ATOM 13724 C C . ARG B 1 788 ? 19.969 -17.609 -9.125 1 83.25 788 ARG B C 1
ATOM 13726 O O . ARG B 1 788 ? 19.125 -17.281 -8.289 1 83.25 788 ARG B O 1
ATOM 13733 N N . LYS B 1 789 ? 19.656 -17.609 -10.383 1 83.75 789 LYS B N 1
ATOM 13734 C CA . LYS B 1 789 ? 18.438 -17.047 -10.945 1 83.75 789 LYS B CA 1
ATOM 13735 C C . LYS B 1 789 ? 17.188 -17.75 -10.406 1 83.75 789 LYS B C 1
ATOM 13737 O O . LYS B 1 789 ? 16.203 -17.094 -10.07 1 83.75 789 LYS B O 1
ATOM 13742 N N . HIS B 1 790 ? 17.234 -19.078 -10.336 1 80.69 790 HIS B N 1
ATOM 13743 C CA . HIS B 1 790 ? 16.062 -19.766 -9.852 1 80.69 790 HIS B CA 1
ATOM 13744 C C . HIS B 1 790 ? 15.82 -19.484 -8.367 1 80.69 790 HIS B C 1
ATOM 13746 O O . HIS B 1 790 ? 14.695 -19.609 -7.883 1 80.69 790 HIS B O 1
ATOM 13752 N N . GLU B 1 791 ? 16.828 -19.109 -7.672 1 84.81 791 GLU B N 1
ATOM 13753 C CA . GLU B 1 791 ? 16.703 -18.766 -6.258 1 84.81 791 GLU B CA 1
ATOM 13754 C C . GLU B 1 791 ? 16.062 -17.406 -6.062 1 84.81 791 GLU B C 1
ATOM 13756 O O . GLU B 1 791 ? 15.477 -17.141 -5.016 1 84.81 791 GLU B O 1
ATOM 13761 N N . ILE B 1 792 ? 16.203 -16.594 -7.074 1 92 792 ILE B N 1
ATOM 13762 C CA . ILE B 1 792 ? 15.617 -15.258 -6.996 1 92 792 ILE B CA 1
ATOM 13763 C C . ILE B 1 792 ? 14.102 -15.375 -6.812 1 92 792 ILE B C 1
ATOM 13765 O O . ILE B 1 792 ? 13.531 -14.734 -5.93 1 92 792 ILE B O 1
ATOM 13769 N N . GLU B 1 793 ? 13.516 -16.219 -7.621 1 92.31 793 GLU B N 1
ATOM 13770 C CA . GLU B 1 793 ? 12.07 -16.422 -7.516 1 92.31 793 GLU B CA 1
ATOM 13771 C C . GLU B 1 793 ? 11.688 -16.953 -6.141 1 92.31 793 GLU B C 1
ATOM 13773 O O . GLU B 1 793 ? 10.672 -16.531 -5.57 1 92.31 793 GLU B O 1
ATOM 13778 N N . TYR B 1 794 ? 12.461 -17.797 -5.594 1 89.94 794 TYR B N 1
ATOM 13779 C CA . TYR B 1 794 ? 12.172 -18.375 -4.281 1 89.94 794 TYR B CA 1
ATOM 13780 C C . TYR B 1 794 ? 12.188 -17.297 -3.203 1 89.94 794 TYR B C 1
ATOM 13782 O O . TYR B 1 794 ? 11.391 -17.344 -2.26 1 89.94 794 TYR B O 1
ATOM 13790 N N . ILE B 1 795 ? 13.078 -16.375 -3.285 1 93 795 ILE B N 1
ATOM 13791 C CA . ILE B 1 795 ? 13.156 -15.273 -2.322 1 93 795 ILE B CA 1
ATOM 13792 C C . ILE B 1 795 ? 11.883 -14.438 -2.391 1 93 795 ILE B C 1
ATOM 13794 O O . ILE B 1 795 ? 11.281 -14.117 -1.359 1 93 795 ILE B O 1
ATOM 13798 N N . PHE B 1 796 ? 11.438 -14.086 -3.625 1 95.56 796 PHE B N 1
ATOM 13799 C CA . PHE B 1 796 ? 10.195 -13.336 -3.785 1 95.56 796 PHE B CA 1
ATOM 13800 C C . PHE B 1 796 ? 9.016 -14.125 -3.223 1 95.56 796 PHE B C 1
ATOM 13802 O O . PHE B 1 796 ? 8.141 -13.555 -2.557 1 95.56 796 PHE B O 1
ATOM 13809 N N . TYR B 1 797 ? 9.016 -15.414 -3.459 1 94.19 797 TYR B N 1
ATOM 13810 C CA . TYR B 1 797 ? 7.938 -16.266 -2.979 1 94.19 797 TYR B CA 1
ATOM 13811 C C . TYR B 1 797 ? 7.867 -16.266 -1.456 1 94.19 797 TYR B C 1
ATOM 13813 O O . TYR B 1 797 ? 6.797 -16.062 -0.88 1 94.19 797 TYR B O 1
ATOM 13821 N N . ARG B 1 798 ? 8.961 -16.391 -0.853 1 92.06 798 ARG B N 1
ATOM 13822 C CA . ARG B 1 798 ? 8.992 -16.453 0.605 1 92.06 798 ARG B CA 1
ATOM 13823 C C . ARG B 1 798 ? 8.609 -15.117 1.222 1 92.06 798 ARG B C 1
ATOM 13825 O O . ARG B 1 798 ? 7.898 -15.07 2.23 1 92.06 798 ARG B O 1
ATOM 13832 N N . VAL B 1 799 ? 9.07 -14.055 0.635 1 94 799 VAL B N 1
ATOM 13833 C CA . VAL B 1 799 ? 8.703 -12.734 1.124 1 94 799 VAL B CA 1
ATOM 13834 C C . VAL B 1 799 ? 7.199 -12.523 0.963 1 94 799 VAL B C 1
ATOM 13836 O O . VAL B 1 799 ? 6.547 -11.961 1.847 1 94 799 VAL B O 1
ATOM 13839 N N . SER B 1 800 ? 6.637 -12.992 -0.139 1 94.81 800 SER B N 1
ATOM 13840 C CA . SER B 1 800 ? 5.215 -12.812 -0.412 1 94.81 800 SER B CA 1
ATOM 13841 C C . SER B 1 800 ? 4.359 -13.531 0.627 1 94.81 800 SER B C 1
ATOM 13843 O O . SER B 1 800 ? 3.207 -13.156 0.858 1 94.81 800 SER B O 1
ATOM 13845 N N . LYS B 1 801 ? 4.926 -14.531 1.298 1 90.81 801 LYS B N 1
ATOM 13846 C CA . LYS B 1 801 ? 4.18 -15.305 2.287 1 90.81 801 LYS B CA 1
ATOM 13847 C C . LYS B 1 801 ? 4.18 -14.602 3.643 1 90.81 801 LYS B C 1
ATOM 13849 O O . LYS B 1 801 ? 3.416 -14.977 4.539 1 90.81 801 LYS B O 1
ATOM 13854 N N . ASN B 1 802 ? 5.059 -13.633 3.762 1 89.81 802 ASN B N 1
ATOM 13855 C CA . ASN B 1 802 ? 5.07 -12.805 4.961 1 89.81 802 ASN B CA 1
ATOM 13856 C C . ASN B 1 802 ? 3.93 -11.789 4.953 1 89.81 802 ASN B C 1
ATOM 13858 O O . ASN B 1 802 ? 3.791 -11.016 4.004 1 89.81 802 ASN B O 1
ATOM 13862 N N . PRO B 1 803 ? 3.158 -11.781 6.016 1 81.56 803 PRO B N 1
ATOM 13863 C CA . PRO B 1 803 ? 2.016 -10.859 6.039 1 81.56 803 PRO B CA 1
ATOM 13864 C C . PRO B 1 803 ? 2.432 -9.398 5.891 1 81.56 803 PRO B C 1
ATOM 13866 O O . PRO B 1 803 ? 1.666 -8.586 5.363 1 81.56 803 PRO B O 1
ATOM 13869 N N . VAL B 1 804 ? 3.627 -9.047 6.289 1 82 804 VAL B N 1
ATOM 13870 C CA . VAL B 1 804 ? 4.086 -7.66 6.219 1 82 804 VAL B CA 1
ATOM 13871 C C . VAL B 1 804 ? 4.305 -7.262 4.762 1 82 804 VAL B C 1
ATOM 13873 O O . VAL B 1 804 ? 4.309 -6.074 4.43 1 82 804 VAL B O 1
ATOM 13876 N N . ALA B 1 805 ? 4.41 -8.273 3.885 1 86.12 805 ALA B N 1
ATOM 13877 C CA . ALA B 1 805 ? 4.672 -8.023 2.471 1 86.12 805 ALA B CA 1
ATOM 13878 C C . ALA B 1 805 ? 3.484 -7.336 1.803 1 86.12 805 ALA B C 1
ATOM 13880 O O . ALA B 1 805 ? 3.646 -6.629 0.808 1 86.12 805 ALA B O 1
ATOM 13881 N N . HIS B 1 806 ? 2.314 -7.539 2.352 1 80.62 806 HIS B N 1
ATOM 13882 C CA . HIS B 1 806 ? 1.118 -6.914 1.795 1 80.62 806 HIS B CA 1
ATOM 13883 C C . HIS B 1 806 ? 1.267 -5.398 1.733 1 80.62 806 HIS B C 1
ATOM 13885 O O . HIS B 1 806 ? 0.62 -4.738 0.915 1 80.62 806 HIS B O 1
ATOM 13891 N N . GLN B 1 807 ? 2.311 -4.969 2.494 1 73.69 807 GLN B N 1
ATOM 13892 C CA . GLN B 1 807 ? 2.416 -3.527 2.693 1 73.69 807 GLN B CA 1
ATOM 13893 C C . GLN B 1 807 ? 3.373 -2.9 1.683 1 73.69 807 GLN B C 1
ATOM 13895 O O . GLN B 1 807 ? 3.316 -1.696 1.43 1 73.69 807 GLN B O 1
ATOM 13900 N N . PHE B 1 808 ? 4.211 -3.783 1.074 1 87.94 808 PHE B N 1
ATOM 13901 C CA . PHE B 1 808 ? 5.242 -3.076 0.328 1 87.94 808 PHE B CA 1
ATOM 13902 C C . PHE B 1 808 ? 5.605 -3.832 -0.944 1 87.94 808 PHE B C 1
ATOM 13904 O O . PHE B 1 808 ? 6.219 -3.27 -1.854 1 87.94 808 PHE B O 1
ATOM 13911 N N . LEU B 1 809 ? 5.211 -5.055 -1.046 1 93.12 809 LEU B N 1
ATOM 13912 C CA . LEU B 1 809 ? 5.777 -5.895 -2.094 1 93.12 809 LEU B CA 1
ATOM 13913 C C . LEU B 1 809 ? 5.324 -5.426 -3.473 1 93.12 809 LEU B C 1
ATOM 13915 O O . LEU B 1 809 ? 6.117 -5.391 -4.414 1 93.12 809 LEU B O 1
ATOM 13919 N N . LEU B 1 810 ? 3.998 -5.109 -3.639 1 93.88 810 LEU B N 1
ATOM 13920 C CA . LEU B 1 810 ? 3.51 -4.586 -4.91 1 93.88 810 LEU B CA 1
ATOM 13921 C C . LEU B 1 810 ? 4.254 -3.312 -5.297 1 93.88 810 LEU B C 1
ATOM 13923 O O . LEU B 1 810 ? 4.648 -3.143 -6.453 1 93.88 810 LEU B O 1
ATOM 13927 N N . GLU B 1 811 ? 4.48 -2.43 -4.379 1 91.69 811 GLU B N 1
ATOM 13928 C CA . GLU B 1 811 ? 5.199 -1.183 -4.629 1 91.69 811 GLU B CA 1
ATOM 13929 C C . GLU B 1 811 ? 6.648 -1.452 -5.023 1 91.69 811 GLU B C 1
ATOM 13931 O O . GLU B 1 811 ? 7.184 -0.797 -5.922 1 91.69 811 GLU B O 1
ATOM 13936 N N . PHE B 1 812 ? 7.25 -2.408 -4.328 1 94.38 812 PHE B N 1
ATOM 13937 C CA . PHE B 1 812 ? 8.617 -2.801 -4.652 1 94.38 812 PHE B CA 1
ATOM 13938 C C . PHE B 1 812 ? 8.711 -3.309 -6.086 1 94.38 812 PHE B C 1
ATOM 13940 O O . PHE B 1 812 ? 9.625 -2.938 -6.824 1 94.38 812 PHE B O 1
ATOM 13947 N N . LEU B 1 813 ? 7.723 -4.184 -6.453 1 96.56 813 LEU B N 1
ATOM 13948 C CA . LEU B 1 813 ? 7.668 -4.719 -7.809 1 96.56 813 LEU B CA 1
ATOM 13949 C C . LEU B 1 813 ? 7.613 -3.596 -8.836 1 96.56 813 LEU B C 1
ATOM 13951 O O . LEU B 1 813 ? 8.367 -3.604 -9.812 1 96.56 813 LEU B O 1
ATOM 13955 N N . ILE B 1 814 ? 6.781 -2.635 -8.609 1 94.12 814 ILE B N 1
ATOM 13956 C CA . ILE B 1 814 ? 6.566 -1.547 -9.555 1 94.12 814 ILE B CA 1
ATOM 13957 C C . ILE B 1 814 ? 7.824 -0.684 -9.648 1 94.12 814 ILE B C 1
ATOM 13959 O O . ILE B 1 814 ? 8.281 -0.353 -10.742 1 94.12 814 ILE B O 1
ATOM 13963 N N . GLU B 1 815 ? 8.43 -0.418 -8.531 1 91.69 815 GLU B N 1
ATOM 13964 C CA . GLU B 1 815 ? 9.594 0.465 -8.484 1 91.69 815 GLU B CA 1
ATOM 13965 C C . GLU B 1 815 ? 10.82 -0.2 -9.102 1 91.69 815 GLU B C 1
ATOM 13967 O O . GLU B 1 815 ? 11.656 0.472 -9.711 1 91.69 815 GLU B O 1
ATOM 13972 N N . LYS B 1 816 ? 10.906 -1.56 -8.906 1 95.06 816 LYS B N 1
ATOM 13973 C CA . LYS B 1 816 ? 12.117 -2.256 -9.328 1 95.06 816 LYS B CA 1
ATOM 13974 C C . LYS B 1 816 ? 11.852 -3.146 -10.539 1 95.06 816 LYS B C 1
ATOM 13976 O O . LYS B 1 816 ? 12.633 -4.055 -10.836 1 95.06 816 LYS B O 1
ATOM 13981 N N . TRP B 1 817 ? 10.797 -2.9 -11.273 1 96.38 817 TRP B N 1
ATOM 13982 C CA . TRP B 1 817 ? 10.359 -3.762 -12.367 1 96.38 817 TRP B CA 1
ATOM 13983 C C . TRP B 1 817 ? 11.453 -3.902 -13.414 1 96.38 817 TRP B C 1
ATOM 13985 O O . TRP B 1 817 ? 11.805 -5.016 -13.812 1 96.38 817 TRP B O 1
ATOM 13995 N N . ASP B 1 818 ? 12.086 -2.801 -13.797 1 95.12 818 ASP B N 1
ATOM 13996 C CA . ASP B 1 818 ? 13.094 -2.84 -14.852 1 95.12 818 ASP B CA 1
ATOM 13997 C C . ASP B 1 818 ? 14.312 -3.643 -14.414 1 95.12 818 ASP B C 1
ATOM 13999 O O . ASP B 1 818 ? 14.859 -4.422 -15.203 1 95.12 818 ASP B O 1
ATOM 14003 N N . ALA B 1 819 ? 14.664 -3.479 -13.188 1 94.88 819 ALA B N 1
ATOM 14004 C CA . ALA B 1 819 ? 15.812 -4.203 -12.648 1 94.88 819 ALA B CA 1
ATOM 14005 C C . ALA B 1 819 ? 15.516 -5.695 -12.531 1 94.88 819 ALA B C 1
ATOM 14007 O O . ALA B 1 819 ? 16.359 -6.531 -12.844 1 94.88 819 ALA B O 1
ATOM 14008 N N . ILE B 1 820 ? 14.305 -6.066 -12.055 1 96.5 820 ILE B N 1
ATOM 14009 C CA . ILE B 1 820 ? 13.891 -7.461 -11.93 1 96.5 820 ILE B CA 1
ATOM 14010 C C . ILE B 1 820 ? 13.883 -8.125 -13.305 1 96.5 820 ILE B C 1
ATOM 14012 O O . ILE B 1 820 ? 14.453 -9.203 -13.484 1 96.5 820 ILE B O 1
ATOM 14016 N N . TYR B 1 821 ? 13.266 -7.391 -14.266 1 94.69 821 TYR B N 1
ATOM 14017 C CA . TYR B 1 821 ? 13.141 -7.914 -15.617 1 94.69 821 TYR B CA 1
ATOM 14018 C C . TYR B 1 821 ? 14.516 -8.164 -16.234 1 94.69 821 TYR B C 1
ATOM 14020 O O . TYR B 1 821 ? 14.75 -9.211 -16.844 1 94.69 821 TYR B O 1
ATOM 14028 N N . ALA B 1 822 ? 15.438 -7.27 -16.031 1 92.38 822 ALA B N 1
ATOM 14029 C CA . ALA B 1 822 ? 16.781 -7.363 -16.609 1 92.38 822 ALA B CA 1
ATOM 14030 C C . ALA B 1 822 ? 17.594 -8.445 -15.914 1 92.38 822 ALA B C 1
ATOM 14032 O O . ALA B 1 822 ? 18.312 -9.203 -16.562 1 92.38 822 ALA B O 1
ATOM 14033 N N . ARG B 1 823 ? 17.438 -8.562 -14.609 1 93.38 823 ARG B N 1
ATOM 14034 C CA . ARG B 1 823 ? 18.234 -9.492 -13.812 1 93.38 823 ARG B CA 1
ATOM 14035 C C . ARG B 1 823 ? 17.781 -10.93 -14.039 1 93.38 823 ARG B C 1
ATOM 14037 O O . ARG B 1 823 ? 18.609 -11.828 -14.195 1 93.38 823 ARG B O 1
ATOM 14044 N N . VAL B 1 824 ? 16.516 -11.172 -13.969 1 91.75 824 VAL B N 1
ATOM 14045 C CA . VAL B 1 824 ? 16 -12.531 -14.078 1 91.75 824 VAL B CA 1
ATOM 14046 C C . VAL B 1 824 ? 16.094 -13 -15.531 1 91.75 824 VAL B C 1
ATOM 14048 O O . VAL B 1 824 ? 16.547 -14.109 -15.805 1 91.75 824 VAL B O 1
ATOM 14051 N N . ALA B 1 825 ? 15.703 -12.211 -16.453 1 87.69 825 ALA B N 1
ATOM 14052 C CA . ALA B 1 825 ? 15.852 -12.391 -17.906 1 87.69 825 ALA B CA 1
ATOM 14053 C C . ALA B 1 825 ? 15.297 -13.742 -18.344 1 87.69 825 ALA B C 1
ATOM 14055 O O . ALA B 1 825 ? 15.82 -14.359 -19.266 1 87.69 825 ALA B O 1
ATOM 14056 N N . ASP B 1 826 ? 14.422 -14.344 -17.578 1 87.06 826 ASP B N 1
ATOM 14057 C CA . ASP B 1 826 ? 13.711 -15.578 -17.906 1 87.06 826 ASP B CA 1
ATOM 14058 C C . ASP B 1 826 ? 12.203 -15.406 -17.75 1 87.06 826 ASP B C 1
ATOM 14060 O O . ASP B 1 826 ? 11.719 -15.055 -16.672 1 87.06 826 ASP B O 1
ATOM 14064 N N . PHE B 1 827 ? 11.539 -15.648 -18.812 1 87.44 827 PHE B N 1
ATOM 14065 C CA . PHE B 1 827 ? 10.117 -15.344 -18.875 1 87.44 827 PHE B CA 1
ATOM 14066 C C . PHE B 1 827 ? 9.359 -16.109 -17.797 1 87.44 827 PHE B C 1
ATOM 14068 O O . PHE B 1 827 ? 8.508 -15.531 -17.109 1 87.44 827 PHE B O 1
ATOM 14075 N N . LYS B 1 828 ? 9.625 -17.359 -17.672 1 88.56 828 LYS B N 1
ATOM 14076 C CA . LYS B 1 828 ? 8.875 -18.188 -16.719 1 88.56 828 LYS B CA 1
ATOM 14077 C C . LYS B 1 828 ? 9.164 -17.781 -15.281 1 88.56 828 LYS B C 1
ATOM 14079 O O . LYS B 1 828 ? 8.25 -17.734 -14.453 1 88.56 828 LYS B O 1
ATOM 14084 N N . LEU B 1 829 ? 10.398 -17.562 -14.984 1 91.25 829 LEU B N 1
ATOM 14085 C CA . LEU B 1 829 ? 10.758 -17.125 -13.641 1 91.25 829 LEU B CA 1
ATOM 14086 C C . LEU B 1 829 ? 10.117 -15.781 -13.32 1 91.25 829 LEU B C 1
ATOM 14088 O O . LEU B 1 829 ? 9.656 -15.555 -12.195 1 91.25 829 LEU B O 1
ATOM 14092 N N . ILE B 1 830 ? 10.07 -14.859 -14.305 1 94.75 830 ILE B N 1
ATOM 14093 C CA . ILE B 1 830 ? 9.453 -13.555 -14.109 1 94.75 830 ILE B CA 1
ATOM 14094 C C . ILE B 1 830 ? 7.949 -13.727 -13.883 1 94.75 830 ILE B C 1
ATOM 14096 O O . ILE B 1 830 ? 7.367 -13.055 -13.023 1 94.75 830 ILE B O 1
ATOM 14100 N N . GLU B 1 831 ? 7.367 -14.617 -14.672 1 94.12 831 GLU B N 1
ATOM 14101 C CA . GLU B 1 831 ? 5.953 -14.93 -14.5 1 94.12 831 GLU B CA 1
ATOM 14102 C C . GLU B 1 831 ? 5.66 -15.391 -13.078 1 94.12 831 GLU B C 1
ATOM 14104 O O . GLU B 1 831 ? 4.676 -14.961 -12.469 1 94.12 831 GLU B O 1
ATOM 14109 N N . MET B 1 832 ? 6.496 -16.219 -12.547 1 94.31 832 MET B N 1
ATOM 14110 C CA . MET B 1 832 ? 6.328 -16.734 -11.195 1 94.31 832 MET B CA 1
ATOM 14111 C C . MET B 1 832 ? 6.473 -15.625 -10.164 1 94.31 832 MET B C 1
ATOM 14113 O O . MET B 1 832 ? 5.715 -15.562 -9.203 1 94.31 832 MET B O 1
ATOM 14117 N N . ILE B 1 833 ? 7.434 -14.734 -10.344 1 96.56 833 ILE B N 1
ATOM 14118 C CA . ILE B 1 833 ? 7.641 -13.602 -9.453 1 96.56 833 ILE B CA 1
ATOM 14119 C C . ILE B 1 833 ? 6.406 -12.703 -9.461 1 96.56 833 ILE B C 1
ATOM 14121 O O . ILE B 1 833 ? 5.945 -12.258 -8.414 1 96.56 833 ILE B O 1
ATOM 14125 N N . LEU B 1 834 ? 5.879 -12.477 -10.695 1 97.25 834 LEU B N 1
ATOM 14126 C CA . LEU B 1 834 ? 4.672 -11.672 -10.828 1 97.25 834 LEU B CA 1
ATOM 14127 C C . LEU B 1 834 ? 3.506 -12.312 -10.086 1 97.25 834 LEU B C 1
ATOM 14129 O O . LEU B 1 834 ? 2.758 -11.625 -9.383 1 97.25 834 LEU B O 1
ATOM 14133 N N . GLN B 1 835 ? 3.387 -13.586 -10.203 1 96.06 835 GLN B N 1
ATOM 14134 C CA . GLN B 1 835 ? 2.338 -14.297 -9.477 1 96.06 835 GLN B CA 1
ATOM 14135 C C . GLN B 1 835 ? 2.498 -14.133 -7.969 1 96.06 835 GLN B C 1
ATOM 14137 O O . GLN B 1 835 ? 1.526 -13.852 -7.266 1 96.06 835 GLN B O 1
ATOM 14142 N N . ASP B 1 836 ? 3.713 -14.281 -7.5 1 95.56 836 ASP B N 1
ATOM 14143 C CA . ASP B 1 836 ? 4.004 -14.172 -6.074 1 95.56 836 ASP B CA 1
ATOM 14144 C C . ASP B 1 836 ? 3.67 -12.773 -5.551 1 95.56 836 ASP B C 1
ATOM 14146 O O . ASP B 1 836 ? 3.098 -12.633 -4.469 1 95.56 836 ASP B O 1
ATOM 14150 N N . CYS B 1 837 ? 3.996 -11.766 -6.277 1 96.31 837 CYS B N 1
ATOM 14151 C CA . CYS B 1 837 ? 3.818 -10.391 -5.844 1 96.31 837 CYS B CA 1
ATOM 14152 C C . CYS B 1 837 ? 2.352 -9.977 -5.914 1 96.31 837 CYS B C 1
ATOM 14154 O O . CYS B 1 837 ? 1.893 -9.164 -5.117 1 96.31 837 CYS B O 1
ATOM 14156 N N . LEU B 1 838 ? 1.596 -10.555 -6.875 1 96.19 838 LEU B N 1
ATOM 14157 C CA . LEU B 1 838 ? 0.267 -10.023 -7.16 1 96.19 838 LEU B CA 1
ATOM 14158 C C . LEU B 1 838 ? -0.812 -10.875 -6.5 1 96.19 838 LEU B C 1
ATOM 14160 O O . LEU B 1 838 ? -1.944 -10.422 -6.324 1 96.19 838 LEU B O 1
ATOM 14164 N N . GLN B 1 839 ? -0.491 -12.109 -6.113 1 94.31 839 GLN B N 1
ATOM 14165 C CA . GLN B 1 839 ? -1.487 -12.977 -5.492 1 94.31 839 GLN B CA 1
ATOM 14166 C C . GLN B 1 839 ? -1.896 -12.445 -4.121 1 94.31 839 GLN B C 1
ATOM 14168 O O . GLN B 1 839 ? -2.908 -12.875 -3.561 1 94.31 839 GLN B O 1
ATOM 14173 N N . ILE B 1 840 ? -1.243 -11.43 -3.617 1 91.12 840 ILE B N 1
ATOM 14174 C CA . ILE B 1 840 ? -1.485 -10.945 -2.262 1 91.12 840 ILE B CA 1
ATOM 14175 C C . ILE B 1 840 ? -2.322 -9.672 -2.309 1 91.12 840 ILE B C 1
ATOM 14177 O O . ILE B 1 840 ? -2.535 -9.023 -1.281 1 91.12 840 ILE B O 1
ATOM 14181 N N . LEU B 1 841 ? -2.834 -9.227 -3.453 1 91.81 841 LEU B N 1
ATOM 14182 C CA . LEU B 1 841 ? -3.689 -8.047 -3.568 1 91.81 841 LEU B CA 1
ATOM 14183 C C . LEU B 1 841 ? -4.992 -8.242 -2.801 1 91.81 841 LEU B C 1
ATOM 14185 O O . LEU B 1 841 ? -5.668 -9.266 -2.967 1 91.81 841 LEU B O 1
ATOM 14189 N N . ARG B 1 842 ? -5.34 -7.273 -1.923 1 88.94 842 ARG B N 1
ATOM 14190 C CA . ARG B 1 842 ? -6.504 -7.453 -1.062 1 88.94 842 ARG B CA 1
ATOM 14191 C C . ARG B 1 842 ? -7.402 -6.223 -1.093 1 88.94 842 ARG B C 1
ATOM 14193 O O . ARG B 1 842 ? -8.508 -6.238 -0.543 1 88.94 842 ARG B O 1
ATOM 14200 N N . THR B 1 843 ? -6.984 -5.102 -1.756 1 89.75 843 THR B N 1
ATOM 14201 C CA . THR B 1 843 ? -7.766 -3.869 -1.718 1 89.75 843 THR B CA 1
ATOM 14202 C C . THR B 1 843 ? -8.031 -3.354 -3.129 1 89.75 843 THR B C 1
ATOM 14204 O O . THR B 1 843 ? -7.324 -3.715 -4.07 1 89.75 843 THR B O 1
ATOM 14207 N N . ASP B 1 844 ? -9.086 -2.514 -3.225 1 91.25 844 ASP B N 1
ATOM 14208 C CA . ASP B 1 844 ? -9.398 -1.892 -4.508 1 91.25 844 ASP B CA 1
ATOM 14209 C C . ASP B 1 844 ? -8.242 -1.006 -4.98 1 91.25 844 ASP B C 1
ATOM 14211 O O . ASP B 1 844 ? -7.961 -0.933 -6.18 1 91.25 844 ASP B O 1
ATOM 14215 N N . ALA B 1 845 ? -7.562 -0.375 -4.094 1 90.44 845 ALA B N 1
ATOM 14216 C CA . ALA B 1 845 ? -6.43 0.486 -4.422 1 90.44 845 ALA B CA 1
ATOM 14217 C C . ALA B 1 845 ? -5.297 -0.315 -5.062 1 90.44 845 ALA B C 1
ATOM 14219 O O . ALA B 1 845 ? -4.684 0.133 -6.031 1 90.44 845 ALA B O 1
ATOM 14220 N N . GLN B 1 846 ? -5.016 -1.416 -4.539 1 92.81 846 GLN B N 1
ATOM 14221 C CA . GLN B 1 846 ? -3.965 -2.268 -5.086 1 92.81 846 GLN B CA 1
ATOM 14222 C C . GLN B 1 846 ? -4.328 -2.762 -6.484 1 92.81 846 GLN B C 1
ATOM 14224 O O . GLN B 1 846 ? -3.459 -2.904 -7.344 1 92.81 846 GLN B O 1
ATOM 14229 N N . ILE B 1 847 ? -5.625 -3.066 -6.672 1 94.5 847 ILE B N 1
ATOM 14230 C CA . ILE B 1 847 ? -6.098 -3.488 -7.988 1 94.5 847 ILE B CA 1
ATOM 14231 C C . ILE B 1 847 ? -5.875 -2.369 -9 1 94.5 847 ILE B C 1
ATOM 14233 O O . ILE B 1 847 ? -5.383 -2.613 -10.109 1 94.5 847 ILE B O 1
ATOM 14237 N N . ILE B 1 848 ? -6.18 -1.137 -8.609 1 93.56 848 ILE B N 1
ATOM 14238 C CA . ILE B 1 848 ? -5.973 0.024 -9.469 1 93.56 848 ILE B CA 1
ATOM 14239 C C . ILE B 1 848 ? -4.492 0.149 -9.82 1 93.56 848 ILE B C 1
ATOM 14241 O O . ILE B 1 848 ? -4.145 0.382 -10.984 1 93.56 848 ILE B O 1
ATOM 14245 N N . LEU B 1 849 ? -3.65 0.003 -8.852 1 93.12 849 LEU B N 1
ATOM 14246 C CA . LEU B 1 849 ? -2.209 0.109 -9.047 1 93.12 849 LEU B CA 1
ATOM 14247 C C . LEU B 1 849 ? -1.706 -0.99 -9.977 1 93.12 849 LEU B C 1
ATOM 14249 O O . LEU B 1 849 ? -0.861 -0.741 -10.844 1 93.12 849 LEU B O 1
ATOM 14253 N N . ALA B 1 850 ? -2.232 -2.225 -9.781 1 95.81 850 ALA B N 1
ATOM 14254 C CA . ALA B 1 850 ? -1.835 -3.344 -10.633 1 95.81 850 ALA B CA 1
ATOM 14255 C C . ALA B 1 850 ? -2.266 -3.111 -12.078 1 95.81 850 ALA B C 1
ATOM 14257 O O . ALA B 1 850 ? -1.524 -3.432 -13.008 1 95.81 850 ALA B O 1
ATOM 14258 N N . GLU B 1 851 ? -3.465 -2.588 -12.266 1 95.56 851 GLU B N 1
ATOM 14259 C CA . GLU B 1 851 ? -3.945 -2.264 -13.602 1 95.56 851 GLU B CA 1
ATOM 14260 C C . GLU B 1 851 ? -3.076 -1.192 -14.258 1 95.56 851 GLU B C 1
ATOM 14262 O O . GLU B 1 851 ? -2.754 -1.286 -15.445 1 95.56 851 GLU B O 1
ATOM 14267 N N . HIS B 1 852 ? -2.703 -0.21 -13.461 1 94.25 852 HIS B N 1
ATOM 14268 C CA . HIS B 1 852 ? -1.804 0.831 -13.945 1 94.25 852 HIS B CA 1
ATOM 14269 C C . HIS B 1 852 ? -0.45 0.25 -14.336 1 94.25 852 HIS B C 1
ATOM 14271 O O . HIS B 1 852 ? 0.113 0.623 -15.367 1 94.25 852 HIS B O 1
ATOM 14277 N N . PHE B 1 853 ? 0.083 -0.617 -13.594 1 95.31 853 PHE B N 1
ATOM 14278 C CA . PHE B 1 853 ? 1.349 -1.29 -13.859 1 95.31 853 PHE B CA 1
ATOM 14279 C C . PHE B 1 853 ? 1.283 -2.078 -15.164 1 95.31 853 PHE B C 1
ATOM 14281 O O . PHE B 1 853 ? 2.164 -1.951 -16.016 1 95.31 853 PHE B O 1
ATOM 14288 N N . LYS B 1 854 ? 0.242 -2.922 -15.297 1 96.12 854 LYS B N 1
ATOM 14289 C CA . LYS B 1 854 ? 0.055 -3.719 -16.5 1 96.12 854 LYS B CA 1
ATOM 14290 C C . LYS B 1 854 ? 0.041 -2.836 -17.75 1 96.12 854 LYS B C 1
ATOM 14292 O O . LYS B 1 854 ? 0.64 -3.182 -18.766 1 96.12 854 LYS B O 1
ATOM 14297 N N . LYS B 1 855 ? -0.559 -1.719 -17.641 1 94.44 855 LYS B N 1
ATOM 14298 C CA . LYS B 1 855 ? -0.783 -0.843 -18.797 1 94.44 855 LYS B CA 1
ATOM 14299 C C . LYS B 1 855 ? 0.469 -0.035 -19.125 1 94.44 855 LYS B C 1
ATOM 14301 O O . LYS B 1 855 ? 0.775 0.2 -20.297 1 94.44 855 LYS B O 1
ATOM 14306 N N . ASN B 1 856 ? 1.281 0.346 -18.109 1 93.25 856 ASN B N 1
ATOM 14307 C CA . ASN B 1 856 ? 2.258 1.405 -18.328 1 93.25 856 ASN B CA 1
ATOM 14308 C C . ASN B 1 856 ? 3.688 0.888 -18.188 1 93.25 856 ASN B C 1
ATOM 14310 O O . ASN B 1 856 ? 4.621 1.486 -18.734 1 93.25 856 ASN B O 1
ATOM 14314 N N . ALA B 1 857 ? 3.939 -0.181 -17.469 1 93.75 857 ALA B N 1
ATOM 14315 C CA . ALA B 1 857 ? 5.305 -0.661 -17.25 1 93.75 857 ALA B CA 1
ATOM 14316 C C . ALA B 1 857 ? 5.816 -1.397 -18.484 1 93.75 857 ALA B C 1
ATOM 14318 O O . ALA B 1 857 ? 5.07 -2.129 -19.141 1 93.75 857 ALA B O 1
ATOM 14319 N N . ALA B 1 858 ? 7.066 -1.265 -18.766 1 93.19 858 ALA B N 1
ATOM 14320 C CA . ALA B 1 858 ? 7.684 -1.885 -19.938 1 93.19 858 ALA B CA 1
ATOM 14321 C C . ALA B 1 858 ? 7.57 -3.404 -19.875 1 93.19 858 ALA B C 1
ATOM 14323 O O . ALA B 1 858 ? 7.859 -4.016 -18.844 1 93.19 858 ALA B O 1
ATOM 14324 N N . ASN B 1 859 ? 7.051 -4.082 -20.906 1 92.31 859 ASN B N 1
ATOM 14325 C CA . ASN B 1 859 ? 7.004 -5.527 -21.109 1 92.31 859 ASN B CA 1
ATOM 14326 C C . ASN B 1 859 ? 5.957 -6.188 -20.219 1 92.31 859 ASN B C 1
ATOM 14328 O O . ASN B 1 859 ? 5.719 -7.391 -20.328 1 92.31 859 ASN B O 1
ATOM 14332 N N . ALA B 1 860 ? 5.312 -5.375 -19.281 1 94.56 860 ALA B N 1
ATOM 14333 C CA . ALA B 1 860 ? 4.34 -5.965 -18.359 1 94.56 860 ALA B CA 1
ATOM 14334 C C . ALA B 1 860 ? 3.139 -6.52 -19.125 1 94.56 860 ALA B C 1
ATOM 14336 O O . ALA B 1 860 ? 2.543 -7.52 -18.719 1 94.56 860 ALA B O 1
ATOM 14337 N N . ARG B 1 861 ? 2.803 -5.984 -20.281 1 91.62 861 ARG B N 1
ATOM 14338 C CA . ARG B 1 861 ? 1.647 -6.375 -21.078 1 91.62 861 ARG B CA 1
ATOM 14339 C C . ARG B 1 861 ? 1.819 -7.785 -21.641 1 91.62 861 ARG B C 1
ATOM 14341 O O . ARG B 1 861 ? 0.837 -8.445 -21.984 1 91.62 861 ARG B O 1
ATOM 14348 N N . ASN B 1 862 ? 3.049 -8.227 -21.641 1 90.94 862 ASN B N 1
ATOM 14349 C CA . ASN B 1 862 ? 3.342 -9.539 -22.203 1 90.94 862 ASN B CA 1
ATOM 14350 C C . ASN B 1 862 ? 2.961 -10.664 -21.234 1 90.94 862 ASN B C 1
ATOM 14352 O O . ASN B 1 862 ? 2.895 -11.828 -21.641 1 90.94 862 ASN B O 1
ATOM 14356 N N . PHE B 1 863 ? 2.697 -10.289 -20.016 1 93.75 863 PHE B N 1
ATOM 14357 C CA . PHE B 1 863 ? 2.457 -11.312 -19.016 1 93.75 863 PHE B CA 1
ATOM 14358 C C . PHE B 1 863 ? 0.973 -11.406 -18.672 1 93.75 863 PHE B C 1
ATOM 14360 O O . PHE B 1 863 ? 0.449 -10.578 -17.922 1 93.75 863 PHE B O 1
ATOM 14367 N N . HIS B 1 864 ? 0.331 -12.477 -19.062 1 92.25 864 HIS B N 1
ATOM 14368 C CA . HIS B 1 864 ? -1.09 -12.711 -18.828 1 92.25 864 HIS B CA 1
ATOM 14369 C C . HIS B 1 864 ? -1.371 -13.008 -17.359 1 92.25 864 HIS B C 1
ATOM 14371 O O . HIS B 1 864 ? -2.488 -12.797 -16.891 1 92.25 864 HIS B O 1
ATOM 14377 N N . VAL B 1 865 ? -0.375 -13.438 -16.688 1 94.25 865 VAL B N 1
ATOM 14378 C CA . VAL B 1 865 ? -0.5 -13.781 -15.266 1 94.25 865 VAL B CA 1
ATOM 14379 C C . VAL B 1 865 ? -0.969 -12.57 -14.477 1 94.25 865 VAL B C 1
ATOM 14381 O O . VAL B 1 865 ? -1.665 -12.703 -13.469 1 94.25 865 VAL B O 1
ATOM 14384 N N . ILE B 1 866 ? -0.627 -11.328 -14.906 1 96.06 866 ILE B N 1
ATOM 14385 C CA . ILE B 1 866 ? -1.055 -10.109 -14.234 1 96.06 866 ILE B CA 1
ATOM 14386 C C . ILE B 1 866 ? -2.576 -9.992 -14.297 1 96.06 866 ILE B C 1
ATOM 14388 O O . ILE B 1 866 ? -3.225 -9.711 -13.289 1 96.06 866 ILE B O 1
ATOM 14392 N N . ASP B 1 867 ? -3.154 -10.289 -15.461 1 94.31 867 ASP B N 1
ATOM 14393 C CA . ASP B 1 867 ? -4.602 -10.25 -15.633 1 94.31 867 ASP B CA 1
ATOM 14394 C C . ASP B 1 867 ? -5.289 -11.305 -14.766 1 94.31 867 ASP B C 1
ATOM 14396 O O . ASP B 1 867 ? -6.352 -11.047 -14.195 1 94.31 867 ASP B O 1
ATOM 14400 N N . GLU B 1 868 ? -4.652 -12.43 -14.711 1 93.75 868 GLU B N 1
ATOM 14401 C CA . GLU B 1 868 ? -5.191 -13.508 -13.891 1 93.75 868 GLU B CA 1
ATOM 14402 C C . GLU B 1 868 ? -5.277 -13.094 -12.422 1 93.75 868 GLU B C 1
ATOM 14404 O O . GLU B 1 868 ? -6.293 -13.328 -11.766 1 93.75 868 GLU B O 1
ATOM 14409 N N . GLN B 1 869 ? -4.203 -12.523 -11.945 1 96.12 869 GLN B N 1
ATOM 14410 C CA . GLN B 1 869 ? -4.156 -12.141 -10.539 1 96.12 869 GLN B CA 1
ATOM 14411 C C . GLN B 1 869 ? -5.102 -10.977 -10.258 1 96.12 869 GLN B C 1
ATOM 14413 O O . GLN B 1 869 ? -5.68 -10.891 -9.172 1 96.12 869 GLN B O 1
ATOM 14418 N N . ILE B 1 870 ? -5.262 -10.016 -11.195 1 96.12 870 ILE B N 1
ATOM 14419 C CA . ILE B 1 870 ? -6.207 -8.914 -11.055 1 96.12 870 ILE B CA 1
ATOM 14420 C C . ILE B 1 870 ? -7.629 -9.461 -10.961 1 96.12 870 ILE B C 1
ATOM 14422 O O . ILE B 1 870 ? -8.406 -9.031 -10.102 1 96.12 870 ILE B O 1
ATOM 14426 N N . GLU B 1 871 ? -7.996 -10.453 -11.82 1 95.62 871 GLU B N 1
ATOM 14427 C CA . GLU B 1 871 ? -9.32 -11.062 -11.766 1 95.62 871 GLU B CA 1
ATOM 14428 C C . GLU B 1 871 ? -9.555 -11.766 -10.43 1 95.62 871 GLU B C 1
ATOM 14430 O O . GLU B 1 871 ? -10.633 -11.656 -9.844 1 95.62 871 GLU B O 1
ATOM 14435 N N . ALA B 1 872 ? -8.562 -12.484 -10.016 1 94.88 872 ALA B N 1
ATOM 14436 C CA . ALA B 1 872 ? -8.656 -13.172 -8.727 1 94.88 872 ALA B CA 1
ATOM 14437 C C . ALA B 1 872 ? -8.883 -12.172 -7.594 1 94.88 872 ALA B C 1
ATOM 14439 O O . ALA B 1 872 ? -9.688 -12.422 -6.691 1 94.88 872 ALA B O 1
ATOM 14440 N N . ALA B 1 873 ? -8.133 -11.055 -7.602 1 94.81 873 ALA B N 1
ATOM 14441 C CA . ALA B 1 873 ? -8.281 -10.016 -6.582 1 94.81 873 ALA B CA 1
ATOM 14442 C C . ALA B 1 873 ? -9.688 -9.414 -6.613 1 94.81 873 ALA B C 1
ATOM 14444 O O . ALA B 1 873 ? -10.281 -9.164 -5.562 1 94.81 873 ALA B O 1
ATOM 14445 N N . LYS B 1 874 ? -10.203 -9.148 -7.816 1 95.06 874 LYS B N 1
ATOM 14446 C CA . LYS B 1 874 ? -11.555 -8.609 -7.957 1 95.06 874 LYS B CA 1
ATOM 14447 C C . LYS B 1 874 ? -12.586 -9.57 -7.379 1 95.06 874 LYS B C 1
ATOM 14449 O O . LYS B 1 874 ? -13.547 -9.141 -6.734 1 95.06 874 LYS B O 1
ATOM 14454 N N . HIS B 1 875 ? -12.359 -10.859 -7.629 1 94.81 875 HIS B N 1
ATOM 14455 C CA . HIS B 1 875 ? -13.25 -11.867 -7.055 1 94.81 875 HIS B CA 1
ATOM 14456 C C . HIS B 1 875 ? -13.211 -11.828 -5.531 1 94.81 875 HIS B C 1
ATOM 14458 O O . HIS B 1 875 ? -14.25 -11.898 -4.875 1 94.81 875 HIS B O 1
ATOM 14464 N N . ARG B 1 876 ? -12.078 -11.766 -4.969 1 93.69 876 ARG B N 1
ATOM 14465 C CA . ARG B 1 876 ? -11.93 -11.727 -3.518 1 93.69 876 ARG B CA 1
ATOM 14466 C C . ARG B 1 876 ? -12.664 -10.523 -2.928 1 93.69 876 ARG B C 1
ATOM 14468 O O . ARG B 1 876 ? -13.305 -10.633 -1.885 1 93.69 876 ARG B O 1
ATOM 14475 N N . ARG B 1 877 ? -12.523 -9.375 -3.607 1 92.88 877 ARG B N 1
ATOM 14476 C CA . ARG B 1 877 ? -13.188 -8.164 -3.137 1 92.88 877 ARG B CA 1
ATOM 14477 C C . ARG B 1 877 ? -14.703 -8.312 -3.195 1 92.88 877 ARG B C 1
ATOM 14479 O O . ARG B 1 877 ? -15.414 -7.887 -2.281 1 92.88 877 ARG B O 1
ATOM 14486 N N . MET B 1 878 ? -15.18 -8.875 -4.277 1 94.19 878 MET B N 1
ATOM 14487 C CA . MET B 1 878 ? -16.609 -9.125 -4.43 1 94.19 878 MET B CA 1
ATOM 14488 C C . MET B 1 878 ? -17.125 -10.055 -3.334 1 94.19 878 MET B C 1
ATOM 14490 O O . MET B 1 878 ? -18.172 -9.805 -2.73 1 94.19 878 MET B O 1
ATOM 14494 N N . TRP B 1 879 ? -16.359 -11.117 -3.115 1 95.25 879 TRP B N 1
ATOM 14495 C CA . TRP B 1 879 ? -16.703 -12.078 -2.074 1 95.25 879 TRP B CA 1
ATOM 14496 C C . TRP B 1 879 ? -16.766 -11.406 -0.708 1 95.25 879 TRP B C 1
ATOM 14498 O O . TRP B 1 879 ? -17.703 -11.617 0.053 1 95.25 879 TRP B O 1
ATOM 14508 N N . TYR B 1 880 ? -15.797 -10.586 -0.346 1 94.12 880 TYR B N 1
ATOM 14509 C CA . TYR B 1 880 ? -15.719 -9.906 0.944 1 94.12 880 TYR B CA 1
ATOM 14510 C C . TYR B 1 880 ? -16.938 -9.016 1.166 1 94.12 880 TYR B C 1
ATOM 14512 O O . TYR B 1 880 ? -17.547 -9.039 2.238 1 94.12 880 TYR B O 1
ATOM 14520 N N . ARG B 1 881 ? -17.297 -8.227 0.209 1 92.12 881 ARG B N 1
ATOM 14521 C CA . ARG B 1 881 ? -18.422 -7.289 0.32 1 92.12 881 ARG B CA 1
ATOM 14522 C C . ARG B 1 881 ? -19.734 -8.031 0.572 1 92.12 881 ARG B C 1
ATOM 14524 O O . ARG B 1 881 ? -20.578 -7.555 1.317 1 92.12 881 ARG B O 1
ATOM 14531 N N . LYS B 1 882 ? -19.781 -9.195 0.037 1 94.25 882 LYS B N 1
ATOM 14532 C CA . LYS B 1 882 ? -21.047 -9.93 0.099 1 94.25 882 LYS B CA 1
ATOM 14533 C C . LYS B 1 882 ? -21.141 -10.742 1.384 1 94.25 882 LYS B C 1
ATOM 14535 O O . LYS B 1 882 ? -22.203 -10.805 2.008 1 94.25 882 LYS B O 1
ATOM 14540 N N . HIS B 1 883 ? -20.016 -11.375 1.788 1 95.75 883 HIS B N 1
ATOM 14541 C CA . HIS B 1 883 ? -20.125 -12.445 2.773 1 95.75 883 HIS B CA 1
ATOM 14542 C C . HIS B 1 883 ? -19.516 -12.023 4.109 1 95.75 883 HIS B C 1
ATOM 14544 O O . HIS B 1 883 ? -19.766 -12.656 5.137 1 95.75 883 HIS B O 1
ATOM 14550 N N . SER B 1 884 ? -18.656 -11.047 4.168 1 93.5 884 SER B N 1
ATOM 14551 C CA . SER B 1 884 ? -17.797 -10.781 5.316 1 93.5 884 SER B CA 1
ATOM 14552 C C . SER B 1 884 ? -18.609 -10.523 6.574 1 93.5 884 SER B C 1
ATOM 14554 O O . SER B 1 884 ? -18.312 -11.07 7.637 1 93.5 884 SER B O 1
ATOM 14556 N N . GLN B 1 885 ? -19.703 -9.734 6.535 1 92.19 885 GLN B N 1
ATOM 14557 C CA . GLN B 1 885 ? -20.469 -9.359 7.715 1 92.19 885 GLN B CA 1
ATOM 14558 C C . GLN B 1 885 ? -21.219 -10.562 8.289 1 92.19 885 GLN B C 1
ATOM 14560 O O . GLN B 1 885 ? -21.141 -10.844 9.484 1 92.19 885 GLN B O 1
ATOM 14565 N N . GLU B 1 886 ? -21.922 -11.25 7.406 1 95 886 GLU B N 1
ATOM 14566 C CA . GLU B 1 886 ? -22.703 -12.406 7.84 1 95 886 GLU B CA 1
ATOM 14567 C C . GLU B 1 886 ? -21.797 -13.5 8.414 1 95 886 GLU B C 1
ATOM 14569 O O . GLU B 1 886 ? -22.109 -14.102 9.445 1 95 886 GLU B O 1
ATOM 14574 N N . LEU B 1 887 ? -20.734 -13.758 7.785 1 96.56 887 LEU B N 1
ATOM 14575 C CA . LEU B 1 887 ? -19.812 -14.797 8.242 1 96.56 887 LEU B CA 1
ATOM 14576 C C . LEU B 1 887 ? -19.141 -14.383 9.555 1 96.56 887 LEU B C 1
ATOM 14578 O O . LEU B 1 887 ? -18.938 -15.219 10.438 1 96.56 887 LEU B O 1
ATOM 14582 N N . ALA B 1 888 ? -18.734 -13.133 9.609 1 94.62 888 ALA B N 1
ATOM 14583 C CA . ALA B 1 888 ? -18.125 -12.656 10.852 1 94.62 888 ALA B CA 1
ATOM 14584 C C . ALA B 1 888 ? -19.078 -12.852 12.031 1 94.62 888 ALA B C 1
ATOM 14586 O O . ALA B 1 888 ? -18.656 -13.266 13.109 1 94.62 888 ALA B O 1
ATOM 14587 N N . GLU B 1 889 ? -20.344 -12.547 11.836 1 94.94 889 GLU B N 1
ATOM 14588 C CA . GLU B 1 889 ? -21.344 -12.75 12.875 1 94.94 889 GLU B CA 1
ATOM 14589 C C . GLU B 1 889 ? -21.5 -14.227 13.219 1 94.94 889 GLU B C 1
ATOM 14591 O O . GLU B 1 889 ? -21.609 -14.594 14.391 1 94.94 889 GLU B O 1
ATOM 14596 N N . PHE B 1 890 ? -21.531 -15.031 12.211 1 96.12 890 PHE B N 1
ATOM 14597 C CA . PHE B 1 890 ? -21.594 -16.469 12.422 1 96.12 890 PHE B CA 1
ATOM 14598 C C . PHE B 1 890 ? -20.406 -16.953 13.242 1 96.12 890 PHE B C 1
ATOM 14600 O O . PHE B 1 890 ? -20.578 -17.734 14.188 1 96.12 890 PHE B O 1
ATOM 14607 N N . PHE B 1 891 ? -19.203 -16.516 12.82 1 96.06 891 PHE B N 1
ATOM 14608 C CA . PHE B 1 891 ? -18 -16.938 13.523 1 96.06 891 PHE B CA 1
ATOM 14609 C C . PHE B 1 891 ? -18.031 -16.469 14.977 1 96.06 891 PHE B C 1
ATOM 14611 O O . PHE B 1 891 ? -17.734 -17.25 15.891 1 96.06 891 PHE B O 1
ATOM 14618 N N . LYS B 1 892 ? -18.469 -15.281 15.203 1 93.06 892 LYS B N 1
ATOM 14619 C CA . LYS B 1 892 ? -18.562 -14.719 16.547 1 93.06 892 LYS B CA 1
ATOM 14620 C C . LYS B 1 892 ? -19.516 -15.531 17.422 1 93.06 892 LYS B C 1
ATOM 14622 O O . LYS B 1 892 ? -19.203 -15.828 18.578 1 93.06 892 LYS B O 1
ATOM 14627 N N . SER B 1 893 ? -20.562 -15.883 16.844 1 94.69 893 SER B N 1
ATOM 14628 C CA . SER B 1 893 ? -21.609 -16.594 17.594 1 94.69 893 SER B CA 1
ATOM 14629 C C . SER B 1 893 ? -21.203 -18.031 17.875 1 94.69 893 SER B C 1
ATOM 14631 O O . SER B 1 893 ? -21.75 -18.672 18.781 1 94.69 893 SER B O 1
ATOM 14633 N N . ASN B 1 894 ? -20.297 -18.547 17.125 1 93.5 894 ASN B N 1
ATOM 14634 C CA . ASN B 1 894 ? -19.922 -19.953 17.266 1 93.5 894 ASN B CA 1
ATOM 14635 C C . ASN B 1 894 ? -18.547 -20.109 17.891 1 93.5 894 ASN B C 1
ATOM 14637 O O . ASN B 1 894 ? -17.922 -21.172 17.781 1 93.5 894 ASN B O 1
ATOM 14641 N N . LEU B 1 895 ? -18 -19.047 18.422 1 89.44 895 LEU B N 1
ATOM 14642 C CA . LEU B 1 895 ? -16.734 -19.094 19.156 1 89.44 895 LEU B CA 1
ATOM 14643 C C . LEU B 1 895 ? -16.969 -19.469 20.609 1 89.44 895 LEU B C 1
ATOM 14645 O O . LEU B 1 895 ? -17.969 -19.047 21.203 1 89.44 895 LEU B O 1
#

Secondary structure (DSSP, 8-state):
-B-SS-EEEEEEE--S-EE-GGG-EEEETTEEEPEEEEEEETTTTEEEEEEEEEE-TT-BEEEE--EE---BSSSSEEEEEEEE-TTS-EEEEEEEE-TTTTGGGTS-B--STT--B----EEEEETT-EEEESS-EEEEEE-TTSSEEEEEEPPPPSB-GGG--EEEES-EEEEEE-TT--EEEEEE-GGGGGGHHHHHHHHHHHHHHHHHHHS---S-SEEEEEEES--SSSEE--TTEEEEEGGGT-----TT---HHHHHHHHHHHTTTBTTTBEESSGGGTHHHHHHHHHHHHHHIIIIISTT-THHHHHHHHHHHHHHHHTTSTT---SS----SHHHHHHTSSHIIIIIHHHHHHHHHHHH-HHHHHHHHHHHHHHTTTSEE-HHHHHHHHHHHHTT-SB-TTSSB--HHHHHHHHHSS---EEEEEEE-SSSEEEEEEEE--S-TT----GGGSS-TTTT---EEEEEEETTEEEEEEEE-SSS-EEEE--SSS--EESBGGG-SSSEEEE-HHHHHHHHHHHHHHGGGS-HHHHHHHHHHHHHHHHTTSS-HHHHHHHGGGGGG---HHHHHHHHHHHHHHHHHHTTSTTHHHHHHHHHHHHHHHHHHH-TT-----SS-------------------------------GGGS-------HHHHHHHHHHHHHHHHTT-HHHHHHHHHHHIIIIITTS-TT--HHHH----HHHHHHHHHHHHHHH-HHHHHHHHHHHHH---HHHHHHHHHHHTT-S-HHHHHHHHHHHT-GGG---HHHHHHHHHHHHTSGGGGGTHHHHHHHTHHHHHHHH--HHHHHHHHHHHHTT--SHHHHHHHHHHHHHSTTGGG-HHHHHHHHHHHHHHHHHHHHHHHHHHHHHHT-/-B-SS-EEEEEEE--S-EE-GGG-EEEETTEEEPEEEEEEETTTTEEEEEEEEEE-TT-BEEEE--EE---BSSSSEEEEEEEE-TTS-EEEEEEEE-TTTTGGGTSSB--STT--B----EEEEETT-EEEESS-EEEEEE-TTSSEEEEEEPPPPSB-GGG--EEEES-EEEEEE-TT--EEEEEE-GGGGGGHHHHHHHHHHHHHHHHHHHS---S-SEEEEEEES--SSSEE--TTEEEEEGGGT-----TT---HHHHHHHHHHHTTTBTTTBEESSGGGTHHHHHHHHHHHHHHIIIIISTT-THHHHHHHHHHHHHHHHTTSTT---SS----SHHHHHHTSSHIIIIIHHHHHHHHHHHH-HHHHHHHHHHHHHHTTTSEE-HHHHHHHHHHHHTT-SB-TTSSB--HHHHHHHHHSS---EEEEEEE-SSSEEEEEEEE--S-TT----GGGSS-TTTT---EEEEEEETTEEEEEEEE-SSS-EEEE--SSS--EESBGGG-SSSEEEE-HHHHHHHHHHHHHHGGGS-HHHHHHHHHHHHHHHHTTSS-HHHHHHHGGGGGG---HHHHHHHHHHHHHHHHHHTTSTTHHHHHHHHHHHHHHHHHHH-TT-----TT-------------------------------S----------HHHHHHHHHHHHHHHHTT-HHHHHHHHHHHIIIIITTS-TT--HHHH----HHHHHHHHHHHHHHH-HHHHHHHHHHHHH---HHHHHHHHHHHTT-S-HHHHHHHHHHHT-GGG---HHHHHHHHHHHHTSGGGGGTHHHHHHHTHHHHHHHH--HHHHHHHHHHHHTT--SHHHHHHHHHHHHHSTTGGG-HHHHHHHHHHHHHHHHHHHHHHHHHHHHHHT-

Radius of gyration: 42.23 Å; Cα contacts (8 Å, |Δi|>4): 3273; chains: 2; bounding box: 94×116×118 Å

InterPro domains:
  IPR001930 Peptidase M1, alanine aminopeptidase/leukotriene A4 hydrolase [PR00756] (104-119)
  IPR001930 Peptidase M1, alanine aminopeptidase/leukotriene A4 hydrolase [PR00756] (153-168)
  IPR001930 Peptidase M1, alanine aminopeptidase/leukotriene A4 hydrolase [PR00756] (231-241)
  IPR001930 Peptidase M1, alanine aminopeptidase/leukotriene A4 hydrolase [PR00756] (264-279)
  IPR001930 Peptidase M1, alanine aminopeptidase/leukotriene A4 hydrolase [PR00756] (283-295)
  IPR014782 Peptidase M1, membrane alanine aminopeptidase [PF01433] (199-403)
  IPR024571 ERAP1-like C-terminal domain [PF11838] (505-618)
  IPR024571 ERAP1-like C-terminal domain [PF11838] (668-873)
  IPR027268 Peptidase M4/M1, CTD superfamily [G3DSA:1.10.390.10] (174-428)
  IPR034016 Aminopeptidase N-type [cd09601] (1-425)
  IPR042097 Aminopeptidase N-like , N-terminal domain superfamliy [G3DSA:2.60.40.1730] (1-171)
  IPR042097 Aminopeptidase N-like , N-terminal domain superfamliy [SSF63737] (3-170)
  IPR045357 Aminopeptidase N-like , N-terminal domain [PF17900] (3-163)
  IPR050344 Peptidase M1 family aminopeptidases [PTHR11533] (3-854)

Nearest PDB structures (foldseek):
  5ab2-assembly1_A  TM=8.953E-01  e=6.509E-50  Homo sapiens
  7p7p-assembly2_B  TM=9.030E-01  e=1.056E-46  Homo sapiens
  7sh0-assembly2_B  TM=9.066E-01  e=1.647E-44  Homo sapiens
  5yo1-assembly1_A  TM=7.492E-01  e=3.833E-27  Escherichia coli K-12
  3puu-assembly1_A  TM=7.145E-01  e=1.576E-26  Escherichia coli K-12

Organism: NCBI:txid53326

Foldseek 3Di:
DFDAAKDQKDKFAAAQKFWPVVPKWKDFVPHTWDFDDWDADNVRRMIMGGTPDIDHGGTDMDIDTDIDADQDPQQEAWHKDWDAAPVRDIFIKIKHAQPPHRLNRHDGHHRWFQDWDWDWDKDKAFPLKDKDWQAAWDDKDADPVRGIIITTGDIDFTWHSRQTIMMIGNWDWDWDAAPVQQIEIETEHPVQVVQQVVLRVLLNVLQVVLCVLLVHHFDGSAAYEYAGCFHQDQWALRRRYIYGHNQLRGDDDDALADGNVSLVSQLSSQQSLFCTFANANGLLQLLSRQQRSLLRSLVVVCPPDHPDQNVSLQVLLVLLLVQQVQLQALAHAFSRHDDDDPLVSLVNPDSCSHSVSNLLLLLVCVQQPVVLSSQLSNQLSVVQGNHYDHPLSSQVSSVVSCVQVDAPQVRGRDRSSVQVCLRGQATFAWAWEWEDPDQFKIKIDIDTRHLDPPDHHDPVRNDGPLNNFHWDWWFKDWQLDRDDTHIQDGPDIDMDGRDGDLTAMQTQASVSDSHAYYYDPSNLVRVLVCLQVPVVSGPLSSLLRNLLSQLSCVSNPNHPVVSSVSSCVNVLVDDDLSSVVSVLVSLVVVLLLCQPPPLSLLSLVLSLVSLVSVCVVPVLLPWFPPPPPPDPPPPDPPPPDDDDDDDDDDDDPPPPPPDPPVVDPCDNPYSSNLLSSLVSLVSSVVSPDPVSLVSLLVLCVPFQVPFDDLQDACVPGGRTDLSSLLVSLLSVCAPVHDSSLVSLVSNLVNYDDPSNNLSSLLSNLNHLDVVSLLVLLVLLLDPVNPDRLSVNLVSLQSNLPHSSLLPPLLVSCLVCVVSNCVRNVDSNSVLSSLLSSLLSQADPVSLVVLVVSCVPPPPSVSHSSSVVSSSVNVSSNVSCVVCSVVVSVVSVVVD/DFDAAKDQKDKFAAAQKFWPVVPKWKDFVPHTWDFPDWDADRPRRMIMGGTPDIDHGGTDMDIDTDIDADQDPQQEAWHKDWDAAPVRDIFIKIKHAQPPHRLNRHDGHHRWFQDWAWDWDKDKAFPLKDKDWQAAWDDKDADPVRGIIITTGDIDFGWHSRQTIMMIGNWDWDWDAAPVQQIEIETEHPVQVVQQVVLRVLLNVLQVVLCVLLVHHFDGSAAYEYAGCFHQDQWALRRRYIYGHNQLRGDDDDLQADGNVSLVSQLSSQQSLFCTFANANGLQQLLSRQQRSLLRSLVVVCPPRRPDQNRSLQVLLVLLLVQQVQLQALAHAFSRHDDDDPLVSLVNPDSCSHSVSNLLLLLVCVQQPDVLSSQLSNQLSVVQGNHYDDPLSSQVSSVVSCVQVDAPQVRGRDRSSVQVCLRGQATFAWAWEWEDPDQFKIKIDIDTRHLDPPDHHDPVRNDGPLNNFHWWWWFKDWQLDRDDTHIQDRPDIDMDGRDGDLTAMQTQALVSHSHAYYYDPSNLVRVLVCLQVPVVSGPLSSLLRNLLSQLSCVSNPNHPVVSSVSSCVNVLVDDDLSSVVSVLVSLVVVLLLCQPPPLSLLSLVLSLVSLVSVCVVPVLLPWFPPPPPPPPPPPDPPPPDDCPPDDDDDDDPCPPPPDPPPPDPCDNPYSSNLLSSLVSLVSSVVSPDPVSLVSLLVLCVPQQVPFDDLQDACVPRGRTDLSSLLVSLLSVCAPVHDSSLVSLVSNLVNYDDPSNNLSSLLSNLNHLDVVSLLVQLVLLLDPVNPDHLSVSLVSLQSNLPHSSLLPPLLVSCLVCVVSNCVRNVHSVSVLSSLLSSLLSQADPVSLVVLVVSCVPPPCSVSHSSSVVSSSVNVSSNVSCVVCSVVVSVVSVVVD

Sequence (1790 aa):
MVVVQATNAIVLNMKDIVILLDKCEARSNTVRLTITNINIDEHFDRVTFVLAETVHIGQEVSLKVNYVGFVNDKLRGLYQTTYTDLKGKLKMAAVSHCEPMEARRIVPCFDEPKYKAVWNVTIIHPNGTKAIANAMELSETTEPNGKWKVSRFRPTPILASYLVALFVSEFDYDETYTNRGVRFRLWSTPATRHKREFGLKVAITFMELFEEYFGIQDVTMKQDMVALPDFCAGAMENWGLITFRENFLLVYGRPNIVHTSQITVAHELAHQWFGNMVTLKDWNEVWLKEGFAKYFENTMLDNKIDNGLNLYGDLATMDFEKALEKDSFATSHPLCSSIETASEVYESFDDISYSKGSAIIAMTLKIVGEKKFKEGLNHYIKKFFLQNAQGDDWWNSLDQALEGSKEGPNGGSLKMWYIGRQWTRQMGFPLVTVKTLNSTTVKVWQQRYLKNPNALELLKYRSPSYGYKWDILLHYQTGKEIFGSKWLKREEPLYLNIGEGEKAVVVNVDRSGYFRQNYDPRGWQNILKQFKEDHEIYSARTRFGVISDAFAAAQVDRLDYKTVFQLLEYLPKEQSSMVWDIVKSGLVAIVDFFGNEPEAEFAKRYVNKIMKIWIDMTNPWLHSDDPEEGVSSTTEEISTTSEEVSSTTSESRTRRKYSKRSQGNINSESSFDNFLKGSFIESYCKFGSNNCSSTLREIFKNEVYHRCGHNEKASQCVRIRRHLRGCAYCYGVKEIGRTALEKVKNLYALEDDDEERVYLRHGMSCTEEVHELKRSLLNAIDETRNIRKHEIEYIFYRVSKNPVAHQFLLEFLIEKWDAIYARVADFKLIEMILQDCLQILRTDAQIILAEHFKKNAANARNFHVIDEQIEAAKHRRMWYRKHSQELAEFFKSNLMVVVQATNAIVLNMKDIVILLDKCEARSNTVRLTITNINIDEHFDRVTFVLAETVHIGQEVSLKVNYVGFVNDKLRGLYQTTYTDLKGKLKMAAVSHCEPMEARRIVPCFDEPKYKAVWNVTIIHPNGTKAIANAMELSETTEPNGKWKVSRFRPTPILASYLVALFVSEFDYDETYTNRGVRFRLWSTPATRHKREFGLKVAITFMELFEEYFGIQDVTMKQDMVALPDFCAGAMENWGLITFRENFLLVYGRPNIVHTSQITVAHELAHQWFGNMVTLKDWNEVWLKEGFAKYFENTMLDNKIDNGLNLYGDLATMDFEKALEKDSFATSHPLCSSIETASEVYESFDDISYSKGSAIIAMTLKIVGEKKFKEGLNHYIKKFFLQNAQGDDWWNSLDQALEGSKEGPNGGSLKMWYIGRQWTRQMGFPLVTVKTLNSTTVKVWQQRYLKNPNALELLKYRSPSYGYKWDILLHYQTGKEIFGSKWLKREEPLYLNIGEGEKAVVVNVDRSGYFRQNYDPRGWQNILKQFKEDHEIYSARTRFGVISDAFAAAQVDRLDYKTVFQLLEYLPKEQSSMVWDIVKSGLVAIVDFFGNEPEAEFAKRYVNKIMKIWIDMTNPWLHSDDPEEGVSSTTEEISTTSEEVSSTTSESRTRRKYSKRSQGNINSESSFDNFLKGSFIESYCKFGSNNCSSTLREIFKNEVYHRCGHNEKASQCVRIRRHLRGCAYCYGVKEIGRTALEKVKNLYALEDDDEERVYLRHGMSCTEEVHELKRSLLNAIDETRNIRKHEIEYIFYRVSKNPVAHQFLLEFLIEKWDAIYARVADFKLIEMILQDCLQILRTDAQIILAEHFKKNAANARNFHVIDEQIEAAKHRRMWYRKHSQELAEFFKSNL

pLDDT: mean 87.51, std 17.04, range [17.0, 98.5]

Solvent-accessible surface area (backbone atoms only — not comparable to full-atom values): 94653 Å² total; per-residue (Å²): 86,69,31,83,56,66,38,38,60,48,78,30,26,29,40,78,60,48,74,41,74,92,56,48,48,39,23,44,80,90,42,79,47,53,72,73,44,76,49,76,38,80,89,76,29,29,36,33,43,30,36,74,53,74,46,47,62,71,38,49,40,48,76,46,80,40,64,48,64,54,76,40,79,55,63,43,13,33,10,52,41,66,48,67,48,89,85,66,46,82,44,67,31,40,41,45,36,10,68,77,69,21,31,20,28,64,44,77,32,62,57,42,51,59,51,52,40,66,48,74,52,72,48,78,42,54,55,87,49,47,78,52,41,39,33,57,81,66,48,75,46,68,42,91,85,59,55,36,26,41,40,32,35,38,66,37,68,61,36,32,36,40,37,52,38,42,39,36,28,75,57,46,69,52,76,52,64,43,95,88,57,34,37,35,32,44,32,32,50,74,80,52,57,90,25,44,63,44,39,50,53,53,46,47,52,45,53,52,49,48,29,61,71,57,69,49,75,76,86,64,62,42,37,38,33,34,40,29,88,67,47,80,54,63,59,46,51,22,58,28,34,28,41,23,20,33,76,35,38,49,43,78,73,50,91,77,49,78,43,67,25,56,43,46,46,35,25,35,57,43,23,52,58,28,45,50,31,31,17,38,44,47,78,32,37,48,21,61,23,41,4,52,14,47,37,47,24,32,55,54,48,31,76,67,65,47,94,74,46,72,57,24,68,48,51,49,50,49,32,39,48,50,16,51,58,54,30,24,42,45,70,44,65,27,44,50,37,85,70,84,48,74,58,46,54,63,61,49,74,38,52,49,20,27,24,35,30,18,40,52,53,52,25,45,34,67,72,63,31,67,68,37,41,50,45,11,48,38,46,35,48,63,73,26,59,66,32,60,43,52,73,66,50,52,24,47,24,34,35,63,46,43,70,60,73,42,73,30,79,84,72,44,56,43,50,42,48,66,56,49,44,48,67,27,58,30,49,55,39,36,35,35,38,38,37,72,72,53,72,36,35,32,40,33,42,74,42,61,44,49,62,46,82,84,55,68,44,52,79,91,60,66,73,48,88,58,72,59,43,50,72,40,71,32,37,31,29,43,63,81,45,72,69,56,71,49,61,33,46,57,92,45,70,32,77,44,78,67,49,86,58,90,60,28,71,43,57,49,46,61,54,46,45,82,58,40,58,47,55,34,73,68,48,45,51,30,41,41,50,39,43,61,74,52,47,76,70,44,53,66,51,24,51,33,44,52,52,50,21,42,51,52,33,28,68,56,69,69,36,61,60,68,58,45,57,57,54,53,67,39,47,90,74,61,81,55,65,66,39,50,49,49,51,48,52,53,49,51,50,53,39,57,46,40,49,66,41,51,56,25,59,33,40,25,51,42,47,41,58,58,49,44,52,55,44,69,72,66,53,74,76,76,37,68,82,60,90,77,78,79,78,77,84,74,82,75,78,84,74,78,79,82,80,86,78,85,86,84,84,82,79,80,79,74,73,76,71,79,65,79,63,81,76,53,79,86,57,84,63,45,46,60,53,44,50,49,47,27,54,48,52,51,53,42,34,71,49,61,36,66,66,48,43,52,50,28,25,50,48,22,45,56,35,38,67,69,55,38,56,95,87,44,34,49,88,75,47,47,67,57,35,76,54,46,40,37,53,17,39,17,33,20,11,46,71,67,30,68,68,40,38,51,51,44,51,53,28,44,74,59,41,82,51,68,69,57,38,52,30,36,51,45,10,62,36,33,50,84,50,60,24,58,56,49,42,54,52,51,46,46,49,33,82,87,63,72,56,54,64,64,53,36,39,51,52,47,42,43,36,48,71,24,77,73,28,70,45,44,42,57,47,49,46,66,75,40,39,69,50,46,52,64,56,54,58,33,70,69,56,50,51,51,37,50,44,35,46,40,67,59,48,77,47,73,55,50,47,52,51,50,54,50,40,40,73,66,42,86,74,36,70,65,43,64,62,58,57,44,32,48,52,52,35,52,36,35,48,53,46,34,76,70,43,44,66,63,50,28,52,50,26,56,71,70,99,87,69,33,83,58,66,36,38,61,50,78,30,26,30,40,79,60,47,73,40,75,93,57,48,48,37,25,44,81,88,43,78,48,52,72,73,46,77,48,77,38,78,88,74,29,29,35,33,43,30,37,73,53,73,46,47,61,70,40,47,39,46,76,46,78,40,66,49,64,54,76,39,80,56,63,42,12,33,10,52,40,67,50,67,47,89,86,67,46,83,43,68,30,41,39,46,36,10,68,78,68,21,32,20,29,65,43,78,33,62,54,42,51,59,51,54,41,66,50,74,51,72,46,77,42,54,55,85,50,46,78,50,40,39,33,58,80,66,48,74,47,68,42,91,85,60,56,35,26,40,39,33,34,40,66,36,68,60,36,33,36,42,36,53,39,44,39,36,30,74,56,44,69,51,78,50,62,42,95,89,59,34,39,35,33,42,31,30,50,74,81,51,56,89,27,44,62,44,39,51,53,51,48,46,53,44,53,53,50,47,28,60,73,56,69,49,76,77,86,64,62,42,37,36,35,36,40,29,86,68,48,82,55,61,60,44,52,21,58,27,34,28,41,24,20,34,77,34,39,49,43,81,73,47,96,67,47,81,44,66,23,57,43,47,46,36,25,36,56,42,22,52,56,28,43,48,31,31,16,38,44,47,80,31,37,48,20,62,22,42,4,51,14,48,37,46,24,32,55,53,48,31,76,68,66,44,93,74,48,74,55,23,67,50,51,48,49,49,32,40,49,48,17,53,59,54,30,25,41,45,72,44,64,27,44,51,37,88,69,85,49,75,58,46,55,63,60,50,73,36,50,50,20,26,24,34,30,17,41,52,53,52,23,47,36,67,73,62,31,67,68,37,41,50,45,10,48,37,46,35,48,61,74,27,60,66,33,59,43,54,73,65,50,50,26,48,22,34,37,64,45,44,68,62,74,43,73,28,79,84,72,44,55,44,49,41,47,65,56,49,44,47,66,28,59,30,48,55,40,35,34,35,38,37,36,73,75,55,72,35,36,32,41,36,42,74,44,59,43,50,62,46,82,82,55,70,45,52,79,92,61,66,74,48,88,57,70,60,43,50,72,39,71,31,35,33,29,43,62,82,45,73,68,57,71,50,61,34,46,57,92,46,70,32,78,44,78,67,47,85,58,88,60,27,73,43,60,48,47,62,54,46,45,81,57,39,58,47,53,33,74,67,47,45,50,29,41,41,50,39,42,61,75,52,46,76,68,44,54,65,50,24,52,33,44,53,53,50,20,42,51,54,33,28,68,56,70,70,36,62,61,67,58,46,56,55,54,52,66,38,48,92,72,61,80,54,64,66,38,50,49,51,50,48,51,50,48,50,49,53,39,57,46,39,50,68,41,51,54,23,59,33,42,25,51,39,48,39,57,56,51,44,52,55,44,70,71,63,52,72,75,74,37,68,84,58,91,78,75,78,78,76,83,73,80,76,79,83,74,84,76,83,75,83,76,77,84,82,86,84,82,80,81,73,70,73,71,77,66,80,60,85,73,58,78,84,59,83,62,45,46,62,53,43,51,48,44,28,52,48,50,49,51,45,33,70,49,61,36,66,64,48,44,51,48,27,26,49,48,22,45,57,35,37,66,69,55,37,55,95,90,44,36,48,89,75,46,48,66,58,35,74,53,46,39,37,53,17,39,18,33,20,12,46,72,68,31,69,68,40,38,51,52,43,51,52,28,44,75,59,43,79,51,68,70,55,40,51,30,35,51,47,12,62,36,34,50,83,50,60,24,59,56,49,42,53,52,52,45,47,49,32,82,86,63,72,58,56,65,64,52,35,38,51,53,48,41,43,36,48,70,24,77,72,29,69,44,43,42,55,48,49,47,66,76,40,40,70,51,45,53,64,57,54,58,32,73,67,56,50,50,50,36,51,45,36,47,41,67,58,50,77,47,73,56,52,46,53,51,50,53,50,41,41,74,68,42,86,74,38,70,64,44,64,59,57,57,43,32,48,52,52,34,52,36,38,48,54,47,35,75,70,43,44,67,64,48,28,52,50,26,55,72,71,101